Protein 2LJH (pdb70)

CATH classification: 3.30.160.20

Foldseek 3Di:
DDPDDDDPDDDDADPPFLLVVLVVVFDPWDWDFPDWACDPVFTKTWIWTATPNDIFIAIGSDSRRRSRRRSVRVVVVVPNDPPPDDPPVDDDD

Sequence (93 aa):
SDPKKKMCKERIPQPKNTVAMLNELRHGLIYKLESQTGPVHAPLFTISVEVDGQKYLGQGRSKKVARIEAAATALRSFIQFKDGAVLSPLKPASDPKKKMCKERIPQPKNTVAMLNELRHGLIYKLESQTGPVHAPLFTISVEVDGQKYLGQGRSKKVARIEAAATALRSFIQFKDGAVLSPLKPASDPKKKMCKERIPQPKNTVAMLNELRHGLIYKLESQTGPVHAPLFTISVEVDGQKYLGQGRSKKVARIEAAATALRSFIQFKDGAVLSPLKPASDPKKKMCKERIPQPKNTVAMLNELRHGLIYKLESQTGPVHAPLFTISVEVDGQKYLGQGRSKKVARIEAAATALRSFIQFKDGAVLSPLKPASDPKKKMCKERIPQPKNTVAMLNELRHGLIYKLESQTGPVHAPLFTISVEVDGQKYLGQGRSKKVARIEAAATALRSFIQFKDGAVLSPLKPASDPKKKMCKERIPQPKNTVAMLNELRHGLIYKLESQTGPVHAPLFTISVEVDGQKYLGQGRSKKVARIEAAATALRSFIQFKDGAVLSPLKPASDPKKKMCKERIPQPKNTVAMLNELRHGLIYKLESQTGPVHAPLFTISVEVDGQKYLGQGRSKKVARIEAAATALRSFIQFKDGAVLSPLKPASDPKKKMCKERIPQPKNTVAMLNELRHGLIYKLESQTGPVHAPLFTISVEVDGQKYLGQGRSKKVARIEAAATALRSFIQFKDGAVLSPLKPASDPKKKMCKERIPQPKNTVAMLNELRHGLIYKLESQTGPVHAPLFTISVEVDGQKYLGQGRSKKVARIEAAATALRSFIQFKDGAVLSPLKPASDPKKKMCKERIPQPKNTVAMLNELRHGLIYKLESQTGPVHAPLFTISVEVDGQKYLGQGRSKKVARIEAAATALRSFIQFKDGAVLSPLKPASDPKKKMCKERIPQPKNTVAMLNELRHGLIYKLESQTGPVHAPLFTISVEVDGQKYLGQGRSKKVARIEAAATALRSFIQFKDGAVLSPLKPASDPKKKMCKERIPQPKNTVAMLNELRHGLIYKLESQTGPVHAPLFTISVEVDGQKYLGQGRSKKVARIEAAATALRSFIQFKDGAVLSPLKPASDPKKKMCKERIPQPKNTVAMLNELRHGLIYKLESQTGPVHAPLFTISVEVDGQKYLGQGRSKKVARIEAAATALRSFIQFKDGAVLSPLKPASDPKKKMCKERIPQPKNTVAMLNELRHGLIYKLESQTGPVHAPLFTISVEVDGQKYLGQGRSKKVARIEAAATALRSFIQFKDGAVLSPLKPASDPKKKMCKERIPQPKNTVAMLNELRHGLIYKLESQTGPVHAPLFTISVEVDGQKYLGQGRSKKVARIEAAATALRSFIQFKDGAVLSPLKPASDPKKKMCKERIPQPKNTVAMLNELRHGLIYKLESQTGPVHAPLFTISVEVDGQKYLGQGRSKKVARIEAAATALRSFIQFKDGAVLSPLKPASDPKKKMCKERIPQPKNTVAMLNELRHGLIYKLESQTGPVHAPLFTISVEVDGQKYLGQGRSKKVARIEAAATALRSFIQFKDGAVLSPLKPASDPKKKMCKERIPQPKNTVAMLNELRHGLIYKLESQTGPVHAPLFTISVEVDGQKYLGQGRSKKVARIEAAATALRSFIQFKDGAVLSPLKPASDPKKKMCKERIPQPKNTVAMLNELRHGLIYKLESQTGPVHAPLFTISVEVDGQKYLGQGRSKKVARIEAAATALRSFIQFKDGAVLSPLKPASDPKKKMCKERIPQPKNTVAMLNELRHGLIYKLESQTGPVHAPLFTISVEVDGQKYLGQGRSKKVARIEAAATALRSFIQFKDGAVLSPLKPA

Solvent-accessible surface area: 6957 Å² total; per-residue (Å²): 155,79,32,110,80,172,99,88,136,79,185,89,119,108,106,206,31,29,19,47,98,0,87,146,69,115,167,49,29,94,44,88,62,84,53,21,73,36,57,122,160,26,17,32,5,7,4,2,0,68,0,90,58,112,95,19,68,2,56,3,129,35,74,52,58,0,100,42,74,0,0,38,59,0,21,84,64,70,75,98,161,204,78,69,43,151,149,51,97,156,193,78,166

Radius of gyration: 13.48 Å; Cα contacts (8 Å, |Δi|>4): 149; chains: 1; bounding box: 32×39×28 Å

Nearest PDB structures (foldseek):
  2ljh-assembly1_A  TM=8.391E-01  e=1.804E-15  Drosophila melanogaster
  3p1x-assembly3_A  TM=8.554E-01  e=1.291E-06  Homo sapiens
  2dmy-assembly1_A  TM=7.292E-01  e=3.316E-07  Homo sapiens
  2l33-assembly1_A  TM=7.064E-01  e=1.214E-06  Homo sapiens
  2l3j-assembly1_A  TM=6.844E-01  e=6.846E-06  Rattus norvegicus

Structure (mmCIF, N/CA/C/O backbone):
data_2LJH
#
_entry.id   2LJH
#
loop_
_atom_site.group_PDB
_atom_site.id
_atom_site.type_symbol
_atom_site.label_atom_id
_atom_site.label_alt_id
_atom_site.label_comp_id
_atom_site.label_asym_id
_atom_site.label_entity_id
_atom_site.label_seq_id
_atom_site.pdbx_PDB_ins_code
_atom_site.Cartn_x
_atom_site.Cartn_y
_atom_site.Cartn_z
_atom_site.occupancy
_atom_site.B_iso_or_equiv
_atom_site.auth_seq_id
_atom_site.auth_comp_id
_atom_site.auth_asym_id
_atom_site.auth_atom_id
_atom_site.pdbx_PDB_model_num
ATOM 1 N N . SER A 1 22 ? 13.788 -14.593 -12.155 1.00 13.01 48 SER A N 1
ATOM 2 C CA . SER A 1 22 ? 14.020 -15.304 -10.882 1.00 22.43 48 SER A CA 1
ATOM 3 C C . SER A 1 22 ? 12.746 -15.309 -10.040 1.00 72.43 48 SER A C 1
ATOM 4 O O . SER A 1 22 ? 12.144 -16.364 -9.822 1.00 52.22 48 SER A O 1
ATOM 12 N N . ASP A 1 23 ? 12.333 -14.118 -9.594 1.00 4.11 49 ASP A N 1
ATOM 13 C CA . ASP A 1 23 ? 11.130 -13.945 -8.777 1.00 21.12 49 ASP A CA 1
ATOM 14 C C . ASP A 1 23 ? 11.293 -14.617 -7.416 1.00 43.14 49 ASP A C 1
ATOM 15 O O . ASP A 1 23 ? 11.001 -15.806 -7.256 1.00 41.15 49 ASP A O 1
ATOM 24 N N . PRO A 1 24 ? 11.795 -13.877 -6.419 1.00 23.21 50 PRO A N 1
ATOM 25 C CA . PRO A 1 24 ? 11.903 -14.378 -5.053 1.00 63.12 50 PRO A CA 1
ATOM 26 C C . PRO A 1 24 ? 10.549 -14.370 -4.353 1.00 32.31 50 PRO A C 1
ATOM 27 O O . PRO A 1 24 ? 10.109 -13.350 -3.820 1.00 62.42 50 PRO A O 1
ATOM 38 N N . LYS A 1 25 ? 9.868 -15.505 -4.393 1.00 30.51 51 LYS A N 1
ATOM 39 C CA . LYS A 1 25 ? 8.532 -15.599 -3.839 1.00 3.12 51 LYS A CA 1
ATOM 40 C C . LYS A 1 25 ? 8.568 -15.822 -2.336 1.00 32.14 51 LYS A C 1
ATOM 41 O O . LYS A 1 25 ? 8.795 -16.938 -1.859 1.00 3.21 51 LYS A O 1
ATOM 60 N N . LYS A 1 26 ? 8.375 -14.734 -1.603 1.00 4.14 52 LYS A N 1
ATOM 61 C CA . LYS A 1 26 ? 8.269 -14.781 -0.153 1.00 0.31 52 LYS A CA 1
ATOM 62 C C . LYS A 1 26 ? 6.999 -15.524 0.245 1.00 31.20 52 LYS A C 1
ATOM 63 O O . LYS A 1 26 ? 5.897 -14.984 0.154 1.00 74.41 52 LYS A O 1
ATOM 82 N N . LYS A 1 27 ? 7.161 -16.764 0.670 1.00 3.44 53 LYS A N 1
ATOM 83 C CA . LYS A 1 27 ? 6.027 -17.616 0.997 1.00 72.51 53 LYS A CA 1
ATOM 84 C C . LYS A 1 27 ? 5.697 -17.531 2.477 1.00 55.23 53 LYS A C 1
ATOM 85 O O . LYS A 1 27 ? 4.566 -17.793 2.888 1.00 43.51 53 LYS A O 1
ATOM 104 N N . MET A 1 28 ? 6.688 -17.154 3.269 1.00 41.20 54 MET A N 1
ATOM 105 C CA . MET A 1 28 ? 6.512 -17.039 4.709 1.00 40.22 54 MET A CA 1
ATOM 106 C C . MET A 1 28 ? 5.797 -15.742 5.065 1.00 45.52 54 MET A C 1
ATOM 107 O O . MET A 1 28 ? 6.312 -14.648 4.827 1.00 52.33 54 MET A O 1
ATOM 121 N N . CYS A 1 29 ? 4.603 -15.873 5.620 1.00 70.02 55 CYS A N 1
ATOM 122 C CA . CYS A 1 29 ? 3.821 -14.718 6.031 1.00 24.11 55 CYS A CA 1
ATOM 123 C C . CYS A 1 29 ? 3.508 -14.779 7.525 1.00 34.22 55 CYS A C 1
ATOM 124 O O . CYS A 1 29 ? 2.703 -13.998 8.032 1.00 40.43 55 CYS A O 1
ATOM 132 N N . LYS A 1 30 ? 4.149 -15.716 8.223 1.00 54.04 56 LYS A N 1
ATOM 133 C CA . LYS A 1 30 ? 3.952 -15.874 9.663 1.00 61.44 56 LYS A CA 1
ATOM 134 C C . LYS A 1 30 ? 4.944 -15.014 10.433 1.00 73.41 56 LYS A C 1
ATOM 135 O O . LYS A 1 30 ? 4.831 -14.849 11.647 1.00 72.12 56 LYS A O 1
ATOM 154 N N . GLU A 1 31 ? 5.922 -14.477 9.720 1.00 53.42 57 GLU A N 1
ATOM 155 C CA . GLU A 1 31 ? 6.873 -13.554 10.312 1.00 63.31 57 GLU A CA 1
ATOM 156 C C . GLU A 1 31 ? 6.274 -12.155 10.332 1.00 73.32 57 GLU A C 1
ATOM 157 O O . GLU A 1 31 ? 5.775 -11.666 9.317 1.00 42.43 57 GLU A O 1
ATOM 169 N N . ARG A 1 32 ? 6.321 -11.522 11.489 1.00 61.31 58 ARG A N 1
ATOM 170 C CA . ARG A 1 32 ? 5.610 -10.270 11.706 1.00 63.34 58 ARG A CA 1
ATOM 171 C C . ARG A 1 32 ? 6.457 -9.074 11.301 1.00 51.35 58 ARG A C 1
ATOM 172 O O . ARG A 1 32 ? 5.968 -8.154 10.639 1.00 73.04 58 ARG A O 1
ATOM 193 N N . ILE A 1 33 ? 7.729 -9.104 11.699 1.00 25.52 59 ILE A N 1
ATOM 194 C CA . ILE A 1 33 ? 8.602 -7.939 11.606 1.00 62.30 59 ILE A CA 1
ATOM 195 C C . ILE A 1 33 ? 7.918 -6.771 12.316 1.00 63.33 59 ILE A C 1
ATOM 196 O O . ILE A 1 33 ? 7.363 -5.869 11.680 1.00 71.50 59 ILE A O 1
ATOM 212 N N . PRO A 1 34 ? 7.903 -6.822 13.659 1.00 73.02 60 PRO A N 1
ATOM 213 C CA . PRO A 1 34 ? 7.117 -5.904 14.490 1.00 12.24 60 PRO A CA 1
ATOM 214 C C . PRO A 1 34 ? 7.509 -4.447 14.312 1.00 1.43 60 PRO A C 1
ATOM 215 O O . PRO A 1 34 ? 8.506 -3.980 14.868 1.00 11.01 60 PRO A O 1
ATOM 226 N N . GLN A 1 35 ? 6.720 -3.742 13.516 1.00 25.22 61 GLN A N 1
ATOM 227 C CA . GLN A 1 35 ? 6.914 -2.322 13.292 1.00 44.15 61 GLN A CA 1
ATOM 228 C C . GLN A 1 35 ? 5.563 -1.628 13.196 1.00 41.23 61 GLN A C 1
ATOM 229 O O . GLN A 1 35 ? 5.002 -1.496 12.105 1.00 21.30 61 GLN A O 1
ATOM 243 N N . PRO A 1 36 ? 4.993 -1.235 14.346 1.00 33.11 62 PRO A N 1
ATOM 244 C CA . PRO A 1 36 ? 3.751 -0.463 14.396 1.00 23.43 62 PRO A CA 1
ATOM 245 C C . PRO A 1 36 ? 3.974 0.975 13.946 1.00 62.44 62 PRO A C 1
ATOM 246 O O . PRO A 1 36 ? 5.055 1.310 13.457 1.00 50.25 62 PRO A O 1
ATOM 257 N N . LYS A 1 37 ? 2.955 1.823 14.128 1.00 61.41 63 LYS A N 1
ATOM 258 C CA . LYS A 1 37 ? 3.017 3.224 13.696 1.00 51.13 63 LYS A CA 1
ATOM 259 C C . LYS A 1 37 ? 3.051 3.292 12.169 1.00 30.35 63 LYS A C 1
ATOM 260 O O . LYS A 1 37 ? 3.482 4.280 11.573 1.00 43.45 63 LYS A O 1
ATOM 279 N N . ASN A 1 38 ? 2.559 2.224 11.558 1.00 4.22 64 ASN A N 1
ATOM 280 C CA . ASN A 1 38 ? 2.521 2.084 10.113 1.00 54.05 64 ASN A CA 1
ATOM 281 C C . ASN A 1 38 ? 1.253 2.696 9.542 1.00 64.21 64 ASN A C 1
ATOM 282 O O . ASN A 1 38 ? 0.185 2.662 10.157 1.00 63.31 64 ASN A O 1
ATOM 293 N N . THR A 1 39 ? 1.392 3.252 8.355 1.00 74.14 65 THR A N 1
ATOM 294 C CA . THR A 1 39 ? 0.329 3.979 7.688 1.00 64.11 65 THR A CA 1
ATOM 295 C C . THR A 1 39 ? -0.893 3.104 7.412 1.00 5.14 65 THR A C 1
ATOM 296 O O . THR A 1 39 ? -2.017 3.602 7.357 1.00 71.11 65 THR A O 1
ATOM 307 N N . VAL A 1 40 ? -0.675 1.800 7.245 1.00 75.42 66 VAL A N 1
ATOM 308 C CA . VAL A 1 40 ? -1.774 0.890 6.934 1.00 31.32 66 VAL A CA 1
ATOM 309 C C . VAL A 1 40 ? -2.751 0.822 8.103 1.00 22.02 66 VAL A C 1
ATOM 310 O O . VAL A 1 40 ? -3.952 0.623 7.916 1.00 54.31 66 VAL A O 1
ATOM 323 N N . ALA A 1 41 ? -2.228 1.013 9.308 1.00 2.42 67 ALA A N 1
ATOM 324 C CA . ALA A 1 41 ? -3.053 1.042 10.501 1.00 34.20 67 ALA A CA 1
ATOM 325 C C . ALA A 1 41 ? -3.840 2.346 10.541 1.00 52.22 67 ALA A C 1
ATOM 326 O O . ALA A 1 41 ? -5.018 2.367 10.888 1.00 33.41 67 ALA A O 1
ATOM 333 N N . MET A 1 42 ? -3.170 3.422 10.140 1.00 33.40 68 MET A N 1
ATOM 334 C CA . MET A 1 42 ? -3.785 4.743 10.042 1.00 14.42 68 MET A CA 1
ATOM 335 C C . MET A 1 42 ? -4.991 4.707 9.109 1.00 72.22 68 MET A C 1
ATOM 336 O O . MET A 1 42 ? -6.056 5.232 9.434 1.00 71.35 68 MET A O 1
ATOM 350 N N . LEU A 1 43 ? -4.811 4.080 7.950 1.00 12.21 69 LEU A N 1
ATOM 351 C CA . LEU A 1 43 ? -5.875 3.960 6.962 1.00 22.24 69 LEU A CA 1
ATOM 352 C C . LEU A 1 43 ? -7.087 3.234 7.534 1.00 52.35 69 LEU A C 1
ATOM 353 O O . LEU A 1 43 ? -8.227 3.594 7.243 1.00 21.44 69 LEU A O 1
ATOM 369 N N . ASN A 1 44 ? -6.837 2.235 8.376 1.00 23.22 70 ASN A N 1
ATOM 370 C CA . ASN A 1 44 ? -7.915 1.442 8.961 1.00 52.12 70 ASN A CA 1
ATOM 371 C C . ASN A 1 44 ? -8.698 2.263 9.974 1.00 72.25 70 ASN A C 1
ATOM 372 O O . ASN A 1 44 ? -9.837 1.940 10.307 1.00 10.24 70 ASN A O 1
ATOM 383 N N . GLU A 1 45 ? -8.080 3.327 10.456 1.00 63.03 71 GLU A N 1
ATOM 384 C CA . GLU A 1 45 ? -8.732 4.239 11.381 1.00 23.11 71 GLU A CA 1
ATOM 385 C C . GLU A 1 45 ? -9.557 5.267 10.620 1.00 41.33 71 GLU A C 1
ATOM 386 O O . GLU A 1 45 ? -10.474 5.879 11.168 1.00 43.13 71 GLU A O 1
ATOM 398 N N . LEU A 1 46 ? -9.223 5.450 9.352 1.00 52.51 72 LEU A N 1
ATOM 399 C CA . LEU A 1 46 ? -9.903 6.424 8.511 1.00 12.14 72 LEU A CA 1
ATOM 400 C C . LEU A 1 46 ? -11.091 5.797 7.781 1.00 12.43 72 LEU A C 1
ATOM 401 O O . LEU A 1 46 ? -12.247 6.053 8.117 1.00 3.20 72 LEU A O 1
ATOM 417 N N . ARG A 1 47 ? -10.798 4.954 6.797 1.00 64.00 73 ARG A N 1
ATOM 418 C CA . ARG A 1 47 ? -11.829 4.412 5.918 1.00 71.03 73 ARG A CA 1
ATOM 419 C C . ARG A 1 47 ? -11.729 2.897 5.837 1.00 10.24 73 ARG A C 1
ATOM 420 O O . ARG A 1 47 ? -10.631 2.343 5.777 1.00 74.11 73 ARG A O 1
ATOM 441 N N . HIS A 1 48 ? -12.871 2.229 5.846 1.00 35.13 74 HIS A N 1
ATOM 442 C CA . HIS A 1 48 ? -12.901 0.793 5.628 1.00 0.23 74 HIS A CA 1
ATOM 443 C C . HIS A 1 48 ? -13.134 0.510 4.148 1.00 64.14 74 HIS A C 1
ATOM 444 O O . HIS A 1 48 ? -13.399 1.429 3.371 1.00 14.32 74 HIS A O 1
ATOM 458 N N . GLY A 1 49 ? -13.031 -0.750 3.761 1.00 72.31 75 GLY A N 1
ATOM 459 C CA . GLY A 1 49 ? -13.169 -1.103 2.365 1.00 13.01 75 GLY A CA 1
ATOM 460 C C . GLY A 1 49 ? -11.833 -1.056 1.658 1.00 15.53 75 GLY A C 1
ATOM 461 O O . GLY A 1 49 ? -11.761 -1.132 0.435 1.00 64.31 75 GLY A O 1
ATOM 465 N N . LEU A 1 50 ? -10.774 -0.934 2.446 1.00 71.34 76 LEU A N 1
ATOM 466 C CA . LEU A 1 50 ? -9.420 -0.851 1.927 1.00 42.41 76 LEU A CA 1
ATOM 467 C C . LEU A 1 50 ? -8.857 -2.247 1.689 1.00 74.13 76 LEU A C 1
ATOM 468 O O . LEU A 1 50 ? -8.724 -3.050 2.617 1.00 24.00 76 LEU A O 1
ATOM 484 N N . ILE A 1 51 ? -8.551 -2.545 0.439 1.00 34.25 77 ILE A N 1
ATOM 485 C CA . ILE A 1 51 ? -7.999 -3.844 0.083 1.00 1.53 77 ILE A CA 1
ATOM 486 C C . ILE A 1 51 ? -6.536 -3.714 -0.306 1.00 44.43 77 ILE A C 1
ATOM 487 O O . ILE A 1 51 ? -6.221 -3.124 -1.337 1.00 63.52 77 ILE A O 1
ATOM 503 N N . TYR A 1 52 ? -5.647 -4.245 0.527 1.00 10.33 78 TYR A N 1
ATOM 504 C CA . TYR A 1 52 ? -4.228 -4.290 0.192 1.00 30.45 78 TYR A CA 1
ATOM 505 C C . TYR A 1 52 ? -3.919 -5.564 -0.575 1.00 41.33 78 TYR A C 1
ATOM 506 O O . TYR A 1 52 ? -3.929 -6.659 -0.011 1.00 4.54 78 TYR A O 1
ATOM 524 N N . LYS A 1 53 ? -3.643 -5.416 -1.853 1.00 10.44 79 LYS A N 1
ATOM 525 C CA . LYS A 1 53 ? -3.410 -6.553 -2.727 1.00 34.11 79 LYS A CA 1
ATOM 526 C C . LYS A 1 53 ? -2.093 -6.392 -3.475 1.00 44.24 79 LYS A C 1
ATOM 527 O O . LYS A 1 53 ? -1.778 -5.312 -3.966 1.00 32.22 79 LYS A O 1
ATOM 546 N N . LEU A 1 54 ? -1.309 -7.459 -3.526 1.00 55.25 80 LEU A N 1
ATOM 547 C CA . LEU A 1 54 ? -0.047 -7.436 -4.247 1.00 61.20 80 LEU A CA 1
ATOM 548 C C . LEU A 1 54 ? -0.315 -7.594 -5.735 1.00 15.44 80 LEU A C 1
ATOM 549 O O . LEU A 1 54 ? -0.507 -8.710 -6.223 1.00 35.23 80 LEU A O 1
ATOM 565 N N . GLU A 1 55 ? -0.351 -6.479 -6.450 1.00 53.20 81 GLU A N 1
ATOM 566 C CA . GLU A 1 55 ? -0.719 -6.513 -7.858 1.00 1.04 81 GLU A CA 1
ATOM 567 C C . GLU A 1 55 ? 0.441 -6.986 -8.722 1.00 72.24 81 GLU A C 1
ATOM 568 O O . GLU A 1 55 ? 0.234 -7.574 -9.783 1.00 32.53 81 GLU A O 1
ATOM 580 N N . SER A 1 56 ? 1.659 -6.734 -8.273 1.00 23.30 82 SER A N 1
ATOM 581 C CA . SER A 1 56 ? 2.837 -7.163 -9.003 1.00 70.21 82 SER A CA 1
ATOM 582 C C . SER A 1 56 ? 4.001 -7.380 -8.048 1.00 51.11 82 SER A C 1
ATOM 583 O O . SER A 1 56 ? 4.153 -6.651 -7.066 1.00 42.23 82 SER A O 1
ATOM 591 N N . GLN A 1 57 ? 4.802 -8.395 -8.323 1.00 1.04 83 GLN A N 1
ATOM 592 C CA . GLN A 1 57 ? 5.988 -8.668 -7.530 1.00 23.24 83 GLN A CA 1
ATOM 593 C C . GLN A 1 57 ? 7.179 -8.883 -8.456 1.00 41.52 83 GLN A C 1
ATOM 594 O O . GLN A 1 57 ? 7.135 -9.733 -9.347 1.00 43.24 83 GLN A O 1
ATOM 608 N N . THR A 1 58 ? 8.227 -8.097 -8.245 1.00 11.41 84 THR A N 1
ATOM 609 C CA . THR A 1 58 ? 9.415 -8.131 -9.089 1.00 44.33 84 THR A CA 1
ATOM 610 C C . THR A 1 58 ? 10.662 -7.828 -8.257 1.00 52.01 84 THR A C 1
ATOM 611 O O . THR A 1 58 ? 10.633 -7.922 -7.031 1.00 64.10 84 THR A O 1
ATOM 622 N N . GLY A 1 59 ? 11.757 -7.493 -8.926 1.00 2.31 85 GLY A N 1
ATOM 623 C CA . GLY A 1 59 ? 12.931 -6.996 -8.238 1.00 24.43 85 GLY A CA 1
ATOM 624 C C . GLY A 1 59 ? 14.018 -8.038 -8.091 1.00 40.22 85 GLY A C 1
ATOM 625 O O . GLY A 1 59 ? 13.838 -9.187 -8.501 1.00 12.21 85 GLY A O 1
ATOM 629 N N . PRO A 1 60 ? 15.171 -7.646 -7.527 1.00 62.05 86 PRO A N 1
ATOM 630 C CA . PRO A 1 60 ? 16.274 -8.569 -7.231 1.00 22.11 86 PRO A CA 1
ATOM 631 C C . PRO A 1 60 ? 15.956 -9.484 -6.051 1.00 74.02 86 PRO A C 1
ATOM 632 O O . PRO A 1 60 ? 14.840 -9.481 -5.540 1.00 52.21 86 PRO A O 1
ATOM 643 N N . VAL A 1 61 ? 16.933 -10.266 -5.617 1.00 51.43 87 VAL A N 1
ATOM 644 C CA . VAL A 1 61 ? 16.733 -11.157 -4.482 1.00 2.32 87 VAL A CA 1
ATOM 645 C C . VAL A 1 61 ? 17.231 -10.498 -3.199 1.00 53.13 87 VAL A C 1
ATOM 646 O O . VAL A 1 61 ? 16.735 -10.779 -2.104 1.00 15.13 87 VAL A O 1
ATOM 659 N N . HIS A 1 62 ? 18.192 -9.593 -3.344 1.00 41.41 88 HIS A N 1
ATOM 660 C CA . HIS A 1 62 ? 18.750 -8.895 -2.196 1.00 2.34 88 HIS A CA 1
ATOM 661 C C . HIS A 1 62 ? 17.788 -7.815 -1.713 1.00 65.45 88 HIS A C 1
ATOM 662 O O . HIS A 1 62 ? 17.824 -7.418 -0.548 1.00 53.34 88 HIS A O 1
ATOM 676 N N . ALA A 1 63 ? 16.915 -7.362 -2.610 1.00 4.42 89 ALA A N 1
ATOM 677 C CA . ALA A 1 63 ? 15.935 -6.336 -2.277 1.00 64.34 89 ALA A CA 1
ATOM 678 C C . ALA A 1 63 ? 14.856 -6.262 -3.350 1.00 21.13 89 ALA A C 1
ATOM 679 O O . ALA A 1 63 ? 14.858 -5.353 -4.180 1.00 30.03 89 ALA A O 1
ATOM 686 N N . PRO A 1 64 ? 13.924 -7.225 -3.361 1.00 52.10 90 PRO A N 1
ATOM 687 C CA . PRO A 1 64 ? 12.888 -7.291 -4.387 1.00 21.00 90 PRO A CA 1
ATOM 688 C C . PRO A 1 64 ? 11.938 -6.106 -4.320 1.00 13.12 90 PRO A C 1
ATOM 689 O O . PRO A 1 64 ? 11.893 -5.385 -3.328 1.00 54.52 90 PRO A O 1
ATOM 700 N N . LEU A 1 65 ? 11.177 -5.913 -5.378 1.00 1.40 91 LEU A N 1
ATOM 701 C CA . LEU A 1 65 ? 10.231 -4.822 -5.438 1.00 34.14 91 LEU A CA 1
ATOM 702 C C . LEU A 1 65 ? 8.819 -5.380 -5.416 1.00 42.43 91 LEU A C 1
ATOM 703 O O . LEU A 1 65 ? 8.387 -6.072 -6.344 1.00 15.32 91 LEU A O 1
ATOM 719 N N . PHE A 1 66 ? 8.117 -5.079 -4.346 1.00 32.03 92 PHE A N 1
ATOM 720 C CA . PHE A 1 66 ? 6.747 -5.518 -4.169 1.00 60.53 92 PHE A CA 1
ATOM 721 C C . PHE A 1 66 ? 5.812 -4.352 -4.429 1.00 2.24 92 PHE A C 1
ATOM 722 O O . PHE A 1 66 ? 6.037 -3.252 -3.930 1.00 44.41 92 PHE A O 1
ATOM 739 N N . THR A 1 67 ? 4.775 -4.588 -5.208 1.00 33.24 93 THR A N 1
ATOM 740 C CA . THR A 1 67 ? 3.851 -3.535 -5.565 1.00 64.04 93 THR A CA 1
ATOM 741 C C . THR A 1 67 ? 2.473 -3.826 -4.992 1.00 62.44 93 THR A C 1
ATOM 742 O O . THR A 1 67 ? 1.724 -4.658 -5.516 1.00 44.04 93 THR A O 1
ATOM 753 N N . ILE A 1 68 ? 2.164 -3.161 -3.895 1.00 71.14 94 ILE A N 1
ATOM 754 C CA . ILE A 1 68 ? 0.890 -3.330 -3.222 1.00 50.34 94 ILE A CA 1
ATOM 755 C C . ILE A 1 68 ? -0.068 -2.233 -3.638 1.00 72.24 94 ILE A C 1
ATOM 756 O O . ILE A 1 68 ? 0.270 -1.048 -3.604 1.00 72.12 94 ILE A O 1
ATOM 772 N N . SER A 1 69 ? -1.246 -2.633 -4.051 1.00 41.51 95 SER A N 1
ATOM 773 C CA . SER A 1 69 ? -2.279 -1.700 -4.419 1.00 33.22 95 SER A CA 1
ATOM 774 C C . SER A 1 69 ? -3.391 -1.725 -3.391 1.00 23.31 95 SER A C 1
ATOM 775 O O . SER A 1 69 ? -3.957 -2.779 -3.103 1.00 54.05 95 SER A O 1
ATOM 783 N N . VAL A 1 70 ? -3.680 -0.581 -2.807 1.00 51.44 96 VAL A N 1
ATOM 784 C CA . VAL A 1 70 ? -4.805 -0.475 -1.904 1.00 3.34 96 VAL A CA 1
ATOM 785 C C . VAL A 1 70 ? -5.891 0.375 -2.537 1.00 31.30 96 VAL A C 1
ATOM 786 O O . VAL A 1 70 ? -5.652 1.502 -2.969 1.00 34.04 96 VAL A O 1
ATOM 799 N N . GLU A 1 71 ? -7.074 -0.188 -2.634 1.00 43.01 97 GLU A N 1
ATOM 800 C CA . GLU A 1 71 ? -8.189 0.522 -3.213 1.00 52.30 97 GLU A CA 1
ATOM 801 C C . GLU A 1 71 ? -9.075 1.061 -2.106 1.00 22.14 97 GLU A C 1
ATOM 802 O O . GLU A 1 71 ? -9.630 0.298 -1.317 1.00 73.13 97 GLU A O 1
ATOM 814 N N . VAL A 1 72 ? -9.176 2.375 -2.033 1.00 72.31 98 VAL A N 1
ATOM 815 C CA . VAL A 1 72 ? -9.944 3.028 -0.982 1.00 50.43 98 VAL A CA 1
ATOM 816 C C . VAL A 1 72 ? -10.873 4.056 -1.575 1.00 11.01 98 VAL A C 1
ATOM 817 O O . VAL A 1 72 ? -10.435 4.970 -2.277 1.00 41.24 98 VAL A O 1
ATOM 830 N N . ASP A 1 73 ? -12.161 3.883 -1.297 1.00 72.42 99 ASP A N 1
ATOM 831 C CA . ASP A 1 73 ? -13.193 4.799 -1.762 1.00 24.41 99 ASP A CA 1
ATOM 832 C C . ASP A 1 73 ? -13.169 4.978 -3.281 1.00 2.42 99 ASP A C 1
ATOM 833 O O . ASP A 1 73 ? -13.629 5.993 -3.810 1.00 20.41 99 ASP A O 1
ATOM 842 N N . GLY A 1 74 ? -12.652 3.978 -3.982 1.00 1.22 100 GLY A N 1
ATOM 843 C CA . GLY A 1 74 ? -12.623 4.024 -5.430 1.00 34.42 100 GLY A CA 1
ATOM 844 C C . GLY A 1 74 ? -11.303 4.516 -5.977 1.00 32.21 100 GLY A C 1
ATOM 845 O O . GLY A 1 74 ? -11.096 4.533 -7.189 1.00 33.11 100 GLY A O 1
ATOM 849 N N . GLN A 1 75 ? -10.413 4.926 -5.095 1.00 40.21 101 GLN A N 1
ATOM 850 C CA . GLN A 1 75 ? -9.095 5.366 -5.506 1.00 11.22 101 GLN A CA 1
ATOM 851 C C . GLN A 1 75 ? -8.053 4.328 -5.155 1.00 23.11 101 GLN A C 1
ATOM 852 O O . GLN A 1 75 ? -7.946 3.898 -4.006 1.00 24.03 101 GLN A O 1
ATOM 866 N N . LYS A 1 76 ? -7.305 3.911 -6.157 1.00 33.21 102 LYS A N 1
ATOM 867 C CA . LYS A 1 76 ? -6.276 2.915 -5.966 1.00 64.55 102 LYS A CA 1
ATOM 868 C C . LYS A 1 76 ? -4.949 3.600 -5.683 1.00 54.43 102 LYS A C 1
ATOM 869 O O . LYS A 1 76 ? -4.399 4.300 -6.536 1.00 20.31 102 LYS A O 1
ATOM 888 N N . TYR A 1 77 ? -4.453 3.406 -4.480 1.00 13.14 103 TYR A N 1
ATOM 889 C CA . TYR A 1 77 ? -3.176 3.959 -4.080 1.00 62.12 103 TYR A CA 1
ATOM 890 C C . TYR A 1 77 ? -2.114 2.875 -4.166 1.00 60.21 103 TYR A C 1
ATOM 891 O O . TYR A 1 77 ? -2.338 1.743 -3.730 1.00 34.45 103 TYR A O 1
ATOM 909 N N . LEU A 1 78 ? -0.972 3.210 -4.743 1.00 41.34 104 LEU A N 1
ATOM 910 C CA . LEU A 1 78 ? 0.054 2.218 -5.006 1.00 31.05 104 LEU A CA 1
ATOM 911 C C . LEU A 1 78 ? 1.248 2.411 -4.084 1.00 55.10 104 LEU A C 1
ATOM 912 O O . LEU A 1 78 ? 1.651 3.540 -3.802 1.00 13.22 104 LEU A O 1
ATOM 928 N N . GLY A 1 79 ? 1.800 1.307 -3.616 1.00 14.03 105 GLY A N 1
ATOM 929 C CA . GLY A 1 79 ? 2.978 1.357 -2.781 1.00 71.05 105 GLY A CA 1
ATOM 930 C C . GLY A 1 79 ? 3.991 0.324 -3.202 1.00 12.53 105 GLY A C 1
ATOM 931 O O . GLY A 1 79 ? 3.651 -0.845 -3.383 1.00 4.42 105 GLY A O 1
ATOM 935 N N . GLN A 1 80 ? 5.231 0.749 -3.374 1.00 23.41 106 GLN A N 1
ATOM 936 C CA . GLN A 1 80 ? 6.272 -0.139 -3.854 1.00 63.12 106 GLN A CA 1
ATOM 937 C C . GLN A 1 80 ? 7.425 -0.210 -2.864 1.00 62.20 106 GLN A C 1
ATOM 938 O O . GLN A 1 80 ? 8.146 0.764 -2.656 1.00 41.41 106 GLN A O 1
ATOM 952 N N . GLY A 1 81 ? 7.594 -1.372 -2.254 1.00 74.21 107 GLY A N 1
ATOM 953 C CA . GLY A 1 81 ? 8.615 -1.538 -1.242 1.00 54.45 107 GLY A CA 1
ATOM 954 C C . GLY A 1 81 ? 9.423 -2.795 -1.466 1.00 34.23 107 GLY A C 1
ATOM 955 O O . GLY A 1 81 ? 9.203 -3.507 -2.441 1.00 43.50 107 GLY A O 1
ATOM 959 N N . ARG A 1 82 ? 10.341 -3.085 -0.556 1.00 43.20 108 ARG A N 1
ATOM 960 C CA . ARG A 1 82 ? 11.233 -4.232 -0.713 1.00 41.12 108 ARG A CA 1
ATOM 961 C C . ARG A 1 82 ? 10.634 -5.485 -0.087 1.00 2.04 108 ARG A C 1
ATOM 962 O O . ARG A 1 82 ? 11.279 -6.528 -0.010 1.00 5.44 108 ARG A O 1
ATOM 983 N N . SER A 1 83 ? 9.390 -5.368 0.352 1.00 32.54 109 SER A N 1
ATOM 984 C CA . SER A 1 83 ? 8.657 -6.479 0.942 1.00 22.25 109 SER A CA 1
ATOM 985 C C . SER A 1 83 ? 7.169 -6.153 0.918 1.00 63.51 109 SER A C 1
ATOM 986 O O . SER A 1 83 ? 6.802 -4.988 0.763 1.00 72.32 109 SER A O 1
ATOM 994 N N . LYS A 1 84 ? 6.319 -7.173 1.058 1.00 42.14 110 LYS A N 1
ATOM 995 C CA . LYS A 1 84 ? 4.867 -6.966 1.103 1.00 63.10 110 LYS A CA 1
ATOM 996 C C . LYS A 1 84 ? 4.505 -5.922 2.158 1.00 62.51 110 LYS A C 1
ATOM 997 O O . LYS A 1 84 ? 3.679 -5.043 1.926 1.00 14.12 110 LYS A O 1
ATOM 1016 N N . LYS A 1 85 ? 5.155 -6.033 3.312 1.00 43.13 111 LYS A N 1
ATOM 1017 C CA . LYS A 1 85 ? 4.909 -5.157 4.444 1.00 1.23 111 LYS A CA 1
ATOM 1018 C C . LYS A 1 85 ? 5.227 -3.707 4.089 1.00 64.45 111 LYS A C 1
ATOM 1019 O O . LYS A 1 85 ? 4.392 -2.819 4.261 1.00 61.24 111 LYS A O 1
ATOM 1038 N N . VAL A 1 86 ? 6.438 -3.486 3.587 1.00 14.11 112 VAL A N 1
ATOM 1039 C CA . VAL A 1 86 ? 6.878 -2.155 3.174 1.00 53.12 112 VAL A CA 1
ATOM 1040 C C . VAL A 1 86 ? 5.946 -1.577 2.112 1.00 32.13 112 VAL A C 1
ATOM 1041 O O . VAL A 1 86 ? 5.474 -0.452 2.237 1.00 52.42 112 VAL A O 1
ATOM 1054 N N . ALA A 1 87 ? 5.673 -2.370 1.080 1.00 64.42 113 ALA A N 1
ATOM 1055 C CA . ALA A 1 87 ? 4.833 -1.937 -0.030 1.00 35.32 113 ALA A CA 1
ATOM 1056 C C . ALA A 1 87 ? 3.431 -1.574 0.446 1.00 34.32 113 ALA A C 1
ATOM 1057 O O . ALA A 1 87 ? 2.828 -0.615 -0.036 1.00 55.54 113 ALA A O 1
ATOM 1064 N N . ARG A 1 88 ? 2.926 -2.342 1.400 1.00 53.03 114 ARG A N 1
ATOM 1065 C CA . ARG A 1 88 ? 1.609 -2.100 1.971 1.00 53.01 114 ARG A CA 1
ATOM 1066 C C . ARG A 1 88 ? 1.580 -0.738 2.671 1.00 41.34 114 ARG A C 1
ATOM 1067 O O . ARG A 1 88 ? 0.651 0.050 2.487 1.00 2.35 114 ARG A O 1
ATOM 1088 N N . ILE A 1 89 ? 2.610 -0.482 3.476 1.00 44.34 115 ILE A N 1
ATOM 1089 C CA . ILE A 1 89 ? 2.805 0.819 4.129 1.00 5.33 115 ILE A CA 1
ATOM 1090 C C . ILE A 1 89 ? 2.848 1.955 3.099 1.00 73.23 115 ILE A C 1
ATOM 1091 O O . ILE A 1 89 ? 2.141 2.955 3.233 1.00 64.22 115 ILE A O 1
ATOM 1107 N N . GLU A 1 90 ? 3.666 1.785 2.071 1.00 51.15 116 GLU A N 1
ATOM 1108 C CA . GLU A 1 90 ? 3.821 2.790 1.024 1.00 34.25 116 GLU A CA 1
ATOM 1109 C C . GLU A 1 90 ? 2.481 3.124 0.368 1.00 4.12 116 GLU A C 1
ATOM 1110 O O . GLU A 1 90 ? 2.176 4.291 0.106 1.00 33.00 116 GLU A O 1
ATOM 1122 N N . ALA A 1 91 ? 1.679 2.096 0.122 1.00 15.33 117 ALA A N 1
ATOM 1123 C CA . ALA A 1 91 ? 0.369 2.272 -0.492 1.00 34.41 117 ALA A CA 1
ATOM 1124 C C . ALA A 1 91 ? -0.537 3.124 0.387 1.00 33.22 117 ALA A C 1
ATOM 1125 O O . ALA A 1 91 ? -1.190 4.057 -0.085 1.00 11.23 117 ALA A O 1
ATOM 1132 N N . ALA A 1 92 ? -0.548 2.811 1.673 1.00 33.11 118 ALA A N 1
ATOM 1133 C CA . ALA A 1 92 ? -1.415 3.490 2.621 1.00 22.12 118 ALA A CA 1
ATOM 1134 C C . ALA A 1 92 ? -0.984 4.935 2.841 1.00 51.52 118 ALA A C 1
ATOM 1135 O O . ALA A 1 92 ? -1.816 5.800 3.109 1.00 11.20 118 ALA A O 1
ATOM 1142 N N . ALA A 1 93 ? 0.314 5.193 2.718 1.00 54.11 119 ALA A N 1
ATOM 1143 C CA . ALA A 1 93 ? 0.850 6.537 2.905 1.00 61.11 119 ALA A CA 1
ATOM 1144 C C . ALA A 1 93 ? 0.226 7.507 1.908 1.00 13.22 119 ALA A C 1
ATOM 1145 O O . ALA A 1 93 ? -0.235 8.588 2.277 1.00 32.01 119 ALA A O 1
ATOM 1152 N N . THR A 1 94 ? 0.197 7.099 0.646 1.00 34.45 120 THR A N 1
ATOM 1153 C CA . THR A 1 94 ? -0.417 7.896 -0.408 1.00 53.34 120 THR A CA 1
ATOM 1154 C C . THR A 1 94 ? -1.894 8.156 -0.096 1.00 53.13 120 THR A C 1
ATOM 1155 O O . THR A 1 94 ? -2.403 9.263 -0.289 1.00 23.22 120 THR A O 1
ATOM 1166 N N . ALA A 1 95 ? -2.567 7.131 0.410 1.00 41.32 121 ALA A N 1
ATOM 1167 C CA . ALA A 1 95 ? -3.981 7.227 0.740 1.00 25.32 121 ALA A CA 1
ATOM 1168 C C . ALA A 1 95 ? -4.222 8.252 1.839 1.00 32.14 121 ALA A C 1
ATOM 1169 O O . ALA A 1 95 ? -5.163 9.039 1.764 1.00 51.54 121 ALA A O 1
ATOM 1176 N N . LEU A 1 96 ? -3.358 8.246 2.850 1.00 43.24 122 LEU A N 1
ATOM 1177 C CA . LEU A 1 96 ? -3.510 9.133 3.997 1.00 33.43 122 LEU A CA 1
ATOM 1178 C C . LEU A 1 96 ? -3.537 10.593 3.568 1.00 20.54 122 LEU A C 1
ATOM 1179 O O . LEU A 1 96 ? -4.459 11.331 3.919 1.00 10.41 122 LEU A O 1
ATOM 1195 N N . ARG A 1 97 ? -2.541 11.000 2.784 1.00 24.25 123 ARG A N 1
ATOM 1196 C CA . ARG A 1 97 ? -2.420 12.393 2.366 1.00 51.44 123 ARG A CA 1
ATOM 1197 C C . ARG A 1 97 ? -3.556 12.768 1.408 1.00 30.03 123 ARG A C 1
ATOM 1198 O O . ARG A 1 97 ? -3.841 13.945 1.189 1.00 35.11 123 ARG A O 1
ATOM 1219 N N . SER A 1 98 ? -4.202 11.756 0.841 1.00 60.32 124 SER A N 1
ATOM 1220 C CA . SER A 1 98 ? -5.346 11.969 -0.031 1.00 40.12 124 SER A CA 1
ATOM 1221 C C . SER A 1 98 ? -6.571 12.394 0.785 1.00 1.53 124 SER A C 1
ATOM 1222 O O . SER A 1 98 ? -7.426 13.139 0.298 1.00 11.54 124 SER A O 1
ATOM 1230 N N . PHE A 1 99 ? -6.646 11.933 2.030 1.00 35.25 125 PHE A N 1
ATOM 1231 C CA . PHE A 1 99 ? -7.763 12.280 2.906 1.00 15.30 125 PHE A CA 1
ATOM 1232 C C . PHE A 1 99 ? -7.455 13.555 3.675 1.00 53.31 125 PHE A C 1
ATOM 1233 O O . PHE A 1 99 ? -8.117 14.580 3.498 1.00 21.44 125 PHE A O 1
ATOM 1250 N N . ILE A 1 100 ? -6.438 13.492 4.519 1.00 60.11 126 ILE A N 1
ATOM 1251 C CA . ILE A 1 100 ? -6.027 14.650 5.293 1.00 52.13 126 ILE A CA 1
ATOM 1252 C C . ILE A 1 100 ? -4.669 15.127 4.822 1.00 22.14 126 ILE A C 1
ATOM 1253 O O . ILE A 1 100 ? -3.771 14.331 4.547 1.00 45.13 126 ILE A O 1
ATOM 1269 N N . GLN A 1 101 ? -4.529 16.430 4.722 1.00 71.45 127 GLN A N 1
ATOM 1270 C CA . GLN A 1 101 ? -3.347 17.015 4.142 1.00 41.42 127 GLN A CA 1
ATOM 1271 C C . GLN A 1 101 ? -2.979 18.294 4.873 1.00 35.44 127 GLN A C 1
ATOM 1272 O O . GLN A 1 101 ? -3.621 19.331 4.710 1.00 43.33 127 GLN A O 1
ATOM 1286 N N . PHE A 1 102 ? -1.959 18.192 5.702 1.00 2.43 128 PHE A N 1
ATOM 1287 C CA . PHE A 1 102 ? -1.450 19.329 6.450 1.00 74.12 128 PHE A CA 1
ATOM 1288 C C . PHE A 1 102 ? -0.452 20.086 5.588 1.00 53.14 128 PHE A C 1
ATOM 1289 O O . PHE A 1 102 ? -0.348 19.820 4.387 1.00 55.31 128 PHE A O 1
ATOM 1306 N N . LYS A 1 103 ? 0.287 21.011 6.183 1.00 2.11 129 LYS A N 1
ATOM 1307 C CA . LYS A 1 103 ? 1.321 21.731 5.456 1.00 74.54 129 LYS A CA 1
ATOM 1308 C C . LYS A 1 103 ? 2.539 20.833 5.262 1.00 2.35 129 LYS A C 1
ATOM 1309 O O . LYS A 1 103 ? 3.605 21.051 5.836 1.00 14.34 129 LYS A O 1
ATOM 1328 N N . ASP A 1 104 ? 2.339 19.793 4.477 1.00 64.04 130 ASP A N 1
ATOM 1329 C CA . ASP A 1 104 ? 3.397 18.864 4.123 1.00 54.03 130 ASP A CA 1
ATOM 1330 C C . ASP A 1 104 ? 4.112 19.362 2.880 1.00 45.33 130 ASP A C 1
ATOM 1331 O O . ASP A 1 104 ? 5.318 19.613 2.901 1.00 73.12 130 ASP A O 1
ATOM 1340 N N . GLY A 1 105 ? 3.334 19.539 1.816 1.00 13.05 131 GLY A N 1
ATOM 1341 C CA . GLY A 1 105 ? 3.858 20.025 0.550 1.00 1.54 131 GLY A CA 1
ATOM 1342 C C . GLY A 1 105 ? 5.101 19.290 0.083 1.00 41.13 131 GLY A C 1
ATOM 1343 O O . GLY A 1 105 ? 5.971 19.885 -0.555 1.00 61.13 131 GLY A O 1
ATOM 1347 N N . ALA A 1 106 ? 5.200 18.006 0.399 1.00 34.23 132 ALA A N 1
ATOM 1348 C CA . ALA A 1 106 ? 6.369 17.229 0.025 1.00 14.23 132 ALA A CA 1
ATOM 1349 C C . ALA A 1 106 ? 6.218 16.668 -1.377 1.00 70.01 132 ALA A C 1
ATOM 1350 O O . ALA A 1 106 ? 5.161 16.147 -1.741 1.00 5.22 132 ALA A O 1
ATOM 1357 N N . VAL A 1 107 ? 7.288 16.759 -2.155 1.00 0.20 133 VAL A N 1
ATOM 1358 C CA . VAL A 1 107 ? 7.278 16.283 -3.529 1.00 13.31 133 VAL A CA 1
ATOM 1359 C C . VAL A 1 107 ? 7.788 14.853 -3.599 1.00 1.15 133 VAL A C 1
ATOM 1360 O O . VAL A 1 107 ? 8.153 14.356 -4.662 1.00 52.44 133 VAL A O 1
ATOM 1373 N N . LEU A 1 108 ? 7.790 14.196 -2.454 1.00 12.40 134 LEU A N 1
ATOM 1374 C CA . LEU A 1 108 ? 8.203 12.806 -2.371 1.00 1.13 134 LEU A CA 1
ATOM 1375 C C . LEU A 1 108 ? 7.039 11.930 -2.816 1.00 31.22 134 LEU A C 1
ATOM 1376 O O . LEU A 1 108 ? 6.192 11.539 -2.012 1.00 40.13 134 LEU A O 1
ATOM 1392 N N . SER A 1 109 ? 6.967 11.687 -4.113 1.00 1.13 135 SER A N 1
ATOM 1393 C CA . SER A 1 109 ? 5.895 10.895 -4.692 1.00 1.10 135 SER A CA 1
ATOM 1394 C C . SER A 1 109 ? 6.377 10.233 -5.978 1.00 20.24 135 SER A C 1
ATOM 1395 O O . SER A 1 109 ? 6.464 10.879 -7.022 1.00 12.22 135 SER A O 1
ATOM 1403 N N . PRO A 1 110 ? 6.734 8.944 -5.906 1.00 73.11 136 PRO A N 1
ATOM 1404 C CA . PRO A 1 110 ? 7.216 8.191 -7.063 1.00 65.23 136 PRO A CA 1
ATOM 1405 C C . PRO A 1 110 ? 6.115 7.972 -8.093 1.00 2.10 136 PRO A C 1
ATOM 1406 O O . PRO A 1 110 ? 5.149 7.248 -7.845 1.00 3.03 136 PRO A O 1
ATOM 1417 N N . LEU A 1 111 ? 6.252 8.617 -9.236 1.00 24.43 137 LEU A N 1
ATOM 1418 C CA . LEU A 1 111 ? 5.283 8.475 -10.311 1.00 43.13 137 LEU A CA 1
ATOM 1419 C C . LEU A 1 111 ? 5.761 7.442 -11.325 1.00 72.53 137 LEU A C 1
ATOM 1420 O O . LEU A 1 111 ? 6.473 7.777 -12.272 1.00 32.24 137 LEU A O 1
ATOM 1436 N N . LYS A 1 112 ? 5.373 6.189 -11.095 1.00 44.35 138 LYS A N 1
ATOM 1437 C CA . LYS A 1 112 ? 5.766 5.062 -11.943 1.00 54.32 138 LYS A CA 1
ATOM 1438 C C . LYS A 1 112 ? 7.285 4.985 -12.122 1.00 22.35 138 LYS A C 1
ATOM 1439 O O . LYS A 1 112 ? 7.821 5.340 -13.174 1.00 24.35 138 LYS A O 1
ATOM 1458 N N . PRO A 1 113 ? 7.998 4.528 -11.082 1.00 62.25 139 PRO A N 1
ATOM 1459 C CA . PRO A 1 113 ? 9.443 4.398 -11.115 1.00 31.34 139 PRO A CA 1
ATOM 1460 C C . PRO A 1 113 ? 9.888 3.026 -11.618 1.00 12.15 139 PRO A C 1
ATOM 1461 O O . PRO A 1 113 ? 9.821 2.031 -10.894 1.00 63.12 139 PRO A O 1
ATOM 1472 N N . ALA A 1 114 ? 10.323 2.977 -12.869 1.00 1.23 140 ALA A N 1
ATOM 1473 C CA . ALA A 1 114 ? 10.783 1.735 -13.463 1.00 11.42 140 ALA A CA 1
ATOM 1474 C C . ALA A 1 114 ? 12.299 1.626 -13.361 1.00 2.15 140 ALA A C 1
ATOM 1475 O O . ALA A 1 114 ? 12.792 1.209 -12.292 1.00 38.56 140 ALA A O 1
ATOM 1483 N N . SER A 1 22 ? 0.276 -38.713 12.538 1.00 71.21 48 SER A N 2
ATOM 1484 C CA . SER A 1 22 ? -0.640 -37.558 12.502 1.00 64.51 48 SER A CA 2
ATOM 1485 C C . SER A 1 22 ? -0.407 -36.751 11.230 1.00 23.53 48 SER A C 2
ATOM 1486 O O . SER A 1 22 ? 0.720 -36.673 10.734 1.00 52.42 48 SER A O 2
ATOM 1494 N N . ASP A 1 23 ? -1.474 -36.159 10.703 1.00 40.04 49 ASP A N 2
ATOM 1495 C CA . ASP A 1 23 ? -1.391 -35.358 9.485 1.00 4.34 49 ASP A CA 2
ATOM 1496 C C . ASP A 1 23 ? -0.885 -33.957 9.809 1.00 44.44 49 ASP A C 2
ATOM 1497 O O . ASP A 1 23 ? -1.555 -33.188 10.501 1.00 54.21 49 ASP A O 2
ATOM 1506 N N . PRO A 1 24 ? 0.318 -33.615 9.328 1.00 61.42 50 PRO A N 2
ATOM 1507 C CA . PRO A 1 24 ? 0.973 -32.361 9.656 1.00 24.13 50 PRO A CA 2
ATOM 1508 C C . PRO A 1 24 ? 0.608 -31.226 8.704 1.00 40.44 50 PRO A C 2
ATOM 1509 O O . PRO A 1 24 ? 1.260 -31.017 7.677 1.00 1.20 50 PRO A O 2
ATOM 1520 N N . LYS A 1 25 ? -0.446 -30.502 9.034 1.00 42.42 51 LYS A N 2
ATOM 1521 C CA . LYS A 1 25 ? -0.816 -29.333 8.263 1.00 41.43 51 LYS A CA 2
ATOM 1522 C C . LYS A 1 25 ? -0.110 -28.097 8.801 1.00 4.32 51 LYS A C 2
ATOM 1523 O O . LYS A 1 25 ? -0.592 -27.435 9.725 1.00 3.31 51 LYS A O 2
ATOM 1542 N N . LYS A 1 26 ? 1.053 -27.818 8.229 1.00 60.21 52 LYS A N 2
ATOM 1543 C CA . LYS A 1 26 ? 1.844 -26.659 8.608 1.00 12.42 52 LYS A CA 2
ATOM 1544 C C . LYS A 1 26 ? 1.215 -25.404 8.028 1.00 31.04 52 LYS A C 2
ATOM 1545 O O . LYS A 1 26 ? 0.839 -25.383 6.857 1.00 11.31 52 LYS A O 2
ATOM 1564 N N . LYS A 1 27 ? 1.076 -24.373 8.840 1.00 61.13 53 LYS A N 2
ATOM 1565 C CA . LYS A 1 27 ? 0.525 -23.117 8.358 1.00 2.32 53 LYS A CA 2
ATOM 1566 C C . LYS A 1 27 ? 1.655 -22.189 7.937 1.00 11.23 53 LYS A C 2
ATOM 1567 O O . LYS A 1 27 ? 2.652 -22.051 8.648 1.00 5.30 53 LYS A O 2
ATOM 1586 N N . MET A 1 28 ? 1.513 -21.579 6.770 1.00 62.35 54 MET A N 2
ATOM 1587 C CA . MET A 1 28 ? 2.565 -20.744 6.213 1.00 33.32 54 MET A CA 2
ATOM 1588 C C . MET A 1 28 ? 2.229 -19.269 6.349 1.00 12.12 54 MET A C 2
ATOM 1589 O O . MET A 1 28 ? 1.166 -18.815 5.922 1.00 73.44 54 MET A O 2
ATOM 1603 N N . CYS A 1 29 ? 3.141 -18.529 6.954 1.00 2.31 55 CYS A N 2
ATOM 1604 C CA . CYS A 1 29 ? 3.013 -17.088 7.050 1.00 43.11 55 CYS A CA 2
ATOM 1605 C C . CYS A 1 29 ? 4.212 -16.416 6.394 1.00 3.53 55 CYS A C 2
ATOM 1606 O O . CYS A 1 29 ? 5.343 -16.545 6.862 1.00 43.10 55 CYS A O 2
ATOM 1614 N N . LYS A 1 30 ? 3.965 -15.728 5.291 1.00 52.35 56 LYS A N 2
ATOM 1615 C CA . LYS A 1 30 ? 5.013 -15.003 4.586 1.00 31.41 56 LYS A CA 2
ATOM 1616 C C . LYS A 1 30 ? 4.754 -13.510 4.735 1.00 35.33 56 LYS A C 2
ATOM 1617 O O . LYS A 1 30 ? 5.255 -12.677 3.975 1.00 50.13 56 LYS A O 2
ATOM 1636 N N . GLU A 1 31 ? 3.971 -13.186 5.747 1.00 0.51 57 GLU A N 2
ATOM 1637 C CA . GLU A 1 31 ? 3.562 -11.820 6.002 1.00 53.20 57 GLU A CA 2
ATOM 1638 C C . GLU A 1 31 ? 3.757 -11.476 7.473 1.00 41.02 57 GLU A C 2
ATOM 1639 O O . GLU A 1 31 ? 3.419 -12.270 8.351 1.00 62.45 57 GLU A O 2
ATOM 1651 N N . ARG A 1 32 ? 4.327 -10.314 7.735 1.00 64.15 58 ARG A N 2
ATOM 1652 C CA . ARG A 1 32 ? 4.457 -9.823 9.097 1.00 3.41 58 ARG A CA 2
ATOM 1653 C C . ARG A 1 32 ? 3.700 -8.511 9.250 1.00 42.41 58 ARG A C 2
ATOM 1654 O O . ARG A 1 32 ? 3.877 -7.588 8.453 1.00 53.43 58 ARG A O 2
ATOM 1675 N N . ILE A 1 33 ? 2.852 -8.439 10.260 1.00 2.40 59 ILE A N 2
ATOM 1676 C CA . ILE A 1 33 ? 2.079 -7.240 10.519 1.00 63.02 59 ILE A CA 2
ATOM 1677 C C . ILE A 1 33 ? 2.947 -6.199 11.216 1.00 33.13 59 ILE A C 2
ATOM 1678 O O . ILE A 1 33 ? 3.543 -6.476 12.262 1.00 40.12 59 ILE A O 2
ATOM 1694 N N . PRO A 1 34 ? 3.053 -4.999 10.623 1.00 74.23 60 PRO A N 2
ATOM 1695 C CA . PRO A 1 34 ? 3.832 -3.901 11.194 1.00 51.43 60 PRO A CA 2
ATOM 1696 C C . PRO A 1 34 ? 3.423 -3.597 12.633 1.00 72.32 60 PRO A C 2
ATOM 1697 O O . PRO A 1 34 ? 2.246 -3.365 12.925 1.00 21.22 60 PRO A O 2
ATOM 1708 N N . GLN A 1 35 ? 4.403 -3.624 13.524 1.00 72.42 61 GLN A N 2
ATOM 1709 C CA . GLN A 1 35 ? 4.166 -3.425 14.949 1.00 62.15 61 GLN A CA 2
ATOM 1710 C C . GLN A 1 35 ? 3.958 -1.949 15.314 1.00 51.54 61 GLN A C 2
ATOM 1711 O O . GLN A 1 35 ? 3.058 -1.640 16.096 1.00 54.10 61 GLN A O 2
ATOM 1725 N N . PRO A 1 36 ? 4.779 -1.010 14.788 1.00 44.25 62 PRO A N 2
ATOM 1726 C CA . PRO A 1 36 ? 4.561 0.426 15.022 1.00 75.33 62 PRO A CA 2
ATOM 1727 C C . PRO A 1 36 ? 3.271 0.933 14.375 1.00 41.34 62 PRO A C 2
ATOM 1728 O O . PRO A 1 36 ? 2.550 0.176 13.720 1.00 51.33 62 PRO A O 2
ATOM 1739 N N . LYS A 1 37 ? 2.980 2.215 14.568 1.00 11.12 63 LYS A N 2
ATOM 1740 C CA . LYS A 1 37 ? 1.818 2.835 13.947 1.00 51.51 63 LYS A CA 2
ATOM 1741 C C . LYS A 1 37 ? 2.029 2.996 12.450 1.00 51.13 63 LYS A C 2
ATOM 1742 O O . LYS A 1 37 ? 2.457 4.050 11.975 1.00 55.32 63 LYS A O 2
ATOM 1761 N N . ASN A 1 38 ? 1.758 1.927 11.724 1.00 32.24 64 ASN A N 2
ATOM 1762 C CA . ASN A 1 38 ? 1.843 1.917 10.272 1.00 5.34 64 ASN A CA 2
ATOM 1763 C C . ASN A 1 38 ? 0.665 2.646 9.666 1.00 10.21 64 ASN A C 2
ATOM 1764 O O . ASN A 1 38 ? -0.429 2.675 10.235 1.00 55.12 64 ASN A O 2
ATOM 1775 N N . THR A 1 39 ? 0.903 3.236 8.509 1.00 15.43 65 THR A N 2
ATOM 1776 C CA . THR A 1 39 ? -0.119 3.949 7.767 1.00 61.33 65 THR A CA 2
ATOM 1777 C C . THR A 1 39 ? -1.304 3.039 7.464 1.00 31.53 65 THR A C 2
ATOM 1778 O O . THR A 1 39 ? -2.442 3.491 7.349 1.00 30.43 65 THR A O 2
ATOM 1789 N N . VAL A 1 40 ? -1.011 1.749 7.340 1.00 13.11 66 VAL A N 2
ATOM 1790 C CA . VAL A 1 40 ? -2.027 0.732 7.117 1.00 62.41 66 VAL A CA 2
ATOM 1791 C C . VAL A 1 40 ? -3.075 0.770 8.222 1.00 44.42 66 VAL A C 2
ATOM 1792 O O . VAL A 1 40 ? -4.277 0.787 7.953 1.00 31.23 66 VAL A O 2
ATOM 1805 N N . ALA A 1 41 ? -2.609 0.802 9.462 1.00 72.12 67 ALA A N 2
ATOM 1806 C CA . ALA A 1 41 ? -3.494 0.866 10.609 1.00 23.04 67 ALA A CA 2
ATOM 1807 C C . ALA A 1 41 ? -4.244 2.190 10.623 1.00 52.44 67 ALA A C 2
ATOM 1808 O O . ALA A 1 41 ? -5.421 2.243 10.973 1.00 21.14 67 ALA A O 2
ATOM 1815 N N . MET A 1 42 ? -3.553 3.250 10.212 1.00 60.43 68 MET A N 2
ATOM 1816 C CA . MET A 1 42 ? -4.146 4.582 10.120 1.00 4.34 68 MET A CA 2
ATOM 1817 C C . MET A 1 42 ? -5.333 4.580 9.163 1.00 63.01 68 MET A C 2
ATOM 1818 O O . MET A 1 42 ? -6.390 5.133 9.462 1.00 5.41 68 MET A O 2
ATOM 1832 N N . LEU A 1 43 ? -5.148 3.948 8.010 1.00 51.50 69 LEU A N 2
ATOM 1833 C CA . LEU A 1 43 ? -6.197 3.863 7.004 1.00 20.14 69 LEU A CA 2
ATOM 1834 C C . LEU A 1 43 ? -7.406 3.107 7.540 1.00 51.13 69 LEU A C 2
ATOM 1835 O O . LEU A 1 43 ? -8.548 3.422 7.202 1.00 75.53 69 LEU A O 2
ATOM 1851 N N . ASN A 1 44 ? -7.151 2.125 8.400 1.00 51.33 70 ASN A N 2
ATOM 1852 C CA . ASN A 1 44 ? -8.220 1.338 9.008 1.00 43.41 70 ASN A CA 2
ATOM 1853 C C . ASN A 1 44 ? -9.008 2.181 9.998 1.00 4.55 70 ASN A C 2
ATOM 1854 O O . ASN A 1 44 ? -10.149 1.861 10.329 1.00 52.43 70 ASN A O 2
ATOM 1865 N N . GLU A 1 45 ? -8.390 3.257 10.469 1.00 73.24 71 GLU A N 2
ATOM 1866 C CA . GLU A 1 45 ? -9.042 4.173 11.393 1.00 73.31 71 GLU A CA 2
ATOM 1867 C C . GLU A 1 45 ? -9.870 5.199 10.623 1.00 62.25 71 GLU A C 2
ATOM 1868 O O . GLU A 1 45 ? -10.784 5.813 11.169 1.00 64.41 71 GLU A O 2
ATOM 1880 N N . LEU A 1 46 ? -9.548 5.371 9.347 1.00 74.31 72 LEU A N 2
ATOM 1881 C CA . LEU A 1 46 ? -10.235 6.348 8.512 1.00 11.25 72 LEU A CA 2
ATOM 1882 C C . LEU A 1 46 ? -11.378 5.710 7.723 1.00 72.21 72 LEU A C 2
ATOM 1883 O O . LEU A 1 46 ? -12.548 6.013 7.951 1.00 0.55 72 LEU A O 2
ATOM 1899 N N . ARG A 1 47 ? -11.040 4.823 6.797 1.00 34.51 73 ARG A N 2
ATOM 1900 C CA . ARG A 1 47 ? -12.040 4.214 5.926 1.00 21.34 73 ARG A CA 2
ATOM 1901 C C . ARG A 1 47 ? -12.118 2.705 6.134 1.00 53.23 73 ARG A C 2
ATOM 1902 O O . ARG A 1 47 ? -11.314 2.120 6.857 1.00 74.22 73 ARG A O 2
ATOM 1923 N N . HIS A 1 48 ? -13.100 2.091 5.490 1.00 74.03 74 HIS A N 2
ATOM 1924 C CA . HIS A 1 48 ? -13.244 0.642 5.488 1.00 53.13 74 HIS A CA 2
ATOM 1925 C C . HIS A 1 48 ? -13.311 0.144 4.050 1.00 2.45 74 HIS A C 2
ATOM 1926 O O . HIS A 1 48 ? -13.526 0.938 3.131 1.00 62.14 74 HIS A O 2
ATOM 1940 N N . GLY A 1 49 ? -13.126 -1.157 3.850 1.00 33.12 75 GLY A N 2
ATOM 1941 C CA . GLY A 1 49 ? -13.155 -1.699 2.508 1.00 2.02 75 GLY A CA 2
ATOM 1942 C C . GLY A 1 49 ? -11.839 -1.477 1.801 1.00 13.21 75 GLY A C 2
ATOM 1943 O O . GLY A 1 49 ? -11.766 -1.497 0.576 1.00 60.03 75 GLY A O 2
ATOM 1947 N N . LEU A 1 50 ? -10.798 -1.260 2.591 1.00 24.04 76 LEU A N 2
ATOM 1948 C CA . LEU A 1 50 ? -9.464 -1.037 2.070 1.00 3.53 76 LEU A CA 2
ATOM 1949 C C . LEU A 1 50 ? -8.767 -2.371 1.828 1.00 25.32 76 LEU A C 2
ATOM 1950 O O . LEU A 1 50 ? -8.320 -3.039 2.761 1.00 30.43 76 LEU A O 2
ATOM 1966 N N . ILE A 1 51 ? -8.719 -2.775 0.574 1.00 64.50 77 ILE A N 2
ATOM 1967 C CA . ILE A 1 51 ? -8.118 -4.047 0.210 1.00 35.03 77 ILE A CA 2
ATOM 1968 C C . ILE A 1 51 ? -6.660 -3.865 -0.178 1.00 54.32 77 ILE A C 2
ATOM 1969 O O . ILE A 1 51 ? -6.361 -3.242 -1.194 1.00 52.10 77 ILE A O 2
ATOM 1985 N N . TYR A 1 52 ? -5.759 -4.390 0.641 1.00 32.03 78 TYR A N 2
ATOM 1986 C CA . TYR A 1 52 ? -4.349 -4.407 0.293 1.00 1.35 78 TYR A CA 2
ATOM 1987 C C . TYR A 1 52 ? -4.029 -5.676 -0.471 1.00 53.50 78 TYR A C 2
ATOM 1988 O O . TYR A 1 52 ? -4.018 -6.771 0.095 1.00 41.52 78 TYR A O 2
ATOM 2006 N N . LYS A 1 53 ? -3.773 -5.524 -1.751 1.00 42.54 79 LYS A N 2
ATOM 2007 C CA . LYS A 1 53 ? -3.551 -6.662 -2.626 1.00 3.01 79 LYS A CA 2
ATOM 2008 C C . LYS A 1 53 ? -2.251 -6.492 -3.398 1.00 1.55 79 LYS A C 2
ATOM 2009 O O . LYS A 1 53 ? -2.007 -5.444 -3.999 1.00 2.45 79 LYS A O 2
ATOM 2028 N N . LEU A 1 54 ? -1.405 -7.512 -3.345 1.00 50.44 80 LEU A N 2
ATOM 2029 C CA . LEU A 1 54 ? -0.134 -7.494 -4.051 1.00 32.25 80 LEU A CA 2
ATOM 2030 C C . LEU A 1 54 ? -0.373 -7.689 -5.539 1.00 10.51 80 LEU A C 2
ATOM 2031 O O . LEU A 1 54 ? -0.575 -8.812 -6.001 1.00 1.22 80 LEU A O 2
ATOM 2047 N N . GLU A 1 55 ? -0.367 -6.601 -6.291 1.00 52.22 81 GLU A N 2
ATOM 2048 C CA . GLU A 1 55 ? -0.694 -6.681 -7.704 1.00 62.04 81 GLU A CA 2
ATOM 2049 C C . GLU A 1 55 ? 0.518 -7.113 -8.526 1.00 14.34 81 GLU A C 2
ATOM 2050 O O . GLU A 1 55 ? 0.376 -7.748 -9.573 1.00 14.43 81 GLU A O 2
ATOM 2062 N N . SER A 1 56 ? 1.711 -6.783 -8.047 1.00 42.23 82 SER A N 2
ATOM 2063 C CA . SER A 1 56 ? 2.935 -7.119 -8.763 1.00 60.42 82 SER A CA 2
ATOM 2064 C C . SER A 1 56 ? 4.111 -7.293 -7.805 1.00 51.13 82 SER A C 2
ATOM 2065 O O . SER A 1 56 ? 4.160 -6.665 -6.745 1.00 72.11 82 SER A O 2
ATOM 2073 N N . GLN A 1 57 ? 5.045 -8.153 -8.181 1.00 21.11 83 GLN A N 2
ATOM 2074 C CA . GLN A 1 57 ? 6.283 -8.319 -7.434 1.00 40.10 83 GLN A CA 2
ATOM 2075 C C . GLN A 1 57 ? 7.398 -8.725 -8.389 1.00 62.21 83 GLN A C 2
ATOM 2076 O O . GLN A 1 57 ? 7.325 -9.775 -9.023 1.00 33.50 83 GLN A O 2
ATOM 2090 N N . THR A 1 58 ? 8.412 -7.879 -8.494 1.00 64.33 84 THR A N 2
ATOM 2091 C CA . THR A 1 58 ? 9.550 -8.129 -9.369 1.00 34.03 84 THR A CA 2
ATOM 2092 C C . THR A 1 58 ? 10.796 -7.449 -8.813 1.00 55.05 84 THR A C 2
ATOM 2093 O O . THR A 1 58 ? 10.693 -6.481 -8.060 1.00 20.50 84 THR A O 2
ATOM 2104 N N . GLY A 1 59 ? 11.965 -7.964 -9.157 1.00 44.24 85 GLY A N 2
ATOM 2105 C CA . GLY A 1 59 ? 13.198 -7.326 -8.745 1.00 44.21 85 GLY A CA 2
ATOM 2106 C C . GLY A 1 59 ? 14.259 -8.319 -8.319 1.00 1.10 85 GLY A C 2
ATOM 2107 O O . GLY A 1 59 ? 13.999 -9.522 -8.269 1.00 41.23 85 GLY A O 2
ATOM 2111 N N . PRO A 1 60 ? 15.466 -7.831 -7.996 1.00 65.43 86 PRO A N 2
ATOM 2112 C CA . PRO A 1 60 ? 16.578 -8.681 -7.554 1.00 31.42 86 PRO A CA 2
ATOM 2113 C C . PRO A 1 60 ? 16.314 -9.296 -6.184 1.00 64.04 86 PRO A C 2
ATOM 2114 O O . PRO A 1 60 ? 15.350 -8.939 -5.511 1.00 14.10 86 PRO A O 2
ATOM 2125 N N . VAL A 1 61 ? 17.174 -10.211 -5.763 1.00 73.41 87 VAL A N 2
ATOM 2126 C CA . VAL A 1 61 ? 16.992 -10.880 -4.486 1.00 73.11 87 VAL A CA 2
ATOM 2127 C C . VAL A 1 61 ? 17.492 -10.006 -3.333 1.00 22.43 87 VAL A C 2
ATOM 2128 O O . VAL A 1 61 ? 16.987 -10.093 -2.211 1.00 21.32 87 VAL A O 2
ATOM 2141 N N . HIS A 1 62 ? 18.466 -9.142 -3.615 1.00 32.04 88 HIS A N 2
ATOM 2142 C CA . HIS A 1 62 ? 19.006 -8.256 -2.589 1.00 42.24 88 HIS A CA 2
ATOM 2143 C C . HIS A 1 62 ? 18.030 -7.117 -2.293 1.00 4.15 88 HIS A C 2
ATOM 2144 O O . HIS A 1 62 ? 18.016 -6.569 -1.191 1.00 3.24 88 HIS A O 2
ATOM 2158 N N . ALA A 1 63 ? 17.215 -6.770 -3.283 1.00 10.31 89 ALA A N 2
ATOM 2159 C CA . ALA A 1 63 ? 16.220 -5.721 -3.122 1.00 44.14 89 ALA A CA 2
ATOM 2160 C C . ALA A 1 63 ? 15.046 -5.944 -4.070 1.00 64.21 89 ALA A C 2
ATOM 2161 O O . ALA A 1 63 ? 14.946 -5.294 -5.109 1.00 21.01 89 ALA A O 2
ATOM 2168 N N . PRO A 1 64 ? 14.153 -6.884 -3.736 1.00 75.31 90 PRO A N 2
ATOM 2169 C CA . PRO A 1 64 ? 12.977 -7.164 -4.551 1.00 24.23 90 PRO A CA 2
ATOM 2170 C C . PRO A 1 64 ? 11.889 -6.133 -4.327 1.00 71.13 90 PRO A C 2
ATOM 2171 O O . PRO A 1 64 ? 11.691 -5.662 -3.210 1.00 43.40 90 PRO A O 2
ATOM 2182 N N . LEU A 1 65 ? 11.189 -5.776 -5.383 1.00 2.31 91 LEU A N 2
ATOM 2183 C CA . LEU A 1 65 ? 10.157 -4.773 -5.277 1.00 41.43 91 LEU A CA 2
ATOM 2184 C C . LEU A 1 65 ? 8.787 -5.419 -5.175 1.00 71.30 91 LEU A C 2
ATOM 2185 O O . LEU A 1 65 ? 8.437 -6.311 -5.952 1.00 43.25 91 LEU A O 2
ATOM 2201 N N . PHE A 1 66 ? 8.025 -4.959 -4.210 1.00 33.34 92 PHE A N 2
ATOM 2202 C CA . PHE A 1 66 ? 6.675 -5.431 -3.997 1.00 32.43 92 PHE A CA 2
ATOM 2203 C C . PHE A 1 66 ? 5.716 -4.292 -4.266 1.00 62.32 92 PHE A C 2
ATOM 2204 O O . PHE A 1 66 ? 5.956 -3.161 -3.846 1.00 50.14 92 PHE A O 2
ATOM 2221 N N . THR A 1 67 ? 4.652 -4.582 -4.979 1.00 25.41 93 THR A N 2
ATOM 2222 C CA . THR A 1 67 ? 3.709 -3.561 -5.367 1.00 4.10 93 THR A CA 2
ATOM 2223 C C . THR A 1 67 ? 2.328 -3.877 -4.813 1.00 4.42 93 THR A C 2
ATOM 2224 O O . THR A 1 67 ? 1.608 -4.732 -5.335 1.00 41.54 93 THR A O 2
ATOM 2235 N N . ILE A 1 68 ? 1.988 -3.206 -3.731 1.00 63.10 94 ILE A N 2
ATOM 2236 C CA . ILE A 1 68 ? 0.715 -3.406 -3.067 1.00 62.43 94 ILE A CA 2
ATOM 2237 C C . ILE A 1 68 ? -0.271 -2.343 -3.511 1.00 13.01 94 ILE A C 2
ATOM 2238 O O . ILE A 1 68 ? 0.021 -1.147 -3.473 1.00 12.12 94 ILE A O 2
ATOM 2254 N N . SER A 1 69 ? -1.426 -2.787 -3.948 1.00 64.54 95 SER A N 2
ATOM 2255 C CA . SER A 1 69 ? -2.475 -1.892 -4.371 1.00 62.05 95 SER A CA 2
ATOM 2256 C C . SER A 1 69 ? -3.582 -1.874 -3.335 1.00 61.23 95 SER A C 2
ATOM 2257 O O . SER A 1 69 ? -4.115 -2.922 -2.974 1.00 51.24 95 SER A O 2
ATOM 2265 N N . VAL A 1 70 ? -3.897 -0.697 -2.825 1.00 63.12 96 VAL A N 2
ATOM 2266 C CA . VAL A 1 70 ? -4.997 -0.560 -1.895 1.00 24.32 96 VAL A CA 2
ATOM 2267 C C . VAL A 1 70 ? -6.079 0.320 -2.500 1.00 34.12 96 VAL A C 2
ATOM 2268 O O . VAL A 1 70 ? -5.812 1.415 -2.998 1.00 4.22 96 VAL A O 2
ATOM 2281 N N . GLU A 1 71 ? -7.295 -0.180 -2.490 1.00 71.30 97 GLU A N 2
ATOM 2282 C CA . GLU A 1 71 ? -8.403 0.536 -3.077 1.00 74.45 97 GLU A CA 2
ATOM 2283 C C . GLU A 1 71 ? -9.219 1.199 -1.983 1.00 32.31 97 GLU A C 2
ATOM 2284 O O . GLU A 1 71 ? -9.854 0.526 -1.174 1.00 22.31 97 GLU A O 2
ATOM 2296 N N . VAL A 1 72 ? -9.182 2.516 -1.949 1.00 64.12 98 VAL A N 2
ATOM 2297 C CA . VAL A 1 72 ? -9.841 3.269 -0.894 1.00 51.04 98 VAL A CA 2
ATOM 2298 C C . VAL A 1 72 ? -10.658 4.403 -1.483 1.00 2.22 98 VAL A C 2
ATOM 2299 O O . VAL A 1 72 ? -10.135 5.229 -2.228 1.00 22.41 98 VAL A O 2
ATOM 2312 N N . ASP A 1 73 ? -11.946 4.417 -1.155 1.00 14.10 99 ASP A N 2
ATOM 2313 C CA . ASP A 1 73 ? -12.868 5.465 -1.600 1.00 13.01 99 ASP A CA 2
ATOM 2314 C C . ASP A 1 73 ? -12.956 5.508 -3.129 1.00 22.34 99 ASP A C 2
ATOM 2315 O O . ASP A 1 73 ? -13.339 6.516 -3.713 1.00 14.24 99 ASP A O 2
ATOM 2324 N N . GLY A 1 74 ? -12.606 4.396 -3.772 1.00 22.14 100 GLY A N 2
ATOM 2325 C CA . GLY A 1 74 ? -12.637 4.331 -5.222 1.00 74.20 100 GLY A CA 2
ATOM 2326 C C . GLY A 1 74 ? -11.296 4.664 -5.838 1.00 55.04 100 GLY A C 2
ATOM 2327 O O . GLY A 1 74 ? -11.060 4.415 -7.021 1.00 53.42 100 GLY A O 2
ATOM 2331 N N . GLN A 1 75 ? -10.414 5.226 -5.030 1.00 72.10 101 GLN A N 2
ATOM 2332 C CA . GLN A 1 75 ? -9.077 5.564 -5.473 1.00 60.03 101 GLN A CA 2
ATOM 2333 C C . GLN A 1 75 ? -8.122 4.431 -5.170 1.00 44.01 101 GLN A C 2
ATOM 2334 O O . GLN A 1 75 ? -8.062 3.931 -4.047 1.00 11.24 101 GLN A O 2
ATOM 2348 N N . LYS A 1 76 ? -7.399 4.011 -6.185 1.00 24.51 102 LYS A N 2
ATOM 2349 C CA . LYS A 1 76 ? -6.436 2.948 -6.030 1.00 71.22 102 LYS A CA 2
ATOM 2350 C C . LYS A 1 76 ? -5.067 3.540 -5.748 1.00 51.33 102 LYS A C 2
ATOM 2351 O O . LYS A 1 76 ? -4.419 4.105 -6.630 1.00 70.51 102 LYS A O 2
ATOM 2370 N N . TYR A 1 77 ? -4.647 3.424 -4.505 1.00 23.10 103 TYR A N 2
ATOM 2371 C CA . TYR A 1 77 ? -3.359 3.933 -4.086 1.00 14.11 103 TYR A CA 2
ATOM 2372 C C . TYR A 1 77 ? -2.325 2.830 -4.171 1.00 55.22 103 TYR A C 2
ATOM 2373 O O . TYR A 1 77 ? -2.550 1.715 -3.693 1.00 21.01 103 TYR A O 2
ATOM 2391 N N . LEU A 1 78 ? -1.201 3.127 -4.794 1.00 11.31 104 LEU A N 2
ATOM 2392 C CA . LEU A 1 78 ? -0.183 2.119 -5.003 1.00 44.42 104 LEU A CA 2
ATOM 2393 C C . LEU A 1 78 ? 0.977 2.318 -4.042 1.00 32.32 104 LEU A C 2
ATOM 2394 O O . LEU A 1 78 ? 1.392 3.448 -3.773 1.00 23.33 104 LEU A O 2
ATOM 2410 N N . GLY A 1 79 ? 1.479 1.218 -3.514 1.00 42.02 105 GLY A N 2
ATOM 2411 C CA . GLY A 1 79 ? 2.620 1.265 -2.637 1.00 60.31 105 GLY A CA 2
ATOM 2412 C C . GLY A 1 79 ? 3.687 0.299 -3.075 1.00 24.15 105 GLY A C 2
ATOM 2413 O O . GLY A 1 79 ? 3.421 -0.889 -3.253 1.00 72.15 105 GLY A O 2
ATOM 2417 N N . GLN A 1 80 ? 4.890 0.801 -3.265 1.00 24.04 106 GLN A N 2
ATOM 2418 C CA . GLN A 1 80 ? 5.985 -0.029 -3.730 1.00 21.31 106 GLN A CA 2
ATOM 2419 C C . GLN A 1 80 ? 7.107 -0.025 -2.708 1.00 32.41 106 GLN A C 2
ATOM 2420 O O . GLN A 1 80 ? 7.616 1.032 -2.334 1.00 23.11 106 GLN A O 2
ATOM 2434 N N . GLY A 1 81 ? 7.472 -1.208 -2.247 1.00 44.23 107 GLY A N 2
ATOM 2435 C CA . GLY A 1 81 ? 8.512 -1.332 -1.249 1.00 21.42 107 GLY A CA 2
ATOM 2436 C C . GLY A 1 81 ? 9.364 -2.553 -1.485 1.00 30.24 107 GLY A C 2
ATOM 2437 O O . GLY A 1 81 ? 9.162 -3.268 -2.463 1.00 32.21 107 GLY A O 2
ATOM 2441 N N . ARG A 1 82 ? 10.305 -2.812 -0.591 1.00 10.42 108 ARG A N 2
ATOM 2442 C CA . ARG A 1 82 ? 11.226 -3.931 -0.765 1.00 50.50 108 ARG A CA 2
ATOM 2443 C C . ARG A 1 82 ? 10.644 -5.214 -0.168 1.00 52.11 108 ARG A C 2
ATOM 2444 O O . ARG A 1 82 ? 11.290 -6.260 -0.157 1.00 14.44 108 ARG A O 2
ATOM 2465 N N . SER A 1 83 ? 9.419 -5.117 0.335 1.00 74.11 109 SER A N 2
ATOM 2466 C CA . SER A 1 83 ? 8.726 -6.249 0.945 1.00 10.51 109 SER A CA 2
ATOM 2467 C C . SER A 1 83 ? 7.227 -5.962 0.984 1.00 12.23 109 SER A C 2
ATOM 2468 O O . SER A 1 83 ? 6.819 -4.812 0.795 1.00 0.22 109 SER A O 2
ATOM 2476 N N . LYS A 1 84 ? 6.415 -6.994 1.230 1.00 1.12 110 LYS A N 2
ATOM 2477 C CA . LYS A 1 84 ? 4.966 -6.817 1.371 1.00 14.14 110 LYS A CA 2
ATOM 2478 C C . LYS A 1 84 ? 4.673 -5.808 2.474 1.00 52.25 110 LYS A C 2
ATOM 2479 O O . LYS A 1 84 ? 3.814 -4.939 2.331 1.00 54.20 110 LYS A O 2
ATOM 2498 N N . LYS A 1 85 ? 5.416 -5.950 3.570 1.00 54.34 111 LYS A N 2
ATOM 2499 C CA . LYS A 1 85 ? 5.313 -5.063 4.725 1.00 52.32 111 LYS A CA 2
ATOM 2500 C C . LYS A 1 85 ? 5.456 -3.603 4.305 1.00 50.21 111 LYS A C 2
ATOM 2501 O O . LYS A 1 85 ? 4.586 -2.773 4.583 1.00 44.22 111 LYS A O 2
ATOM 2520 N N . VAL A 1 86 ? 6.552 -3.312 3.617 1.00 42.11 112 VAL A N 2
ATOM 2521 C CA . VAL A 1 86 ? 6.857 -1.960 3.179 1.00 53.24 112 VAL A CA 2
ATOM 2522 C C . VAL A 1 86 ? 5.821 -1.472 2.175 1.00 50.30 112 VAL A C 2
ATOM 2523 O O . VAL A 1 86 ? 5.232 -0.411 2.350 1.00 4.12 112 VAL A O 2
ATOM 2536 N N . ALA A 1 87 ? 5.579 -2.281 1.150 1.00 14.53 113 ALA A N 2
ATOM 2537 C CA . ALA A 1 87 ? 4.676 -1.915 0.065 1.00 4.53 113 ALA A CA 2
ATOM 2538 C C . ALA A 1 87 ? 3.275 -1.594 0.573 1.00 62.10 113 ALA A C 2
ATOM 2539 O O . ALA A 1 87 ? 2.637 -0.655 0.100 1.00 32.32 113 ALA A O 2
ATOM 2546 N N . ARG A 1 88 ? 2.804 -2.370 1.540 1.00 24.34 114 ARG A N 2
ATOM 2547 C CA . ARG A 1 88 ? 1.480 -2.161 2.108 1.00 11.32 114 ARG A CA 2
ATOM 2548 C C . ARG A 1 88 ? 1.415 -0.822 2.844 1.00 52.43 114 ARG A C 2
ATOM 2549 O O . ARG A 1 88 ? 0.451 -0.071 2.704 1.00 31.13 114 ARG A O 2
ATOM 2570 N N . ILE A 1 89 ? 2.449 -0.539 3.627 1.00 0.12 115 ILE A N 2
ATOM 2571 C CA . ILE A 1 89 ? 2.587 0.748 4.303 1.00 75.12 115 ILE A CA 2
ATOM 2572 C C . ILE A 1 89 ? 2.644 1.892 3.287 1.00 72.41 115 ILE A C 2
ATOM 2573 O O . ILE A 1 89 ? 1.918 2.876 3.406 1.00 73.45 115 ILE A O 2
ATOM 2589 N N . GLU A 1 90 ? 3.490 1.744 2.278 1.00 43.23 116 GLU A N 2
ATOM 2590 C CA . GLU A 1 90 ? 3.626 2.748 1.235 1.00 63.21 116 GLU A CA 2
ATOM 2591 C C . GLU A 1 90 ? 2.296 3.017 0.540 1.00 74.15 116 GLU A C 2
ATOM 2592 O O . GLU A 1 90 ? 1.965 4.167 0.248 1.00 72.15 116 GLU A O 2
ATOM 2604 N N . ALA A 1 91 ? 1.532 1.958 0.293 1.00 31.52 117 ALA A N 2
ATOM 2605 C CA . ALA A 1 91 ? 0.225 2.082 -0.342 1.00 4.42 117 ALA A CA 2
ATOM 2606 C C . ALA A 1 91 ? -0.706 2.923 0.516 1.00 1.21 117 ALA A C 2
ATOM 2607 O O . ALA A 1 91 ? -1.356 3.850 0.030 1.00 13.22 117 ALA A O 2
ATOM 2614 N N . ALA A 1 92 ? -0.741 2.609 1.802 1.00 55.03 118 ALA A N 2
ATOM 2615 C CA . ALA A 1 92 ? -1.583 3.332 2.738 1.00 30.24 118 ALA A CA 2
ATOM 2616 C C . ALA A 1 92 ? -1.087 4.762 2.924 1.00 14.54 118 ALA A C 2
ATOM 2617 O O . ALA A 1 92 ? -1.877 5.681 3.137 1.00 34.02 118 ALA A O 2
ATOM 2624 N N . ALA A 1 93 ? 0.224 4.944 2.827 1.00 52.20 119 ALA A N 2
ATOM 2625 C CA . ALA A 1 93 ? 0.820 6.266 2.939 1.00 23.25 119 ALA A CA 2
ATOM 2626 C C . ALA A 1 93 ? 0.357 7.154 1.795 1.00 75.11 119 ALA A C 2
ATOM 2627 O O . ALA A 1 93 ? 0.120 8.347 1.974 1.00 43.05 119 ALA A O 2
ATOM 2634 N N . THR A 1 94 ? 0.235 6.566 0.610 1.00 41.34 120 THR A N 2
ATOM 2635 C CA . THR A 1 94 ? -0.271 7.281 -0.548 1.00 43.20 120 THR A CA 2
ATOM 2636 C C . THR A 1 94 ? -1.713 7.729 -0.299 1.00 15.03 120 THR A C 2
ATOM 2637 O O . THR A 1 94 ? -2.103 8.852 -0.632 1.00 25.45 120 THR A O 2
ATOM 2648 N N . ALA A 1 95 ? -2.488 6.846 0.318 1.00 15.14 121 ALA A N 2
ATOM 2649 C CA . ALA A 1 95 ? -3.874 7.137 0.650 1.00 3.03 121 ALA A CA 2
ATOM 2650 C C . ALA A 1 95 ? -3.970 8.265 1.670 1.00 22.54 121 ALA A C 2
ATOM 2651 O O . ALA A 1 95 ? -4.679 9.245 1.453 1.00 60.12 121 ALA A O 2
ATOM 2658 N N . LEU A 1 96 ? -3.241 8.125 2.776 1.00 21.42 122 LEU A N 2
ATOM 2659 C CA . LEU A 1 96 ? -3.275 9.109 3.854 1.00 43.15 122 LEU A CA 2
ATOM 2660 C C . LEU A 1 96 ? -2.921 10.500 3.351 1.00 42.31 122 LEU A C 2
ATOM 2661 O O . LEU A 1 96 ? -3.625 11.468 3.638 1.00 41.11 122 LEU A O 2
ATOM 2677 N N . ARG A 1 97 ? -1.838 10.593 2.587 1.00 74.32 123 ARG A N 2
ATOM 2678 C CA . ARG A 1 97 ? -1.362 11.882 2.098 1.00 20.52 123 ARG A CA 2
ATOM 2679 C C . ARG A 1 97 ? -2.322 12.460 1.056 1.00 70.32 123 ARG A C 2
ATOM 2680 O O . ARG A 1 97 ? -2.270 13.647 0.742 1.00 12.12 123 ARG A O 2
ATOM 2701 N N . SER A 1 98 ? -3.199 11.613 0.527 1.00 22.22 124 SER A N 2
ATOM 2702 C CA . SER A 1 98 ? -4.211 12.055 -0.417 1.00 60.33 124 SER A CA 2
ATOM 2703 C C . SER A 1 98 ? -5.396 12.653 0.335 1.00 62.20 124 SER A C 2
ATOM 2704 O O . SER A 1 98 ? -6.095 13.529 -0.179 1.00 13.13 124 SER A O 2
ATOM 2712 N N . PHE A 1 99 ? -5.607 12.182 1.559 1.00 53.24 125 PHE A N 2
ATOM 2713 C CA . PHE A 1 99 ? -6.694 12.673 2.385 1.00 60.51 125 PHE A CA 2
ATOM 2714 C C . PHE A 1 99 ? -6.301 13.987 3.044 1.00 31.21 125 PHE A C 2
ATOM 2715 O O . PHE A 1 99 ? -6.981 15.000 2.883 1.00 22.40 125 PHE A O 2
ATOM 2732 N N . ILE A 1 100 ? -5.190 13.969 3.778 1.00 23.30 126 ILE A N 2
ATOM 2733 C CA . ILE A 1 100 ? -4.746 15.146 4.513 1.00 61.44 126 ILE A CA 2
ATOM 2734 C C . ILE A 1 100 ? -3.266 15.420 4.271 1.00 14.12 126 ILE A C 2
ATOM 2735 O O . ILE A 1 100 ? -2.479 14.499 4.043 1.00 0.21 126 ILE A O 2
ATOM 2751 N N . GLN A 1 101 ? -2.899 16.692 4.317 1.00 53.53 127 GLN A N 2
ATOM 2752 C CA . GLN A 1 101 ? -1.509 17.110 4.228 1.00 32.35 127 GLN A CA 2
ATOM 2753 C C . GLN A 1 101 ? -1.253 18.291 5.153 1.00 22.24 127 GLN A C 2
ATOM 2754 O O . GLN A 1 101 ? -2.133 19.122 5.377 1.00 14.02 127 GLN A O 2
ATOM 2768 N N . PHE A 1 102 ? -0.042 18.362 5.676 1.00 41.14 128 PHE A N 2
ATOM 2769 C CA . PHE A 1 102 ? 0.330 19.404 6.622 1.00 53.43 128 PHE A CA 2
ATOM 2770 C C . PHE A 1 102 ? 1.172 20.473 5.937 1.00 34.42 128 PHE A C 2
ATOM 2771 O O . PHE A 1 102 ? 1.974 21.153 6.577 1.00 13.23 128 PHE A O 2
ATOM 2788 N N . LYS A 1 103 ? 0.975 20.621 4.635 1.00 64.10 129 LYS A N 2
ATOM 2789 C CA . LYS A 1 103 ? 1.717 21.592 3.848 1.00 22.12 129 LYS A CA 2
ATOM 2790 C C . LYS A 1 103 ? 1.029 21.779 2.500 1.00 32.03 129 LYS A C 2
ATOM 2791 O O . LYS A 1 103 ? 0.147 20.995 2.144 1.00 1.11 129 LYS A O 2
ATOM 2810 N N . ASP A 1 104 ? 1.421 22.818 1.768 1.00 73.15 130 ASP A N 2
ATOM 2811 C CA . ASP A 1 104 ? 0.877 23.081 0.439 1.00 62.32 130 ASP A CA 2
ATOM 2812 C C . ASP A 1 104 ? 1.183 21.933 -0.518 1.00 21.33 130 ASP A C 2
ATOM 2813 O O . ASP A 1 104 ? 0.328 21.524 -1.308 1.00 73.21 130 ASP A O 2
ATOM 2822 N N . GLY A 1 105 ? 2.404 21.413 -0.439 1.00 32.44 131 GLY A N 2
ATOM 2823 C CA . GLY A 1 105 ? 2.815 20.344 -1.325 1.00 44.52 131 GLY A CA 2
ATOM 2824 C C . GLY A 1 105 ? 2.925 20.820 -2.756 1.00 3.42 131 GLY A C 2
ATOM 2825 O O . GLY A 1 105 ? 2.685 20.056 -3.692 1.00 62.31 131 GLY A O 2
ATOM 2829 N N . ALA A 1 106 ? 3.265 22.093 -2.918 1.00 5.31 132 ALA A N 2
ATOM 2830 C CA . ALA A 1 106 ? 3.404 22.691 -4.235 1.00 4.41 132 ALA A CA 2
ATOM 2831 C C . ALA A 1 106 ? 4.593 22.089 -4.970 1.00 71.31 132 ALA A C 2
ATOM 2832 O O . ALA A 1 106 ? 5.626 21.802 -4.360 1.00 62.02 132 ALA A O 2
ATOM 2839 N N . VAL A 1 107 ? 4.435 21.903 -6.277 1.00 34.11 133 VAL A N 2
ATOM 2840 C CA . VAL A 1 107 ? 5.424 21.210 -7.095 1.00 23.01 133 VAL A CA 2
ATOM 2841 C C . VAL A 1 107 ? 5.570 19.772 -6.604 1.00 1.32 133 VAL A C 2
ATOM 2842 O O . VAL A 1 107 ? 6.576 19.391 -5.999 1.00 62.43 133 VAL A O 2
ATOM 2855 N N . LEU A 1 108 ? 4.523 18.994 -6.823 1.00 50.35 134 LEU A N 2
ATOM 2856 C CA . LEU A 1 108 ? 4.490 17.610 -6.386 1.00 11.23 134 LEU A CA 2
ATOM 2857 C C . LEU A 1 108 ? 4.827 16.677 -7.537 1.00 43.10 134 LEU A C 2
ATOM 2858 O O . LEU A 1 108 ? 4.109 16.614 -8.536 1.00 12.41 134 LEU A O 2
ATOM 2874 N N . SER A 1 109 ? 5.932 15.968 -7.399 1.00 3.14 135 SER A N 2
ATOM 2875 C CA . SER A 1 109 ? 6.334 14.988 -8.389 1.00 73.50 135 SER A CA 2
ATOM 2876 C C . SER A 1 109 ? 5.482 13.732 -8.220 1.00 10.42 135 SER A C 2
ATOM 2877 O O . SER A 1 109 ? 5.162 13.356 -7.091 1.00 32.21 135 SER A O 2
ATOM 2885 N N . PRO A 1 110 ? 5.073 13.088 -9.326 1.00 74.23 136 PRO A N 2
ATOM 2886 C CA . PRO A 1 110 ? 4.285 11.853 -9.267 1.00 3.35 136 PRO A CA 2
ATOM 2887 C C . PRO A 1 110 ? 5.036 10.731 -8.552 1.00 52.45 136 PRO A C 2
ATOM 2888 O O . PRO A 1 110 ? 5.849 10.027 -9.154 1.00 74.13 136 PRO A O 2
ATOM 2899 N N . LEU A 1 111 ? 4.781 10.600 -7.261 1.00 44.24 137 LEU A N 2
ATOM 2900 C CA . LEU A 1 111 ? 5.445 9.597 -6.443 1.00 41.53 137 LEU A CA 2
ATOM 2901 C C . LEU A 1 111 ? 4.612 8.329 -6.397 1.00 44.32 137 LEU A C 2
ATOM 2902 O O . LEU A 1 111 ? 3.486 8.344 -5.901 1.00 54.31 137 LEU A O 2
ATOM 2918 N N . LYS A 1 112 ? 5.185 7.243 -6.919 1.00 42.34 138 LYS A N 2
ATOM 2919 C CA . LYS A 1 112 ? 4.517 5.943 -7.002 1.00 61.14 138 LYS A CA 2
ATOM 2920 C C . LYS A 1 112 ? 3.413 5.978 -8.059 1.00 22.32 138 LYS A C 2
ATOM 2921 O O . LYS A 1 112 ? 2.493 6.791 -7.988 1.00 44.43 138 LYS A O 2
ATOM 2940 N N . PRO A 1 113 ? 3.513 5.094 -9.067 1.00 43.03 139 PRO A N 2
ATOM 2941 C CA . PRO A 1 113 ? 2.573 5.044 -10.194 1.00 53.33 139 PRO A CA 2
ATOM 2942 C C . PRO A 1 113 ? 1.115 4.927 -9.759 1.00 25.30 139 PRO A C 2
ATOM 2943 O O . PRO A 1 113 ? 0.670 3.879 -9.294 1.00 12.34 139 PRO A O 2
ATOM 2954 N N . ALA A 1 114 ? 0.386 6.021 -9.901 1.00 1.31 140 ALA A N 2
ATOM 2955 C CA . ALA A 1 114 ? -1.031 6.051 -9.593 1.00 41.33 140 ALA A CA 2
ATOM 2956 C C . ALA A 1 114 ? -1.790 6.666 -10.755 1.00 40.03 140 ALA A C 2
ATOM 2957 O O . ALA A 1 114 ? -1.785 7.909 -10.876 1.00 37.05 140 ALA A O 2
ATOM 2965 N N . SER A 1 22 ? 10.404 -20.086 -8.714 1.00 31.31 48 SER A N 3
ATOM 2966 C CA . SER A 1 22 ? 10.234 -19.996 -7.251 1.00 35.30 48 SER A CA 3
ATOM 2967 C C . SER A 1 22 ? 9.079 -19.056 -6.907 1.00 21.42 48 SER A C 3
ATOM 2968 O O . SER A 1 22 ? 8.057 -19.497 -6.378 1.00 22.42 48 SER A O 3
ATOM 2976 N N . ASP A 1 23 ? 9.253 -17.766 -7.232 1.00 4.12 49 ASP A N 3
ATOM 2977 C CA . ASP A 1 23 ? 8.221 -16.734 -7.042 1.00 70.43 49 ASP A CA 3
ATOM 2978 C C . ASP A 1 23 ? 7.897 -16.498 -5.561 1.00 74.30 49 ASP A C 3
ATOM 2979 O O . ASP A 1 23 ? 7.478 -17.403 -4.842 1.00 15.24 49 ASP A O 3
ATOM 2988 N N . PRO A 1 24 ? 8.086 -15.259 -5.087 1.00 11.15 50 PRO A N 3
ATOM 2989 C CA . PRO A 1 24 ? 7.924 -14.904 -3.679 1.00 62.21 50 PRO A CA 3
ATOM 2990 C C . PRO A 1 24 ? 6.481 -14.586 -3.268 1.00 44.12 50 PRO A C 3
ATOM 2991 O O . PRO A 1 24 ? 6.256 -13.977 -2.215 1.00 13.43 50 PRO A O 3
ATOM 3002 N N . LYS A 1 25 ? 5.500 -14.979 -4.073 1.00 31.21 51 LYS A N 3
ATOM 3003 C CA . LYS A 1 25 ? 4.108 -14.786 -3.682 1.00 11.13 51 LYS A CA 3
ATOM 3004 C C . LYS A 1 25 ? 3.654 -15.945 -2.807 1.00 22.02 51 LYS A C 3
ATOM 3005 O O . LYS A 1 25 ? 3.589 -17.089 -3.253 1.00 41.55 51 LYS A O 3
ATOM 3024 N N . LYS A 1 26 ? 3.362 -15.642 -1.556 1.00 54.53 52 LYS A N 3
ATOM 3025 C CA . LYS A 1 26 ? 2.916 -16.650 -0.612 1.00 5.23 52 LYS A CA 3
ATOM 3026 C C . LYS A 1 26 ? 1.400 -16.787 -0.693 1.00 14.52 52 LYS A C 3
ATOM 3027 O O . LYS A 1 26 ? 0.675 -15.802 -0.537 1.00 72.42 52 LYS A O 3
ATOM 3046 N N . LYS A 1 27 ? 0.939 -18.007 -0.960 1.00 2.42 53 LYS A N 3
ATOM 3047 C CA . LYS A 1 27 ? -0.484 -18.301 -1.129 1.00 0.53 53 LYS A CA 3
ATOM 3048 C C . LYS A 1 27 ? -1.314 -17.763 0.031 1.00 63.45 53 LYS A C 3
ATOM 3049 O O . LYS A 1 27 ? -2.309 -17.071 -0.175 1.00 11.41 53 LYS A O 3
ATOM 3068 N N . MET A 1 28 ? -0.904 -18.083 1.246 1.00 1.03 54 MET A N 3
ATOM 3069 C CA . MET A 1 28 ? -1.628 -17.641 2.424 1.00 42.44 54 MET A CA 3
ATOM 3070 C C . MET A 1 28 ? -0.723 -16.855 3.354 1.00 71.03 54 MET A C 3
ATOM 3071 O O . MET A 1 28 ? -0.072 -17.420 4.236 1.00 44.04 54 MET A O 3
ATOM 3085 N N . CYS A 1 29 ? -0.653 -15.553 3.122 1.00 30.34 55 CYS A N 3
ATOM 3086 C CA . CYS A 1 29 ? 0.070 -14.660 4.006 1.00 21.14 55 CYS A CA 3
ATOM 3087 C C . CYS A 1 29 ? -0.815 -14.317 5.194 1.00 31.43 55 CYS A C 3
ATOM 3088 O O . CYS A 1 29 ? -1.605 -13.371 5.149 1.00 44.45 55 CYS A O 3
ATOM 3096 N N . LYS A 1 30 ? -0.718 -15.116 6.242 1.00 74.31 56 LYS A N 3
ATOM 3097 C CA . LYS A 1 30 ? -1.564 -14.932 7.407 1.00 55.12 56 LYS A CA 3
ATOM 3098 C C . LYS A 1 30 ? -0.962 -13.894 8.340 1.00 51.01 56 LYS A C 3
ATOM 3099 O O . LYS A 1 30 ? -0.316 -14.230 9.332 1.00 11.31 56 LYS A O 3
ATOM 3118 N N . GLU A 1 31 ? -1.148 -12.631 7.992 1.00 25.22 57 GLU A N 3
ATOM 3119 C CA . GLU A 1 31 ? -0.647 -11.535 8.797 1.00 12.34 57 GLU A CA 3
ATOM 3120 C C . GLU A 1 31 ? -1.750 -11.035 9.723 1.00 44.21 57 GLU A C 3
ATOM 3121 O O . GLU A 1 31 ? -2.527 -10.144 9.375 1.00 44.32 57 GLU A O 3
ATOM 3133 N N . ARG A 1 32 ? -1.849 -11.667 10.881 1.00 33.54 58 ARG A N 3
ATOM 3134 C CA . ARG A 1 32 ? -2.838 -11.308 11.882 1.00 14.24 58 ARG A CA 3
ATOM 3135 C C . ARG A 1 32 ? -2.138 -10.736 13.108 1.00 65.02 58 ARG A C 3
ATOM 3136 O O . ARG A 1 32 ? -2.769 -10.435 14.119 1.00 43.40 58 ARG A O 3
ATOM 3157 N N . ILE A 1 33 ? -0.822 -10.608 13.005 1.00 30.05 59 ILE A N 3
ATOM 3158 C CA . ILE A 1 33 ? -0.011 -10.065 14.083 1.00 21.02 59 ILE A CA 3
ATOM 3159 C C . ILE A 1 33 ? -0.329 -8.592 14.310 1.00 3.11 59 ILE A C 3
ATOM 3160 O O . ILE A 1 33 ? -0.691 -7.875 13.373 1.00 51.00 59 ILE A O 3
ATOM 3176 N N . PRO A 1 34 ? -0.215 -8.125 15.557 1.00 33.30 60 PRO A N 3
ATOM 3177 C CA . PRO A 1 34 ? -0.416 -6.719 15.892 1.00 13.00 60 PRO A CA 3
ATOM 3178 C C . PRO A 1 34 ? 0.698 -5.858 15.317 1.00 3.03 60 PRO A C 3
ATOM 3179 O O . PRO A 1 34 ? 1.813 -5.840 15.838 1.00 30.23 60 PRO A O 3
ATOM 3190 N N . GLN A 1 35 ? 0.408 -5.185 14.218 1.00 32.13 61 GLN A N 3
ATOM 3191 C CA . GLN A 1 35 ? 1.407 -4.380 13.544 1.00 70.33 61 GLN A CA 3
ATOM 3192 C C . GLN A 1 35 ? 1.213 -2.908 13.883 1.00 14.32 61 GLN A C 3
ATOM 3193 O O . GLN A 1 35 ? 0.202 -2.305 13.515 1.00 62.41 61 GLN A O 3
ATOM 3207 N N . PRO A 1 36 ? 2.165 -2.322 14.620 1.00 34.12 62 PRO A N 3
ATOM 3208 C CA . PRO A 1 36 ? 2.132 -0.923 14.998 1.00 54.13 62 PRO A CA 3
ATOM 3209 C C . PRO A 1 36 ? 2.975 -0.036 14.078 1.00 64.13 62 PRO A C 3
ATOM 3210 O O . PRO A 1 36 ? 3.689 -0.532 13.200 1.00 13.45 62 PRO A O 3
ATOM 3221 N N . LYS A 1 37 ? 2.860 1.275 14.282 1.00 30.14 63 LYS A N 3
ATOM 3222 C CA . LYS A 1 37 ? 3.685 2.272 13.594 1.00 43.32 63 LYS A CA 3
ATOM 3223 C C . LYS A 1 37 ? 3.585 2.161 12.071 1.00 14.33 63 LYS A C 3
ATOM 3224 O O . LYS A 1 37 ? 4.594 2.244 11.367 1.00 44.43 63 LYS A O 3
ATOM 3243 N N . ASN A 1 38 ? 2.372 1.998 11.560 1.00 61.34 64 ASN A N 3
ATOM 3244 C CA . ASN A 1 38 ? 2.168 1.902 10.118 1.00 43.33 64 ASN A CA 3
ATOM 3245 C C . ASN A 1 38 ? 0.936 2.667 9.674 1.00 24.02 64 ASN A C 3
ATOM 3246 O O . ASN A 1 38 ? -0.035 2.840 10.418 1.00 42.31 64 ASN A O 3
ATOM 3257 N N . THR A 1 39 ? 0.992 3.106 8.438 1.00 61.45 65 THR A N 3
ATOM 3258 C CA . THR A 1 39 ? -0.073 3.860 7.824 1.00 21.02 65 THR A CA 3
ATOM 3259 C C . THR A 1 39 ? -1.266 2.960 7.515 1.00 73.24 65 THR A C 3
ATOM 3260 O O . THR A 1 39 ? -2.376 3.437 7.286 1.00 3.32 65 THR A O 3
ATOM 3271 N N . VAL A 1 40 ? -1.017 1.656 7.520 1.00 52.50 66 VAL A N 3
ATOM 3272 C CA . VAL A 1 40 ? -2.055 0.660 7.303 1.00 71.32 66 VAL A CA 3
ATOM 3273 C C . VAL A 1 40 ? -3.127 0.772 8.385 1.00 31.21 66 VAL A C 3
ATOM 3274 O O . VAL A 1 40 ? -4.325 0.822 8.096 1.00 21.32 66 VAL A O 3
ATOM 3287 N N . ALA A 1 41 ? -2.683 0.824 9.635 1.00 61.21 67 ALA A N 3
ATOM 3288 C CA . ALA A 1 41 ? -3.585 0.996 10.760 1.00 23.41 67 ALA A CA 3
ATOM 3289 C C . ALA A 1 41 ? -4.278 2.347 10.668 1.00 64.12 67 ALA A C 3
ATOM 3290 O O . ALA A 1 41 ? -5.475 2.463 10.927 1.00 11.23 67 ALA A O 3
ATOM 3297 N N . MET A 1 42 ? -3.512 3.358 10.268 1.00 40.43 68 MET A N 3
ATOM 3298 C CA . MET A 1 42 ? -4.042 4.709 10.078 1.00 52.44 68 MET A CA 3
ATOM 3299 C C . MET A 1 42 ? -5.205 4.717 9.086 1.00 62.12 68 MET A C 3
ATOM 3300 O O . MET A 1 42 ? -6.209 5.395 9.300 1.00 75.21 68 MET A O 3
ATOM 3314 N N . LEU A 1 43 ? -5.062 3.963 7.997 1.00 20.54 69 LEU A N 3
ATOM 3315 C CA . LEU A 1 43 ? -6.100 3.890 6.973 1.00 61.24 69 LEU A CA 3
ATOM 3316 C C . LEU A 1 43 ? -7.381 3.294 7.536 1.00 62.52 69 LEU A C 3
ATOM 3317 O O . LEU A 1 43 ? -8.479 3.734 7.194 1.00 53.22 69 LEU A O 3
ATOM 3333 N N . ASN A 1 44 ? -7.234 2.311 8.417 1.00 50.40 70 ASN A N 3
ATOM 3334 C CA . ASN A 1 44 ? -8.379 1.663 9.050 1.00 44.44 70 ASN A CA 3
ATOM 3335 C C . ASN A 1 44 ? -9.133 2.651 9.927 1.00 70.11 70 ASN A C 3
ATOM 3336 O O . ASN A 1 44 ? -10.324 2.489 10.187 1.00 73.24 70 ASN A O 3
ATOM 3347 N N . GLU A 1 45 ? -8.428 3.680 10.373 1.00 71.32 71 GLU A N 3
ATOM 3348 C CA . GLU A 1 45 ? -9.020 4.706 11.217 1.00 2.43 71 GLU A CA 3
ATOM 3349 C C . GLU A 1 45 ? -9.676 5.794 10.371 1.00 44.53 71 GLU A C 3
ATOM 3350 O O . GLU A 1 45 ? -10.510 6.555 10.860 1.00 60.35 71 GLU A O 3
ATOM 3362 N N . LEU A 1 46 ? -9.296 5.866 9.101 1.00 63.33 72 LEU A N 3
ATOM 3363 C CA . LEU A 1 46 ? -9.821 6.891 8.203 1.00 43.10 72 LEU A CA 3
ATOM 3364 C C . LEU A 1 46 ? -10.984 6.366 7.372 1.00 2.45 72 LEU A C 3
ATOM 3365 O O . LEU A 1 46 ? -12.118 6.827 7.510 1.00 52.11 72 LEU A O 3
ATOM 3381 N N . ARG A 1 47 ? -10.705 5.403 6.511 1.00 44.22 73 ARG A N 3
ATOM 3382 C CA . ARG A 1 47 ? -11.698 4.925 5.571 1.00 32.31 73 ARG A CA 3
ATOM 3383 C C . ARG A 1 47 ? -11.714 3.404 5.517 1.00 54.11 73 ARG A C 3
ATOM 3384 O O . ARG A 1 47 ? -10.727 2.776 5.141 1.00 72.44 73 ARG A O 3
ATOM 3405 N N . HIS A 1 48 ? -12.841 2.823 5.902 1.00 43.11 74 HIS A N 3
ATOM 3406 C CA . HIS A 1 48 ? -13.041 1.382 5.786 1.00 65.23 74 HIS A CA 3
ATOM 3407 C C . HIS A 1 48 ? -13.266 0.998 4.324 1.00 31.44 74 HIS A C 3
ATOM 3408 O O . HIS A 1 48 ? -13.628 1.844 3.501 1.00 74.32 74 HIS A O 3
ATOM 3422 N N . GLY A 1 49 ? -13.053 -0.270 4.003 1.00 11.13 75 GLY A N 3
ATOM 3423 C CA . GLY A 1 49 ? -13.150 -0.702 2.626 1.00 43.40 75 GLY A CA 3
ATOM 3424 C C . GLY A 1 49 ? -11.801 -0.659 1.945 1.00 11.41 75 GLY A C 3
ATOM 3425 O O . GLY A 1 49 ? -11.707 -0.424 0.743 1.00 12.41 75 GLY A O 3
ATOM 3429 N N . LEU A 1 50 ? -10.756 -0.874 2.732 1.00 42.40 76 LEU A N 3
ATOM 3430 C CA . LEU A 1 50 ? -9.391 -0.857 2.233 1.00 75.23 76 LEU A CA 3
ATOM 3431 C C . LEU A 1 50 ? -8.902 -2.279 1.968 1.00 70.33 76 LEU A C 3
ATOM 3432 O O . LEU A 1 50 ? -8.777 -3.091 2.890 1.00 12.51 76 LEU A O 3
ATOM 3448 N N . ILE A 1 51 ? -8.645 -2.582 0.704 1.00 71.41 77 ILE A N 3
ATOM 3449 C CA . ILE A 1 51 ? -8.201 -3.915 0.317 1.00 54.12 77 ILE A CA 3
ATOM 3450 C C . ILE A 1 51 ? -6.778 -3.868 -0.234 1.00 5.05 77 ILE A C 3
ATOM 3451 O O . ILE A 1 51 ? -6.546 -3.326 -1.312 1.00 63.10 77 ILE A O 3
ATOM 3467 N N . TYR A 1 52 ? -5.831 -4.422 0.515 1.00 44.31 78 TYR A N 3
ATOM 3468 C CA . TYR A 1 52 ? -4.443 -4.482 0.069 1.00 43.21 78 TYR A CA 3
ATOM 3469 C C . TYR A 1 52 ? -4.193 -5.767 -0.703 1.00 74.00 78 TYR A C 3
ATOM 3470 O O . TYR A 1 52 ? -4.404 -6.864 -0.182 1.00 13.01 78 TYR A O 3
ATOM 3488 N N . LYS A 1 53 ? -3.733 -5.627 -1.930 1.00 51.42 79 LYS A N 3
ATOM 3489 C CA . LYS A 1 53 ? -3.433 -6.772 -2.770 1.00 52.55 79 LYS A CA 3
ATOM 3490 C C . LYS A 1 53 ? -2.061 -6.610 -3.414 1.00 3.51 79 LYS A C 3
ATOM 3491 O O . LYS A 1 53 ? -1.652 -5.500 -3.749 1.00 15.14 79 LYS A O 3
ATOM 3510 N N . LEU A 1 54 ? -1.345 -7.713 -3.563 1.00 21.41 80 LEU A N 3
ATOM 3511 C CA . LEU A 1 54 ? -0.041 -7.690 -4.209 1.00 1.35 80 LEU A CA 3
ATOM 3512 C C . LEU A 1 54 ? -0.226 -7.854 -5.709 1.00 72.21 80 LEU A C 3
ATOM 3513 O O . LEU A 1 54 ? -0.449 -8.963 -6.196 1.00 4.50 80 LEU A O 3
ATOM 3529 N N . GLU A 1 55 ? -0.160 -6.749 -6.437 1.00 52.43 81 GLU A N 3
ATOM 3530 C CA . GLU A 1 55 ? -0.469 -6.781 -7.857 1.00 72.23 81 GLU A CA 3
ATOM 3531 C C . GLU A 1 55 ? 0.745 -7.165 -8.688 1.00 33.33 81 GLU A C 3
ATOM 3532 O O . GLU A 1 55 ? 0.604 -7.713 -9.780 1.00 40.14 81 GLU A O 3
ATOM 3544 N N . SER A 1 56 ? 1.933 -6.875 -8.180 1.00 72.13 82 SER A N 3
ATOM 3545 C CA . SER A 1 56 ? 3.156 -7.176 -8.905 1.00 45.31 82 SER A CA 3
ATOM 3546 C C . SER A 1 56 ? 4.341 -7.294 -7.955 1.00 40.34 82 SER A C 3
ATOM 3547 O O . SER A 1 56 ? 4.344 -6.709 -6.869 1.00 43.32 82 SER A O 3
ATOM 3555 N N . GLN A 1 57 ? 5.330 -8.063 -8.371 1.00 10.00 83 GLN A N 3
ATOM 3556 C CA . GLN A 1 57 ? 6.545 -8.252 -7.604 1.00 13.14 83 GLN A CA 3
ATOM 3557 C C . GLN A 1 57 ? 7.694 -8.509 -8.570 1.00 33.12 83 GLN A C 3
ATOM 3558 O O . GLN A 1 57 ? 7.685 -9.495 -9.306 1.00 22.52 83 GLN A O 3
ATOM 3572 N N . THR A 1 58 ? 8.667 -7.606 -8.581 1.00 3.43 84 THR A N 3
ATOM 3573 C CA . THR A 1 58 ? 9.761 -7.663 -9.546 1.00 62.22 84 THR A CA 3
ATOM 3574 C C . THR A 1 58 ? 11.052 -7.120 -8.937 1.00 51.21 84 THR A C 3
ATOM 3575 O O . THR A 1 58 ? 11.011 -6.364 -7.971 1.00 23.41 84 THR A O 3
ATOM 3586 N N . GLY A 1 59 ? 12.192 -7.513 -9.485 1.00 2.40 85 GLY A N 3
ATOM 3587 C CA . GLY A 1 59 ? 13.448 -6.924 -9.061 1.00 14.24 85 GLY A CA 3
ATOM 3588 C C . GLY A 1 59 ? 14.490 -7.959 -8.704 1.00 43.12 85 GLY A C 3
ATOM 3589 O O . GLY A 1 59 ? 14.353 -9.134 -9.049 1.00 53.25 85 GLY A O 3
ATOM 3593 N N . PRO A 1 60 ? 15.560 -7.537 -8.018 1.00 2.13 86 PRO A N 3
ATOM 3594 C CA . PRO A 1 60 ? 16.615 -8.438 -7.558 1.00 64.24 86 PRO A CA 3
ATOM 3595 C C . PRO A 1 60 ? 16.173 -9.263 -6.352 1.00 43.44 86 PRO A C 3
ATOM 3596 O O . PRO A 1 60 ? 15.068 -9.087 -5.844 1.00 23.25 86 PRO A O 3
ATOM 3607 N N . VAL A 1 61 ? 17.033 -10.157 -5.891 1.00 73.31 87 VAL A N 3
ATOM 3608 C CA . VAL A 1 61 ? 16.697 -11.000 -4.756 1.00 53.30 87 VAL A CA 3
ATOM 3609 C C . VAL A 1 61 ? 17.166 -10.352 -3.458 1.00 35.33 87 VAL A C 3
ATOM 3610 O O . VAL A 1 61 ? 16.580 -10.566 -2.397 1.00 42.41 87 VAL A O 3
ATOM 3623 N N . HIS A 1 62 ? 18.207 -9.533 -3.553 1.00 21.32 88 HIS A N 3
ATOM 3624 C CA . HIS A 1 62 ? 18.748 -8.862 -2.380 1.00 70.30 88 HIS A CA 3
ATOM 3625 C C . HIS A 1 62 ? 17.846 -7.705 -1.968 1.00 1.10 88 HIS A C 3
ATOM 3626 O O . HIS A 1 62 ? 17.840 -7.294 -0.806 1.00 64.50 88 HIS A O 3
ATOM 3640 N N . ALA A 1 63 ? 17.077 -7.190 -2.920 1.00 41.10 89 ALA A N 3
ATOM 3641 C CA . ALA A 1 63 ? 16.150 -6.102 -2.648 1.00 54.51 89 ALA A CA 3
ATOM 3642 C C . ALA A 1 63 ? 15.016 -6.101 -3.662 1.00 20.21 89 ALA A C 3
ATOM 3643 O O . ALA A 1 63 ? 14.966 -5.247 -4.546 1.00 64.51 89 ALA A O 3
ATOM 3650 N N . PRO A 1 64 ? 14.094 -7.067 -3.560 1.00 12.03 90 PRO A N 3
ATOM 3651 C CA . PRO A 1 64 ? 12.989 -7.180 -4.499 1.00 64.23 90 PRO A CA 3
ATOM 3652 C C . PRO A 1 64 ? 11.967 -6.073 -4.303 1.00 12.34 90 PRO A C 3
ATOM 3653 O O . PRO A 1 64 ? 11.735 -5.620 -3.183 1.00 40.25 90 PRO A O 3
ATOM 3664 N N . LEU A 1 65 ? 11.361 -5.642 -5.391 1.00 31.42 91 LEU A N 3
ATOM 3665 C CA . LEU A 1 65 ? 10.373 -4.585 -5.342 1.00 33.31 91 LEU A CA 3
ATOM 3666 C C . LEU A 1 65 ? 8.974 -5.193 -5.340 1.00 63.01 91 LEU A C 3
ATOM 3667 O O . LEU A 1 65 ? 8.556 -5.845 -6.300 1.00 11.04 91 LEU A O 3
ATOM 3683 N N . PHE A 1 66 ? 8.267 -4.974 -4.249 1.00 63.42 92 PHE A N 3
ATOM 3684 C CA . PHE A 1 66 ? 6.910 -5.466 -4.086 1.00 31.31 92 PHE A CA 3
ATOM 3685 C C . PHE A 1 66 ? 5.935 -4.332 -4.348 1.00 0.33 92 PHE A C 3
ATOM 3686 O O . PHE A 1 66 ? 6.151 -3.209 -3.894 1.00 10.52 92 PHE A O 3
ATOM 3703 N N . THR A 1 67 ? 4.879 -4.616 -5.090 1.00 43.20 93 THR A N 3
ATOM 3704 C CA . THR A 1 67 ? 3.923 -3.593 -5.459 1.00 2.33 93 THR A CA 3
ATOM 3705 C C . THR A 1 67 ? 2.539 -3.931 -4.915 1.00 23.13 93 THR A C 3
ATOM 3706 O O . THR A 1 67 ? 1.843 -4.805 -5.443 1.00 24.21 93 THR A O 3
ATOM 3717 N N . ILE A 1 68 ? 2.164 -3.254 -3.844 1.00 55.42 94 ILE A N 3
ATOM 3718 C CA . ILE A 1 68 ? 0.875 -3.461 -3.206 1.00 3.23 94 ILE A CA 3
ATOM 3719 C C . ILE A 1 68 ? -0.088 -2.367 -3.628 1.00 24.35 94 ILE A C 3
ATOM 3720 O O . ILE A 1 68 ? 0.234 -1.182 -3.561 1.00 63.25 94 ILE A O 3
ATOM 3736 N N . SER A 1 69 ? -1.252 -2.769 -4.086 1.00 44.41 95 SER A N 3
ATOM 3737 C CA . SER A 1 69 ? -2.290 -1.830 -4.433 1.00 32.42 95 SER A CA 3
ATOM 3738 C C . SER A 1 69 ? -3.433 -1.915 -3.442 1.00 11.42 95 SER A C 3
ATOM 3739 O O . SER A 1 69 ? -3.826 -3.003 -3.019 1.00 44.12 95 SER A O 3
ATOM 3747 N N . VAL A 1 70 ? -3.941 -0.764 -3.052 1.00 54.44 96 VAL A N 3
ATOM 3748 C CA . VAL A 1 70 ? -5.087 -0.711 -2.174 1.00 64.52 96 VAL A CA 3
ATOM 3749 C C . VAL A 1 70 ? -6.104 0.287 -2.701 1.00 1.51 96 VAL A C 3
ATOM 3750 O O . VAL A 1 70 ? -5.769 1.429 -3.019 1.00 72.24 96 VAL A O 3
ATOM 3763 N N . GLU A 1 71 ? -7.337 -0.155 -2.829 1.00 52.20 97 GLU A N 3
ATOM 3764 C CA . GLU A 1 71 ? -8.398 0.729 -3.249 1.00 21.02 97 GLU A CA 3
ATOM 3765 C C . GLU A 1 71 ? -9.136 1.243 -2.029 1.00 32.21 97 GLU A C 3
ATOM 3766 O O . GLU A 1 71 ? -9.740 0.474 -1.284 1.00 71.33 97 GLU A O 3
ATOM 3778 N N . VAL A 1 72 ? -9.059 2.541 -1.815 1.00 14.43 98 VAL A N 3
ATOM 3779 C CA . VAL A 1 72 ? -9.662 3.159 -0.650 1.00 10.13 98 VAL A CA 3
ATOM 3780 C C . VAL A 1 72 ? -10.615 4.258 -1.087 1.00 44.54 98 VAL A C 3
ATOM 3781 O O . VAL A 1 72 ? -10.216 5.186 -1.793 1.00 15.23 98 VAL A O 3
ATOM 3794 N N . ASP A 1 73 ? -11.883 4.114 -0.700 1.00 41.03 99 ASP A N 3
ATOM 3795 C CA . ASP A 1 73 ? -12.932 5.089 -1.032 1.00 41.44 99 ASP A CA 3
ATOM 3796 C C . ASP A 1 73 ? -13.219 5.101 -2.537 1.00 60.34 99 ASP A C 3
ATOM 3797 O O . ASP A 1 73 ? -14.065 5.852 -3.020 1.00 62.31 99 ASP A O 3
ATOM 3806 N N . GLY A 1 74 ? -12.532 4.241 -3.267 1.00 22.41 100 GLY A N 3
ATOM 3807 C CA . GLY A 1 74 ? -12.700 4.183 -4.702 1.00 24.02 100 GLY A CA 3
ATOM 3808 C C . GLY A 1 74 ? -11.409 4.458 -5.443 1.00 2.43 100 GLY A C 3
ATOM 3809 O O . GLY A 1 74 ? -11.271 4.114 -6.617 1.00 74.22 100 GLY A O 3
ATOM 3813 N N . GLN A 1 75 ? -10.457 5.075 -4.760 1.00 63.52 101 GLN A N 3
ATOM 3814 C CA . GLN A 1 75 ? -9.174 5.395 -5.367 1.00 22.52 101 GLN A CA 3
ATOM 3815 C C . GLN A 1 75 ? -8.166 4.288 -5.136 1.00 24.10 101 GLN A C 3
ATOM 3816 O O . GLN A 1 75 ? -8.024 3.783 -4.024 1.00 13.50 101 GLN A O 3
ATOM 3830 N N . LYS A 1 76 ? -7.471 3.913 -6.194 1.00 73.12 102 LYS A N 3
ATOM 3831 C CA . LYS A 1 76 ? -6.534 2.811 -6.128 1.00 21.53 102 LYS A CA 3
ATOM 3832 C C . LYS A 1 76 ? -5.123 3.345 -5.938 1.00 14.35 102 LYS A C 3
ATOM 3833 O O . LYS A 1 76 ? -4.484 3.809 -6.883 1.00 62.12 102 LYS A O 3
ATOM 3852 N N . TYR A 1 77 ? -4.658 3.298 -4.704 1.00 4.04 103 TYR A N 3
ATOM 3853 C CA . TYR A 1 77 ? -3.339 3.794 -4.363 1.00 74.54 103 TYR A CA 3
ATOM 3854 C C . TYR A 1 77 ? -2.314 2.681 -4.502 1.00 11.12 103 TYR A C 3
ATOM 3855 O O . TYR A 1 77 ? -2.628 1.508 -4.284 1.00 41.45 103 TYR A O 3
ATOM 3873 N N . LEU A 1 78 ? -1.099 3.043 -4.875 1.00 62.24 104 LEU A N 3
ATOM 3874 C CA . LEU A 1 78 ? -0.056 2.063 -5.099 1.00 23.12 104 LEU A CA 3
ATOM 3875 C C . LEU A 1 78 ? 1.109 2.283 -4.143 1.00 65.33 104 LEU A C 3
ATOM 3876 O O . LEU A 1 78 ? 1.528 3.418 -3.907 1.00 63.32 104 LEU A O 3
ATOM 3892 N N . GLY A 1 79 ? 1.620 1.194 -3.595 1.00 64.25 105 GLY A N 3
ATOM 3893 C CA . GLY A 1 79 ? 2.744 1.272 -2.689 1.00 72.23 105 GLY A CA 3
ATOM 3894 C C . GLY A 1 79 ? 3.823 0.288 -3.063 1.00 3.22 105 GLY A C 3
ATOM 3895 O O . GLY A 1 79 ? 3.542 -0.888 -3.299 1.00 31.11 105 GLY A O 3
ATOM 3899 N N . GLN A 1 80 ? 5.054 0.761 -3.132 1.00 22.15 106 GLN A N 3
ATOM 3900 C CA . GLN A 1 80 ? 6.158 -0.071 -3.579 1.00 65.42 106 GLN A CA 3
ATOM 3901 C C . GLN A 1 80 ? 7.248 -0.136 -2.516 1.00 52.01 106 GLN A C 3
ATOM 3902 O O . GLN A 1 80 ? 7.743 0.894 -2.054 1.00 15.24 106 GLN A O 3
ATOM 3916 N N . GLY A 1 81 ? 7.607 -1.347 -2.126 1.00 61.12 107 GLY A N 3
ATOM 3917 C CA . GLY A 1 81 ? 8.605 -1.528 -1.092 1.00 13.32 107 GLY A CA 3
ATOM 3918 C C . GLY A 1 81 ? 9.464 -2.752 -1.334 1.00 30.44 107 GLY A C 3
ATOM 3919 O O . GLY A 1 81 ? 9.259 -3.469 -2.307 1.00 20.42 107 GLY A O 3
ATOM 3923 N N . ARG A 1 82 ? 10.416 -3.004 -0.444 1.00 32.44 108 ARG A N 3
ATOM 3924 C CA . ARG A 1 82 ? 11.343 -4.125 -0.606 1.00 62.31 108 ARG A CA 3
ATOM 3925 C C . ARG A 1 82 ? 10.787 -5.400 0.023 1.00 71.21 108 ARG A C 3
ATOM 3926 O O . ARG A 1 82 ? 11.469 -6.422 0.101 1.00 4.13 108 ARG A O 3
ATOM 3947 N N . SER A 1 83 ? 9.544 -5.329 0.466 1.00 51.23 109 SER A N 3
ATOM 3948 C CA . SER A 1 83 ? 8.856 -6.466 1.058 1.00 42.24 109 SER A CA 3
ATOM 3949 C C . SER A 1 83 ? 7.356 -6.207 1.010 1.00 13.31 109 SER A C 3
ATOM 3950 O O . SER A 1 83 ? 6.936 -5.071 0.765 1.00 45.53 109 SER A O 3
ATOM 3958 N N . LYS A 1 84 ? 6.553 -7.242 1.238 1.00 52.25 110 LYS A N 3
ATOM 3959 C CA . LYS A 1 84 ? 5.100 -7.101 1.199 1.00 35.04 110 LYS A CA 3
ATOM 3960 C C . LYS A 1 84 ? 4.640 -6.068 2.222 1.00 10.53 110 LYS A C 3
ATOM 3961 O O . LYS A 1 84 ? 3.746 -5.261 1.957 1.00 2.15 110 LYS A O 3
ATOM 3980 N N . LYS A 1 85 ? 5.279 -6.099 3.384 1.00 31.24 111 LYS A N 3
ATOM 3981 C CA . LYS A 1 85 ? 4.962 -5.193 4.477 1.00 23.53 111 LYS A CA 3
ATOM 3982 C C . LYS A 1 85 ? 5.220 -3.745 4.080 1.00 34.51 111 LYS A C 3
ATOM 3983 O O . LYS A 1 85 ? 4.338 -2.894 4.198 1.00 51.50 111 LYS A O 3
ATOM 4002 N N . VAL A 1 86 ? 6.437 -3.478 3.612 1.00 31.13 112 VAL A N 3
ATOM 4003 C CA . VAL A 1 86 ? 6.819 -2.138 3.185 1.00 32.43 112 VAL A CA 3
ATOM 4004 C C . VAL A 1 86 ? 5.828 -1.610 2.158 1.00 1.20 112 VAL A C 3
ATOM 4005 O O . VAL A 1 86 ? 5.285 -0.519 2.314 1.00 1.14 112 VAL A O 3
ATOM 4018 N N . ALA A 1 87 ? 5.573 -2.415 1.132 1.00 11.02 113 ALA A N 3
ATOM 4019 C CA . ALA A 1 87 ? 4.695 -2.022 0.037 1.00 1.41 113 ALA A CA 3
ATOM 4020 C C . ALA A 1 87 ? 3.279 -1.729 0.525 1.00 51.31 113 ALA A C 3
ATOM 4021 O O . ALA A 1 87 ? 2.657 -0.759 0.090 1.00 11.23 113 ALA A O 3
ATOM 4028 N N . ARG A 1 88 ? 2.783 -2.561 1.433 1.00 62.14 114 ARG A N 3
ATOM 4029 C CA . ARG A 1 88 ? 1.444 -2.385 1.985 1.00 52.41 114 ARG A CA 3
ATOM 4030 C C . ARG A 1 88 ? 1.347 -1.063 2.749 1.00 20.14 114 ARG A C 3
ATOM 4031 O O . ARG A 1 88 ? 0.360 -0.336 2.632 1.00 71.23 114 ARG A O 3
ATOM 4052 N N . ILE A 1 89 ? 2.384 -0.757 3.516 1.00 51.32 115 ILE A N 3
ATOM 4053 C CA . ILE A 1 89 ? 2.466 0.504 4.246 1.00 13.54 115 ILE A CA 3
ATOM 4054 C C . ILE A 1 89 ? 2.567 1.693 3.282 1.00 60.44 115 ILE A C 3
ATOM 4055 O O . ILE A 1 89 ? 1.836 2.675 3.414 1.00 2.33 115 ILE A O 3
ATOM 4071 N N . GLU A 1 90 ? 3.456 1.595 2.300 1.00 10.43 116 GLU A N 3
ATOM 4072 C CA . GLU A 1 90 ? 3.644 2.660 1.320 1.00 63.32 116 GLU A CA 3
ATOM 4073 C C . GLU A 1 90 ? 2.346 2.979 0.578 1.00 13.24 116 GLU A C 3
ATOM 4074 O O . GLU A 1 90 ? 2.045 4.144 0.297 1.00 12.10 116 GLU A O 3
ATOM 4086 N N . ALA A 1 91 ? 1.576 1.943 0.270 1.00 63.20 117 ALA A N 3
ATOM 4087 C CA . ALA A 1 91 ? 0.287 2.117 -0.385 1.00 73.03 117 ALA A CA 3
ATOM 4088 C C . ALA A 1 91 ? -0.657 2.917 0.505 1.00 74.31 117 ALA A C 3
ATOM 4089 O O . ALA A 1 91 ? -1.320 3.851 0.047 1.00 65.50 117 ALA A O 3
ATOM 4096 N N . ALA A 1 92 ? -0.684 2.560 1.784 1.00 51.04 118 ALA A N 3
ATOM 4097 C CA . ALA A 1 92 ? -1.538 3.228 2.756 1.00 61.32 118 ALA A CA 3
ATOM 4098 C C . ALA A 1 92 ? -1.092 4.669 2.987 1.00 42.34 118 ALA A C 3
ATOM 4099 O O . ALA A 1 92 ? -1.919 5.560 3.176 1.00 62.25 118 ALA A O 3
ATOM 4106 N N . ALA A 1 93 ? 0.219 4.889 2.953 1.00 23.11 119 ALA A N 3
ATOM 4107 C CA . ALA A 1 93 ? 0.785 6.218 3.155 1.00 3.53 119 ALA A CA 3
ATOM 4108 C C . ALA A 1 93 ? 0.302 7.175 2.075 1.00 72.32 119 ALA A C 3
ATOM 4109 O O . ALA A 1 93 ? 0.009 8.341 2.342 1.00 1.32 119 ALA A O 3
ATOM 4116 N N . THR A 1 94 ? 0.205 6.663 0.855 1.00 35.12 120 THR A N 3
ATOM 4117 C CA . THR A 1 94 ? -0.272 7.453 -0.267 1.00 70.32 120 THR A CA 3
ATOM 4118 C C . THR A 1 94 ? -1.751 7.793 -0.085 1.00 42.30 120 THR A C 3
ATOM 4119 O O . THR A 1 94 ? -2.181 8.923 -0.332 1.00 10.41 120 THR A O 3
ATOM 4130 N N . ALA A 1 95 ? -2.517 6.810 0.370 1.00 14.53 121 ALA A N 3
ATOM 4131 C CA . ALA A 1 95 ? -3.937 6.995 0.627 1.00 31.51 121 ALA A CA 3
ATOM 4132 C C . ALA A 1 95 ? -4.160 8.093 1.662 1.00 33.54 121 ALA A C 3
ATOM 4133 O O . ALA A 1 95 ? -4.980 8.987 1.460 1.00 70.11 121 ALA A O 3
ATOM 4140 N N . LEU A 1 96 ? -3.400 8.027 2.757 1.00 11.53 122 LEU A N 3
ATOM 4141 C CA . LEU A 1 96 ? -3.538 8.979 3.858 1.00 21.12 122 LEU A CA 3
ATOM 4142 C C . LEU A 1 96 ? -3.445 10.418 3.368 1.00 53.34 122 LEU A C 3
ATOM 4143 O O . LEU A 1 96 ? -4.301 11.244 3.682 1.00 23.42 122 LEU A O 3
ATOM 4159 N N . ARG A 1 97 ? -2.416 10.710 2.583 1.00 24.35 123 ARG A N 3
ATOM 4160 C CA . ARG A 1 97 ? -2.169 12.077 2.135 1.00 4.34 123 ARG A CA 3
ATOM 4161 C C . ARG A 1 97 ? -3.280 12.557 1.202 1.00 53.40 123 ARG A C 3
ATOM 4162 O O . ARG A 1 97 ? -3.520 13.758 1.074 1.00 43.34 123 ARG A O 3
ATOM 4183 N N . SER A 1 98 ? -3.952 11.615 0.548 1.00 53.22 124 SER A N 3
ATOM 4184 C CA . SER A 1 98 ? -5.034 11.952 -0.361 1.00 43.03 124 SER A CA 3
ATOM 4185 C C . SER A 1 98 ? -6.267 12.392 0.428 1.00 1.23 124 SER A C 3
ATOM 4186 O O . SER A 1 98 ? -7.119 13.126 -0.078 1.00 11.31 124 SER A O 3
ATOM 4194 N N . PHE A 1 99 ? -6.351 11.945 1.676 1.00 31.32 125 PHE A N 3
ATOM 4195 C CA . PHE A 1 99 ? -7.426 12.365 2.560 1.00 64.33 125 PHE A CA 3
ATOM 4196 C C . PHE A 1 99 ? -7.045 13.649 3.283 1.00 70.34 125 PHE A C 3
ATOM 4197 O O . PHE A 1 99 ? -7.771 14.641 3.227 1.00 20.32 125 PHE A O 3
ATOM 4214 N N . ILE A 1 100 ? -5.900 13.623 3.959 1.00 74.43 126 ILE A N 3
ATOM 4215 C CA . ILE A 1 100 ? -5.427 14.771 4.722 1.00 54.01 126 ILE A CA 3
ATOM 4216 C C . ILE A 1 100 ? -3.933 14.971 4.518 1.00 43.43 126 ILE A C 3
ATOM 4217 O O . ILE A 1 100 ? -3.193 14.014 4.293 1.00 61.31 126 ILE A O 3
ATOM 4233 N N . GLN A 1 101 ? -3.497 16.219 4.587 1.00 65.31 127 GLN A N 3
ATOM 4234 C CA . GLN A 1 101 ? -2.083 16.539 4.513 1.00 54.21 127 GLN A CA 3
ATOM 4235 C C . GLN A 1 101 ? -1.731 17.612 5.539 1.00 34.43 127 GLN A C 3
ATOM 4236 O O . GLN A 1 101 ? -1.603 18.795 5.218 1.00 21.31 127 GLN A O 3
ATOM 4250 N N . PHE A 1 102 ? -1.608 17.186 6.785 1.00 53.14 128 PHE A N 3
ATOM 4251 C CA . PHE A 1 102 ? -1.328 18.093 7.885 1.00 0.33 128 PHE A CA 3
ATOM 4252 C C . PHE A 1 102 ? 0.122 17.958 8.320 1.00 75.13 128 PHE A C 3
ATOM 4253 O O . PHE A 1 102 ? 0.857 17.145 7.758 1.00 42.41 128 PHE A O 3
ATOM 4270 N N . LYS A 1 103 ? 0.515 18.783 9.294 1.00 74.40 129 LYS A N 3
ATOM 4271 C CA . LYS A 1 103 ? 1.875 18.804 9.861 1.00 43.43 129 LYS A CA 3
ATOM 4272 C C . LYS A 1 103 ? 2.954 18.823 8.775 1.00 25.34 129 LYS A C 3
ATOM 4273 O O . LYS A 1 103 ? 4.089 18.394 9.001 1.00 43.14 129 LYS A O 3
ATOM 4292 N N . ASP A 1 104 ? 2.603 19.355 7.609 1.00 61.41 130 ASP A N 3
ATOM 4293 C CA . ASP A 1 104 ? 3.539 19.452 6.498 1.00 55.32 130 ASP A CA 3
ATOM 4294 C C . ASP A 1 104 ? 3.907 20.907 6.257 1.00 74.02 130 ASP A C 3
ATOM 4295 O O . ASP A 1 104 ? 5.073 21.243 6.047 1.00 45.22 130 ASP A O 3
ATOM 4304 N N . GLY A 1 105 ? 2.905 21.770 6.318 1.00 34.04 131 GLY A N 3
ATOM 4305 C CA . GLY A 1 105 ? 3.111 23.169 6.006 1.00 64.13 131 GLY A CA 3
ATOM 4306 C C . GLY A 1 105 ? 2.904 23.425 4.532 1.00 3.31 131 GLY A C 3
ATOM 4307 O O . GLY A 1 105 ? 3.272 24.478 4.013 1.00 60.31 131 GLY A O 3
ATOM 4311 N N . ALA A 1 106 ? 2.313 22.436 3.869 1.00 1.32 132 ALA A N 3
ATOM 4312 C CA . ALA A 1 106 ? 2.049 22.492 2.438 1.00 50.21 132 ALA A CA 3
ATOM 4313 C C . ALA A 1 106 ? 1.220 23.718 2.075 1.00 10.21 132 ALA A C 3
ATOM 4314 O O . ALA A 1 106 ? 0.246 24.047 2.760 1.00 62.41 132 ALA A O 3
ATOM 4321 N N . VAL A 1 107 ? 1.613 24.390 1.003 1.00 4.34 133 VAL A N 3
ATOM 4322 C CA . VAL A 1 107 ? 0.965 25.628 0.603 1.00 40.22 133 VAL A CA 3
ATOM 4323 C C . VAL A 1 107 ? 0.171 25.446 -0.683 1.00 22.15 133 VAL A C 3
ATOM 4324 O O . VAL A 1 107 ? 0.588 24.724 -1.589 1.00 14.53 133 VAL A O 3
ATOM 4337 N N . LEU A 1 108 ? -0.983 26.088 -0.746 1.00 34.35 134 LEU A N 3
ATOM 4338 C CA . LEU A 1 108 ? -1.782 26.113 -1.956 1.00 23.23 134 LEU A CA 3
ATOM 4339 C C . LEU A 1 108 ? -1.983 27.552 -2.396 1.00 71.05 134 LEU A C 3
ATOM 4340 O O . LEU A 1 108 ? -2.784 27.854 -3.283 1.00 34.33 134 LEU A O 3
ATOM 4356 N N . SER A 1 109 ? -1.228 28.428 -1.763 1.00 64.25 135 SER A N 3
ATOM 4357 C CA . SER A 1 109 ? -1.282 29.847 -2.043 1.00 4.15 135 SER A CA 3
ATOM 4358 C C . SER A 1 109 ? -0.334 30.203 -3.183 1.00 21.44 135 SER A C 3
ATOM 4359 O O . SER A 1 109 ? 0.671 29.520 -3.393 1.00 52.03 135 SER A O 3
ATOM 4367 N N . PRO A 1 110 ? -0.649 31.263 -3.944 1.00 10.33 136 PRO A N 3
ATOM 4368 C CA . PRO A 1 110 ? 0.207 31.733 -5.033 1.00 52.24 136 PRO A CA 3
ATOM 4369 C C . PRO A 1 110 ? 1.516 32.324 -4.517 1.00 61.41 136 PRO A C 3
ATOM 4370 O O . PRO A 1 110 ? 1.535 33.396 -3.906 1.00 21.32 136 PRO A O 3
ATOM 4381 N N . LEU A 1 111 ? 2.606 31.603 -4.730 1.00 23.20 137 LEU A N 3
ATOM 4382 C CA . LEU A 1 111 ? 3.921 32.087 -4.342 1.00 35.52 137 LEU A CA 3
ATOM 4383 C C . LEU A 1 111 ? 4.661 32.626 -5.559 1.00 30.34 137 LEU A C 3
ATOM 4384 O O . LEU A 1 111 ? 4.507 32.111 -6.670 1.00 13.50 137 LEU A O 3
ATOM 4400 N N . LYS A 1 112 ? 5.435 33.677 -5.351 1.00 74.52 138 LYS A N 3
ATOM 4401 C CA . LYS A 1 112 ? 6.190 34.300 -6.426 1.00 1.11 138 LYS A CA 3
ATOM 4402 C C . LYS A 1 112 ? 7.570 33.662 -6.561 1.00 64.20 138 LYS A C 3
ATOM 4403 O O . LYS A 1 112 ? 8.314 33.571 -5.584 1.00 1.15 138 LYS A O 3
ATOM 4422 N N . PRO A 1 113 ? 7.912 33.185 -7.770 1.00 64.33 139 PRO A N 3
ATOM 4423 C CA . PRO A 1 113 ? 9.259 32.704 -8.083 1.00 73.52 139 PRO A CA 3
ATOM 4424 C C . PRO A 1 113 ? 10.207 33.865 -8.395 1.00 71.31 139 PRO A C 3
ATOM 4425 O O . PRO A 1 113 ? 9.984 34.991 -7.945 1.00 24.31 139 PRO A O 3
ATOM 4436 N N . ALA A 1 114 ? 11.260 33.595 -9.152 1.00 31.22 140 ALA A N 3
ATOM 4437 C CA . ALA A 1 114 ? 12.180 34.640 -9.578 1.00 1.22 140 ALA A CA 3
ATOM 4438 C C . ALA A 1 114 ? 11.526 35.531 -10.633 1.00 45.13 140 ALA A C 3
ATOM 4439 O O . ALA A 1 114 ? 11.068 36.640 -10.284 1.00 37.70 140 ALA A O 3
ATOM 4447 N N . SER A 1 22 ? -6.794 -10.923 -12.049 1.00 33.44 48 SER A N 4
ATOM 4448 C CA . SER A 1 22 ? -5.735 -10.752 -11.038 1.00 42.13 48 SER A CA 4
ATOM 4449 C C . SER A 1 22 ? -6.283 -10.060 -9.798 1.00 63.43 48 SER A C 4
ATOM 4450 O O . SER A 1 22 ? -5.784 -10.267 -8.692 1.00 21.30 48 SER A O 4
ATOM 4458 N N . ASP A 1 23 ? -7.314 -9.240 -9.984 1.00 4.53 49 ASP A N 4
ATOM 4459 C CA . ASP A 1 23 ? -7.948 -8.554 -8.869 1.00 10.22 49 ASP A CA 4
ATOM 4460 C C . ASP A 1 23 ? -8.701 -9.556 -8.003 1.00 41.04 49 ASP A C 4
ATOM 4461 O O . ASP A 1 23 ? -9.629 -10.215 -8.468 1.00 32.13 49 ASP A O 4
ATOM 4470 N N . PRO A 1 24 ? -8.293 -9.706 -6.738 1.00 31.01 50 PRO A N 4
ATOM 4471 C CA . PRO A 1 24 ? -8.919 -10.637 -5.819 1.00 73.42 50 PRO A CA 4
ATOM 4472 C C . PRO A 1 24 ? -10.088 -10.012 -5.071 1.00 70.14 50 PRO A C 4
ATOM 4473 O O . PRO A 1 24 ? -9.906 -9.083 -4.279 1.00 15.14 50 PRO A O 4
ATOM 4484 N N . L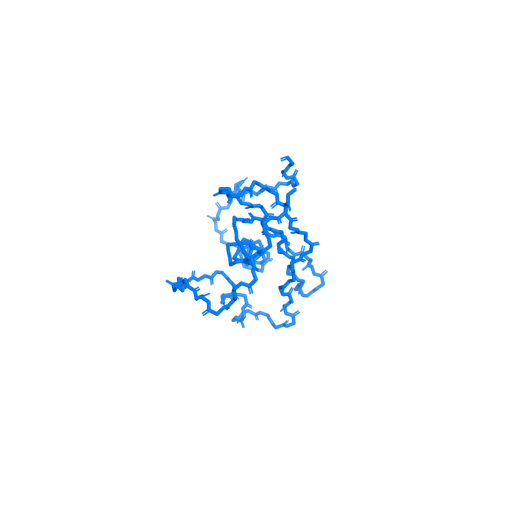YS A 1 25 ? -11.290 -10.498 -5.348 1.00 45.43 51 LYS A N 4
ATOM 4485 C CA . LYS A 1 25 ? -12.471 -10.052 -4.630 1.00 60.31 51 LYS A CA 4
ATOM 4486 C C . LYS A 1 25 ? -12.414 -10.547 -3.191 1.00 14.11 51 LYS A C 4
ATOM 4487 O O . LYS A 1 25 ? -12.557 -11.743 -2.927 1.00 1.43 51 LYS A O 4
ATOM 4506 N N . LYS A 1 26 ? -12.191 -9.628 -2.267 1.00 53.21 52 LYS A N 4
ATOM 4507 C CA . LYS A 1 26 ? -12.057 -9.979 -0.866 1.00 12.14 52 LYS A CA 4
ATOM 4508 C C . LYS A 1 26 ? -13.406 -9.850 -0.170 1.00 60.42 52 LYS A C 4
ATOM 4509 O O . LYS A 1 26 ? -13.961 -8.754 -0.074 1.00 34.10 52 LYS A O 4
ATOM 4528 N N . LYS A 1 27 ? -13.931 -10.972 0.304 1.00 74.04 53 LYS A N 4
ATOM 4529 C CA . LYS A 1 27 ? -15.236 -10.989 0.949 1.00 53.31 53 LYS A CA 4
ATOM 4530 C C . LYS A 1 27 ? -15.110 -10.572 2.406 1.00 55.31 53 LYS A C 4
ATOM 4531 O O . LYS A 1 27 ? -15.926 -9.804 2.921 1.00 32.44 53 LYS A O 4
ATOM 4550 N N . MET A 1 28 ? -14.084 -11.083 3.070 1.00 3.35 54 MET A N 4
ATOM 4551 C CA . MET A 1 28 ? -13.832 -10.739 4.460 1.00 63.11 54 MET A CA 4
ATOM 4552 C C . MET A 1 28 ? -12.354 -10.886 4.786 1.00 24.42 54 MET A C 4
ATOM 4553 O O . MET A 1 28 ? -11.732 -11.900 4.470 1.00 54.41 54 MET A O 4
ATOM 4567 N N . CYS A 1 29 ? -11.795 -9.856 5.390 1.00 24.55 55 CYS A N 4
ATOM 4568 C CA . CYS A 1 29 ? -10.414 -9.885 5.836 1.00 1.11 55 CYS A CA 4
ATOM 4569 C C . CYS A 1 29 ? -10.278 -9.017 7.077 1.00 14.32 55 CYS A C 4
ATOM 4570 O O . CYS A 1 29 ? -10.048 -7.812 6.990 1.00 21.11 55 CYS A O 4
ATOM 4578 N N . LYS A 1 30 ? -10.474 -9.629 8.233 1.00 3.44 56 LYS A N 4
ATOM 4579 C CA . LYS A 1 30 ? -10.428 -8.907 9.493 1.00 31.42 56 LYS A CA 4
ATOM 4580 C C . LYS A 1 30 ? -9.002 -8.830 10.019 1.00 73.41 56 LYS A C 4
ATOM 4581 O O . LYS A 1 30 ? -8.525 -9.743 10.691 1.00 43.21 56 LYS A O 4
ATOM 4600 N N . GLU A 1 31 ? -8.319 -7.747 9.680 1.00 44.21 57 GLU A N 4
ATOM 4601 C CA . GLU A 1 31 ? -6.954 -7.536 10.130 1.00 71.44 57 GLU A CA 4
ATOM 4602 C C . GLU A 1 31 ? -6.700 -6.046 10.353 1.00 62.11 57 GLU A C 4
ATOM 4603 O O . GLU A 1 31 ? -5.787 -5.456 9.775 1.00 5.41 57 GLU A O 4
ATOM 4615 N N . ARG A 1 32 ? -7.527 -5.429 11.182 1.00 2.31 58 ARG A N 4
ATOM 4616 C CA . ARG A 1 32 ? -7.313 -4.043 11.550 1.00 1.30 58 ARG A CA 4
ATOM 4617 C C . ARG A 1 32 ? -6.277 -3.969 12.656 1.00 72.11 58 ARG A C 4
ATOM 4618 O O . ARG A 1 32 ? -6.569 -4.270 13.813 1.00 3.12 58 ARG A O 4
ATOM 4639 N N . ILE A 1 33 ? -5.058 -3.609 12.291 1.00 54.10 59 ILE A N 4
ATOM 4640 C CA . ILE A 1 33 ? -3.976 -3.490 13.254 1.00 41.31 59 ILE A CA 4
ATOM 4641 C C . ILE A 1 33 ? -3.527 -2.036 13.400 1.00 53.01 59 ILE A C 4
ATOM 4642 O O . ILE A 1 33 ? -2.602 -1.589 12.728 1.00 60.34 59 ILE A O 4
ATOM 4658 N N . PRO A 1 34 ? -4.202 -1.272 14.276 1.00 45.23 60 PRO A N 4
ATOM 4659 C CA . PRO A 1 34 ? -3.878 0.123 14.540 1.00 52.31 60 PRO A CA 4
ATOM 4660 C C . PRO A 1 34 ? -2.879 0.264 15.685 1.00 71.40 60 PRO A C 4
ATOM 4661 O O . PRO A 1 34 ? -2.740 1.332 16.285 1.00 24.33 60 PRO A O 4
ATOM 4672 N N . GLN A 1 35 ? -2.187 -0.828 15.975 1.00 51.02 61 GLN A N 4
ATOM 4673 C CA . GLN A 1 35 ? -1.232 -0.869 17.073 1.00 11.40 61 GLN A CA 4
ATOM 4674 C C . GLN A 1 35 ? 0.087 -0.178 16.699 1.00 22.12 61 GLN A C 4
ATOM 4675 O O . GLN A 1 35 ? 0.560 0.683 17.443 1.00 15.22 61 GLN A O 4
ATOM 4689 N N . PRO A 1 36 ? 0.722 -0.541 15.560 1.00 71.11 62 PRO A N 4
ATOM 4690 C CA . PRO A 1 36 ? 1.961 0.107 15.123 1.00 71.30 62 PRO A CA 4
ATOM 4691 C C . PRO A 1 36 ? 1.707 1.504 14.548 1.00 53.23 62 PRO A C 4
ATOM 4692 O O . PRO A 1 36 ? 0.573 1.985 14.530 1.00 62.52 62 PRO A O 4
ATOM 4703 N N . LYS A 1 37 ? 2.766 2.149 14.076 1.00 41.32 63 LYS A N 4
ATOM 4704 C CA . LYS A 1 37 ? 2.659 3.492 13.522 1.00 5.01 63 LYS A CA 4
ATOM 4705 C C . LYS A 1 37 ? 2.672 3.443 12.001 1.00 64.32 63 LYS A C 4
ATOM 4706 O O . LYS A 1 37 ? 2.774 4.473 11.332 1.00 61.13 63 LYS A O 4
ATOM 4725 N N . ASN A 1 38 ? 2.567 2.234 11.470 1.00 64.42 64 ASN A N 4
ATOM 4726 C CA . ASN A 1 38 ? 2.483 2.014 10.033 1.00 63.14 64 ASN A CA 4
ATOM 4727 C C . ASN A 1 38 ? 1.273 2.720 9.454 1.00 62.25 64 ASN A C 4
ATOM 4728 O O . ASN A 1 38 ? 0.212 2.789 10.075 1.00 24.54 64 ASN A O 4
ATOM 4739 N N . THR A 1 39 ? 1.461 3.256 8.268 1.00 14.04 65 THR A N 4
ATOM 4740 C CA . THR A 1 39 ? 0.425 3.976 7.553 1.00 12.43 65 THR A CA 4
ATOM 4741 C C . THR A 1 39 ? -0.818 3.111 7.353 1.00 33.35 65 THR A C 4
ATOM 4742 O O . THR A 1 39 ? -1.935 3.619 7.243 1.00 73.05 65 THR A O 4
ATOM 4753 N N . VAL A 1 40 ? -0.603 1.800 7.302 1.00 33.22 66 VAL A N 4
ATOM 4754 C CA . VAL A 1 40 ? -1.686 0.832 7.195 1.00 42.14 66 VAL A CA 4
ATOM 4755 C C . VAL A 1 40 ? -2.663 0.998 8.352 1.00 71.33 66 VAL A C 4
ATOM 4756 O O . VAL A 1 40 ? -3.880 1.008 8.161 1.00 53.11 66 VAL A O 4
ATOM 4769 N N . ALA A 1 41 ? -2.117 1.144 9.550 1.00 1.51 67 ALA A N 4
ATOM 4770 C CA . ALA A 1 41 ? -2.922 1.345 10.742 1.00 42.44 67 ALA A CA 4
ATOM 4771 C C . ALA A 1 41 ? -3.712 2.641 10.627 1.00 40.24 67 ALA A C 4
ATOM 4772 O O . ALA A 1 41 ? -4.900 2.689 10.935 1.00 33.14 67 ALA A O 4
ATOM 4779 N N . MET A 1 42 ? -3.036 3.674 10.140 1.00 12.11 68 MET A N 4
ATOM 4780 C CA . MET A 1 42 ? -3.640 4.983 9.937 1.00 43.01 68 MET A CA 4
ATOM 4781 C C . MET A 1 42 ? -4.834 4.886 8.993 1.00 1.50 68 MET A C 4
ATOM 4782 O O . MET A 1 42 ? -5.889 5.467 9.250 1.00 54.44 68 MET A O 4
ATOM 4796 N N . LEU A 1 43 ? -4.661 4.138 7.907 1.00 33.53 69 LEU A N 4
ATOM 4797 C CA . LEU A 1 43 ? -5.720 3.947 6.923 1.00 55.04 69 LEU A CA 4
ATOM 4798 C C . LEU A 1 43 ? -6.935 3.253 7.536 1.00 42.33 69 LEU A C 4
ATOM 4799 O O . LEU A 1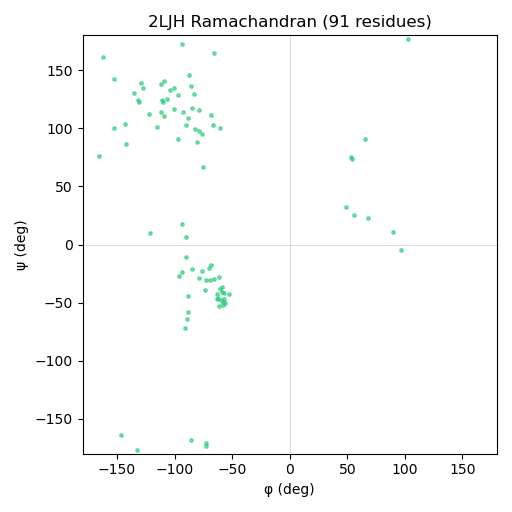 43 ? -8.077 3.587 7.216 1.00 22.10 69 LEU A O 4
ATOM 4815 N N . ASN A 1 44 ? -6.680 2.306 8.436 1.00 74.34 70 ASN A N 4
ATOM 4816 C CA . ASN A 1 44 ? -7.750 1.534 9.069 1.00 53.20 70 ASN A CA 4
ATOM 4817 C C . ASN A 1 44 ? -8.567 2.413 10.006 1.00 54.50 70 ASN A C 4
ATOM 4818 O O . ASN A 1 44 ? -9.702 2.087 10.359 1.00 2.14 70 ASN A O 4
ATOM 4829 N N . GLU A 1 45 ? -7.973 3.521 10.412 1.00 73.24 71 GLU A N 4
ATOM 4830 C CA . GLU A 1 45 ? -8.630 4.479 11.284 1.00 10.44 71 GLU A CA 4
ATOM 4831 C C . GLU A 1 45 ? -9.445 5.482 10.476 1.00 21.34 71 GLU A C 4
ATOM 4832 O O . GLU A 1 45 ? -10.429 6.038 10.968 1.00 21.02 71 GLU A O 4
ATOM 4844 N N . LEU A 1 46 ? -9.032 5.703 9.234 1.00 60.23 72 LEU A N 4
ATOM 4845 C CA . LEU A 1 46 ? -9.656 6.709 8.382 1.00 61.32 72 LEU A CA 4
ATOM 4846 C C . LEU A 1 46 ? -10.869 6.157 7.639 1.00 72.04 72 LEU A C 4
ATOM 4847 O O . LEU A 1 46 ? -11.986 6.646 7.811 1.00 24.54 72 LEU A O 4
ATOM 4863 N N . ARG A 1 47 ? -10.651 5.146 6.811 1.00 61.40 73 ARG A N 4
ATOM 4864 C CA . ARG A 1 47 ? -11.723 4.602 5.982 1.00 14.20 73 ARG A CA 4
ATOM 4865 C C . ARG A 1 47 ? -11.878 3.104 6.192 1.00 51.44 73 ARG A C 4
ATOM 4866 O O . ARG A 1 47 ? -11.087 2.479 6.897 1.00 33.34 73 ARG A O 4
ATOM 4887 N N . HIS A 1 48 ? -12.911 2.545 5.583 1.00 24.23 74 HIS A N 4
ATOM 4888 C CA . HIS A 1 48 ? -13.131 1.108 5.590 1.00 52.25 74 HIS A CA 4
ATOM 4889 C C . HIS A 1 48 ? -13.170 0.598 4.155 1.00 3.14 74 HIS A C 4
ATOM 4890 O O . HIS A 1 48 ? -13.382 1.378 3.225 1.00 25.11 74 HIS A O 4
ATOM 4904 N N . GLY A 1 49 ? -12.960 -0.697 3.976 1.00 21.24 75 GLY A N 4
ATOM 4905 C CA . GLY A 1 49 ? -12.930 -1.254 2.642 1.00 2.32 75 GLY A CA 4
ATOM 4906 C C . GLY A 1 49 ? -11.609 -0.982 1.957 1.00 25.10 75 GLY A C 4
ATOM 4907 O O . GLY A 1 49 ? -11.566 -0.694 0.764 1.00 62.22 75 GLY A O 4
ATOM 4911 N N . LEU A 1 50 ? -10.532 -1.053 2.728 1.00 4.21 76 LEU A N 4
ATOM 4912 C CA . LEU A 1 50 ? -9.193 -0.854 2.202 1.00 43.00 76 LEU A CA 4
ATOM 4913 C C . LEU A 1 50 ? -8.560 -2.198 1.866 1.00 20.14 76 LEU A C 4
ATOM 4914 O O . LEU A 1 50 ? -7.905 -2.823 2.699 1.00 4.40 76 LEU A O 4
ATOM 4930 N N . ILE A 1 51 ? -8.785 -2.655 0.645 1.00 42.01 77 ILE A N 4
ATOM 4931 C CA . ILE A 1 51 ? -8.284 -3.953 0.221 1.00 63.31 77 ILE A CA 4
ATOM 4932 C C . ILE A 1 51 ? -6.887 -3.819 -0.370 1.00 55.22 77 ILE A C 4
ATOM 4933 O O . ILE A 1 51 ? -6.717 -3.272 -1.462 1.00 63.03 77 ILE A O 4
ATOM 4949 N N . TYR A 1 52 ? -5.892 -4.300 0.363 1.00 74.14 78 TYR A N 4
ATOM 4950 C CA . TYR A 1 52 ? -4.526 -4.334 -0.135 1.00 1.30 78 TYR A CA 4
ATOM 4951 C C . TYR A 1 52 ? -4.333 -5.565 -1.006 1.00 24.12 78 TYR A C 4
ATOM 4952 O O . TYR A 1 52 ? -4.513 -6.693 -0.548 1.00 11.51 78 TYR A O 4
ATOM 4970 N N . LYS A 1 53 ? -3.990 -5.345 -2.259 1.00 1.41 79 LYS A N 4
ATOM 4971 C CA . LYS A 1 53 ? -3.791 -6.434 -3.197 1.00 32.12 79 LYS A CA 4
ATOM 4972 C C . LYS A 1 53 ? -2.428 -6.297 -3.866 1.00 73.33 79 LYS A C 4
ATOM 4973 O O . LYS A 1 53 ? -2.038 -5.208 -4.270 1.00 62.52 79 LYS A O 4
ATOM 4992 N N . LEU A 1 54 ? -1.686 -7.388 -3.945 1.00 62.44 80 LEU A N 4
ATOM 4993 C CA . LEU A 1 54 ? -0.396 -7.364 -4.618 1.00 23.41 80 LEU A CA 4
ATOM 4994 C C . LEU A 1 54 ? -0.612 -7.491 -6.116 1.00 31.03 80 LEU A C 4
ATOM 4995 O O . LEU A 1 54 ? -1.128 -8.505 -6.589 1.00 10.32 80 LEU A O 4
ATOM 5011 N N . GLU A 1 55 ? -0.247 -6.463 -6.863 1.00 2.43 81 GLU A N 4
ATOM 5012 C CA . GLU A 1 55 ? -0.469 -6.485 -8.300 1.00 22.11 81 GLU A CA 4
ATOM 5013 C C . GLU A 1 55 ? 0.753 -7.007 -9.050 1.00 71.11 81 GLU A C 4
ATOM 5014 O O . GLU A 1 55 ? 0.620 -7.618 -10.113 1.00 42.33 81 GLU A O 4
ATOM 5026 N N . SER A 1 56 ? 1.936 -6.785 -8.493 1.00 62.32 82 SER A N 4
ATOM 5027 C CA . SER A 1 56 ? 3.164 -7.227 -9.133 1.00 12.33 82 SER A CA 4
ATOM 5028 C C . SER A 1 56 ? 4.299 -7.389 -8.127 1.00 35.00 82 SER A C 4
ATOM 5029 O O . SER A 1 56 ? 4.392 -6.645 -7.147 1.00 30.03 82 SER A O 4
ATOM 5037 N N . GLN A 1 57 ? 5.143 -8.384 -8.369 1.00 30.33 83 GLN A N 4
ATOM 5038 C CA . GLN A 1 57 ? 6.335 -8.603 -7.566 1.00 12.31 83 GLN A CA 4
ATOM 5039 C C . GLN A 1 57 ? 7.552 -8.645 -8.484 1.00 43.50 83 GLN A C 4
ATOM 5040 O O . GLN A 1 57 ? 7.598 -9.433 -9.430 1.00 10.55 83 GLN A O 4
ATOM 5054 N N . THR A 1 58 ? 8.524 -7.792 -8.199 1.00 74.25 84 THR A N 4
ATOM 5055 C CA . THR A 1 58 ? 9.719 -7.660 -9.022 1.00 41.23 84 THR A CA 4
ATOM 5056 C C . THR A 1 58 ? 10.928 -7.325 -8.152 1.00 30.23 84 THR A C 4
ATOM 5057 O O . THR A 1 58 ? 10.887 -7.496 -6.938 1.00 41.11 84 THR A O 4
ATOM 5068 N N . GLY A 1 59 ? 12.002 -6.871 -8.777 1.00 13.30 85 GLY A N 4
ATOM 5069 C CA . GLY A 1 59 ? 13.139 -6.356 -8.038 1.00 23.13 85 GLY A CA 4
ATOM 5070 C C . GLY A 1 59 ? 14.219 -7.393 -7.811 1.00 30.43 85 GLY A C 4
ATOM 5071 O O . GLY A 1 59 ? 14.044 -8.562 -8.167 1.00 72.23 85 GLY A O 4
ATOM 5075 N N . PRO A 1 60 ? 15.355 -6.985 -7.218 1.00 70.32 86 PRO A N 4
ATOM 5076 C CA . PRO A 1 60 ? 16.452 -7.898 -6.871 1.00 22.43 86 PRO A CA 4
ATOM 5077 C C . PRO A 1 60 ? 16.057 -8.856 -5.752 1.00 14.41 86 PRO A C 4
ATOM 5078 O O . PRO A 1 60 ? 14.907 -8.877 -5.324 1.00 50.22 86 PRO A O 4
ATOM 5089 N N . VAL A 1 61 ? 16.993 -9.656 -5.280 1.00 2.11 87 VAL A N 4
ATOM 5090 C CA . VAL A 1 61 ? 16.692 -10.594 -4.215 1.00 22.22 87 VAL A CA 4
ATOM 5091 C C . VAL A 1 61 ? 17.116 -10.021 -2.866 1.00 74.35 87 VAL A C 4
ATOM 5092 O O . VAL A 1 61 ? 16.558 -10.373 -1.825 1.00 42.41 87 VAL A O 4
ATOM 5105 N N . HIS A 1 62 ? 18.091 -9.117 -2.890 1.00 42.10 88 HIS A N 4
ATOM 5106 C CA . HIS A 1 62 ? 18.569 -8.491 -1.666 1.00 14.22 88 HIS A CA 4
ATOM 5107 C C . HIS A 1 62 ? 17.580 -7.424 -1.204 1.00 51.22 88 HIS A C 4
ATOM 5108 O O . HIS A 1 62 ? 17.502 -7.102 -0.016 1.00 71.52 88 HIS A O 4
ATOM 5122 N N . ALA A 1 63 ? 16.816 -6.895 -2.152 1.00 54.30 89 ALA A N 4
ATOM 5123 C CA . ALA A 1 63 ? 15.816 -5.883 -1.856 1.00 65.24 89 ALA A CA 4
ATOM 5124 C C . ALA A 1 63 ? 14.799 -5.810 -2.980 1.00 2.11 89 ALA A C 4
ATOM 5125 O O . ALA A 1 63 ? 14.823 -4.882 -3.789 1.00 40.42 89 ALA A O 4
ATOM 5132 N N . PRO A 1 64 ? 13.903 -6.802 -3.065 1.00 12.35 90 PRO A N 4
ATOM 5133 C CA . PRO A 1 64 ? 12.936 -6.873 -4.149 1.00 70.40 90 PRO A CA 4
ATOM 5134 C C . PRO A 1 64 ? 11.949 -5.722 -4.110 1.00 73.51 90 PRO A C 4
ATOM 5135 O O . PRO A 1 64 ? 11.856 -4.993 -3.124 1.00 55.44 90 PRO A O 4
ATOM 5146 N N . LEU A 1 65 ? 11.222 -5.564 -5.193 1.00 34.01 91 LEU A N 4
ATOM 5147 C CA . LEU A 1 65 ? 10.238 -4.514 -5.295 1.00 71.13 91 LEU A CA 4
ATOM 5148 C C . LEU A 1 65 ? 8.852 -5.131 -5.360 1.00 34.14 91 LEU A C 4
ATOM 5149 O O . LEU A 1 65 ? 8.492 -5.800 -6.331 1.00 41.22 91 LEU A O 4
ATOM 5165 N N . PHE A 1 66 ? 8.092 -4.906 -4.312 1.00 2.33 92 PHE A N 4
ATOM 5166 C CA . PHE A 1 66 ? 6.736 -5.413 -4.215 1.00 11.32 92 PHE A CA 4
ATOM 5167 C C . PHE A 1 66 ? 5.766 -4.275 -4.462 1.00 34.04 92 PHE A C 4
ATOM 5168 O O . PHE A 1 66 ? 5.921 -3.197 -3.890 1.00 5.14 92 PHE A O 4
ATOM 5185 N N . THR A 1 67 ? 4.786 -4.493 -5.318 1.00 52.23 93 THR A N 4
ATOM 5186 C CA . THR A 1 67 ? 3.837 -3.446 -5.642 1.00 22.00 93 THR A CA 4
ATOM 5187 C C . THR A 1 67 ? 2.444 -3.797 -5.132 1.00 72.42 93 THR A C 4
ATOM 5188 O O . THR A 1 67 ? 1.752 -4.655 -5.692 1.00 22.32 93 THR A O 4
ATOM 5199 N N . ILE A 1 68 ? 2.055 -3.141 -4.054 1.00 15.23 94 ILE A N 4
ATOM 5200 C CA . ILE A 1 68 ? 0.751 -3.343 -3.452 1.00 43.13 94 ILE A CA 4
ATOM 5201 C C . ILE A 1 68 ? -0.197 -2.237 -3.880 1.00 62.03 94 ILE A C 4
ATOM 5202 O O . ILE A 1 68 ? 0.140 -1.054 -3.816 1.00 32.11 94 ILE A O 4
ATOM 5218 N N . SER A 1 69 ? -1.360 -2.635 -4.339 1.00 2.31 95 SER A N 4
ATOM 5219 C CA . SER A 1 69 ? -2.401 -1.706 -4.695 1.00 32.25 95 SER A CA 4
ATOM 5220 C C . SER A 1 69 ? -3.515 -1.768 -3.663 1.00 2.14 95 SER A C 4
ATOM 5221 O O . SER A 1 69 ? -4.094 -2.825 -3.425 1.00 51.45 95 SER A O 4
ATOM 5229 N N . VAL A 1 70 ? -3.799 -0.653 -3.022 1.00 71.42 96 VAL A N 4
ATOM 5230 C CA . VAL A 1 70 ? -4.871 -0.621 -2.050 1.00 64.12 96 VAL A CA 4
ATOM 5231 C C . VAL A 1 70 ? -6.035 0.199 -2.576 1.00 73.33 96 VAL A C 4
ATOM 5232 O O . VAL A 1 70 ? -5.873 1.351 -2.982 1.00 2.32 96 VAL A O 4
ATOM 5245 N N . GLU A 1 71 ? -7.199 -0.413 -2.600 1.00 13.43 97 GLU A N 4
ATOM 5246 C CA . GLU A 1 71 ? -8.386 0.255 -3.075 1.00 54.20 97 GLU A CA 4
ATOM 5247 C C . GLU A 1 71 ? -9.135 0.832 -1.890 1.00 55.42 97 GLU A C 4
ATOM 5248 O O . GLU A 1 71 ? -9.621 0.090 -1.037 1.00 22.51 97 GLU A O 4
ATOM 5260 N N . VAL A 1 72 ? -9.196 2.147 -1.822 1.00 5.22 98 VAL A N 4
ATOM 5261 C CA . VAL A 1 72 ? -9.809 2.825 -0.689 1.00 54.23 98 VAL A CA 4
ATOM 5262 C C . VAL A 1 72 ? -10.728 3.933 -1.167 1.00 34.32 98 VAL A C 4
ATOM 5263 O O . VAL A 1 72 ? -10.306 4.820 -1.911 1.00 53.12 98 VAL A O 4
ATOM 5276 N N . ASP A 1 73 ? -11.991 3.862 -0.750 1.00 3.54 99 ASP A N 4
ATOM 5277 C CA . ASP A 1 73 ? -12.981 4.893 -1.066 1.00 73.01 99 ASP A CA 4
ATOM 5278 C C . ASP A 1 73 ? -13.221 4.960 -2.578 1.00 54.42 99 ASP A C 4
ATOM 5279 O O . ASP A 1 73 ? -13.774 5.928 -3.098 1.00 73.04 99 ASP A O 4
ATOM 5288 N N . GLY A 1 74 ? -12.804 3.910 -3.283 1.00 23.41 100 GLY A N 4
ATOM 5289 C CA . GLY A 1 74 ? -12.962 3.871 -4.724 1.00 64.30 100 GLY A CA 4
ATOM 5290 C C . GLY A 1 74 ? -11.706 4.303 -5.449 1.00 71.44 100 GLY A C 4
ATOM 5291 O O . GLY A 1 74 ? -11.592 4.133 -6.661 1.00 30.40 100 GLY A O 4
ATOM 5295 N N . GLN A 1 75 ? -10.763 4.868 -4.710 1.00 31.43 101 GLN A N 4
ATOM 5296 C CA . GLN A 1 75 ? -9.487 5.273 -5.277 1.00 11.14 101 GLN A CA 4
ATOM 5297 C C . GLN A 1 75 ? -8.439 4.203 -5.035 1.00 65.25 101 GLN A C 4
ATOM 5298 O O . GLN A 1 75 ? -8.319 3.676 -3.930 1.00 40.42 101 GLN A O 4
ATOM 5312 N N . LYS A 1 76 ? -7.700 3.864 -6.075 1.00 3.33 102 LYS A N 4
ATOM 5313 C CA . LYS A 1 76 ? -6.649 2.877 -5.959 1.00 73.12 102 LYS A CA 4
ATOM 5314 C C . LYS A 1 76 ? -5.316 3.569 -5.712 1.00 70.05 102 LYS A C 4
ATOM 5315 O O . LYS A 1 76 ? -4.801 4.282 -6.574 1.00 33.32 102 LYS A O 4
ATOM 5334 N N . TYR A 1 77 ? -4.768 3.355 -4.530 1.00 60.44 103 TYR A N 4
ATOM 5335 C CA . TYR A 1 77 ? -3.474 3.907 -4.176 1.00 52.24 103 TYR A CA 4
ATOM 5336 C C . TYR A 1 77 ? -2.405 2.834 -4.314 1.00 40.54 103 TYR A C 4
ATOM 5337 O O . TYR A 1 77 ? -2.647 1.669 -3.998 1.00 42.02 103 TYR A O 4
ATOM 5355 N N . LEU A 1 78 ? -1.234 3.214 -4.791 1.00 20.41 104 LEU A N 4
ATOM 5356 C CA . LEU A 1 78 ? -0.192 2.239 -5.065 1.00 12.53 104 LEU A CA 4
ATOM 5357 C C . LEU A 1 78 ? 0.996 2.438 -4.135 1.00 33.25 104 LEU A C 4
ATOM 5358 O O . LEU A 1 78 ? 1.325 3.566 -3.769 1.00 34.13 104 LEU A O 4
ATOM 5374 N N . GLY A 1 79 ? 1.621 1.337 -3.748 1.00 41.51 105 GLY A N 4
ATOM 5375 C CA . GLY A 1 79 ? 2.791 1.403 -2.901 1.00 74.03 105 GLY A CA 4
ATOM 5376 C C . GLY A 1 79 ? 3.811 0.356 -3.281 1.00 35.02 105 GLY A C 4
ATOM 5377 O O . GLY A 1 79 ? 3.460 -0.795 -3.536 1.00 3.54 105 GLY A O 4
ATOM 5381 N N . GLN A 1 80 ? 5.073 0.753 -3.327 1.00 51.12 106 GLN A N 4
ATOM 5382 C CA . GLN A 1 80 ? 6.131 -0.138 -3.767 1.00 72.32 106 GLN A CA 4
ATOM 5383 C C . GLN A 1 80 ? 7.215 -0.242 -2.702 1.00 13.11 106 GLN A C 4
ATOM 5384 O O . GLN A 1 80 ? 7.931 0.723 -2.432 1.00 5.13 106 GLN A O 4
ATOM 5398 N N . GLY A 1 81 ? 7.328 -1.418 -2.104 1.00 31.13 107 GLY A N 4
ATOM 5399 C CA . GLY A 1 81 ? 8.262 -1.613 -1.011 1.00 13.44 107 GLY A CA 4
ATOM 5400 C C . GLY A 1 81 ? 9.207 -2.769 -1.260 1.00 72.50 107 GLY A C 4
ATOM 5401 O O . GLY A 1 81 ? 9.215 -3.339 -2.346 1.00 4.43 107 GLY A O 4
ATOM 5405 N N . ARG A 1 82 ? 9.998 -3.120 -0.252 1.00 72.42 108 ARG A N 4
ATOM 5406 C CA . ARG A 1 82 ? 10.979 -4.198 -0.388 1.00 20.55 108 ARG A CA 4
ATOM 5407 C C . ARG A 1 82 ? 10.372 -5.540 0.006 1.00 52.03 108 ARG A C 4
ATOM 5408 O O . ARG A 1 82 ? 11.006 -6.588 -0.118 1.00 20.33 108 ARG A O 4
ATOM 5429 N N . SER A 1 83 ? 9.131 -5.489 0.462 1.00 52.31 109 SER A N 4
ATOM 5430 C CA . SER A 1 83 ? 8.400 -6.665 0.907 1.00 51.40 109 SER A CA 4
ATOM 5431 C C . SER A 1 83 ? 6.912 -6.378 0.779 1.00 54.43 109 SER A C 4
ATOM 5432 O O . SER A 1 83 ? 6.532 -5.218 0.610 1.00 31.42 109 SER A O 4
ATOM 5440 N N . LYS A 1 84 ? 6.079 -7.409 0.856 1.00 71.31 110 LYS A N 4
ATOM 5441 C CA . LYS A 1 84 ? 4.628 -7.225 0.780 1.00 51.21 110 LYS A CA 4
ATOM 5442 C C . LYS A 1 84 ? 4.162 -6.274 1.876 1.00 5.14 110 LYS A C 4
ATOM 5443 O O . LYS A 1 84 ? 3.354 -5.376 1.642 1.00 51.01 110 LYS A O 4
ATOM 5462 N N . LYS A 1 85 ? 4.706 -6.477 3.069 1.00 42.11 111 LYS A N 4
ATOM 5463 C CA . LYS A 1 85 ? 4.387 -5.658 4.228 1.00 23.42 111 LYS A CA 4
ATOM 5464 C C . LYS A 1 85 ? 4.784 -4.206 3.989 1.00 73.24 111 LYS A C 4
ATOM 5465 O O . LYS A 1 85 ? 3.993 -3.286 4.212 1.00 3.53 111 LYS A O 4
ATOM 5484 N N . VAL A 1 86 ? 6.014 -4.014 3.523 1.00 24.55 112 VAL A N 4
ATOM 5485 C CA . VAL A 1 86 ? 6.527 -2.680 3.247 1.00 73.43 112 VAL A CA 4
ATOM 5486 C C . VAL A 1 86 ? 5.693 -2.009 2.168 1.00 35.52 112 VAL A C 4
ATOM 5487 O O . VAL A 1 86 ? 5.275 -0.867 2.321 1.00 44.12 112 VAL A O 4
ATOM 5500 N N . ALA A 1 87 ? 5.434 -2.741 1.090 1.00 53.44 113 ALA A N 4
ATOM 5501 C CA . ALA A 1 87 ? 4.641 -2.228 -0.019 1.00 10.25 113 ALA A CA 4
ATOM 5502 C C . ALA A 1 87 ? 3.242 -1.842 0.440 1.00 13.12 113 ALA A C 4
ATOM 5503 O O . ALA A 1 87 ? 2.683 -0.842 -0.010 1.00 14.20 113 ALA A O 4
ATOM 5510 N N . ARG A 1 88 ? 2.686 -2.643 1.341 1.00 41.33 114 ARG A N 4
ATOM 5511 C CA . ARG A 1 88 ? 1.382 -2.365 1.923 1.00 32.41 114 ARG A CA 4
ATOM 5512 C C . ARG A 1 88 ? 1.406 -1.020 2.659 1.00 51.11 114 ARG A C 4
ATOM 5513 O O . ARG A 1 88 ? 0.474 -0.221 2.553 1.00 53.01 114 ARG A O 4
ATOM 5534 N N . ILE A 1 89 ? 2.487 -0.785 3.400 1.00 20.24 115 ILE A N 4
ATOM 5535 C CA . ILE A 1 89 ? 2.712 0.489 4.077 1.00 62.20 115 ILE A CA 4
ATOM 5536 C C . ILE A 1 89 ? 2.807 1.633 3.062 1.00 72.54 115 ILE A C 4
ATOM 5537 O O . ILE A 1 89 ? 2.100 2.634 3.169 1.00 23.45 115 ILE A O 4
ATOM 5553 N N . GLU A 1 90 ? 3.660 1.469 2.063 1.00 5.24 116 GLU A N 4
ATOM 5554 C CA . GLU A 1 90 ? 3.859 2.493 1.047 1.00 23.32 116 GLU A CA 4
ATOM 5555 C C . GLU A 1 90 ? 2.547 2.831 0.335 1.00 64.21 116 GLU A C 4
ATOM 5556 O O . GLU A 1 90 ? 2.273 3.992 0.033 1.00 62.30 116 GLU A O 4
ATOM 5568 N N . ALA A 1 91 ? 1.739 1.808 0.075 1.00 22.23 117 ALA A N 4
ATOM 5569 C CA . ALA A 1 91 ? 0.441 1.993 -0.567 1.00 60.21 117 ALA A CA 4
ATOM 5570 C C . ALA A 1 91 ? -0.479 2.833 0.306 1.00 31.31 117 ALA A C 4
ATOM 5571 O O . ALA A 1 91 ? -1.142 3.758 -0.171 1.00 50.21 117 ALA A O 4
ATOM 5578 N N . ALA A 1 92 ? -0.500 2.509 1.592 1.00 75.24 118 ALA A N 4
ATOM 5579 C CA . ALA A 1 92 ? -1.323 3.228 2.552 1.00 53.22 118 ALA A CA 4
ATOM 5580 C C . ALA A 1 92 ? -0.838 4.663 2.718 1.00 4.32 118 ALA A C 4
ATOM 5581 O O . ALA A 1 92 ? -1.628 5.567 2.984 1.00 22.32 118 ALA A O 4
ATOM 5588 N N . ALA A 1 93 ? 0.463 4.865 2.540 1.00 23.24 119 ALA A N 4
ATOM 5589 C CA . ALA A 1 93 ? 1.062 6.193 2.633 1.00 25.44 119 ALA A CA 4
ATOM 5590 C C . ALA A 1 93 ? 0.458 7.132 1.593 1.00 1.02 119 ALA A C 4
ATOM 5591 O O . ALA A 1 93 ? 0.149 8.288 1.891 1.00 53.51 119 ALA A O 4
ATOM 5598 N N . THR A 1 94 ? 0.284 6.623 0.380 1.00 42.10 120 THR A N 4
ATOM 5599 C CA . THR A 1 94 ? -0.325 7.389 -0.697 1.00 40.21 120 THR A CA 4
ATOM 5600 C C . THR A 1 94 ? -1.769 7.750 -0.352 1.00 43.22 120 THR A C 4
ATOM 5601 O O . THR A 1 94 ? -2.216 8.882 -0.570 1.00 62.42 120 THR A O 4
ATOM 5612 N N . ALA A 1 95 ? -2.489 6.790 0.216 1.00 70.20 121 ALA A N 4
ATOM 5613 C CA . ALA A 1 95 ? -3.876 7.003 0.595 1.00 63.11 121 ALA A CA 4
ATOM 5614 C C . ALA A 1 95 ? -3.994 8.111 1.632 1.00 63.33 121 ALA A C 4
ATOM 5615 O O . ALA A 1 95 ? -4.850 8.988 1.519 1.00 31.42 121 ALA A O 4
ATOM 5622 N N . LEU A 1 96 ? -3.118 8.073 2.633 1.00 23.35 122 LEU A N 4
ATOM 5623 C CA . LEU A 1 96 ? -3.152 9.047 3.718 1.00 12.21 122 LEU A CA 4
ATOM 5624 C C . LEU A 1 96 ? -3.020 10.471 3.191 1.00 63.25 122 LEU A C 4
ATOM 5625 O O . LEU A 1 96 ? -3.774 11.358 3.591 1.00 62.32 122 LEU A O 4
ATOM 5641 N N . ARG A 1 97 ? -2.080 10.682 2.275 1.00 55.21 123 ARG A N 4
ATOM 5642 C CA . ARG A 1 97 ? -1.806 12.024 1.772 1.00 44.01 123 ARG A CA 4
ATOM 5643 C C . ARG A 1 97 ? -2.980 12.543 0.947 1.00 35.22 123 ARG A C 4
ATOM 5644 O O . ARG A 1 97 ? -3.119 13.747 0.739 1.00 5.33 123 ARG A O 4
ATOM 5665 N N . SER A 1 98 ? -3.818 11.633 0.469 1.00 4.11 124 SER A N 4
ATOM 5666 C CA . SER A 1 98 ? -5.007 12.001 -0.258 1.00 53.15 124 SER A CA 4
ATOM 5667 C C . SER A 1 98 ? -6.124 12.448 0.683 1.00 61.30 124 SER A C 4
ATOM 5668 O O . SER A 1 98 ? -6.981 13.253 0.307 1.00 10.12 124 SER A O 4
ATOM 5676 N N . PHE A 1 99 ? -6.109 11.935 1.907 1.00 22.13 125 PHE A N 4
ATOM 5677 C CA . PHE A 1 99 ? -7.154 12.246 2.873 1.00 42.53 125 PHE A CA 4
ATOM 5678 C C . PHE A 1 99 ? -6.802 13.482 3.690 1.00 60.01 125 PHE A C 4
ATOM 5679 O O . PHE A 1 99 ? -7.547 14.462 3.709 1.00 61.35 125 PHE A O 4
ATOM 5696 N N . ILE A 1 100 ? -5.669 13.436 4.371 1.00 24.30 126 ILE A N 4
ATOM 5697 C CA . ILE A 1 100 ? -5.254 14.546 5.212 1.00 21.52 126 ILE A CA 4
ATOM 5698 C C . ILE A 1 100 ? -3.953 15.136 4.697 1.00 42.50 126 ILE A C 4
ATOM 5699 O O . ILE A 1 100 ? -3.147 14.441 4.081 1.00 70.42 126 ILE A O 4
ATOM 5715 N N . GLN A 1 101 ? -3.762 16.421 4.927 1.00 73.11 127 GLN A N 4
ATOM 5716 C CA . GLN A 1 101 ? -2.538 17.085 4.525 1.00 73.53 127 GLN A CA 4
ATOM 5717 C C . GLN A 1 101 ? -1.974 17.872 5.696 1.00 61.34 127 GLN A C 4
ATOM 5718 O O . GLN A 1 101 ? -2.707 18.234 6.620 1.00 62.20 127 GLN A O 4
ATOM 5732 N N . PHE A 1 102 ? -0.681 18.127 5.661 1.00 40.42 128 PHE A N 4
ATOM 5733 C CA . PHE A 1 102 ? -0.016 18.826 6.743 1.00 64.40 128 PHE A CA 4
ATOM 5734 C C . PHE A 1 102 ? 0.533 20.151 6.243 1.00 51.12 128 PHE A C 4
ATOM 5735 O O . PHE A 1 102 ? 1.131 20.216 5.169 1.00 64.45 128 PHE A O 4
ATOM 5752 N N . LYS A 1 103 ? 0.302 21.207 7.004 1.00 60.33 129 LYS A N 4
ATOM 5753 C CA . LYS A 1 103 ? 0.811 22.519 6.647 1.00 5.45 129 LYS A CA 4
ATOM 5754 C C . LYS A 1 103 ? 2.219 22.679 7.195 1.00 72.43 129 LYS A C 4
ATOM 5755 O O . LYS A 1 103 ? 2.418 23.119 8.328 1.00 20.22 129 LYS A O 4
ATOM 5774 N N . ASP A 1 104 ? 3.187 22.275 6.387 1.00 42.03 130 ASP A N 4
ATOM 5775 C CA . ASP A 1 104 ? 4.579 22.243 6.806 1.00 40.43 130 ASP A CA 4
ATOM 5776 C C . ASP A 1 104 ? 5.427 23.225 6.007 1.00 3.32 130 ASP A C 4
ATOM 5777 O O . ASP A 1 104 ? 6.481 23.661 6.473 1.00 34.12 130 ASP A O 4
ATOM 5786 N N . GLY A 1 105 ? 4.964 23.575 4.814 1.00 32.31 131 GLY A N 4
ATOM 5787 C CA . GLY A 1 105 ? 5.725 24.458 3.950 1.00 2.30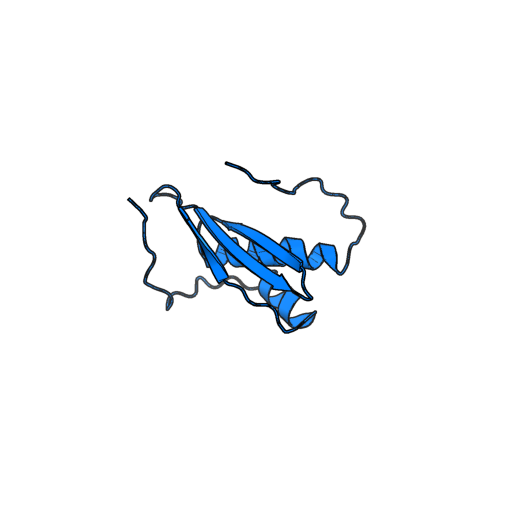 131 GLY A CA 4
ATOM 5788 C C . GLY A 1 105 ? 7.031 23.827 3.504 1.00 62.24 131 GLY A C 4
ATOM 5789 O O . GLY A 1 105 ? 7.988 24.521 3.158 1.00 42.14 131 GLY A O 4
ATOM 5793 N N . ALA A 1 106 ? 7.072 22.500 3.522 1.00 42.44 132 ALA A N 4
ATOM 5794 C CA . ALA A 1 106 ? 8.281 21.772 3.183 1.00 53.22 132 ALA A CA 4
ATOM 5795 C C . ALA A 1 106 ? 8.194 21.189 1.779 1.00 74.11 132 ALA A C 4
ATOM 5796 O O . ALA A 1 106 ? 7.125 21.171 1.163 1.00 24.32 132 ALA A O 4
ATOM 5803 N N . VAL A 1 107 ? 9.324 20.713 1.278 1.00 51.32 133 VAL A N 4
ATOM 5804 C CA . VAL A 1 107 ? 9.393 20.140 -0.060 1.00 44.31 133 VAL A CA 4
ATOM 5805 C C . VAL A 1 107 ? 9.830 18.679 -0.007 1.00 21.45 133 VAL A C 4
ATOM 5806 O O . VAL A 1 107 ? 10.427 18.157 -0.950 1.00 20.30 133 VAL A O 4
ATOM 5819 N N . LEU A 1 108 ? 9.501 18.016 1.088 1.00 1.24 134 LEU A N 4
ATOM 5820 C CA . LEU A 1 108 ? 9.895 16.631 1.287 1.00 1.02 134 LEU A CA 4
ATOM 5821 C C . LEU A 1 108 ? 8.756 15.692 0.901 1.00 32.02 134 LEU A C 4
ATOM 5822 O O . LEU A 1 108 ? 7.805 15.505 1.663 1.00 20.21 134 LEU A O 4
ATOM 5838 N N . SER A 1 109 ? 8.849 15.126 -0.294 1.00 51.22 135 SER A N 4
ATOM 5839 C CA . SER A 1 109 ? 7.858 14.177 -0.771 1.00 13.10 135 SER A CA 4
ATOM 5840 C C . SER A 1 109 ? 8.490 13.205 -1.768 1.00 24.43 135 SER A C 4
ATOM 5841 O O . SER A 1 109 ? 8.403 13.397 -2.983 1.00 63.04 135 SER A O 4
ATOM 5849 N N . PRO A 1 110 ? 9.167 12.162 -1.266 1.00 62.21 136 PRO A N 4
ATOM 5850 C CA . PRO A 1 110 ? 9.799 11.148 -2.107 1.00 50.32 136 PRO A CA 4
ATOM 5851 C C . PRO A 1 110 ? 8.771 10.179 -2.680 1.00 63.01 136 PRO A C 4
ATOM 5852 O O . PRO A 1 110 ? 8.358 9.227 -2.017 1.00 71.22 136 PRO A O 4
ATOM 5863 N N . LEU A 1 111 ? 8.328 10.452 -3.898 1.00 3.20 137 LEU A N 4
ATOM 5864 C CA . LEU A 1 111 ? 7.335 9.614 -4.552 1.00 53.01 137 LEU A CA 4
ATOM 5865 C C . LEU A 1 111 ? 8.001 8.432 -5.248 1.00 13.34 137 LEU A C 4
ATOM 5866 O O . LEU A 1 111 ? 9.222 8.395 -5.403 1.00 60.34 137 LEU A O 4
ATOM 5882 N N . LYS A 1 112 ? 7.190 7.472 -5.667 1.00 2.35 138 LYS A N 4
ATOM 5883 C CA . LYS A 1 112 ? 7.691 6.279 -6.337 1.00 43.25 138 LYS A CA 4
ATOM 5884 C C . LYS A 1 112 ? 7.933 6.570 -7.818 1.00 40.41 138 LYS A C 4
ATOM 5885 O O . LYS A 1 112 ? 7.464 7.589 -8.334 1.00 33.12 138 LYS A O 4
ATOM 5904 N N . PRO A 1 113 ? 8.677 5.696 -8.516 1.00 72.13 139 PRO A N 4
ATOM 5905 C CA . PRO A 1 113 ? 8.793 5.761 -9.973 1.00 65.33 139 PRO A CA 4
ATOM 5906 C C . PRO A 1 113 ? 7.423 5.621 -10.632 1.00 74.42 139 PRO A C 4
ATOM 5907 O O . PRO A 1 113 ? 6.512 5.017 -10.059 1.00 15.32 139 PRO A O 4
ATOM 5918 N N . ALA A 1 114 ? 7.274 6.181 -11.820 1.00 73.33 140 ALA A N 4
ATOM 5919 C CA . ALA A 1 114 ? 5.988 6.181 -12.500 1.00 74.12 140 ALA A CA 4
ATOM 5920 C C . ALA A 1 114 ? 5.671 4.802 -13.071 1.00 73.33 140 ALA A C 4
ATOM 5921 O O . ALA A 1 114 ? 6.117 4.502 -14.198 1.00 36.96 140 ALA A O 4
ATOM 5929 N N . SER A 1 22 ? 3.780 -12.857 -9.296 1.00 41.33 48 SER A N 5
ATOM 5930 C CA . SER A 1 22 ? 2.880 -13.769 -8.559 1.00 2.43 48 SER A CA 5
ATOM 5931 C C . SER A 1 22 ? 3.510 -15.151 -8.471 1.00 33.03 48 SER A C 5
ATOM 5932 O O . SER A 1 22 ? 3.573 -15.741 -7.390 1.00 62.12 48 SER A O 5
ATOM 5940 N N . ASP A 1 23 ? 3.969 -15.659 -9.619 1.00 12.34 49 ASP A N 5
ATOM 5941 C CA . ASP A 1 23 ? 4.848 -16.827 -9.664 1.00 23.21 49 ASP A CA 5
ATOM 5942 C C . ASP A 1 23 ? 4.093 -18.117 -9.317 1.00 14.14 49 ASP A C 5
ATOM 5943 O O . ASP A 1 23 ? 2.909 -18.077 -8.980 1.00 62.42 49 ASP A O 5
ATOM 5952 N N . PRO A 1 24 ? 4.747 -19.290 -9.422 1.00 64.20 50 PRO A N 5
ATOM 5953 C CA . PRO A 1 24 ? 4.111 -20.574 -9.107 1.00 15.42 50 PRO A CA 5
ATOM 5954 C C . PRO A 1 24 ? 4.017 -20.838 -7.607 1.00 32.30 50 PRO A C 5
ATOM 5955 O O . PRO A 1 24 ? 3.495 -21.868 -7.181 1.00 14.54 50 PRO A O 5
ATOM 5966 N N . LYS A 1 25 ? 4.519 -19.911 -6.805 1.00 30.34 51 LYS A N 5
ATOM 5967 C CA . LYS A 1 25 ? 4.463 -20.057 -5.362 1.00 42.43 51 LYS A CA 5
ATOM 5968 C C . LYS A 1 25 ? 3.958 -18.767 -4.720 1.00 23.43 51 LYS A C 5
ATOM 5969 O O . LYS A 1 25 ? 4.562 -17.702 -4.861 1.00 62.13 51 LYS A O 5
ATOM 5988 N N . LYS A 1 26 ? 2.819 -18.864 -4.054 1.00 64.53 52 LYS A N 5
ATOM 5989 C CA . LYS A 1 26 ? 2.251 -17.726 -3.352 1.00 64.44 52 LYS A CA 5
ATOM 5990 C C . LYS A 1 26 ? 2.250 -18.001 -1.858 1.00 41.42 52 LYS A C 5
ATOM 5991 O O . LYS A 1 26 ? 1.332 -18.632 -1.335 1.00 5.21 52 LYS A O 5
ATOM 6010 N N . LYS A 1 27 ? 3.294 -17.560 -1.178 1.00 74.14 53 LYS A N 5
ATOM 6011 C CA . LYS A 1 27 ? 3.404 -17.780 0.253 1.00 0.23 53 LYS A CA 5
ATOM 6012 C C . LYS A 1 27 ? 2.527 -16.797 1.012 1.00 44.03 53 LYS A C 5
ATOM 6013 O O . LYS A 1 27 ? 2.823 -15.604 1.089 1.00 74.23 53 LYS A O 5
ATOM 6032 N N . MET A 1 28 ? 1.432 -17.309 1.544 1.00 1.14 54 MET A N 5
ATOM 6033 C CA . MET A 1 28 ? 0.502 -16.509 2.316 1.00 1.33 54 MET A CA 5
ATOM 6034 C C . MET A 1 28 ? 1.080 -16.197 3.693 1.00 31.31 54 MET A C 5
ATOM 6035 O O . MET A 1 28 ? 1.202 -17.074 4.551 1.00 53.41 54 MET A O 5
ATOM 6049 N N . CYS A 1 29 ? 1.463 -14.947 3.887 1.00 32.00 55 CYS A N 5
ATOM 6050 C CA . CYS A 1 29 ? 1.995 -14.509 5.162 1.00 73.01 55 CYS A CA 5
ATOM 6051 C C . CYS A 1 29 ? 0.848 -14.213 6.113 1.00 21.53 55 CYS A C 5
ATOM 6052 O O . CYS A 1 29 ? -0.151 -13.612 5.718 1.00 61.25 55 CYS A O 5
ATOM 6060 N N . LYS A 1 30 ? 0.973 -14.651 7.353 1.00 35.13 56 LYS A N 5
ATOM 6061 C CA . LYS A 1 30 ? -0.065 -14.404 8.336 1.00 71.44 56 LYS A CA 5
ATOM 6062 C C . LYS A 1 30 ? 0.132 -13.043 8.981 1.00 33.31 56 LYS A C 5
ATOM 6063 O O . LYS A 1 30 ? 0.903 -12.904 9.929 1.00 54.42 56 LYS A O 5
ATOM 6082 N N . GLU A 1 31 ? -0.542 -12.037 8.434 1.00 0.44 57 GLU A N 5
ATOM 6083 C CA . GLU A 1 31 ? -0.507 -10.700 9.004 1.00 33.01 57 GLU A CA 5
ATOM 6084 C C . GLU A 1 31 ? -1.111 -10.709 10.400 1.00 14.51 57 GLU A C 5
ATOM 6085 O O . GLU A 1 31 ? -2.331 -10.792 10.569 1.00 61.44 57 GLU A O 5
ATOM 6097 N N . ARG A 1 32 ? -0.250 -10.643 11.394 1.00 71.41 58 ARG A N 5
ATOM 6098 C CA . ARG A 1 32 ? -0.672 -10.689 12.779 1.00 25.55 58 ARG A CA 5
ATOM 6099 C C . ARG A 1 32 ? -0.809 -9.279 13.319 1.00 11.33 58 ARG A C 5
ATOM 6100 O O . ARG A 1 32 ? 0.083 -8.457 13.132 1.00 3.12 58 ARG A O 5
ATOM 6121 N N . ILE A 1 33 ? -1.941 -9.010 13.965 1.00 13.04 59 ILE A N 5
ATOM 6122 C CA . ILE A 1 33 ? -2.261 -7.677 14.468 1.00 35.22 59 ILE A CA 5
ATOM 6123 C C . ILE A 1 33 ? -1.136 -7.097 15.333 1.00 2.11 59 ILE A C 5
ATOM 6124 O O . ILE A 1 33 ? -0.905 -7.531 16.465 1.00 64.42 59 ILE A O 5
ATOM 6140 N N . PRO A 1 34 ? -0.408 -6.113 14.789 1.00 14.22 60 PRO A N 5
ATOM 6141 C CA . PRO A 1 34 ? 0.712 -5.487 15.461 1.00 3.30 60 PRO A CA 5
ATOM 6142 C C . PRO A 1 34 ? 0.310 -4.198 16.168 1.00 23.24 60 PRO A C 5
ATOM 6143 O O . PRO A 1 34 ? -0.879 -3.886 16.286 1.00 52.42 60 PRO A O 5
ATOM 6154 N N . GLN A 1 35 ? 1.301 -3.465 16.639 1.00 4.34 61 GLN A N 5
ATOM 6155 C CA . GLN A 1 35 ? 1.068 -2.180 17.265 1.00 54.45 61 GLN A CA 5
ATOM 6156 C C . GLN A 1 35 ? 0.968 -1.100 16.196 1.00 1.24 61 GLN A C 5
ATOM 6157 O O . GLN A 1 35 ? 1.808 -1.036 15.295 1.00 52.25 61 GLN A O 5
ATOM 6171 N N . PRO A 1 36 ? -0.076 -0.261 16.269 1.00 11.34 62 PRO A N 5
ATOM 6172 C CA . PRO A 1 36 ? -0.339 0.780 15.270 1.00 33.52 62 PRO A CA 5
ATOM 6173 C C . PRO A 1 36 ? 0.805 1.787 15.139 1.00 11.13 62 PRO A C 5
ATOM 6174 O O . PRO A 1 36 ? 0.886 2.763 15.890 1.00 31.52 62 PRO A O 5
ATOM 6185 N N . LYS A 1 37 ? 1.708 1.507 14.210 1.00 63.40 63 LYS A N 5
ATOM 6186 C CA . LYS A 1 37 ? 2.800 2.417 13.871 1.00 11.42 63 LYS A CA 5
ATOM 6187 C C . LYS A 1 37 ? 2.886 2.570 12.359 1.00 2.13 63 LYS A C 5
ATOM 6188 O O . LYS A 1 37 ? 3.700 3.330 11.837 1.00 62.13 63 LYS A O 5
ATOM 6207 N N . ASN A 1 38 ? 2.025 1.837 11.671 1.00 61.54 64 ASN A N 5
ATOM 6208 C CA . ASN A 1 38 ? 2.007 1.799 10.220 1.00 5.43 64 ASN A CA 5
ATOM 6209 C C . ASN A 1 38 ? 0.801 2.540 9.675 1.00 10.34 64 ASN A C 5
ATOM 6210 O O . ASN A 1 38 ? -0.252 2.611 10.313 1.00 0.14 64 ASN A O 5
ATOM 6221 N N . THR A 1 39 ? 0.969 3.082 8.485 1.00 42.22 65 THR A N 5
ATOM 6222 C CA . THR A 1 39 ? -0.069 3.838 7.814 1.00 35.24 65 THR A CA 5
ATOM 6223 C C . THR A 1 39 ? -1.253 2.940 7.456 1.00 63.14 65 THR A C 5
ATOM 6224 O O . THR A 1 39 ? -2.380 3.408 7.301 1.00 72.44 65 THR A O 5
ATOM 6235 N N . VAL A 1 40 ? -0.972 1.644 7.335 1.00 12.24 66 VAL A N 5
ATOM 6236 C CA . VAL A 1 40 ? -1.997 0.639 7.071 1.00 52.02 66 VAL A CA 5
ATOM 6237 C C . VAL A 1 40 ? -3.077 0.688 8.146 1.00 55.04 66 VAL A C 5
ATOM 6238 O O . VAL A 1 40 ? -4.273 0.686 7.854 1.00 45.42 66 VAL A O 5
ATOM 6251 N N . ALA A 1 41 ? -2.635 0.751 9.394 1.00 51.41 67 ALA A N 5
ATOM 6252 C CA . ALA A 1 41 ? -3.541 0.836 10.526 1.00 65.25 67 ALA A CA 5
ATOM 6253 C C . ALA A 1 41 ? -4.312 2.150 10.486 1.00 60.30 67 ALA A C 5
ATOM 6254 O O . ALA A 1 41 ? -5.511 2.190 10.752 1.00 72.43 67 ALA A O 5
ATOM 6261 N N . MET A 1 42 ? -3.609 3.213 10.110 1.00 14.12 68 MET A N 5
ATOM 6262 C CA . MET A 1 42 ? -4.195 4.544 9.998 1.00 74.13 68 MET A CA 5
ATOM 6263 C C . MET A 1 42 ? -5.351 4.552 9.002 1.00 22.40 68 MET A C 5
ATOM 6264 O O . MET A 1 42 ? -6.380 5.188 9.231 1.00 22.23 68 MET A O 5
ATOM 6278 N N . LEU A 1 43 ? -5.177 3.837 7.897 1.00 22.23 69 LEU A N 5
ATOM 6279 C CA . LEU A 1 43 ? -6.203 3.764 6.865 1.00 45.30 69 LEU A CA 5
ATOM 6280 C C . LEU A 1 43 ? -7.454 3.059 7.375 1.00 51.13 69 LEU A C 5
ATOM 6281 O O . LEU A 1 43 ? -8.569 3.411 6.989 1.00 5.15 69 LEU A O 5
ATOM 6297 N N . ASN A 1 44 ? -7.263 2.089 8.261 1.00 31.22 70 ASN A N 5
ATOM 6298 C CA . ASN A 1 44 ? -8.377 1.337 8.830 1.00 10.53 70 ASN A CA 5
ATOM 6299 C C . ASN A 1 44 ? -9.169 2.213 9.785 1.00 72.44 70 ASN A C 5
ATOM 6300 O O . ASN A 1 44 ? -10.326 1.931 10.098 1.00 25.13 70 ASN A O 5
ATOM 6311 N N . GLU A 1 45 ? -8.531 3.277 10.246 1.00 42.43 71 GLU A N 5
ATOM 6312 C CA . GLU A 1 45 ? -9.172 4.242 11.120 1.00 50.31 71 GLU A CA 5
ATOM 6313 C C . GLU A 1 45 ? -9.956 5.270 10.303 1.00 61.34 71 GLU A C 5
ATOM 6314 O O . GLU A 1 45 ? -10.916 5.866 10.794 1.00 44.52 71 GLU A O 5
ATOM 6326 N N . LEU A 1 46 ? -9.540 5.470 9.055 1.00 32.21 72 LEU A N 5
ATOM 6327 C CA . LEU A 1 46 ? -10.129 6.500 8.202 1.00 42.54 72 LEU A CA 5
ATOM 6328 C C . LEU A 1 46 ? -11.214 5.942 7.286 1.00 72.51 72 LEU A C 5
ATOM 6329 O O . LEU A 1 46 ? -12.288 6.531 7.155 1.00 33.32 72 LEU A O 5
ATOM 6345 N N . ARG A 1 47 ? -10.932 4.827 6.629 1.00 32.52 73 ARG A N 5
ATOM 6346 C CA . ARG A 1 47 ? -11.896 4.217 5.723 1.00 30.35 73 ARG A CA 5
ATOM 6347 C C . ARG A 1 47 ? -12.053 2.731 6.002 1.00 1.41 73 ARG A C 5
ATOM 6348 O O . ARG A 1 47 ? -11.205 2.108 6.640 1.00 3.40 73 ARG A O 5
ATOM 6369 N N . HIS A 1 48 ? -13.151 2.181 5.521 1.00 42.34 74 HIS A N 5
ATOM 6370 C CA . HIS A 1 48 ? -13.392 0.752 5.569 1.00 32.50 74 HIS A CA 5
ATOM 6371 C C . HIS A 1 48 ? -13.619 0.236 4.158 1.00 31.42 74 HIS A C 5
ATOM 6372 O O . HIS A 1 48 ? -14.032 0.996 3.279 1.00 14.13 74 HIS A O 5
ATOM 6386 N N . GLY A 1 49 ? -13.328 -1.034 3.934 1.00 23.31 75 GLY A N 5
ATOM 6387 C CA . GLY A 1 49 ? -13.471 -1.593 2.609 1.00 75.25 75 GLY A CA 5
ATOM 6388 C C . GLY A 1 49 ? -12.182 -1.513 1.829 1.00 52.54 75 GLY A C 5
ATOM 6389 O O . GLY A 1 49 ? -12.179 -1.630 0.606 1.00 13.44 75 GLY A O 5
ATOM 6393 N N . LEU A 1 50 ? -11.089 -1.312 2.546 1.00 5.12 76 LEU A N 5
ATOM 6394 C CA . LEU A 1 50 ? -9.772 -1.233 1.939 1.00 54.14 76 LEU A CA 5
ATOM 6395 C C . LEU A 1 50 ? -9.193 -2.631 1.765 1.00 52.21 76 LEU A C 5
ATOM 6396 O O . LEU A 1 50 ? -9.259 -3.456 2.677 1.00 34.43 76 LEU A O 5
ATOM 6412 N N . ILE A 1 51 ? -8.654 -2.906 0.584 1.00 73.55 77 ILE A N 5
ATOM 6413 C CA . ILE A 1 51 ? -8.095 -4.219 0.293 1.00 4.41 77 ILE A CA 5
ATOM 6414 C C . ILE A 1 51 ? -6.663 -4.091 -0.204 1.00 25.32 77 ILE A C 5
ATOM 6415 O O . ILE A 1 51 ? -6.428 -3.604 -1.310 1.00 24.24 77 ILE A O 5
ATOM 6431 N N . TYR A 1 52 ? -5.715 -4.513 0.615 1.00 64.03 78 TYR A N 5
ATOM 6432 C CA . TYR A 1 52 ? -4.317 -4.522 0.219 1.00 51.04 78 TYR A CA 5
ATOM 6433 C C . TYR A 1 52 ? -3.993 -5.818 -0.498 1.00 30.53 78 TYR A C 5
ATOM 6434 O O . TYR A 1 52 ? -4.127 -6.903 0.076 1.00 43.11 78 TYR A O 5
ATOM 6452 N N . LYS A 1 53 ? -3.571 -5.709 -1.742 1.00 24.15 79 LYS A N 5
ATOM 6453 C CA . LYS A 1 53 ? -3.252 -6.881 -2.531 1.00 40.12 79 LYS A CA 5
ATOM 6454 C C . LYS A 1 53 ? -1.907 -6.713 -3.228 1.00 64.10 79 LYS A C 5
ATOM 6455 O O . LYS A 1 53 ? -1.598 -5.647 -3.764 1.00 40.23 79 LYS A O 5
ATOM 6474 N N . LEU A 1 54 ? -1.100 -7.762 -3.191 1.00 53.40 80 LEU A N 5
ATOM 6475 C CA . LEU A 1 54 ? 0.174 -7.766 -3.892 1.00 64.23 80 LEU A CA 5
ATOM 6476 C C . LEU A 1 54 ? -0.065 -8.045 -5.368 1.00 10.21 80 LEU A C 5
ATOM 6477 O O . LEU A 1 54 ? -0.276 -9.194 -5.766 1.00 64.43 80 LEU A O 5
ATOM 6493 N N . GLU A 1 55 ? -0.055 -6.998 -6.177 1.00 40.24 81 GLU A N 5
ATOM 6494 C CA . GLU A 1 55 ? -0.397 -7.138 -7.584 1.00 11.14 81 GLU A CA 5
ATOM 6495 C C . GLU A 1 55 ? 0.837 -7.381 -8.443 1.00 33.02 81 GLU A C 5
ATOM 6496 O O . GLU A 1 55 ? 0.738 -7.880 -9.566 1.00 72.44 81 GLU A O 5
ATOM 6508 N N . SER A 1 56 ? 1.995 -7.013 -7.930 1.00 62.43 82 SER A N 5
ATOM 6509 C CA . SER A 1 56 ? 3.239 -7.216 -8.650 1.00 71.04 82 SER A CA 5
ATOM 6510 C C . SER A 1 56 ? 4.371 -7.462 -7.669 1.00 44.30 82 SER A C 5
ATOM 6511 O O . SER A 1 56 ? 4.422 -6.852 -6.602 1.00 41.13 82 SER A O 5
ATOM 6519 N N . GLN A 1 57 ? 5.261 -8.371 -8.025 1.00 50.14 83 GLN A N 5
ATOM 6520 C CA . GLN A 1 57 ? 6.423 -8.662 -7.208 1.00 15.24 83 GLN A CA 5
ATOM 6521 C C . GLN A 1 57 ? 7.569 -9.084 -8.116 1.00 14.51 83 GLN A C 5
ATOM 6522 O O . GLN A 1 57 ? 7.580 -10.198 -8.640 1.00 1.14 83 GLN A O 5
ATOM 6536 N N . THR A 1 58 ? 8.505 -8.171 -8.326 1.00 2.22 84 THR A N 5
ATOM 6537 C CA . THR A 1 58 ? 9.610 -8.394 -9.245 1.00 52.32 84 THR A CA 5
ATOM 6538 C C . THR A 1 58 ? 10.856 -7.662 -8.767 1.00 34.10 84 THR A C 5
ATOM 6539 O O . THR A 1 58 ? 10.773 -6.785 -7.913 1.00 2.44 84 THR A O 5
ATOM 6550 N N . GLY A 1 59 ? 12.004 -8.024 -9.310 1.00 64.43 85 GLY A N 5
ATOM 6551 C CA . GLY A 1 59 ? 13.216 -7.301 -9.001 1.00 43.33 85 GLY A CA 5
ATOM 6552 C C . GLY A 1 59 ? 14.343 -8.213 -8.589 1.00 52.21 85 GLY A C 5
ATOM 6553 O O . GLY A 1 59 ? 14.268 -9.426 -8.794 1.00 52.24 85 GLY A O 5
ATOM 6557 N N . PRO A 1 60 ? 15.410 -7.649 -8.008 1.00 73.45 86 PRO A N 5
ATOM 6558 C CA . PRO A 1 60 ? 16.551 -8.420 -7.517 1.00 53.55 86 PRO A CA 5
ATOM 6559 C C . PRO A 1 60 ? 16.226 -9.137 -6.214 1.00 32.23 86 PRO A C 5
ATOM 6560 O O . PRO A 1 60 ? 15.171 -8.916 -5.621 1.00 23.03 86 PRO A O 5
ATOM 6571 N N . VAL A 1 61 ? 17.130 -9.989 -5.762 1.00 3.42 87 VAL A N 5
ATOM 6572 C CA . VAL A 1 61 ? 16.909 -10.725 -4.529 1.00 31.11 87 VAL A CA 5
ATOM 6573 C C . VAL A 1 61 ? 17.456 -9.944 -3.331 1.00 51.41 87 VAL A C 5
ATOM 6574 O O . VAL A 1 61 ? 17.063 -10.185 -2.188 1.00 33.11 87 VAL A O 5
ATOM 6587 N N . HIS A 1 62 ? 18.345 -8.990 -3.594 1.00 2.30 88 HIS A N 5
ATOM 6588 C CA . HIS A 1 62 ? 18.893 -8.162 -2.526 1.00 24.52 88 HIS A CA 5
ATOM 6589 C C . HIS A 1 62 ? 17.901 -7.070 -2.137 1.00 71.34 88 HIS A C 5
ATOM 6590 O O . HIS A 1 62 ? 17.938 -6.550 -1.018 1.00 21.11 88 HIS A O 5
ATOM 6604 N N . ALA A 1 63 ? 17.013 -6.731 -3.063 1.00 1.42 89 ALA A N 5
ATOM 6605 C CA . ALA A 1 63 ? 16.003 -5.711 -2.823 1.00 71.21 89 ALA A CA 5
ATOM 6606 C C . ALA A 1 63 ? 14.850 -5.862 -3.805 1.00 44.13 89 ALA A C 5
ATOM 6607 O O . ALA A 1 63 ? 14.748 -5.107 -4.771 1.00 61.32 89 ALA A O 5
ATOM 6614 N N . PRO A 1 64 ? 13.979 -6.855 -3.586 1.00 13.24 90 PRO A N 5
ATOM 6615 C CA . PRO A 1 64 ? 12.849 -7.102 -4.469 1.00 22.12 90 PRO A CA 5
ATOM 6616 C C . PRO A 1 64 ? 11.813 -5.996 -4.364 1.00 72.32 90 PRO A C 5
ATOM 6617 O O . PRO A 1 64 ? 11.620 -5.410 -3.297 1.00 65.33 90 PRO A O 5
ATOM 6628 N N . LEU A 1 65 ? 11.159 -5.698 -5.468 1.00 60.41 91 LEU A N 5
ATOM 6629 C CA . LEU A 1 65 ? 10.158 -4.658 -5.490 1.00 13.22 91 LEU A CA 5
ATOM 6630 C C . LEU A 1 65 ? 8.773 -5.278 -5.381 1.00 63.21 91 LEU A C 5
ATOM 6631 O O . LEU A 1 65 ? 8.329 -6.022 -6.260 1.00 51.41 91 LEU A O 5
ATOM 6647 N N . PHE A 1 66 ? 8.110 -4.975 -4.283 1.00 13.12 92 PHE A N 5
ATOM 6648 C CA . PHE A 1 66 ? 6.764 -5.455 -4.041 1.00 53.44 92 PHE A CA 5
ATOM 6649 C C . PHE A 1 66 ? 5.786 -4.333 -4.343 1.00 44.45 92 PHE A C 5
ATOM 6650 O O . PHE A 1 66 ? 6.010 -3.190 -3.951 1.00 54.22 92 PHE A O 5
ATOM 6667 N N . THR A 1 67 ? 4.721 -4.650 -5.055 1.00 5.25 93 THR A N 5
ATOM 6668 C CA . THR A 1 67 ? 3.747 -3.651 -5.449 1.00 22.32 93 THR A CA 5
ATOM 6669 C C . THR A 1 67 ? 2.379 -3.990 -4.871 1.00 22.44 93 THR A C 5
ATOM 6670 O O . THR A 1 67 ? 1.694 -4.898 -5.350 1.00 61.13 93 THR A O 5
ATOM 6681 N N . ILE A 1 68 ? 2.010 -3.278 -3.823 1.00 71.33 94 ILE A N 5
ATOM 6682 C CA . ILE A 1 68 ? 0.729 -3.468 -3.167 1.00 41.41 94 ILE A CA 5
ATOM 6683 C C . ILE A 1 68 ? -0.238 -2.389 -3.619 1.00 33.11 94 ILE A C 5
ATOM 6684 O O . ILE A 1 68 ? 0.093 -1.206 -3.597 1.00 41.34 94 ILE A O 5
ATOM 6700 N N . SER A 1 69 ? -1.414 -2.790 -4.048 1.00 41.35 95 SER A N 5
ATOM 6701 C CA . SER A 1 69 ? -2.438 -1.835 -4.406 1.00 12.22 95 SER A CA 5
ATOM 6702 C C . SER A 1 69 ? -3.601 -1.929 -3.443 1.00 74.24 95 SER A C 5
ATOM 6703 O O . SER A 1 69 ? -4.040 -3.024 -3.083 1.00 11.04 95 SER A O 5
ATOM 6711 N N . VAL A 1 70 ? -4.073 -0.783 -3.001 1.00 12.43 96 VAL A N 5
ATOM 6712 C CA . VAL A 1 70 ? -5.234 -0.728 -2.141 1.00 43.44 96 VAL A CA 5
ATOM 6713 C C . VAL A 1 70 ? -6.209 0.318 -2.655 1.00 24.43 96 VAL A C 5
ATOM 6714 O O . VAL A 1 70 ? -5.832 1.456 -2.941 1.00 2.44 96 VAL A O 5
ATOM 6727 N N . GLU A 1 71 ? -7.452 -0.078 -2.815 1.00 31.25 97 GLU A N 5
ATOM 6728 C CA . GLU A 1 71 ? -8.467 0.841 -3.270 1.00 35.03 97 GLU A CA 5
ATOM 6729 C C . GLU A 1 71 ? -9.230 1.386 -2.076 1.00 45.31 97 GLU A C 5
ATOM 6730 O O . GLU A 1 71 ? -9.937 0.654 -1.382 1.00 13.13 97 GLU A O 5
ATOM 6742 N N . VAL A 1 72 ? -9.055 2.666 -1.828 1.00 21.40 98 VAL A N 5
ATOM 6743 C CA . VAL A 1 72 ? -9.641 3.308 -0.669 1.00 52.24 98 VAL A CA 5
ATOM 6744 C C . VAL A 1 72 ? -10.514 4.475 -1.095 1.00 70.54 98 VAL A C 5
ATOM 6745 O O . VAL A 1 72 ? -10.062 5.367 -1.817 1.00 62.15 98 VAL A O 5
ATOM 6758 N N . ASP A 1 73 ? -11.781 4.433 -0.681 1.00 21.32 99 ASP A N 5
ATOM 6759 C CA . ASP A 1 73 ? -12.728 5.525 -0.914 1.00 20.23 99 ASP A CA 5
ATOM 6760 C C . ASP A 1 73 ? -13.078 5.648 -2.401 1.00 22.24 99 ASP A C 5
ATOM 6761 O O . ASP A 1 73 ? -13.844 6.521 -2.804 1.00 24.14 99 ASP A O 5
ATOM 6770 N N . GLY A 1 74 ? -12.535 4.747 -3.206 1.00 13.52 100 GLY A N 5
ATOM 6771 C CA . GLY A 1 74 ? -12.751 4.796 -4.638 1.00 15.04 100 GLY A CA 5
ATOM 6772 C C . GLY A 1 74 ? -11.461 5.036 -5.397 1.00 62.42 100 GLY A C 5
ATOM 6773 O O . GLY A 1 74 ? -11.381 4.792 -6.601 1.00 32.11 100 GLY A O 5
ATOM 6777 N N . GLN A 1 75 ? -10.452 5.515 -4.689 1.00 55.35 101 GLN A N 5
ATOM 6778 C CA . GLN A 1 75 ? -9.154 5.782 -5.287 1.00 70.41 101 GLN A CA 5
ATOM 6779 C C . GLN A 1 75 ? -8.199 4.628 -5.040 1.00 13.42 101 GLN A C 5
ATOM 6780 O O . GLN A 1 75 ? -8.162 4.064 -3.949 1.00 33.20 101 GLN A O 5
ATOM 6794 N N . LYS A 1 76 ? -7.432 4.278 -6.056 1.00 32.14 102 LYS A N 5
ATOM 6795 C CA . LYS A 1 76 ? -6.522 3.156 -5.961 1.00 11.01 102 LYS A CA 5
ATOM 6796 C C . LYS A 1 76 ? -5.113 3.658 -5.704 1.00 11.55 102 LYS A C 5
ATOM 6797 O O . LYS A 1 76 ? -4.477 4.244 -6.580 1.00 14.35 102 LYS A O 5
ATOM 6816 N N . TYR A 1 77 ? -4.639 3.426 -4.500 1.00 31.12 103 TYR A N 5
ATOM 6817 C CA . TYR A 1 77 ? -3.318 3.865 -4.105 1.00 25.05 103 TYR A CA 5
ATOM 6818 C C . TYR A 1 77 ? -2.331 2.716 -4.238 1.00 62.11 103 TYR A C 5
ATOM 6819 O O . TYR A 1 77 ? -2.585 1.610 -3.758 1.00 72.34 103 TYR A O 5
ATOM 6837 N N . LEU A 1 78 ? -1.221 2.977 -4.909 1.00 25.33 104 LEU A N 5
ATOM 6838 C CA . LEU A 1 78 ? -0.232 1.945 -5.169 1.00 70.33 104 LEU A CA 5
ATOM 6839 C C . LEU A 1 78 ? 0.994 2.160 -4.292 1.00 21.45 104 LEU A C 5
ATOM 6840 O O . LEU A 1 78 ? 1.468 3.286 -4.143 1.00 72.33 104 LEU A O 5
ATOM 6856 N N . GLY A 1 79 ? 1.498 1.083 -3.717 1.00 41.12 105 GLY A N 5
ATOM 6857 C CA . GLY A 1 79 ? 2.654 1.174 -2.851 1.00 45.33 105 GLY A CA 5
ATOM 6858 C C . GLY A 1 79 ? 3.743 0.220 -3.272 1.00 33.32 105 GLY A C 5
ATOM 6859 O O . GLY A 1 79 ? 3.485 -0.966 -3.482 1.00 74.03 105 GLY A O 5
ATOM 6863 N N . GLN A 1 80 ? 4.956 0.723 -3.404 1.00 44.21 106 GLN A N 5
ATOM 6864 C CA . GLN A 1 80 ? 6.055 -0.091 -3.885 1.00 5.12 106 GLN A CA 5
ATOM 6865 C C . GLN A 1 80 ? 7.205 -0.084 -2.891 1.00 42.42 106 GLN A C 5
ATOM 6866 O O . GLN A 1 80 ? 7.824 0.950 -2.652 1.00 65.32 106 GLN A O 5
ATOM 6880 N N . GLY A 1 81 ? 7.482 -1.244 -2.317 1.00 62.53 107 GLY A N 5
ATOM 6881 C CA . GLY A 1 81 ? 8.519 -1.354 -1.311 1.00 73.31 107 GLY A CA 5
ATOM 6882 C C . GLY A 1 81 ? 9.377 -2.584 -1.507 1.00 32.13 107 GLY A C 5
ATOM 6883 O O . GLY A 1 81 ? 9.241 -3.285 -2.505 1.00 63.13 107 GLY A O 5
ATOM 6887 N N . ARG A 1 82 ? 10.245 -2.863 -0.543 1.00 20.33 108 ARG A N 5
ATOM 6888 C CA . ARG A 1 82 ? 11.173 -3.986 -0.654 1.00 23.13 108 ARG A CA 5
ATOM 6889 C C . ARG A 1 82 ? 10.585 -5.253 -0.044 1.00 75.30 108 ARG A C 5
ATOM 6890 O O . ARG A 1 82 ? 11.223 -6.303 -0.029 1.00 72.31 108 ARG A O 5
ATOM 6911 N N . SER A 1 83 ? 9.366 -5.145 0.458 1.00 74.31 109 SER A N 5
ATOM 6912 C CA . SER A 1 83 ? 8.668 -6.273 1.062 1.00 44.24 109 SER A CA 5
ATOM 6913 C C . SER A 1 83 ? 7.170 -5.994 1.049 1.00 54.23 109 SER A C 5
ATOM 6914 O O . SER A 1 83 ? 6.762 -4.850 0.828 1.00 70.21 109 SER A O 5
ATOM 6922 N N . LYS A 1 84 ? 6.358 -7.029 1.277 1.00 64.32 110 LYS A N 5
ATOM 6923 C CA . LYS A 1 84 ? 4.902 -6.873 1.332 1.00 40.13 110 LYS A CA 5
ATOM 6924 C C . LYS A 1 84 ? 4.529 -5.785 2.327 1.00 2.31 110 LYS A C 5
ATOM 6925 O O . LYS A 1 84 ? 3.665 -4.952 2.066 1.00 52.24 110 LYS A O 5
ATOM 6944 N N . LYS A 1 85 ? 5.203 -5.817 3.468 1.00 64.14 111 LYS A N 5
ATOM 6945 C CA . LYS A 1 85 ? 4.974 -4.875 4.550 1.00 45.03 111 LYS A CA 5
ATOM 6946 C C . LYS A 1 85 ? 5.271 -3.445 4.108 1.00 11.25 111 LYS A C 5
ATOM 6947 O O . LYS A 1 85 ? 4.430 -2.557 4.248 1.00 63.24 111 LYS A O 5
ATOM 6966 N N . VAL A 1 86 ? 6.467 -3.238 3.567 1.00 31.43 112 VAL A N 5
ATOM 6967 C CA . VAL A 1 86 ? 6.890 -1.918 3.107 1.00 12.13 112 VAL A CA 5
ATOM 6968 C C . VAL A 1 86 ? 5.927 -1.380 2.052 1.00 13.30 112 VAL A C 5
ATOM 6969 O O . VAL A 1 86 ? 5.444 -0.256 2.158 1.00 73.45 112 VAL A O 5
ATOM 6982 N N . ALA A 1 87 ? 5.632 -2.209 1.057 1.00 2.41 113 ALA A N 5
ATOM 6983 C CA . ALA A 1 87 ? 4.764 -1.815 -0.046 1.00 54.12 113 ALA A CA 5
ATOM 6984 C C . ALA A 1 87 ? 3.356 -1.493 0.439 1.00 13.32 113 ALA A C 5
ATOM 6985 O O . ALA A 1 87 ? 2.711 -0.567 -0.052 1.00 72.14 113 ALA A O 5
ATOM 6992 N N . ARG A 1 88 ? 2.893 -2.264 1.410 1.00 21.41 114 ARG A N 5
ATOM 6993 C CA . ARG A 1 88 ? 1.573 -2.075 1.989 1.00 32.03 114 ARG A CA 5
ATOM 6994 C C . ARG A 1 88 ? 1.491 -0.722 2.689 1.00 51.25 114 ARG A C 5
ATOM 6995 O O . ARG A 1 88 ? 0.563 0.057 2.467 1.00 53.12 114 ARG A O 5
ATOM 7016 N N . ILE A 1 89 ? 2.473 -0.466 3.542 1.00 31.31 115 ILE A N 5
ATOM 7017 C CA . ILE A 1 89 ? 2.625 0.827 4.206 1.00 54.13 115 ILE A CA 5
ATOM 7018 C C . ILE A 1 89 ? 2.717 1.971 3.186 1.00 35.51 115 ILE A C 5
ATOM 7019 O O . ILE A 1 89 ? 2.061 3.002 3.340 1.00 74.33 115 ILE A O 5
ATOM 7035 N N . GLU A 1 90 ? 3.515 1.781 2.140 1.00 23.23 116 GLU A N 5
ATOM 7036 C CA . GLU A 1 90 ? 3.656 2.781 1.080 1.00 23.55 116 GLU A CA 5
ATOM 7037 C C . GLU A 1 90 ? 2.310 3.103 0.432 1.00 44.32 116 GLU A C 5
ATOM 7038 O O . GLU A 1 90 ? 1.974 4.273 0.220 1.00 22.20 116 GLU A O 5
ATOM 7050 N N . ALA A 1 91 ? 1.540 2.064 0.131 1.00 33.02 117 ALA A N 5
ATOM 7051 C CA . ALA A 1 91 ? 0.220 2.237 -0.467 1.00 23.54 117 ALA A CA 5
ATOM 7052 C C . ALA A 1 91 ? -0.691 3.027 0.463 1.00 65.32 117 ALA A C 5
ATOM 7053 O O . ALA A 1 91 ? -1.384 3.955 0.039 1.00 73.54 117 ALA A O 5
ATOM 7060 N N . ALA A 1 92 ? -0.664 2.670 1.738 1.00 65.43 118 ALA A N 5
ATOM 7061 C CA . ALA A 1 92 ? -1.486 3.329 2.738 1.00 55.33 118 ALA A CA 5
ATOM 7062 C C . ALA A 1 92 ? -1.033 4.771 2.961 1.00 15.43 118 ALA A C 5
ATOM 7063 O O . ALA A 1 92 ? -1.856 5.661 3.166 1.00 64.50 118 ALA A O 5
ATOM 7070 N N . ALA A 1 93 ? 0.276 4.996 2.911 1.00 72.25 119 ALA A N 5
ATOM 7071 C CA . ALA A 1 93 ? 0.832 6.336 3.080 1.00 70.44 119 ALA A CA 5
ATOM 7072 C C . ALA A 1 93 ? 0.351 7.256 1.969 1.00 14.01 119 ALA A C 5
ATOM 7073 O O . ALA A 1 93 ? 0.067 8.434 2.197 1.00 42.02 119 ALA A O 5
ATOM 7080 N N . THR A 1 94 ? 0.247 6.700 0.769 1.00 21.44 120 THR A N 5
ATOM 7081 C CA . THR A 1 94 ? -0.245 7.437 -0.383 1.00 1.15 120 THR A CA 5
ATOM 7082 C C . THR A 1 94 ? -1.701 7.845 -0.169 1.00 55.44 120 THR A C 5
ATOM 7083 O O . THR A 1 94 ? -2.105 8.958 -0.501 1.00 70.23 120 THR A O 5
ATOM 7094 N N . ALA A 1 95 ? -2.477 6.939 0.410 1.00 41.12 121 ALA A N 5
ATOM 7095 C CA . ALA A 1 95 ? -3.874 7.207 0.707 1.00 25.32 121 ALA A CA 5
ATOM 7096 C C . ALA A 1 95 ? -4.004 8.314 1.742 1.00 21.34 121 ALA A C 5
ATOM 7097 O O . ALA A 1 95 ? -4.764 9.262 1.558 1.00 20.35 121 ALA A O 5
ATOM 7104 N N . LEU A 1 96 ? -3.240 8.193 2.823 1.00 24.05 122 LEU A N 5
ATOM 7105 C CA . LEU A 1 96 ? -3.281 9.170 3.905 1.00 44.50 122 LEU A CA 5
ATOM 7106 C C . LEU A 1 96 ? -2.956 10.568 3.394 1.00 70.42 122 LEU A C 5
ATOM 7107 O O . LEU A 1 96 ? -3.660 11.527 3.704 1.00 74.44 122 LEU A O 5
ATOM 7123 N N . ARG A 1 97 ? -1.904 10.674 2.593 1.00 75.24 123 ARG A N 5
ATOM 7124 C CA . ARG A 1 97 ? -1.464 11.971 2.090 1.00 65.41 123 ARG A CA 5
ATOM 7125 C C . ARG A 1 97 ? -2.416 12.499 1.021 1.00 43.30 123 ARG A C 5
ATOM 7126 O O . ARG A 1 97 ? -2.327 13.658 0.616 1.00 34.21 123 ARG A O 5
ATOM 7147 N N . SER A 1 98 ? -3.321 11.645 0.564 1.00 30.15 124 SER A N 5
ATOM 7148 C CA . SER A 1 98 ? -4.350 12.064 -0.366 1.00 65.45 124 SER A CA 5
ATOM 7149 C C . SER A 1 98 ? -5.519 12.670 0.402 1.00 34.05 124 SER A C 5
ATOM 7150 O O . SER A 1 98 ? -6.264 13.495 -0.127 1.00 72.34 124 SER A O 5
ATOM 7158 N N . PHE A 1 99 ? -5.676 12.247 1.651 1.00 5.11 125 PHE A N 5
ATOM 7159 C CA . PHE A 1 99 ? -6.731 12.768 2.505 1.00 43.43 125 PHE A CA 5
ATOM 7160 C C . PHE A 1 99 ? -6.263 14.038 3.202 1.00 63.11 125 PHE A C 5
ATOM 7161 O O . PHE A 1 99 ? -6.839 15.115 3.024 1.00 50.31 125 PHE A O 5
ATOM 7178 N N . ILE A 1 100 ? -5.204 13.907 3.988 1.00 22.20 126 ILE A N 5
ATOM 7179 C CA . ILE A 1 100 ? -4.724 14.995 4.820 1.00 13.32 126 ILE A CA 5
ATOM 7180 C C . ILE A 1 100 ? -3.238 15.228 4.605 1.00 32.24 126 ILE A C 5
ATOM 7181 O O . ILE A 1 100 ? -2.615 14.607 3.743 1.00 52.14 126 ILE A O 5
ATOM 7197 N N . GLN A 1 101 ? -2.679 16.127 5.390 1.00 61.44 127 GLN A N 5
ATOM 7198 C CA . GLN A 1 101 ? -1.265 16.435 5.314 1.00 13.32 127 GLN A CA 5
ATOM 7199 C C . GLN A 1 101 ? -0.617 16.312 6.689 1.00 13.34 127 GLN A C 5
ATOM 7200 O O . GLN A 1 101 ? -1.030 15.467 7.486 1.00 22.00 127 GLN A O 5
ATOM 7214 N N . PHE A 1 102 ? 0.391 17.149 6.957 1.00 64.51 128 PHE A N 5
ATOM 7215 C CA . PHE A 1 102 ? 1.177 17.070 8.192 1.00 44.44 128 PHE A CA 5
ATOM 7216 C C . PHE A 1 102 ? 2.053 15.823 8.162 1.00 43.20 128 PHE A C 5
ATOM 7217 O O . PHE A 1 102 ? 1.708 14.779 8.718 1.00 62.31 128 PHE A O 5
ATOM 7234 N N . LYS A 1 103 ? 3.182 15.942 7.488 1.00 33.21 129 LYS A N 5
ATOM 7235 C CA . LYS A 1 103 ? 4.032 14.799 7.208 1.00 31.42 129 LYS A CA 5
ATOM 7236 C C . LYS A 1 103 ? 5.181 14.703 8.201 1.00 21.23 129 LYS A C 5
ATOM 7237 O O . LYS A 1 103 ? 5.986 15.625 8.319 1.00 42.13 129 LYS A O 5
ATOM 7256 N N . ASP A 1 104 ? 5.249 13.588 8.916 1.00 14.55 130 ASP A N 5
ATOM 7257 C CA . ASP A 1 104 ? 6.373 13.322 9.807 1.00 2.30 130 ASP A CA 5
ATOM 7258 C C . ASP A 1 104 ? 7.615 13.000 8.984 1.00 4.31 130 ASP A C 5
ATOM 7259 O O . ASP A 1 104 ? 8.652 13.646 9.127 1.00 51.03 130 ASP A O 5
ATOM 7268 N N . GLY A 1 105 ? 7.493 12.004 8.114 1.00 21.53 131 GLY A N 5
ATOM 7269 C CA . GLY A 1 105 ? 8.542 11.722 7.149 1.00 63.40 131 GLY A CA 5
ATOM 7270 C C . GLY A 1 105 ? 9.700 10.925 7.719 1.00 3.12 131 GLY A C 5
ATOM 7271 O O . GLY A 1 105 ? 10.735 10.781 7.066 1.00 23.51 131 GLY A O 5
ATOM 7275 N N . ALA A 1 106 ? 9.539 10.411 8.929 1.00 34.52 132 ALA A N 5
ATOM 7276 C CA . ALA A 1 106 ? 10.579 9.606 9.553 1.00 41.34 132 ALA A CA 5
ATOM 7277 C C . ALA A 1 106 ? 10.750 8.278 8.827 1.00 33.22 132 ALA A C 5
ATOM 7278 O O . ALA A 1 106 ? 9.815 7.779 8.191 1.00 0.23 132 ALA A O 5
ATOM 7285 N N . VAL A 1 107 ? 11.938 7.707 8.923 1.00 14.10 133 VAL A N 5
ATOM 7286 C CA . VAL A 1 107 ? 12.238 6.465 8.238 1.00 22.12 133 VAL A CA 5
ATOM 7287 C C . VAL A 1 107 ? 11.782 5.274 9.068 1.00 13.40 133 VAL A C 5
ATOM 7288 O O . VAL A 1 107 ? 12.475 4.834 9.988 1.00 14.33 133 VAL A O 5
ATOM 7301 N N . LEU A 1 108 ? 10.591 4.781 8.760 1.00 2.01 134 LEU A N 5
ATOM 7302 C CA . LEU A 1 108 ? 10.063 3.586 9.408 1.00 25.20 134 LEU A CA 5
ATOM 7303 C C . LEU A 1 108 ? 10.417 2.359 8.585 1.00 64.10 134 LEU A C 5
ATOM 7304 O O . LEU A 1 108 ? 10.338 1.221 9.046 1.00 32.44 134 LEU A O 5
ATOM 7320 N N . SER A 1 109 ? 10.827 2.628 7.370 1.00 34.04 135 SER A N 5
ATOM 7321 C CA . SER A 1 109 ? 11.183 1.606 6.394 1.00 30.12 135 SER A CA 5
ATOM 7322 C C . SER A 1 109 ? 11.977 2.259 5.268 1.00 50.01 135 SER A C 5
ATOM 7323 O O . SER A 1 109 ? 11.945 3.485 5.133 1.00 32.00 135 SER A O 5
ATOM 7331 N N . PRO A 1 110 ? 12.720 1.477 4.466 1.00 31.13 136 PRO A N 5
ATOM 7332 C CA . PRO A 1 110 ? 13.423 2.006 3.295 1.00 74.13 136 PRO A CA 5
ATOM 7333 C C . PRO A 1 110 ? 12.445 2.504 2.231 1.00 14.43 136 PRO A C 5
ATOM 7334 O O . PRO A 1 110 ? 12.030 1.752 1.343 1.00 4.44 136 PRO A O 5
ATOM 7345 N N . LEU A 1 111 ? 12.045 3.764 2.357 1.00 64.12 137 LEU A N 5
ATOM 7346 C CA . LEU A 1 111 ? 11.083 4.366 1.450 1.00 51.32 137 LEU A CA 5
ATOM 7347 C C . LEU A 1 111 ? 11.168 5.885 1.512 1.00 53.42 137 LEU A C 5
ATOM 7348 O O . LEU A 1 111 ? 11.758 6.445 2.442 1.00 1.44 137 LEU A O 5
ATOM 7364 N N . LYS A 1 112 ? 10.590 6.545 0.522 1.00 30.43 138 LYS A N 5
ATOM 7365 C CA . LYS A 1 112 ? 10.538 7.996 0.493 1.00 2.41 138 LYS A CA 5
ATOM 7366 C C . LYS A 1 112 ? 9.092 8.467 0.472 1.00 5.41 138 LYS A C 5
ATOM 7367 O O . LYS A 1 112 ? 8.380 8.280 -0.517 1.00 54.43 138 LYS A O 5
ATOM 7386 N N . PRO A 1 113 ? 8.635 9.070 1.574 1.00 51.54 139 PRO A N 5
ATOM 7387 C CA . PRO A 1 113 ? 7.269 9.541 1.701 1.00 55.23 139 PRO A CA 5
ATOM 7388 C C . PRO A 1 113 ? 7.080 10.924 1.088 1.00 3.01 139 PRO A C 5
ATOM 7389 O O . PRO A 1 113 ? 7.836 11.855 1.373 1.00 52.53 139 PRO A O 5
ATOM 7400 N N . ALA A 1 114 ? 6.077 11.046 0.233 1.00 1.21 140 ALA A N 5
ATOM 7401 C CA . ALA A 1 114 ? 5.758 12.316 -0.392 1.00 54.44 140 ALA A CA 5
ATOM 7402 C C . ALA A 1 114 ? 5.013 13.209 0.589 1.00 23.12 140 ALA A C 5
ATOM 7403 O O . ALA A 1 114 ? 5.509 14.312 0.887 1.00 37.07 140 ALA A O 5
ATOM 7411 N N . SER A 1 22 ? -21.667 -1.824 -10.562 1.00 4.12 48 SER A N 6
ATOM 7412 C CA . SER A 1 22 ? -22.659 -2.475 -9.684 1.00 41.52 48 SER A CA 6
ATOM 7413 C C . SER A 1 22 ? -21.988 -3.531 -8.808 1.00 4.21 48 SER A C 6
ATOM 7414 O O . SER A 1 22 ? -22.410 -4.688 -8.783 1.00 33.33 48 SER A O 6
ATOM 7422 N N . ASP A 1 23 ? -20.947 -3.130 -8.085 1.00 74.33 49 ASP A N 6
ATOM 7423 C CA . ASP A 1 23 ? -20.182 -4.067 -7.270 1.00 75.34 49 ASP A CA 6
ATOM 7424 C C . ASP A 1 23 ? -20.460 -3.876 -5.787 1.00 31.43 49 ASP A C 6
ATOM 7425 O O . ASP A 1 23 ? -19.920 -2.966 -5.158 1.00 21.00 49 ASP A O 6
ATOM 7434 N N . PRO A 1 24 ? -21.304 -4.737 -5.208 1.00 63.51 50 PRO A N 6
ATOM 7435 C CA . PRO A 1 24 ? -21.575 -4.751 -3.779 1.00 20.34 50 PRO A CA 6
ATOM 7436 C C . PRO A 1 24 ? -20.577 -5.638 -3.037 1.00 63.21 50 PRO A C 6
ATOM 7437 O O . PRO A 1 24 ? -20.814 -6.053 -1.904 1.00 1.14 50 PRO A O 6
ATOM 7448 N N . LYS A 1 25 ? -19.458 -5.924 -3.695 1.00 54.00 51 LYS A N 6
ATOM 7449 C CA . LYS A 1 25 ? -18.423 -6.769 -3.119 1.00 42.22 51 LYS A CA 6
ATOM 7450 C C . LYS A 1 25 ? -17.730 -6.051 -1.970 1.00 63.21 51 LYS A C 6
ATOM 7451 O O . LYS A 1 25 ? -17.540 -4.835 -2.004 1.00 71.04 51 LYS A O 6
ATOM 7470 N N . LYS A 1 26 ? -17.367 -6.809 -0.952 1.00 12.44 52 LYS A N 6
ATOM 7471 C CA . LYS A 1 26 ? -16.692 -6.264 0.213 1.00 31.32 52 LYS A CA 6
ATOM 7472 C C . LYS A 1 26 ? -15.452 -7.082 0.542 1.00 24.23 52 LYS A C 6
ATOM 7473 O O . LYS A 1 26 ? -15.164 -7.355 1.706 1.00 23.15 52 LYS A O 6
ATOM 7492 N N . LYS A 1 27 ? -14.706 -7.449 -0.497 1.00 54.42 53 LYS A N 6
ATOM 7493 C CA . LYS A 1 27 ? -13.465 -8.205 -0.339 1.00 32.34 53 LYS A CA 6
ATOM 7494 C C . LYS A 1 27 ? -12.339 -7.310 0.183 1.00 71.31 53 LYS A C 6
ATOM 7495 O O . LYS A 1 27 ? -11.266 -7.239 -0.411 1.00 64.42 53 LYS A O 6
ATOM 7514 N N . MET A 1 28 ? -12.590 -6.635 1.294 1.00 54.35 54 MET A N 6
ATOM 7515 C CA . MET A 1 28 ? -11.611 -5.730 1.873 1.00 44.13 54 MET A CA 6
ATOM 7516 C C . MET A 1 28 ? -10.745 -6.469 2.876 1.00 71.51 54 MET A C 6
ATOM 7517 O O . MET A 1 28 ? -11.186 -7.432 3.506 1.00 12.34 54 MET A O 6
ATOM 7531 N N . CYS A 1 29 ? -9.513 -6.016 3.024 1.00 73.21 55 CYS A N 6
ATOM 7532 C CA . CYS A 1 29 ? -8.577 -6.661 3.923 1.00 41.34 55 CYS A CA 6
ATOM 7533 C C . CYS A 1 29 ? -8.712 -6.087 5.324 1.00 51.35 55 CYS A C 6
ATOM 7534 O O . CYS A 1 29 ? -8.215 -4.997 5.608 1.00 4.41 55 CYS A O 6
ATOM 7542 N N . LYS A 1 30 ? -9.415 -6.805 6.187 1.00 12.42 56 LYS A N 6
ATOM 7543 C CA . LYS A 1 30 ? -9.563 -6.381 7.568 1.00 31.22 56 LYS A CA 6
ATOM 7544 C C . LYS A 1 30 ? -8.277 -6.661 8.335 1.00 60.12 56 LYS A C 6
ATOM 7545 O O . LYS A 1 30 ? -8.107 -7.733 8.917 1.00 21.14 56 LYS A O 6
ATOM 7564 N N . GLU A 1 31 ? -7.359 -5.711 8.292 1.00 11.32 57 GLU A N 6
ATOM 7565 C CA . GLU A 1 31 ? -6.088 -5.848 8.980 1.00 35.10 57 GLU A CA 6
ATOM 7566 C C . GLU A 1 31 ? -6.059 -4.957 10.212 1.00 2.43 57 GLU A C 6
ATOM 7567 O O . GLU A 1 31 ? -6.034 -3.737 10.107 1.00 1.31 57 GLU A O 6
ATOM 7579 N N . ARG A 1 32 ? -6.094 -5.580 11.377 1.00 63.53 58 ARG A N 6
ATOM 7580 C CA . ARG A 1 32 ? -6.051 -4.857 12.637 1.00 61.32 58 ARG A CA 6
ATOM 7581 C C . ARG A 1 32 ? -4.967 -5.424 13.534 1.00 34.43 58 ARG A C 6
ATOM 7582 O O . ARG A 1 32 ? -5.129 -6.491 14.125 1.00 73.31 58 ARG A O 6
ATOM 7603 N N . ILE A 1 33 ? -3.853 -4.719 13.606 1.00 24.31 59 ILE A N 6
ATOM 7604 C CA . ILE A 1 33 ? -2.747 -5.124 14.455 1.00 43.51 59 ILE A CA 6
ATOM 7605 C C . ILE A 1 33 ? -2.479 -4.052 15.502 1.00 51.33 59 ILE A C 6
ATOM 7606 O O . ILE A 1 33 ? -2.864 -2.893 15.319 1.00 53.22 59 ILE A O 6
ATOM 7622 N N . PRO A 1 34 ? -1.865 -4.430 16.631 1.00 33.54 60 PRO A N 6
ATOM 7623 C CA . PRO A 1 34 ? -1.449 -3.478 17.662 1.00 31.24 60 PRO A CA 6
ATOM 7624 C C . PRO A 1 34 ? -0.335 -2.563 17.163 1.00 42.02 60 PRO A C 6
ATOM 7625 O O . PRO A 1 34 ? 0.335 -2.879 16.178 1.00 4.44 60 PRO A O 6
ATOM 7636 N N . GLN A 1 35 ? -0.146 -1.439 17.854 1.00 62.11 61 GLN A N 6
ATOM 7637 C CA . GLN A 1 35 ? 0.885 -0.460 17.502 1.00 65.50 61 GLN A CA 6
ATOM 7638 C C . GLN A 1 35 ? 0.577 0.207 16.162 1.00 22.23 61 GLN A C 6
ATOM 7639 O O . GLN A 1 35 ? 1.045 -0.236 15.111 1.00 32.30 61 GLN A O 6
ATOM 7653 N N . PRO A 1 36 ? -0.219 1.289 16.185 1.00 21.12 62 PRO A N 6
ATOM 7654 C CA . PRO A 1 36 ? -0.618 2.026 14.977 1.00 51.20 62 PRO A CA 6
ATOM 7655 C C . PRO A 1 36 ? 0.511 2.893 14.412 1.00 52.43 62 PRO A C 6
ATOM 7656 O O . PRO A 1 36 ? 0.302 4.052 14.046 1.00 52.35 62 PRO A O 6
ATOM 7667 N N . LYS A 1 37 ? 1.702 2.317 14.328 1.00 15.32 63 LYS A N 6
ATOM 7668 C CA . LYS A 1 37 ? 2.869 3.013 13.798 1.00 31.23 63 LYS A CA 6
ATOM 7669 C C . LYS A 1 37 ? 2.881 2.929 12.276 1.00 4.32 63 LYS A C 6
ATOM 7670 O O . LYS A 1 37 ? 3.568 3.695 11.596 1.00 23.00 63 LYS A O 6
ATOM 7689 N N . ASN A 1 38 ? 2.106 1.993 11.754 1.00 32.24 64 ASN A N 6
ATOM 7690 C CA . ASN A 1 38 ? 1.997 1.789 10.320 1.00 62.03 64 ASN A CA 6
ATOM 7691 C C . ASN A 1 38 ? 0.830 2.574 9.753 1.00 12.32 64 ASN A C 6
ATOM 7692 O O . ASN A 1 38 ? -0.235 2.684 10.366 1.00 14.31 64 ASN A O 6
ATOM 7703 N N . THR A 1 39 ? 1.054 3.118 8.576 1.00 43.21 65 THR A N 6
ATOM 7704 C CA . THR A 1 39 ? 0.057 3.892 7.863 1.00 24.20 65 THR A CA 6
ATOM 7705 C C . THR A 1 39 ? -1.193 3.058 7.574 1.00 20.22 65 THR A C 6
ATOM 7706 O O . THR A 1 39 ? -2.284 3.592 7.378 1.00 52.13 65 THR A O 6
ATOM 7717 N N . VAL A 1 40 ? -1.007 1.741 7.549 1.00 11.31 66 VAL A N 6
ATOM 7718 C CA . VAL A 1 40 ? -2.100 0.797 7.352 1.00 32.30 66 VAL A CA 6
ATOM 7719 C C . VAL A 1 40 ? -3.174 0.979 8.419 1.00 20.53 66 VAL A C 6
ATOM 7720 O O . VAL A 1 40 ? -4.356 1.109 8.107 1.00 10.25 66 VAL A O 6
ATOM 7733 N N . ALA A 1 41 ? -2.750 1.026 9.677 1.00 34.45 67 ALA A N 6
ATOM 7734 C CA . ALA A 1 41 ? -3.679 1.192 10.787 1.00 21.20 67 ALA A CA 6
ATOM 7735 C C . ALA A 1 41 ? -4.325 2.569 10.736 1.00 70.34 67 ALA A C 6
ATOM 7736 O O . ALA A 1 41 ? -5.479 2.743 11.121 1.00 43.13 67 ALA A O 6
ATOM 7743 N N . MET A 1 42 ? -3.568 3.543 10.245 1.00 44.24 68 MET A N 6
ATOM 7744 C CA . MET A 1 42 ? -4.081 4.893 10.051 1.00 70.42 68 MET A CA 6
ATOM 7745 C C . MET A 1 42 ? -5.251 4.878 9.071 1.00 43.03 68 MET A C 6
ATOM 7746 O O . MET A 1 42 ? -6.266 5.544 9.286 1.00 42.54 68 MET A O 6
ATOM 7760 N N . LEU A 1 43 ? -5.111 4.093 8.005 1.00 21.24 69 LEU A N 6
ATOM 7761 C CA . LEU A 1 43 ? -6.179 3.932 7.024 1.00 60.21 69 LEU A CA 6
ATOM 7762 C C . LEU A 1 43 ? -7.398 3.272 7.649 1.00 51.41 69 LEU A C 6
ATOM 7763 O O . LEU A 1 43 ? -8.532 3.579 7.281 1.00 70.32 69 LEU A O 6
ATOM 7779 N N . ASN A 1 44 ? -7.156 2.385 8.606 1.00 74.22 70 ASN A N 6
ATOM 7780 C CA . ASN A 1 44 ? -8.229 1.636 9.253 1.00 32.51 70 ASN A CA 6
ATOM 7781 C C . ASN A 1 44 ? -9.164 2.590 9.976 1.00 43.32 70 ASN A C 6
ATOM 7782 O O . ASN A 1 44 ? -10.372 2.361 10.061 1.00 34.42 70 ASN A O 6
ATOM 7793 N N . GLU A 1 45 ? -8.587 3.664 10.486 1.00 62.34 71 GLU A N 6
ATOM 7794 C CA . GLU A 1 45 ? -9.320 4.647 11.264 1.00 61.32 71 GLU A CA 6
ATOM 7795 C C . GLU A 1 45 ? -10.022 5.647 10.349 1.00 54.42 71 GLU A C 6
ATOM 7796 O O . GLU A 1 45 ? -11.027 6.252 10.727 1.00 14.14 71 GLU A O 6
ATOM 7808 N N . LEU A 1 46 ? -9.498 5.808 9.140 1.00 63.02 72 LEU A N 6
ATOM 7809 C CA . LEU A 1 46 ? -10.042 6.779 8.201 1.00 30.44 72 LEU A CA 6
ATOM 7810 C C . LEU A 1 46 ? -11.199 6.200 7.395 1.00 23.12 72 LEU A C 6
ATOM 7811 O O . LEU A 1 46 ? -12.358 6.572 7.600 1.00 14.44 72 LEU A O 6
ATOM 7827 N N . ARG A 1 47 ? -10.892 5.276 6.492 1.00 42.32 73 ARG A N 6
ATOM 7828 C CA . ARG A 1 47 ? -11.885 4.776 5.545 1.00 52.33 73 ARG A CA 6
ATOM 7829 C C . ARG A 1 47 ? -11.845 3.253 5.479 1.00 15.12 73 ARG A C 6
ATOM 7830 O O . ARG A 1 47 ? -10.773 2.653 5.521 1.00 20.11 73 ARG A O 6
ATOM 7851 N N . HIS A 1 48 ? -13.013 2.635 5.373 1.00 12.32 74 HIS A N 6
ATOM 7852 C CA . HIS A 1 48 ? -13.092 1.190 5.208 1.00 43.23 74 HIS A CA 6
ATOM 7853 C C . HIS A 1 48 ? -13.190 0.835 3.728 1.00 34.24 74 HIS A C 6
ATOM 7854 O O . HIS A 1 48 ? -13.253 1.723 2.871 1.00 42.43 74 HIS A O 6
ATOM 7868 N N . GLY A 1 49 ? -13.204 -0.460 3.432 1.00 63.12 75 GLY A N 6
ATOM 7869 C CA . GLY A 1 49 ? -13.232 -0.905 2.054 1.00 12.12 75 GLY A CA 6
ATOM 7870 C C . GLY A 1 49 ? -11.839 -0.986 1.468 1.00 2.13 75 GLY A C 6
ATOM 7871 O O . GLY A 1 49 ? -11.674 -1.187 0.269 1.00 1.33 75 GLY A O 6
ATOM 7875 N N . LEU A 1 50 ? -10.838 -0.832 2.328 1.00 11.01 76 LEU A N 6
ATOM 7876 C CA . LEU A 1 50 ? -9.446 -0.844 1.904 1.00 23.14 76 LEU A CA 6
ATOM 7877 C C . LEU A 1 50 ? -8.964 -2.269 1.634 1.00 32.04 76 LEU A C 6
ATOM 7878 O O . LEU A 1 50 ? -9.002 -3.137 2.510 1.00 72.13 76 LEU A O 6
ATOM 7894 N N . ILE A 1 51 ? -8.531 -2.510 0.408 1.00 44.24 77 ILE A N 6
ATOM 7895 C CA . ILE A 1 51 ? -8.033 -3.821 0.014 1.00 13.41 77 ILE A CA 6
ATOM 7896 C C . ILE A 1 51 ? -6.544 -3.757 -0.321 1.00 51.30 77 ILE A C 6
ATOM 7897 O O . ILE A 1 51 ? -6.166 -3.144 -1.314 1.00 14.41 77 ILE A O 6
ATOM 7913 N N . TYR A 1 52 ? -5.703 -4.371 0.503 1.00 64.52 78 TYR A N 6
ATOM 7914 C CA . TYR A 1 52 ? -4.280 -4.461 0.197 1.00 62.25 78 TYR A CA 6
ATOM 7915 C C . TYR A 1 52 ? -3.997 -5.721 -0.601 1.00 74.11 78 TYR A C 6
ATOM 7916 O O . TYR A 1 52 ? -4.102 -6.831 -0.084 1.00 30.13 78 TYR A O 6
ATOM 7934 N N . LYS A 1 53 ? -3.652 -5.548 -1.859 1.00 55.03 79 LYS A N 6
ATOM 7935 C CA . LYS A 1 53 ? -3.373 -6.676 -2.728 1.00 54.25 79 LYS A CA 6
ATOM 7936 C C . LYS A 1 53 ? -2.082 -6.455 -3.503 1.00 61.22 79 LYS A C 6
ATOM 7937 O O . LYS A 1 53 ? -1.873 -5.390 -4.092 1.00 64.21 79 LYS A O 6
ATOM 7956 N N . LEU A 1 54 ? -1.205 -7.448 -3.476 1.00 34.05 80 LEU A N 6
ATOM 7957 C CA . LEU A 1 54 ? 0.023 -7.394 -4.251 1.00 12.24 80 LEU A CA 6
ATOM 7958 C C . LEU A 1 54 ? -0.306 -7.573 -5.721 1.00 44.10 80 LEU A C 6
ATOM 7959 O O . LEU A 1 54 ? -0.666 -8.671 -6.155 1.00 73.53 80 LEU A O 6
ATOM 7975 N N . GLU A 1 55 ? -0.215 -6.499 -6.482 1.00 13.30 81 GLU A N 6
ATOM 7976 C CA . GLU A 1 55 ? -0.577 -6.559 -7.887 1.00 3.43 81 GLU A CA 6
ATOM 7977 C C . GLU A 1 55 ? 0.630 -6.903 -8.755 1.00 74.42 81 GLU A C 6
ATOM 7978 O O . GLU A 1 55 ? 0.476 -7.398 -9.872 1.00 54.14 81 GLU A O 6
ATOM 7990 N N . SER A 1 56 ? 1.827 -6.648 -8.241 1.00 21.25 82 SER A N 6
ATOM 7991 C CA . SER A 1 56 ? 3.053 -6.947 -8.971 1.00 74.35 82 SER A CA 6
ATOM 7992 C C . SER A 1 56 ? 4.198 -7.226 -8.006 1.00 1.22 82 SER A C 6
ATOM 7993 O O . SER A 1 56 ? 4.302 -6.588 -6.957 1.00 24.30 82 SER A O 6
ATOM 8001 N N . GLN A 1 57 ? 5.040 -8.188 -8.354 1.00 32.14 83 GLN A N 6
ATOM 8002 C CA . GLN A 1 57 ? 6.205 -8.518 -7.549 1.00 62.05 83 GLN A CA 6
ATOM 8003 C C . GLN A 1 57 ? 7.414 -8.701 -8.459 1.00 30.31 83 GLN A C 6
ATOM 8004 O O . GLN A 1 57 ? 7.539 -9.713 -9.153 1.00 53.12 83 GLN A O 6
ATOM 8018 N N . THR A 1 58 ? 8.288 -7.711 -8.456 1.00 24.55 84 THR A N 6
ATOM 8019 C CA . THR A 1 58 ? 9.461 -7.702 -9.315 1.00 50.21 84 THR A CA 6
ATOM 8020 C C . THR A 1 58 ? 10.697 -7.262 -8.530 1.00 71.14 84 THR A C 6
ATOM 8021 O O . THR A 1 58 ? 10.697 -7.296 -7.304 1.00 43.12 84 THR A O 6
ATOM 8032 N N . GLY A 1 59 ? 11.755 -6.892 -9.237 1.00 20.34 85 GLY A N 6
ATOM 8033 C CA . GLY A 1 59 ? 12.903 -6.279 -8.595 1.00 25.20 85 GLY A CA 6
ATOM 8034 C C . GLY A 1 59 ? 14.076 -7.225 -8.453 1.00 20.04 85 GLY A C 6
ATOM 8035 O O . GLY A 1 59 ? 14.036 -8.349 -8.956 1.00 4.52 85 GLY A O 6
ATOM 8039 N N . PRO A 1 60 ? 15.144 -6.788 -7.770 1.00 51.54 86 PRO A N 6
ATOM 8040 C CA . PRO A 1 60 ? 16.314 -7.626 -7.510 1.00 73.25 86 PRO A CA 6
ATOM 8041 C C . PRO A 1 60 ? 16.020 -8.704 -6.471 1.00 74.02 86 PRO A C 6
ATOM 8042 O O . PRO A 1 60 ? 14.897 -8.813 -5.980 1.00 53.00 86 PRO A O 6
ATOM 8053 N N . VAL A 1 61 ? 17.018 -9.503 -6.137 1.00 55.30 87 VAL A N 6
ATOM 8054 C CA . VAL A 1 61 ? 16.828 -10.546 -5.142 1.00 54.03 87 VAL A CA 6
ATOM 8055 C C . VAL A 1 61 ? 17.284 -10.064 -3.766 1.00 10.12 87 VAL A C 6
ATOM 8056 O O . VAL A 1 61 ? 16.815 -10.554 -2.738 1.00 23.25 87 VAL A O 6
ATOM 8069 N N . HIS A 1 62 ? 18.180 -9.079 -3.748 1.00 63.23 88 HIS A N 6
ATOM 8070 C CA . HIS A 1 62 ? 18.652 -8.514 -2.486 1.00 22.23 88 HIS A CA 6
ATOM 8071 C C . HIS A 1 62 ? 17.588 -7.604 -1.881 1.00 25.40 88 HIS A C 6
ATOM 8072 O O . HIS A 1 62 ? 17.539 -7.412 -0.663 1.00 34.24 88 HIS A O 6
ATOM 8086 N N . ALA A 1 63 ? 16.728 -7.059 -2.736 1.00 51.45 89 ALA A N 6
ATOM 8087 C CA . ALA A 1 63 ? 15.676 -6.153 -2.296 1.00 62.13 89 ALA A CA 6
ATOM 8088 C C . ALA A 1 63 ? 14.604 -6.038 -3.364 1.00 42.45 89 ALA A C 6
ATOM 8089 O O . ALA A 1 63 ? 14.549 -5.040 -4.087 1.00 65.40 89 ALA A O 6
ATOM 8096 N N . PRO A 1 64 ? 13.747 -7.060 -3.495 1.00 0.14 90 PRO A N 6
ATOM 8097 C CA . PRO A 1 64 ? 12.729 -7.079 -4.531 1.00 70.22 90 PRO A CA 6
ATOM 8098 C C . PRO A 1 64 ? 11.716 -5.961 -4.353 1.00 63.20 90 PRO A C 6
ATOM 8099 O O . PRO A 1 64 ? 11.457 -5.512 -3.240 1.00 64.15 90 PRO A O 6
ATOM 8110 N N . LEU A 1 65 ? 11.149 -5.518 -5.456 1.00 70.24 91 LEU A N 6
ATOM 8111 C CA . LEU A 1 65 ? 10.178 -4.454 -5.432 1.00 5.33 91 LEU A CA 6
ATOM 8112 C C . LEU A 1 65 ? 8.782 -5.056 -5.399 1.00 61.41 91 LEU A C 6
ATOM 8113 O O . LEU A 1 65 ? 8.354 -5.735 -6.334 1.00 10.35 91 LEU A O 6
ATOM 8129 N N . PHE A 1 66 ? 8.092 -4.816 -4.310 1.00 2.12 92 PHE A N 6
ATOM 8130 C CA . PHE A 1 66 ? 6.741 -5.309 -4.140 1.00 73.21 92 PHE A CA 6
ATOM 8131 C C . PHE A 1 66 ? 5.766 -4.174 -4.391 1.00 51.44 92 PHE A C 6
ATOM 8132 O O . PHE A 1 66 ? 5.945 -3.071 -3.878 1.00 43.44 92 PHE A O 6
ATOM 8149 N N . THR A 1 67 ? 4.752 -4.437 -5.194 1.00 13.21 93 THR A N 6
ATOM 8150 C CA . THR A 1 67 ? 3.791 -3.422 -5.547 1.00 44.21 93 THR A CA 6
ATOM 8151 C C . THR A 1 67 ? 2.431 -3.769 -4.964 1.00 44.13 93 THR A C 6
ATOM 8152 O O . THR A 1 67 ? 1.688 -4.581 -5.522 1.00 31.11 93 THR A O 6
ATOM 8163 N N . ILE A 1 68 ? 2.136 -3.183 -3.823 1.00 55.22 94 ILE A N 6
ATOM 8164 C CA . ILE A 1 68 ? 0.873 -3.405 -3.154 1.00 55.02 94 ILE A CA 6
ATOM 8165 C C . ILE A 1 68 ? -0.096 -2.311 -3.538 1.00 20.20 94 ILE A C 6
ATOM 8166 O O . ILE A 1 68 ? 0.219 -1.124 -3.459 1.00 10.14 94 ILE A O 6
ATOM 8182 N N . SER A 1 69 ? -1.254 -2.718 -3.984 1.00 14.53 95 SER A N 6
ATOM 8183 C CA . SER A 1 69 ? -2.290 -1.786 -4.341 1.00 30.21 95 SER A CA 6
ATOM 8184 C C . SER A 1 69 ? -3.384 -1.828 -3.296 1.00 63.21 95 SER A C 6
ATOM 8185 O O . SER A 1 69 ? -3.942 -2.889 -3.017 1.00 21.45 95 SER A O 6
ATOM 8193 N N . VAL A 1 70 ? -3.659 -0.695 -2.688 1.00 21.31 96 VAL A N 6
ATOM 8194 C CA . VAL A 1 70 ? -4.747 -0.616 -1.749 1.00 52.31 96 VAL A CA 6
ATOM 8195 C C . VAL A 1 70 ? -5.832 0.285 -2.294 1.00 71.35 96 VAL A C 6
ATOM 8196 O O . VAL A 1 70 ? -5.631 1.478 -2.523 1.00 65.03 96 VAL A O 6
ATOM 8209 N N . GLU A 1 71 ? -6.975 -0.300 -2.537 1.00 53.11 97 GLU A N 6
ATOM 8210 C CA . GLU A 1 71 ? -8.087 0.444 -3.061 1.00 54.35 97 GLU A CA 6
ATOM 8211 C C . GLU A 1 71 ? -8.940 0.946 -1.916 1.00 44.33 97 GLU A C 6
ATOM 8212 O O . GLU A 1 71 ? -9.582 0.167 -1.216 1.00 74.41 97 GLU A O 6
ATOM 8224 N N . VAL A 1 72 ? -8.907 2.250 -1.712 1.00 15.01 98 VAL A N 6
ATOM 8225 C CA . VAL A 1 72 ? -9.577 2.862 -0.581 1.00 54.12 98 VAL A CA 6
ATOM 8226 C C . VAL A 1 72 ? -10.632 3.843 -1.056 1.00 22.30 98 VAL A C 6
ATOM 8227 O O . VAL A 1 72 ? -10.337 4.764 -1.816 1.00 22.41 98 VAL A O 6
ATOM 8240 N N . ASP A 1 73 ? -11.860 3.619 -0.611 1.00 52.11 99 ASP A N 6
ATOM 8241 C CA . ASP A 1 73 ? -12.995 4.477 -0.948 1.00 51.23 99 ASP A CA 6
ATOM 8242 C C . ASP A 1 73 ? -13.228 4.527 -2.461 1.00 64.03 99 ASP A C 6
ATOM 8243 O O . ASP A 1 73 ? -13.924 5.407 -2.968 1.00 71.11 99 ASP A O 6
ATOM 8252 N N . GLY A 1 74 ? -12.654 3.565 -3.175 1.00 23.20 100 GLY A N 6
ATOM 8253 C CA . GLY A 1 74 ? -12.792 3.522 -4.617 1.00 43.52 100 GLY A CA 6
ATOM 8254 C C . GLY A 1 74 ? -11.533 3.966 -5.339 1.00 30.11 100 GLY A C 6
ATOM 8255 O O . GLY A 1 74 ? -11.403 3.779 -6.548 1.00 31.43 100 GLY A O 6
ATOM 8259 N N . GLN A 1 75 ? -10.600 4.555 -4.603 1.00 5.10 101 GLN A N 6
ATOM 8260 C CA . GLN A 1 75 ? -9.357 5.023 -5.197 1.00 43.12 101 GLN A CA 6
ATOM 8261 C C . GLN A 1 75 ? -8.247 4.021 -4.923 1.00 23.32 101 GLN A C 6
ATOM 8262 O O . GLN A 1 75 ? -7.996 3.671 -3.773 1.00 32.13 101 GLN A O 6
ATOM 8276 N N . LYS A 1 76 ? -7.593 3.554 -5.971 1.00 3.14 102 LYS A N 6
ATOM 8277 C CA . LYS A 1 76 ? -6.515 2.590 -5.812 1.00 11.22 102 LYS A CA 6
ATOM 8278 C C . LYS A 1 76 ? -5.185 3.301 -5.605 1.00 72.31 102 LYS A C 6
ATOM 8279 O O . LYS A 1 76 ? -4.643 3.919 -6.524 1.00 73.52 102 LYS A O 6
ATOM 8298 N N . TYR A 1 77 ? -4.675 3.212 -4.386 1.00 23.55 103 TYR A N 6
ATOM 8299 C CA . TYR A 1 77 ? -3.394 3.799 -4.036 1.00 33.10 103 TYR A CA 6
ATOM 8300 C C . TYR A 1 77 ? -2.307 2.748 -4.146 1.00 2.35 103 TYR A C 6
ATOM 8301 O O . TYR A 1 77 ? -2.483 1.615 -3.698 1.00 25.43 103 TYR A O 6
ATOM 8319 N N . LEU A 1 78 ? -1.190 3.116 -4.749 1.00 4.31 104 LEU A N 6
ATOM 8320 C CA . LEU A 1 78 ? -0.124 2.164 -4.996 1.00 11.42 104 LEU A CA 6
ATOM 8321 C C . LEU A 1 78 ? 1.036 2.382 -4.036 1.00 2.22 104 LEU A C 6
ATOM 8322 O O . LEU A 1 78 ? 1.439 3.520 -3.773 1.00 50.02 104 LEU A O 6
ATOM 8338 N N . GLY A 1 79 ? 1.566 1.290 -3.517 1.00 23.01 105 GLY A N 6
ATOM 8339 C CA . GLY A 1 79 ? 2.700 1.363 -2.624 1.00 53.41 105 GLY A CA 6
ATOM 8340 C C . GLY A 1 79 ? 3.778 0.389 -3.023 1.00 10.14 105 GLY A C 6
ATOM 8341 O O . GLY A 1 79 ? 3.510 -0.793 -3.236 1.00 15.40 105 GLY A O 6
ATOM 8345 N N . GLN A 1 80 ? 4.997 0.880 -3.138 1.00 33.45 106 GLN A N 6
ATOM 8346 C CA . GLN A 1 80 ? 6.092 0.060 -3.619 1.00 23.11 106 GLN A CA 6
ATOM 8347 C C . GLN A 1 80 ? 7.197 -0.031 -2.577 1.00 54.31 106 GLN A C 6
ATOM 8348 O O . GLN A 1 80 ? 7.813 0.972 -2.220 1.00 22.51 106 GLN A O 6
ATOM 8362 N N . GLY A 1 81 ? 7.427 -1.240 -2.088 1.00 71.40 107 GLY A N 6
ATOM 8363 C CA . GLY A 1 81 ? 8.420 -1.454 -1.059 1.00 15.44 107 GLY A CA 6
ATOM 8364 C C . GLY A 1 81 ? 9.307 -2.640 -1.372 1.00 71.43 107 GLY A C 6
ATOM 8365 O O . GLY A 1 81 ? 9.254 -3.180 -2.470 1.00 21.25 107 GLY A O 6
ATOM 8369 N N . ARG A 1 82 ? 10.106 -3.065 -0.402 1.00 73.10 108 ARG A N 6
ATOM 8370 C CA . ARG A 1 82 ? 11.051 -4.160 -0.617 1.00 3.33 108 ARG A CA 6
ATOM 8371 C C . ARG A 1 82 ? 10.507 -5.465 -0.051 1.00 63.14 108 ARG A C 6
ATOM 8372 O O . ARG A 1 82 ? 11.197 -6.486 -0.020 1.00 31.14 108 ARG A O 6
ATOM 8393 N N . SER A 1 83 ? 9.263 -5.409 0.403 1.00 43.14 109 SER A N 6
ATOM 8394 C CA . SER A 1 83 ? 8.548 -6.572 0.911 1.00 32.20 109 SER A CA 6
ATOM 8395 C C . SER A 1 83 ? 7.058 -6.273 0.858 1.00 61.20 109 SER A C 6
ATOM 8396 O O . SER A 1 83 ? 6.675 -5.109 0.722 1.00 63.13 109 SER A O 6
ATOM 8404 N N . LYS A 1 84 ? 6.220 -7.302 0.959 1.00 32.40 110 LYS A N 6
ATOM 8405 C CA . LYS A 1 84 ? 4.773 -7.097 1.029 1.00 33.22 110 LYS A CA 6
ATOM 8406 C C . LYS A 1 84 ? 4.447 -6.191 2.208 1.00 3.14 110 LYS A C 6
ATOM 8407 O O . LYS A 1 84 ? 3.619 -5.288 2.104 1.00 61.21 110 LYS A O 6
ATOM 8426 N N . LYS A 1 85 ? 5.143 -6.437 3.315 1.00 31.02 111 LYS A N 6
ATOM 8427 C CA . LYS A 1 85 ? 5.001 -5.645 4.529 1.00 44.42 111 LYS A CA 6
ATOM 8428 C C . LYS A 1 85 ? 5.240 -4.171 4.236 1.00 40.25 111 LYS A C 6
ATOM 8429 O O . LYS A 1 85 ? 4.407 -3.317 4.551 1.00 24.23 111 LYS A O 6
ATOM 8448 N N . VAL A 1 86 ? 6.385 -3.893 3.626 1.00 13.21 112 VAL A N 6
ATOM 8449 C CA . VAL A 1 86 ? 6.772 -2.531 3.297 1.00 52.10 112 VAL A CA 6
ATOM 8450 C C . VAL A 1 86 ? 5.778 -1.914 2.324 1.00 50.11 112 VAL A C 6
ATOM 8451 O O . VAL A 1 86 ? 5.180 -0.885 2.614 1.00 23.42 112 VAL A O 6
ATOM 8464 N N . ALA A 1 87 ? 5.576 -2.588 1.196 1.00 71.11 113 ALA A N 6
ATOM 8465 C CA . ALA A 1 87 ? 4.729 -2.081 0.119 1.00 3.12 113 ALA A CA 6
ATOM 8466 C C . ALA A 1 87 ? 3.314 -1.777 0.604 1.00 63.05 113 ALA A C 6
ATOM 8467 O O . ALA A 1 87 ? 2.692 -0.812 0.162 1.00 52.15 113 ALA A O 6
ATOM 8474 N N . ARG A 1 88 ? 2.820 -2.609 1.513 1.00 74.11 114 ARG A N 6
ATOM 8475 C CA . ARG A 1 88 ? 1.496 -2.427 2.098 1.00 73.51 114 ARG A CA 6
ATOM 8476 C C . ARG A 1 88 ? 1.425 -1.094 2.839 1.00 42.02 114 ARG A C 6
ATOM 8477 O O . ARG A 1 88 ? 0.486 -0.315 2.660 1.00 64.21 114 ARG A O 6
ATOM 8498 N N . ILE A 1 89 ? 2.433 -0.846 3.663 1.00 72.13 115 ILE A N 6
ATOM 8499 C CA . ILE A 1 89 ? 2.572 0.423 4.370 1.00 31.00 115 ILE A CA 6
ATOM 8500 C C . ILE A 1 89 ? 2.744 1.593 3.392 1.00 53.32 115 ILE A C 6
ATOM 8501 O O . ILE A 1 89 ? 2.085 2.622 3.523 1.00 53.22 115 ILE A O 6
ATOM 8517 N N . GLU A 1 90 ? 3.612 1.427 2.406 1.00 52.14 116 GLU A N 6
ATOM 8518 C CA . GLU A 1 90 ? 3.866 2.474 1.423 1.00 53.32 116 GLU A CA 6
ATOM 8519 C C . GLU A 1 90 ? 2.595 2.840 0.660 1.00 64.04 116 GLU A C 6
ATOM 8520 O O . GLU A 1 90 ? 2.369 4.007 0.324 1.00 2.21 116 GLU A O 6
ATOM 8532 N N . ALA A 1 91 ? 1.773 1.834 0.389 1.00 72.31 117 ALA A N 6
ATOM 8533 C CA . ALA A 1 91 ? 0.489 2.042 -0.272 1.00 32.12 117 ALA A CA 6
ATOM 8534 C C . ALA A 1 91 ? -0.423 2.903 0.587 1.00 62.41 117 ALA A C 6
ATOM 8535 O O . ALA A 1 91 ? -0.992 3.893 0.120 1.00 13.43 117 ALA A O 6
ATOM 8542 N N . ALA A 1 92 ? -0.536 2.524 1.852 1.00 12.44 118 ALA A N 6
ATOM 8543 C CA . ALA A 1 92 ? -1.362 3.246 2.805 1.00 54.10 118 ALA A CA 6
ATOM 8544 C C . ALA A 1 92 ? -0.835 4.662 3.020 1.00 4.03 118 ALA A C 6
ATOM 8545 O O . ALA A 1 92 ? -1.604 5.590 3.261 1.00 71.52 118 ALA A O 6
ATOM 8552 N N . ALA A 1 93 ? 0.480 4.819 2.919 1.00 1.32 119 ALA A N 6
ATOM 8553 C CA . ALA A 1 93 ? 1.113 6.126 3.055 1.00 4.33 119 ALA A CA 6
ATOM 8554 C C . ALA A 1 93 ? 0.609 7.087 1.982 1.00 33.03 119 ALA A C 6
ATOM 8555 O O . ALA A 1 93 ? 0.342 8.258 2.257 1.00 41.42 119 ALA A O 6
ATOM 8562 N N . THR A 1 94 ? 0.471 6.584 0.763 1.00 51.03 120 THR A N 6
ATOM 8563 C CA . THR A 1 94 ? -0.046 7.384 -0.337 1.00 45.35 120 THR A CA 6
ATOM 8564 C C . THR A 1 94 ? -1.523 7.706 -0.119 1.00 12.43 120 THR A C 6
ATOM 8565 O O . THR A 1 94 ? -1.980 8.815 -0.402 1.00 4.45 120 THR A O 6
ATOM 8576 N N . ALA A 1 95 ? -2.258 6.733 0.403 1.00 15.34 121 ALA A N 6
ATOM 8577 C CA . ALA A 1 95 ? -3.663 6.923 0.723 1.00 43.25 121 ALA A CA 6
ATOM 8578 C C . ALA A 1 95 ? -3.845 8.074 1.703 1.00 41.44 121 ALA A C 6
ATOM 8579 O O . ALA A 1 95 ? -4.640 8.982 1.463 1.00 42.41 121 ALA A O 6
ATOM 8586 N N . LEU A 1 96 ? -3.082 8.039 2.791 1.00 75.53 122 LEU A N 6
ATOM 8587 C CA . LEU A 1 96 ? -3.163 9.067 3.823 1.00 23.43 122 LEU A CA 6
ATOM 8588 C C . LEU A 1 96 ? -2.922 10.452 3.237 1.00 44.35 122 LEU A C 6
ATOM 8589 O O . LEU A 1 96 ? -3.738 11.358 3.401 1.00 52.40 122 LEU A O 6
ATOM 8605 N N . ARG A 1 97 ? -1.815 10.602 2.520 1.00 31.55 123 ARG A N 6
ATOM 8606 C CA . ARG A 1 97 ? -1.418 11.904 1.988 1.00 42.55 123 ARG A CA 6
ATOM 8607 C C . ARG A 1 97 ? -2.343 12.365 0.864 1.00 34.35 123 ARG A C 6
ATOM 8608 O O . ARG A 1 97 ? -2.223 13.487 0.371 1.00 21.11 123 ARG A O 6
ATOM 8629 N N . SER A 1 98 ? -3.258 11.502 0.452 1.00 1.33 124 SER A N 6
ATOM 8630 C CA . SER A 1 98 ? -4.242 11.881 -0.540 1.00 74.12 124 SER A CA 6
ATOM 8631 C C . SER A 1 98 ? -5.515 12.351 0.154 1.00 21.21 124 SER A C 6
ATOM 8632 O O . SER A 1 98 ? -6.323 13.075 -0.427 1.00 54.44 124 SER A O 6
ATOM 8640 N N . PHE A 1 99 ? -5.686 11.941 1.406 1.00 51.44 125 PHE A N 6
ATOM 8641 C CA . PHE A 1 99 ? -6.839 12.365 2.186 1.00 61.10 125 PHE A CA 6
ATOM 8642 C C . PHE A 1 99 ? -6.567 13.706 2.851 1.00 33.41 125 PHE A C 6
ATOM 8643 O O . PHE A 1 99 ? -7.418 14.596 2.837 1.00 3.31 125 PHE A O 6
ATOM 8660 N N . ILE A 1 100 ? -5.386 13.852 3.430 1.00 72.35 126 ILE A N 6
ATOM 8661 C CA . ILE A 1 100 ? -4.995 15.114 4.035 1.00 23.03 126 ILE A CA 6
ATOM 8662 C C . ILE A 1 100 ? -3.637 15.556 3.506 1.00 30.42 126 ILE A C 6
ATOM 8663 O O . ILE A 1 100 ? -2.772 14.732 3.204 1.00 64.10 126 ILE A O 6
ATOM 8679 N N . GLN A 1 101 ? -3.469 16.857 3.377 1.00 63.51 127 GLN A N 6
ATOM 8680 C CA . GLN A 1 101 ? -2.220 17.425 2.913 1.00 14.14 127 GLN A CA 6
ATOM 8681 C C . GLN A 1 101 ? -1.670 18.409 3.930 1.00 73.44 127 GLN A C 6
ATOM 8682 O O . GLN A 1 101 ? -2.422 19.146 4.567 1.00 13.44 127 GLN A O 6
ATOM 8696 N N . PHE A 1 102 ? -0.360 18.407 4.084 1.00 21.20 128 PHE A N 6
ATOM 8697 C CA . PHE A 1 102 ? 0.302 19.322 4.994 1.00 23.24 128 PHE A CA 6
ATOM 8698 C C . PHE A 1 102 ? 0.822 20.513 4.205 1.00 62.43 128 PHE A C 6
ATOM 8699 O O . PHE A 1 102 ? 0.190 21.571 4.178 1.00 60.42 128 PHE A O 6
ATOM 8716 N N . LYS A 1 103 ? 1.958 20.312 3.542 1.00 22.32 129 LYS A N 6
ATOM 8717 C CA . LYS A 1 103 ? 2.531 21.298 2.633 1.00 1.04 129 LYS A CA 6
ATOM 8718 C C . LYS A 1 103 ? 3.875 20.808 2.123 1.00 45.30 129 LYS A C 6
ATOM 8719 O O . LYS A 1 103 ? 4.601 20.109 2.833 1.00 22.43 129 LYS A O 6
ATOM 8738 N N . ASP A 1 104 ? 4.191 21.160 0.889 1.00 45.05 130 ASP A N 6
ATOM 8739 C CA . ASP A 1 104 ? 5.490 20.846 0.309 1.00 72.13 130 ASP A CA 6
ATOM 8740 C C . ASP A 1 104 ? 6.392 22.059 0.443 1.00 33.52 130 ASP A C 6
ATOM 8741 O O . ASP A 1 104 ? 7.607 21.940 0.604 1.00 30.51 130 ASP A O 6
ATOM 8750 N N . GLY A 1 105 ? 5.776 23.238 0.397 1.00 72.10 131 GLY A N 6
ATOM 8751 C CA . GLY A 1 105 ? 6.518 24.478 0.499 1.00 64.30 131 GLY A CA 6
ATOM 8752 C C . GLY A 1 105 ? 7.085 24.909 -0.835 1.00 72.24 131 GLY A C 6
ATOM 8753 O O . GLY A 1 105 ? 7.189 26.100 -1.122 1.00 54.24 131 GLY A O 6
ATOM 8757 N N . ALA A 1 106 ? 7.442 23.932 -1.649 1.00 74.42 132 ALA A N 6
ATOM 8758 C CA . ALA A 1 106 ? 7.998 24.187 -2.958 1.00 60.23 132 ALA A CA 6
ATOM 8759 C C . ALA A 1 106 ? 6.910 24.081 -4.015 1.00 63.14 132 ALA A C 6
ATOM 8760 O O . ALA A 1 106 ? 6.012 23.245 -3.908 1.00 52.24 132 ALA A O 6
ATOM 8767 N N . VAL A 1 107 ? 6.980 24.930 -5.025 1.00 70.52 133 VAL A N 6
ATOM 8768 C CA . VAL A 1 107 ? 5.981 24.926 -6.079 1.00 62.50 133 VAL A CA 6
ATOM 8769 C C . VAL A 1 107 ? 6.344 23.920 -7.165 1.00 12.22 133 VAL A C 6
ATOM 8770 O O . VAL A 1 107 ? 7.495 23.834 -7.593 1.00 13.22 133 VAL A O 6
ATOM 8783 N N . LEU A 1 108 ? 5.361 23.144 -7.584 1.00 31.52 134 LEU A N 6
ATOM 8784 C CA . LEU A 1 108 ? 5.560 22.169 -8.639 1.00 71.22 134 LEU A CA 6
ATOM 8785 C C . LEU A 1 108 ? 4.803 22.590 -9.893 1.00 65.30 134 LEU A C 6
ATOM 8786 O O . LEU A 1 108 ? 3.604 22.345 -10.030 1.00 34.43 134 LEU A O 6
ATOM 8802 N N . SER A 1 109 ? 5.510 23.249 -10.794 1.00 15.11 135 SER A N 6
ATOM 8803 C CA . SER A 1 109 ? 4.902 23.800 -11.991 1.00 30.41 135 SER A CA 6
ATOM 8804 C C . SER A 1 109 ? 4.656 22.700 -13.021 1.00 1.13 135 SER A C 6
ATOM 8805 O O . SER A 1 109 ? 5.595 22.037 -13.464 1.00 42.22 135 SER A O 6
ATOM 8813 N N . PRO A 1 110 ? 3.388 22.466 -13.395 1.00 35.21 136 PRO A N 6
ATOM 8814 C CA . PRO A 1 110 ? 3.041 21.519 -14.454 1.00 35.11 136 PRO A CA 6
ATOM 8815 C C . PRO A 1 110 ? 3.506 22.026 -15.815 1.00 11.14 136 PRO A C 6
ATOM 8816 O O . PRO A 1 110 ? 2.882 22.910 -16.410 1.00 34.00 136 PRO A O 6
ATOM 8827 N N . LEU A 1 111 ? 4.620 21.487 -16.290 1.00 21.44 137 LEU A N 6
ATOM 8828 C CA . LEU A 1 111 ? 5.224 21.940 -17.535 1.00 60.40 137 LEU A CA 6
ATOM 8829 C C . LEU A 1 111 ? 5.436 20.761 -18.473 1.00 25.14 137 LEU A C 6
ATOM 8830 O O . LEU A 1 111 ? 5.285 19.607 -18.071 1.00 2.01 137 LEU A O 6
ATOM 8846 N N . LYS A 1 112 ? 5.772 21.054 -19.718 1.00 65.20 138 LYS A N 6
ATOM 8847 C CA . LYS A 1 112 ? 6.086 20.009 -20.684 1.00 12.24 138 LYS A CA 6
ATOM 8848 C C . LYS A 1 112 ? 7.600 19.746 -20.691 1.00 41.51 138 LYS A C 6
ATOM 8849 O O . LYS A 1 112 ? 8.029 18.617 -20.457 1.00 42.15 138 LYS A O 6
ATOM 8868 N N . PRO A 1 113 ? 8.443 20.776 -20.936 1.00 30.00 139 PRO A N 6
ATOM 8869 C CA . PRO A 1 113 ? 9.891 20.630 -20.858 1.00 41.15 139 PRO A CA 6
ATOM 8870 C C . PRO A 1 113 ? 10.407 20.946 -19.456 1.00 11.41 139 PRO A C 6
ATOM 8871 O O . PRO A 1 113 ? 11.286 21.797 -19.274 1.00 2.32 139 PRO A O 6
ATOM 8882 N N . ALA A 1 114 ? 9.843 20.258 -18.470 1.00 65.30 140 ALA A N 6
ATOM 8883 C CA . ALA A 1 114 ? 10.176 20.492 -17.073 1.00 64.31 140 ALA A CA 6
ATOM 8884 C C . ALA A 1 114 ? 11.605 20.058 -16.771 1.00 61.22 140 ALA A C 6
ATOM 8885 O O . ALA A 1 114 ? 11.826 18.867 -16.465 1.00 38.81 140 ALA A O 6
ATOM 8893 N N . SER A 1 22 ? -28.878 -2.993 9.952 1.00 43.13 48 SER A N 7
ATOM 8894 C CA . SER A 1 22 ? -28.712 -1.784 10.782 1.00 12.43 48 SER A CA 7
ATOM 8895 C C . SER A 1 22 ? -27.437 -1.031 10.411 1.00 21.31 48 SER A C 7
ATOM 8896 O O . SER A 1 22 ? -27.445 0.197 10.296 1.00 43.15 48 SER A O 7
ATOM 8904 N N . ASP A 1 23 ? -26.345 -1.764 10.218 1.00 4.33 49 ASP A N 7
ATOM 8905 C CA . ASP A 1 23 ? -25.058 -1.152 9.920 1.00 14.35 49 ASP A CA 7
ATOM 8906 C C . ASP A 1 23 ? -24.192 -2.130 9.130 1.00 22.32 49 ASP A C 7
ATOM 8907 O O . ASP A 1 23 ? -24.512 -3.318 9.066 1.00 4.34 49 ASP A O 7
ATOM 8916 N N . PRO A 1 24 ? -23.108 -1.645 8.488 1.00 43.30 50 PRO A N 7
ATOM 8917 C CA . PRO A 1 24 ? -22.184 -2.505 7.739 1.00 14.11 50 PRO A CA 7
ATOM 8918 C C . PRO A 1 24 ? -21.670 -3.666 8.589 1.00 3.14 50 PRO A C 7
ATOM 8919 O O . PRO A 1 24 ? -22.068 -4.812 8.378 1.00 41.53 50 PRO A O 7
ATOM 8930 N N . LYS A 1 25 ? -20.778 -3.362 9.537 1.00 42.25 51 LYS A N 7
ATOM 8931 C CA . LYS A 1 25 ? -20.316 -4.336 10.537 1.00 14.53 51 LYS A CA 7
ATOM 8932 C C . LYS A 1 25 ? -19.547 -5.509 9.907 1.00 13.41 51 LYS A C 7
ATOM 8933 O O . LYS A 1 25 ? -19.097 -6.419 10.608 1.00 75.22 51 LYS A O 7
ATOM 8952 N N . LYS A 1 26 ? -19.368 -5.481 8.597 1.00 13.24 52 LYS A N 7
ATOM 8953 C CA . LYS A 1 26 ? -18.651 -6.552 7.922 1.00 2.00 52 LYS A CA 7
ATOM 8954 C C . LYS A 1 26 ? -17.166 -6.230 7.798 1.00 51.24 52 LYS A C 7
ATOM 8955 O O . LYS A 1 26 ? -16.688 -5.803 6.747 1.00 11.35 52 LYS A O 7
ATOM 8974 N N . LYS A 1 27 ? -16.453 -6.404 8.898 1.00 43.45 53 LYS A N 7
ATOM 8975 C CA . LYS A 1 27 ? -15.009 -6.266 8.903 1.00 1.01 53 LYS A CA 7
ATOM 8976 C C . LYS A 1 27 ? -14.388 -7.628 8.610 1.00 13.32 53 LYS A C 7
ATOM 8977 O O . LYS A 1 27 ? -14.705 -8.610 9.282 1.00 25.40 53 LYS A O 7
ATOM 8996 N N . MET A 1 28 ? -13.522 -7.681 7.602 1.00 44.13 54 MET A N 7
ATOM 8997 C CA . MET A 1 28 ? -12.924 -8.940 7.154 1.00 34.31 54 MET A CA 7
ATOM 8998 C C . MET A 1 28 ? -12.248 -9.680 8.308 1.00 51.32 54 MET A C 7
ATOM 8999 O O . MET A 1 28 ? -12.307 -10.907 8.397 1.00 73.32 54 MET A O 7
ATOM 9013 N N . CYS A 1 29 ? -11.615 -8.923 9.188 1.00 33.51 55 CYS A N 7
ATOM 9014 C CA . CYS A 1 29 ? -10.949 -9.482 10.352 1.00 70.24 55 CYS A CA 7
ATOM 9015 C C . CYS A 1 29 ? -10.532 -8.359 11.283 1.00 32.53 55 CYS A C 7
ATOM 9016 O O . CYS A 1 29 ? -10.266 -7.246 10.827 1.00 32.24 55 CYS A O 7
ATOM 9024 N N . LYS A 1 30 ? -10.489 -8.628 12.581 1.00 65.14 56 LYS A N 7
ATOM 9025 C CA . LYS A 1 30 ? -9.991 -7.643 13.524 1.00 44.34 56 LYS A CA 7
ATOM 9026 C C . LYS A 1 30 ? -8.474 -7.690 13.536 1.00 73.12 56 LYS A C 7
ATOM 9027 O O . LYS A 1 30 ? -7.872 -8.495 14.253 1.00 63.31 56 LYS A O 7
ATOM 9046 N N . GLU A 1 31 ? -7.858 -6.863 12.708 1.00 15.42 57 GLU A N 7
ATOM 9047 C CA . GLU A 1 31 ? -6.415 -6.818 12.633 1.00 24.23 57 GLU A CA 7
ATOM 9048 C C . GLU A 1 31 ? -5.861 -6.106 13.856 1.00 43.40 57 GLU A C 7
ATOM 9049 O O . GLU A 1 31 ? -5.887 -4.876 13.944 1.00 11.34 57 GLU A O 7
ATOM 9061 N N . ARG A 1 32 ? -5.400 -6.900 14.810 1.00 4.33 58 ARG A N 7
ATOM 9062 C CA . ARG A 1 32 ? -4.892 -6.390 16.070 1.00 2.33 58 ARG A CA 7
ATOM 9063 C C . ARG A 1 32 ? -3.616 -5.587 15.862 1.00 42.45 58 ARG A C 7
ATOM 9064 O O . ARG A 1 32 ? -2.564 -6.140 15.523 1.00 31.42 58 ARG A O 7
ATOM 9085 N N . ILE A 1 33 ? -3.717 -4.283 16.053 1.00 63.23 59 ILE A N 7
ATOM 9086 C CA . ILE A 1 33 ? -2.579 -3.397 15.881 1.00 13.10 59 ILE A CA 7
ATOM 9087 C C . ILE A 1 33 ? -1.968 -3.030 17.232 1.00 40.21 59 ILE A C 7
ATOM 9088 O O . ILE A 1 33 ? -2.678 -2.633 18.159 1.00 32.21 59 ILE A O 7
ATOM 9104 N N . PRO A 1 34 ? -0.646 -3.196 17.373 1.00 11.33 60 PRO A N 7
ATOM 9105 C CA . PRO A 1 34 ? 0.072 -2.808 18.588 1.00 72.12 60 PRO A CA 7
ATOM 9106 C C . PRO A 1 34 ? 0.205 -1.294 18.692 1.00 54.11 60 PRO A C 7
ATOM 9107 O O . PRO A 1 34 ? 0.177 -0.721 19.784 1.00 33.24 60 PRO A O 7
ATOM 9118 N N . GLN A 1 35 ? 0.339 -0.659 17.538 1.00 60.22 61 GLN A N 7
ATOM 9119 C CA . GLN A 1 35 ? 0.500 0.780 17.445 1.00 10.20 61 GLN A CA 7
ATOM 9120 C C . GLN A 1 35 ? 0.252 1.213 16.007 1.00 50.41 61 GLN A C 7
ATOM 9121 O O . GLN A 1 35 ? 0.826 0.633 15.083 1.00 22.41 61 GLN A O 7
ATOM 9135 N N . PRO A 1 36 ? -0.611 2.218 15.789 1.00 23.33 62 PRO A N 7
ATOM 9136 C CA . PRO A 1 36 ? -0.894 2.746 14.444 1.00 63.51 62 PRO A CA 7
ATOM 9137 C C . PRO A 1 36 ? 0.272 3.559 13.870 1.00 30.41 62 PRO A C 7
ATOM 9138 O O . PRO A 1 36 ? 0.072 4.597 13.238 1.00 71.22 62 PRO A O 7
ATOM 9149 N N . LYS A 1 37 ? 1.488 3.069 14.080 1.00 54.31 63 LYS A N 7
ATOM 9150 C CA . LYS A 1 37 ? 2.682 3.718 13.560 1.00 1.40 63 LYS A CA 7
ATOM 9151 C C . LYS A 1 37 ? 2.841 3.392 12.080 1.00 15.31 63 LYS A C 7
ATOM 9152 O O . LYS A 1 37 ? 3.513 4.108 11.338 1.00 23.55 63 LYS A O 7
ATOM 9171 N N . ASN A 1 38 ? 2.216 2.303 11.660 1.00 14.23 64 ASN A N 7
ATOM 9172 C CA . ASN A 1 38 ? 2.134 1.969 10.252 1.00 13.21 64 ASN A CA 7
ATOM 9173 C C . ASN A 1 38 ? 0.880 2.583 9.675 1.00 12.33 64 ASN A C 7
ATOM 9174 O O . ASN A 1 38 ? -0.177 2.608 10.311 1.00 41.35 64 ASN A O 7
ATOM 9185 N N . THR A 1 39 ? 1.013 3.087 8.472 1.00 64.35 65 THR A N 7
ATOM 9186 C CA . THR A 1 39 ? -0.054 3.799 7.801 1.00 74.31 65 THR A CA 7
ATOM 9187 C C . THR A 1 39 ? -1.249 2.887 7.529 1.00 60.13 65 THR A C 7
ATOM 9188 O O . THR A 1 39 ? -2.376 3.354 7.354 1.00 52.51 65 THR A O 7
ATOM 9199 N N . VAL A 1 40 ? -0.985 1.584 7.505 1.00 13.14 66 VAL A N 7
ATOM 9200 C CA . VAL A 1 40 ? -2.021 0.579 7.305 1.00 4.23 66 VAL A CA 7
ATOM 9201 C C . VAL A 1 40 ? -3.084 0.684 8.395 1.00 31.41 66 VAL A C 7
ATOM 9202 O O . VAL A 1 40 ? -4.283 0.684 8.119 1.00 25.24 66 VAL A O 7
ATOM 9215 N N . ALA A 1 41 ? -2.628 0.788 9.636 1.00 11.44 67 ALA A N 7
ATOM 9216 C CA . ALA A 1 41 ? -3.529 0.930 10.770 1.00 43.54 67 ALA A CA 7
ATOM 9217 C C . ALA A 1 41 ? -4.249 2.271 10.707 1.00 41.41 67 ALA A C 7
ATOM 9218 O O . ALA A 1 41 ? -5.439 2.365 10.998 1.00 14.34 67 ALA A O 7
ATOM 9225 N N . MET A 1 42 ? -3.515 3.297 10.291 1.00 64.43 68 MET A N 7
ATOM 9226 C CA . MET A 1 42 ? -4.060 4.643 10.147 1.00 73.53 68 MET A CA 7
ATOM 9227 C C . MET A 1 42 ? -5.234 4.658 9.170 1.00 54.31 68 MET A C 7
ATOM 9228 O O . MET A 1 42 ? -6.263 5.280 9.431 1.00 23.21 68 MET A O 7
ATOM 9242 N N . LEU A 1 43 ? -5.068 3.963 8.050 1.00 65.00 69 LEU A N 7
ATOM 9243 C CA . LEU A 1 43 ? -6.098 3.900 7.024 1.00 73.52 69 LEU A CA 7
ATOM 9244 C C . LEU A 1 43 ? -7.371 3.252 7.558 1.00 55.24 69 LEU A C 7
ATOM 9245 O O . LEU A 1 43 ? -8.473 3.670 7.207 1.00 34.15 69 LEU A O 7
ATOM 9261 N N . ASN A 1 44 ? -7.208 2.263 8.432 1.00 12.30 70 ASN A N 7
ATOM 9262 C CA . ASN A 1 44 ? -8.346 1.539 9.001 1.00 13.33 70 ASN A CA 7
ATOM 9263 C C . ASN A 1 44 ? -9.119 2.435 9.956 1.00 41.31 70 ASN A C 7
ATOM 9264 O O . ASN A 1 44 ? -10.297 2.207 10.235 1.00 33.33 70 ASN A O 7
ATOM 9275 N N . GLU A 1 45 ? -8.441 3.448 10.462 1.00 62.25 71 GLU A N 7
ATOM 9276 C CA . GLU A 1 45 ? -9.050 4.411 11.356 1.00 22.03 71 GLU A CA 7
ATOM 9277 C C . GLU A 1 45 ? -9.828 5.451 10.563 1.00 35.13 71 GLU A C 7
ATOM 9278 O O . GLU A 1 45 ? -10.872 5.931 11.006 1.00 41.32 71 GLU A O 7
ATOM 9290 N N . LEU A 1 46 ? -9.316 5.784 9.385 1.00 25.34 72 LEU A N 7
ATOM 9291 C CA . LEU A 1 46 ? -9.929 6.804 8.545 1.00 24.44 72 LEU A CA 7
ATOM 9292 C C . LEU A 1 46 ? -11.101 6.244 7.749 1.00 25.41 72 LEU A C 7
ATOM 9293 O O . LEU A 1 46 ? -12.234 6.706 7.892 1.00 32.44 72 LEU A O 7
ATOM 9309 N N . ARG A 1 47 ? -10.834 5.247 6.920 1.00 44.21 73 ARG A N 7
ATOM 9310 C CA . ARG A 1 47 ? -11.849 4.716 6.019 1.00 74.00 73 ARG A CA 7
ATOM 9311 C C . ARG A 1 47 ? -11.915 3.199 6.136 1.00 5.11 73 ARG A C 7
ATOM 9312 O O . ARG A 1 47 ? -11.016 2.575 6.694 1.00 32.02 73 ARG A O 7
ATOM 9333 N N . HIS A 1 48 ? -12.982 2.613 5.617 1.00 72.11 74 HIS A N 7
ATOM 9334 C CA . HIS A 1 48 ? -13.109 1.163 5.576 1.00 43.22 74 HIS A CA 7
ATOM 9335 C C . HIS A 1 48 ? -13.237 0.704 4.131 1.00 15.21 74 HIS A C 7
ATOM 9336 O O . HIS A 1 48 ? -13.499 1.518 3.242 1.00 11.12 74 HIS A O 7
ATOM 9350 N N . GLY A 1 49 ? -13.042 -0.584 3.893 1.00 35.53 75 GLY A N 7
ATOM 9351 C CA . GLY A 1 49 ? -13.097 -1.093 2.545 1.00 63.44 75 GLY A CA 7
ATOM 9352 C C . GLY A 1 49 ? -11.760 -0.954 1.857 1.00 70.12 75 GLY A C 7
ATOM 9353 O O . GLY A 1 49 ? -11.689 -0.758 0.648 1.00 24.44 75 GLY A O 7
ATOM 9357 N N . LEU A 1 50 ? -10.700 -1.046 2.646 1.00 52.52 76 LEU A N 7
ATOM 9358 C CA . LEU A 1 50 ? -9.344 -0.923 2.136 1.00 10.44 76 LEU A CA 7
ATOM 9359 C C . LEU A 1 50 ? -8.732 -2.304 1.913 1.00 12.34 76 LEU A C 7
ATOM 9360 O O . LEU A 1 50 ? -8.319 -2.979 2.857 1.00 23.22 76 LEU A O 7
ATOM 9376 N N . ILE A 1 51 ? -8.703 -2.736 0.664 1.00 74.21 77 ILE A N 7
ATOM 9377 C CA . ILE A 1 51 ? -8.177 -4.050 0.332 1.00 44.12 77 ILE A CA 7
ATOM 9378 C C . ILE A 1 51 ? -6.768 -3.934 -0.238 1.00 11.01 77 ILE A C 7
ATOM 9379 O O . ILE A 1 51 ? -6.581 -3.412 -1.338 1.00 71.21 77 ILE A O 7
ATOM 9395 N N . TYR A 1 52 ? -5.784 -4.400 0.525 1.00 11.34 78 TYR A N 7
ATOM 9396 C CA . TYR A 1 52 ? -4.402 -4.424 0.061 1.00 65.10 78 TYR A CA 7
ATOM 9397 C C . TYR A 1 52 ? -4.141 -5.701 -0.722 1.00 73.15 78 TYR A C 7
ATOM 9398 O O . TYR A 1 52 ? -4.453 -6.794 -0.252 1.00 51.52 78 TYR A O 7
ATOM 9416 N N . LYS A 1 53 ? -3.584 -5.561 -1.910 1.00 24.34 79 LYS A N 7
ATOM 9417 C CA . LYS A 1 53 ? -3.271 -6.708 -2.744 1.00 62.31 79 LYS A CA 7
ATOM 9418 C C . LYS A 1 53 ? -1.924 -6.503 -3.429 1.00 23.42 79 LYS A C 7
ATOM 9419 O O . LYS A 1 53 ? -1.537 -5.374 -3.724 1.00 20.34 79 LYS A O 7
ATOM 9438 N N . LEU A 1 54 ? -1.197 -7.582 -3.646 1.00 22.02 80 LEU A N 7
ATOM 9439 C CA . LEU A 1 54 ? 0.059 -7.507 -4.375 1.00 51.11 80 LEU A CA 7
ATOM 9440 C C . LEU A 1 54 ? -0.218 -7.608 -5.866 1.00 52.14 80 LEU A C 7
ATOM 9441 O O . LEU A 1 54 ? -0.519 -8.691 -6.371 1.00 43.31 80 LEU A O 7
ATOM 9457 N N . GLU A 1 55 ? -0.137 -6.488 -6.569 1.00 41.55 81 GLU A N 7
ATOM 9458 C CA . GLU A 1 55 ? -0.468 -6.488 -7.986 1.00 21.34 81 GLU A CA 7
ATOM 9459 C C . GLU A 1 55 ? 0.755 -6.774 -8.851 1.00 32.30 81 GLU A C 7
ATOM 9460 O O . GLU A 1 55 ? 0.624 -7.222 -9.989 1.00 72.22 81 GLU A O 7
ATOM 9472 N N . SER A 1 56 ? 1.943 -6.511 -8.323 1.00 10.12 82 SER A N 7
ATOM 9473 C CA . SER A 1 56 ? 3.172 -6.752 -9.070 1.00 61.22 82 SER A CA 7
ATOM 9474 C C . SER A 1 56 ? 4.339 -7.007 -8.125 1.00 14.43 82 SER A C 7
ATOM 9475 O O . SER A 1 56 ? 4.416 -6.417 -7.046 1.00 63.40 82 SER A O 7
ATOM 9483 N N . GLN A 1 57 ? 5.231 -7.899 -8.525 1.00 40.03 83 GLN A N 7
ATOM 9484 C CA . GLN A 1 57 ? 6.422 -8.194 -7.748 1.00 61.44 83 GLN A CA 7
ATOM 9485 C C . GLN A 1 57 ? 7.573 -8.524 -8.691 1.00 12.12 83 GLN A C 7
ATOM 9486 O O . GLN A 1 57 ? 7.555 -9.549 -9.371 1.00 21.21 83 GLN A O 7
ATOM 9500 N N . THR A 1 58 ? 8.557 -7.641 -8.743 1.00 3.41 84 THR A N 7
ATOM 9501 C CA . THR A 1 58 ? 9.703 -7.813 -9.627 1.00 32.15 84 THR A CA 7
ATOM 9502 C C . THR A 1 58 ? 10.975 -7.294 -8.969 1.00 35.00 84 THR A C 7
ATOM 9503 O O . THR A 1 58 ? 10.930 -6.339 -8.196 1.00 25.24 84 THR A O 7
ATOM 9514 N N . GLY A 1 59 ? 12.100 -7.929 -9.255 1.00 41.55 85 GLY A N 7
ATOM 9515 C CA . GLY A 1 59 ? 13.368 -7.411 -8.785 1.00 61.42 85 GLY A CA 7
ATOM 9516 C C . GLY A 1 59 ? 14.288 -8.482 -8.244 1.00 24.23 85 GLY A C 7
ATOM 9517 O O . GLY A 1 59 ? 13.937 -9.664 -8.246 1.00 22.05 85 GLY A O 7
ATOM 9521 N N . PRO A 1 60 ? 15.485 -8.087 -7.787 1.00 51.54 86 PRO A N 7
ATOM 9522 C CA . PRO A 1 60 ? 16.458 -9.005 -7.185 1.00 73.10 86 PRO A CA 7
ATOM 9523 C C . PRO A 1 60 ? 15.984 -9.554 -5.845 1.00 44.44 86 PRO A C 7
ATOM 9524 O O . PRO A 1 60 ? 14.886 -9.246 -5.395 1.00 54.42 86 PRO A O 7
ATOM 9535 N N . VAL A 1 61 ? 16.815 -10.364 -5.209 1.00 32.44 87 VAL A N 7
ATOM 9536 C CA . VAL A 1 61 ? 16.457 -10.943 -3.921 1.00 35.40 87 VAL A CA 7
ATOM 9537 C C . VAL A 1 61 ? 16.889 -10.035 -2.770 1.00 13.24 87 VAL A C 7
ATOM 9538 O O . VAL A 1 61 ? 16.241 -9.991 -1.723 1.00 64.53 87 VAL A O 7
ATOM 9551 N N . HIS A 1 62 ? 17.977 -9.299 -2.969 1.00 33.31 88 HIS A N 7
ATOM 9552 C CA . HIS A 1 62 ? 18.465 -8.390 -1.939 1.00 32.04 88 HIS A CA 7
ATOM 9553 C C . HIS A 1 62 ? 17.552 -7.174 -1.833 1.00 31.10 88 HIS A C 7
ATOM 9554 O O . HIS A 1 62 ? 17.420 -6.569 -0.767 1.00 62.33 88 HIS A O 7
ATOM 9568 N N . ALA A 1 63 ? 16.908 -6.835 -2.944 1.00 22.22 89 ALA A N 7
ATOM 9569 C CA . ALA A 1 63 ? 15.979 -5.717 -2.973 1.00 45.23 89 ALA A CA 7
ATOM 9570 C C . ALA A 1 63 ? 14.866 -5.971 -3.982 1.00 53.15 89 ALA A C 7
ATOM 9571 O O . ALA A 1 63 ? 14.871 -5.414 -5.081 1.00 21.12 89 ALA A O 7
ATOM 9578 N N . PRO A 1 64 ? 13.912 -6.849 -3.637 1.00 52.42 90 PRO A N 7
ATOM 9579 C CA . PRO A 1 64 ? 12.775 -7.143 -4.495 1.00 74.53 90 PRO A CA 7
ATOM 9580 C C . PRO A 1 64 ? 11.724 -6.049 -4.404 1.00 65.52 90 PRO A C 7
ATOM 9581 O O . PRO A 1 64 ? 11.385 -5.595 -3.315 1.00 52.32 90 PRO A O 7
ATOM 9592 N N . LEU A 1 65 ? 11.211 -5.619 -5.536 1.00 53.21 91 LEU A N 7
ATOM 9593 C CA . LEU A 1 65 ? 10.230 -4.554 -5.545 1.00 53.13 91 LEU A CA 7
ATOM 9594 C C . LEU A 1 65 ? 8.827 -5.139 -5.505 1.00 42.32 91 LEU A C 7
ATOM 9595 O O . LEU A 1 65 ? 8.383 -5.814 -6.437 1.00 33.41 91 LEU A O 7
ATOM 9611 N N . PHE A 1 66 ? 8.148 -4.880 -4.409 1.00 60.24 92 PHE A N 7
ATOM 9612 C CA . PHE A 1 66 ? 6.780 -5.322 -4.224 1.00 41.42 92 PHE A CA 7
ATOM 9613 C C . PHE A 1 66 ? 5.840 -4.162 -4.487 1.00 33.22 92 PHE A C 7
ATOM 9614 O O . PHE A 1 66 ? 6.077 -3.048 -4.020 1.00 11.43 92 PHE A O 7
ATOM 9631 N N . THR A 1 67 ? 4.790 -4.417 -5.242 1.00 21.34 93 THR A N 7
ATOM 9632 C CA . THR A 1 67 ? 3.843 -3.387 -5.593 1.00 34.30 93 THR A CA 7
ATOM 9633 C C . THR A 1 67 ? 2.471 -3.730 -5.028 1.00 0.40 93 THR A C 7
ATOM 9634 O O . THR A 1 67 ? 1.743 -4.553 -5.587 1.00 24.33 93 THR A O 7
ATOM 9645 N N . ILE A 1 68 ? 2.152 -3.130 -3.898 1.00 21.42 94 ILE A N 7
ATOM 9646 C CA . ILE A 1 68 ? 0.886 -3.370 -3.232 1.00 43.54 94 ILE A CA 7
ATOM 9647 C C . ILE A 1 68 ? -0.111 -2.291 -3.612 1.00 13.14 94 ILE A C 7
ATOM 9648 O O . ILE A 1 68 ? 0.185 -1.099 -3.539 1.00 14.12 94 ILE A O 7
ATOM 9664 N N . SER A 1 69 ? -1.274 -2.718 -4.040 1.00 73.45 95 SER A N 7
ATOM 9665 C CA . SER A 1 69 ? -2.333 -1.809 -4.392 1.00 23.52 95 SER A CA 7
ATOM 9666 C C . SER A 1 69 ? -3.450 -1.878 -3.369 1.00 64.34 95 SER A C 7
ATOM 9667 O O . SER A 1 69 ? -3.911 -2.962 -3.008 1.00 51.12 95 SER A O 7
ATOM 9675 N N . VAL A 1 70 ? -3.866 -0.726 -2.886 1.00 60.31 96 VAL A N 7
ATOM 9676 C CA . VAL A 1 70 ? -4.973 -0.658 -1.959 1.00 3.25 96 VAL A CA 7
ATOM 9677 C C . VAL A 1 70 ? -6.057 0.248 -2.513 1.00 51.44 96 VAL A C 7
ATOM 9678 O O . VAL A 1 70 ? -5.805 1.398 -2.879 1.00 4.13 96 VAL A O 7
ATOM 9691 N N . GLU A 1 71 ? -7.255 -0.282 -2.608 1.00 13.34 97 GLU A N 7
ATOM 9692 C CA . GLU A 1 71 ? -8.364 0.472 -3.143 1.00 75.52 97 GLU A CA 7
ATOM 9693 C C . GLU A 1 71 ? -9.173 1.062 -2.002 1.00 73.13 97 GLU A C 7
ATOM 9694 O O . GLU A 1 71 ? -9.803 0.339 -1.234 1.00 63.23 97 GLU A O 7
ATOM 9706 N N . VAL A 1 72 ? -9.128 2.378 -1.881 1.00 13.23 98 VAL A N 7
ATOM 9707 C CA . VAL A 1 72 ? -9.764 3.066 -0.771 1.00 5.33 98 VAL A CA 7
ATOM 9708 C C . VAL A 1 72 ? -10.734 4.120 -1.280 1.00 64.14 98 VAL A C 7
ATOM 9709 O O . VAL A 1 72 ? -10.364 4.977 -2.081 1.00 63.31 98 VAL A O 7
ATOM 9722 N N . ASP A 1 73 ? -11.979 4.027 -0.820 1.00 43.34 99 ASP A N 7
ATOM 9723 C CA . ASP A 1 73 ? -13.045 4.973 -1.179 1.00 13.42 99 ASP A CA 7
ATOM 9724 C C . ASP A 1 73 ? -13.326 4.973 -2.688 1.00 51.11 99 ASP A C 7
ATOM 9725 O O . ASP A 1 73 ? -14.110 5.778 -3.189 1.00 33.11 99 ASP A O 7
ATOM 9734 N N . GLY A 1 74 ? -12.707 4.046 -3.407 1.00 52.02 100 GLY A N 7
ATOM 9735 C CA . GLY A 1 74 ? -12.891 3.977 -4.841 1.00 74.13 100 GLY A CA 7
ATOM 9736 C C . GLY A 1 74 ? -11.622 4.304 -5.600 1.00 11.42 100 GLY A C 7
ATOM 9737 O O . GLY A 1 74 ? -11.530 4.060 -6.801 1.00 30.14 100 GLY A O 7
ATOM 9741 N N . GLN A 1 75 ? -10.642 4.853 -4.897 1.00 64.52 101 GLN A N 7
ATOM 9742 C CA . GLN A 1 75 ? -9.367 5.204 -5.505 1.00 25.31 101 GLN A CA 7
ATOM 9743 C C . GLN A 1 75 ? -8.366 4.084 -5.252 1.00 4.21 101 GLN A C 7
ATOM 9744 O O . GLN A 1 75 ? -8.262 3.588 -4.131 1.00 62.24 101 GLN A O 7
ATOM 9758 N N . LYS A 1 76 ? -7.641 3.679 -6.280 1.00 43.24 102 LYS A N 7
ATOM 9759 C CA . LYS A 1 76 ? -6.657 2.619 -6.131 1.00 25.52 102 LYS A CA 7
ATOM 9760 C C . LYS A 1 76 ? -5.272 3.222 -5.918 1.00 4.34 102 LYS A C 7
ATOM 9761 O O . LYS A 1 76 ? -4.662 3.765 -6.843 1.00 74.01 102 LYS A O 7
ATOM 9780 N N . TYR A 1 77 ? -4.797 3.140 -4.686 1.00 1.41 103 TYR A N 7
ATOM 9781 C CA . TYR A 1 77 ? -3.502 3.690 -4.314 1.00 34.03 103 TYR A CA 7
ATOM 9782 C C . TYR A 1 77 ? -2.424 2.629 -4.445 1.00 51.21 103 TYR A C 7
ATOM 9783 O O . TYR A 1 77 ? -2.699 1.438 -4.306 1.00 43.24 103 TYR A O 7
ATOM 9801 N N . LEU A 1 78 ? -1.202 3.055 -4.713 1.00 30.24 104 LEU A N 7
ATOM 9802 C CA . LEU A 1 78 ? -0.120 2.120 -4.964 1.00 71.04 104 LEU A CA 7
ATOM 9803 C C . LEU A 1 78 ? 1.036 2.348 -4.003 1.00 45.11 104 LEU A C 7
ATOM 9804 O O . LEU A 1 78 ? 1.393 3.489 -3.702 1.00 62.01 104 LEU A O 7
ATOM 9820 N N . GLY A 1 79 ? 1.612 1.259 -3.523 1.00 73.34 105 GLY A N 7
ATOM 9821 C CA . GLY A 1 79 ? 2.756 1.338 -2.644 1.00 70.42 105 GLY A CA 7
ATOM 9822 C C . GLY A 1 79 ? 3.841 0.369 -3.056 1.00 31.11 105 GLY A C 7
ATOM 9823 O O . GLY A 1 79 ? 3.565 -0.798 -3.340 1.00 4.52 105 GLY A O 7
ATOM 9827 N N . GLN A 1 80 ? 5.071 0.850 -3.105 1.00 30.11 106 GLN A N 7
ATOM 9828 C CA . GLN A 1 80 ? 6.186 0.039 -3.570 1.00 60.44 106 GLN A CA 7
ATOM 9829 C C . GLN A 1 80 ? 7.292 -0.022 -2.520 1.00 21.31 106 GLN A C 7
ATOM 9830 O O . GLN A 1 80 ? 7.795 1.005 -2.072 1.00 52.03 106 GLN A O 7
ATOM 9844 N N . GLY A 1 81 ? 7.659 -1.233 -2.128 1.00 72.42 107 GLY A N 7
ATOM 9845 C CA . GLY A 1 81 ? 8.697 -1.420 -1.130 1.00 1.21 107 GLY A CA 7
ATOM 9846 C C . GLY A 1 81 ? 9.522 -2.654 -1.429 1.00 50.42 107 GLY A C 7
ATOM 9847 O O . GLY A 1 81 ? 9.258 -3.340 -2.412 1.00 31.24 107 GLY A O 7
ATOM 9851 N N . ARG A 1 82 ? 10.512 -2.952 -0.588 1.00 20.45 108 ARG A N 7
ATOM 9852 C CA . ARG A 1 82 ? 11.371 -4.117 -0.816 1.00 13.24 108 ARG A CA 7
ATOM 9853 C C . ARG A 1 82 ? 10.719 -5.382 -0.268 1.00 61.33 108 ARG A C 7
ATOM 9854 O O . ARG A 1 82 ? 11.317 -6.458 -0.276 1.00 50.03 108 ARG A O 7
ATOM 9875 N N . SER A 1 83 ? 9.492 -5.242 0.217 1.00 14.03 109 SER A N 7
ATOM 9876 C CA . SER A 1 83 ? 8.740 -6.356 0.777 1.00 62.22 109 SER A CA 7
ATOM 9877 C C . SER A 1 83 ? 7.258 -6.005 0.801 1.00 13.15 109 SER A C 7
ATOM 9878 O O . SER A 1 83 ? 6.905 -4.825 0.707 1.00 62.10 109 SER A O 7
ATOM 9886 N N . LYS A 1 84 ? 6.397 -7.017 0.915 1.00 2.41 110 LYS A N 7
ATOM 9887 C CA . LYS A 1 84 ? 4.954 -6.796 1.012 1.00 3.13 110 LYS A CA 7
ATOM 9888 C C . LYS A 1 84 ? 4.638 -5.831 2.148 1.00 71.32 110 LYS A C 7
ATOM 9889 O O . LYS A 1 84 ? 3.788 -4.956 2.011 1.00 54.21 110 LYS A O 7
ATOM 9908 N N . LYS A 1 85 ? 5.334 -6.013 3.265 1.00 33.23 111 LYS A N 7
ATOM 9909 C CA . LYS A 1 85 ? 5.157 -5.186 4.449 1.00 12.44 111 LYS A CA 7
ATOM 9910 C C . LYS A 1 85 ? 5.326 -3.707 4.116 1.00 63.50 111 LYS A C 7
ATOM 9911 O O . LYS A 1 85 ? 4.431 -2.897 4.357 1.00 75.42 111 LYS A O 7
ATOM 9930 N N . VAL A 1 86 ? 6.477 -3.368 3.547 1.00 1.40 112 VAL A N 7
ATOM 9931 C CA . VAL A 1 86 ? 6.790 -1.988 3.213 1.00 53.14 112 VAL A CA 7
ATOM 9932 C C . VAL A 1 86 ? 5.848 -1.461 2.136 1.00 72.23 112 VAL A C 7
ATOM 9933 O O . VAL A 1 86 ? 5.318 -0.360 2.251 1.00 42.14 112 VAL A O 7
ATOM 9946 N N . ALA A 1 87 ? 5.621 -2.271 1.109 1.00 71.25 113 ALA A N 7
ATOM 9947 C CA . ALA A 1 87 ? 4.767 -1.876 -0.003 1.00 24.34 113 ALA A CA 7
ATOM 9948 C C . ALA A 1 87 ? 3.344 -1.600 0.470 1.00 73.13 113 ALA A C 7
ATOM 9949 O O . ALA A 1 87 ? 2.685 -0.681 -0.015 1.00 74.11 113 ALA A O 7
ATOM 9956 N N . ARG A 1 88 ? 2.887 -2.393 1.428 1.00 12.30 114 ARG A N 7
ATOM 9957 C CA . ARG A 1 88 ? 1.558 -2.232 2.000 1.00 25.43 114 ARG A CA 7
ATOM 9958 C C . ARG A 1 88 ? 1.455 -0.896 2.733 1.00 52.34 114 ARG A C 7
ATOM 9959 O O . ARG A 1 88 ? 0.486 -0.154 2.572 1.00 45.23 114 ARG A O 7
ATOM 9980 N N . ILE A 1 89 ? 2.468 -0.605 3.537 1.00 34.32 115 ILE A N 7
ATOM 9981 C CA . ILE A 1 89 ? 2.552 0.660 4.259 1.00 24.20 115 ILE A CA 7
ATOM 9982 C C . ILE A 1 89 ? 2.610 1.841 3.286 1.00 74.22 115 ILE A C 7
ATOM 9983 O O . ILE A 1 89 ? 1.855 2.799 3.414 1.00 3.33 115 ILE A O 7
ATOM 9999 N N . GLU A 1 90 ? 3.480 1.758 2.295 1.00 45.33 116 GLU A N 7
ATOM 10000 C CA . GLU A 1 90 ? 3.601 2.814 1.298 1.00 72.43 116 GLU A CA 7
ATOM 10001 C C . GLU A 1 90 ? 2.288 3.027 0.549 1.00 12.41 116 GLU A C 7
ATOM 10002 O O . GLU A 1 90 ? 1.925 4.160 0.226 1.00 70.44 116 GLU A O 7
ATOM 10014 N N . ALA A 1 91 ? 1.573 1.941 0.290 1.00 11.42 117 ALA A N 7
ATOM 10015 C CA . ALA A 1 91 ? 0.265 2.027 -0.342 1.00 54.32 117 ALA A CA 7
ATOM 10016 C C . ALA A 1 91 ? -0.693 2.823 0.534 1.00 33.11 117 ALA A C 7
ATOM 10017 O O . ALA A 1 91 ? -1.363 3.747 0.069 1.00 64.42 117 ALA A O 7
ATOM 10024 N N . ALA A 1 92 ? -0.727 2.470 1.813 1.00 43.43 118 ALA A N 7
ATOM 10025 C CA . ALA A 1 92 ? -1.589 3.142 2.775 1.00 4.42 118 ALA A CA 7
ATOM 10026 C C . ALA A 1 92 ? -1.158 4.590 2.992 1.00 3.01 118 ALA A C 7
ATOM 10027 O O . ALA A 1 92 ? -1.994 5.476 3.166 1.00 3.52 118 ALA A O 7
ATOM 10034 N N . ALA A 1 93 ? 0.150 4.822 2.971 1.00 3.20 119 ALA A N 7
ATOM 10035 C CA . ALA A 1 93 ? 0.699 6.163 3.135 1.00 4.41 119 ALA A CA 7
ATOM 10036 C C . ALA A 1 93 ? 0.227 7.071 2.011 1.00 74.04 119 ALA A C 7
ATOM 10037 O O . ALA A 1 93 ? -0.084 8.243 2.231 1.00 3.41 119 ALA A O 7
ATOM 10044 N N . THR A 1 94 ? 0.155 6.512 0.810 1.00 60.45 120 THR A N 7
ATOM 10045 C CA . THR A 1 94 ? -0.312 7.245 -0.351 1.00 1.12 120 THR A CA 7
ATOM 10046 C C . THR A 1 94 ? -1.777 7.647 -0.172 1.00 71.25 120 THR A C 7
ATOM 10047 O O . THR A 1 94 ? -2.184 8.755 -0.534 1.00 20.12 120 THR A O 7
ATOM 10058 N N . ALA A 1 95 ? -2.559 6.753 0.417 1.00 62.44 121 ALA A N 7
ATOM 10059 C CA . ALA A 1 95 ? -3.960 7.029 0.687 1.00 60.32 121 ALA A CA 7
ATOM 10060 C C . ALA A 1 95 ? -4.101 8.126 1.735 1.00 55.43 121 ALA A C 7
ATOM 10061 O O . ALA A 1 95 ? -4.858 9.077 1.547 1.00 72.40 121 ALA A O 7
ATOM 10068 N N . LEU A 1 96 ? -3.346 7.998 2.825 1.00 21.50 122 LEU A N 7
ATOM 10069 C CA . LEU A 1 96 ? -3.388 8.977 3.912 1.00 53.21 122 LEU A CA 7
ATOM 10070 C C . LEU A 1 96 ? -3.099 10.380 3.397 1.00 1.31 122 LEU A C 7
ATOM 10071 O O . LEU A 1 96 ? -3.846 11.320 3.669 1.00 31.21 122 LEU A O 7
ATOM 10087 N N . ARG A 1 97 ? -2.020 10.507 2.634 1.00 54.43 123 ARG A N 7
ATOM 10088 C CA . ARG A 1 97 ? -1.564 11.809 2.153 1.00 31.34 123 ARG A CA 7
ATOM 10089 C C . ARG A 1 97 ? -2.491 12.364 1.076 1.00 23.43 123 ARG A C 7
ATOM 10090 O O . ARG A 1 97 ? -2.404 13.539 0.710 1.00 63.15 123 ARG A O 7
ATOM 10111 N N . SER A 1 98 ? -3.365 11.513 0.559 1.00 72.32 124 SER A N 7
ATOM 10112 C CA . SER A 1 98 ? -4.367 11.932 -0.383 1.00 20.10 124 SER A CA 7
ATOM 10113 C C . SER A 1 98 ? -5.553 12.560 0.341 1.00 25.10 124 SER A C 7
ATOM 10114 O O . SER A 1 98 ? -6.222 13.449 -0.188 1.00 2.41 124 SER A O 7
ATOM 10122 N N . PHE A 1 99 ? -5.793 12.101 1.562 1.00 62.34 125 PHE A N 7
ATOM 10123 C CA . PHE A 1 99 ? -6.907 12.600 2.350 1.00 13.32 125 PHE A CA 7
ATOM 10124 C C . PHE A 1 99 ? -6.526 13.915 3.020 1.00 32.02 125 PHE A C 7
ATOM 10125 O O . PHE A 1 99 ? -7.200 14.932 2.846 1.00 13.43 125 PHE A O 7
ATOM 10142 N N . ILE A 1 100 ? -5.437 13.887 3.780 1.00 45.01 126 ILE A N 7
ATOM 10143 C CA . ILE A 1 100 ? -4.979 15.058 4.520 1.00 12.20 126 ILE A CA 7
ATOM 10144 C C . ILE A 1 100 ? -3.506 15.311 4.276 1.00 71.12 126 ILE A C 7
ATOM 10145 O O . ILE A 1 100 ? -2.763 14.420 3.862 1.00 25.35 126 ILE A O 7
ATOM 10161 N N . GLN A 1 101 ? -3.096 16.535 4.527 1.00 55.41 127 GLN A N 7
ATOM 10162 C CA . GLN A 1 101 ? -1.727 16.934 4.320 1.00 61.22 127 GLN A CA 7
ATOM 10163 C C . GLN A 1 101 ? -1.280 17.831 5.469 1.00 72.24 127 GLN A C 7
ATOM 10164 O O . GLN A 1 101 ? -2.076 18.585 6.026 1.00 64.32 127 GLN A O 7
ATOM 10178 N N . PHE A 1 102 ? -0.013 17.730 5.837 1.00 73.11 128 PHE A N 7
ATOM 10179 C CA . PHE A 1 102 ? 0.508 18.457 6.986 1.00 52.41 128 PHE A CA 7
ATOM 10180 C C . PHE A 1 102 ? 1.446 19.569 6.533 1.00 2.12 128 PHE A C 7
ATOM 10181 O O . PHE A 1 102 ? 2.325 20.004 7.274 1.00 13.31 128 PHE A O 7
ATOM 10198 N N . LYS A 1 103 ? 1.235 20.033 5.311 1.00 2.13 129 LYS A N 7
ATOM 10199 C CA . LYS A 1 103 ? 2.056 21.085 4.728 1.00 44.43 129 LYS A CA 7
ATOM 10200 C C . LYS A 1 103 ? 1.183 22.054 3.940 1.00 4.12 129 LYS A C 7
ATOM 10201 O O . LYS A 1 103 ? 0.947 23.179 4.372 1.00 3.34 129 LYS A O 7
ATOM 10220 N N . ASP A 1 104 ? 0.706 21.591 2.786 1.00 42.34 130 ASP A N 7
ATOM 10221 C CA . ASP A 1 104 ? -0.179 22.377 1.919 1.00 3.11 130 ASP A CA 7
ATOM 10222 C C . ASP A 1 104 ? 0.487 23.665 1.453 1.00 44.21 130 ASP A C 7
ATOM 10223 O O . ASP A 1 104 ? -0.192 24.637 1.113 1.00 13.40 130 ASP A O 7
ATOM 10232 N N . GLY A 1 105 ? 1.815 23.664 1.414 1.00 1.43 131 GLY A N 7
ATOM 10233 C CA . GLY A 1 105 ? 2.547 24.807 0.907 1.00 45.24 131 GLY A CA 7
ATOM 10234 C C . GLY A 1 105 ? 2.589 24.805 -0.606 1.00 54.43 131 GLY A C 7
ATOM 10235 O O . GLY A 1 105 ? 3.659 24.832 -1.213 1.00 53.42 131 GLY A O 7
ATOM 10239 N N . ALA A 1 106 ? 1.414 24.758 -1.209 1.00 43.54 132 ALA A N 7
ATOM 10240 C CA . ALA A 1 106 ? 1.289 24.663 -2.650 1.00 11.14 132 ALA A CA 7
ATOM 10241 C C . ALA A 1 106 ? 0.836 25.987 -3.243 1.00 42.24 132 ALA A C 7
ATOM 10242 O O . ALA A 1 106 ? 0.354 26.866 -2.532 1.00 35.10 132 ALA A O 7
ATOM 10249 N N . VAL A 1 107 ? 0.986 26.122 -4.553 1.00 1.34 133 VAL A N 7
ATOM 10250 C CA . VAL A 1 107 ? 0.571 27.333 -5.248 1.00 74.33 133 VAL A CA 7
ATOM 10251 C C . VAL A 1 107 ? -0.835 27.145 -5.814 1.00 65.10 133 VAL A C 7
ATOM 10252 O O . VAL A 1 107 ? -1.357 27.967 -6.569 1.00 74.54 133 VAL A O 7
ATOM 10265 N N . LEU A 1 108 ? -1.458 26.069 -5.385 1.00 42.52 134 LEU A N 7
ATOM 10266 C CA . LEU A 1 108 ? -2.771 25.692 -5.873 1.00 44.04 134 LEU A CA 7
ATOM 10267 C C . LEU A 1 108 ? -3.769 25.637 -4.727 1.00 30.40 134 LEU A C 7
ATOM 10268 O O . LEU A 1 108 ? -3.572 24.910 -3.753 1.00 5.40 134 LEU A O 7
ATOM 10284 N N . SER A 1 109 ? -4.824 26.419 -4.846 1.00 3.13 135 SER A N 7
ATOM 10285 C CA . SER A 1 109 ? -5.905 26.397 -3.881 1.00 1.35 135 SER A CA 7
ATOM 10286 C C . SER A 1 109 ? -6.787 25.173 -4.117 1.00 41.02 135 SER A C 7
ATOM 10287 O O . SER A 1 109 ? -6.760 24.595 -5.205 1.00 2.41 135 SER A O 7
ATOM 10295 N N . PRO A 1 110 ? -7.563 24.743 -3.104 1.00 52.30 136 PRO A N 7
ATOM 10296 C CA . PRO A 1 110 ? -8.510 23.634 -3.253 1.00 11.13 136 PRO A CA 7
ATOM 10297 C C . PRO A 1 110 ? -9.623 23.976 -4.241 1.00 21.34 136 PRO A C 7
ATOM 10298 O O . PRO A 1 110 ? -10.695 24.448 -3.857 1.00 52.41 136 PRO A O 7
ATOM 10309 N N . LEU A 1 111 ? -9.348 23.771 -5.525 1.00 35.52 137 LEU A N 7
ATOM 10310 C CA . LEU A 1 111 ? -10.301 24.096 -6.571 1.00 14.43 137 LEU A CA 7
ATOM 10311 C C . LEU A 1 111 ? -11.390 23.039 -6.655 1.00 23.20 137 LEU A C 7
ATOM 10312 O O . LEU A 1 111 ? -11.288 22.076 -7.417 1.00 52.44 137 LEU A O 7
ATOM 10328 N N . LYS A 1 112 ? -12.415 23.208 -5.841 1.00 72.31 138 LYS A N 7
ATOM 10329 C CA . LYS A 1 112 ? -13.547 22.302 -5.844 1.00 53.54 138 LYS A CA 7
ATOM 10330 C C . LYS A 1 112 ? -14.613 22.792 -6.820 1.00 14.45 138 LYS A C 7
ATOM 10331 O O . LYS A 1 112 ? -15.160 23.883 -6.658 1.00 53.33 138 LYS A O 7
ATOM 10350 N N . PRO A 1 113 ? -14.897 22.001 -7.866 1.00 0.42 139 PRO A N 7
ATOM 10351 C CA . PRO A 1 113 ? -15.900 22.357 -8.871 1.00 73.12 139 PRO A CA 7
ATOM 10352 C C . PRO A 1 113 ? -17.307 22.415 -8.282 1.00 3.23 139 PRO A C 7
ATOM 10353 O O . PRO A 1 113 ? -18.049 23.372 -8.509 1.00 21.30 139 PRO A O 7
ATOM 10364 N N . ALA A 1 114 ? -17.664 21.396 -7.515 1.00 45.14 140 ALA A N 7
ATOM 10365 C CA . ALA A 1 114 ? -18.967 21.339 -6.880 1.00 25.45 140 ALA A CA 7
ATOM 10366 C C . ALA A 1 114 ? -18.851 20.721 -5.493 1.00 53.45 140 ALA A C 7
ATOM 10367 O O . ALA A 1 114 ? -18.687 21.480 -4.516 1.00 37.56 140 ALA A O 7
ATOM 10375 N N . SER A 1 22 ? 20.006 -19.750 3.069 1.00 0.33 48 SER A N 8
ATOM 10376 C CA . SER A 1 22 ? 21.235 -18.949 3.246 1.00 61.01 48 SER A CA 8
ATOM 10377 C C . SER A 1 22 ? 20.895 -17.467 3.332 1.00 20.52 48 SER A C 8
ATOM 10378 O O . SER A 1 22 ? 21.776 -16.615 3.451 1.00 1.14 48 SER A O 8
ATOM 10386 N N . ASP A 1 23 ? 19.607 -17.169 3.283 1.00 54.34 49 ASP A N 8
ATOM 10387 C CA . ASP A 1 23 ? 19.123 -15.804 3.329 1.00 11.13 49 ASP A CA 8
ATOM 10388 C C . ASP A 1 23 ? 18.440 -15.535 4.664 1.00 54.51 49 ASP A C 8
ATOM 10389 O O . ASP A 1 23 ? 17.869 -16.443 5.273 1.00 71.44 49 ASP A O 8
ATOM 10398 N N . PRO A 1 24 ? 18.507 -14.289 5.146 1.00 21.11 50 PRO A N 8
ATOM 10399 C CA . PRO A 1 24 ? 17.917 -13.909 6.429 1.00 20.32 50 PRO A CA 8
ATOM 10400 C C . PRO A 1 24 ? 16.416 -13.667 6.325 1.00 14.32 50 PRO A C 8
ATOM 10401 O O . PRO A 1 24 ? 15.803 -13.919 5.284 1.00 34.35 50 PRO A O 8
ATOM 10412 N N . LYS A 1 25 ? 15.824 -13.174 7.405 1.00 11.25 51 LYS A N 8
ATOM 10413 C CA . LYS A 1 25 ? 14.417 -12.797 7.394 1.00 43.43 51 LYS A CA 8
ATOM 10414 C C . LYS A 1 25 ? 14.246 -11.462 6.680 1.00 64.53 51 LYS A C 8
ATOM 10415 O O . LYS A 1 25 ? 13.900 -10.446 7.284 1.00 40.24 51 LYS A O 8
ATOM 10434 N N . LYS A 1 26 ? 14.537 -11.484 5.390 1.00 3.25 52 LYS A N 8
ATOM 10435 C CA . LYS A 1 26 ? 14.436 -10.314 4.534 1.00 54.44 52 LYS A CA 8
ATOM 10436 C C . LYS A 1 26 ? 13.007 -10.170 4.027 1.00 54.23 52 LYS A C 8
ATOM 10437 O O . LYS A 1 26 ? 12.547 -9.072 3.718 1.00 62.25 52 LYS A O 8
ATOM 10456 N N . LYS A 1 27 ? 12.314 -11.297 3.964 1.00 61.52 53 LYS A N 8
ATOM 10457 C CA . LYS A 1 27 ? 10.961 -11.349 3.436 1.00 72.31 53 LYS A CA 8
ATOM 10458 C C . LYS A 1 27 ? 9.998 -11.892 4.489 1.00 12.14 53 LYS A C 8
ATOM 10459 O O . LYS A 1 27 ? 10.204 -12.977 5.036 1.00 62.02 53 LYS A O 8
ATOM 10478 N N . MET A 1 28 ? 8.962 -11.121 4.785 1.00 65.21 54 MET A N 8
ATOM 10479 C CA . MET A 1 28 ? 7.967 -11.523 5.767 1.00 63.52 54 MET A CA 8
ATOM 10480 C C . MET A 1 28 ? 6.570 -11.175 5.273 1.00 24.15 54 MET A C 8
ATOM 10481 O O . MET A 1 28 ? 6.398 -10.259 4.463 1.00 10.40 54 MET A O 8
ATOM 10495 N N . CYS A 1 29 ? 5.580 -11.908 5.752 1.00 71.52 55 CYS A N 8
ATOM 10496 C CA . CYS A 1 29 ? 4.203 -11.700 5.340 1.00 22.24 55 CYS A CA 8
ATOM 10497 C C . CYS A 1 29 ? 3.306 -11.493 6.556 1.00 75.31 55 CYS A C 8
ATOM 10498 O O . CYS A 1 29 ? 2.413 -10.643 6.546 1.00 73.34 55 CYS A O 8
ATOM 10506 N N . LYS A 1 30 ? 3.550 -12.274 7.602 1.00 12.34 56 LYS A N 8
ATOM 10507 C CA . LYS A 1 30 ? 2.788 -12.155 8.836 1.00 52.24 56 LYS A CA 8
ATOM 10508 C C . LYS A 1 30 ? 3.539 -11.283 9.832 1.00 63.44 56 LYS A C 8
ATOM 10509 O O . LYS A 1 30 ? 4.736 -11.469 10.054 1.00 61.21 56 LYS A O 8
ATOM 10528 N N . GLU A 1 31 ? 2.834 -10.343 10.433 1.00 52.31 57 GLU A N 8
ATOM 10529 C CA . GLU A 1 31 ? 3.433 -9.433 11.394 1.00 53.20 57 GLU A CA 8
ATOM 10530 C C . GLU A 1 31 ? 2.446 -9.133 12.515 1.00 64.13 57 GLU A C 8
ATOM 10531 O O . GLU A 1 31 ? 1.346 -9.686 12.548 1.00 51.34 57 GLU A O 8
ATOM 10543 N N . ARG A 1 32 ? 2.837 -8.261 13.425 1.00 73.02 58 ARG A N 8
ATOM 10544 C CA . ARG A 1 32 ? 1.979 -7.883 14.534 1.00 64.13 58 ARG A CA 8
ATOM 10545 C C . ARG A 1 32 ? 1.762 -6.379 14.535 1.00 2.43 58 ARG A C 8
ATOM 10546 O O . ARG A 1 32 ? 2.722 -5.606 14.474 1.00 64.43 58 ARG A O 8
ATOM 10567 N N . ILE A 1 33 ? 0.505 -5.969 14.591 1.00 11.54 59 ILE A N 8
ATOM 10568 C CA . ILE A 1 33 ? 0.160 -4.557 14.633 1.00 14.42 59 ILE A CA 8
ATOM 10569 C C . ILE A 1 33 ? -0.484 -4.209 15.975 1.00 43.21 59 ILE A C 8
ATOM 10570 O O . ILE A 1 33 ? -1.703 -4.290 16.130 1.00 32.22 59 ILE A O 8
ATOM 10586 N N . PRO A 1 34 ? 0.336 -3.866 16.980 1.00 51.31 60 PRO A N 8
ATOM 10587 C CA . PRO A 1 34 ? -0.146 -3.449 18.291 1.00 62.34 60 PRO A CA 8
ATOM 10588 C C . PRO A 1 34 ? -0.526 -1.972 18.310 1.00 75.21 60 PRO A C 8
ATOM 10589 O O . PRO A 1 34 ? -1.613 -1.598 18.749 1.00 43.22 60 PRO A O 8
ATOM 10600 N N . GLN A 1 35 ? 0.378 -1.142 17.815 1.00 43.14 61 GLN A N 8
ATOM 10601 C CA . GLN A 1 35 ? 0.170 0.295 17.786 1.00 65.54 61 GLN A CA 8
ATOM 10602 C C . GLN A 1 35 ? 0.051 0.787 16.351 1.00 43.14 61 GLN A C 8
ATOM 10603 O O . GLN A 1 35 ? 0.653 0.209 15.443 1.00 75.21 61 GLN A O 8
ATOM 10617 N N . PRO A 1 36 ? -0.727 1.860 16.129 1.00 5.03 62 PRO A N 8
ATOM 10618 C CA . PRO A 1 36 ? -0.917 2.459 14.802 1.00 1.14 62 PRO A CA 8
ATOM 10619 C C . PRO A 1 36 ? 0.322 3.218 14.320 1.00 32.00 62 PRO A C 8
ATOM 10620 O O . PRO A 1 36 ? 0.237 4.382 13.928 1.00 25.43 62 PRO A O 8
ATOM 10631 N N . LYS A 1 37 ? 1.470 2.552 14.345 1.00 34.34 63 LYS A N 8
ATOM 10632 C CA . LYS A 1 37 ? 2.716 3.143 13.873 1.00 54.32 63 LYS A CA 8
ATOM 10633 C C . LYS A 1 37 ? 2.777 3.086 12.348 1.00 14.41 63 LYS A C 8
ATOM 10634 O O . LYS A 1 37 ? 3.481 3.866 11.707 1.00 42.32 63 LYS A O 8
ATOM 10653 N N . ASN A 1 38 ? 2.033 2.151 11.776 1.00 11.52 64 ASN A N 8
ATOM 10654 C CA . ASN A 1 38 ? 1.956 2.005 10.332 1.00 41.02 64 ASN A CA 8
ATOM 10655 C C . ASN A 1 38 ? 0.791 2.802 9.770 1.00 70.44 64 ASN A C 8
ATOM 10656 O O . ASN A 1 38 ? -0.227 3.019 10.431 1.00 65.51 64 ASN A O 8
ATOM 10667 N N . THR A 1 39 ? 0.962 3.231 8.542 1.00 0.21 65 THR A N 8
ATOM 10668 C CA . THR A 1 39 ? -0.035 4.011 7.845 1.00 60.15 65 THR A CA 8
ATOM 10669 C C . THR A 1 39 ? -1.291 3.186 7.577 1.00 34.14 65 THR A C 8
ATOM 10670 O O . THR A 1 39 ? -2.389 3.729 7.443 1.00 33.14 65 THR A O 8
ATOM 10681 N N . VAL A 1 40 ? -1.122 1.867 7.517 1.00 2.54 66 VAL A N 8
ATOM 10682 C CA . VAL A 1 40 ? -2.233 0.967 7.245 1.00 21.14 66 VAL A CA 8
ATOM 10683 C C . VAL A 1 40 ? -3.237 0.987 8.394 1.00 52.11 66 VAL A C 8
ATOM 10684 O O . VAL A 1 40 ? -4.440 0.845 8.188 1.00 11.10 66 VAL A O 8
ATOM 10697 N N . ALA A 1 41 ? -2.741 1.193 9.608 1.00 22.53 67 ALA A N 8
ATOM 10698 C CA . ALA A 1 41 ? -3.608 1.284 10.766 1.00 30.24 67 ALA A CA 8
ATOM 10699 C C . ALA A 1 41 ? -4.301 2.637 10.788 1.00 32.42 67 ALA A C 8
ATOM 10700 O O . ALA A 1 41 ? -5.452 2.746 11.205 1.00 13.41 67 ALA A O 8
ATOM 10707 N N . MET A 1 42 ? -3.601 3.663 10.307 1.00 53.31 68 MET A N 8
ATOM 10708 C CA . MET A 1 42 ? -4.182 4.999 10.208 1.00 32.34 68 MET A CA 8
ATOM 10709 C C . MET A 1 42 ? -5.354 4.979 9.233 1.00 10.51 68 MET A C 8
ATOM 10710 O O . MET A 1 42 ? -6.348 5.678 9.430 1.00 4.13 68 MET A O 8
ATOM 10724 N N . LEU A 1 43 ? -5.230 4.167 8.186 1.00 4.01 69 LEU A N 8
ATOM 10725 C CA . LEU A 1 43 ? -6.311 3.980 7.228 1.00 5.03 69 LEU A CA 8
ATOM 10726 C C . LEU A 1 43 ? -7.523 3.339 7.892 1.00 64.44 69 LEU A C 8
ATOM 10727 O O . LEU A 1 43 ? -8.655 3.726 7.620 1.00 4.13 69 LEU A O 8
ATOM 10743 N N . ASN A 1 44 ? -7.282 2.388 8.792 1.00 74.21 70 ASN A N 8
ATOM 10744 C CA . ASN A 1 44 ? -8.373 1.692 9.481 1.00 72.54 70 ASN A CA 8
ATOM 10745 C C . ASN A 1 44 ? -9.091 2.640 10.432 1.00 43.31 70 ASN A C 8
ATOM 10746 O O . ASN A 1 44 ? -10.235 2.408 10.827 1.00 71.12 70 ASN A O 8
ATOM 10757 N N . GLU A 1 45 ? -8.400 3.706 10.799 1.00 31.10 71 GLU A N 8
ATOM 10758 C CA . GLU A 1 45 ? -8.972 4.756 11.625 1.00 61.41 71 GLU A CA 8
ATOM 10759 C C . GLU A 1 45 ? -9.825 5.694 10.777 1.00 42.21 71 GLU A C 8
ATOM 10760 O O . GLU A 1 45 ? -10.762 6.323 11.269 1.00 3.23 71 GLU A O 8
ATOM 10772 N N . LEU A 1 46 ? -9.493 5.775 9.498 1.00 24.33 72 LEU A N 8
ATOM 10773 C CA . LEU A 1 46 ? -10.150 6.706 8.594 1.00 70.12 72 LEU A CA 8
ATOM 10774 C C . LEU A 1 46 ? -11.283 6.035 7.826 1.00 21.41 72 LEU A C 8
ATOM 10775 O O . LEU A 1 46 ? -12.456 6.324 8.058 1.00 53.50 72 LEU A O 8
ATOM 10791 N N . ARG A 1 47 ? -10.925 5.122 6.932 1.00 13.34 73 ARG A N 8
ATOM 10792 C CA . ARG A 1 47 ? -11.880 4.551 5.992 1.00 25.30 73 ARG A CA 8
ATOM 10793 C C . ARG A 1 47 ? -11.744 3.037 5.931 1.00 54.11 73 ARG A C 8
ATOM 10794 O O . ARG A 1 47 ? -10.633 2.507 5.912 1.00 63.10 73 ARG A O 8
ATOM 10815 N N . HIS A 1 48 ? -12.873 2.343 5.907 1.00 52.51 74 HIS A N 8
ATOM 10816 C CA . HIS A 1 48 ? -12.866 0.894 5.750 1.00 44.25 74 HIS A CA 8
ATOM 10817 C C . HIS A 1 48 ? -12.883 0.529 4.271 1.00 13.32 74 HIS A C 8
ATOM 10818 O O . HIS A 1 48 ? -13.010 1.403 3.413 1.00 50.53 74 HIS A O 8
ATOM 10832 N N . GLY A 1 49 ? -12.766 -0.757 3.979 1.00 5.05 75 GLY A N 8
ATOM 10833 C CA . GLY A 1 49 ? -12.738 -1.193 2.601 1.00 45.44 75 GLY A CA 8
ATOM 10834 C C . GLY A 1 49 ? -11.375 -0.991 1.979 1.00 24.25 75 GLY A C 8
ATOM 10835 O O . GLY A 1 49 ? -11.261 -0.714 0.791 1.00 44.42 75 GLY A O 8
ATOM 10839 N N . LEU A 1 50 ? -10.339 -1.123 2.792 1.00 22.15 76 LEU A N 8
ATOM 10840 C CA . LEU A 1 50 ? -8.973 -0.959 2.326 1.00 11.21 76 LEU A CA 8
ATOM 10841 C C . LEU A 1 50 ? -8.367 -2.315 1.970 1.00 11.32 76 LEU A C 8
ATOM 10842 O O . LEU A 1 50 ? -7.792 -3.003 2.813 1.00 55.42 76 LEU A O 8
ATOM 10858 N N . ILE A 1 51 ? -8.532 -2.716 0.717 1.00 51.50 77 ILE A N 8
ATOM 10859 C CA . ILE A 1 51 ? -8.042 -4.010 0.270 1.00 1.43 77 ILE A CA 8
ATOM 10860 C C . ILE A 1 51 ? -6.639 -3.888 -0.306 1.00 44.01 77 ILE A C 8
ATOM 10861 O O . ILE A 1 51 ? -6.455 -3.365 -1.409 1.00 53.02 77 ILE A O 8
ATOM 10877 N N . TYR A 1 52 ? -5.655 -4.353 0.450 1.00 62.02 78 TYR A N 8
ATOM 10878 C CA . TYR A 1 52 ? -4.280 -4.407 -0.029 1.00 13.51 78 TYR A CA 8
ATOM 10879 C C . TYR A 1 52 ? -4.066 -5.689 -0.817 1.00 43.12 78 TYR A C 8
ATOM 10880 O O . TYR A 1 52 ? -4.611 -6.734 -0.460 1.00 72.12 78 TYR A O 8
ATOM 10898 N N . LYS A 1 53 ? -3.295 -5.615 -1.889 1.00 25.01 79 LYS A N 8
ATOM 10899 C CA . LYS A 1 53 ? -2.983 -6.801 -2.672 1.00 53.42 79 LYS A CA 8
ATOM 10900 C C . LYS A 1 53 ? -1.664 -6.614 -3.408 1.00 45.32 79 LYS A C 8
ATOM 10901 O O . LYS A 1 53 ? -1.358 -5.519 -3.880 1.00 21.34 79 LYS A O 8
ATOM 10920 N N . LEU A 1 54 ? -0.874 -7.673 -3.479 1.00 13.45 80 LEU A N 8
ATOM 10921 C CA . LEU A 1 54 ? 0.368 -7.637 -4.232 1.00 75.11 80 LEU A CA 8
ATOM 10922 C C . LEU A 1 54 ? 0.064 -7.827 -5.709 1.00 33.04 80 LEU A C 8
ATOM 10923 O O . LEU A 1 54 ? -0.161 -8.948 -6.167 1.00 4.31 80 LEU A O 8
ATOM 10939 N N . GLU A 1 55 ? 0.025 -6.730 -6.447 1.00 64.13 81 GLU A N 8
ATOM 10940 C CA . GLU A 1 55 ? -0.331 -6.795 -7.856 1.00 64.14 81 GLU A CA 8
ATOM 10941 C C . GLU A 1 55 ? 0.895 -7.052 -8.720 1.00 51.32 81 GLU A C 8
ATOM 10942 O O . GLU A 1 55 ? 0.813 -7.738 -9.738 1.00 0.10 81 GLU A O 8
ATOM 10954 N N . SER A 1 56 ? 2.033 -6.526 -8.295 1.00 34.42 82 SER A N 8
ATOM 10955 C CA . SER A 1 56 ? 3.261 -6.647 -9.063 1.00 21.03 82 SER A CA 8
ATOM 10956 C C . SER A 1 56 ? 4.439 -6.930 -8.135 1.00 23.21 82 SER A C 8
ATOM 10957 O O . SER A 1 56 ? 4.499 -6.399 -7.026 1.00 75.30 82 SER A O 8
ATOM 10965 N N . GLN A 1 57 ? 5.361 -7.772 -8.579 1.00 2.31 83 GLN A N 8
ATOM 10966 C CA . GLN A 1 57 ? 6.559 -8.066 -7.807 1.00 11.00 83 GLN A CA 8
ATOM 10967 C C . GLN A 1 57 ? 7.712 -8.376 -8.754 1.00 5.24 83 GLN A C 8
ATOM 10968 O O . GLN A 1 57 ? 7.698 -9.389 -9.454 1.00 41.13 83 GLN A O 8
ATOM 10982 N N . THR A 1 58 ? 8.696 -7.493 -8.782 1.00 52.35 84 THR A N 8
ATOM 10983 C CA . THR A 1 58 ? 9.831 -7.637 -9.678 1.00 30.31 84 THR A CA 8
ATOM 10984 C C . THR A 1 58 ? 11.122 -7.206 -8.990 1.00 62.41 84 THR A C 8
ATOM 10985 O O . THR A 1 58 ? 11.088 -6.508 -7.980 1.00 63.11 84 THR A O 8
ATOM 10996 N N . GLY A 1 59 ? 12.255 -7.651 -9.511 1.00 32.35 85 GLY A N 8
ATOM 10997 C CA . GLY A 1 59 ? 13.532 -7.188 -9.005 1.00 75.31 85 GLY A CA 8
ATOM 10998 C C . GLY A 1 59 ? 14.426 -8.326 -8.563 1.00 41.31 85 GLY A C 8
ATOM 10999 O O . GLY A 1 59 ? 14.038 -9.493 -8.663 1.00 3.53 85 GLY A O 8
ATOM 11003 N N . PRO A 1 60 ? 15.636 -8.013 -8.075 1.00 32.32 86 PRO A N 8
ATOM 11004 C CA . PRO A 1 60 ? 16.579 -9.019 -7.576 1.00 73.03 86 PRO A CA 8
ATOM 11005 C C . PRO A 1 60 ? 16.111 -9.624 -6.254 1.00 51.21 86 PRO A C 8
ATOM 11006 O O . PRO A 1 60 ? 15.102 -9.203 -5.700 1.00 42.15 86 PRO A O 8
ATOM 11017 N N . VAL A 1 61 ? 16.844 -10.602 -5.743 1.00 41.22 87 VAL A N 8
ATOM 11018 C CA . VAL A 1 61 ? 16.454 -11.255 -4.500 1.00 74.12 87 VAL A CA 8
ATOM 11019 C C . VAL A 1 61 ? 17.084 -10.553 -3.296 1.00 63.21 87 VAL A C 8
ATOM 11020 O O . VAL A 1 61 ? 16.613 -10.683 -2.166 1.00 72.43 87 VAL A O 8
ATOM 11033 N N . HIS A 1 62 ? 18.147 -9.792 -3.543 1.00 60.13 88 HIS A N 8
ATOM 11034 C CA . HIS A 1 62 ? 18.793 -9.044 -2.473 1.00 51.41 88 HIS A CA 8
ATOM 11035 C C . HIS A 1 62 ? 18.015 -7.762 -2.189 1.00 2.32 88 HIS A C 8
ATOM 11036 O O . HIS A 1 62 ? 18.080 -7.210 -1.090 1.00 35.32 88 HIS A O 8
ATOM 11050 N N . ALA A 1 63 ? 17.273 -7.295 -3.189 1.00 65.52 89 ALA A N 8
ATOM 11051 C CA . ALA A 1 63 ? 16.452 -6.101 -3.044 1.00 4.13 89 ALA A CA 8
ATOM 11052 C C . ALA A 1 63 ? 15.301 -6.116 -4.042 1.00 22.41 89 ALA A C 8
ATOM 11053 O O . ALA A 1 63 ? 15.337 -5.416 -5.054 1.00 54.03 89 ALA A O 8
ATOM 11060 N N . PRO A 1 64 ? 14.272 -6.936 -3.788 1.00 42.34 90 PRO A N 8
ATOM 11061 C CA . PRO A 1 64 ? 13.121 -7.031 -4.670 1.00 62.11 90 PRO A CA 8
ATOM 11062 C C . PRO A 1 64 ? 12.166 -5.865 -4.488 1.00 1.14 90 PRO A C 8
ATOM 11063 O O . PRO A 1 64 ? 12.235 -5.133 -3.499 1.00 61.33 90 PRO A O 8
ATOM 11074 N N . LEU A 1 65 ? 11.282 -5.689 -5.445 1.00 61.21 91 LEU A N 8
ATOM 11075 C CA . LEU A 1 65 ? 10.312 -4.622 -5.392 1.00 53.34 91 LEU A CA 8
ATOM 11076 C C . LEU A 1 65 ? 8.904 -5.206 -5.373 1.00 64.14 91 LEU A C 8
ATOM 11077 O O . LEU A 1 65 ? 8.480 -5.882 -6.312 1.00 13.15 91 LEU A O 8
ATOM 11093 N N . PHE A 1 66 ? 8.200 -4.952 -4.289 1.00 34.25 92 PHE A N 8
ATOM 11094 C CA . PHE A 1 66 ? 6.830 -5.409 -4.131 1.00 14.00 92 PHE A CA 8
ATOM 11095 C C . PHE A 1 66 ? 5.884 -4.247 -4.368 1.00 14.44 92 PHE A C 8
ATOM 11096 O O . PHE A 1 66 ? 6.114 -3.146 -3.873 1.00 15.03 92 PHE A O 8
ATOM 11113 N N . THR A 1 67 ? 4.839 -4.491 -5.130 1.00 5.14 93 THR A N 8
ATOM 11114 C CA . THR A 1 67 ? 3.882 -3.457 -5.466 1.00 31.43 93 THR A CA 8
ATOM 11115 C C . THR A 1 67 ? 2.494 -3.816 -4.938 1.00 61.50 93 THR A C 8
ATOM 11116 O O . THR A 1 67 ? 1.835 -4.726 -5.450 1.00 40.44 93 THR A O 8
ATOM 11127 N N . ILE A 1 68 ? 2.077 -3.112 -3.900 1.00 43.15 94 ILE A N 8
ATOM 11128 C CA . ILE A 1 68 ? 0.780 -3.332 -3.281 1.00 63.01 94 ILE A CA 8
ATOM 11129 C C . ILE A 1 68 ? -0.211 -2.280 -3.755 1.00 14.32 94 ILE A C 8
ATOM 11130 O O . ILE A 1 68 ? 0.066 -1.080 -3.695 1.00 23.22 94 ILE A O 8
ATOM 11146 N N . SER A 1 69 ? -1.348 -2.729 -4.249 1.00 41.40 95 SER A N 8
ATOM 11147 C CA . SER A 1 69 ? -2.407 -1.825 -4.647 1.00 15.43 95 SER A CA 8
ATOM 11148 C C . SER A 1 69 ? -3.557 -1.883 -3.646 1.00 44.34 95 SER A C 8
ATOM 11149 O O . SER A 1 69 ? -4.151 -2.942 -3.421 1.00 40.11 95 SER A O 8
ATOM 11157 N N . VAL A 1 70 ? -3.851 -0.752 -3.025 1.00 51.32 96 VAL A N 8
ATOM 11158 C CA . VAL A 1 70 ? -4.970 -0.668 -2.104 1.00 52.31 96 VAL A CA 8
ATOM 11159 C C . VAL A 1 70 ? -6.033 0.255 -2.674 1.00 4.42 96 VAL A C 8
ATOM 11160 O O . VAL A 1 70 ? -5.730 1.343 -3.157 1.00 22.42 96 VAL A O 8
ATOM 11173 N N . GLU A 1 71 ? -7.273 -0.185 -2.645 1.00 21.31 97 GLU A N 8
ATOM 11174 C CA . GLU A 1 71 ? -8.347 0.590 -3.225 1.00 40.12 97 GLU A CA 8
ATOM 11175 C C . GLU A 1 71 ? -9.253 1.120 -2.126 1.00 60.25 97 GLU A C 8
ATOM 11176 O O . GLU A 1 71 ? -9.931 0.354 -1.447 1.00 3.22 97 GLU A O 8
ATOM 11188 N N . VAL A 1 72 ? -9.244 2.431 -1.956 1.00 15.40 98 VAL A N 8
ATOM 11189 C CA . VAL A 1 72 ? -9.990 3.077 -0.882 1.00 51.24 98 VAL A CA 8
ATOM 11190 C C . VAL A 1 72 ? -10.899 4.144 -1.437 1.00 72.31 98 VAL A C 8
ATOM 11191 O O . VAL A 1 72 ? -10.453 5.056 -2.137 1.00 62.22 98 VAL A O 8
ATOM 11204 N N . ASP A 1 73 ? -12.182 4.000 -1.136 1.00 41.34 99 ASP A N 8
ATOM 11205 C CA . ASP A 1 73 ? -13.201 4.934 -1.587 1.00 50.32 99 ASP A CA 8
ATOM 11206 C C . ASP A 1 73 ? -13.217 5.062 -3.109 1.00 24.10 99 ASP A C 8
ATOM 11207 O O . ASP A 1 73 ? -13.615 6.093 -3.656 1.00 22.51 99 ASP A O 8
ATOM 11216 N N . GLY A 1 74 ? -12.800 4.003 -3.792 1.00 63.31 100 GLY A N 8
ATOM 11217 C CA . GLY A 1 74 ? -12.779 4.016 -5.242 1.00 72.52 100 GLY A CA 8
ATOM 11218 C C . GLY A 1 74 ? -11.436 4.441 -5.800 1.00 21.21 100 GLY A C 8
ATOM 11219 O O . GLY A 1 74 ? -11.161 4.249 -6.985 1.00 33.02 100 GLY A O 8
ATOM 11223 N N . GLN A 1 75 ? -10.596 5.016 -4.952 1.00 72.50 101 GLN A N 8
ATOM 11224 C CA . GLN A 1 75 ? -9.275 5.450 -5.367 1.00 65.54 101 GLN A CA 8
ATOM 11225 C C . GLN A 1 75 ? -8.255 4.367 -5.079 1.00 60.14 101 GLN A C 8
ATOM 11226 O O . GLN A 1 75 ? -8.095 3.941 -3.938 1.00 55.40 101 GLN A O 8
ATOM 11240 N N . LYS A 1 76 ? -7.579 3.909 -6.113 1.00 15.31 102 LYS A N 8
ATOM 11241 C CA . LYS A 1 76 ? -6.558 2.892 -5.952 1.00 74.11 102 LYS A CA 8
ATOM 11242 C C . LYS A 1 76 ? -5.202 3.545 -5.731 1.00 33.13 102 LYS A C 8
ATOM 11243 O O . LYS A 1 76 ? -4.679 4.228 -6.612 1.00 2.11 102 LYS A O 8
ATOM 11262 N N . TYR A 1 77 ? -4.646 3.320 -4.557 1.00 24.14 103 TYR A N 8
ATOM 11263 C CA . TYR A 1 77 ? -3.342 3.847 -4.199 1.00 41.32 103 TYR A CA 8
ATOM 11264 C C . TYR A 1 77 ? -2.296 2.752 -4.337 1.00 54.35 103 TYR A C 8
ATOM 11265 O O . TYR A 1 77 ? -2.540 1.603 -3.965 1.00 61.11 103 TYR A O 8
ATOM 11283 N N . LEU A 1 78 ? -1.144 3.101 -4.879 1.00 12.34 104 LEU A N 8
ATOM 11284 C CA . LEU A 1 78 ? -0.101 2.121 -5.117 1.00 31.20 104 LEU A CA 8
ATOM 11285 C C . LEU A 1 78 ? 1.070 2.347 -4.169 1.00 5.33 104 LEU A C 8
ATOM 11286 O O . LEU A 1 78 ? 1.424 3.488 -3.870 1.00 51.32 104 LEU A O 8
ATOM 11302 N N . GLY A 1 79 ? 1.651 1.258 -3.688 1.00 53.33 105 GLY A N 8
ATOM 11303 C CA . GLY A 1 79 ? 2.803 1.352 -2.812 1.00 71.31 105 GLY A CA 8
ATOM 11304 C C . GLY A 1 79 ? 3.862 0.342 -3.184 1.00 4.44 105 GLY A C 8
ATOM 11305 O O . GLY A 1 79 ? 3.545 -0.810 -3.487 1.00 73.42 105 GLY A O 8
ATOM 11309 N N . GLN A 1 80 ? 5.118 0.762 -3.175 1.00 11.51 106 GLN A N 8
ATOM 11310 C CA . GLN A 1 80 ? 6.205 -0.107 -3.595 1.00 40.42 106 GLN A CA 8
ATOM 11311 C C . GLN A 1 80 ? 7.263 -0.213 -2.502 1.00 52.51 106 GLN A C 8
ATOM 11312 O O . GLN A 1 80 ? 7.776 0.799 -2.026 1.00 24.13 106 GLN A O 8
ATOM 11326 N N . GLY A 1 81 ? 7.591 -1.438 -2.108 1.00 11.32 107 GLY A N 8
ATOM 11327 C CA . GLY A 1 81 ? 8.550 -1.641 -1.036 1.00 5.13 107 GLY A CA 8
ATOM 11328 C C . GLY A 1 81 ? 9.379 -2.896 -1.230 1.00 1.24 107 GLY A C 8
ATOM 11329 O O . GLY A 1 81 ? 9.254 -3.571 -2.245 1.00 22.51 107 GLY A O 8
ATOM 11333 N N . ARG A 1 82 ? 10.219 -3.212 -0.247 1.00 4.24 108 ARG A N 8
ATOM 11334 C CA . ARG A 1 82 ? 11.097 -4.382 -0.323 1.00 33.11 108 ARG A CA 8
ATOM 11335 C C . ARG A 1 82 ? 10.385 -5.657 0.119 1.00 41.24 108 ARG A C 8
ATOM 11336 O O . ARG A 1 82 ? 10.953 -6.746 0.072 1.00 5.43 108 ARG A O 8
ATOM 11357 N N . SER A 1 83 ? 9.145 -5.511 0.551 1.00 44.04 109 SER A N 8
ATOM 11358 C CA . SER A 1 83 ? 8.329 -6.635 0.987 1.00 72.25 109 SER A CA 8
ATOM 11359 C C . SER A 1 83 ? 6.865 -6.227 0.931 1.00 63.33 109 SER A C 8
ATOM 11360 O O . SER A 1 83 ? 6.566 -5.036 0.789 1.00 72.12 109 SER A O 8
ATOM 11368 N N . LYS A 1 84 ? 5.965 -7.203 1.036 1.00 62.23 110 LYS A N 8
ATOM 11369 C CA . LYS A 1 84 ? 4.531 -6.922 1.058 1.00 25.31 110 LYS A CA 8
ATOM 11370 C C . LYS A 1 84 ? 4.207 -5.927 2.164 1.00 45.11 110 LYS A C 8
ATOM 11371 O O . LYS A 1 84 ? 3.395 -5.024 1.987 1.00 51.20 110 LYS A O 8
ATOM 11390 N N . LYS A 1 85 ? 4.874 -6.102 3.298 1.00 51.04 111 LYS A N 8
ATOM 11391 C CA . LYS A 1 85 ? 4.682 -5.250 4.458 1.00 52.14 111 LYS A CA 8
ATOM 11392 C C . LYS A 1 85 ? 5.019 -3.796 4.139 1.00 0.05 111 LYS A C 8
ATOM 11393 O O . LYS A 1 85 ? 4.203 -2.898 4.354 1.00 4.03 111 LYS A O 8
ATOM 11412 N N . VAL A 1 86 ? 6.220 -3.579 3.614 1.00 0.42 112 VAL A N 8
ATOM 11413 C CA . VAL A 1 86 ? 6.683 -2.236 3.284 1.00 14.24 112 VAL A CA 8
ATOM 11414 C C . VAL A 1 86 ? 5.759 -1.596 2.256 1.00 35.14 112 VAL A C 8
ATOM 11415 O O . VAL A 1 86 ? 5.284 -0.482 2.448 1.00 41.43 112 VAL A O 8
ATOM 11428 N N . ALA A 1 87 ? 5.478 -2.332 1.187 1.00 61.22 113 ALA A N 8
ATOM 11429 C CA . ALA A 1 87 ? 4.644 -1.829 0.102 1.00 63.31 113 ALA A CA 8
ATOM 11430 C C . ALA A 1 87 ? 3.229 -1.520 0.582 1.00 54.34 113 ALA A C 8
ATOM 11431 O O . ALA A 1 87 ? 2.605 -0.567 0.122 1.00 42.54 113 ALA A O 8
ATOM 11438 N N . ARG A 1 88 ? 2.736 -2.332 1.510 1.00 72.31 114 ARG A N 8
ATOM 11439 C CA . ARG A 1 88 ? 1.426 -2.117 2.110 1.00 54.14 114 ARG A CA 8
ATOM 11440 C C . ARG A 1 88 ? 1.396 -0.766 2.824 1.00 3.23 114 ARG A C 8
ATOM 11441 O O . ARG A 1 88 ? 0.468 0.024 2.650 1.00 51.51 114 ARG A O 8
ATOM 11462 N N . ILE A 1 89 ? 2.425 -0.516 3.626 1.00 42.41 115 ILE A N 8
ATOM 11463 C CA . ILE A 1 89 ? 2.583 0.752 4.326 1.00 60.30 115 ILE A CA 8
ATOM 11464 C C . ILE A 1 89 ? 2.716 1.918 3.338 1.00 60.31 115 ILE A C 8
ATOM 11465 O O . ILE A 1 89 ? 2.038 2.936 3.475 1.00 3.14 115 ILE A O 8
ATOM 11481 N N . GLU A 1 90 ? 3.572 1.754 2.338 1.00 50.43 116 GLU A N 8
ATOM 11482 C CA . GLU A 1 90 ? 3.772 2.775 1.314 1.00 34.12 116 GLU A CA 8
ATOM 11483 C C . GLU A 1 90 ? 2.455 3.115 0.612 1.00 21.13 116 GLU A C 8
ATOM 11484 O O . GLU A 1 90 ? 2.140 4.286 0.384 1.00 52.23 116 GLU A O 8
ATOM 11496 N N . ALA A 1 91 ? 1.681 2.083 0.285 1.00 44.31 117 ALA A N 8
ATOM 11497 C CA . ALA A 1 91 ? 0.388 2.266 -0.362 1.00 15.52 117 ALA A CA 8
ATOM 11498 C C . ALA A 1 91 ? -0.556 3.060 0.531 1.00 31.42 117 ALA A C 8
ATOM 11499 O O . ALA A 1 91 ? -1.223 3.995 0.078 1.00 63.10 117 ALA A O 8
ATOM 11506 N N . ALA A 1 92 ? -0.590 2.698 1.808 1.00 70.54 118 ALA A N 8
ATOM 11507 C CA . ALA A 1 92 ? -1.452 3.366 2.770 1.00 32.32 118 ALA A CA 8
ATOM 11508 C C . ALA A 1 92 ? -0.999 4.803 3.011 1.00 70.55 118 ALA A C 8
ATOM 11509 O O . ALA A 1 92 ? -1.815 5.678 3.295 1.00 55.11 118 ALA A O 8
ATOM 11516 N N . ALA A 1 93 ? 0.304 5.043 2.892 1.00 15.30 119 ALA A N 8
ATOM 11517 C CA . ALA A 1 93 ? 0.849 6.388 3.041 1.00 42.05 119 ALA A CA 8
ATOM 11518 C C . ALA A 1 93 ? 0.290 7.304 1.962 1.00 33.33 119 ALA A C 8
ATOM 11519 O O . ALA A 1 93 ? -0.064 8.454 2.225 1.00 61.35 119 ALA A O 8
ATOM 11526 N N . THR A 1 94 ? 0.204 6.776 0.748 1.00 53.32 120 THR A N 8
ATOM 11527 C CA . THR A 1 94 ? -0.374 7.508 -0.367 1.00 51.53 120 THR A CA 8
ATOM 11528 C C . THR A 1 94 ? -1.870 7.735 -0.142 1.00 1.14 120 THR A C 8
ATOM 11529 O O . THR A 1 94 ? -2.417 8.777 -0.505 1.00 70.23 120 THR A O 8
ATOM 11540 N N . ALA A 1 95 ? -2.523 6.762 0.480 1.00 73.24 121 ALA A N 8
ATOM 11541 C CA . ALA A 1 95 ? -3.933 6.887 0.812 1.00 71.51 121 ALA A CA 8
ATOM 11542 C C . ALA A 1 95 ? -4.149 8.012 1.816 1.00 2.44 121 ALA A C 8
ATOM 11543 O O . ALA A 1 95 ? -5.018 8.863 1.627 1.00 21.04 121 ALA A O 8
ATOM 11550 N N . LEU A 1 96 ? -3.336 8.023 2.868 1.00 3.14 122 LEU A N 8
ATOM 11551 C CA . LEU A 1 96 ? -3.437 9.039 3.913 1.00 61.43 122 LEU A CA 8
ATOM 11552 C C . LEU A 1 96 ? -3.283 10.441 3.335 1.00 44.22 122 LEU A C 8
ATOM 11553 O O . LEU A 1 96 ? -4.112 11.315 3.581 1.00 54.41 122 LEU A O 8
ATOM 11569 N N . ARG A 1 97 ? -2.232 10.639 2.541 1.00 44.23 123 ARG A N 8
ATOM 11570 C CA . ARG A 1 97 ? -1.928 11.955 1.971 1.00 4.11 123 ARG A CA 8
ATOM 11571 C C . ARG A 1 97 ? -2.991 12.382 0.962 1.00 73.25 123 ARG A C 8
ATOM 11572 O O . ARG A 1 97 ? -3.047 13.544 0.558 1.00 34.44 123 ARG A O 8
ATOM 11593 N N . SER A 1 98 ? -3.815 11.434 0.546 1.00 12.42 124 SER A N 8
ATOM 11594 C CA . SER A 1 98 ? -4.919 11.723 -0.346 1.00 0.13 124 SER A CA 8
ATOM 11595 C C . SER A 1 98 ? -6.079 12.327 0.434 1.00 54.14 124 SER A C 8
ATOM 11596 O O . SER A 1 98 ? -6.821 13.165 -0.082 1.00 12.13 124 SER A O 8
ATOM 11604 N N . PHE A 1 99 ? -6.217 11.914 1.687 1.00 74.12 125 PHE A N 8
ATOM 11605 C CA . PHE A 1 99 ? -7.296 12.407 2.531 1.00 73.02 125 PHE A CA 8
ATOM 11606 C C . PHE A 1 99 ? -6.883 13.706 3.207 1.00 61.34 125 PHE A C 8
ATOM 11607 O O . PHE A 1 99 ? -7.619 14.694 3.184 1.00 3.54 125 PHE A O 8
ATOM 11624 N N . ILE A 1 100 ? -5.699 13.695 3.808 1.00 74.15 126 ILE A N 8
ATOM 11625 C CA . ILE A 1 100 ? -5.169 14.866 4.495 1.00 31.22 126 ILE A CA 8
ATOM 11626 C C . ILE A 1 100 ? -3.705 15.065 4.127 1.00 42.24 126 ILE A C 8
ATOM 11627 O O . ILE A 1 100 ? -2.974 14.099 3.913 1.00 73.31 126 ILE A O 8
ATOM 11643 N N . GLN A 1 101 ? -3.281 16.313 4.053 1.00 13.25 127 GLN A N 8
ATOM 11644 C CA . GLN A 1 101 ? -1.919 16.623 3.658 1.00 25.32 127 GLN A CA 8
ATOM 11645 C C . GLN A 1 101 ? -1.138 17.150 4.858 1.00 64.11 127 GLN A C 8
ATOM 11646 O O . GLN A 1 101 ? -1.601 18.054 5.559 1.00 2.03 127 GLN A O 8
ATOM 11660 N N . PHE A 1 102 ? 0.034 16.575 5.096 1.00 15.21 128 PHE A N 8
ATOM 11661 C CA . PHE A 1 102 ? 0.867 16.969 6.226 1.00 24.15 128 PHE A CA 8
ATOM 11662 C C . PHE A 1 102 ? 2.292 17.269 5.789 1.00 65.25 128 PHE A C 8
ATOM 11663 O O . PHE A 1 102 ? 2.649 17.124 4.618 1.00 75.02 128 PHE A O 8
ATOM 11680 N N . LYS A 1 103 ? 3.104 17.680 6.746 1.00 61.42 129 LYS A N 8
ATOM 11681 C CA . LYS A 1 103 ? 4.493 18.007 6.491 1.00 51.23 129 LYS A CA 8
ATOM 11682 C C . LYS A 1 103 ? 5.384 17.230 7.450 1.00 55.12 129 LYS A C 8
ATOM 11683 O O . LYS A 1 103 ? 5.352 17.457 8.658 1.00 64.24 129 LYS A O 8
ATOM 11702 N N . ASP A 1 104 ? 6.159 16.303 6.913 1.00 65.41 130 ASP A N 8
ATOM 11703 C CA . ASP A 1 104 ? 7.041 15.477 7.730 1.00 72.02 130 ASP A CA 8
ATOM 11704 C C . ASP A 1 104 ? 8.486 15.919 7.563 1.00 3.22 130 ASP A C 8
ATOM 11705 O O . ASP A 1 104 ? 9.264 15.925 8.516 1.00 34.14 130 ASP A O 8
ATOM 11714 N N . GLY A 1 105 ? 8.832 16.312 6.345 1.00 62.12 131 GLY A N 8
ATOM 11715 C CA . GLY A 1 105 ? 10.201 16.673 6.045 1.00 51.53 131 GLY A CA 8
ATOM 11716 C C . GLY A 1 105 ? 10.911 15.559 5.311 1.00 34.20 131 GLY A C 8
ATOM 11717 O O . GLY A 1 105 ? 11.788 15.803 4.482 1.00 54.30 131 GLY A O 8
ATOM 11721 N N . ALA A 1 106 ? 10.514 14.333 5.620 1.00 54.34 132 ALA A N 8
ATOM 11722 C CA . ALA A 1 106 ? 11.051 13.155 4.968 1.00 42.22 132 ALA A CA 8
ATOM 11723 C C . ALA A 1 106 ? 10.688 13.148 3.492 1.00 23.12 132 ALA A C 8
ATOM 11724 O O . ALA A 1 106 ? 9.529 13.353 3.127 1.00 21.12 132 ALA A O 8
ATOM 11731 N N . VAL A 1 107 ? 11.678 12.920 2.648 1.00 11.25 133 VAL A N 8
ATOM 11732 C CA . VAL A 1 107 ? 11.460 12.886 1.212 1.00 35.14 133 VAL A CA 8
ATOM 11733 C C . VAL A 1 107 ? 10.980 11.505 0.785 1.00 74.03 133 VAL A C 8
ATOM 11734 O O . VAL A 1 107 ? 11.681 10.507 0.968 1.00 12.03 133 VAL A O 8
ATOM 11747 N N . LEU A 1 108 ? 9.778 11.450 0.230 1.00 63.43 134 LEU A N 8
ATOM 11748 C CA . LEU A 1 108 ? 9.198 10.197 -0.218 1.00 65.31 134 LEU A CA 8
ATOM 11749 C C . LEU A 1 108 ? 9.206 10.127 -1.739 1.00 62.33 134 LEU A C 8
ATOM 11750 O O . LEU A 1 108 ? 8.305 10.641 -2.407 1.00 45.34 134 LEU A O 8
ATOM 11766 N N . SER A 1 109 ? 10.245 9.510 -2.276 1.00 54.40 135 SER A N 8
ATOM 11767 C CA . SER A 1 109 ? 10.404 9.368 -3.712 1.00 45.12 135 SER A CA 8
ATOM 11768 C C . SER A 1 109 ? 11.251 8.133 -4.010 1.00 42.22 135 SER A C 8
ATOM 11769 O O . SER A 1 109 ? 11.970 7.653 -3.133 1.00 11.23 135 SER A O 8
ATOM 11777 N N . PRO A 1 110 ? 11.161 7.587 -5.235 1.00 35.43 136 PRO A N 8
ATOM 11778 C CA . PRO A 1 110 ? 11.929 6.402 -5.624 1.00 44.32 136 PRO A CA 8
ATOM 11779 C C . PRO A 1 110 ? 13.414 6.703 -5.820 1.00 35.22 136 PRO A C 8
ATOM 11780 O O . PRO A 1 110 ? 13.917 6.706 -6.945 1.00 54.11 136 PRO A O 8
ATOM 11791 N N . LEU A 1 111 ? 14.106 6.970 -4.721 1.00 64.01 137 LEU A N 8
ATOM 11792 C CA . LEU A 1 111 ? 15.542 7.199 -4.756 1.00 60.33 137 LEU A CA 8
ATOM 11793 C C . LEU A 1 111 ? 16.258 5.882 -5.009 1.00 30.52 137 LEU A C 8
ATOM 11794 O O . LEU A 1 111 ? 17.217 5.813 -5.776 1.00 21.14 137 LEU A O 8
ATOM 11810 N N . LYS A 1 112 ? 15.772 4.837 -4.355 1.00 12.11 138 LYS A N 8
ATOM 11811 C CA . LYS A 1 112 ? 16.258 3.489 -4.589 1.00 24.32 138 LYS A CA 8
ATOM 11812 C C . LYS A 1 112 ? 15.198 2.678 -5.323 1.00 33.14 138 LYS A C 8
ATOM 11813 O O . LYS A 1 112 ? 14.174 2.317 -4.742 1.00 31.14 138 LYS A O 8
ATOM 11832 N N . PRO A 1 113 ? 15.418 2.403 -6.614 1.00 61.11 139 PRO A N 8
ATOM 11833 C CA . PRO A 1 113 ? 14.507 1.607 -7.424 1.00 43.40 139 PRO A CA 8
ATOM 11834 C C . PRO A 1 113 ? 14.748 0.114 -7.226 1.00 63.52 139 PRO A C 8
ATOM 11835 O O . PRO A 1 113 ? 15.306 -0.305 -6.210 1.00 1.32 139 PRO A O 8
ATOM 11846 N N . ALA A 1 114 ? 14.326 -0.690 -8.184 1.00 33.25 140 ALA A N 8
ATOM 11847 C CA . ALA A 1 114 ? 14.582 -2.115 -8.122 1.00 41.10 140 ALA A CA 8
ATOM 11848 C C . ALA A 1 114 ? 15.839 -2.449 -8.909 1.00 31.35 140 ALA A C 8
ATOM 11849 O O . ALA A 1 114 ? 15.754 -3.228 -9.878 1.00 38.65 140 ALA A O 8
ATOM 11857 N N . SER A 1 22 ? -1.639 -15.224 -9.139 1.00 53.11 48 SER A N 9
ATOM 11858 C CA . SER A 1 22 ? -2.341 -14.054 -8.570 1.00 72.44 48 SER A CA 9
ATOM 11859 C C . SER A 1 22 ? -3.805 -14.396 -8.313 1.00 41.15 48 SER A C 9
ATOM 11860 O O . SER A 1 22 ? -4.593 -14.545 -9.249 1.00 40.21 48 SER A O 9
ATOM 11868 N N . ASP A 1 23 ? -4.163 -14.544 -7.046 1.00 40.43 49 ASP A N 9
ATOM 11869 C CA . ASP A 1 23 ? -5.527 -14.902 -6.679 1.00 1.11 49 ASP A CA 9
ATOM 11870 C C . ASP A 1 23 ? -6.096 -13.926 -5.656 1.00 0.22 49 ASP A C 9
ATOM 11871 O O . ASP A 1 23 ? -5.564 -13.777 -4.553 1.00 2.15 49 ASP A O 9
ATOM 11880 N N . PRO A 1 24 ? -7.170 -13.215 -6.034 1.00 34.11 50 PRO A N 9
ATOM 11881 C CA . PRO A 1 24 ? -7.902 -12.335 -5.128 1.00 32.40 50 PRO A CA 9
ATOM 11882 C C . PRO A 1 24 ? -8.721 -13.140 -4.126 1.00 42.42 50 PRO A C 9
ATOM 11883 O O . PRO A 1 24 ? -9.828 -13.593 -4.424 1.00 41.30 50 PRO A O 9
ATOM 11894 N N . LYS A 1 25 ? -8.156 -13.331 -2.949 1.00 14.21 51 LYS A N 9
ATOM 11895 C CA . LYS A 1 25 ? -8.742 -14.200 -1.945 1.00 30.30 51 LYS A CA 9
ATOM 11896 C C . LYS A 1 25 ? -8.911 -13.450 -0.629 1.00 21.01 51 LYS A C 9
ATOM 11897 O O . LYS A 1 25 ? -7.937 -13.171 0.069 1.00 1.42 51 LYS A O 9
ATOM 11916 N N . LYS A 1 26 ? -10.154 -13.115 -0.301 1.00 60.54 52 LYS A N 9
ATOM 11917 C CA . LYS A 1 26 ? -10.443 -12.324 0.891 1.00 3.31 52 LYS A CA 9
ATOM 11918 C C . LYS A 1 26 ? -10.629 -13.206 2.119 1.00 43.12 52 LYS A C 9
ATOM 11919 O O . LYS A 1 26 ? -11.599 -13.045 2.861 1.00 43.13 52 LYS A O 9
ATOM 11938 N N . LYS A 1 27 ? -9.709 -14.129 2.343 1.00 32.23 53 LYS A N 9
ATOM 11939 C CA . LYS A 1 27 ? -9.764 -14.943 3.543 1.00 13.44 53 LYS A CA 9
ATOM 11940 C C . LYS A 1 27 ? -9.225 -14.132 4.709 1.00 30.34 53 LYS A C 9
ATOM 11941 O O . LYS A 1 27 ? -8.023 -13.888 4.816 1.00 51.44 53 LYS A O 9
ATOM 11960 N N . MET A 1 28 ? -10.140 -13.693 5.564 1.00 5.21 54 MET A N 9
ATOM 11961 C CA . MET A 1 28 ? -9.830 -12.721 6.602 1.00 32.50 54 MET A CA 9
ATOM 11962 C C . MET A 1 28 ? -8.890 -13.292 7.649 1.00 33.01 54 MET A C 9
ATOM 11963 O O . MET A 1 28 ? -9.252 -14.193 8.408 1.00 10.22 54 MET A O 9
ATOM 11977 N N . CYS A 1 29 ? -7.679 -12.769 7.670 1.00 2.05 55 CYS A N 9
ATOM 11978 C CA . CYS A 1 29 ? -6.709 -13.128 8.683 1.00 40.31 55 CYS A CA 9
ATOM 11979 C C . CYS A 1 29 ? -6.477 -11.948 9.615 1.00 13.15 55 CYS A C 9
ATOM 11980 O O . CYS A 1 29 ? -6.559 -10.791 9.192 1.00 33.41 55 CYS A O 9
ATOM 11988 N N . LYS A 1 30 ? -6.224 -12.233 10.881 1.00 42.51 56 LYS A N 9
ATOM 11989 C CA . LYS A 1 30 ? -5.869 -11.194 11.829 1.00 52.31 56 LYS A CA 9
ATOM 11990 C C . LYS A 1 30 ? -4.417 -10.806 11.593 1.00 25.22 56 LYS A C 9
ATOM 11991 O O . LYS A 1 30 ? -3.530 -11.659 11.669 1.00 2.21 56 LYS A O 9
ATOM 12010 N N . GLU A 1 31 ? -4.192 -9.528 11.290 1.00 44.21 57 GLU A N 9
ATOM 12011 C CA . GLU A 1 31 ? -2.883 -9.042 10.847 1.00 2.12 57 GLU A CA 9
ATOM 12012 C C . GLU A 1 31 ? -1.755 -9.531 11.746 1.00 43.42 57 GLU A C 9
ATOM 12013 O O . GLU A 1 31 ? -0.898 -10.301 11.302 1.00 15.41 57 GLU A O 9
ATOM 12025 N N . ARG A 1 32 ? -1.758 -9.079 13.000 1.00 23.31 58 ARG A N 9
ATOM 12026 C CA . ARG A 1 32 ? -0.758 -9.498 13.983 1.00 10.32 58 ARG A CA 9
ATOM 12027 C C . ARG A 1 32 ? 0.644 -9.095 13.517 1.00 23.22 58 ARG A C 9
ATOM 12028 O O . ARG A 1 32 ? 1.644 -9.703 13.908 1.00 70.31 58 ARG A O 9
ATOM 12049 N N . ILE A 1 33 ? 0.694 -8.043 12.706 1.00 2.34 59 ILE A N 9
ATOM 12050 C CA . ILE A 1 33 ? 1.925 -7.601 12.056 1.00 53.02 59 ILE A CA 9
ATOM 12051 C C . ILE A 1 33 ? 2.980 -7.167 13.072 1.00 32.22 59 ILE A C 9
ATOM 12052 O O . ILE A 1 33 ? 2.706 -6.354 13.957 1.00 23.51 59 ILE A O 9
ATOM 12068 N N . PRO A 1 34 ? 4.199 -7.721 12.961 1.00 31.33 60 PRO A N 9
ATOM 12069 C CA . PRO A 1 34 ? 5.329 -7.316 13.797 1.00 33.44 60 PRO A CA 9
ATOM 12070 C C . PRO A 1 34 ? 5.789 -5.898 13.476 1.00 31.15 60 PRO A C 9
ATOM 12071 O O . PRO A 1 34 ? 5.881 -5.521 12.302 1.00 71.51 60 PRO A O 9
ATOM 12082 N N . GLN A 1 35 ? 6.071 -5.124 14.525 1.00 63.32 61 GLN A N 9
ATOM 12083 C CA . GLN A 1 35 ? 6.498 -3.730 14.397 1.00 33.30 61 GLN A CA 9
ATOM 12084 C C . GLN A 1 35 ? 5.381 -2.864 13.816 1.00 0.13 61 GLN A C 9
ATOM 12085 O O . GLN A 1 35 ? 5.175 -2.827 12.598 1.00 42.15 61 GLN A O 9
ATOM 12099 N N . PRO A 1 36 ? 4.643 -2.164 14.696 1.00 11.31 62 PRO A N 9
ATOM 12100 C CA . PRO A 1 36 ? 3.514 -1.303 14.314 1.00 44.14 62 PRO A CA 9
ATOM 12101 C C . PRO A 1 36 ? 3.972 0.010 13.676 1.00 13.41 62 PRO A C 9
ATOM 12102 O O . PRO A 1 36 ? 4.933 0.028 12.901 1.00 23.45 62 PRO A O 9
ATOM 12113 N N . LYS A 1 37 ? 3.259 1.102 13.989 1.00 72.12 63 LYS A N 9
ATOM 12114 C CA . LYS A 1 37 ? 3.602 2.436 13.485 1.00 65.30 63 LYS A CA 9
ATOM 12115 C C . LYS A 1 37 ? 3.350 2.516 11.984 1.00 33.34 63 LYS A C 9
ATOM 12116 O O . LYS A 1 37 ? 4.006 3.271 11.265 1.00 75.50 63 LYS A O 9
ATOM 12135 N N . ASN A 1 38 ? 2.371 1.756 11.526 1.00 70.33 64 ASN A N 9
ATOM 12136 C CA . ASN A 1 38 ? 2.093 1.650 10.105 1.00 13.30 64 ASN A CA 9
ATOM 12137 C C . ASN A 1 38 ? 0.880 2.472 9.688 1.00 2.31 64 ASN A C 9
ATOM 12138 O O . ASN A 1 38 ? -0.133 2.556 10.393 1.00 62.02 64 ASN A O 9
ATOM 12149 N N . THR A 1 39 ? 1.005 3.059 8.512 1.00 2.51 65 THR A N 9
ATOM 12150 C CA . THR A 1 39 ? -0.037 3.871 7.910 1.00 3.43 65 THR A CA 9
ATOM 12151 C C . THR A 1 39 ? -1.287 3.040 7.624 1.00 50.12 65 THR A C 9
ATOM 12152 O O . THR A 1 39 ? -2.389 3.571 7.496 1.00 23.10 65 THR A O 9
ATOM 12163 N N . VAL A 1 40 ? -1.091 1.730 7.528 1.00 42.34 66 VAL A N 9
ATOM 12164 C CA . VAL A 1 40 ? -2.180 0.789 7.314 1.00 12.34 66 VAL A CA 9
ATOM 12165 C C . VAL A 1 40 ? -3.198 0.872 8.446 1.00 14.44 66 VAL A C 9
ATOM 12166 O O . VAL A 1 40 ? -4.408 0.891 8.211 1.00 42.42 66 VAL A O 9
ATOM 12179 N N . ALA A 1 41 ? -2.703 0.932 9.676 1.00 30.23 67 ALA A N 9
ATOM 12180 C CA . ALA A 1 41 ? -3.570 1.061 10.836 1.00 21.03 67 ALA A CA 9
ATOM 12181 C C . ALA A 1 41 ? -4.283 2.406 10.802 1.00 72.02 67 ALA A C 9
ATOM 12182 O O . ALA A 1 41 ? -5.477 2.505 11.103 1.00 43.53 67 ALA A O 9
ATOM 12189 N N . MET A 1 42 ? -3.538 3.434 10.408 1.00 45.42 68 MET A N 9
ATOM 12190 C CA . MET A 1 42 ? -4.088 4.778 10.244 1.00 3.33 68 MET A CA 9
ATOM 12191 C C . MET A 1 42 ? -5.257 4.768 9.264 1.00 32.13 68 MET A C 9
ATOM 12192 O O . MET A 1 42 ? -6.312 5.342 9.531 1.00 1.13 68 MET A O 9
ATOM 12206 N N . LEU A 1 43 ? -5.052 4.110 8.126 1.00 22.54 69 LEU A N 9
ATOM 12207 C CA . LEU A 1 43 ? -6.066 4.019 7.083 1.00 33.02 69 LEU A CA 9
ATOM 12208 C C . LEU A 1 43 ? -7.344 3.359 7.592 1.00 60.13 69 LEU A C 9
ATOM 12209 O O . LEU A 1 43 ? -8.447 3.766 7.226 1.00 71.53 69 LEU A O 9
ATOM 12225 N N . ASN A 1 44 ? -7.189 2.357 8.449 1.00 63.24 70 ASN A N 9
ATOM 12226 C CA . ASN A 1 44 ? -8.333 1.624 8.988 1.00 33.22 70 ASN A CA 9
ATOM 12227 C C . ASN A 1 44 ? -9.165 2.512 9.901 1.00 2.11 70 ASN A C 9
ATOM 12228 O O . ASN A 1 44 ? -10.340 2.242 10.147 1.00 72.02 70 ASN A O 9
ATOM 12239 N N . GLU A 1 45 ? -8.546 3.567 10.410 1.00 73.52 71 GLU A N 9
ATOM 12240 C CA . GLU A 1 45 ? -9.260 4.545 11.218 1.00 55.41 71 GLU A CA 9
ATOM 12241 C C . GLU A 1 45 ? -10.037 5.511 10.328 1.00 14.51 71 GLU A C 9
ATOM 12242 O O . GLU A 1 45 ? -11.108 5.992 10.698 1.00 40.33 71 GLU A O 9
ATOM 12254 N N . LEU A 1 46 ? -9.491 5.790 9.153 1.00 42.31 72 LEU A N 9
ATOM 12255 C CA . LEU A 1 46 ? -10.065 6.788 8.259 1.00 21.41 72 LEU A CA 9
ATOM 12256 C C . LEU A 1 46 ? -11.159 6.202 7.373 1.00 11.35 72 LEU A C 9
ATOM 12257 O O . LEU A 1 46 ? -12.333 6.543 7.511 1.00 2.23 72 LEU A O 9
ATOM 12273 N N . ARG A 1 47 ? -10.771 5.319 6.468 1.00 32.22 73 ARG A N 9
ATOM 12274 C CA . ARG A 1 47 ? -11.700 4.767 5.495 1.00 15.52 73 ARG A CA 9
ATOM 12275 C C . ARG A 1 47 ? -11.489 3.266 5.354 1.00 41.21 73 ARG A C 9
ATOM 12276 O O . ARG A 1 47 ? -10.477 2.819 4.816 1.00 42.53 73 ARG A O 9
ATOM 12297 N N . HIS A 1 48 ? -12.442 2.496 5.859 1.00 14.23 74 HIS A N 9
ATOM 12298 C CA . HIS A 1 48 ? -12.398 1.051 5.716 1.00 54.25 74 HIS A CA 9
ATOM 12299 C C . HIS A 1 48 ? -12.934 0.652 4.345 1.00 43.40 74 HIS A C 9
ATOM 12300 O O . HIS A 1 48 ? -13.487 1.483 3.624 1.00 64.32 74 HIS A O 9
ATOM 12314 N N . GLY A 1 49 ? -12.782 -0.615 3.991 1.00 20.32 75 GLY A N 9
ATOM 12315 C CA . GLY A 1 49 ? -13.045 -1.028 2.634 1.00 64.40 75 GLY A CA 9
ATOM 12316 C C . GLY A 1 49 ? -11.783 -0.935 1.814 1.00 11.01 75 GLY A C 9
ATOM 12317 O O . GLY A 1 49 ? -11.823 -0.798 0.593 1.00 1.40 75 GLY A O 9
ATOM 12321 N N . LEU A 1 50 ? -10.663 -0.998 2.517 1.00 43.11 76 LEU A N 9
ATOM 12322 C CA . LEU A 1 50 ? -9.346 -0.892 1.916 1.00 1.23 76 LEU A CA 9
ATOM 12323 C C . LEU A 1 50 ? -8.762 -2.280 1.674 1.00 40.13 76 LEU A C 9
ATOM 12324 O O . LEU A 1 50 ? -8.392 -2.991 2.609 1.00 34.33 76 LEU A O 9
ATOM 12340 N N . ILE A 1 51 ? -8.704 -2.675 0.417 1.00 73.04 77 ILE A N 9
ATOM 12341 C CA . ILE A 1 51 ? -8.185 -3.984 0.066 1.00 41.22 77 ILE A CA 9
ATOM 12342 C C . ILE A 1 51 ? -6.773 -3.866 -0.491 1.00 53.43 77 ILE A C 9
ATOM 12343 O O . ILE A 1 51 ? -6.574 -3.336 -1.585 1.00 43.21 77 ILE A O 9
ATOM 12359 N N . TYR A 1 52 ? -5.799 -4.339 0.275 1.00 50.52 78 TYR A N 9
ATOM 12360 C CA . TYR A 1 52 ? -4.415 -4.359 -0.178 1.00 33.15 78 TYR A CA 9
ATOM 12361 C C . TYR A 1 52 ? -4.158 -5.615 -0.997 1.00 52.14 78 TYR A C 9
ATOM 12362 O O . TYR A 1 52 ? -4.392 -6.731 -0.524 1.00 4.31 78 TYR A O 9
ATOM 12380 N N . LYS A 1 53 ? -3.676 -5.438 -2.214 1.00 71.10 79 LYS A N 9
ATOM 12381 C CA . LYS A 1 53 ? -3.423 -6.560 -3.099 1.00 65.43 79 LYS A CA 9
ATOM 12382 C C . LYS A 1 53 ? -2.033 -6.444 -3.718 1.00 35.22 79 LYS A C 9
ATOM 12383 O O . LYS A 1 53 ? -1.641 -5.380 -4.198 1.00 61.12 79 LYS A O 9
ATOM 12402 N N . LEU A 1 54 ? -1.274 -7.530 -3.670 1.00 41.31 80 LEU A N 9
ATOM 12403 C CA . LEU A 1 54 ? 0.039 -7.563 -4.293 1.00 34.34 80 LEU A CA 9
ATOM 12404 C C . LEU A 1 54 ? -0.127 -7.785 -5.787 1.00 24.22 80 LEU A C 9
ATOM 12405 O O . LEU A 1 54 ? -0.379 -8.902 -6.232 1.00 54.35 80 LEU A O 9
ATOM 12421 N N . GLU A 1 55 ? -0.016 -6.716 -6.556 1.00 51.24 81 GLU A N 9
ATOM 12422 C CA . GLU A 1 55 ? -0.289 -6.794 -7.979 1.00 33.45 81 GLU A CA 9
ATOM 12423 C C . GLU A 1 55 ? 0.956 -7.158 -8.774 1.00 44.43 81 GLU A C 9
ATOM 12424 O O . GLU A 1 55 ? 0.868 -7.812 -9.813 1.00 33.42 81 GLU A O 9
ATOM 12436 N N . SER A 1 56 ? 2.112 -6.740 -8.287 1.00 4.20 82 SER A N 9
ATOM 12437 C CA . SER A 1 56 ? 3.359 -6.963 -9.002 1.00 51.21 82 SER A CA 9
ATOM 12438 C C . SER A 1 56 ? 4.508 -7.198 -8.029 1.00 24.22 82 SER A C 9
ATOM 12439 O O . SER A 1 56 ? 4.683 -6.450 -7.065 1.00 65.13 82 SER A O 9
ATOM 12447 N N . GLN A 1 57 ? 5.273 -8.251 -8.270 1.00 33.42 83 GLN A N 9
ATOM 12448 C CA . GLN A 1 57 ? 6.470 -8.513 -7.490 1.00 55.53 83 GLN A CA 9
ATOM 12449 C C . GLN A 1 57 ? 7.622 -8.842 -8.423 1.00 24.44 83 GLN A C 9
ATOM 12450 O O . GLN A 1 57 ? 7.648 -9.906 -9.044 1.00 74.33 83 GLN A O 9
ATOM 12464 N N . THR A 1 58 ? 8.564 -7.921 -8.530 1.00 32.52 84 THR A N 9
ATOM 12465 C CA . THR A 1 58 ? 9.700 -8.092 -9.420 1.00 62.10 84 THR A CA 9
ATOM 12466 C C . THR A 1 58 ? 10.962 -7.519 -8.793 1.00 22.44 84 THR A C 9
ATOM 12467 O O . THR A 1 58 ? 10.919 -6.484 -8.133 1.00 35.31 84 THR A O 9
ATOM 12478 N N . GLY A 1 59 ? 12.075 -8.197 -8.992 1.00 71.11 85 GLY A N 9
ATOM 12479 C CA . GLY A 1 59 ? 13.339 -7.710 -8.488 1.00 41.04 85 GLY A CA 9
ATOM 12480 C C . GLY A 1 59 ? 14.189 -8.825 -7.925 1.00 22.53 85 GLY A C 9
ATOM 12481 O O . GLY A 1 59 ? 13.672 -9.900 -7.616 1.00 23.02 85 GLY A O 9
ATOM 12485 N N . PRO A 1 60 ? 15.500 -8.598 -7.789 1.00 4.41 86 PRO A N 9
ATOM 12486 C CA . PRO A 1 60 ? 16.435 -9.594 -7.255 1.00 34.20 86 PRO A CA 9
ATOM 12487 C C . PRO A 1 60 ? 16.149 -9.929 -5.794 1.00 15.54 86 PRO A C 9
ATOM 12488 O O . PRO A 1 60 ? 15.358 -9.260 -5.140 1.00 73.10 86 PRO A O 9
ATOM 12499 N N . VAL A 1 61 ? 16.807 -10.958 -5.279 1.00 54.51 87 VAL A N 9
ATOM 12500 C CA . VAL A 1 61 ? 16.588 -11.384 -3.901 1.00 72.24 87 VAL A CA 9
ATOM 12501 C C . VAL A 1 61 ? 17.181 -10.377 -2.910 1.00 13.22 87 VAL A C 9
ATOM 12502 O O . VAL A 1 61 ? 16.718 -10.262 -1.779 1.00 71.23 87 VAL A O 9
ATOM 12515 N N . HIS A 1 62 ? 18.197 -9.634 -3.346 1.00 1.15 88 HIS A N 9
ATOM 12516 C CA . HIS A 1 62 ? 18.846 -8.664 -2.472 1.00 70.11 88 HIS A CA 9
ATOM 12517 C C . HIS A 1 62 ? 18.067 -7.349 -2.446 1.00 43.35 88 HIS A C 9
ATOM 12518 O O . HIS A 1 62 ? 18.117 -6.607 -1.464 1.00 1.42 88 HIS A O 9
ATOM 12532 N N . ALA A 1 63 ? 17.335 -7.075 -3.517 1.00 63.43 89 ALA A N 9
ATOM 12533 C CA . ALA A 1 63 ? 16.537 -5.859 -3.603 1.00 4.12 89 ALA A CA 9
ATOM 12534 C C . ALA A 1 63 ? 15.283 -6.087 -4.443 1.00 24.50 89 ALA A C 9
ATOM 12535 O O . ALA A 1 63 ? 15.200 -5.640 -5.588 1.00 73.05 89 ALA A O 9
ATOM 12542 N N . PRO A 1 64 ? 14.303 -6.823 -3.897 1.00 32.42 90 PRO A N 9
ATOM 12543 C CA . PRO A 1 64 ? 13.048 -7.083 -4.587 1.00 12.42 90 PRO A CA 9
ATOM 12544 C C . PRO A 1 64 ? 12.061 -5.936 -4.435 1.00 54.10 90 PRO A C 9
ATOM 12545 O O . PRO A 1 64 ? 11.999 -5.282 -3.394 1.00 62.01 90 PRO A O 9
ATOM 12556 N N . LEU A 1 65 ? 11.290 -5.698 -5.479 1.00 23.33 91 LEU A N 9
ATOM 12557 C CA . LEU A 1 65 ? 10.303 -4.637 -5.465 1.00 33.03 91 LEU A CA 9
ATOM 12558 C C . LEU A 1 65 ? 8.908 -5.240 -5.373 1.00 42.33 91 LEU A C 9
ATOM 12559 O O . LEU A 1 65 ? 8.477 -5.994 -6.252 1.00 55.13 91 LEU A O 9
ATOM 12575 N N . PHE A 1 66 ? 8.221 -4.912 -4.297 1.00 11.21 92 PHE A N 9
ATOM 12576 C CA . PHE A 1 66 ? 6.862 -5.375 -4.073 1.00 72.11 92 PHE A CA 9
ATOM 12577 C C . PHE A 1 66 ? 5.894 -4.241 -4.353 1.00 71.13 92 PHE A C 9
ATOM 12578 O O . PHE A 1 66 ? 6.107 -3.115 -3.910 1.00 44.32 92 PHE A O 9
ATOM 12595 N N . THR A 1 67 ? 4.847 -4.533 -5.100 1.00 23.41 93 THR A N 9
ATOM 12596 C CA . THR A 1 67 ? 3.880 -3.523 -5.472 1.00 31.44 93 THR A CA 9
ATOM 12597 C C . THR A 1 67 ? 2.498 -3.878 -4.934 1.00 40.13 93 THR A C 9
ATOM 12598 O O . THR A 1 67 ? 1.836 -4.789 -5.439 1.00 23.03 93 THR A O 9
ATOM 12609 N N . ILE A 1 68 ? 2.091 -3.176 -3.892 1.00 54.13 94 ILE A N 9
ATOM 12610 C CA . ILE A 1 68 ? 0.789 -3.380 -3.279 1.00 5.40 94 ILE A CA 9
ATOM 12611 C C . ILE A 1 68 ? -0.145 -2.254 -3.682 1.00 23.02 94 ILE A C 9
ATOM 12612 O O . ILE A 1 68 ? 0.181 -1.080 -3.513 1.00 4.33 94 ILE A O 9
ATOM 12628 N N . SER A 1 69 ? -1.284 -2.604 -4.236 1.00 72.30 95 SER A N 9
ATOM 12629 C CA . SER A 1 69 ? -2.296 -1.622 -4.551 1.00 23.21 95 SER A CA 9
ATOM 12630 C C . SER A 1 69 ? -3.431 -1.710 -3.551 1.00 3.12 95 SER A C 9
ATOM 12631 O O . SER A 1 69 ? -3.954 -2.792 -3.284 1.00 70.10 95 SER A O 9
ATOM 12639 N N . VAL A 1 70 ? -3.789 -0.581 -2.976 1.00 51.22 96 VAL A N 9
ATOM 12640 C CA . VAL A 1 70 ? -4.894 -0.541 -2.049 1.00 54.32 96 VAL A CA 9
ATOM 12641 C C . VAL A 1 70 ? -6.003 0.330 -2.602 1.00 61.53 96 VAL A C 9
ATOM 12642 O O . VAL A 1 70 ? -5.777 1.464 -3.029 1.00 63.51 96 VAL A O 9
ATOM 12655 N N . GLU A 1 71 ? -7.196 -0.217 -2.627 1.00 33.35 97 GLU A N 9
ATOM 12656 C CA . GLU A 1 71 ? -8.337 0.510 -3.119 1.00 63.43 97 GLU A CA 9
ATOM 12657 C C . GLU A 1 71 ? -9.134 1.045 -1.945 1.00 22.00 97 GLU A C 9
ATOM 12658 O O . GLU A 1 71 ? -9.714 0.283 -1.172 1.00 55.34 97 GLU A O 9
ATOM 12670 N N . VAL A 1 72 ? -9.132 2.356 -1.807 1.00 53.24 98 VAL A N 9
ATOM 12671 C CA . VAL A 1 72 ? -9.745 3.008 -0.663 1.00 41.21 98 VAL A CA 9
ATOM 12672 C C . VAL A 1 72 ? -10.774 4.024 -1.132 1.00 41.44 98 VAL A C 9
ATOM 12673 O O . VAL A 1 72 ? -10.453 4.914 -1.916 1.00 12.11 98 VAL A O 9
ATOM 12686 N N . ASP A 1 73 ? -12.014 3.865 -0.662 1.00 21.05 99 ASP A N 9
ATOM 12687 C CA . ASP A 1 73 ? -13.139 4.739 -1.042 1.00 74.42 99 ASP A CA 9
ATOM 12688 C C . ASP A 1 73 ? -13.511 4.583 -2.524 1.00 54.13 99 ASP A C 9
ATOM 12689 O O . ASP A 1 73 ? -14.552 5.053 -2.974 1.00 51.13 99 ASP A O 9
ATOM 12698 N N . GLY A 1 74 ? -12.677 3.878 -3.260 1.00 0.21 100 GLY A N 9
ATOM 12699 C CA . GLY A 1 74 ? -12.849 3.774 -4.695 1.00 42.45 100 GLY A CA 9
ATOM 12700 C C . GLY A 1 74 ? -11.664 4.352 -5.437 1.00 4.22 100 GLY A C 9
ATOM 12701 O O . GLY A 1 74 ? -11.614 4.342 -6.669 1.00 52.35 100 GLY A O 9
ATOM 12705 N N . GLN A 1 75 ? -10.721 4.883 -4.676 1.00 45.03 101 GLN A N 9
ATOM 12706 C CA . GLN A 1 75 ? -9.478 5.387 -5.228 1.00 64.11 101 GLN A CA 9
ATOM 12707 C C . GLN A 1 75 ? -8.395 4.338 -5.036 1.00 64.53 101 GLN A C 9
ATOM 12708 O O . GLN A 1 75 ? -8.288 3.744 -3.965 1.00 23.54 101 GLN A O 9
ATOM 12722 N N . LYS A 1 76 ? -7.603 4.100 -6.059 1.00 12.42 102 LYS A N 9
ATOM 12723 C CA . LYS A 1 76 ? -6.579 3.077 -5.984 1.00 4.12 102 LYS A CA 9
ATOM 12724 C C . LYS A 1 76 ? -5.214 3.712 -5.767 1.00 50.21 102 LYS A C 9
ATOM 12725 O O . LYS A 1 76 ? -4.706 4.441 -6.621 1.00 41.44 102 LYS A O 9
ATOM 12744 N N . TYR A 1 77 ? -4.641 3.449 -4.607 1.00 0.02 103 TYR A N 9
ATOM 12745 C CA . TYR A 1 77 ? -3.325 3.962 -4.263 1.00 73.14 103 TYR A CA 9
ATOM 12746 C C . TYR A 1 77 ? -2.292 2.848 -4.356 1.00 73.31 103 TYR A C 9
ATOM 12747 O O . TYR A 1 77 ? -2.557 1.714 -3.954 1.00 21.53 103 TYR A O 9
ATOM 12765 N N . LEU A 1 78 ? -1.120 3.165 -4.887 1.00 50.25 104 LEU A N 9
ATOM 12766 C CA . LEU A 1 78 ? -0.095 2.158 -5.094 1.00 2.12 104 LEU A CA 9
ATOM 12767 C C . LEU A 1 78 ? 1.048 2.337 -4.106 1.00 62.22 104 LEU A C 9
ATOM 12768 O O . LEU A 1 78 ? 1.411 3.461 -3.758 1.00 52.10 104 LEU A O 9
ATOM 12784 N N . GLY A 1 79 ? 1.599 1.227 -3.646 1.00 10.51 105 GLY A N 9
ATOM 12785 C CA . GLY A 1 79 ? 2.738 1.271 -2.755 1.00 20.02 105 GLY A CA 9
ATOM 12786 C C . GLY A 1 79 ? 3.819 0.319 -3.198 1.00 4.10 105 GLY A C 9
ATOM 12787 O O . GLY A 1 79 ? 3.555 -0.858 -3.438 1.00 2.04 105 GLY A O 9
ATOM 12791 N N . GLN A 1 80 ? 5.035 0.821 -3.319 1.00 54.02 106 GLN A N 9
ATOM 12792 C CA . GLN A 1 80 ? 6.132 0.011 -3.820 1.00 13.02 106 GLN A CA 9
ATOM 12793 C C . GLN A 1 80 ? 7.285 -0.008 -2.824 1.00 25.40 106 GLN A C 9
ATOM 12794 O O . GLN A 1 80 ? 7.928 1.015 -2.573 1.00 12.23 106 GLN A O 9
ATOM 12808 N N . GLY A 1 81 ? 7.536 -1.177 -2.256 1.00 55.01 107 GLY A N 9
ATOM 12809 C CA . GLY A 1 81 ? 8.567 -1.313 -1.246 1.00 34.22 107 GLY A CA 9
ATOM 12810 C C . GLY A 1 81 ? 9.422 -2.538 -1.471 1.00 52.02 107 GLY A C 9
ATOM 12811 O O . GLY A 1 81 ? 9.228 -3.261 -2.444 1.00 4.21 107 GLY A O 9
ATOM 12815 N N . ARG A 1 82 ? 10.360 -2.780 -0.566 1.00 20.02 108 ARG A N 9
ATOM 12816 C CA . ARG A 1 82 ? 11.294 -3.893 -0.708 1.00 71.14 108 ARG A CA 9
ATOM 12817 C C . ARG A 1 82 ? 10.765 -5.134 -0.003 1.00 54.01 108 ARG A C 9
ATOM 12818 O O . ARG A 1 82 ? 11.451 -6.150 0.111 1.00 71.53 108 ARG A O 9
ATOM 12839 N N . SER A 1 83 ? 9.536 -5.036 0.474 1.00 5.14 109 SER A N 9
ATOM 12840 C CA . SER A 1 83 ? 8.869 -6.133 1.152 1.00 21.03 109 SER A CA 9
ATOM 12841 C C . SER A 1 83 ? 7.361 -5.928 1.046 1.00 64.14 109 SER A C 9
ATOM 12842 O O . SER A 1 83 ? 6.913 -4.816 0.749 1.00 11.33 109 SER A O 9
ATOM 12850 N N . LYS A 1 84 ? 6.584 -6.982 1.278 1.00 70.30 110 LYS A N 9
ATOM 12851 C CA . LYS A 1 84 ? 5.127 -6.896 1.190 1.00 24.24 110 LYS A CA 9
ATOM 12852 C C . LYS A 1 84 ? 4.590 -5.908 2.214 1.00 0.00 110 LYS A C 9
ATOM 12853 O O . LYS A 1 84 ? 3.646 -5.165 1.947 1.00 15.24 110 LYS A O 9
ATOM 12872 N N . LYS A 1 85 ? 5.209 -5.904 3.386 1.00 50.34 111 LYS A N 9
ATOM 12873 C CA . LYS A 1 85 ? 4.814 -5.009 4.457 1.00 41.02 111 LYS A CA 9
ATOM 12874 C C . LYS A 1 85 ? 5.101 -3.563 4.075 1.00 32.02 111 LYS A C 9
ATOM 12875 O O . LYS A 1 85 ? 4.235 -2.698 4.197 1.00 1.33 111 LYS A O 9
ATOM 12894 N N . VAL A 1 86 ? 6.325 -3.317 3.617 1.00 13.12 112 VAL A N 9
ATOM 12895 C CA . VAL A 1 86 ? 6.731 -1.991 3.161 1.00 71.21 112 VAL A CA 9
ATOM 12896 C C . VAL A 1 86 ? 5.781 -1.479 2.086 1.00 22.45 112 VAL A C 9
ATOM 12897 O O . VAL A 1 86 ? 5.252 -0.375 2.189 1.00 51.40 112 VAL A O 9
ATOM 12910 N N . ALA A 1 87 ? 5.557 -2.304 1.070 1.00 12.33 113 ALA A N 9
ATOM 12911 C CA . ALA A 1 87 ? 4.702 -1.937 -0.051 1.00 71.43 113 ALA A CA 9
ATOM 12912 C C . ALA A 1 87 ? 3.287 -1.611 0.414 1.00 54.12 113 ALA A C 9
ATOM 12913 O O . ALA A 1 87 ? 2.677 -0.650 -0.055 1.00 34.10 113 ALA A O 9
ATOM 12920 N N . ARG A 1 88 ? 2.778 -2.410 1.345 1.00 0.32 114 ARG A N 9
ATOM 12921 C CA . ARG A 1 88 ? 1.452 -2.189 1.905 1.00 22.14 114 ARG A CA 9
ATOM 12922 C C . ARG A 1 88 ? 1.388 -0.833 2.609 1.00 23.35 114 ARG A C 9
ATOM 12923 O O . ARG A 1 88 ? 0.417 -0.089 2.468 1.00 13.31 114 ARG A O 9
ATOM 12944 N N . ILE A 1 89 ? 2.434 -0.523 3.360 1.00 74.14 115 ILE A N 9
ATOM 12945 C CA . ILE A 1 89 ? 2.519 0.733 4.090 1.00 64.02 115 ILE A CA 9
ATOM 12946 C C . ILE A 1 89 ? 2.627 1.929 3.141 1.00 25.02 115 ILE A C 9
ATOM 12947 O O . ILE A 1 89 ? 1.947 2.939 3.329 1.00 12.30 115 ILE A O 9
ATOM 12963 N N . GLU A 1 90 ? 3.463 1.812 2.119 1.00 75.02 116 GLU A N 9
ATOM 12964 C CA . GLU A 1 90 ? 3.615 2.873 1.131 1.00 14.24 116 GLU A CA 9
ATOM 12965 C C . GLU A 1 90 ? 2.292 3.161 0.423 1.00 35.03 116 GLU A C 9
ATOM 12966 O O . GLU A 1 90 ? 1.966 4.317 0.139 1.00 24.11 116 GLU A O 9
ATOM 12978 N N . ALA A 1 91 ? 1.524 2.112 0.166 1.00 30.23 117 ALA A N 9
ATOM 12979 C CA . ALA A 1 91 ? 0.215 2.258 -0.454 1.00 41.32 117 ALA A CA 9
ATOM 12980 C C . ALA A 1 91 ? -0.724 3.030 0.465 1.00 24.43 117 ALA A C 9
ATOM 12981 O O . ALA A 1 91 ? -1.450 3.925 0.029 1.00 65.31 117 ALA A O 9
ATOM 12988 N N . ALA A 1 92 ? -0.684 2.691 1.746 1.00 31.22 118 ALA A N 9
ATOM 12989 C CA . ALA A 1 92 ? -1.530 3.339 2.737 1.00 42.41 118 ALA A CA 9
ATOM 12990 C C . ALA A 1 92 ? -1.101 4.783 2.974 1.00 73.52 118 ALA A C 9
ATOM 12991 O O . ALA A 1 92 ? -1.938 5.656 3.197 1.00 5.12 118 ALA A O 9
ATOM 12998 N N . ALA A 1 93 ? 0.203 5.030 2.919 1.00 53.01 119 ALA A N 9
ATOM 12999 C CA . ALA A 1 93 ? 0.738 6.372 3.119 1.00 25.02 119 ALA A CA 9
ATOM 13000 C C . ALA A 1 93 ? 0.211 7.320 2.051 1.00 32.31 119 ALA A C 9
ATOM 13001 O O . ALA A 1 93 ? -0.142 8.467 2.335 1.00 74.12 119 ALA A O 9
ATOM 13008 N N . THR A 1 94 ? 0.152 6.823 0.825 1.00 10.02 120 THR A N 9
ATOM 13009 C CA . THR A 1 94 ? -0.379 7.585 -0.292 1.00 70.24 120 THR A CA 9
ATOM 13010 C C . THR A 1 94 ? -1.862 7.894 -0.079 1.00 3.15 120 THR A C 9
ATOM 13011 O O . THR A 1 94 ? -2.333 8.994 -0.381 1.00 73.41 120 THR A O 9
ATOM 13022 N N . ALA A 1 95 ? -2.589 6.930 0.470 1.00 33.03 121 ALA A N 9
ATOM 13023 C CA . ALA A 1 95 ? -4.001 7.118 0.763 1.00 51.25 121 ALA A CA 9
ATOM 13024 C C . ALA A 1 95 ? -4.197 8.177 1.841 1.00 22.53 121 ALA A C 9
ATOM 13025 O O . ALA A 1 95 ? -5.002 9.090 1.678 1.00 54.12 121 ALA A O 9
ATOM 13032 N N . LEU A 1 96 ? -3.435 8.062 2.926 1.00 71.24 122 LEU A N 9
ATOM 13033 C CA . LEU A 1 96 ? -3.532 9.000 4.044 1.00 73.01 122 LEU A CA 9
ATOM 13034 C C . LEU A 1 96 ? -3.340 10.436 3.576 1.00 52.32 122 LEU A C 9
ATOM 13035 O O . LEU A 1 96 ? -4.152 11.309 3.878 1.00 65.44 122 LEU A O 9
ATOM 13051 N N . ARG A 1 97 ? -2.276 10.666 2.815 1.00 11.12 123 ARG A N 9
ATOM 13052 C CA . ARG A 1 97 ? -1.926 12.012 2.369 1.00 3.40 123 ARG A CA 9
ATOM 13053 C C . ARG A 1 97 ? -2.973 12.556 1.397 1.00 14.31 123 ARG A C 9
ATOM 13054 O O . ARG A 1 97 ? -3.061 13.763 1.171 1.00 41.34 123 ARG A O 9
ATOM 13075 N N . SER A 1 98 ? -3.757 11.655 0.821 1.00 44.34 124 SER A N 9
ATOM 13076 C CA . SER A 1 98 ? -4.813 12.025 -0.083 1.00 71.44 124 SER A CA 9
ATOM 13077 C C . SER A 1 98 ? -6.052 12.475 0.679 1.00 70.04 124 SER A C 9
ATOM 13078 O O . SER A 1 98 ? -6.871 13.235 0.158 1.00 12.00 124 SER A O 9
ATOM 13086 N N . PHE A 1 99 ? -6.189 11.999 1.909 1.00 42.40 125 PHE A N 9
ATOM 13087 C CA . PHE A 1 99 ? -7.302 12.398 2.755 1.00 1.33 125 PHE A CA 9
ATOM 13088 C C . PHE A 1 99 ? -6.936 13.664 3.513 1.00 44.33 125 PHE A C 9
ATOM 13089 O O . PHE A 1 99 ? -7.677 14.644 3.502 1.00 2.44 125 PHE A O 9
ATOM 13106 N N . ILE A 1 100 ? -5.781 13.638 4.168 1.00 10.22 126 ILE A N 9
ATOM 13107 C CA . ILE A 1 100 ? -5.264 14.804 4.873 1.00 31.35 126 ILE A CA 9
ATOM 13108 C C . ILE A 1 100 ? -3.784 14.983 4.556 1.00 23.23 126 ILE A C 9
ATOM 13109 O O . ILE A 1 100 ? -3.015 14.023 4.563 1.00 23.44 126 ILE A O 9
ATOM 13125 N N . GLN A 1 101 ? -3.389 16.206 4.267 1.00 30.01 127 GLN A N 9
ATOM 13126 C CA . GLN A 1 101 ? -2.016 16.476 3.883 1.00 23.35 127 GLN A CA 9
ATOM 13127 C C . GLN A 1 101 ? -1.266 17.181 5.010 1.00 12.42 127 GLN A C 9
ATOM 13128 O O . GLN A 1 101 ? -1.639 18.266 5.452 1.00 4.12 127 GLN A O 9
ATOM 13142 N N . PHE A 1 102 ? -0.233 16.524 5.505 1.00 75.11 128 PHE A N 9
ATOM 13143 C CA . PHE A 1 102 ? 0.666 17.123 6.483 1.00 41.32 128 PHE A CA 9
ATOM 13144 C C . PHE A 1 102 ? 2.011 17.384 5.825 1.00 40.12 128 PHE A C 9
ATOM 13145 O O . PHE A 1 102 ? 3.013 17.651 6.487 1.00 72.31 128 PHE A O 9
ATOM 13162 N N . LYS A 1 103 ? 2.000 17.314 4.503 1.00 30.10 129 LYS A N 9
ATOM 13163 C CA . LYS A 1 103 ? 3.183 17.512 3.689 1.00 34.21 129 LYS A CA 9
ATOM 13164 C C . LYS A 1 103 ? 2.789 18.091 2.343 1.00 31.43 129 LYS A C 9
ATOM 13165 O O . LYS A 1 103 ? 1.636 17.970 1.925 1.00 33.52 129 LYS A O 9
ATOM 13184 N N . ASP A 1 104 ? 3.748 18.733 1.687 1.00 21.31 130 ASP A N 9
ATOM 13185 C CA . ASP A 1 104 ? 3.581 19.228 0.321 1.00 41.45 130 ASP A CA 9
ATOM 13186 C C . ASP A 1 104 ? 3.018 18.155 -0.603 1.00 70.51 130 ASP A C 9
ATOM 13187 O O . ASP A 1 104 ? 2.184 18.438 -1.467 1.00 24.14 130 ASP A O 9
ATOM 13196 N N . GLY A 1 105 ? 3.480 16.928 -0.419 1.00 2.54 131 GLY A N 9
ATOM 13197 C CA . GLY A 1 105 ? 3.035 15.834 -1.248 1.00 62.14 131 GLY A CA 9
ATOM 13198 C C . GLY A 1 105 ? 3.849 15.743 -2.514 1.00 5.24 131 GLY A C 9
ATOM 13199 O O . GLY A 1 105 ? 3.415 15.158 -3.510 1.00 24.11 131 GLY A O 9
ATOM 13203 N N . ALA A 1 106 ? 5.031 16.340 -2.482 1.00 73.34 132 ALA A N 9
ATOM 13204 C CA . ALA A 1 106 ? 5.915 16.335 -3.629 1.00 51.00 132 ALA A CA 9
ATOM 13205 C C . ALA A 1 106 ? 6.802 15.100 -3.617 1.00 13.14 132 ALA A C 9
ATOM 13206 O O . ALA A 1 106 ? 7.579 14.875 -2.685 1.00 4.14 132 ALA A O 9
ATOM 13213 N N . VAL A 1 107 ? 6.674 14.303 -4.658 1.00 13.45 133 VAL A N 9
ATOM 13214 C CA . VAL A 1 107 ? 7.404 13.053 -4.772 1.00 3.24 133 VAL A CA 9
ATOM 13215 C C . VAL A 1 107 ? 8.139 13.013 -6.103 1.00 41.34 133 VAL A C 9
ATOM 13216 O O . VAL A 1 107 ? 7.608 13.463 -7.124 1.00 35.43 133 VAL A O 9
ATOM 13229 N N . LEU A 1 108 ? 9.356 12.501 -6.097 1.00 15.12 134 LEU A N 9
ATOM 13230 C CA . LEU A 1 108 ? 10.129 12.398 -7.320 1.00 72.32 134 LEU A CA 9
ATOM 13231 C C . LEU A 1 108 ? 9.695 11.177 -8.113 1.00 72.23 134 LEU A C 9
ATOM 13232 O O . LEU A 1 108 ? 10.200 10.072 -7.911 1.00 52.03 134 LEU A O 9
ATOM 13248 N N . SER A 1 109 ? 8.728 11.381 -8.984 1.00 72.45 135 SER A N 9
ATOM 13249 C CA . SER A 1 109 ? 8.280 10.343 -9.888 1.00 52.01 135 SER A CA 9
ATOM 13250 C C . SER A 1 109 ? 9.417 9.940 -10.818 1.00 54.31 135 SER A C 9
ATOM 13251 O O . SER A 1 109 ? 10.184 10.794 -11.262 1.00 1.43 135 SER A O 9
ATOM 13259 N N . PRO A 1 110 ? 9.558 8.638 -11.102 1.00 73.42 136 PRO A N 9
ATOM 13260 C CA . PRO A 1 110 ? 10.607 8.138 -11.990 1.00 23.43 136 PRO A CA 9
ATOM 13261 C C . PRO A 1 110 ? 10.420 8.626 -13.422 1.00 32.42 136 PRO A C 9
ATOM 13262 O O . PRO A 1 110 ? 9.624 8.068 -14.180 1.00 75.10 136 PRO A O 9
ATOM 13273 N N . LEU A 1 111 ? 11.136 9.684 -13.773 1.00 51.11 137 LEU A N 9
ATOM 13274 C CA . LEU A 1 111 ? 11.068 10.245 -15.111 1.00 43.02 137 LEU A CA 9
ATOM 13275 C C . LEU A 1 111 ? 12.020 9.491 -16.020 1.00 51.05 137 LEU A C 9
ATOM 13276 O O . LEU A 1 111 ? 13.228 9.742 -16.014 1.00 24.12 137 LEU A O 9
ATOM 13292 N N . LYS A 1 112 ? 11.481 8.556 -16.786 1.00 3.43 138 LYS A N 9
ATOM 13293 C CA . LYS A 1 112 ? 12.294 7.656 -17.585 1.00 32.42 138 LYS A CA 9
ATOM 13294 C C . LYS A 1 112 ? 12.103 7.920 -19.078 1.00 62.34 138 LYS A C 9
ATOM 13295 O O . LYS A 1 112 ? 11.180 7.389 -19.701 1.00 73.50 138 LYS A O 9
ATOM 13314 N N . PRO A 1 113 ? 12.954 8.774 -19.660 1.00 63.32 139 PRO A N 9
ATOM 13315 C CA . PRO A 1 113 ? 12.957 9.053 -21.081 1.00 14.15 139 PRO A CA 9
ATOM 13316 C C . PRO A 1 113 ? 14.024 8.242 -21.810 1.00 71.30 139 PRO A C 9
ATOM 13317 O O . PRO A 1 113 ? 14.610 7.316 -21.242 1.00 31.44 139 PRO A O 9
ATOM 13328 N N . ALA A 1 114 ? 14.290 8.601 -23.053 1.00 53.51 140 ALA A N 9
ATOM 13329 C CA . ALA A 1 114 ? 15.325 7.940 -23.825 1.00 71.33 140 ALA A CA 9
ATOM 13330 C C . ALA A 1 114 ? 16.216 8.973 -24.498 1.00 64.51 140 ALA A C 9
ATOM 13331 O O . ALA A 1 114 ? 16.004 9.268 -25.693 1.00 37.24 140 ALA A O 9
ATOM 13339 N N . SER A 1 22 ? 8.563 -24.135 -11.813 1.00 44.35 48 SER A N 10
ATOM 13340 C CA . SER A 1 22 ? 9.866 -23.450 -11.948 1.00 54.10 48 SER A CA 10
ATOM 13341 C C . SER A 1 22 ? 9.686 -21.934 -11.841 1.00 21.35 48 SER A C 10
ATOM 13342 O O . SER A 1 22 ? 10.454 -21.164 -12.421 1.00 25.24 48 SER A O 10
ATOM 13350 N N . ASP A 1 23 ? 8.684 -21.512 -11.075 1.00 3.45 49 ASP A N 10
ATOM 13351 C CA . ASP A 1 23 ? 8.399 -20.094 -10.891 1.00 70.12 49 ASP A CA 10
ATOM 13352 C C . ASP A 1 23 ? 9.267 -19.545 -9.754 1.00 5.54 49 ASP A C 10
ATOM 13353 O O . ASP A 1 23 ? 9.016 -19.818 -8.580 1.00 64.14 49 ASP A O 10
ATOM 13362 N N . PRO A 1 24 ? 10.303 -18.767 -10.098 1.00 75.31 50 PRO A N 10
ATOM 13363 C CA . PRO A 1 24 ? 11.375 -18.400 -9.172 1.00 74.33 50 PRO A CA 10
ATOM 13364 C C . PRO A 1 24 ? 11.110 -17.133 -8.355 1.00 63.14 50 PRO A C 10
ATOM 13365 O O . PRO A 1 24 ? 12.048 -16.427 -7.976 1.00 42.51 50 PRO A O 10
ATOM 13376 N N . LYS A 1 25 ? 9.850 -16.847 -8.066 1.00 45.42 51 LYS A N 10
ATOM 13377 C CA . LYS A 1 25 ? 9.527 -15.751 -7.161 1.00 33.20 51 LYS A CA 10
ATOM 13378 C C . LYS A 1 25 ? 9.679 -16.218 -5.721 1.00 72.34 51 LYS A C 10
ATOM 13379 O O . LYS A 1 25 ? 8.708 -16.600 -5.067 1.00 24.24 51 LYS A O 10
ATOM 13398 N N . LYS A 1 26 ? 10.917 -16.215 -5.248 1.00 34.23 52 LYS A N 10
ATOM 13399 C CA . LYS A 1 26 ? 11.232 -16.762 -3.941 1.00 41.21 52 LYS A CA 10
ATOM 13400 C C . LYS A 1 26 ? 11.034 -15.733 -2.831 1.00 13.13 52 LYS A C 10
ATOM 13401 O O . LYS A 1 26 ? 11.924 -14.946 -2.512 1.00 55.42 52 LYS A O 10
ATOM 13420 N N . LYS A 1 27 ? 9.843 -15.732 -2.262 1.00 51.01 53 LYS A N 10
ATOM 13421 C CA . LYS A 1 27 ? 9.544 -14.906 -1.105 1.00 31.44 53 LYS A CA 10
ATOM 13422 C C . LYS A 1 27 ? 9.497 -15.772 0.147 1.00 35.51 53 LYS A C 10
ATOM 13423 O O . LYS A 1 27 ? 8.500 -16.444 0.413 1.00 2.24 53 LYS A O 10
ATOM 13442 N N . MET A 1 28 ? 10.589 -15.766 0.899 1.00 0.55 54 MET A N 10
ATOM 13443 C CA . MET A 1 28 ? 10.707 -16.617 2.079 1.00 3.32 54 MET A CA 10
ATOM 13444 C C . MET A 1 28 ? 9.822 -16.115 3.216 1.00 22.42 54 MET A C 10
ATOM 13445 O O . MET A 1 28 ? 9.414 -16.889 4.082 1.00 62.23 54 MET A O 10
ATOM 13459 N N . CYS A 1 29 ? 9.513 -14.826 3.211 1.00 13.35 55 CYS A N 10
ATOM 13460 C CA . CYS A 1 29 ? 8.726 -14.239 4.281 1.00 32.44 55 CYS A CA 10
ATOM 13461 C C . CYS A 1 29 ? 7.854 -13.106 3.756 1.00 3.32 55 CYS A C 10
ATOM 13462 O O . CYS A 1 29 ? 8.164 -12.492 2.735 1.00 64.34 55 CYS A O 10
ATOM 13470 N N . LYS A 1 30 ? 6.762 -12.850 4.459 1.00 0.11 56 LYS A N 10
ATOM 13471 C CA . LYS A 1 30 ? 5.838 -11.786 4.106 1.00 15.32 56 LYS A CA 10
ATOM 13472 C C . LYS A 1 30 ? 6.181 -10.528 4.911 1.00 10.02 56 LYS A C 10
ATOM 13473 O O . LYS A 1 30 ? 6.618 -9.518 4.350 1.00 64.43 56 LYS A O 10
ATOM 13492 N N . GLU A 1 31 ? 6.001 -10.604 6.223 1.00 1.14 57 GLU A N 10
ATOM 13493 C CA . GLU A 1 31 ? 6.504 -9.582 7.130 1.00 1.33 57 GLU A CA 10
ATOM 13494 C C . GLU A 1 31 ? 7.084 -10.243 8.375 1.00 53.31 57 GLU A C 10
ATOM 13495 O O . GLU A 1 31 ? 6.582 -11.269 8.839 1.00 13.23 57 GLU A O 10
ATOM 13507 N N . ARG A 1 32 ? 8.151 -9.664 8.901 1.00 20.30 58 ARG A N 10
ATOM 13508 C CA . ARG A 1 32 ? 8.837 -10.239 10.050 1.00 33.52 58 ARG A CA 10
ATOM 13509 C C . ARG A 1 32 ? 9.231 -9.154 11.049 1.00 75.33 58 ARG A C 10
ATOM 13510 O O . ARG A 1 32 ? 9.269 -9.391 12.255 1.00 23.10 58 ARG A O 10
ATOM 13531 N N . ILE A 1 33 ? 9.515 -7.962 10.544 1.00 73.44 59 ILE A N 10
ATOM 13532 C CA . ILE A 1 33 ? 9.871 -6.838 11.396 1.00 75.20 59 ILE A CA 10
ATOM 13533 C C . ILE A 1 33 ? 8.695 -5.871 11.491 1.00 74.24 59 ILE A C 10
ATOM 13534 O O . ILE A 1 33 ? 8.145 -5.467 10.464 1.00 65.41 59 ILE A O 10
ATOM 13550 N N . PRO A 1 34 ? 8.286 -5.506 12.721 1.00 40.10 60 PRO A N 10
ATOM 13551 C CA . PRO A 1 34 ? 7.178 -4.564 12.963 1.00 11.33 60 PRO A CA 10
ATOM 13552 C C . PRO A 1 34 ? 7.433 -3.186 12.345 1.00 41.02 60 PRO A C 10
ATOM 13553 O O . PRO A 1 34 ? 8.489 -2.942 11.761 1.00 13.40 60 PRO A O 10
ATOM 13564 N N . GLN A 1 35 ? 6.470 -2.285 12.481 1.00 31.24 61 GLN A N 10
ATOM 13565 C CA . GLN A 1 35 ? 6.578 -0.969 11.869 1.00 75.25 61 GLN A CA 10
ATOM 13566 C C . GLN A 1 35 ? 5.930 0.103 12.733 1.00 64.32 61 GLN A C 10
ATOM 13567 O O . GLN A 1 35 ? 4.712 0.105 12.925 1.00 2.11 61 GLN A O 10
ATOM 13581 N N . PRO A 1 36 ? 6.744 1.015 13.283 1.00 14.34 62 PRO A N 10
ATOM 13582 C CA . PRO A 1 36 ? 6.240 2.216 13.950 1.00 50.43 62 PRO A CA 10
ATOM 13583 C C . PRO A 1 36 ? 5.454 3.098 12.982 1.00 14.22 62 PRO A C 10
ATOM 13584 O O . PRO A 1 36 ? 5.759 3.130 11.787 1.00 24.15 62 PRO A O 10
ATOM 13595 N N . LYS A 1 37 ? 4.448 3.796 13.518 1.00 3.13 63 LYS A N 10
ATOM 13596 C CA . LYS A 1 37 ? 3.532 4.649 12.743 1.00 53.44 63 LYS A CA 10
ATOM 13597 C C . LYS A 1 37 ? 3.069 3.974 11.448 1.00 55.12 63 LYS A C 10
ATOM 13598 O O . LYS A 1 37 ? 3.136 4.557 10.362 1.00 63.52 63 LYS A O 10
ATOM 13617 N N . ASN A 1 38 ? 2.583 2.746 11.587 1.00 13.34 64 ASN A N 10
ATOM 13618 C CA . ASN A 1 38 ? 2.050 1.980 10.464 1.00 20.13 64 ASN A CA 10
ATOM 13619 C C . ASN A 1 38 ? 0.913 2.739 9.795 1.00 31.13 64 ASN A C 10
ATOM 13620 O O . ASN A 1 38 ? -0.125 3.001 10.403 1.00 60.41 64 ASN A O 10
ATOM 13631 N N . THR A 1 39 ? 1.118 3.072 8.539 1.00 4.01 65 THR A N 10
ATOM 13632 C CA . THR A 1 39 ? 0.152 3.828 7.769 1.00 63.42 65 THR A CA 10
ATOM 13633 C C . THR A 1 39 ? -1.074 2.987 7.433 1.00 50.54 65 THR A C 10
ATOM 13634 O O . THR A 1 39 ? -2.178 3.510 7.276 1.00 72.11 65 THR A O 10
ATOM 13645 N N . VAL A 1 40 ? -0.872 1.679 7.342 1.00 61.41 66 VAL A N 10
ATOM 13646 C CA . VAL A 1 40 ? -1.958 0.748 7.083 1.00 32.01 66 VAL A CA 10
ATOM 13647 C C . VAL A 1 40 ? -2.931 0.764 8.249 1.00 32.41 66 VAL A C 10
ATOM 13648 O O . VAL A 1 40 ? -4.149 0.764 8.068 1.00 73.21 66 VAL A O 10
ATOM 13661 N N . ALA A 1 41 ? -2.373 0.791 9.449 1.00 23.23 67 ALA A N 10
ATOM 13662 C CA . ALA A 1 41 ? -3.169 0.891 10.658 1.00 5.13 67 ALA A CA 10
ATOM 13663 C C . ALA A 1 41 ? -3.925 2.215 10.673 1.00 42.25 67 ALA A C 10
ATOM 13664 O O . ALA A 1 41 ? -5.097 2.269 11.041 1.00 33.12 67 ALA A O 10
ATOM 13671 N N . MET A 1 42 ? -3.246 3.269 10.231 1.00 52.31 68 MET A N 10
ATOM 13672 C CA . MET A 1 42 ? -3.842 4.601 10.129 1.00 72.44 68 MET A CA 10
ATOM 13673 C C . MET A 1 42 ? -5.036 4.589 9.177 1.00 30.21 68 MET A C 10
ATOM 13674 O O . MET A 1 42 ? -6.092 5.141 9.481 1.00 70.00 68 MET A O 10
ATOM 13688 N N . LEU A 1 43 ? -4.855 3.959 8.021 1.00 25.13 69 LEU A N 10
ATOM 13689 C CA . LEU A 1 43 ? -5.892 3.902 6.997 1.00 50.32 69 LEU A CA 10
ATOM 13690 C C . LEU A 1 43 ? -7.147 3.211 7.512 1.00 62.33 69 LEU A C 10
ATOM 13691 O O . LEU A 1 43 ? -8.262 3.627 7.197 1.00 52.20 69 LEU A O 10
ATOM 13707 N N . ASN A 1 44 ? -6.958 2.168 8.316 1.00 43.10 70 ASN A N 10
ATOM 13708 C CA . ASN A 1 44 ? -8.079 1.423 8.878 1.00 44.11 70 ASN A CA 10
ATOM 13709 C C . ASN A 1 44 ? -8.875 2.300 9.831 1.00 52.21 70 ASN A C 10
ATOM 13710 O O . ASN A 1 44 ? -10.077 2.110 10.015 1.00 5.15 70 ASN A O 10
ATOM 13721 N N . GLU A 1 45 ? -8.195 3.263 10.434 1.00 14.34 71 GLU A N 10
ATOM 13722 C CA . GLU A 1 45 ? -8.838 4.202 11.334 1.00 63.24 71 GLU A CA 10
ATOM 13723 C C . GLU A 1 45 ? -9.604 5.255 10.542 1.00 4.12 71 GLU A C 10
ATOM 13724 O O . GLU A 1 45 ? -10.727 5.615 10.894 1.00 34.20 71 GLU A O 10
ATOM 13736 N N . LEU A 1 46 ? -8.994 5.725 9.459 1.00 24.23 72 LEU A N 10
ATOM 13737 C CA . LEU A 1 46 ? -9.595 6.758 8.626 1.00 72.43 72 LEU A CA 10
ATOM 13738 C C . LEU A 1 46 ? -10.826 6.242 7.896 1.00 55.21 72 LEU A C 10
ATOM 13739 O O . LEU A 1 46 ? -11.923 6.766 8.069 1.00 22.10 72 LEU A O 10
ATOM 13755 N N . ARG A 1 47 ? -10.648 5.211 7.083 1.00 14.34 73 ARG A N 10
ATOM 13756 C CA . ARG A 1 47 ? -11.732 4.722 6.244 1.00 44.34 73 ARG A CA 10
ATOM 13757 C C . ARG A 1 47 ? -11.885 3.211 6.358 1.00 34.04 73 ARG A C 10
ATOM 13758 O O . ARG A 1 47 ? -11.056 2.531 6.962 1.00 12.31 73 ARG A O 10
ATOM 13779 N N . HIS A 1 48 ? -12.961 2.700 5.782 1.00 63.24 74 HIS A N 10
ATOM 13780 C CA . HIS A 1 48 ? -13.183 1.267 5.682 1.00 12.23 74 HIS A CA 10
ATOM 13781 C C . HIS A 1 48 ? -13.357 0.889 4.217 1.00 72.43 74 HIS A C 10
ATOM 13782 O O . HIS A 1 48 ? -13.745 1.728 3.403 1.00 25.21 74 HIS A O 10
ATOM 13796 N N . GLY A 1 49 ? -13.066 -0.356 3.876 1.00 64.53 75 GLY A N 10
ATOM 13797 C CA . GLY A 1 49 ? -13.152 -0.770 2.495 1.00 3.04 75 GLY A CA 10
ATOM 13798 C C . GLY A 1 49 ? -11.821 -0.620 1.799 1.00 21.23 75 GLY A C 10
ATOM 13799 O O . GLY A 1 49 ? -11.760 -0.232 0.636 1.00 10.52 75 GLY A O 10
ATOM 13803 N N . LEU A 1 50 ? -10.752 -0.902 2.532 1.00 44.34 76 LEU A N 10
ATOM 13804 C CA . LEU A 1 50 ? -9.406 -0.817 1.996 1.00 63.30 76 LEU A CA 10
ATOM 13805 C C . LEU A 1 50 ? -8.843 -2.215 1.771 1.00 53.02 76 LEU A C 10
ATOM 13806 O O . LEU A 1 50 ? -8.512 -2.932 2.716 1.00 42.43 76 LEU A O 10
ATOM 13822 N N . ILE A 1 51 ? -8.771 -2.610 0.512 1.00 72.24 77 ILE A N 10
ATOM 13823 C CA . ILE A 1 51 ? -8.294 -3.936 0.156 1.00 12.01 77 ILE A CA 10
ATOM 13824 C C . ILE A 1 51 ? -6.889 -3.856 -0.428 1.00 11.31 77 ILE A C 10
ATOM 13825 O O . ILE A 1 51 ? -6.682 -3.250 -1.479 1.00 11.21 77 ILE A O 10
ATOM 13841 N N . TYR A 1 52 ? -5.928 -4.453 0.264 1.00 42.00 78 TYR A N 10
ATOM 13842 C CA . TYR A 1 52 ? -4.545 -4.472 -0.203 1.00 61.33 78 TYR A CA 10
ATOM 13843 C C . TYR A 1 52 ? -4.264 -5.762 -0.954 1.00 21.31 78 TYR A C 10
ATOM 13844 O O . TYR A 1 52 ? -4.476 -6.853 -0.423 1.00 34.41 78 TYR A O 10
ATOM 13862 N N . LYS A 1 53 ? -3.784 -5.641 -2.178 1.00 15.32 79 LYS A N 10
ATOM 13863 C CA . LYS A 1 53 ? -3.467 -6.806 -2.986 1.00 72.31 79 LYS A CA 10
ATOM 13864 C C . LYS A 1 53 ? -2.136 -6.607 -3.702 1.00 3.54 79 LYS A C 10
ATOM 13865 O O . LYS A 1 53 ? -1.795 -5.494 -4.095 1.00 31.44 79 LYS A O 10
ATOM 13884 N N . LEU A 1 54 ? -1.375 -7.678 -3.845 1.00 61.11 80 LEU A N 10
ATOM 13885 C CA . LEU A 1 54 ? -0.110 -7.612 -4.558 1.00 71.42 80 LEU A CA 10
ATOM 13886 C C . LEU A 1 54 ? -0.367 -7.726 -6.050 1.00 42.23 80 LEU A C 10
ATOM 13887 O O . LEU A 1 54 ? -0.793 -8.777 -6.535 1.00 43.23 80 LEU A O 10
ATOM 13903 N N . GLU A 1 55 ? -0.139 -6.646 -6.780 1.00 73.31 81 GLU A N 10
ATOM 13904 C CA . GLU A 1 55 ? -0.374 -6.668 -8.215 1.00 31.23 81 GLU A CA 10
ATOM 13905 C C . GLU A 1 55 ? 0.901 -6.987 -8.984 1.00 62.24 81 GLU A C 10
ATOM 13906 O O . GLU A 1 55 ? 0.847 -7.483 -10.107 1.00 1.31 81 GLU A O 10
ATOM 13918 N N . SER A 1 56 ? 2.050 -6.710 -8.386 1.00 62.22 82 SER A N 10
ATOM 13919 C CA . SER A 1 56 ? 3.320 -6.959 -9.052 1.00 23.11 82 SER A CA 10
ATOM 13920 C C . SER A 1 56 ? 4.446 -7.162 -8.049 1.00 73.41 82 SER A C 10
ATOM 13921 O O . SER A 1 56 ? 4.453 -6.560 -6.976 1.00 51.00 82 SER A O 10
ATOM 13929 N N . GLN A 1 57 ? 5.382 -8.027 -8.401 1.00 45.20 83 GLN A N 10
ATOM 13930 C CA . GLN A 1 57 ? 6.577 -8.242 -7.604 1.00 24.01 83 GLN A CA 10
ATOM 13931 C C . GLN A 1 57 ? 7.759 -8.460 -8.540 1.00 43.11 83 GLN A C 10
ATOM 13932 O O . GLN A 1 57 ? 7.791 -9.433 -9.294 1.00 54.32 83 GLN A O 10
ATOM 13946 N N . THR A 1 58 ? 8.714 -7.540 -8.503 1.00 23.43 84 THR A N 10
ATOM 13947 C CA . THR A 1 58 ? 9.846 -7.561 -9.419 1.00 54.34 84 THR A CA 10
ATOM 13948 C C . THR A 1 58 ? 11.093 -6.989 -8.754 1.00 2.02 84 THR A C 10
ATOM 13949 O O . THR A 1 58 ? 11.006 -6.020 -8.003 1.00 23.14 84 THR A O 10
ATOM 13960 N N . GLY A 1 59 ? 12.245 -7.589 -9.013 1.00 45.32 85 GLY A N 10
ATOM 13961 C CA . GLY A 1 59 ? 13.484 -7.036 -8.505 1.00 55.05 85 GLY A CA 10
ATOM 13962 C C . GLY A 1 59 ? 14.478 -8.104 -8.104 1.00 62.14 85 GLY A C 10
ATOM 13963 O O . GLY A 1 59 ? 14.197 -9.296 -8.244 1.00 53.34 85 GLY A O 10
ATOM 13967 N N . PRO A 1 60 ? 15.655 -7.701 -7.599 1.00 1.41 86 PRO A N 10
ATOM 13968 C CA . PRO A 1 60 ? 16.691 -8.636 -7.146 1.00 63.35 86 PRO A CA 10
ATOM 13969 C C . PRO A 1 60 ? 16.273 -9.366 -5.874 1.00 31.11 86 PRO A C 10
ATOM 13970 O O . PRO A 1 60 ? 15.313 -8.979 -5.223 1.00 12.04 86 PRO A O 10
ATOM 13981 N N . VAL A 1 61 ? 16.997 -10.414 -5.515 1.00 41.00 87 VAL A N 10
ATOM 13982 C CA . VAL A 1 61 ? 16.651 -11.191 -4.332 1.00 71.43 87 VAL A CA 10
ATOM 13983 C C . VAL A 1 61 ? 17.110 -10.482 -3.056 1.00 75.41 87 VAL A C 10
ATOM 13984 O O . VAL A 1 61 ? 16.534 -10.680 -1.986 1.00 52.02 87 VAL A O 10
ATOM 13997 N N . HIS A 1 62 ? 18.133 -9.636 -3.175 1.00 74.13 88 HIS A N 10
ATOM 13998 C CA . HIS A 1 62 ? 18.662 -8.928 -2.013 1.00 30.14 88 HIS A CA 10
ATOM 13999 C C . HIS A 1 62 ? 17.782 -7.730 -1.659 1.00 4.44 88 HIS A C 10
ATOM 14000 O O . HIS A 1 62 ? 17.740 -7.296 -0.508 1.00 22.54 88 HIS A O 10
ATOM 14014 N N . ALA A 1 63 ? 17.078 -7.203 -2.653 1.00 5.45 89 ALA A N 10
ATOM 14015 C CA . ALA A 1 63 ? 16.174 -6.078 -2.440 1.00 21.22 89 ALA A CA 10
ATOM 14016 C C . ALA A 1 63 ? 15.033 -6.105 -3.452 1.00 2.11 89 ALA A C 10
ATOM 14017 O O . ALA A 1 63 ? 14.962 -5.258 -4.347 1.00 2.30 89 ALA A O 10
ATOM 14024 N N . PRO A 1 64 ? 14.132 -7.089 -3.332 1.00 54.44 90 PRO A N 10
ATOM 14025 C CA . PRO A 1 64 ? 13.014 -7.243 -4.260 1.00 1.44 90 PRO A CA 10
ATOM 14026 C C . PRO A 1 64 ? 11.968 -6.160 -4.066 1.00 52.12 90 PRO A C 10
ATOM 14027 O O . PRO A 1 64 ? 11.717 -5.723 -2.947 1.00 44.11 90 PRO A O 10
ATOM 14038 N N . LEU A 1 65 ? 11.364 -5.717 -5.153 1.00 34.24 91 LEU A N 10
ATOM 14039 C CA . LEU A 1 65 ? 10.348 -4.691 -5.063 1.00 4.33 91 LEU A CA 10
ATOM 14040 C C . LEU A 1 65 ? 8.962 -5.307 -5.151 1.00 23.11 91 LEU A C 10
ATOM 14041 O O . LEU A 1 65 ? 8.672 -6.110 -6.039 1.00 72.33 91 LEU A O 10
ATOM 14057 N N . PHE A 1 66 ? 8.121 -4.922 -4.219 1.00 12.12 92 PHE A N 10
ATOM 14058 C CA . PHE A 1 66 ? 6.757 -5.402 -4.152 1.00 3.32 92 PHE A CA 10
ATOM 14059 C C . PHE A 1 66 ? 5.815 -4.258 -4.469 1.00 35.51 92 PHE A C 10
ATOM 14060 O O . PHE A 1 66 ? 6.060 -3.123 -4.064 1.00 32.45 92 PHE A O 10
ATOM 14077 N N . THR A 1 67 ? 4.757 -4.547 -5.197 1.00 32.23 93 THR A N 10
ATOM 14078 C CA . THR A 1 67 ? 3.817 -3.526 -5.603 1.00 31.23 93 THR A CA 10
ATOM 14079 C C . THR A 1 67 ? 2.419 -3.877 -5.119 1.00 55.11 93 THR A C 10
ATOM 14080 O O . THR A 1 67 ? 1.742 -4.737 -5.688 1.00 45.30 93 THR A O 10
ATOM 14091 N N . ILE A 1 68 ? 2.015 -3.227 -4.044 1.00 11.15 94 ILE A N 10
ATOM 14092 C CA . ILE A 1 68 ? 0.718 -3.460 -3.444 1.00 4.23 94 ILE A CA 10
ATOM 14093 C C . ILE A 1 68 ? -0.256 -2.389 -3.897 1.00 53.14 94 ILE A C 10
ATOM 14094 O O . ILE A 1 68 ? 0.049 -1.195 -3.848 1.00 23.14 94 ILE A O 10
ATOM 14110 N N . SER A 1 69 ? -1.401 -2.824 -4.365 1.00 12.03 95 SER A N 10
ATOM 14111 C CA . SER A 1 69 ? -2.452 -1.925 -4.766 1.00 73.53 95 SER A CA 10
ATOM 14112 C C . SER A 1 69 ? -3.579 -1.970 -3.752 1.00 43.13 95 SER A C 10
ATOM 14113 O O . SER A 1 69 ? -4.081 -3.044 -3.410 1.00 45.52 95 SER A O 10
ATOM 14121 N N . VAL A 1 70 ? -3.952 -0.818 -3.241 1.00 41.45 96 VAL A N 10
ATOM 14122 C CA . VAL A 1 70 ? -5.054 -0.751 -2.309 1.00 14.33 96 VAL A CA 10
ATOM 14123 C C . VAL A 1 70 ? -6.116 0.201 -2.819 1.00 15.32 96 VAL A C 10
ATOM 14124 O O . VAL A 1 70 ? -5.821 1.328 -3.221 1.00 42.34 96 VAL A O 10
ATOM 14137 N N . GLU A 1 71 ? -7.343 -0.268 -2.835 1.00 21.12 97 GLU A N 10
ATOM 14138 C CA . GLU A 1 71 ? -8.452 0.568 -3.220 1.00 31.43 97 GLU A CA 10
ATOM 14139 C C . GLU A 1 71 ? -9.193 1.012 -1.976 1.00 4.23 97 GLU A C 10
ATOM 14140 O O . GLU A 1 71 ? -9.773 0.196 -1.264 1.00 34.12 97 GLU A O 10
ATOM 14152 N N . VAL A 1 72 ? -9.141 2.302 -1.714 1.00 53.55 98 VAL A N 10
ATOM 14153 C CA . VAL A 1 72 ? -9.743 2.874 -0.522 1.00 71.42 98 VAL A CA 10
ATOM 14154 C C . VAL A 1 72 ? -10.781 3.910 -0.910 1.00 73.05 98 VAL A C 10
ATOM 14155 O O . VAL A 1 72 ? -10.469 4.872 -1.611 1.00 35.43 98 VAL A O 10
ATOM 14168 N N . ASP A 1 73 ? -12.018 3.678 -0.483 1.00 20.45 99 ASP A N 10
ATOM 14169 C CA . ASP A 1 73 ? -13.125 4.617 -0.697 1.00 52.41 99 ASP A CA 10
ATOM 14170 C C . ASP A 1 73 ? -13.479 4.755 -2.184 1.00 1.45 99 ASP A C 10
ATOM 14171 O O . ASP A 1 73 ? -14.401 5.481 -2.557 1.00 74.15 99 ASP A O 10
ATOM 14180 N N . GLY A 1 74 ? -12.766 4.026 -3.026 1.00 64.11 100 GLY A N 10
ATOM 14181 C CA . GLY A 1 74 ? -12.978 4.117 -4.456 1.00 31.13 100 GLY A CA 10
ATOM 14182 C C . GLY A 1 74 ? -11.748 4.618 -5.183 1.00 72.43 100 GLY A C 10
ATOM 14183 O O . GLY A 1 74 ? -11.757 4.770 -6.404 1.00 71.15 100 GLY A O 10
ATOM 14187 N N . GLN A 1 75 ? -10.690 4.895 -4.433 1.00 31.51 101 GLN A N 10
ATOM 14188 C CA . GLN A 1 75 ? -9.429 5.322 -5.021 1.00 1.32 101 GLN A CA 10
ATOM 14189 C C . GLN A 1 75 ? -8.369 4.245 -4.876 1.00 40.32 101 GLN A C 10
ATOM 14190 O O . GLN A 1 75 ? -8.177 3.694 -3.797 1.00 23.30 101 GLN A O 10
ATOM 14204 N N . LYS A 1 76 ? -7.689 3.944 -5.971 1.00 62.13 102 LYS A N 10
ATOM 14205 C CA . LYS A 1 76 ? -6.690 2.888 -5.976 1.00 22.34 102 LYS A CA 10
ATOM 14206 C C . LYS A 1 76 ? -5.291 3.480 -5.870 1.00 34.44 102 LYS A C 10
ATOM 14207 O O . LYS A 1 76 ? -4.771 4.065 -6.823 1.00 44.11 102 LYS A O 10
ATOM 14226 N N . TYR A 1 77 ? -4.695 3.332 -4.702 1.00 53.43 103 TYR A N 10
ATOM 14227 C CA . TYR A 1 77 ? -3.358 3.835 -4.448 1.00 21.22 103 TYR A CA 10
ATOM 14228 C C . TYR A 1 77 ? -2.344 2.725 -4.675 1.00 50.53 103 TYR A C 10
ATOM 14229 O O . TYR A 1 77 ? -2.673 1.543 -4.548 1.00 45.34 103 TYR A O 10
ATOM 14247 N N . LEU A 1 78 ? -1.122 3.093 -5.022 1.00 33.33 104 LEU A N 10
ATOM 14248 C CA . LEU A 1 78 ? -0.092 2.107 -5.285 1.00 43.05 104 LEU A CA 10
ATOM 14249 C C . LEU A 1 78 ? 1.080 2.289 -4.332 1.00 41.20 104 LEU A C 10
ATOM 14250 O O . LEU A 1 78 ? 1.519 3.411 -4.080 1.00 64.34 104 LEU A O 10
ATOM 14266 N N . GLY A 1 79 ? 1.580 1.183 -3.807 1.00 50.14 105 GLY A N 10
ATOM 14267 C CA . GLY A 1 79 ? 2.699 1.232 -2.890 1.00 12.22 105 GLY A CA 10
ATOM 14268 C C . GLY A 1 79 ? 3.769 0.237 -3.261 1.00 4.24 105 GLY A C 10
ATOM 14269 O O . GLY A 1 79 ? 3.471 -0.918 -3.571 1.00 72.14 105 GLY A O 10
ATOM 14273 N N . GLN A 1 80 ? 5.016 0.679 -3.239 1.00 43.30 106 GLN A N 10
ATOM 14274 C CA . GLN A 1 80 ? 6.128 -0.165 -3.646 1.00 40.23 106 GLN A CA 10
ATOM 14275 C C . GLN A 1 80 ? 7.219 -0.172 -2.581 1.00 70.53 106 GLN A C 10
ATOM 14276 O O . GLN A 1 80 ? 7.719 0.882 -2.182 1.00 73.40 106 GLN A O 10
ATOM 14290 N N . GLY A 1 81 ? 7.565 -1.363 -2.117 1.00 74.14 107 GLY A N 10
ATOM 14291 C CA . GLY A 1 81 ? 8.581 -1.507 -1.094 1.00 4.14 107 GLY A CA 10
ATOM 14292 C C . GLY A 1 81 ? 9.360 -2.793 -1.265 1.00 23.53 107 GLY A C 10
ATOM 14293 O O . GLY A 1 81 ? 9.063 -3.575 -2.161 1.00 53.34 107 GLY A O 10
ATOM 14297 N N . ARG A 1 82 ? 10.342 -3.029 -0.399 1.00 32.32 108 ARG A N 10
ATOM 14298 C CA . ARG A 1 82 ? 11.209 -4.205 -0.525 1.00 24.50 108 ARG A CA 10
ATOM 14299 C C . ARG A 1 82 ? 10.563 -5.460 0.065 1.00 61.10 108 ARG A C 10
ATOM 14300 O O . ARG A 1 82 ? 11.203 -6.504 0.179 1.00 11.12 108 ARG A O 10
ATOM 14321 N N . SER A 1 83 ? 9.295 -5.346 0.434 1.00 52.13 109 SER A N 10
ATOM 14322 C CA . SER A 1 83 ? 8.532 -6.458 0.991 1.00 60.21 109 SER A CA 10
ATOM 14323 C C . SER A 1 83 ? 7.049 -6.113 0.959 1.00 41.21 109 SER A C 10
ATOM 14324 O O . SER A 1 83 ? 6.693 -4.944 0.792 1.00 51.40 109 SER A O 10
ATOM 14332 N N . LYS A 1 84 ? 6.192 -7.121 1.118 1.00 24.13 110 LYS A N 10
ATOM 14333 C CA . LYS A 1 84 ? 4.749 -6.893 1.160 1.00 51.45 110 LYS A CA 10
ATOM 14334 C C . LYS A 1 84 ? 4.400 -5.923 2.280 1.00 71.24 110 LYS A C 10
ATOM 14335 O O . LYS A 1 84 ? 3.480 -5.119 2.149 1.00 41.24 110 LYS A O 10
ATOM 14354 N N . LYS A 1 85 ? 5.152 -6.005 3.375 1.00 1.11 111 LYS A N 10
ATOM 14355 C CA . LYS A 1 85 ? 4.987 -5.098 4.499 1.00 44.10 111 LYS A CA 10
ATOM 14356 C C . LYS A 1 85 ? 5.126 -3.651 4.044 1.00 22.11 111 LYS A C 10
ATOM 14357 O O . LYS A 1 85 ? 4.200 -2.852 4.169 1.00 2.42 111 LYS A O 10
ATOM 14376 N N . VAL A 1 86 ? 6.293 -3.338 3.496 1.00 51.24 112 VAL A N 10
ATOM 14377 C CA . VAL A 1 86 ? 6.615 -1.979 3.096 1.00 41.12 112 VAL A CA 10
ATOM 14378 C C . VAL A 1 86 ? 5.699 -1.512 1.972 1.00 71.23 112 VAL A C 10
ATOM 14379 O O . VAL A 1 86 ? 5.181 -0.404 2.013 1.00 45.22 112 VAL A O 10
ATOM 14392 N N . ALA A 1 87 ? 5.489 -2.376 0.984 1.00 62.41 113 ALA A N 10
ATOM 14393 C CA . ALA A 1 87 ? 4.653 -2.040 -0.163 1.00 3.20 113 ALA A CA 10
ATOM 14394 C C . ALA A 1 87 ? 3.238 -1.688 0.277 1.00 55.32 113 ALA A C 10
ATOM 14395 O O . ALA A 1 87 ? 2.636 -0.743 -0.231 1.00 41.33 113 ALA A O 10
ATOM 14402 N N . ARG A 1 88 ? 2.719 -2.448 1.232 1.00 4.31 114 ARG A N 10
ATOM 14403 C CA . ARG A 1 88 ? 1.398 -2.193 1.787 1.00 51.01 114 ARG A CA 10
ATOM 14404 C C . ARG A 1 88 ? 1.384 -0.842 2.509 1.00 61.33 114 ARG A C 10
ATOM 14405 O O . ARG A 1 88 ? 0.449 -0.052 2.366 1.00 23.00 114 ARG A O 10
ATOM 14426 N N . ILE A 1 89 ? 2.438 -0.593 3.274 1.00 44.44 115 ILE A N 10
ATOM 14427 C CA . ILE A 1 89 ? 2.601 0.654 4.018 1.00 45.45 115 ILE A CA 10
ATOM 14428 C C . ILE A 1 89 ? 2.694 1.859 3.078 1.00 45.30 115 ILE A C 10
ATOM 14429 O O . ILE A 1 89 ? 2.002 2.860 3.273 1.00 40.52 115 ILE A O 10
ATOM 14445 N N . GLU A 1 90 ? 3.539 1.757 2.060 1.00 61.34 116 GLU A N 10
ATOM 14446 C CA . GLU A 1 90 ? 3.714 2.829 1.088 1.00 74.43 116 GLU A CA 10
ATOM 14447 C C . GLU A 1 90 ? 2.391 3.181 0.413 1.00 74.42 116 GLU A C 10
ATOM 14448 O O . GLU A 1 90 ? 2.077 4.356 0.217 1.00 14.43 116 GLU A O 10
ATOM 14460 N N . ALA A 1 91 ? 1.613 2.158 0.080 1.00 31.02 117 ALA A N 10
ATOM 14461 C CA . ALA A 1 91 ? 0.309 2.356 -0.538 1.00 55.42 117 ALA A CA 10
ATOM 14462 C C . ALA A 1 91 ? -0.615 3.123 0.399 1.00 61.45 117 ALA A C 10
ATOM 14463 O O . ALA A 1 91 ? -1.290 4.073 -0.007 1.00 12.13 117 ALA A O 10
ATOM 14470 N N . ALA A 1 92 ? -0.621 2.711 1.660 1.00 33.50 118 ALA A N 10
ATOM 14471 C CA . ALA A 1 92 ? -1.449 3.346 2.674 1.00 64.04 118 ALA A CA 10
ATOM 14472 C C . ALA A 1 92 ? -0.984 4.770 2.956 1.00 71.11 118 ALA A C 10
ATOM 14473 O O . ALA A 1 92 ? -1.801 5.660 3.186 1.00 63.15 118 ALA A O 10
ATOM 14480 N N . ALA A 1 93 ? 0.328 4.984 2.925 1.00 14.44 119 ALA A N 10
ATOM 14481 C CA . ALA A 1 93 ? 0.898 6.304 3.171 1.00 33.32 119 ALA A CA 10
ATOM 14482 C C . ALA A 1 93 ? 0.409 7.302 2.128 1.00 51.42 119 ALA A C 10
ATOM 14483 O O . ALA A 1 93 ? 0.076 8.445 2.448 1.00 30.13 119 ALA A O 10
ATOM 14490 N N . THR A 1 94 ? 0.360 6.853 0.881 1.00 72.03 120 THR A N 10
ATOM 14491 C CA . THR A 1 94 ? -0.139 7.674 -0.210 1.00 22.15 120 THR A CA 10
ATOM 14492 C C . THR A 1 94 ? -1.620 7.989 -0.011 1.00 13.21 120 THR A C 10
ATOM 14493 O O . THR A 1 94 ? -2.065 9.114 -0.246 1.00 43.45 120 THR A O 10
ATOM 14504 N N . ALA A 1 95 ? -2.368 6.990 0.445 1.00 55.15 121 ALA A N 10
ATOM 14505 C CA . ALA A 1 95 ? -3.789 7.157 0.712 1.00 73.14 121 ALA A CA 10
ATOM 14506 C C . ALA A 1 95 ? -4.016 8.212 1.787 1.00 61.34 121 ALA A C 10
ATOM 14507 O O . ALA A 1 95 ? -4.863 9.087 1.629 1.00 32.14 121 ALA A O 10
ATOM 14514 N N . LEU A 1 96 ? -3.236 8.137 2.866 1.00 62.30 122 LEU A N 10
ATOM 14515 C CA . LEU A 1 96 ? -3.368 9.068 3.987 1.00 12.44 122 LEU A CA 10
ATOM 14516 C C . LEU A 1 96 ? -3.298 10.514 3.513 1.00 50.14 122 LEU A C 10
ATOM 14517 O O . LEU A 1 96 ? -4.170 11.324 3.833 1.00 62.51 122 LEU A O 10
ATOM 14533 N N . ARG A 1 97 ? -2.274 10.828 2.726 1.00 1.35 123 ARG A N 10
ATOM 14534 C CA . ARG A 1 97 ? -2.047 12.202 2.293 1.00 64.45 123 ARG A CA 10
ATOM 14535 C C . ARG A 1 97 ? -3.041 12.607 1.210 1.00 4.13 123 ARG A C 10
ATOM 14536 O O . ARG A 1 97 ? -3.165 13.784 0.872 1.00 61.02 123 ARG A O 10
ATOM 14557 N N . SER A 1 98 ? -3.748 11.626 0.671 1.00 71.30 124 SER A N 10
ATOM 14558 C CA . SER A 1 98 ? -4.761 11.885 -0.333 1.00 52.13 124 SER A CA 10
ATOM 14559 C C . SER A 1 98 ? -6.039 12.370 0.338 1.00 34.05 124 SER A C 10
ATOM 14560 O O . SER A 1 98 ? -6.832 13.101 -0.257 1.00 30.43 124 SER A O 10
ATOM 14568 N N . PHE A 1 99 ? -6.229 11.970 1.589 1.00 71.52 125 PHE A N 10
ATOM 14569 C CA . PHE A 1 99 ? -7.375 12.424 2.359 1.00 52.34 125 PHE A CA 10
ATOM 14570 C C . PHE A 1 99 ? -7.077 13.779 2.980 1.00 13.33 125 PHE A C 10
ATOM 14571 O O . PHE A 1 99 ? -7.829 14.739 2.797 1.00 51.14 125 PHE A O 10
ATOM 14588 N N . ILE A 1 100 ? -5.975 13.854 3.715 1.00 51.44 126 ILE A N 10
ATOM 14589 C CA . ILE A 1 100 ? -5.560 15.099 4.341 1.00 72.12 126 ILE A CA 10
ATOM 14590 C C . ILE A 1 100 ? -4.097 15.385 4.037 1.00 5.42 126 ILE A C 10
ATOM 14591 O O . ILE A 1 100 ? -3.245 14.497 4.104 1.00 12.44 126 ILE A O 10
ATOM 14607 N N . GLN A 1 101 ? -3.816 16.622 3.681 1.00 63.43 127 GLN A N 10
ATOM 14608 C CA . GLN A 1 101 ? -2.461 17.038 3.375 1.00 4.11 127 GLN A CA 10
ATOM 14609 C C . GLN A 1 101 ? -2.094 18.274 4.183 1.00 72.32 127 GLN A C 10
ATOM 14610 O O . GLN A 1 101 ? -2.800 19.284 4.153 1.00 54.14 127 GLN A O 10
ATOM 14624 N N . PHE A 1 102 ? -1.004 18.180 4.926 1.00 10.22 128 PHE A N 10
ATOM 14625 C CA . PHE A 1 102 ? -0.528 19.293 5.726 1.00 50.53 128 PHE A CA 10
ATOM 14626 C C . PHE A 1 102 ? 0.884 19.674 5.304 1.00 40.41 128 PHE A C 10
ATOM 14627 O O . PHE A 1 102 ? 1.867 19.173 5.854 1.00 45.15 128 PHE A O 10
ATOM 14644 N N . LYS A 1 103 ? 0.959 20.528 4.289 1.00 21.12 129 LYS A N 10
ATOM 14645 C CA . LYS A 1 103 ? 2.223 21.011 3.737 1.00 34.24 129 LYS A CA 10
ATOM 14646 C C . LYS A 1 103 ? 3.097 19.855 3.255 1.00 74.12 129 LYS A C 10
ATOM 14647 O O . LYS A 1 103 ? 4.091 19.495 3.892 1.00 71.00 129 LYS A O 10
ATOM 14666 N N . ASP A 1 104 ? 2.708 19.264 2.137 1.00 31.45 130 ASP A N 10
ATOM 14667 C CA . ASP A 1 104 ? 3.463 18.165 1.549 1.00 14.13 130 ASP A CA 10
ATOM 14668 C C . ASP A 1 104 ? 4.531 18.709 0.610 1.00 23.21 130 ASP A C 10
ATOM 14669 O O . ASP A 1 104 ? 5.730 18.530 0.840 1.00 31.22 130 ASP A O 10
ATOM 14678 N N . GLY A 1 105 ? 4.090 19.377 -0.445 1.00 33.04 131 GLY A N 10
ATOM 14679 C CA . GLY A 1 105 ? 5.018 19.999 -1.369 1.00 41.33 131 GLY A CA 10
ATOM 14680 C C . GLY A 1 105 ? 5.308 19.133 -2.577 1.00 31.20 131 GLY A C 10
ATOM 14681 O O . GLY A 1 105 ? 5.633 19.644 -3.650 1.00 12.33 131 GLY A O 10
ATOM 14685 N N . ALA A 1 106 ? 5.181 17.825 -2.414 1.00 13.11 132 ALA A N 10
ATOM 14686 C CA . ALA A 1 106 ? 5.462 16.895 -3.492 1.00 44.11 132 ALA A CA 10
ATOM 14687 C C . ALA A 1 106 ? 4.203 16.622 -4.295 1.00 52.44 132 ALA A C 10
ATOM 14688 O O . ALA A 1 106 ? 3.226 16.068 -3.786 1.00 63.55 132 ALA A O 10
ATOM 14695 N N . VAL A 1 107 ? 4.248 16.997 -5.557 1.00 11.42 133 VAL A N 10
ATOM 14696 C CA . VAL A 1 107 ? 3.089 16.899 -6.429 1.00 45.31 133 VAL A CA 10
ATOM 14697 C C . VAL A 1 107 ? 3.043 15.552 -7.134 1.00 72.13 133 VAL A C 10
ATOM 14698 O O . VAL A 1 107 ? 4.079 14.959 -7.441 1.00 53.34 133 VAL A O 10
ATOM 14711 N N . LEU A 1 108 ? 1.835 15.068 -7.372 1.00 10.42 134 LEU A N 10
ATOM 14712 C CA . LEU A 1 108 ? 1.637 13.819 -8.088 1.00 52.52 134 LEU A CA 10
ATOM 14713 C C . LEU A 1 108 ? 1.828 14.033 -9.593 1.00 54.32 134 LEU A C 10
ATOM 14714 O O . LEU A 1 108 ? 0.872 14.097 -10.368 1.00 65.12 134 LEU A O 10
ATOM 14730 N N . SER A 1 109 ? 3.079 14.189 -9.986 1.00 64.12 135 SER A N 10
ATOM 14731 C CA . SER A 1 109 ? 3.435 14.448 -11.370 1.00 22.31 135 SER A CA 10
ATOM 14732 C C . SER A 1 109 ? 4.850 13.940 -11.631 1.00 34.51 135 SER A C 10
ATOM 14733 O O . SER A 1 109 ? 5.559 13.606 -10.681 1.00 4.12 135 SER A O 10
ATOM 14741 N N . PRO A 1 110 ? 5.272 13.852 -12.908 1.00 12.40 136 PRO A N 10
ATOM 14742 C CA . PRO A 1 110 ? 6.635 13.437 -13.260 1.00 3.14 136 PRO A CA 10
ATOM 14743 C C . PRO A 1 110 ? 7.693 14.313 -12.598 1.00 5.12 136 PRO A C 10
ATOM 14744 O O . PRO A 1 110 ? 7.944 15.444 -13.027 1.00 3.53 136 PRO A O 10
ATOM 14755 N N . LEU A 1 111 ? 8.277 13.802 -11.528 1.00 74.34 137 LEU A N 10
ATOM 14756 C CA . LEU A 1 111 ? 9.338 14.500 -10.823 1.00 15.53 137 LEU A CA 10
ATOM 14757 C C . LEU A 1 111 ? 10.682 13.883 -11.175 1.00 73.25 137 LEU A C 10
ATOM 14758 O O . LEU A 1 111 ? 11.100 12.901 -10.555 1.00 14.23 137 LEU A O 10
ATOM 14774 N N . LYS A 1 112 ? 11.337 14.449 -12.192 1.00 72.31 138 LYS A N 10
ATOM 14775 C CA . LYS A 1 112 ? 12.610 13.932 -12.695 1.00 72.33 138 LYS A CA 10
ATOM 14776 C C . LYS A 1 112 ? 12.404 12.547 -13.333 1.00 60.23 138 LYS A C 10
ATOM 14777 O O . LYS A 1 112 ? 11.277 12.048 -13.350 1.00 61.22 138 LYS A O 10
ATOM 14796 N N . PRO A 1 113 ? 13.463 11.934 -13.919 1.00 10.30 139 PRO A N 10
ATOM 14797 C CA . PRO A 1 113 ? 13.390 10.614 -14.559 1.00 71.33 139 PRO A CA 10
ATOM 14798 C C . PRO A 1 113 ? 12.499 9.617 -13.814 1.00 73.34 139 PRO A C 10
ATOM 14799 O O . PRO A 1 113 ? 12.841 9.137 -12.730 1.00 41.54 139 PRO A O 10
ATOM 14810 N N . ALA A 1 114 ? 11.351 9.320 -14.404 1.00 73.24 140 ALA A N 10
ATOM 14811 C CA . ALA A 1 114 ? 10.405 8.386 -13.822 1.00 24.43 140 ALA A CA 10
ATOM 14812 C C . ALA A 1 114 ? 9.989 7.349 -14.856 1.00 62.12 140 ALA A C 10
ATOM 14813 O O . ALA A 1 114 ? 8.889 7.482 -15.433 1.00 38.36 140 ALA A O 10
ATOM 14821 N N . SER A 1 22 ? 3.392 -18.163 -6.391 1.00 72.55 48 SER A N 11
ATOM 14822 C CA . SER A 1 22 ? 4.082 -18.297 -7.690 1.00 2.22 48 SER A CA 11
ATOM 14823 C C . SER A 1 22 ? 5.466 -17.667 -7.616 1.00 11.43 48 SER A C 11
ATOM 14824 O O . SER A 1 22 ? 5.623 -16.586 -7.047 1.00 33.33 48 SER A O 11
ATOM 14832 N N . ASP A 1 23 ? 6.457 -18.361 -8.181 1.00 51.12 49 ASP A N 11
ATOM 14833 C CA . ASP A 1 23 ? 7.845 -17.887 -8.218 1.00 64.33 49 ASP A CA 11
ATOM 14834 C C . ASP A 1 23 ? 8.451 -17.924 -6.815 1.00 62.42 49 ASP A C 11
ATOM 14835 O O . ASP A 1 23 ? 8.169 -17.061 -5.981 1.00 44.23 49 ASP A O 11
ATOM 14844 N N . PRO A 1 24 ? 9.279 -18.943 -6.532 1.00 0.15 50 PRO A N 11
ATOM 14845 C CA . PRO A 1 24 ? 9.825 -19.186 -5.190 1.00 10.33 50 PRO A CA 11
ATOM 14846 C C . PRO A 1 24 ? 10.789 -18.095 -4.733 1.00 74.32 50 PRO A C 11
ATOM 14847 O O . PRO A 1 24 ? 11.869 -17.925 -5.301 1.00 2.21 50 PRO A O 11
ATOM 14858 N N . LYS A 1 25 ? 10.394 -17.364 -3.699 1.00 63.34 51 LYS A N 11
ATOM 14859 C CA . LYS A 1 25 ? 11.210 -16.288 -3.157 1.00 41.22 51 LYS A CA 11
ATOM 14860 C C . LYS A 1 25 ? 10.682 -15.864 -1.793 1.00 15.52 51 LYS A C 11
ATOM 14861 O O . LYS A 1 25 ? 9.665 -16.383 -1.324 1.00 42.42 51 LYS A O 11
ATOM 14880 N N . LYS A 1 26 ? 11.370 -14.928 -1.161 1.00 62.33 52 LYS A N 11
ATOM 14881 C CA . LYS A 1 26 ? 10.933 -14.410 0.124 1.00 1.44 52 LYS A CA 11
ATOM 14882 C C . LYS A 1 26 ? 9.971 -13.241 -0.052 1.00 64.12 52 LYS A C 11
ATOM 14883 O O . LYS A 1 26 ? 10.326 -12.204 -0.612 1.00 12.20 52 LYS A O 11
ATOM 14902 N N . LYS A 1 27 ? 8.750 -13.431 0.427 1.00 4.12 53 LYS A N 11
ATOM 14903 C CA . LYS A 1 27 ? 7.735 -12.379 0.444 1.00 13.24 53 LYS A CA 11
ATOM 14904 C C . LYS A 1 27 ? 8.131 -11.286 1.435 1.00 25.53 53 LYS A C 11
ATOM 14905 O O . LYS A 1 27 ? 7.653 -10.149 1.367 1.00 4.32 53 LYS A O 11
ATOM 14924 N N . MET A 1 28 ? 9.006 -11.665 2.352 1.00 54.31 54 MET A N 11
ATOM 14925 C CA . MET A 1 28 ? 9.545 -10.766 3.354 1.00 42.40 54 MET A CA 11
ATOM 14926 C C . MET A 1 28 ? 10.908 -11.298 3.775 1.00 44.20 54 MET A C 11
ATOM 14927 O O . MET A 1 28 ? 11.022 -12.458 4.175 1.00 41.24 54 MET A O 11
ATOM 14941 N N . CYS A 1 29 ? 11.936 -10.469 3.642 1.00 31.13 55 CYS A N 11
ATOM 14942 C CA . CYS A 1 29 ? 13.303 -10.887 3.939 1.00 53.15 55 CYS A CA 11
ATOM 14943 C C . CYS A 1 29 ? 13.472 -11.178 5.430 1.00 71.40 55 CYS A C 11
ATOM 14944 O O . CYS A 1 29 ? 13.474 -12.337 5.852 1.00 14.24 55 CYS A O 11
ATOM 14952 N N . LYS A 1 30 ? 13.602 -10.121 6.219 1.00 44.31 56 LYS A N 11
ATOM 14953 C CA . LYS A 1 30 ? 13.695 -10.233 7.666 1.00 53.41 56 LYS A CA 11
ATOM 14954 C C . LYS A 1 30 ? 13.465 -8.861 8.278 1.00 4.05 56 LYS A C 11
ATOM 14955 O O . LYS A 1 30 ? 13.983 -7.859 7.781 1.00 3.33 56 LYS A O 11
ATOM 14974 N N . GLU A 1 31 ? 12.670 -8.814 9.336 1.00 63.10 57 GLU A N 11
ATOM 14975 C CA . GLU A 1 31 ? 12.286 -7.551 9.943 1.00 61.44 57 GLU A CA 11
ATOM 14976 C C . GLU A 1 31 ? 13.464 -6.920 10.679 1.00 23.10 57 GLU A C 11
ATOM 14977 O O . GLU A 1 31 ? 13.752 -7.252 11.831 1.00 63.14 57 GLU A O 11
ATOM 14989 N N . ARG A 1 32 ? 14.157 -6.032 9.979 1.00 34.12 58 ARG A N 11
ATOM 14990 C CA . ARG A 1 32 ? 15.284 -5.304 10.546 1.00 55.43 58 ARG A CA 11
ATOM 14991 C C . ARG A 1 32 ? 14.798 -4.109 11.356 1.00 51.33 58 ARG A C 11
ATOM 14992 O O . ARG A 1 32 ? 15.514 -3.589 12.208 1.00 44.33 58 ARG A O 11
ATOM 15013 N N . ILE A 1 33 ? 13.574 -3.683 11.079 1.00 11.01 59 ILE A N 11
ATOM 15014 C CA . ILE A 1 33 ? 12.981 -2.543 11.760 1.00 10.41 59 ILE A CA 11
ATOM 15015 C C . ILE A 1 33 ? 11.546 -2.850 12.161 1.00 41.45 59 ILE A C 11
ATOM 15016 O O . ILE A 1 33 ? 10.848 -3.594 11.463 1.00 52.22 59 ILE A O 11
ATOM 15032 N N . PRO A 1 34 ? 11.093 -2.294 13.298 1.00 44.52 60 PRO A N 11
ATOM 15033 C CA . PRO A 1 34 ? 9.726 -2.478 13.782 1.00 24.32 60 PRO A CA 11
ATOM 15034 C C . PRO A 1 34 ? 8.743 -1.532 13.097 1.00 24.43 60 PRO A C 11
ATOM 15035 O O . PRO A 1 34 ? 9.088 -0.859 12.120 1.00 51.12 60 PRO A O 11
ATOM 15046 N N . GLN A 1 35 ? 7.524 -1.474 13.614 1.00 54.04 61 GLN A N 11
ATOM 15047 C CA . GLN A 1 35 ? 6.505 -0.610 13.050 1.00 14.11 61 GLN A CA 11
ATOM 15048 C C . GLN A 1 35 ? 6.374 0.668 13.862 1.00 61.33 61 GLN A C 11
ATOM 15049 O O . GLN A 1 35 ? 6.229 0.626 15.087 1.00 52.11 61 GLN A O 11
ATOM 15063 N N . PRO A 1 36 ? 6.447 1.818 13.189 1.00 54.12 62 PRO A N 11
ATOM 15064 C CA . PRO A 1 36 ? 6.093 3.101 13.783 1.00 72.35 62 PRO A CA 11
ATOM 15065 C C . PRO A 1 36 ? 4.576 3.278 13.756 1.00 63.43 62 PRO A C 11
ATOM 15066 O O . PRO A 1 36 ? 3.832 2.311 13.942 1.00 54.20 62 PRO A O 11
ATOM 15077 N N . LYS A 1 37 ? 4.105 4.490 13.521 1.00 41.25 63 LYS A N 11
ATOM 15078 C CA . LYS A 1 37 ? 2.685 4.699 13.300 1.00 32.21 63 LYS A CA 11
ATOM 15079 C C . LYS A 1 37 ? 2.333 4.291 11.874 1.00 12.14 63 LYS A C 11
ATOM 15080 O O . LYS A 1 37 ? 2.227 5.136 10.983 1.00 62.34 63 LYS A O 11
ATOM 15099 N N . ASN A 1 38 ? 2.195 2.983 11.663 1.00 13.02 64 ASN A N 11
ATOM 15100 C CA . ASN A 1 38 ? 1.951 2.431 10.334 1.00 61.32 64 ASN A CA 11
ATOM 15101 C C . ASN A 1 38 ? 0.705 3.022 9.706 1.00 22.14 64 ASN A C 11
ATOM 15102 O O . ASN A 1 38 ? -0.367 3.089 10.313 1.00 31.52 64 ASN A O 11
ATOM 15113 N N . THR A 1 39 ? 0.882 3.449 8.476 1.00 14.14 65 THR A N 11
ATOM 15114 C CA . THR A 1 39 ? -0.143 4.119 7.709 1.00 52.21 65 THR A CA 11
ATOM 15115 C C . THR A 1 39 ? -1.362 3.227 7.504 1.00 62.33 65 THR A C 11
ATOM 15116 O O . THR A 1 39 ? -2.479 3.709 7.319 1.00 51.11 65 THR A O 11
ATOM 15127 N N . VAL A 1 40 ? -1.128 1.922 7.542 1.00 20.51 66 VAL A N 11
ATOM 15128 C CA . VAL A 1 40 ? -2.194 0.937 7.417 1.00 5.15 66 VAL A CA 11
ATOM 15129 C C . VAL A 1 40 ? -3.223 1.120 8.530 1.00 31.11 66 VAL A C 11
ATOM 15130 O O . VAL A 1 40 ? -4.424 1.158 8.274 1.00 74.54 66 VAL A O 11
ATOM 15143 N N . ALA A 1 41 ? -2.742 1.268 9.759 1.00 22.32 67 ALA A N 11
ATOM 15144 C CA . ALA A 1 41 ? -3.622 1.488 10.898 1.00 51.41 67 ALA A CA 11
ATOM 15145 C C . ALA A 1 41 ? -4.298 2.848 10.785 1.00 51.22 67 ALA A C 11
ATOM 15146 O O . ALA A 1 41 ? -5.471 3.003 11.120 1.00 55.10 67 ALA A O 11
ATOM 15153 N N . MET A 1 42 ? -3.549 3.821 10.278 1.00 4.44 68 MET A N 11
ATOM 15154 C CA . MET A 1 42 ? -4.072 5.164 10.051 1.00 24.04 68 MET A CA 11
ATOM 15155 C C . MET A 1 42 ? -5.253 5.114 9.089 1.00 73.14 68 MET A C 11
ATOM 15156 O O . MET A 1 42 ? -6.254 5.799 9.283 1.00 44.05 68 MET A O 11
ATOM 15170 N N . LEU A 1 43 ? -5.130 4.286 8.054 1.00 71.21 69 LEU A N 11
ATOM 15171 C CA . LEU A 1 43 ? -6.199 4.109 7.080 1.00 1.04 69 LEU A CA 11
ATOM 15172 C C . LEU A 1 43 ? -7.441 3.513 7.723 1.00 41.14 69 LEU A C 11
ATOM 15173 O O . LEU A 1 43 ? -8.561 3.830 7.330 1.00 23.41 69 LEU A O 11
ATOM 15189 N N . ASN A 1 44 ? -7.237 2.670 8.730 1.00 65.22 70 ASN A N 11
ATOM 15190 C CA . ASN A 1 44 ? -8.350 2.014 9.418 1.00 33.11 70 ASN A CA 11
ATOM 15191 C C . ASN A 1 44 ? -9.175 3.047 10.166 1.00 14.12 70 ASN A C 11
ATOM 15192 O O . ASN A 1 44 ? -10.376 2.872 10.386 1.00 44.00 70 ASN A O 11
ATOM 15203 N N . GLU A 1 45 ? -8.508 4.124 10.546 1.00 74.52 71 GLU A N 11
ATOM 15204 C CA . GLU A 1 45 ? -9.132 5.220 11.262 1.00 35.21 71 GLU A CA 11
ATOM 15205 C C . GLU A 1 45 ? -9.872 6.147 10.305 1.00 11.50 71 GLU A C 11
ATOM 15206 O O . GLU A 1 45 ? -10.799 6.852 10.702 1.00 70.43 71 GLU A O 11
ATOM 15218 N N . LEU A 1 46 ? -9.446 6.149 9.049 1.00 63.55 72 LEU A N 11
ATOM 15219 C CA . LEU A 1 46 ? -10.041 7.019 8.041 1.00 13.14 72 LEU A CA 11
ATOM 15220 C C . LEU A 1 46 ? -11.203 6.342 7.320 1.00 35.15 72 LEU A C 11
ATOM 15221 O O . LEU A 1 46 ? -12.343 6.797 7.404 1.00 32.34 72 LEU A O 11
ATOM 15237 N N . ARG A 1 47 ? -10.918 5.260 6.608 1.00 74.05 73 ARG A N 11
ATOM 15238 C CA . ARG A 1 47 ? -11.924 4.624 5.768 1.00 13.33 73 ARG A CA 11
ATOM 15239 C C . ARG A 1 47 ? -11.845 3.111 5.837 1.00 33.15 73 ARG A C 11
ATOM 15240 O O . ARG A 1 47 ? -10.765 2.538 5.936 1.00 1.44 73 ARG A O 11
ATOM 15261 N N . HIS A 1 48 ? -13.004 2.476 5.789 1.00 73.10 74 HIS A N 11
ATOM 15262 C CA . HIS A 1 48 ? -13.085 1.035 5.617 1.00 31.34 74 HIS A CA 11
ATOM 15263 C C . HIS A 1 48 ? -13.171 0.722 4.129 1.00 31.23 74 HIS A C 11
ATOM 15264 O O . HIS A 1 48 ? -13.483 1.606 3.327 1.00 51.33 74 HIS A O 11
ATOM 15278 N N . GLY A 1 49 ? -12.893 -0.516 3.756 1.00 51.44 75 GLY A N 11
ATOM 15279 C CA . GLY A 1 49 ? -12.887 -0.867 2.357 1.00 42.02 75 GLY A CA 11
ATOM 15280 C C . GLY A 1 49 ? -11.531 -0.618 1.750 1.00 61.43 75 GLY A C 11
ATOM 15281 O O . GLY A 1 49 ? -11.423 -0.116 0.636 1.00 72.02 75 GLY A O 11
ATOM 15285 N N . LEU A 1 50 ? -10.497 -0.946 2.510 1.00 43.12 76 LEU A N 11
ATOM 15286 C CA . LEU A 1 50 ? -9.128 -0.796 2.055 1.00 62.44 76 LEU A CA 11
ATOM 15287 C C . LEU A 1 50 ? -8.533 -2.161 1.740 1.00 22.53 76 LEU A C 11
ATOM 15288 O O . LEU A 1 50 ? -8.141 -2.907 2.636 1.00 72.43 76 LEU A O 11
ATOM 15304 N N . ILE A 1 51 ? -8.491 -2.496 0.464 1.00 32.43 77 ILE A N 11
ATOM 15305 C CA . ILE A 1 51 ? -8.009 -3.801 0.042 1.00 65.44 77 ILE A CA 11
ATOM 15306 C C . ILE A 1 51 ? -6.576 -3.708 -0.463 1.00 21.40 77 ILE A C 11
ATOM 15307 O O . ILE A 1 51 ? -6.322 -3.123 -1.514 1.00 3.32 77 ILE A O 11
ATOM 15323 N N . TYR A 1 52 ? -5.644 -4.276 0.295 1.00 2.33 78 TYR A N 11
ATOM 15324 C CA . TYR A 1 52 ? -4.246 -4.320 -0.113 1.00 13.54 78 TYR A CA 11
ATOM 15325 C C . TYR A 1 52 ? -3.981 -5.574 -0.930 1.00 53.32 78 TYR A C 11
ATOM 15326 O O . TYR A 1 52 ? -4.193 -6.690 -0.452 1.00 22.31 78 TYR A O 11
ATOM 15344 N N . LYS A 1 53 ? -3.519 -5.395 -2.152 1.00 31.44 79 LYS A N 11
ATOM 15345 C CA . LYS A 1 53 ? -3.201 -6.520 -3.016 1.00 52.14 79 LYS A CA 11
ATOM 15346 C C . LYS A 1 53 ? -1.848 -6.316 -3.686 1.00 2.04 79 LYS A C 11
ATOM 15347 O O . LYS A 1 53 ? -1.510 -5.209 -4.094 1.00 11.44 79 LYS A O 11
ATOM 15366 N N . LEU A 1 54 ? -1.059 -7.377 -3.772 1.00 22.54 80 LEU A N 11
ATOM 15367 C CA . LEU A 1 54 ? 0.203 -7.315 -4.490 1.00 74.34 80 LEU A CA 11
ATOM 15368 C C . LEU A 1 54 ? -0.073 -7.426 -5.981 1.00 34.12 80 LEU A C 11
ATOM 15369 O O . LEU A 1 54 ? -0.364 -8.512 -6.481 1.00 61.11 80 LEU A O 11
ATOM 15385 N N . GLU A 1 55 ? -0.001 -6.311 -6.691 1.00 31.12 81 GLU A N 11
ATOM 15386 C CA . GLU A 1 55 ? -0.350 -6.321 -8.100 1.00 74.32 81 GLU A CA 11
ATOM 15387 C C . GLU A 1 55 ? 0.840 -6.707 -8.970 1.00 62.42 81 GLU A C 11
ATOM 15388 O O . GLU A 1 55 ? 0.664 -7.261 -10.057 1.00 12.10 81 GLU A O 11
ATOM 15400 N N . SER A 1 56 ? 2.044 -6.421 -8.499 1.00 34.14 82 SER A N 11
ATOM 15401 C CA . SER A 1 56 ? 3.252 -6.786 -9.225 1.00 11.35 82 SER A CA 11
ATOM 15402 C C . SER A 1 56 ? 4.424 -6.929 -8.268 1.00 51.32 82 SER A C 11
ATOM 15403 O O . SER A 1 56 ? 4.561 -6.154 -7.320 1.00 51.32 82 SER A O 11
ATOM 15411 N N . GLN A 1 57 ? 5.253 -7.928 -8.509 1.00 60.45 83 GLN A N 11
ATOM 15412 C CA . GLN A 1 57 ? 6.470 -8.110 -7.746 1.00 32.51 83 GLN A CA 11
ATOM 15413 C C . GLN A 1 57 ? 7.633 -8.311 -8.707 1.00 32.51 83 GLN A C 11
ATOM 15414 O O . GLN A 1 57 ? 7.688 -9.305 -9.433 1.00 0.14 83 GLN A O 11
ATOM 15428 N N . THR A 1 58 ? 8.551 -7.356 -8.719 1.00 61.43 84 THR A N 11
ATOM 15429 C CA . THR A 1 58 ? 9.661 -7.371 -9.659 1.00 4.40 84 THR A CA 11
ATOM 15430 C C . THR A 1 58 ? 10.949 -6.919 -8.988 1.00 30.33 84 THR A C 11
ATOM 15431 O O . THR A 1 58 ? 10.921 -6.131 -8.046 1.00 51.41 84 THR A O 11
ATOM 15442 N N . GLY A 1 59 ? 12.071 -7.427 -9.459 1.00 63.44 85 GLY A N 11
ATOM 15443 C CA . GLY A 1 59 ? 13.350 -6.984 -8.952 1.00 64.14 85 GLY A CA 11
ATOM 15444 C C . GLY A 1 59 ? 14.249 -8.141 -8.595 1.00 11.14 85 GLY A C 11
ATOM 15445 O O . GLY A 1 59 ? 13.841 -9.298 -8.713 1.00 1.14 85 GLY A O 11
ATOM 15449 N N . PRO A 1 60 ? 15.483 -7.864 -8.152 1.00 0.24 86 PRO A N 11
ATOM 15450 C CA . PRO A 1 60 ? 16.427 -8.905 -7.747 1.00 51.13 86 PRO A CA 11
ATOM 15451 C C . PRO A 1 60 ? 15.958 -9.631 -6.491 1.00 32.43 86 PRO A C 11
ATOM 15452 O O . PRO A 1 60 ? 15.031 -9.185 -5.821 1.00 0.50 86 PRO A O 11
ATOM 15463 N N . VAL A 1 61 ? 16.586 -10.750 -6.174 1.00 23.21 87 VAL A N 11
ATOM 15464 C CA . VAL A 1 61 ? 16.207 -11.515 -4.992 1.00 43.35 87 VAL A CA 11
ATOM 15465 C C . VAL A 1 61 ? 16.896 -10.990 -3.736 1.00 3.53 87 VAL A C 11
ATOM 15466 O O . VAL A 1 61 ? 16.502 -11.327 -2.619 1.00 61.43 87 VAL A O 11
ATOM 15479 N N . HIS A 1 62 ? 17.926 -10.168 -3.915 1.00 51.30 88 HIS A N 11
ATOM 15480 C CA . HIS A 1 62 ? 18.620 -9.578 -2.775 1.00 35.15 88 HIS A CA 11
ATOM 15481 C C . HIS A 1 62 ? 17.893 -8.321 -2.305 1.00 51.13 88 HIS A C 11
ATOM 15482 O O . HIS A 1 62 ? 17.937 -7.967 -1.127 1.00 31.11 88 HIS A O 11
ATOM 15496 N N . ALA A 1 63 ? 17.215 -7.660 -3.236 1.00 65.21 89 ALA A N 11
ATOM 15497 C CA . ALA A 1 63 ? 16.434 -6.471 -2.925 1.00 32.22 89 ALA A CA 11
ATOM 15498 C C . ALA A 1 63 ? 15.259 -6.350 -3.886 1.00 13.24 89 ALA A C 11
ATOM 15499 O O . ALA A 1 63 ? 15.296 -5.559 -4.829 1.00 14.43 89 ALA A O 11
ATOM 15506 N N . PRO A 1 64 ? 14.214 -7.162 -3.683 1.00 22.31 90 PRO A N 11
ATOM 15507 C CA . PRO A 1 64 ? 13.048 -7.173 -4.556 1.00 52.52 90 PRO A CA 11
ATOM 15508 C C . PRO A 1 64 ? 12.137 -5.979 -4.319 1.00 3.43 90 PRO A C 11
ATOM 15509 O O . PRO A 1 64 ? 12.120 -5.393 -3.234 1.00 4.02 90 PRO A O 11
ATOM 15520 N N . LEU A 1 65 ? 11.387 -5.615 -5.342 1.00 63.34 91 LEU A N 11
ATOM 15521 C CA . LEU A 1 65 ? 10.443 -4.529 -5.232 1.00 71.44 91 LEU A CA 11
ATOM 15522 C C . LEU A 1 65 ? 9.023 -5.082 -5.290 1.00 11.51 91 LEU A C 11
ATOM 15523 O O . LEU A 1 65 ? 8.603 -5.672 -6.289 1.00 11.00 91 LEU A O 11
ATOM 15539 N N . PHE A 1 66 ? 8.298 -4.898 -4.205 1.00 12.12 92 PHE A N 11
ATOM 15540 C CA . PHE A 1 66 ? 6.926 -5.358 -4.108 1.00 73.15 92 PHE A CA 11
ATOM 15541 C C . PHE A 1 66 ? 5.991 -4.179 -4.320 1.00 63.23 92 PHE A C 11
ATOM 15542 O O . PHE A 1 66 ? 6.182 -3.117 -3.727 1.00 73.42 92 PHE A O 11
ATOM 15559 N N . THR A 1 67 ? 4.995 -4.357 -5.170 1.00 11.21 93 THR A N 11
ATOM 15560 C CA . THR A 1 67 ? 4.082 -3.283 -5.499 1.00 61.51 93 THR A CA 11
ATOM 15561 C C . THR A 1 67 ? 2.686 -3.616 -4.992 1.00 0.55 93 THR A C 11
ATOM 15562 O O . THR A 1 67 ? 1.962 -4.415 -5.595 1.00 43.42 93 THR A O 11
ATOM 15573 N N . ILE A 1 68 ? 2.334 -3.024 -3.866 1.00 61.34 94 ILE A N 11
ATOM 15574 C CA . ILE A 1 68 ? 1.042 -3.251 -3.249 1.00 72.31 94 ILE A CA 11
ATOM 15575 C C . ILE A 1 68 ? 0.083 -2.148 -3.645 1.00 32.20 94 ILE A C 11
ATOM 15576 O O . ILE A 1 68 ? 0.389 -0.962 -3.519 1.00 23.12 94 ILE A O 11
ATOM 15592 N N . SER A 1 69 ? -1.056 -2.547 -4.160 1.00 13.34 95 SER A N 11
ATOM 15593 C CA . SER A 1 69 ? -2.094 -1.617 -4.509 1.00 61.43 95 SER A CA 11
ATOM 15594 C C . SER A 1 69 ? -3.225 -1.715 -3.505 1.00 5.21 95 SER A C 11
ATOM 15595 O O . SER A 1 69 ? -3.759 -2.795 -3.258 1.00 24.13 95 SER A O 11
ATOM 15603 N N . VAL A 1 70 ? -3.565 -0.598 -2.897 1.00 10.01 96 VAL A N 11
ATOM 15604 C CA . VAL A 1 70 ? -4.670 -0.572 -1.969 1.00 22.21 96 VAL A CA 11
ATOM 15605 C C . VAL A 1 70 ? -5.773 0.321 -2.492 1.00 23.05 96 VAL A C 11
ATOM 15606 O O . VAL A 1 70 ? -5.571 1.506 -2.760 1.00 22.54 96 VAL A O 11
ATOM 15619 N N . GLU A 1 71 ? -6.931 -0.259 -2.673 1.00 71.13 97 GLU A N 11
ATOM 15620 C CA . GLU A 1 71 ? -8.076 0.493 -3.114 1.00 12.52 97 GLU A CA 11
ATOM 15621 C C . GLU A 1 71 ? -8.910 0.862 -1.903 1.00 70.54 97 GLU A C 11
ATOM 15622 O O . GLU A 1 71 ? -9.420 -0.012 -1.207 1.00 73.41 97 GLU A O 11
ATOM 15634 N N . VAL A 1 72 ? -8.997 2.153 -1.634 1.00 34.25 98 VAL A N 11
ATOM 15635 C CA . VAL A 1 72 ? -9.721 2.652 -0.479 1.00 12.24 98 VAL A CA 11
ATOM 15636 C C . VAL A 1 72 ? -10.794 3.627 -0.923 1.00 13.32 98 VAL A C 11
ATOM 15637 O O . VAL A 1 72 ? -10.493 4.644 -1.552 1.00 1.21 98 VAL A O 11
ATOM 15650 N N . ASP A 1 73 ? -12.040 3.283 -0.634 1.00 24.13 99 ASP A N 11
ATOM 15651 C CA . ASP A 1 73 ? -13.182 4.160 -0.899 1.00 43.03 99 ASP A CA 11
ATOM 15652 C C . ASP A 1 73 ? -13.373 4.349 -2.406 1.00 0.14 99 ASP A C 11
ATOM 15653 O O . ASP A 1 73 ? -14.081 5.248 -2.857 1.00 12.45 99 ASP A O 11
ATOM 15662 N N . GLY A 1 74 ? -12.756 3.465 -3.183 1.00 52.15 100 GLY A N 11
ATOM 15663 C CA . GLY A 1 74 ? -12.842 3.548 -4.629 1.00 13.32 100 GLY A CA 11
ATOM 15664 C C . GLY A 1 74 ? -11.528 3.962 -5.263 1.00 21.10 100 GLY A C 11
ATOM 15665 O O . GLY A 1 74 ? -11.250 3.618 -6.412 1.00 15.43 100 GLY A O 11
ATOM 15669 N N . GLN A 1 75 ? -10.713 4.681 -4.506 1.00 21.45 101 GLN A N 11
ATOM 15670 C CA . GLN A 1 75 ? -9.444 5.194 -5.012 1.00 3.51 101 GLN A CA 11
ATOM 15671 C C . GLN A 1 75 ? -8.337 4.161 -4.804 1.00 53.12 101 GLN A C 11
ATOM 15672 O O . GLN A 1 75 ? -8.168 3.642 -3.703 1.00 31.11 101 GLN A O 11
ATOM 15686 N N . LYS A 1 76 ? -7.591 3.852 -5.857 1.00 30.11 102 LYS A N 11
ATOM 15687 C CA . LYS A 1 76 ? -6.509 2.884 -5.750 1.00 41.45 102 LYS A CA 11
ATOM 15688 C C . LYS A 1 76 ? -5.181 3.602 -5.543 1.00 41.04 102 LYS A C 11
ATOM 15689 O O . LYS A 1 76 ? -4.745 4.383 -6.391 1.00 32.00 102 LYS A O 11
ATOM 15708 N N . TYR A 1 77 ? -4.556 3.332 -4.412 1.00 50.31 103 TYR A N 11
ATOM 15709 C CA . TYR A 1 77 ? -3.264 3.909 -4.079 1.00 71.00 103 TYR A CA 11
ATOM 15710 C C . TYR A 1 77 ? -2.175 2.857 -4.212 1.00 4.14 103 TYR A C 11
ATOM 15711 O O . TYR A 1 77 ? -2.389 1.691 -3.881 1.00 35.20 103 TYR A O 11
ATOM 15729 N N . LEU A 1 78 ? -1.015 3.263 -4.703 1.00 51.44 104 LEU A N 11
ATOM 15730 C CA . LEU A 1 78 ? 0.074 2.330 -4.928 1.00 53.40 104 LEU A CA 11
ATOM 15731 C C . LEU A 1 78 ? 1.194 2.539 -3.913 1.00 42.33 104 LEU A C 11
ATOM 15732 O O . LEU A 1 78 ? 1.462 3.667 -3.492 1.00 64.43 104 LEU A O 11
ATOM 15748 N N . GLY A 1 79 ? 1.825 1.443 -3.515 1.00 63.32 105 GLY A N 11
ATOM 15749 C CA . GLY A 1 79 ? 2.949 1.513 -2.605 1.00 35.32 105 GLY A CA 11
ATOM 15750 C C . GLY A 1 79 ? 4.011 0.499 -2.959 1.00 61.10 105 GLY A C 11
ATOM 15751 O O . GLY A 1 79 ? 3.696 -0.642 -3.303 1.00 51.53 105 GLY A O 11
ATOM 15755 N N . GLN A 1 80 ? 5.267 0.904 -2.885 1.00 30.33 106 GLN A N 11
ATOM 15756 C CA . GLN A 1 80 ? 6.359 0.050 -3.323 1.00 52.23 106 GLN A CA 11
ATOM 15757 C C . GLN A 1 80 ? 7.382 -0.141 -2.210 1.00 64.30 106 GLN A C 11
ATOM 15758 O O . GLN A 1 80 ? 7.926 0.827 -1.681 1.00 33.11 106 GLN A O 11
ATOM 15772 N N . GLY A 1 81 ? 7.632 -1.393 -1.853 1.00 54.05 107 GLY A N 11
ATOM 15773 C CA . GLY A 1 81 ? 8.552 -1.690 -0.772 1.00 73.33 107 GLY A CA 11
ATOM 15774 C C . GLY A 1 81 ? 9.421 -2.891 -1.080 1.00 3.20 107 GLY A C 11
ATOM 15775 O O . GLY A 1 81 ? 9.292 -3.492 -2.141 1.00 53.53 107 GLY A O 11
ATOM 15779 N N . ARG A 1 82 ? 10.294 -3.253 -0.146 1.00 11.12 108 ARG A N 11
ATOM 15780 C CA . ARG A 1 82 ? 11.228 -4.364 -0.355 1.00 73.25 108 ARG A CA 11
ATOM 15781 C C . ARG A 1 82 ? 10.581 -5.689 0.037 1.00 15.12 108 ARG A C 11
ATOM 15782 O O . ARG A 1 82 ? 11.197 -6.749 -0.048 1.00 61.51 108 ARG A O 11
ATOM 15803 N N . SER A 1 83 ? 9.336 -5.607 0.480 1.00 71.02 109 SER A N 11
ATOM 15804 C CA . SER A 1 83 ? 8.563 -6.766 0.904 1.00 35.21 109 SER A CA 11
ATOM 15805 C C . SER A 1 83 ? 7.087 -6.395 0.899 1.00 3.21 109 SER A C 11
ATOM 15806 O O . SER A 1 83 ? 6.758 -5.205 0.852 1.00 32.10 109 SER A O 11
ATOM 15814 N N . LYS A 1 84 ? 6.205 -7.392 0.942 1.00 11.22 110 LYS A N 11
ATOM 15815 C CA . LYS A 1 84 ? 4.763 -7.138 0.958 1.00 14.42 110 LYS A CA 11
ATOM 15816 C C . LYS A 1 84 ? 4.389 -6.204 2.107 1.00 51.14 110 LYS A C 11
ATOM 15817 O O . LYS A 1 84 ? 3.602 -5.276 1.936 1.00 12.03 110 LYS A O 11
ATOM 15836 N N . LYS A 1 85 ? 4.976 -6.460 3.270 1.00 65.42 111 LYS A N 11
ATOM 15837 C CA . LYS A 1 85 ? 4.690 -5.693 4.473 1.00 3.52 111 LYS A CA 11
ATOM 15838 C C . LYS A 1 85 ? 5.035 -4.222 4.277 1.00 41.33 111 LYS A C 11
ATOM 15839 O O . LYS A 1 85 ? 4.222 -3.334 4.552 1.00 52.31 111 LYS A O 11
ATOM 15858 N N . VAL A 1 86 ? 6.254 -3.981 3.816 1.00 60.15 112 VAL A N 11
ATOM 15859 C CA . VAL A 1 86 ? 6.724 -2.631 3.533 1.00 42.21 112 VAL A CA 11
ATOM 15860 C C . VAL A 1 86 ? 5.819 -1.950 2.513 1.00 54.10 112 VAL A C 11
ATOM 15861 O O . VAL A 1 86 ? 5.294 -0.869 2.766 1.00 1.22 112 VAL A O 11
ATOM 15874 N N . ALA A 1 87 ? 5.610 -2.618 1.381 1.00 70.04 113 ALA A N 11
ATOM 15875 C CA . ALA A 1 87 ? 4.823 -2.067 0.282 1.00 72.11 113 ALA A CA 11
ATOM 15876 C C . ALA A 1 87 ? 3.399 -1.734 0.718 1.00 2.52 113 ALA A C 11
ATOM 15877 O O . ALA A 1 87 ? 2.818 -0.744 0.271 1.00 25.52 113 ALA A O 11
ATOM 15884 N N . ARG A 1 88 ? 2.844 -2.568 1.591 1.00 24.34 114 ARG A N 11
ATOM 15885 C CA . ARG A 1 88 ? 1.502 -2.351 2.122 1.00 74.42 114 ARG A CA 11
ATOM 15886 C C . ARG A 1 88 ? 1.428 -1.009 2.858 1.00 51.04 114 ARG A C 11
ATOM 15887 O O . ARG A 1 88 ? 0.490 -0.232 2.672 1.00 42.02 114 ARG A O 11
ATOM 15908 N N . ILE A 1 89 ? 2.432 -0.749 3.685 1.00 3.35 115 ILE A N 11
ATOM 15909 C CA . ILE A 1 89 ? 2.543 0.512 4.411 1.00 63.23 115 ILE A CA 11
ATOM 15910 C C . ILE A 1 89 ? 2.765 1.688 3.451 1.00 63.11 115 ILE A C 11
ATOM 15911 O O . ILE A 1 89 ? 2.107 2.724 3.563 1.00 53.22 115 ILE A O 11
ATOM 15927 N N . GLU A 1 90 ? 3.670 1.519 2.497 1.00 3.10 116 GLU A N 11
ATOM 15928 C CA . GLU A 1 90 ? 3.944 2.561 1.512 1.00 5.31 116 GLU A CA 11
ATOM 15929 C C . GLU A 1 90 ? 2.680 2.921 0.731 1.00 42.52 116 GLU A C 11
ATOM 15930 O O . GLU A 1 90 ? 2.435 4.087 0.422 1.00 23.52 116 GLU A O 11
ATOM 15942 N N . ALA A 1 91 ? 1.880 1.908 0.429 1.00 45.23 117 ALA A N 11
ATOM 15943 C CA . ALA A 1 91 ? 0.621 2.101 -0.283 1.00 22.22 117 ALA A CA 11
ATOM 15944 C C . ALA A 1 91 ? -0.351 2.937 0.539 1.00 33.51 117 ALA A C 11
ATOM 15945 O O . ALA A 1 91 ? -0.959 3.884 0.034 1.00 31.34 117 ALA A O 11
ATOM 15952 N N . ALA A 1 92 ? -0.481 2.590 1.812 1.00 15.13 118 ALA A N 11
ATOM 15953 C CA . ALA A 1 92 ? -1.384 3.292 2.711 1.00 70.24 118 ALA A CA 11
ATOM 15954 C C . ALA A 1 92 ? -0.918 4.725 2.948 1.00 54.05 118 ALA A C 11
ATOM 15955 O O . ALA A 1 92 ? -1.725 5.611 3.229 1.00 63.12 118 ALA A O 11
ATOM 15962 N N . ALA A 1 93 ? 0.388 4.942 2.827 1.00 73.43 119 ALA A N 11
ATOM 15963 C CA . ALA A 1 93 ? 0.966 6.275 2.976 1.00 33.43 119 ALA A CA 11
ATOM 15964 C C . ALA A 1 93 ? 0.411 7.229 1.923 1.00 54.44 119 ALA A C 11
ATOM 15965 O O . ALA A 1 93 ? 0.033 8.362 2.231 1.00 11.14 119 ALA A O 11
ATOM 15972 N N . THR A 1 94 ? 0.359 6.760 0.684 1.00 41.31 120 THR A N 11
ATOM 15973 C CA . THR A 1 94 ? -0.213 7.531 -0.409 1.00 23.41 120 THR A CA 11
ATOM 15974 C C . THR A 1 94 ? -1.699 7.795 -0.151 1.00 60.54 120 THR A C 11
ATOM 15975 O O . THR A 1 94 ? -2.206 8.896 -0.394 1.00 34.33 120 THR A O 11
ATOM 15986 N N . ALA A 1 95 ? -2.382 6.780 0.367 1.00 4.14 121 ALA A N 11
ATOM 15987 C CA . ALA A 1 95 ? -3.798 6.888 0.675 1.00 1.13 121 ALA A CA 11
ATOM 15988 C C . ALA A 1 95 ? -4.063 8.035 1.638 1.00 51.11 121 ALA A C 11
ATOM 15989 O O . ALA A 1 95 ? -4.882 8.908 1.361 1.00 44.31 121 ALA A O 11
ATOM 15996 N N . LEU A 1 96 ? -3.333 8.041 2.747 1.00 12.33 122 LEU A N 11
ATOM 15997 C CA . LEU A 1 96 ? -3.526 9.027 3.806 1.00 24.00 122 LEU A CA 11
ATOM 15998 C C . LEU A 1 96 ? -3.496 10.450 3.264 1.00 51.04 122 LEU A C 11
ATOM 15999 O O . LEU A 1 96 ? -4.409 11.238 3.517 1.00 1.05 122 LEU A O 11
ATOM 16015 N N . ARG A 1 97 ? -2.460 10.762 2.492 1.00 44.21 123 ARG A N 11
ATOM 16016 C CA . ARG A 1 97 ? -2.248 12.124 2.013 1.00 14.04 123 ARG A CA 11
ATOM 16017 C C . ARG A 1 97 ? -3.342 12.550 1.037 1.00 22.31 123 ARG A C 11
ATOM 16018 O O . ARG A 1 97 ? -3.553 13.742 0.812 1.00 33.41 123 ARG A O 11
ATOM 16039 N N . SER A 1 98 ? -4.025 11.578 0.446 1.00 33.41 124 SER A N 11
ATOM 16040 C CA . SER A 1 98 ? -5.111 11.879 -0.469 1.00 4.21 124 SER A CA 11
ATOM 16041 C C . SER A 1 98 ? -6.380 12.244 0.304 1.00 10.25 124 SER A C 11
ATOM 16042 O O . SER A 1 98 ? -7.196 13.042 -0.165 1.00 62.12 124 SER A O 11
ATOM 16050 N N . PHE A 1 99 ? -6.527 11.691 1.503 1.00 34.03 125 PHE A N 11
ATOM 16051 C CA . PHE A 1 99 ? -7.704 11.967 2.321 1.00 2.41 125 PHE A CA 11
ATOM 16052 C C . PHE A 1 99 ? -7.542 13.286 3.051 1.00 5.23 125 PHE A C 11
ATOM 16053 O O . PHE A 1 99 ? -8.313 14.225 2.842 1.00 24.12 125 PHE A O 11
ATOM 16070 N N . ILE A 1 100 ? -6.530 13.358 3.896 1.00 43.41 126 ILE A N 11
ATOM 16071 C CA . ILE A 1 100 ? -6.266 14.568 4.646 1.00 4.12 126 ILE A CA 11
ATOM 16072 C C . ILE A 1 100 ? -4.934 15.153 4.215 1.00 21.25 126 ILE A C 11
ATOM 16073 O O . ILE A 1 100 ? -3.962 14.427 4.006 1.00 25.21 126 ILE A O 11
ATOM 16089 N N . GLN A 1 101 ? -4.900 16.460 4.051 1.00 3.41 127 GLN A N 11
ATOM 16090 C CA . GLN A 1 101 ? -3.695 17.125 3.599 1.00 22.43 127 GLN A CA 11
ATOM 16091 C C . GLN A 1 101 ? -3.235 18.174 4.596 1.00 33.24 127 GLN A C 11
ATOM 16092 O O . GLN A 1 101 ? -4.040 18.859 5.223 1.00 22.45 127 GLN A O 11
ATOM 16106 N N . PHE A 1 102 ? -1.933 18.251 4.773 1.00 50.45 128 PHE A N 11
ATOM 16107 C CA . PHE A 1 102 ? -1.334 19.232 5.655 1.00 13.22 128 PHE A CA 11
ATOM 16108 C C . PHE A 1 102 ? -0.123 19.834 4.975 1.00 11.04 128 PHE A C 11
ATOM 16109 O O . PHE A 1 102 ? 0.559 19.158 4.199 1.00 31.45 128 PHE A O 11
ATOM 16126 N N . LYS A 1 103 ? 0.136 21.102 5.235 1.00 30.02 129 LYS A N 11
ATOM 16127 C CA . LYS A 1 103 ? 1.251 21.769 4.596 1.00 25.24 129 LYS A CA 11
ATOM 16128 C C . LYS A 1 103 ? 2.564 21.273 5.174 1.00 40.31 129 LYS A C 11
ATOM 16129 O O . LYS A 1 103 ? 2.729 21.184 6.391 1.00 3.44 129 LYS A O 11
ATOM 16148 N N . ASP A 1 104 ? 3.472 20.915 4.270 1.00 72.20 130 ASP A N 11
ATOM 16149 C CA . ASP A 1 104 ? 4.733 20.260 4.616 1.00 54.12 130 ASP A CA 11
ATOM 16150 C C . ASP A 1 104 ? 4.482 18.882 5.224 1.00 11.13 130 ASP A C 11
ATOM 16151 O O . ASP A 1 104 ? 5.357 18.309 5.876 1.00 32.51 130 ASP A O 11
ATOM 16160 N N . GLY A 1 105 ? 3.286 18.347 4.991 1.00 13.41 131 GLY A N 11
ATOM 16161 C CA . GLY A 1 105 ? 2.997 16.973 5.352 1.00 72.42 131 GLY A CA 11
ATOM 16162 C C . GLY A 1 105 ? 3.418 16.041 4.237 1.00 23.50 131 GLY A C 11
ATOM 16163 O O . GLY A 1 105 ? 2.652 15.177 3.800 1.00 42.40 131 GLY A O 11
ATOM 16167 N N . ALA A 1 106 ? 4.644 16.235 3.779 1.00 4.51 132 ALA A N 11
ATOM 16168 C CA . ALA A 1 106 ? 5.154 15.564 2.599 1.00 33.13 132 ALA A CA 11
ATOM 16169 C C . ALA A 1 106 ? 5.528 14.116 2.886 1.00 74.51 132 ALA A C 11
ATOM 16170 O O . ALA A 1 106 ? 5.935 13.776 4.000 1.00 11.21 132 ALA A O 11
ATOM 16177 N N . VAL A 1 107 ? 5.383 13.270 1.875 1.00 45.24 133 VAL A N 11
ATOM 16178 C CA . VAL A 1 107 ? 5.752 11.867 1.984 1.00 54.45 133 VAL A CA 11
ATOM 16179 C C . VAL A 1 107 ? 6.999 11.593 1.156 1.00 41.43 133 VAL A C 11
ATOM 16180 O O . VAL A 1 107 ? 7.186 12.183 0.089 1.00 54.41 133 VAL A O 11
ATOM 16193 N N . LEU A 1 108 ? 7.864 10.728 1.660 1.00 51.10 134 LEU A N 11
ATOM 16194 C CA . LEU A 1 108 ? 9.075 10.364 0.950 1.00 40.24 134 LEU A CA 11
ATOM 16195 C C . LEU A 1 108 ? 9.135 8.856 0.751 1.00 71.42 134 LEU A C 11
ATOM 16196 O O . LEU A 1 108 ? 9.782 8.139 1.516 1.00 42.43 134 LEU A O 11
ATOM 16212 N N . SER A 1 109 ? 8.426 8.378 -0.256 1.00 61.52 135 SER A N 11
ATOM 16213 C CA . SER A 1 109 ? 8.405 6.961 -0.577 1.00 23.25 135 SER A CA 11
ATOM 16214 C C . SER A 1 109 ? 9.219 6.690 -1.843 1.00 53.20 135 SER A C 11
ATOM 16215 O O . SER A 1 109 ? 9.334 7.560 -2.710 1.00 61.25 135 SER A O 11
ATOM 16223 N N . PRO A 1 110 ? 9.807 5.487 -1.964 1.00 61.10 136 PRO A N 11
ATOM 16224 C CA . PRO A 1 110 ? 10.652 5.125 -3.108 1.00 71.34 136 PRO A CA 11
ATOM 16225 C C . PRO A 1 110 ? 9.845 4.823 -4.368 1.00 52.22 136 PRO A C 11
ATOM 16226 O O . PRO A 1 110 ? 10.002 3.771 -4.987 1.00 73.12 136 PRO A O 11
ATOM 16237 N N . LEU A 1 111 ? 9.004 5.772 -4.752 1.00 41.03 137 LEU A N 11
ATOM 16238 C CA . LEU A 1 111 ? 8.178 5.636 -5.942 1.00 33.43 137 LEU A CA 11
ATOM 16239 C C . LEU A 1 111 ? 9.036 5.695 -7.199 1.00 35.43 137 LEU A C 11
ATOM 16240 O O . LEU A 1 111 ? 8.763 5.009 -8.184 1.00 54.20 137 LEU A O 11
ATOM 16256 N N . LYS A 1 112 ? 10.076 6.516 -7.160 1.00 32.34 138 LYS A N 11
ATOM 16257 C CA . LYS A 1 112 ? 11.001 6.624 -8.274 1.00 22.13 138 LYS A CA 11
ATOM 16258 C C . LYS A 1 112 ? 12.433 6.607 -7.744 1.00 21.04 138 LYS A C 11
ATOM 16259 O O . LYS A 1 112 ? 13.010 7.655 -7.455 1.00 60.51 138 LYS A O 11
ATOM 16278 N N . PRO A 1 113 ? 12.999 5.411 -7.553 1.00 63.10 139 PRO A N 11
ATOM 16279 C CA . PRO A 1 113 ? 14.371 5.247 -7.082 1.00 3.34 139 PRO A CA 11
ATOM 16280 C C . PRO A 1 113 ? 15.391 5.451 -8.200 1.00 22.31 139 PRO A C 11
ATOM 16281 O O . PRO A 1 113 ? 16.084 6.470 -8.243 1.00 65.24 139 PRO A O 11
ATOM 16292 N N . ALA A 1 114 ? 15.464 4.490 -9.111 1.00 52.50 140 ALA A N 11
ATOM 16293 C CA . ALA A 1 114 ? 16.405 4.551 -10.216 1.00 40.30 140 ALA A CA 11
ATOM 16294 C C . ALA A 1 114 ? 15.745 4.059 -11.494 1.00 40.32 140 ALA A C 11
ATOM 16295 O O . ALA A 1 114 ? 15.783 2.838 -11.756 1.00 38.48 140 ALA A O 11
ATOM 16303 N N . SER A 1 22 ? 0.426 -14.933 -3.135 1.00 73.32 48 SER A N 12
ATOM 16304 C CA . SER A 1 22 ? 0.351 -16.004 -2.124 1.00 74.42 48 SER A CA 12
ATOM 16305 C C . SER A 1 22 ? 0.372 -15.430 -0.708 1.00 13.45 48 SER A C 12
ATOM 16306 O O . SER A 1 22 ? 0.691 -16.130 0.254 1.00 44.42 48 SER A O 12
ATOM 16314 N N . ASP A 1 23 ? 0.028 -14.154 -0.580 1.00 31.12 49 ASP A N 12
ATOM 16315 C CA . ASP A 1 23 ? -0.072 -13.518 0.723 1.00 12.15 49 ASP A CA 12
ATOM 16316 C C . ASP A 1 23 ? -1.367 -12.717 0.807 1.00 72.11 49 ASP A C 12
ATOM 16317 O O . ASP A 1 23 ? -1.551 -11.729 0.102 1.00 32.44 49 ASP A O 12
ATOM 16326 N N . PRO A 1 24 ? -2.305 -13.160 1.647 1.00 43.30 50 PRO A N 12
ATOM 16327 C CA . PRO A 1 24 ? -3.582 -12.473 1.823 1.00 74.42 50 PRO A CA 12
ATOM 16328 C C . PRO A 1 24 ? -3.462 -11.282 2.769 1.00 14.20 50 PRO A C 12
ATOM 16329 O O . PRO A 1 24 ? -4.400 -10.501 2.926 1.00 72.35 50 PRO A O 12
ATOM 16340 N N . LYS A 1 25 ? -2.292 -11.173 3.408 1.00 50.21 51 LYS A N 12
ATOM 16341 C CA . LYS A 1 25 ? -2.007 -10.126 4.397 1.00 71.44 51 LYS A CA 12
ATOM 16342 C C . LYS A 1 25 ? -2.836 -10.316 5.667 1.00 65.33 51 LYS A C 12
ATOM 16343 O O . LYS A 1 25 ? -2.668 -9.587 6.643 1.00 34.42 51 LYS A O 12
ATOM 16362 N N . LYS A 1 26 ? -3.707 -11.317 5.656 1.00 71.11 52 LYS A N 12
ATOM 16363 C CA . LYS A 1 26 ? -4.578 -11.590 6.785 1.00 22.15 52 LYS A CA 12
ATOM 16364 C C . LYS A 1 26 ? -3.755 -12.039 7.984 1.00 22.14 52 LYS A C 12
ATOM 16365 O O . LYS A 1 26 ? -3.129 -13.100 7.947 1.00 74.11 52 LYS A O 12
ATOM 16384 N N . LYS A 1 27 ? -3.728 -11.194 9.017 1.00 43.32 53 LYS A N 12
ATOM 16385 C CA . LYS A 1 27 ? -2.996 -11.459 10.264 1.00 14.52 53 LYS A CA 12
ATOM 16386 C C . LYS A 1 27 ? -1.481 -11.350 10.061 1.00 71.50 53 LYS A C 12
ATOM 16387 O O . LYS A 1 27 ? -0.722 -11.234 11.028 1.00 62.51 53 LYS A O 12
ATOM 16406 N N . MET A 1 28 ? -1.047 -11.367 8.806 1.00 75.14 54 MET A N 12
ATOM 16407 C CA . MET A 1 28 ? 0.366 -11.226 8.478 1.00 33.32 54 MET A CA 12
ATOM 16408 C C . MET A 1 28 ? 0.738 -9.754 8.368 1.00 12.32 54 MET A C 12
ATOM 16409 O O . MET A 1 28 ? 1.091 -9.258 7.295 1.00 21.51 54 MET A O 12
ATOM 16423 N N . CYS A 1 29 ? 0.630 -9.061 9.489 1.00 10.01 55 CYS A N 12
ATOM 16424 C CA . CYS A 1 29 ? 0.916 -7.641 9.555 1.00 13.02 55 CYS A CA 12
ATOM 16425 C C . CYS A 1 29 ? 1.642 -7.310 10.857 1.00 22.31 55 CYS A C 12
ATOM 16426 O O . CYS A 1 29 ? 1.938 -8.204 11.652 1.00 60.42 55 CYS A O 12
ATOM 16434 N N . LYS A 1 30 ? 1.913 -6.031 11.076 1.00 73.13 56 LYS A N 12
ATOM 16435 C CA . LYS A 1 30 ? 2.654 -5.597 12.254 1.00 53.15 56 LYS A CA 12
ATOM 16436 C C . LYS A 1 30 ? 1.785 -4.696 13.122 1.00 43.43 56 LYS A C 12
ATOM 16437 O O . LYS A 1 30 ? 2.285 -3.831 13.841 1.00 75.14 56 LYS A O 12
ATOM 16456 N N . GLU A 1 31 ? 0.482 -4.936 13.080 1.00 23.12 57 GLU A N 12
ATOM 16457 C CA . GLU A 1 31 ? -0.484 -4.102 13.788 1.00 12.20 57 GLU A CA 12
ATOM 16458 C C . GLU A 1 31 ? -0.625 -4.564 15.242 1.00 22.45 57 GLU A C 12
ATOM 16459 O O . GLU A 1 31 ? -1.647 -4.327 15.886 1.00 42.02 57 GLU A O 12
ATOM 16471 N N . ARG A 1 32 ? 0.420 -5.207 15.757 1.00 20.03 58 ARG A N 12
ATOM 16472 C CA . ARG A 1 32 ? 0.395 -5.776 17.104 1.00 54.34 58 ARG A CA 12
ATOM 16473 C C . ARG A 1 32 ? 0.543 -4.694 18.165 1.00 42.35 58 ARG A C 12
ATOM 16474 O O . ARG A 1 32 ? 0.201 -4.898 19.328 1.00 34.21 58 ARG A O 12
ATOM 16495 N N . ILE A 1 33 ? 1.065 -3.551 17.757 1.00 3.24 59 ILE A N 12
ATOM 16496 C CA . ILE A 1 33 ? 1.400 -2.487 18.687 1.00 64.43 59 ILE A CA 12
ATOM 16497 C C . ILE A 1 33 ? 0.240 -1.511 18.873 1.00 43.10 59 ILE A C 12
ATOM 16498 O O . ILE A 1 33 ? -0.448 -1.159 17.914 1.00 12.15 59 ILE A O 12
ATOM 16514 N N . PRO A 1 34 ? 0.009 -1.072 20.124 1.00 11.13 60 PRO A N 12
ATOM 16515 C CA . PRO A 1 34 ? -1.070 -0.134 20.460 1.00 61.33 60 PRO A CA 12
ATOM 16516 C C . PRO A 1 34 ? -0.879 1.228 19.797 1.00 44.25 60 PRO A C 12
ATOM 16517 O O . PRO A 1 34 ? -1.836 1.977 19.600 1.00 4.20 60 PRO A O 12
ATOM 16528 N N . GLN A 1 35 ? 0.366 1.549 19.472 1.00 73.14 61 GLN A N 12
ATOM 16529 C CA . GLN A 1 35 ? 0.673 2.766 18.741 1.00 31.23 61 GLN A CA 12
ATOM 16530 C C . GLN A 1 35 ? 1.071 2.420 17.308 1.00 3.14 61 GLN A C 12
ATOM 16531 O O . GLN A 1 35 ? 2.172 1.930 17.056 1.00 21.14 61 GLN A O 12
ATOM 16545 N N . PRO A 1 36 ? 0.153 2.644 16.355 1.00 1.42 62 PRO A N 12
ATOM 16546 C CA . PRO A 1 36 ? 0.345 2.268 14.949 1.00 73.43 62 PRO A CA 12
ATOM 16547 C C . PRO A 1 36 ? 1.589 2.888 14.318 1.00 63.40 62 PRO A C 12
ATOM 16548 O O . PRO A 1 36 ? 1.690 4.105 14.181 1.00 33.12 62 PRO A O 12
ATOM 16559 N N . LYS A 1 37 ? 2.531 2.036 13.933 1.00 51.13 63 LYS A N 12
ATOM 16560 C CA . LYS A 1 37 ? 3.731 2.483 13.232 1.00 42.41 63 LYS A CA 12
ATOM 16561 C C . LYS A 1 37 ? 3.535 2.423 11.724 1.00 62.12 63 LYS A C 12
ATOM 16562 O O . LYS A 1 37 ? 4.444 2.741 10.956 1.00 32.02 63 LYS A O 12
ATOM 16581 N N . ASN A 1 38 ? 2.348 2.015 11.299 1.00 60.41 64 ASN A N 12
ATOM 16582 C CA . ASN A 1 38 ? 2.067 1.898 9.878 1.00 1.14 64 ASN A CA 12
ATOM 16583 C C . ASN A 1 38 ? 0.872 2.739 9.489 1.00 10.34 64 ASN A C 12
ATOM 16584 O O . ASN A 1 38 ? -0.102 2.874 10.243 1.00 40.12 64 ASN A O 12
ATOM 16595 N N . THR A 1 39 ? 0.947 3.271 8.288 1.00 61.20 65 THR A N 12
ATOM 16596 C CA . THR A 1 39 ? -0.118 4.060 7.717 1.00 11.33 65 THR A CA 12
ATOM 16597 C C . THR A 1 39 ? -1.346 3.193 7.442 1.00 33.04 65 THR A C 12
ATOM 16598 O O . THR A 1 39 ? -2.440 3.703 7.206 1.00 72.41 65 THR A O 12
ATOM 16609 N N . VAL A 1 40 ? -1.155 1.875 7.498 1.00 65.25 66 VAL A N 12
ATOM 16610 C CA . VAL A 1 40 ? -2.234 0.925 7.263 1.00 60.22 66 VAL A CA 12
ATOM 16611 C C . VAL A 1 40 ? -3.266 1.003 8.380 1.00 22.25 66 VAL A C 12
ATOM 16612 O O . VAL A 1 40 ? -4.468 1.102 8.125 1.00 54.31 66 VAL A O 12
ATOM 16625 N N . ALA A 1 41 ? -2.789 0.982 9.617 1.00 51.54 67 ALA A N 12
ATOM 16626 C CA . ALA A 1 41 ? -3.672 1.122 10.764 1.00 33.22 67 ALA A CA 12
ATOM 16627 C C . ALA A 1 41 ? -4.342 2.488 10.741 1.00 64.40 67 ALA A C 12
ATOM 16628 O O . ALA A 1 41 ? -5.520 2.621 11.070 1.00 14.53 67 ALA A O 12
ATOM 16635 N N . MET A 1 42 ? -3.578 3.497 10.328 1.00 72.10 68 MET A N 12
ATOM 16636 C CA . MET A 1 42 ? -4.105 4.847 10.158 1.00 2.42 68 MET A CA 12
ATOM 16637 C C . MET A 1 42 ? -5.270 4.856 9.172 1.00 3.13 68 MET A C 12
ATOM 16638 O O . MET A 1 42 ? -6.270 5.543 9.380 1.00 4.31 68 MET A O 12
ATOM 16652 N N . LEU A 1 43 ? -5.132 4.083 8.099 1.00 40.05 69 LEU A N 12
ATOM 16653 C CA . LEU A 1 43 ? -6.174 3.985 7.084 1.00 13.44 69 LEU A CA 12
ATOM 16654 C C . LEU A 1 43 ? -7.450 3.376 7.653 1.00 22.43 69 LEU A C 12
ATOM 16655 O O . LEU A 1 43 ? -8.546 3.772 7.269 1.00 54.12 69 LEU A O 12
ATOM 16671 N N . ASN A 1 44 ? -7.306 2.440 8.590 1.00 61.34 70 ASN A N 12
ATOM 16672 C CA . ASN A 1 44 ? -8.472 1.771 9.177 1.00 2.34 70 ASN A CA 12
ATOM 16673 C C . ASN A 1 44 ? -9.234 2.739 10.068 1.00 23.44 70 ASN A C 12
ATOM 16674 O O . ASN A 1 44 ? -10.409 2.539 10.372 1.00 41.15 70 ASN A O 12
ATOM 16685 N N . GLU A 1 45 ? -8.544 3.779 10.497 1.00 74.14 71 GLU A N 12
ATOM 16686 C CA . GLU A 1 45 ? -9.152 4.831 11.292 1.00 51.22 71 GLU A CA 12
ATOM 16687 C C . GLU A 1 45 ? -9.952 5.775 10.403 1.00 43.11 71 GLU A C 12
ATOM 16688 O O . GLU A 1 45 ? -10.976 6.315 10.813 1.00 70.02 71 GLU A O 12
ATOM 16700 N N . LEU A 1 46 ? -9.487 5.950 9.175 1.00 15.43 72 LEU A N 12
ATOM 16701 C CA . LEU A 1 46 ? -10.087 6.907 8.258 1.00 63.33 72 LEU A CA 12
ATOM 16702 C C . LEU A 1 46 ? -11.197 6.274 7.421 1.00 12.51 72 LEU A C 12
ATOM 16703 O O . LEU A 1 46 ? -12.306 6.807 7.336 1.00 65.31 72 LEU A O 12
ATOM 16719 N N . ARG A 1 47 ? -10.899 5.142 6.800 1.00 35.33 73 ARG A N 12
ATOM 16720 C CA . ARG A 1 47 ? -11.838 4.502 5.889 1.00 62.23 73 ARG A CA 12
ATOM 16721 C C . ARG A 1 47 ? -11.867 2.995 6.095 1.00 44.15 73 ARG A C 12
ATOM 16722 O O . ARG A 1 47 ? -10.980 2.422 6.727 1.00 54.11 73 ARG A O 12
ATOM 16743 N N . HIS A 1 48 ? -12.900 2.363 5.565 1.00 45.22 74 HIS A N 12
ATOM 16744 C CA . HIS A 1 48 ? -12.997 0.916 5.557 1.00 54.14 74 HIS A CA 12
ATOM 16745 C C . HIS A 1 48 ? -13.231 0.432 4.128 1.00 74.00 74 HIS A C 12
ATOM 16746 O O . HIS A 1 48 ? -13.538 1.235 3.244 1.00 71.15 74 HIS A O 12
ATOM 16760 N N . GLY A 1 49 ? -13.080 -0.864 3.893 1.00 11.11 75 GLY A N 12
ATOM 16761 C CA . GLY A 1 49 ? -13.207 -1.380 2.546 1.00 13.22 75 GLY A CA 12
ATOM 16762 C C . GLY A 1 49 ? -11.903 -1.268 1.792 1.00 51.31 75 GLY A C 12
ATOM 16763 O O . GLY A 1 49 ? -11.886 -1.187 0.567 1.00 30.31 75 GLY A O 12
ATOM 16767 N N . LEU A 1 50 ? -10.811 -1.253 2.539 1.00 14.30 76 LEU A N 12
ATOM 16768 C CA . LEU A 1 50 ? -9.484 -1.145 1.960 1.00 12.20 76 LEU A CA 12
ATOM 16769 C C . LEU A 1 50 ? -8.875 -2.530 1.785 1.00 11.20 76 LEU A C 12
ATOM 16770 O O . LEU A 1 50 ? -8.696 -3.275 2.753 1.00 44.02 76 LEU A O 12
ATOM 16786 N N . ILE A 1 51 ? -8.586 -2.880 0.544 1.00 2.44 77 ILE A N 12
ATOM 16787 C CA . ILE A 1 51 ? -8.030 -4.186 0.234 1.00 24.22 77 ILE A CA 12
ATOM 16788 C C . ILE A 1 51 ? -6.614 -4.048 -0.312 1.00 53.53 77 ILE A C 12
ATOM 16789 O O . ILE A 1 51 ? -6.409 -3.474 -1.382 1.00 61.05 77 ILE A O 12
ATOM 16805 N N . TYR A 1 52 ? -5.645 -4.559 0.434 1.00 54.42 78 TYR A N 12
ATOM 16806 C CA . TYR A 1 52 ? -4.254 -4.539 0.002 1.00 44.02 78 TYR A CA 12
ATOM 16807 C C . TYR A 1 52 ? -3.940 -5.782 -0.811 1.00 44.55 78 TYR A C 12
ATOM 16808 O O . TYR A 1 52 ? -4.133 -6.906 -0.345 1.00 45.22 78 TYR A O 12
ATOM 16826 N N . LYS A 1 53 ? -3.458 -5.577 -2.022 1.00 41.43 79 LYS A N 12
ATOM 16827 C CA . LYS A 1 53 ? -3.139 -6.681 -2.906 1.00 41.33 79 LYS A CA 12
ATOM 16828 C C . LYS A 1 53 ? -1.798 -6.453 -3.599 1.00 4.03 79 LYS A C 12
ATOM 16829 O O . LYS A 1 53 ? -1.497 -5.348 -4.051 1.00 13.42 79 LYS A O 12
ATOM 16848 N N . LEU A 1 54 ? -0.984 -7.496 -3.648 1.00 24.24 80 LEU A N 12
ATOM 16849 C CA . LEU A 1 54 ? 0.269 -7.446 -4.384 1.00 31.54 80 LEU A CA 12
ATOM 16850 C C . LEU A 1 54 ? -0.022 -7.569 -5.873 1.00 1.51 80 LEU A C 12
ATOM 16851 O O . LEU A 1 54 ? -0.320 -8.656 -6.363 1.00 42.24 80 LEU A O 12
ATOM 16867 N N . GLU A 1 55 ? 0.034 -6.452 -6.584 1.00 24.42 81 GLU A N 12
ATOM 16868 C CA . GLU A 1 55 ? -0.318 -6.447 -7.998 1.00 42.05 81 GLU A CA 12
ATOM 16869 C C . GLU A 1 55 ? 0.901 -6.668 -8.882 1.00 14.51 81 GLU A C 12
ATOM 16870 O O . GLU A 1 55 ? 0.774 -7.094 -10.030 1.00 4.24 81 GLU A O 12
ATOM 16882 N N . SER A 1 56 ? 2.080 -6.367 -8.363 1.00 13.54 82 SER A N 12
ATOM 16883 C CA . SER A 1 56 ? 3.305 -6.527 -9.128 1.00 72.41 82 SER A CA 12
ATOM 16884 C C . SER A 1 56 ? 4.482 -6.839 -8.215 1.00 54.32 82 SER A C 12
ATOM 16885 O O . SER A 1 56 ? 4.553 -6.350 -7.084 1.00 2.10 82 SER A O 12
ATOM 16893 N N . GLN A 1 57 ? 5.390 -7.670 -8.702 1.00 5.13 83 GLN A N 12
ATOM 16894 C CA . GLN A 1 57 ? 6.586 -8.020 -7.959 1.00 1.31 83 GLN A CA 12
ATOM 16895 C C . GLN A 1 57 ? 7.743 -8.228 -8.927 1.00 11.13 83 GLN A C 12
ATOM 16896 O O . GLN A 1 57 ? 7.675 -9.079 -9.816 1.00 62.34 83 GLN A O 12
ATOM 16910 N N . THR A 1 58 ? 8.794 -7.436 -8.765 1.00 3.13 84 THR A N 12
ATOM 16911 C CA . THR A 1 58 ? 9.957 -7.519 -9.637 1.00 21.32 84 THR A CA 12
ATOM 16912 C C . THR A 1 58 ? 11.234 -7.187 -8.872 1.00 62.11 84 THR A C 12
ATOM 16913 O O . THR A 1 58 ? 11.195 -6.491 -7.862 1.00 31.35 84 THR A O 12
ATOM 16924 N N . GLY A 1 59 ? 12.364 -7.686 -9.351 1.00 5.24 85 GLY A N 12
ATOM 16925 C CA . GLY A 1 59 ? 13.633 -7.368 -8.728 1.00 63.01 85 GLY A CA 12
ATOM 16926 C C . GLY A 1 59 ? 14.364 -8.595 -8.225 1.00 24.22 85 GLY A C 12
ATOM 16927 O O . GLY A 1 59 ? 13.840 -9.709 -8.304 1.00 0.12 85 GLY A O 12
ATOM 16931 N N . PRO A 1 60 ? 15.590 -8.421 -7.710 1.00 50.53 86 PRO A N 12
ATOM 16932 C CA . PRO A 1 60 ? 16.393 -9.519 -7.155 1.00 73.11 86 PRO A CA 12
ATOM 16933 C C . PRO A 1 60 ? 15.849 -9.982 -5.811 1.00 64.52 86 PRO A C 12
ATOM 16934 O O . PRO A 1 60 ? 15.234 -9.205 -5.096 1.00 21.24 86 PRO A O 12
ATOM 16945 N N . VAL A 1 61 ? 16.094 -11.232 -5.457 1.00 53.33 87 VAL A N 12
ATOM 16946 C CA . VAL A 1 61 ? 15.555 -11.778 -4.215 1.00 21.54 87 VAL A CA 12
ATOM 16947 C C . VAL A 1 61 ? 16.198 -11.146 -2.982 1.00 75.24 87 VAL A C 12
ATOM 16948 O O . VAL A 1 61 ? 15.615 -11.171 -1.898 1.00 31.20 87 VAL A O 12
ATOM 16961 N N . HIS A 1 62 ? 17.390 -10.570 -3.142 1.00 23.15 88 HIS A N 12
ATOM 16962 C CA . HIS A 1 62 ? 18.068 -9.931 -2.018 1.00 31.11 88 HIS A CA 12
ATOM 16963 C C . HIS A 1 62 ? 17.470 -8.554 -1.733 1.00 5.43 88 HIS A C 12
ATOM 16964 O O . HIS A 1 62 ? 17.405 -8.125 -0.580 1.00 11.01 88 HIS A O 12
ATOM 16978 N N . ALA A 1 63 ? 17.022 -7.877 -2.785 1.00 72.31 89 ALA A N 12
ATOM 16979 C CA . ALA A 1 63 ? 16.419 -6.557 -2.647 1.00 44.34 89 ALA A CA 12
ATOM 16980 C C . ALA A 1 63 ? 15.344 -6.349 -3.704 1.00 32.30 89 ALA A C 12
ATOM 16981 O O . ALA A 1 63 ? 15.542 -5.612 -4.673 1.00 3.35 89 ALA A O 12
ATOM 16988 N N . PRO A 1 64 ? 14.200 -7.024 -3.548 1.00 42.10 90 PRO A N 12
ATOM 16989 C CA . PRO A 1 64 ? 13.125 -6.984 -4.526 1.00 41.51 90 PRO A CA 12
ATOM 16990 C C . PRO A 1 64 ? 12.247 -5.752 -4.381 1.00 31.34 90 PRO A C 12
ATOM 16991 O O . PRO A 1 64 ? 12.280 -5.060 -3.364 1.00 15.43 90 PRO A O 12
ATOM 17002 N N . LEU A 1 65 ? 11.471 -5.480 -5.413 1.00 43.04 91 LEU A N 12
ATOM 17003 C CA . LEU A 1 65 ? 10.517 -4.395 -5.385 1.00 3.43 91 LEU A CA 12
ATOM 17004 C C . LEU A 1 65 ? 9.108 -4.976 -5.403 1.00 12.45 91 LEU A C 12
ATOM 17005 O O . LEU A 1 65 ? 8.724 -5.688 -6.334 1.00 72.11 91 LEU A O 12
ATOM 17021 N N . PHE A 1 66 ? 8.362 -4.687 -4.355 1.00 35.31 92 PHE A N 12
ATOM 17022 C CA . PHE A 1 66 ? 6.997 -5.158 -4.222 1.00 70.41 92 PHE A CA 12
ATOM 17023 C C . PHE A 1 66 ? 6.031 -4.012 -4.461 1.00 52.23 92 PHE A C 12
ATOM 17024 O O . PHE A 1 66 ? 6.232 -2.909 -3.954 1.00 32.11 92 PHE A O 12
ATOM 17041 N N . THR A 1 67 ? 4.993 -4.269 -5.236 1.00 74.11 93 THR A N 12
ATOM 17042 C CA . THR A 1 67 ? 4.024 -3.245 -5.560 1.00 44.34 93 THR A CA 12
ATOM 17043 C C . THR A 1 67 ? 2.651 -3.635 -5.021 1.00 52.51 93 THR A C 12
ATOM 17044 O O . THR A 1 67 ? 1.962 -4.490 -5.587 1.00 61.32 93 THR A O 12
ATOM 17055 N N . ILE A 1 68 ? 2.284 -3.032 -3.905 1.00 11.44 94 ILE A N 12
ATOM 17056 C CA . ILE A 1 68 ? 1.002 -3.288 -3.275 1.00 62.34 94 ILE A CA 12
ATOM 17057 C C . ILE A 1 68 ? 0.026 -2.185 -3.639 1.00 62.11 94 ILE A C 12
ATOM 17058 O O . ILE A 1 68 ? 0.347 -1.001 -3.530 1.00 23.24 94 ILE A O 12
ATOM 17074 N N . SER A 1 69 ? -1.143 -2.569 -4.100 1.00 13.31 95 SER A N 12
ATOM 17075 C CA . SER A 1 69 ? -2.191 -1.615 -4.363 1.00 30.03 95 SER A CA 12
ATOM 17076 C C . SER A 1 69 ? -3.294 -1.757 -3.336 1.00 40.12 95 SER A C 12
ATOM 17077 O O . SER A 1 69 ? -3.585 -2.861 -2.868 1.00 34.44 95 SER A O 12
ATOM 17085 N N . VAL A 1 70 ? -3.886 -0.642 -2.961 1.00 0.20 96 VAL A N 12
ATOM 17086 C CA . VAL A 1 70 ? -5.012 -0.663 -2.058 1.00 63.30 96 VAL A CA 12
ATOM 17087 C C . VAL A 1 70 ? -6.086 0.299 -2.533 1.00 20.05 96 VAL A C 12
ATOM 17088 O O . VAL A 1 70 ? -5.818 1.473 -2.796 1.00 62.23 96 VAL A O 12
ATOM 17101 N N . GLU A 1 71 ? -7.289 -0.211 -2.682 1.00 63.13 97 GLU A N 12
ATOM 17102 C CA . GLU A 1 71 ? -8.411 0.609 -3.074 1.00 44.12 97 GLU A CA 12
ATOM 17103 C C . GLU A 1 71 ? -9.146 1.072 -1.830 1.00 14.44 97 GLU A C 12
ATOM 17104 O O . GLU A 1 71 ? -9.702 0.266 -1.085 1.00 24.03 97 GLU A O 12
ATOM 17116 N N . VAL A 1 72 ? -9.118 2.368 -1.598 1.00 14.43 98 VAL A N 12
ATOM 17117 C CA . VAL A 1 72 ? -9.699 2.948 -0.402 1.00 45.21 98 VAL A CA 12
ATOM 17118 C C . VAL A 1 72 ? -10.738 3.987 -0.777 1.00 30.33 98 VAL A C 12
ATOM 17119 O O . VAL A 1 72 ? -10.418 4.992 -1.416 1.00 24.44 98 VAL A O 12
ATOM 17132 N N . ASP A 1 73 ? -11.982 3.719 -0.395 1.00 1.45 99 ASP A N 12
ATOM 17133 C CA . ASP A 1 73 ? -13.103 4.624 -0.650 1.00 24.33 99 ASP A CA 12
ATOM 17134 C C . ASP A 1 73 ? -13.324 4.800 -2.153 1.00 34.21 99 ASP A C 12
ATOM 17135 O O . ASP A 1 73 ? -13.931 5.769 -2.596 1.00 31.40 99 ASP A O 12
ATOM 17144 N N . GLY A 1 74 ? -12.839 3.844 -2.934 1.00 62.22 100 GLY A N 12
ATOM 17145 C CA . GLY A 1 74 ? -13.005 3.905 -4.372 1.00 63.44 100 GLY A CA 12
ATOM 17146 C C . GLY A 1 74 ? -11.712 4.236 -5.088 1.00 34.40 100 GLY A C 12
ATOM 17147 O O . GLY A 1 74 ? -11.504 3.829 -6.231 1.00 52.14 100 GLY A O 12
ATOM 17151 N N . GLN A 1 75 ? -10.835 4.965 -4.416 1.00 0.21 101 GLN A N 12
ATOM 17152 C CA . GLN A 1 75 ? -9.566 5.361 -5.006 1.00 32.21 101 GLN A CA 12
ATOM 17153 C C . GLN A 1 75 ? -8.513 4.285 -4.808 1.00 11.11 101 GLN A C 12
ATOM 17154 O O . GLN A 1 75 ? -8.301 3.804 -3.697 1.00 23.55 101 GLN A O 12
ATOM 17168 N N . LYS A 1 76 ? -7.860 3.910 -5.894 1.00 54.33 102 LYS A N 12
ATOM 17169 C CA . LYS A 1 76 ? -6.862 2.857 -5.852 1.00 34.33 102 LYS A CA 12
ATOM 17170 C C . LYS A 1 76 ? -5.472 3.465 -5.735 1.00 21.42 102 LYS A C 12
ATOM 17171 O O . LYS A 1 76 ? -4.980 4.098 -6.667 1.00 0.21 102 LYS A O 12
ATOM 17190 N N . TYR A 1 77 ? -4.856 3.283 -4.581 1.00 70.34 103 TYR A N 12
ATOM 17191 C CA . TYR A 1 77 ? -3.535 3.832 -4.320 1.00 12.55 103 TYR A CA 12
ATOM 17192 C C . TYR A 1 77 ? -2.475 2.765 -4.536 1.00 25.35 103 TYR A C 12
ATOM 17193 O O . TYR A 1 77 ? -2.794 1.578 -4.597 1.00 41.21 103 TYR A O 12
ATOM 17211 N N . LEU A 1 78 ? -1.220 3.181 -4.644 1.00 23.41 104 LEU A N 12
ATOM 17212 C CA . LEU A 1 78 ? -0.136 2.252 -4.915 1.00 34.43 104 LEU A CA 12
ATOM 17213 C C . LEU A 1 78 ? 1.040 2.506 -3.980 1.00 23.20 104 LEU A C 12
ATOM 17214 O O . LEU A 1 78 ? 1.309 3.648 -3.605 1.00 31.41 104 LEU A O 12
ATOM 17230 N N . GLY A 1 79 ? 1.723 1.438 -3.598 1.00 22.24 105 GLY A N 12
ATOM 17231 C CA . GLY A 1 79 ? 2.907 1.561 -2.776 1.00 71.14 105 GLY A CA 12
ATOM 17232 C C . GLY A 1 79 ? 3.971 0.569 -3.184 1.00 63.34 105 GLY A C 12
ATOM 17233 O O . GLY A 1 79 ? 3.673 -0.600 -3.433 1.00 10.21 105 GLY A O 12
ATOM 17237 N N . GLN A 1 80 ? 5.209 1.028 -3.263 1.00 55.22 106 GLN A N 12
ATOM 17238 C CA . GLN A 1 80 ? 6.301 0.179 -3.713 1.00 32.14 106 GLN A CA 12
ATOM 17239 C C . GLN A 1 80 ? 7.390 0.096 -2.651 1.00 4.22 106 GLN A C 12
ATOM 17240 O O . GLN A 1 80 ? 7.978 1.109 -2.272 1.00 35.10 106 GLN A O 12
ATOM 17254 N N . GLY A 1 81 ? 7.649 -1.114 -2.179 1.00 41.21 107 GLY A N 12
ATOM 17255 C CA . GLY A 1 81 ? 8.628 -1.308 -1.129 1.00 54.44 107 GLY A CA 12
ATOM 17256 C C . GLY A 1 81 ? 9.526 -2.496 -1.390 1.00 63.02 107 GLY A C 12
ATOM 17257 O O . GLY A 1 81 ? 9.311 -3.245 -2.338 1.00 21.52 107 GLY A O 12
ATOM 17261 N N . ARG A 1 82 ? 10.522 -2.687 -0.535 1.00 50.43 108 ARG A N 12
ATOM 17262 C CA . ARG A 1 82 ? 11.482 -3.777 -0.701 1.00 30.32 108 ARG A CA 12
ATOM 17263 C C . ARG A 1 82 ? 10.950 -5.077 -0.111 1.00 14.31 108 ARG A C 12
ATOM 17264 O O . ARG A 1 82 ? 11.652 -6.089 -0.060 1.00 32.51 108 ARG A O 12
ATOM 17285 N N . SER A 1 83 ? 9.705 -5.038 0.331 1.00 44.21 109 SER A N 12
ATOM 17286 C CA . SER A 1 83 ? 9.050 -6.188 0.928 1.00 34.42 109 SER A CA 12
ATOM 17287 C C . SER A 1 83 ? 7.543 -5.983 0.855 1.00 74.43 109 SER A C 12
ATOM 17288 O O . SER A 1 83 ? 7.079 -4.854 0.668 1.00 42.12 109 SER A O 12
ATOM 17296 N N . LYS A 1 84 ? 6.785 -7.063 1.003 1.00 41.03 110 LYS A N 12
ATOM 17297 C CA . LYS A 1 84 ? 5.326 -6.987 0.987 1.00 33.23 110 LYS A CA 12
ATOM 17298 C C . LYS A 1 84 ? 4.840 -6.078 2.112 1.00 10.31 110 LYS A C 12
ATOM 17299 O O . LYS A 1 84 ? 3.878 -5.326 1.959 1.00 4.40 110 LYS A O 12
ATOM 17318 N N . LYS A 1 85 ? 5.532 -6.158 3.242 1.00 15.54 111 LYS A N 12
ATOM 17319 C CA . LYS A 1 85 ? 5.228 -5.335 4.405 1.00 51.13 111 LYS A CA 12
ATOM 17320 C C . LYS A 1 85 ? 5.439 -3.855 4.094 1.00 61.12 111 LYS A C 12
ATOM 17321 O O . LYS A 1 85 ? 4.588 -3.022 4.409 1.00 65.12 111 LYS A O 12
ATOM 17340 N N . VAL A 1 86 ? 6.563 -3.545 3.457 1.00 73.14 112 VAL A N 12
ATOM 17341 C CA . VAL A 1 86 ? 6.894 -2.167 3.117 1.00 64.02 112 VAL A CA 12
ATOM 17342 C C . VAL A 1 86 ? 5.879 -1.601 2.134 1.00 4.32 112 VAL A C 12
ATOM 17343 O O . VAL A 1 86 ? 5.279 -0.559 2.380 1.00 24.01 112 VAL A O 12
ATOM 17356 N N . ALA A 1 87 ? 5.682 -2.320 1.035 1.00 63.22 113 ALA A N 12
ATOM 17357 C CA . ALA A 1 87 ? 4.811 -1.871 -0.042 1.00 42.12 113 ALA A CA 12
ATOM 17358 C C . ALA A 1 87 ? 3.389 -1.620 0.447 1.00 71.10 113 ALA A C 12
ATOM 17359 O O . ALA A 1 87 ? 2.740 -0.664 0.023 1.00 20.22 113 ALA A O 12
ATOM 17366 N N . ARG A 1 88 ? 2.915 -2.483 1.344 1.00 5.05 114 ARG A N 12
ATOM 17367 C CA . ARG A 1 88 ? 1.588 -2.341 1.930 1.00 70.13 114 ARG A CA 12
ATOM 17368 C C . ARG A 1 88 ? 1.457 -0.989 2.630 1.00 32.14 114 ARG A C 12
ATOM 17369 O O . ARG A 1 88 ? 0.457 -0.286 2.484 1.00 4.23 114 ARG A O 12
ATOM 17390 N N . ILE A 1 89 ? 2.484 -0.638 3.390 1.00 71.44 115 ILE A N 12
ATOM 17391 C CA . ILE A 1 89 ? 2.518 0.620 4.113 1.00 14.14 115 ILE A CA 12
ATOM 17392 C C . ILE A 1 89 ? 2.654 1.812 3.164 1.00 51.32 115 ILE A C 12
ATOM 17393 O O . ILE A 1 89 ? 1.943 2.806 3.306 1.00 64.14 115 ILE A O 12
ATOM 17409 N N . GLU A 1 90 ? 3.546 1.705 2.190 1.00 35.10 116 GLU A N 12
ATOM 17410 C CA . GLU A 1 90 ? 3.735 2.767 1.211 1.00 24.21 116 GLU A CA 12
ATOM 17411 C C . GLU A 1 90 ? 2.437 3.063 0.459 1.00 75.42 116 GLU A C 12
ATOM 17412 O O . GLU A 1 90 ? 2.137 4.216 0.141 1.00 43.34 116 GLU A O 12
ATOM 17424 N N . ALA A 1 91 ? 1.662 2.016 0.195 1.00 52.32 117 ALA A N 12
ATOM 17425 C CA . ALA A 1 91 ? 0.366 2.164 -0.455 1.00 72.31 117 ALA A CA 12
ATOM 17426 C C . ALA A 1 91 ? -0.583 2.973 0.419 1.00 23.52 117 ALA A C 12
ATOM 17427 O O . ALA A 1 91 ? -1.277 3.874 -0.059 1.00 31.30 117 ALA A O 12
ATOM 17434 N N . ALA A 1 92 ? -0.584 2.661 1.709 1.00 14.25 118 ALA A N 12
ATOM 17435 C CA . ALA A 1 92 ? -1.448 3.340 2.663 1.00 20.15 118 ALA A CA 12
ATOM 17436 C C . ALA A 1 92 ? -1.003 4.783 2.878 1.00 44.13 118 ALA A C 12
ATOM 17437 O O . ALA A 1 92 ? -1.820 5.655 3.166 1.00 24.42 118 ALA A O 12
ATOM 17444 N N . ALA A 1 93 ? 0.293 5.029 2.730 1.00 75.53 119 ALA A N 12
ATOM 17445 C CA . ALA A 1 93 ? 0.838 6.375 2.873 1.00 12.23 119 ALA A CA 12
ATOM 17446 C C . ALA A 1 93 ? 0.261 7.303 1.811 1.00 72.13 119 ALA A C 12
ATOM 17447 O O . ALA A 1 93 ? -0.153 8.429 2.106 1.00 31.31 119 ALA A O 12
ATOM 17454 N N . THR A 1 94 ? 0.226 6.817 0.576 1.00 15.20 120 THR A N 12
ATOM 17455 C CA . THR A 1 94 ? -0.368 7.557 -0.526 1.00 61.54 120 THR A CA 12
ATOM 17456 C C . THR A 1 94 ? -1.845 7.841 -0.247 1.00 33.44 120 THR A C 12
ATOM 17457 O O . THR A 1 94 ? -2.363 8.910 -0.575 1.00 10.53 120 THR A O 12
ATOM 17468 N N . ALA A 1 95 ? -2.506 6.881 0.386 1.00 11.42 121 ALA A N 12
ATOM 17469 C CA . ALA A 1 95 ? -3.915 7.011 0.719 1.00 32.13 121 ALA A CA 12
ATOM 17470 C C . ALA A 1 95 ? -4.142 8.111 1.747 1.00 44.21 121 ALA A C 12
ATOM 17471 O O . ALA A 1 95 ? -5.019 8.954 1.574 1.00 61.40 121 ALA A O 12
ATOM 17478 N N . LEU A 1 96 ? -3.342 8.107 2.811 1.00 22.23 122 LEU A N 12
ATOM 17479 C CA . LEU A 1 96 ? -3.493 9.084 3.885 1.00 64.41 122 LEU A CA 12
ATOM 17480 C C . LEU A 1 96 ? -3.346 10.508 3.367 1.00 70.15 122 LEU A C 12
ATOM 17481 O O . LEU A 1 96 ? -4.160 11.375 3.682 1.00 31.55 122 LEU A O 12
ATOM 17497 N N . ARG A 1 97 ? -2.316 10.744 2.562 1.00 50.54 123 ARG A N 12
ATOM 17498 C CA . ARG A 1 97 ? -2.049 12.086 2.054 1.00 33.21 123 ARG A CA 12
ATOM 17499 C C . ARG A 1 97 ? -3.137 12.514 1.067 1.00 42.31 123 ARG A C 12
ATOM 17500 O O . ARG A 1 97 ? -3.311 13.699 0.789 1.00 10.31 123 ARG A O 12
ATOM 17521 N N . SER A 1 98 ? -3.862 11.538 0.541 1.00 73.04 124 SER A N 12
ATOM 17522 C CA . SER A 1 98 ? -4.972 11.806 -0.359 1.00 71.34 124 SER A CA 12
ATOM 17523 C C . SER A 1 98 ? -6.158 12.373 0.416 1.00 1.41 124 SER A C 12
ATOM 17524 O O . SER A 1 98 ? -6.935 13.173 -0.111 1.00 64.22 124 SER A O 12
ATOM 17532 N N . PHE A 1 99 ? -6.282 11.967 1.674 1.00 32.31 125 PHE A N 12
ATOM 17533 C CA . PHE A 1 99 ? -7.365 12.437 2.523 1.00 52.40 125 PHE A CA 12
ATOM 17534 C C . PHE A 1 99 ? -6.987 13.755 3.188 1.00 63.33 125 PHE A C 12
ATOM 17535 O O . PHE A 1 99 ? -7.663 14.769 3.011 1.00 54.52 125 PHE A O 12
ATOM 17552 N N . ILE A 1 100 ? -5.895 13.746 3.939 1.00 1.24 126 ILE A N 12
ATOM 17553 C CA . ILE A 1 100 ? -5.477 14.934 4.666 1.00 75.24 126 ILE A CA 12
ATOM 17554 C C . ILE A 1 100 ? -4.031 15.292 4.354 1.00 43.44 126 ILE A C 12
ATOM 17555 O O . ILE A 1 100 ? -3.157 14.423 4.280 1.00 43.54 126 ILE A O 12
ATOM 17571 N N . GLN A 1 101 ? -3.785 16.575 4.160 1.00 23.41 127 GLN A N 12
ATOM 17572 C CA . GLN A 1 101 ? -2.439 17.075 3.945 1.00 31.33 127 GLN A CA 12
ATOM 17573 C C . GLN A 1 101 ? -2.267 18.448 4.558 1.00 14.24 127 GLN A C 12
ATOM 17574 O O . GLN A 1 101 ? -3.129 19.319 4.428 1.00 25.42 127 GLN A O 12
ATOM 17588 N N . PHE A 1 102 ? -1.149 18.622 5.236 1.00 32.23 128 PHE A N 12
ATOM 17589 C CA . PHE A 1 102 ? -0.792 19.897 5.831 1.00 10.41 128 PHE A CA 12
ATOM 17590 C C . PHE A 1 102 ? 0.518 20.375 5.218 1.00 70.20 128 PHE A C 12
ATOM 17591 O O . PHE A 1 102 ? 1.207 21.236 5.763 1.00 41.12 128 PHE A O 12
ATOM 17608 N N . LYS A 1 103 ? 0.833 19.806 4.061 1.00 61.24 129 LYS A N 12
ATOM 17609 C CA . LYS A 1 103 ? 2.096 20.048 3.390 1.00 62.53 129 LYS A CA 12
ATOM 17610 C C . LYS A 1 103 ? 1.920 19.791 1.897 1.00 50.53 129 LYS A C 12
ATOM 17611 O O . LYS A 1 103 ? 0.851 19.345 1.468 1.00 3.14 129 LYS A O 12
ATOM 17630 N N . ASP A 1 104 ? 2.949 20.095 1.112 1.00 52.30 130 ASP A N 12
ATOM 17631 C CA . ASP A 1 104 ? 2.967 19.749 -0.306 1.00 1.54 130 ASP A CA 12
ATOM 17632 C C . ASP A 1 104 ? 2.807 18.243 -0.457 1.00 44.23 130 ASP A C 12
ATOM 17633 O O . ASP A 1 104 ? 2.032 17.763 -1.285 1.00 41.02 130 ASP A O 12
ATOM 17642 N N . GLY A 1 105 ? 3.562 17.509 0.360 1.00 42.31 131 GLY A N 12
ATOM 17643 C CA . GLY A 1 105 ? 3.436 16.064 0.416 1.00 2.15 131 GLY A CA 12
ATOM 17644 C C . GLY A 1 105 ? 4.008 15.365 -0.798 1.00 20.13 131 GLY A C 12
ATOM 17645 O O . GLY A 1 105 ? 3.857 14.154 -0.950 1.00 63.34 131 GLY A O 12
ATOM 17649 N N . ALA A 1 106 ? 4.675 16.115 -1.658 1.00 12.24 132 ALA A N 12
ATOM 17650 C CA . ALA A 1 106 ? 5.211 15.562 -2.887 1.00 33.44 132 ALA A CA 12
ATOM 17651 C C . ALA A 1 106 ? 6.544 16.204 -3.239 1.00 4.43 132 ALA A C 12
ATOM 17652 O O . ALA A 1 106 ? 6.871 17.289 -2.756 1.00 20.32 132 ALA A O 12
ATOM 17659 N N . VAL A 1 107 ? 7.315 15.509 -4.058 1.00 71.02 133 VAL A N 12
ATOM 17660 C CA . VAL A 1 107 ? 8.557 16.041 -4.593 1.00 24.32 133 VAL A CA 12
ATOM 17661 C C . VAL A 1 107 ? 8.529 15.951 -6.113 1.00 0.30 133 VAL A C 12
ATOM 17662 O O . VAL A 1 107 ? 8.251 14.886 -6.676 1.00 52.11 133 VAL A O 12
ATOM 17675 N N . LEU A 1 108 ? 8.775 17.070 -6.775 1.00 55.14 134 LEU A N 12
ATOM 17676 C CA . LEU A 1 108 ? 8.689 17.125 -8.226 1.00 53.04 134 LEU A CA 12
ATOM 17677 C C . LEU A 1 108 ? 9.990 16.679 -8.877 1.00 25.54 134 LEU A C 12
ATOM 17678 O O . LEU A 1 108 ? 10.850 17.493 -9.220 1.00 53.33 134 LEU A O 12
ATOM 17694 N N . SER A 1 109 ? 10.133 15.376 -9.010 1.00 43.32 135 SER A N 12
ATOM 17695 C CA . SER A 1 109 ? 11.261 14.786 -9.701 1.00 4.21 135 SER A CA 12
ATOM 17696 C C . SER A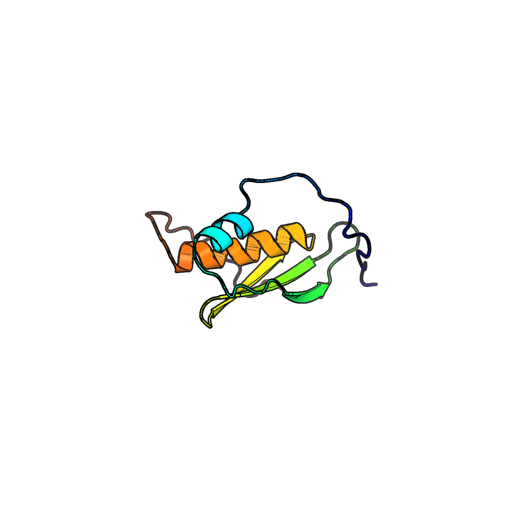 1 109 ? 10.796 14.254 -11.051 1.00 5.11 135 SER A C 12
ATOM 17697 O O . SER A 1 109 ? 9.590 14.114 -11.276 1.00 24.13 135 SER A O 12
ATOM 17705 N N . PRO A 1 110 ? 11.724 13.961 -11.978 1.00 12.02 136 PRO A N 12
ATOM 17706 C CA . PRO A 1 110 ? 11.380 13.372 -13.273 1.00 74.40 136 PRO A CA 12
ATOM 17707 C C . PRO A 1 110 ? 10.901 11.929 -13.131 1.00 31.01 136 PRO A C 12
ATOM 17708 O O . PRO A 1 110 ? 11.602 10.985 -13.497 1.00 35.43 136 PRO A O 12
ATOM 17719 N N . LEU A 1 111 ? 9.710 11.769 -12.572 1.00 43.11 137 LEU A N 12
ATOM 17720 C CA . LEU A 1 111 ? 9.135 10.454 -12.346 1.00 31.45 137 LEU A CA 12
ATOM 17721 C C . LEU A 1 111 ? 8.289 10.032 -13.543 1.00 23.12 137 LEU A C 12
ATOM 17722 O O . LEU A 1 111 ? 8.019 8.847 -13.740 1.00 74.23 137 LEU A O 12
ATOM 17738 N N . LYS A 1 112 ? 7.879 11.012 -14.341 1.00 4.50 138 LYS A N 12
ATOM 17739 C CA . LYS A 1 112 ? 7.203 10.744 -15.602 1.00 23.11 138 LYS A CA 12
ATOM 17740 C C . LYS A 1 112 ? 8.191 10.938 -16.743 1.00 23.44 138 LYS A C 12
ATOM 17741 O O . LYS A 1 112 ? 8.520 12.071 -17.102 1.00 24.02 138 LYS A O 12
ATOM 17760 N N . PRO A 1 113 ? 8.700 9.841 -17.311 1.00 0.44 139 PRO A N 12
ATOM 17761 C CA . PRO A 1 113 ? 9.707 9.892 -18.356 1.00 31.35 139 PRO A CA 12
ATOM 17762 C C . PRO A 1 113 ? 9.095 10.179 -19.722 1.00 24.44 139 PRO A C 12
ATOM 17763 O O . PRO A 1 113 ? 8.520 9.294 -20.354 1.00 11.54 139 PRO A O 12
ATOM 17774 N N . ALA A 1 114 ? 9.192 11.425 -20.151 1.00 14.01 140 ALA A N 12
ATOM 17775 C CA . ALA A 1 114 ? 8.694 11.824 -21.453 1.00 30.43 140 ALA A CA 12
ATOM 17776 C C . ALA A 1 114 ? 9.696 12.746 -22.132 1.00 13.21 140 ALA A C 12
ATOM 17777 O O . ALA A 1 114 ? 9.533 13.978 -22.041 1.00 37.58 140 ALA A O 12
ATOM 17785 N N . SER A 1 22 ? 22.582 -10.274 -11.989 1.00 35.32 48 SER A N 13
ATOM 17786 C CA . SER A 1 22 ? 21.515 -10.926 -11.202 1.00 31.34 48 SER A CA 13
ATOM 17787 C C . SER A 1 22 ? 21.724 -12.434 -11.179 1.00 41.50 48 SER A C 13
ATOM 17788 O O . SER A 1 22 ? 21.394 -13.134 -12.138 1.00 11.55 48 SER A O 13
ATOM 17796 N N . ASP A 1 23 ? 22.289 -12.930 -10.092 1.00 62.32 49 ASP A N 13
ATOM 17797 C CA . ASP A 1 23 ? 22.556 -14.351 -9.960 1.00 34.53 49 ASP A CA 13
ATOM 17798 C C . ASP A 1 23 ? 21.645 -14.953 -8.902 1.00 71.32 49 ASP A C 13
ATOM 17799 O O . ASP A 1 23 ? 21.049 -14.217 -8.111 1.00 3.30 49 ASP A O 13
ATOM 17808 N N . PRO A 1 24 ? 21.516 -16.293 -8.869 1.00 32.11 50 PRO A N 13
ATOM 17809 C CA . PRO A 1 24 ? 20.676 -16.999 -7.889 1.00 31.02 50 PRO A CA 13
ATOM 17810 C C . PRO A 1 24 ? 21.269 -16.981 -6.478 1.00 21.41 50 PRO A C 13
ATOM 17811 O O . PRO A 1 24 ? 21.166 -17.959 -5.738 1.00 32.25 50 PRO A O 13
ATOM 17822 N N . LYS A 1 25 ? 21.864 -15.858 -6.103 1.00 24.43 51 LYS A N 13
ATOM 17823 C CA . LYS A 1 25 ? 22.441 -15.699 -4.777 1.00 41.25 51 LYS A CA 13
ATOM 17824 C C . LYS A 1 25 ? 21.348 -15.413 -3.755 1.00 62.03 51 LYS A C 13
ATOM 17825 O O . LYS A 1 25 ? 21.152 -14.270 -3.341 1.00 13.15 51 LYS A O 13
ATOM 17844 N N . LYS A 1 26 ? 20.623 -16.454 -3.376 1.00 35.32 52 LYS A N 13
ATOM 17845 C CA . LYS A 1 26 ? 19.535 -16.324 -2.424 1.00 52.13 52 LYS A CA 13
ATOM 17846 C C . LYS A 1 26 ? 20.096 -16.087 -1.028 1.00 74.44 52 LYS A C 13
ATOM 17847 O O . LYS A 1 26 ? 20.865 -16.901 -0.508 1.00 62.12 52 LYS A O 13
ATOM 17866 N N . LYS A 1 27 ? 19.723 -14.967 -0.433 1.00 44.51 53 LYS A N 13
ATOM 17867 C CA . LYS A 1 27 ? 20.219 -14.607 0.880 1.00 51.25 53 LYS A CA 13
ATOM 17868 C C . LYS A 1 27 ? 19.138 -14.831 1.930 1.00 12.33 53 LYS A C 13
ATOM 17869 O O . LYS A 1 27 ? 18.024 -14.326 1.801 1.00 73.34 53 LYS A O 13
ATOM 17888 N N . MET A 1 28 ? 19.467 -15.596 2.960 1.00 31.32 54 MET A N 13
ATOM 17889 C CA . MET A 1 28 ? 18.528 -15.865 4.038 1.00 45.01 54 MET A CA 13
ATOM 17890 C C . MET A 1 28 ? 19.115 -15.385 5.359 1.00 74.23 54 MET A C 13
ATOM 17891 O O . MET A 1 28 ? 20.280 -15.648 5.668 1.00 14.40 54 MET A O 13
ATOM 17905 N N . CYS A 1 29 ? 18.315 -14.655 6.116 1.00 50.13 55 CYS A N 13
ATOM 17906 C CA . CYS A 1 29 ? 18.728 -14.135 7.410 1.00 10.42 55 CYS A CA 13
ATOM 17907 C C . CYS A 1 29 ? 17.495 -13.680 8.177 1.00 63.12 55 CYS A C 13
ATOM 17908 O O . CYS A 1 29 ? 16.417 -13.546 7.591 1.00 33.51 55 CYS A O 13
ATOM 17916 N N . LYS A 1 30 ? 17.640 -13.449 9.473 1.00 43.24 56 LYS A N 13
ATOM 17917 C CA . LYS A 1 30 ? 16.518 -13.009 10.287 1.00 52.33 56 LYS A CA 13
ATOM 17918 C C . LYS A 1 30 ? 16.824 -11.671 10.956 1.00 55.02 56 LYS A C 13
ATOM 17919 O O . LYS A 1 30 ? 17.874 -11.489 11.576 1.00 63.51 56 LYS A O 13
ATOM 17938 N N . GLU A 1 31 ? 15.911 -10.729 10.792 1.00 25.11 57 GLU A N 13
ATOM 17939 C CA . GLU A 1 31 ? 16.007 -9.433 11.445 1.00 51.41 57 GLU A CA 13
ATOM 17940 C C . GLU A 1 31 ? 14.669 -9.089 12.090 1.00 41.42 57 GLU A C 13
ATOM 17941 O O . GLU A 1 31 ? 13.711 -9.852 11.973 1.00 52.22 57 GLU A O 13
ATOM 17953 N N . ARG A 1 32 ? 14.598 -7.956 12.769 1.00 42.52 58 ARG A N 13
ATOM 17954 C CA . ARG A 1 32 ? 13.359 -7.540 13.410 1.00 52.22 58 ARG A CA 13
ATOM 17955 C C . ARG A 1 32 ? 12.532 -6.673 12.474 1.00 64.35 58 ARG A C 13
ATOM 17956 O O . ARG A 1 32 ? 13.032 -5.702 11.899 1.00 63.53 58 ARG A O 13
ATOM 17977 N N . ILE A 1 33 ? 11.273 -7.042 12.306 1.00 34.10 59 ILE A N 13
ATOM 17978 C CA . ILE A 1 33 ? 10.348 -6.278 11.484 1.00 54.11 59 ILE A CA 13
ATOM 17979 C C . ILE A 1 33 ? 9.255 -5.677 12.363 1.00 53.34 59 ILE A C 13
ATOM 17980 O O . ILE A 1 33 ? 8.265 -6.339 12.682 1.00 71.04 59 ILE A O 13
ATOM 17996 N N . PRO A 1 34 ? 9.446 -4.429 12.807 1.00 24.33 60 PRO A N 13
ATOM 17997 C CA . PRO A 1 34 ? 8.510 -3.756 13.694 1.00 41.33 60 PRO A CA 13
ATOM 17998 C C . PRO A 1 34 ? 7.475 -2.911 12.953 1.00 71.22 60 PRO A C 13
ATOM 17999 O O . PRO A 1 34 ? 7.707 -2.458 11.828 1.00 2.02 60 PRO A O 13
ATOM 18010 N N . GLN A 1 35 ? 6.331 -2.708 13.589 1.00 41.13 61 GLN A N 13
ATOM 18011 C CA . GLN A 1 35 ? 5.297 -1.825 13.067 1.00 34.14 61 GLN A CA 13
ATOM 18012 C C . GLN A 1 35 ? 4.703 -0.983 14.189 1.00 62.31 61 GLN A C 13
ATOM 18013 O O . GLN A 1 35 ? 3.731 -1.390 14.827 1.00 74.21 61 GLN A O 13
ATOM 18027 N N . PRO A 1 36 ? 5.305 0.182 14.476 1.00 73.20 62 PRO A N 13
ATOM 18028 C CA . PRO A 1 36 ? 4.811 1.095 15.509 1.00 41.33 62 PRO A CA 13
ATOM 18029 C C . PRO A 1 36 ? 3.493 1.739 15.097 1.00 3.53 62 PRO A C 13
ATOM 18030 O O . PRO A 1 36 ? 2.436 1.429 15.645 1.00 1.42 62 PRO A O 13
ATOM 18041 N N . LYS A 1 37 ? 3.562 2.630 14.118 1.00 72.15 63 LYS A N 13
ATOM 18042 C CA . LYS A 1 37 ? 2.374 3.230 13.545 1.00 65.24 63 LYS A CA 13
ATOM 18043 C C . LYS A 1 37 ? 2.458 3.148 12.026 1.00 21.44 63 LYS A C 13
ATOM 18044 O O . LYS A 1 37 ? 2.976 4.049 11.365 1.00 32.12 63 LYS A O 13
ATOM 18063 N N . ASN A 1 38 ? 1.999 2.035 11.485 1.00 72.20 64 ASN A N 13
ATOM 18064 C CA . ASN A 1 38 ? 1.981 1.841 10.049 1.00 62.25 64 ASN A CA 13
ATOM 18065 C C . ASN A 1 38 ? 0.750 2.488 9.454 1.00 64.34 64 ASN A C 13
ATOM 18066 O O . ASN A 1 38 ? -0.330 2.479 10.051 1.00 33.01 64 ASN A O 13
ATOM 18077 N N . THR A 1 39 ? 0.935 3.069 8.285 1.00 53.13 65 THR A N 13
ATOM 18078 C CA . THR A 1 39 ? -0.126 3.747 7.564 1.00 74.54 65 THR A CA 13
ATOM 18079 C C . THR A 1 39 ? -1.302 2.806 7.305 1.00 1.01 65 THR A C 13
ATOM 18080 O O . THR A 1 39 ? -2.446 3.240 7.184 1.00 53.14 65 THR A O 13
ATOM 18091 N N . VAL A 1 40 ? -0.994 1.513 7.228 1.00 13.44 66 VAL A N 13
ATOM 18092 C CA . VAL A 1 40 ? -2.002 0.471 7.079 1.00 24.02 66 VAL A CA 13
ATOM 18093 C C . VAL A 1 40 ? -3.015 0.540 8.220 1.00 24.30 66 VAL A C 13
ATOM 18094 O O . VAL A 1 40 ? -4.225 0.506 7.999 1.00 25.12 66 VAL A O 13
ATOM 18107 N N . ALA A 1 41 ? -2.509 0.659 9.439 1.00 51.12 67 ALA A N 13
ATOM 18108 C CA . ALA A 1 41 ? -3.365 0.775 10.607 1.00 64.42 67 ALA A CA 13
ATOM 18109 C C . ALA A 1 41 ? -4.092 2.111 10.588 1.00 3.31 67 ALA A C 13
ATOM 18110 O O . ALA A 1 41 ? -5.273 2.187 10.908 1.00 2.43 67 ALA A O 13
ATOM 18117 N N . MET A 1 42 ? -3.371 3.154 10.180 1.00 62.02 68 MET A N 13
ATOM 18118 C CA . MET A 1 42 ? -3.936 4.496 10.056 1.00 71.51 68 MET A CA 13
ATOM 18119 C C . MET A 1 42 ? -5.148 4.502 9.135 1.00 62.11 68 MET A C 13
ATOM 18120 O O . MET A 1 42 ? -6.159 5.133 9.430 1.00 2.23 68 MET A O 13
ATOM 18134 N N . LEU A 1 43 ? -5.036 3.799 8.015 1.00 43.11 69 LEU A N 13
ATOM 18135 C CA . LEU A 1 43 ? -6.127 3.715 7.055 1.00 42.24 69 LEU A CA 13
ATOM 18136 C C . LEU A 1 43 ? -7.343 3.034 7.674 1.00 72.35 69 LEU A C 13
ATOM 18137 O O . LEU A 1 43 ? -8.481 3.407 7.394 1.00 34.55 69 LEU A O 13
ATOM 18153 N N . ASN A 1 44 ? -7.096 2.063 8.548 1.00 41.14 70 ASN A N 13
ATOM 18154 C CA . ASN A 1 44 ? -8.175 1.352 9.226 1.00 2.14 70 ASN A CA 13
ATOM 18155 C C . ASN A 1 44 ? -8.821 2.252 10.270 1.00 51.22 70 ASN A C 13
ATOM 18156 O O . ASN A 1 44 ? -9.928 1.990 10.739 1.00 74.54 70 ASN A O 13
ATOM 18167 N N . GLU A 1 45 ? -8.117 3.320 10.625 1.00 24.43 71 GLU A N 13
ATOM 18168 C CA . GLU A 1 45 ? -8.620 4.293 11.580 1.00 61.12 71 GLU A CA 13
ATOM 18169 C C . GLU A 1 45 ? -9.372 5.406 10.860 1.00 34.42 71 GLU A C 13
ATOM 18170 O O . GLU A 1 45 ? -10.142 6.148 11.468 1.00 2.13 71 GLU A O 13
ATOM 18182 N N . LEU A 1 46 ? -9.140 5.515 9.560 1.00 13.33 72 LEU A N 13
ATOM 18183 C CA . LEU A 1 46 ? -9.767 6.551 8.754 1.00 62.51 72 LEU A CA 13
ATOM 18184 C C . LEU A 1 46 ? -10.940 6.001 7.958 1.00 51.44 72 LEU A C 13
ATOM 18185 O O . LEU A 1 46 ? -12.096 6.316 8.236 1.00 72.44 72 LEU A O 13
ATOM 18201 N N . ARG A 1 47 ? -10.638 5.166 6.978 1.00 4.04 73 ARG A N 13
ATOM 18202 C CA . ARG A 1 47 ? -11.646 4.688 6.048 1.00 23.11 73 ARG A CA 13
ATOM 18203 C C . ARG A 1 47 ? -11.552 3.182 5.882 1.00 55.25 73 ARG A C 13
ATOM 18204 O O . ARG A 1 47 ? -10.602 2.678 5.282 1.00 30.54 73 ARG A O 13
ATOM 18225 N N . HIS A 1 48 ? -12.527 2.463 6.417 1.00 55.53 74 HIS A N 13
ATOM 18226 C CA . HIS A 1 48 ? -12.563 1.020 6.241 1.00 64.33 74 HIS A CA 13
ATOM 18227 C C . HIS A 1 48 ? -13.162 0.689 4.880 1.00 14.21 74 HIS A C 13
ATOM 18228 O O . HIS A 1 48 ? -13.864 1.511 4.287 1.00 15.35 74 HIS A O 13
ATOM 18242 N N . GLY A 1 49 ? -12.897 -0.512 4.396 1.00 21.13 75 GLY A N 13
ATOM 18243 C CA . GLY A 1 49 ? -13.200 -0.834 3.019 1.00 25.41 75 GLY A CA 13
ATOM 18244 C C . GLY A 1 49 ? -11.955 -0.727 2.174 1.00 24.43 75 GLY A C 13
ATOM 18245 O O . GLY A 1 49 ? -12.016 -0.487 0.970 1.00 21.12 75 GLY A O 13
ATOM 18249 N N . LEU A 1 50 ? -10.821 -0.885 2.840 1.00 72.11 76 LEU A N 13
ATOM 18250 C CA . LEU A 1 50 ? -9.520 -0.805 2.209 1.00 24.41 76 LEU A CA 13
ATOM 18251 C C . LEU A 1 50 ? -9.008 -2.202 1.882 1.00 13.14 76 LEU A C 13
ATOM 18252 O O . LEU A 1 50 ? -8.809 -3.030 2.775 1.00 50.21 76 LEU A O 13
ATOM 18268 N N . ILE A 1 51 ? -8.824 -2.478 0.604 1.00 34.03 77 ILE A N 13
ATOM 18269 C CA . ILE A 1 51 ? -8.343 -3.781 0.182 1.00 11.40 77 ILE A CA 13
ATOM 18270 C C . ILE A 1 51 ? -6.936 -3.680 -0.392 1.00 14.33 77 ILE A C 13
ATOM 18271 O O . ILE A 1 51 ? -6.746 -3.173 -1.502 1.00 43.40 77 ILE A O 13
ATOM 18287 N N . TYR A 1 52 ? -5.951 -4.142 0.373 1.00 71.14 78 TYR A N 13
ATOM 18288 C CA . TYR A 1 52 ? -4.580 -4.213 -0.112 1.00 31.42 78 TYR A CA 13
ATOM 18289 C C . TYR A 1 52 ? -4.396 -5.492 -0.910 1.00 25.43 78 TYR A C 13
ATOM 18290 O O . TYR A 1 52 ? -4.937 -6.535 -0.547 1.00 12.31 78 TYR A O 13
ATOM 18308 N N . LYS A 1 53 ? -3.653 -5.408 -1.994 1.00 32.45 79 LYS A N 13
ATOM 18309 C CA . LYS A 1 53 ? -3.353 -6.581 -2.795 1.00 1.42 79 LYS A CA 13
ATOM 18310 C C . LYS A 1 53 ? -2.009 -6.404 -3.485 1.00 45.13 79 LYS A C 13
ATOM 18311 O O . LYS A 1 53 ? -1.588 -5.281 -3.753 1.00 53.41 79 LYS A O 13
ATOM 18330 N N . LEU A 1 54 ? -1.331 -7.503 -3.749 1.00 52.22 80 LEU A N 13
ATOM 18331 C CA . LEU A 1 54 ? -0.047 -7.453 -4.424 1.00 21.14 80 LEU A CA 13
ATOM 18332 C C . LEU A 1 54 ? -0.271 -7.579 -5.923 1.00 43.32 80 LEU A C 13
ATOM 18333 O O . LEU A 1 54 ? -0.605 -8.654 -6.419 1.00 22.54 80 LEU A O 13
ATOM 18349 N N . GLU A 1 55 ? -0.120 -6.481 -6.647 1.00 25.13 81 GLU A N 13
ATOM 18350 C CA . GLU A 1 55 ? -0.405 -6.503 -8.076 1.00 4.42 81 GLU A CA 13
ATOM 18351 C C . GLU A 1 55 ? 0.829 -6.888 -8.883 1.00 32.15 81 GLU A C 13
ATOM 18352 O O . GLU A 1 55 ? 0.716 -7.395 -9.997 1.00 44.42 81 GLU A O 13
ATOM 18364 N N . SER A 1 56 ? 2.009 -6.664 -8.321 1.00 4.21 82 SER A N 13
ATOM 18365 C CA . SER A 1 56 ? 3.253 -7.003 -9.008 1.00 35.23 82 SER A CA 13
ATOM 18366 C C . SER A 1 56 ? 4.400 -7.190 -8.019 1.00 41.42 82 SER A C 13
ATOM 18367 O O . SER A 1 56 ? 4.409 -6.585 -6.944 1.00 12.20 82 SER A O 13
ATOM 18375 N N . GLN A 1 57 ? 5.352 -8.040 -8.384 1.00 65.33 83 GLN A N 13
ATOM 18376 C CA . GLN A 1 57 ? 6.553 -8.243 -7.590 1.00 13.23 83 GLN A CA 13
ATOM 18377 C C . GLN A 1 57 ? 7.737 -8.464 -8.523 1.00 32.41 83 GLN A C 13
ATOM 18378 O O . GLN A 1 57 ? 7.761 -9.426 -9.294 1.00 72.43 83 GLN A O 13
ATOM 18392 N N . THR A 1 58 ? 8.709 -7.568 -8.465 1.00 13.23 84 THR A N 13
ATOM 18393 C CA . THR A 1 58 ? 9.855 -7.627 -9.361 1.00 62.45 84 THR A CA 13
ATOM 18394 C C . THR A 1 58 ? 11.121 -7.140 -8.669 1.00 62.35 84 THR A C 13
ATOM 18395 O O . THR A 1 58 ? 11.078 -6.191 -7.892 1.00 24.11 84 THR A O 13
ATOM 18406 N N . GLY A 1 59 ? 12.240 -7.792 -8.941 1.00 24.34 85 GLY A N 13
ATOM 18407 C CA . GLY A 1 59 ? 13.506 -7.324 -8.412 1.00 64.22 85 GLY A CA 13
ATOM 18408 C C . GLY A 1 59 ? 14.422 -8.450 -7.990 1.00 65.44 85 GLY A C 13
ATOM 18409 O O . GLY A 1 59 ? 14.043 -9.622 -8.062 1.00 54.22 85 GLY A O 13
ATOM 18413 N N . PRO A 1 60 ? 15.651 -8.118 -7.563 1.00 74.11 86 PRO A N 13
ATOM 18414 C CA . PRO A 1 60 ? 16.611 -9.101 -7.049 1.00 21.25 86 PRO A CA 13
ATOM 18415 C C . PRO A 1 60 ? 16.203 -9.628 -5.681 1.00 34.41 86 PRO A C 13
ATOM 18416 O O . PRO A 1 60 ? 15.284 -9.106 -5.059 1.00 62.11 86 PRO A O 13
ATOM 18427 N N . VAL A 1 61 ? 16.893 -10.649 -5.202 1.00 3.42 87 VAL A N 13
ATOM 18428 C CA . VAL A 1 61 ? 16.552 -11.241 -3.918 1.00 44.51 87 VAL A CA 13
ATOM 18429 C C . VAL A 1 61 ? 17.125 -10.441 -2.751 1.00 60.41 87 VAL A C 13
ATOM 18430 O O . VAL A 1 61 ? 16.667 -10.577 -1.620 1.00 33.21 87 VAL A O 13
ATOM 18443 N N . HIS A 1 62 ? 18.124 -9.605 -3.025 1.00 54.34 88 HIS A N 13
ATOM 18444 C CA . HIS A 1 62 ? 18.722 -8.788 -1.975 1.00 42.04 88 HIS A CA 13
ATOM 18445 C C . HIS A 1 62 ? 17.913 -7.510 -1.765 1.00 41.41 88 HIS A C 13
ATOM 18446 O O . HIS A 1 62 ? 17.886 -6.951 -0.669 1.00 22.34 88 HIS A O 13
ATOM 18460 N N . ALA A 1 63 ? 17.246 -7.059 -2.823 1.00 42.12 89 ALA A N 13
ATOM 18461 C CA . ALA A 1 63 ? 16.396 -5.879 -2.745 1.00 14.44 89 ALA A CA 13
ATOM 18462 C C . ALA A 1 63 ? 15.261 -5.972 -3.750 1.00 20.51 89 ALA A C 13
ATOM 18463 O O . ALA A 1 63 ? 15.289 -5.326 -4.801 1.00 5.24 89 ALA A O 13
ATOM 18470 N N . PRO A 1 64 ? 14.257 -6.800 -3.459 1.00 41.34 90 PRO A N 13
ATOM 18471 C CA . PRO A 1 64 ? 13.110 -6.969 -4.340 1.00 20.35 90 PRO A CA 13
ATOM 18472 C C . PRO A 1 64 ? 12.120 -5.827 -4.192 1.00 2.41 90 PRO A C 13
ATOM 18473 O O . PRO A 1 64 ? 12.092 -5.146 -3.166 1.00 75.11 90 PRO A O 13
ATOM 18484 N N . LEU A 1 65 ? 11.325 -5.600 -5.215 1.00 23.32 91 LEU A N 13
ATOM 18485 C CA . LEU A 1 65 ? 10.300 -4.583 -5.148 1.00 62.53 91 LEU A CA 13
ATOM 18486 C C . LEU A 1 65 ? 8.927 -5.233 -5.151 1.00 33.03 91 LEU A C 13
ATOM 18487 O O . LEU A 1 65 ? 8.650 -6.134 -5.948 1.00 44.51 91 LEU A O 13
ATOM 18503 N N . PHE A 1 66 ? 8.087 -4.779 -4.251 1.00 34.24 92 PHE A N 13
ATOM 18504 C CA . PHE A 1 66 ? 6.727 -5.266 -4.146 1.00 24.42 92 PHE A CA 13
ATOM 18505 C C . PHE A 1 66 ? 5.777 -4.120 -4.422 1.00 10.01 92 PHE A C 13
ATOM 18506 O O . PHE A 1 66 ? 6.007 -2.997 -3.974 1.00 34.11 92 PHE A O 13
ATOM 18523 N N . THR A 1 67 ? 4.726 -4.398 -5.163 1.00 63.13 93 THR A N 13
ATOM 18524 C CA . THR A 1 67 ? 3.787 -3.370 -5.555 1.00 65.34 93 THR A CA 13
ATOM 18525 C C . THR A 1 67 ? 2.396 -3.699 -5.031 1.00 61.42 93 THR A C 13
ATOM 18526 O O . THR A 1 67 ? 1.707 -4.577 -5.558 1.00 52.21 93 THR A O 13
ATOM 18537 N N . ILE A 1 68 ? 2.011 -3.006 -3.973 1.00 62.33 94 ILE A N 13
ATOM 18538 C CA . ILE A 1 68 ? 0.731 -3.230 -3.324 1.00 73.42 94 ILE A CA 13
ATOM 18539 C C . ILE A 1 68 ? -0.262 -2.160 -3.740 1.00 50.04 94 ILE A C 13
ATOM 18540 O O . ILE A 1 68 ? 0.048 -0.968 -3.729 1.00 72.50 94 ILE A O 13
ATOM 18556 N N . SER A 1 69 ? -1.442 -2.597 -4.128 1.00 54.53 95 SER A N 13
ATOM 18557 C CA . SER A 1 69 ? -2.501 -1.698 -4.525 1.00 5.34 95 SER A CA 13
ATOM 18558 C C . SER A 1 69 ? -3.653 -1.750 -3.531 1.00 25.41 95 SER A C 13
ATOM 18559 O O . SER A 1 69 ? -4.322 -2.778 -3.387 1.00 12.35 95 SER A O 13
ATOM 18567 N N . VAL A 1 70 ? -3.877 -0.649 -2.833 1.00 54.03 96 VAL A N 13
ATOM 18568 C CA . VAL A 1 70 ? -4.987 -0.562 -1.903 1.00 40.23 96 VAL A CA 13
ATOM 18569 C C . VAL A 1 70 ? -6.064 0.345 -2.469 1.00 40.42 96 VAL A C 13
ATOM 18570 O O . VAL A 1 70 ? -5.795 1.471 -2.880 1.00 24.34 96 VAL A O 13
ATOM 18583 N N . GLU A 1 71 ? -7.277 -0.156 -2.514 1.00 1.14 97 GLU A N 13
ATOM 18584 C CA . GLU A 1 71 ? -8.369 0.607 -3.065 1.00 52.34 97 GLU A CA 13
ATOM 18585 C C . GLU A 1 71 ? -9.246 1.145 -1.949 1.00 44.12 97 GLU A C 13
ATOM 18586 O O . GLU A 1 71 ? -9.883 0.383 -1.219 1.00 75.44 97 GLU A O 13
ATOM 18598 N N . VAL A 1 72 ? -9.243 2.459 -1.809 1.00 44.31 98 VAL A N 13
ATOM 18599 C CA . VAL A 1 72 ? -9.994 3.128 -0.757 1.00 22.22 98 VAL A CA 13
ATOM 18600 C C . VAL A 1 72 ? -10.904 4.176 -1.348 1.00 71.51 98 VAL A C 13
ATOM 18601 O O . VAL A 1 72 ? -10.465 5.039 -2.109 1.00 12.35 98 VAL A O 13
ATOM 18614 N N . ASP A 1 73 ? -12.179 4.069 -0.999 1.00 12.04 99 ASP A N 13
ATOM 18615 C CA . ASP A 1 73 ? -13.197 4.999 -1.461 1.00 11.03 99 ASP A CA 13
ATOM 18616 C C . ASP A 1 73 ? -13.255 5.061 -2.984 1.00 43.40 99 ASP A C 13
ATOM 18617 O O . ASP A 1 73 ? -13.596 6.092 -3.563 1.00 33.15 99 ASP A O 13
ATOM 18626 N N . GLY A 1 74 ? -12.939 3.946 -3.629 1.00 54.45 100 GLY A N 13
ATOM 18627 C CA . GLY A 1 74 ? -12.959 3.900 -5.078 1.00 20.15 100 GLY A CA 13
ATOM 18628 C C . GLY A 1 74 ? -11.710 4.502 -5.691 1.00 72.50 100 GLY A C 13
ATOM 18629 O O . GLY A 1 74 ? -11.690 4.843 -6.874 1.00 3.14 100 GLY A O 13
ATOM 18633 N N . GLN A 1 75 ? -10.675 4.657 -4.879 1.00 52.22 101 GLN A N 13
ATOM 18634 C CA . GLN A 1 75 ? -9.394 5.155 -5.350 1.00 61.12 101 GLN A CA 13
ATOM 18635 C C . GLN A 1 75 ? -8.297 4.155 -5.056 1.00 12.11 101 GLN A C 13
ATOM 18636 O O . GLN A 1 75 ? -8.071 3.777 -3.909 1.00 45.31 101 GLN A O 13
ATOM 18650 N N . LYS A 1 76 ? -7.638 3.712 -6.105 1.00 24.23 102 LYS A N 13
ATOM 18651 C CA . LYS A 1 76 ? -6.596 2.717 -5.976 1.00 13.30 102 LYS A CA 13
ATOM 18652 C C . LYS A 1 76 ? -5.242 3.389 -5.776 1.00 51.53 102 LYS A C 13
ATOM 18653 O O . LYS A 1 76 ? -4.683 3.985 -6.697 1.00 31.14 102 LYS A O 13
ATOM 18672 N N . TYR A 1 77 ? -4.738 3.299 -4.558 1.00 11.20 103 TYR A N 13
ATOM 18673 C CA . TYR A 1 77 ? -3.459 3.887 -4.206 1.00 71.55 103 TYR A CA 13
ATOM 18674 C C . TYR A 1 77 ? -2.369 2.835 -4.300 1.00 33.44 103 TYR A C 13
ATOM 18675 O O . TYR A 1 77 ? -2.535 1.711 -3.819 1.00 13.21 103 TYR A O 13
ATOM 18693 N N . LEU A 1 78 ? -1.266 3.191 -4.931 1.00 21.11 104 LEU A N 13
ATOM 18694 C CA . LEU A 1 78 ? -0.184 2.250 -5.148 1.00 14.42 104 LEU A CA 13
ATOM 18695 C C . LEU A 1 78 ? 0.971 2.508 -4.191 1.00 40.35 104 LEU A C 13
ATOM 18696 O O . LEU A 1 78 ? 1.269 3.656 -3.855 1.00 32.12 104 LEU A O 13
ATOM 18712 N N . GLY A 1 79 ? 1.606 1.438 -3.752 1.00 74.54 105 GLY A N 13
ATOM 18713 C CA . GLY A 1 79 ? 2.777 1.554 -2.913 1.00 75.43 105 GLY A CA 13
ATOM 18714 C C . GLY A 1 79 ? 3.820 0.529 -3.287 1.00 61.31 105 GLY A C 13
ATOM 18715 O O . GLY A 1 79 ? 3.511 -0.658 -3.415 1.00 31.22 105 GLY A O 13
ATOM 18719 N N . GLN A 1 80 ? 5.050 0.976 -3.474 1.00 52.44 106 GLN A N 13
ATOM 18720 C CA . GLN A 1 80 ? 6.116 0.093 -3.914 1.00 11.32 106 GLN A CA 13
ATOM 18721 C C . GLN A 1 80 ? 7.229 0.047 -2.873 1.00 32.04 106 GLN A C 13
ATOM 18722 O O . GLN A 1 80 ? 7.877 1.056 -2.594 1.00 12.24 106 GLN A O 13
ATOM 18736 N N . GLY A 1 81 ? 7.451 -1.132 -2.310 1.00 55.34 107 GLY A N 13
ATOM 18737 C CA . GLY A 1 81 ? 8.425 -1.281 -1.245 1.00 32.45 107 GLY A CA 13
ATOM 18738 C C . GLY A 1 81 ? 9.318 -2.483 -1.458 1.00 11.25 107 GLY A C 13
ATOM 18739 O O . GLY A 1 81 ? 9.249 -3.128 -2.499 1.00 64.52 107 GLY A O 13
ATOM 18743 N N . ARG A 1 82 ? 10.141 -2.802 -0.467 1.00 13.23 108 ARG A N 13
ATOM 18744 C CA . ARG A 1 82 ? 11.116 -3.886 -0.602 1.00 51.53 108 ARG A CA 13
ATOM 18745 C C . ARG A 1 82 ? 10.509 -5.218 -0.172 1.00 22.32 108 ARG A C 13
ATOM 18746 O O . ARG A 1 82 ? 11.144 -6.268 -0.272 1.00 2.52 108 ARG A O 13
ATOM 18767 N N . SER A 1 83 ? 9.275 -5.166 0.309 1.00 33.24 109 SER A N 13
ATOM 18768 C CA . SER A 1 83 ? 8.581 -6.342 0.821 1.00 22.52 109 SER A CA 13
ATOM 18769 C C . SER A 1 83 ? 7.083 -6.069 0.836 1.00 72.14 109 SER A C 13
ATOM 18770 O O . SER A 1 83 ? 6.670 -4.922 0.644 1.00 24.55 109 SER A O 13
ATOM 18778 N N . LYS A 1 84 ? 6.276 -7.104 1.066 1.00 33.43 110 LYS A N 13
ATOM 18779 C CA . LYS A 1 84 ? 4.824 -6.941 1.132 1.00 12.44 110 LYS A CA 13
ATOM 18780 C C . LYS A 1 84 ? 4.467 -5.919 2.200 1.00 65.11 110 LYS A C 13
ATOM 18781 O O . LYS A 1 84 ? 3.637 -5.038 1.986 1.00 3.43 110 LYS A O 13
ATOM 18800 N N . LYS A 1 85 ? 5.130 -6.045 3.342 1.00 14.52 111 LYS A N 13
ATOM 18801 C CA . LYS A 1 85 ? 4.883 -5.189 4.488 1.00 10.54 111 LYS A CA 13
ATOM 18802 C C . LYS A 1 85 ? 5.216 -3.739 4.148 1.00 51.24 111 LYS A C 13
ATOM 18803 O O . LYS A 1 85 ? 4.415 -2.836 4.389 1.00 2.24 111 LYS A O 13
ATOM 18822 N N . VAL A 1 86 ? 6.385 -3.534 3.558 1.00 54.22 112 VAL A N 13
ATOM 18823 C CA . VAL A 1 86 ? 6.822 -2.201 3.169 1.00 11.23 112 VAL A CA 13
ATOM 18824 C C . VAL A 1 86 ? 5.878 -1.609 2.126 1.00 31.54 112 VAL A C 13
ATOM 18825 O O . VAL A 1 86 ? 5.380 -0.499 2.289 1.00 73.23 112 VAL A O 13
ATOM 18838 N N . ALA A 1 87 ? 5.612 -2.378 1.075 1.00 23.34 113 ALA A N 13
ATOM 18839 C CA . ALA A 1 87 ? 4.785 -1.915 -0.034 1.00 40.14 113 ALA A CA 13
ATOM 18840 C C . ALA A 1 87 ? 3.369 -1.588 0.421 1.00 22.25 113 ALA A C 13
ATOM 18841 O O . ALA A 1 87 ? 2.773 -0.611 -0.029 1.00 4.20 113 ALA A O 13
ATOM 18848 N N . ARG A 1 88 ? 2.839 -2.412 1.315 1.00 32.24 114 ARG A N 13
ATOM 18849 C CA . ARG A 1 88 ? 1.500 -2.213 1.846 1.00 62.45 114 ARG A CA 13
ATOM 18850 C C . ARG A 1 88 ? 1.419 -0.886 2.598 1.00 64.13 114 ARG A C 13
ATOM 18851 O O . ARG A 1 88 ? 0.445 -0.143 2.469 1.00 24.41 114 ARG A O 13
ATOM 18872 N N . ILE A 1 89 ? 2.455 -0.597 3.373 1.00 31.45 115 ILE A N 13
ATOM 18873 C CA . ILE A 1 89 ? 2.575 0.681 4.063 1.00 55.03 115 ILE A CA 13
ATOM 18874 C C . ILE A 1 89 ? 2.649 1.836 3.059 1.00 20.31 115 ILE A C 13
ATOM 18875 O O . ILE A 1 89 ? 1.917 2.818 3.173 1.00 1.21 115 ILE A O 13
ATOM 18891 N N . GLU A 1 90 ? 3.521 1.707 2.069 1.00 1.32 116 GLU A N 13
ATOM 18892 C CA . GLU A 1 90 ? 3.678 2.732 1.047 1.00 42.12 116 GLU A CA 13
ATOM 18893 C C . GLU A 1 90 ? 2.362 3.002 0.320 1.00 22.41 116 GLU A C 13
ATOM 18894 O O . GLU A 1 90 ? 2.052 4.148 -0.009 1.00 32.32 116 GLU A O 13
ATOM 18906 N N . ALA A 1 91 ? 1.591 1.948 0.089 1.00 63.23 117 ALA A N 13
ATOM 18907 C CA . ALA A 1 91 ? 0.283 2.079 -0.542 1.00 11.42 117 ALA A CA 13
ATOM 18908 C C . ALA A 1 91 ? -0.660 2.898 0.328 1.00 64.14 117 ALA A C 13
ATOM 18909 O O . ALA A 1 91 ? -1.294 3.849 -0.139 1.00 4.34 117 ALA A O 13
ATOM 18916 N N . ALA A 1 92 ? -0.731 2.532 1.600 1.00 33.41 118 ALA A N 13
ATOM 18917 C CA . ALA A 1 92 ? -1.598 3.212 2.549 1.00 50.42 118 ALA A CA 13
ATOM 18918 C C . ALA A 1 92 ? -1.149 4.649 2.771 1.00 60.22 118 ALA A C 13
ATOM 18919 O O . ALA A 1 92 ? -1.965 5.533 3.022 1.00 73.53 118 ALA A O 13
ATOM 18926 N N . ALA A 1 93 ? 0.155 4.877 2.675 1.00 42.24 119 ALA A N 13
ATOM 18927 C CA . ALA A 1 93 ? 0.712 6.213 2.827 1.00 2.44 119 ALA A CA 13
ATOM 18928 C C . ALA A 1 93 ? 0.171 7.142 1.749 1.00 70.13 119 ALA A C 13
ATOM 18929 O O . ALA A 1 93 ? -0.204 8.285 2.029 1.00 60.24 119 ALA A O 13
ATOM 18936 N N . THR A 1 94 ? 0.115 6.636 0.519 1.00 70.13 120 THR A N 13
ATOM 18937 C CA . THR A 1 94 ? -0.443 7.389 -0.595 1.00 52.33 120 THR A CA 13
ATOM 18938 C C . THR A 1 94 ? -1.906 7.740 -0.322 1.00 74.10 120 THR A C 13
ATOM 18939 O O . THR A 1 94 ? -2.358 8.848 -0.613 1.00 3.54 120 THR A O 13
ATOM 18950 N N . ALA A 1 95 ? -2.633 6.791 0.260 1.00 74.03 121 ALA A N 13
ATOM 18951 C CA . ALA A 1 95 ? -4.030 7.002 0.613 1.00 3.11 121 ALA A CA 13
ATOM 18952 C C . ALA A 1 95 ? -4.162 8.106 1.655 1.00 53.20 121 ALA A C 13
ATOM 18953 O O . ALA A 1 95 ? -4.939 9.046 1.478 1.00 23.34 121 ALA A O 13
ATOM 18960 N N . LEU A 1 96 ? -3.380 7.997 2.728 1.00 23.24 122 LEU A N 13
ATOM 18961 C CA . LEU A 1 96 ? -3.435 8.960 3.826 1.00 62.14 122 LEU A CA 13
ATOM 18962 C C . LEU A 1 96 ? -3.157 10.373 3.333 1.00 41.41 122 LEU A C 13
ATOM 18963 O O . LEU A 1 96 ? -3.916 11.300 3.618 1.00 51.13 122 LEU A O 13
ATOM 18979 N N . ARG A 1 97 ? -2.076 10.531 2.577 1.00 4.25 123 ARG A N 13
ATOM 18980 C CA . ARG A 1 97 ? -1.644 11.851 2.125 1.00 2.53 123 ARG A CA 13
ATOM 18981 C C . ARG A 1 97 ? -2.604 12.417 1.086 1.00 43.31 123 ARG A C 13
ATOM 18982 O O . ARG A 1 97 ? -2.564 13.606 0.771 1.00 34.13 123 ARG A O 13
ATOM 19003 N N . SER A 1 98 ? -3.467 11.561 0.556 1.00 64.34 124 SER A N 13
ATOM 19004 C CA . SER A 1 98 ? -4.460 11.997 -0.405 1.00 52.41 124 SER A CA 13
ATOM 19005 C C . SER A 1 98 ? -5.689 12.516 0.331 1.00 21.44 124 SER A C 13
ATOM 19006 O O . SER A 1 98 ? -6.430 13.351 -0.187 1.00 41.12 124 SER A O 13
ATOM 19014 N N . PHE A 1 99 ? -5.896 12.016 1.549 1.00 61.12 125 PHE A N 13
ATOM 19015 C CA . PHE A 1 99 ? -7.010 12.462 2.377 1.00 43.14 125 PHE A CA 13
ATOM 19016 C C . PHE A 1 99 ? -6.667 13.780 3.053 1.00 54.41 125 PHE A C 13
ATOM 19017 O O . PHE A 1 99 ? -7.374 14.778 2.903 1.00 41.13 125 PHE A O 13
ATOM 19034 N N . ILE A 1 100 ? -5.573 13.770 3.803 1.00 4.24 126 ILE A N 13
ATOM 19035 C CA . ILE A 1 100 ? -5.178 14.921 4.599 1.00 73.43 126 ILE A CA 13
ATOM 19036 C C . ILE A 1 100 ? -3.701 15.235 4.422 1.00 72.54 126 ILE A C 13
ATOM 19037 O O . ILE A 1 100 ? -2.882 14.334 4.233 1.00 1.43 126 ILE A O 13
ATOM 19053 N N . GLN A 1 101 ? -3.379 16.519 4.493 1.00 25.12 127 GLN A N 13
ATOM 19054 C CA . GLN A 1 101 ? -2.002 16.990 4.469 1.00 33.25 127 GLN A CA 13
ATOM 19055 C C . GLN A 1 101 ? -1.895 18.319 5.196 1.00 54.41 127 GLN A C 13
ATOM 19056 O O . GLN A 1 101 ? -2.640 19.257 4.916 1.00 15.13 127 GLN A O 13
ATOM 19070 N N . PHE A 1 102 ? -0.968 18.387 6.132 1.00 1.15 128 PHE A N 13
ATOM 19071 C CA . PHE A 1 102 ? -0.718 19.608 6.875 1.00 64.40 128 PHE A CA 13
ATOM 19072 C C . PHE A 1 102 ? 0.303 20.438 6.116 1.00 24.50 128 PHE A C 13
ATOM 19073 O O . PHE A 1 102 ? 0.496 21.624 6.382 1.00 54.30 128 PHE A O 13
ATOM 19090 N N . LYS A 1 103 ? 0.956 19.778 5.175 1.00 24.44 129 LYS A N 13
ATOM 19091 C CA . LYS A 1 103 ? 1.871 20.424 4.250 1.00 42.43 129 LYS A CA 13
ATOM 19092 C C . LYS A 1 103 ? 1.245 20.436 2.863 1.00 52.41 129 LYS A C 13
ATOM 19093 O O . LYS A 1 103 ? 0.051 20.184 2.718 1.00 43.33 129 LYS A O 13
ATOM 19112 N N . ASP A 1 104 ? 2.045 20.719 1.849 1.00 3.02 130 ASP A N 13
ATOM 19113 C CA . ASP A 1 104 ? 1.564 20.674 0.475 1.00 61.03 130 ASP A CA 13
ATOM 19114 C C . ASP A 1 104 ? 1.424 19.228 0.032 1.00 21.42 130 ASP A C 13
ATOM 19115 O O . ASP A 1 104 ? 0.533 18.878 -0.743 1.00 13.41 130 ASP A O 13
ATOM 19124 N N . GLY A 1 105 ? 2.316 18.389 0.540 1.00 64.01 131 GLY A N 13
ATOM 19125 C CA . GLY A 1 105 ? 2.308 16.988 0.181 1.00 63.24 131 GLY A CA 13
ATOM 19126 C C . GLY A 1 105 ? 2.907 16.763 -1.190 1.00 43.24 131 GLY A C 13
ATOM 19127 O O . GLY A 1 105 ? 2.742 15.697 -1.782 1.00 20.11 131 GLY A O 13
ATOM 19131 N N . ALA A 1 106 ? 3.606 17.771 -1.687 1.00 42.53 132 ALA A N 13
ATOM 19132 C CA . ALA A 1 106 ? 4.201 17.710 -3.009 1.00 63.13 132 ALA A CA 13
ATOM 19133 C C . ALA A 1 106 ? 5.709 17.554 -2.905 1.00 32.24 132 ALA A C 13
ATOM 19134 O O . ALA A 1 106 ? 6.352 18.181 -2.061 1.00 33.21 132 ALA A O 13
ATOM 19141 N N . VAL A 1 107 ? 6.264 16.704 -3.748 1.00 61.44 133 VAL A N 13
ATOM 19142 C CA . VAL A 1 107 ? 7.700 16.484 -3.769 1.00 14.10 133 VAL A CA 13
ATOM 19143 C C . VAL A 1 107 ? 8.304 17.108 -5.019 1.00 44.12 133 VAL A C 13
ATOM 19144 O O . VAL A 1 107 ? 8.112 16.607 -6.130 1.00 1.24 133 VAL A O 13
ATOM 19157 N N . LEU A 1 108 ? 9.025 18.207 -4.844 1.00 22.43 134 LEU A N 13
ATOM 19158 C CA . LEU A 1 108 ? 9.636 18.888 -5.972 1.00 52.23 134 LEU A CA 13
ATOM 19159 C C . LEU A 1 108 ? 10.962 18.227 -6.327 1.00 20.02 134 LEU A C 13
ATOM 19160 O O . LEU A 1 108 ? 12.036 18.677 -5.921 1.00 73.43 134 LEU A O 13
ATOM 19176 N N . SER A 1 109 ? 10.867 17.123 -7.043 1.00 23.12 135 SER A N 13
ATOM 19177 C CA . SER A 1 109 ? 12.029 16.387 -7.505 1.00 64.24 135 SER A CA 13
ATOM 19178 C C . SER A 1 109 ? 11.655 15.600 -8.752 1.00 41.34 135 SER A C 13
ATOM 19179 O O . SER A 1 109 ? 10.541 15.080 -8.840 1.00 72.14 135 SER A O 13
ATOM 19187 N N . PRO A 1 110 ? 12.559 15.531 -9.743 1.00 41.21 136 PRO A N 13
ATOM 19188 C CA . PRO A 1 110 ? 12.332 14.753 -10.962 1.00 44.41 136 PRO A CA 13
ATOM 19189 C C . PRO A 1 110 ? 12.145 13.275 -10.653 1.00 34.32 136 PRO A C 13
ATOM 19190 O O . PRO A 1 110 ? 13.100 12.571 -10.314 1.00 51.30 136 PRO A O 13
ATOM 19201 N N . LEU A 1 111 ? 10.912 12.817 -10.741 1.00 51.22 137 LEU A N 13
ATOM 19202 C CA . LEU A 1 111 ? 10.586 11.440 -10.429 1.00 45.03 137 LEU A CA 13
ATOM 19203 C C . LEU A 1 111 ? 10.400 10.643 -11.708 1.00 60.32 137 LEU A C 13
ATOM 19204 O O . LEU A 1 111 ? 10.206 11.212 -12.783 1.00 54.31 137 LEU A O 13
ATOM 19220 N N . LYS A 1 112 ? 10.466 9.332 -11.590 1.00 43.31 138 LYS A N 13
ATOM 19221 C CA . LYS A 1 112 ? 10.335 8.459 -12.742 1.00 44.24 138 LYS A CA 13
ATOM 19222 C C . LYS A 1 112 ? 8.947 7.836 -12.762 1.00 54.30 138 LYS A C 13
ATOM 19223 O O . LYS A 1 112 ? 8.382 7.528 -11.709 1.00 24.20 138 LYS A O 13
ATOM 19242 N N . PRO A 1 113 ? 8.364 7.672 -13.955 1.00 71.21 139 PRO A N 13
ATOM 19243 C CA . PRO A 1 113 ? 7.038 7.082 -14.102 1.00 52.54 139 PRO A CA 13
ATOM 19244 C C . PRO A 1 113 ? 7.084 5.558 -14.078 1.00 60.41 139 PRO A C 13
ATOM 19245 O O . PRO A 1 113 ? 8.132 4.956 -13.825 1.00 43.41 139 PRO A O 13
ATOM 19256 N N . ALA A 1 114 ? 5.945 4.937 -14.338 1.00 42.51 140 ALA A N 13
ATOM 19257 C CA . ALA A 1 114 ? 5.871 3.490 -14.409 1.00 15.10 140 ALA A CA 13
ATOM 19258 C C . ALA A 1 114 ? 5.859 3.045 -15.865 1.00 61.31 140 ALA A C 13
ATOM 19259 O O . ALA A 1 114 ? 4.774 3.068 -16.490 1.00 38.13 140 ALA A O 13
ATOM 19267 N N . SER A 1 22 ? -28.632 -7.636 22.017 1.00 63.54 48 SER A N 14
ATOM 19268 C CA . SER A 1 22 ? -28.212 -6.458 21.230 1.00 2.23 48 SER A CA 14
ATOM 19269 C C . SER A 1 22 ? -26.742 -6.146 21.474 1.00 24.13 48 SER A C 14
ATOM 19270 O O . SER A 1 22 ? -26.403 -5.386 22.385 1.00 33.20 48 SER A O 14
ATOM 19278 N N . ASP A 1 23 ? -25.871 -6.759 20.677 1.00 23.40 49 ASP A N 14
ATOM 19279 C CA . ASP A 1 23 ? -24.433 -6.519 20.774 1.00 53.24 49 ASP A CA 14
ATOM 19280 C C . ASP A 1 23 ? -23.687 -7.236 19.651 1.00 52.13 49 ASP A C 14
ATOM 19281 O O . ASP A 1 23 ? -23.505 -8.452 19.693 1.00 74.10 49 ASP A O 14
ATOM 19290 N N . PRO A 1 24 ? -23.277 -6.492 18.617 1.00 65.25 50 PRO A N 14
ATOM 19291 C CA . PRO A 1 24 ? -22.535 -7.031 17.488 1.00 52.15 50 PRO A CA 14
ATOM 19292 C C . PRO A 1 24 ? -21.023 -6.960 17.702 1.00 21.21 50 PRO A C 14
ATOM 19293 O O . PRO A 1 24 ? -20.456 -5.877 17.875 1.00 73.13 50 PRO A O 14
ATOM 19304 N N . LYS A 1 25 ? -20.373 -8.114 17.689 1.00 12.53 51 LYS A N 14
ATOM 19305 C CA . LYS A 1 25 ? -18.935 -8.185 17.897 1.00 3.12 51 LYS A CA 14
ATOM 19306 C C . LYS A 1 25 ? -18.258 -8.855 16.713 1.00 31.03 51 LYS A C 14
ATOM 19307 O O . LYS A 1 25 ? -18.837 -9.733 16.068 1.00 11.20 51 LYS A O 14
ATOM 19326 N N . LYS A 1 26 ? -17.038 -8.429 16.415 1.00 31.42 52 LYS A N 14
ATOM 19327 C CA . LYS A 1 26 ? -16.268 -9.039 15.345 1.00 54.33 52 LYS A CA 14
ATOM 19328 C C . LYS A 1 26 ? -15.508 -10.243 15.883 1.00 30.42 52 LYS A C 14
ATOM 19329 O O . LYS A 1 26 ? -14.359 -10.129 16.306 1.00 42.31 52 LYS A O 14
ATOM 19348 N N . LYS A 1 27 ? -16.172 -11.388 15.909 1.00 15.33 53 LYS A N 14
ATOM 19349 C CA . LYS A 1 27 ? -15.556 -12.609 16.405 1.00 64.40 53 LYS A CA 14
ATOM 19350 C C . LYS A 1 27 ? -14.601 -13.185 15.365 1.00 63.21 53 LYS A C 14
ATOM 19351 O O . LYS A 1 27 ? -14.970 -13.363 14.202 1.00 61.41 53 LYS A O 14
ATOM 19370 N N . MET A 1 28 ? -13.357 -13.415 15.787 1.00 21.13 54 MET A N 14
ATOM 19371 C CA . MET A 1 28 ? -12.278 -13.901 14.915 1.00 24.41 54 MET A CA 14
ATOM 19372 C C . MET A 1 28 ? -11.842 -12.827 13.907 1.00 43.24 54 MET A C 14
ATOM 19373 O O . MET A 1 28 ? -10.692 -12.803 13.469 1.00 73.31 54 MET A O 14
ATOM 19387 N N . CYS A 1 29 ? -12.760 -11.932 13.556 1.00 25.12 55 CYS A N 14
ATOM 19388 C CA . CYS A 1 29 ? -12.467 -10.819 12.663 1.00 63.31 55 CYS A CA 14
ATOM 19389 C C . CYS A 1 29 ? -11.811 -9.685 13.451 1.00 52.20 55 CYS A C 14
ATOM 19390 O O . CYS A 1 29 ? -12.258 -8.537 13.422 1.00 13.24 55 CYS A O 14
ATOM 19398 N N . LYS A 1 30 ? -10.753 -10.028 14.166 1.00 75.13 56 LYS A N 14
ATOM 19399 C CA . LYS A 1 30 ? -10.036 -9.074 14.988 1.00 73.20 56 LYS A CA 14
ATOM 19400 C C . LYS A 1 30 ? -8.672 -8.789 14.381 1.00 65.31 56 LYS A C 14
ATOM 19401 O O . LYS A 1 30 ? -7.742 -9.587 14.513 1.00 74.41 56 LYS A O 14
ATOM 19420 N N . GLU A 1 31 ? -8.583 -7.669 13.680 1.00 54.42 57 GLU A N 14
ATOM 19421 C CA . GLU A 1 31 ? -7.347 -7.232 13.048 1.00 75.53 57 GLU A CA 14
ATOM 19422 C C . GLU A 1 31 ? -6.214 -7.144 14.068 1.00 43.43 57 GLU A C 14
ATOM 19423 O O . GLU A 1 31 ? -5.096 -7.581 13.793 1.00 71.53 57 GLU A O 14
ATOM 19435 N N . ARG A 1 32 ? -6.528 -6.592 15.244 1.00 3.14 58 ARG A N 14
ATOM 19436 C CA . ARG A 1 32 ? -5.586 -6.512 16.360 1.00 62.34 58 ARG A CA 14
ATOM 19437 C C . ARG A 1 32 ? -4.288 -5.821 15.945 1.00 23.12 58 ARG A C 14
ATOM 19438 O O . ARG A 1 32 ? -3.313 -6.475 15.568 1.00 15.32 58 ARG A O 14
ATOM 19459 N N . ILE A 1 33 ? -4.283 -4.499 15.987 1.00 20.03 59 ILE A N 14
ATOM 19460 C CA . ILE A 1 33 ? -3.088 -3.743 15.651 1.00 41.11 59 ILE A CA 14
ATOM 19461 C C . ILE A 1 33 ? -2.559 -3.002 16.876 1.00 21.44 59 ILE A C 14
ATOM 19462 O O . ILE A 1 33 ? -3.016 -1.901 17.194 1.00 64.25 59 ILE A O 14
ATOM 19478 N N . PRO A 1 34 ? -1.632 -3.628 17.616 1.00 60.32 60 PRO A N 14
ATOM 19479 C CA . PRO A 1 34 ? -0.949 -2.995 18.740 1.00 31.24 60 PRO A CA 14
ATOM 19480 C C . PRO A 1 34 ? 0.166 -2.073 18.262 1.00 20.21 60 PRO A C 14
ATOM 19481 O O . PRO A 1 34 ? 0.954 -2.451 17.394 1.00 72.44 60 PRO A O 14
ATOM 19492 N N . GLN A 1 35 ? 0.221 -0.873 18.837 1.00 13.11 61 GLN A N 14
ATOM 19493 C CA . GLN A 1 35 ? 1.203 0.142 18.452 1.00 71.31 61 GLN A CA 14
ATOM 19494 C C . GLN A 1 35 ? 1.041 0.518 16.981 1.00 24.42 61 GLN A C 14
ATOM 19495 O O . GLN A 1 35 ? 1.815 0.087 16.123 1.00 20.42 61 GLN A O 14
ATOM 19509 N N . PRO A 1 36 ? 0.014 1.329 16.676 1.00 15.34 62 PRO A N 14
ATOM 19510 C CA . PRO A 1 36 ? -0.339 1.702 15.302 1.00 1.50 62 PRO A CA 14
ATOM 19511 C C . PRO A 1 36 ? 0.642 2.697 14.681 1.00 62.15 62 PRO A C 14
ATOM 19512 O O . PRO A 1 36 ? 0.283 3.838 14.389 1.00 13.12 62 PRO A O 14
ATOM 19523 N N . LYS A 1 37 ? 1.881 2.263 14.482 1.00 2.24 63 LYS A N 14
ATOM 19524 C CA . LYS A 1 37 ? 2.892 3.093 13.833 1.00 33.22 63 LYS A CA 14
ATOM 19525 C C . LYS A 1 37 ? 2.936 2.801 12.336 1.00 25.54 63 LYS A C 14
ATOM 19526 O O . LYS A 1 37 ? 3.817 3.274 11.616 1.00 72.45 63 LYS A O 14
ATOM 19545 N N . ASN A 1 38 ? 1.977 2.013 11.879 1.00 5.34 64 ASN A N 14
ATOM 19546 C CA . ASN A 1 38 ? 1.833 1.707 10.467 1.00 43.34 64 ASN A CA 14
ATOM 19547 C C . ASN A 1 38 ? 0.624 2.427 9.895 1.00 5.25 64 ASN A C 14
ATOM 19548 O O . ASN A 1 38 ? -0.426 2.533 10.534 1.00 74.54 64 ASN A O 14
ATOM 19559 N N . THR A 1 39 ? 0.792 2.917 8.685 1.00 12.14 65 THR A N 14
ATOM 19560 C CA . THR A 1 39 ? -0.226 3.684 7.998 1.00 52.03 65 THR A CA 14
ATOM 19561 C C . THR A 1 39 ? -1.476 2.845 7.736 1.00 32.31 65 THR A C 14
ATOM 19562 O O . THR A 1 39 ? -2.571 3.375 7.556 1.00 4.30 65 THR A O 14
ATOM 19573 N N . VAL A 1 40 ? -1.289 1.528 7.718 1.00 1.03 66 VAL A N 14
ATOM 19574 C CA . VAL A 1 40 ? -2.382 0.580 7.535 1.00 54.12 66 VAL A CA 14
ATOM 19575 C C . VAL A 1 40 ? -3.432 0.749 8.631 1.00 22.13 66 VAL A C 14
ATOM 19576 O O . VAL A 1 40 ? -4.635 0.702 8.374 1.00 63.32 66 VAL A O 14
ATOM 19589 N N . ALA A 1 41 ? -2.964 0.961 9.854 1.00 52.31 67 ALA A N 14
ATOM 19590 C CA . ALA A 1 41 ? -3.854 1.186 10.981 1.00 0.03 67 ALA A CA 14
ATOM 19591 C C . ALA A 1 41 ? -4.512 2.553 10.861 1.00 52.35 67 ALA A C 14
ATOM 19592 O O . ALA A 1 41 ? -5.699 2.711 11.142 1.00 1.53 67 ALA A O 14
ATOM 19599 N N . MET A 1 42 ? -3.726 3.526 10.414 1.00 14.42 68 MET A N 14
ATOM 19600 C CA . MET A 1 42 ? -4.209 4.887 10.204 1.00 13.11 68 MET A CA 14
ATOM 19601 C C . MET A 1 42 ? -5.356 4.903 9.203 1.00 43.33 68 MET A C 14
ATOM 19602 O O . MET A 1 42 ? -6.365 5.577 9.406 1.00 40.31 68 MET A O 14
ATOM 19616 N N . LEU A 1 43 ? -5.188 4.153 8.118 1.00 72.54 69 LEU A N 14
ATOM 19617 C CA . LEU A 1 43 ? -6.197 4.070 7.073 1.00 23.14 69 LEU A CA 14
ATOM 19618 C C . LEU A 1 43 ? -7.513 3.534 7.623 1.00 34.34 69 LEU A C 14
ATOM 19619 O O . LEU A 1 43 ? -8.583 4.000 7.242 1.00 3.23 69 LEU A O 14
ATOM 19635 N N . ASN A 1 44 ? -7.427 2.572 8.537 1.00 75.11 70 ASN A N 14
ATOM 19636 C CA . ASN A 1 44 ? -8.617 1.990 9.156 1.00 3.43 70 ASN A CA 14
ATOM 19637 C C . ASN A 1 44 ? -9.352 3.027 9.996 1.00 11.51 70 ASN A C 14
ATOM 19638 O O . ASN A 1 44 ? -10.564 2.935 10.198 1.00 42.15 70 ASN A O 14
ATOM 19649 N N . GLU A 1 45 ? -8.615 4.016 10.482 1.00 62.32 71 GLU A N 14
ATOM 19650 C CA . GLU A 1 45 ? -9.204 5.081 11.281 1.00 73.23 71 GLU A CA 14
ATOM 19651 C C . GLU A 1 45 ? -9.870 6.122 10.387 1.00 11.20 71 GLU A C 14
ATOM 19652 O O . GLU A 1 45 ? -10.778 6.834 10.812 1.00 3.42 71 GLU A O 14
ATOM 19664 N N . LEU A 1 46 ? -9.421 6.203 9.143 1.00 23.21 72 LEU A N 14
ATOM 19665 C CA . LEU A 1 46 ? -9.906 7.222 8.222 1.00 53.40 72 LEU A CA 14
ATOM 19666 C C . LEU A 1 46 ? -11.003 6.687 7.311 1.00 74.21 72 LEU A C 14
ATOM 19667 O O . LEU A 1 46 ? -12.072 7.284 7.198 1.00 1.41 72 LEU A O 14
ATOM 19683 N N . ARG A 1 47 ? -10.736 5.567 6.658 1.00 44.25 73 ARG A N 14
ATOM 19684 C CA . ARG A 1 47 ? -11.638 5.041 5.655 1.00 4.10 73 ARG A CA 14
ATOM 19685 C C . ARG A 1 47 ? -11.928 3.565 5.907 1.00 53.44 73 ARG A C 14
ATOM 19686 O O . ARG A 1 47 ? -11.343 2.953 6.799 1.00 33.32 73 ARG A O 14
ATOM 19707 N N . HIS A 1 48 ? -12.835 3.005 5.118 1.00 31.11 74 HIS A N 14
ATOM 19708 C CA . HIS A 1 48 ? -13.153 1.585 5.186 1.00 73.14 74 HIS A CA 14
ATOM 19709 C C . HIS A 1 48 ? -13.058 0.958 3.800 1.00 23.41 74 HIS A C 14
ATOM 19710 O O . HIS A 1 48 ? -12.986 1.668 2.799 1.00 41.13 74 HIS A O 14
ATOM 19724 N N . GLY A 1 49 ? -13.053 -0.370 3.749 1.00 5.24 75 GLY A N 14
ATOM 19725 C CA . GLY A 1 49 ? -12.984 -1.068 2.476 1.00 73.22 75 GLY A CA 14
ATOM 19726 C C . GLY A 1 49 ? -11.596 -1.038 1.871 1.00 72.42 75 GLY A C 14
ATOM 19727 O O . GLY A 1 49 ? -11.439 -1.083 0.652 1.00 65.10 75 GLY A O 14
ATOM 19731 N N . LEU A 1 50 ? -10.587 -0.959 2.725 1.00 64.34 76 LEU A N 14
ATOM 19732 C CA . LEU A 1 50 ? -9.207 -0.904 2.271 1.00 74.12 76 LEU A CA 14
ATOM 19733 C C . LEU A 1 50 ? -8.645 -2.306 2.049 1.00 35.43 76 LEU A C 14
ATOM 19734 O O . LEU A 1 50 ? -8.247 -2.995 2.988 1.00 41.44 76 LEU A O 14
ATOM 19750 N N . ILE A 1 51 ? -8.641 -2.730 0.795 1.00 62.11 77 ILE A N 14
ATOM 19751 C CA . ILE A 1 51 ? -8.142 -4.050 0.431 1.00 1.20 77 ILE A CA 14
ATOM 19752 C C . ILE A 1 51 ? -6.708 -3.963 -0.087 1.00 2.05 77 ILE A C 14
ATOM 19753 O O . ILE A 1 51 ? -6.459 -3.358 -1.130 1.00 2.24 77 ILE A O 14
ATOM 19769 N N . TYR A 1 52 ? -5.776 -4.561 0.642 1.00 12.12 78 TYR A N 14
ATOM 19770 C CA . TYR A 1 52 ? -4.380 -4.593 0.218 1.00 54.14 78 TYR A CA 14
ATOM 19771 C C . TYR A 1 52 ? -4.089 -5.870 -0.552 1.00 33.12 78 TYR A C 14
ATOM 19772 O O . TYR A 1 52 ? -4.253 -6.972 -0.023 1.00 35.43 78 TYR A O 14
ATOM 19790 N N . LYS A 1 53 ? -3.657 -5.725 -1.790 1.00 41.23 79 LYS A N 14
ATOM 19791 C CA . LYS A 1 53 ? -3.319 -6.873 -2.611 1.00 62.13 79 LYS A CA 14
ATOM 19792 C C . LYS A 1 53 ? -1.987 -6.653 -3.317 1.00 73.23 79 LYS A C 14
ATOM 19793 O O . LYS A 1 53 ? -1.673 -5.542 -3.743 1.00 4.55 79 LYS A O 14
ATOM 19812 N N . LEU A 1 54 ? -1.192 -7.706 -3.405 1.00 51.44 80 LEU A N 14
ATOM 19813 C CA . LEU A 1 54 ? 0.062 -7.648 -4.140 1.00 42.42 80 LEU A CA 14
ATOM 19814 C C . LEU A 1 54 ? -0.218 -7.786 -5.629 1.00 64.00 80 LEU A C 14
ATOM 19815 O O . LEU A 1 54 ? -0.417 -8.896 -6.127 1.00 72.01 80 LEU A O 14
ATOM 19831 N N . GLU A 1 55 ? -0.257 -6.665 -6.339 1.00 30.23 81 GLU A N 14
ATOM 19832 C CA . GLU A 1 55 ? -0.612 -6.696 -7.754 1.00 73.12 81 GLU A CA 14
ATOM 19833 C C . GLU A 1 55 ? 0.593 -7.022 -8.624 1.00 13.31 81 GLU A C 14
ATOM 19834 O O . GLU A 1 55 ? 0.442 -7.531 -9.734 1.00 64.14 81 GLU A O 14
ATOM 19846 N N . SER A 1 56 ? 1.788 -6.731 -8.126 1.00 41.43 82 SER A N 14
ATOM 19847 C CA . SER A 1 56 ? 3.012 -7.030 -8.859 1.00 74.21 82 SER A CA 14
ATOM 19848 C C . SER A 1 56 ? 4.207 -7.122 -7.920 1.00 51.22 82 SER A C 14
ATOM 19849 O O . SER A 1 56 ? 4.281 -6.409 -6.922 1.00 3.04 82 SER A O 14
ATOM 19857 N N . GLN A 1 57 ? 5.123 -8.024 -8.230 1.00 45.12 83 GLN A N 14
ATOM 19858 C CA . GLN A 1 57 ? 6.382 -8.121 -7.511 1.00 2.33 83 GLN A CA 14
ATOM 19859 C C . GLN A 1 57 ? 7.521 -8.216 -8.517 1.00 71.35 83 GLN A C 14
ATOM 19860 O O . GLN A 1 57 ? 7.649 -9.209 -9.233 1.00 60.24 83 GLN A O 14
ATOM 19874 N N . THR A 1 58 ? 8.331 -7.174 -8.581 1.00 15.01 84 THR A N 14
ATOM 19875 C CA . THR A 1 58 ? 9.397 -7.092 -9.563 1.00 0.21 84 THR A CA 14
ATOM 19876 C C . THR A 1 58 ? 10.619 -6.392 -8.983 1.00 5.32 84 THR A C 14
ATOM 19877 O O . THR A 1 58 ? 10.510 -5.312 -8.410 1.00 44.54 84 THR A O 14
ATOM 19888 N N . GLY A 1 59 ? 11.781 -7.013 -9.121 1.00 35.33 85 GLY A N 14
ATOM 19889 C CA . GLY A 1 59 ? 13.002 -6.409 -8.630 1.00 74.43 85 GLY A CA 14
ATOM 19890 C C . GLY A 1 59 ? 14.132 -7.408 -8.529 1.00 31.32 85 GLY A C 14
ATOM 19891 O O . GLY A 1 59 ? 13.937 -8.592 -8.810 1.00 33.44 85 GLY A O 14
ATOM 19895 N N . PRO A 1 60 ? 15.336 -6.958 -8.143 1.00 61.42 86 PRO A N 14
ATOM 19896 C CA . PRO A 1 60 ? 16.494 -7.843 -7.976 1.00 24.23 86 PRO A CA 14
ATOM 19897 C C . PRO A 1 60 ? 16.345 -8.763 -6.769 1.00 43.43 86 PRO A C 14
ATOM 19898 O O . PRO A 1 60 ? 15.481 -8.554 -5.923 1.00 11.41 86 PRO A O 14
ATOM 19909 N N . VAL A 1 61 ? 17.187 -9.784 -6.690 1.00 33.44 87 VAL A N 14
ATOM 19910 C CA . VAL A 1 61 ? 17.110 -10.744 -5.597 1.00 62.23 87 VAL A CA 14
ATOM 19911 C C . VAL A 1 61 ? 17.685 -10.163 -4.299 1.00 2.12 87 VAL A C 14
ATOM 19912 O O . VAL A 1 61 ? 17.292 -10.561 -3.202 1.00 2.13 87 VAL A O 14
ATOM 19925 N N . HIS A 1 62 ? 18.600 -9.204 -4.423 1.00 50.03 88 HIS A N 14
ATOM 19926 C CA . HIS A 1 62 ? 19.226 -8.595 -3.248 1.00 73.21 88 HIS A CA 14
ATOM 19927 C C . HIS A 1 62 ? 18.309 -7.542 -2.620 1.00 73.32 88 HIS A C 14
ATOM 19928 O O . HIS A 1 62 ? 18.359 -7.300 -1.413 1.00 4.24 88 HIS A O 14
ATOM 19942 N N . ALA A 1 63 ? 17.466 -6.930 -3.443 1.00 42.01 89 ALA A N 14
ATOM 19943 C CA . ALA A 1 63 ? 16.524 -5.924 -2.972 1.00 51.13 89 ALA A CA 14
ATOM 19944 C C . ALA A 1 63 ? 15.251 -5.942 -3.812 1.00 12.10 89 ALA A C 14
ATOM 19945 O O . ALA A 1 63 ? 15.014 -5.041 -4.616 1.00 0.12 89 ALA A O 14
ATOM 19952 N N . PRO A 1 64 ? 14.424 -6.985 -3.654 1.00 23.53 90 PRO A N 14
ATOM 19953 C CA . PRO A 1 64 ? 13.203 -7.150 -4.444 1.00 44.01 90 PRO A CA 14
ATOM 19954 C C . PRO A 1 64 ? 12.166 -6.088 -4.120 1.00 44.55 90 PRO A C 14
ATOM 19955 O O . PRO A 1 64 ? 12.034 -5.663 -2.973 1.00 3.51 90 PRO A O 14
ATOM 19966 N N . LEU A 1 65 ? 11.434 -5.654 -5.133 1.00 65.44 91 LEU A N 14
ATOM 19967 C CA . LEU A 1 65 ? 10.409 -4.648 -4.940 1.00 42.32 91 LEU A CA 14
ATOM 19968 C C . LEU A 1 65 ? 9.023 -5.270 -5.029 1.00 41.10 91 LEU A C 14
ATOM 19969 O O . LEU A 1 65 ? 8.740 -6.082 -5.911 1.00 75.22 91 LEU A O 14
ATOM 19985 N N . PHE A 1 66 ? 8.172 -4.888 -4.101 1.00 11.14 92 PHE A N 14
ATOM 19986 C CA . PHE A 1 66 ? 6.811 -5.382 -4.036 1.00 20.13 92 PHE A CA 14
ATOM 19987 C C . PHE A 1 66 ? 5.851 -4.238 -4.313 1.00 42.41 92 PHE A C 14
ATOM 19988 O O . PHE A 1 66 ? 6.095 -3.109 -3.894 1.00 52.44 92 PHE A O 14
ATOM 20005 N N . THR A 1 67 ? 4.777 -4.520 -5.027 1.00 61.51 93 THR A N 14
ATOM 20006 C CA . THR A 1 67 ? 3.816 -3.499 -5.381 1.00 63.12 93 THR A CA 14
ATOM 20007 C C . THR A 1 67 ? 2.443 -3.864 -4.839 1.00 51.53 93 THR A C 14
ATOM 20008 O O . THR A 1 67 ? 1.752 -4.729 -5.387 1.00 34.33 93 THR A O 14
ATOM 20019 N N . ILE A 1 68 ? 2.077 -3.225 -3.745 1.00 61.45 94 ILE A N 14
ATOM 20020 C CA . ILE A 1 68 ? 0.799 -3.466 -3.104 1.00 54.31 94 ILE A CA 14
ATOM 20021 C C . ILE A 1 68 ? -0.192 -2.391 -3.512 1.00 32.35 94 ILE A C 14
ATOM 20022 O O . ILE A 1 68 ? 0.093 -1.196 -3.420 1.00 63.33 94 ILE A O 14
ATOM 20038 N N . SER A 1 69 ? -1.339 -2.824 -3.985 1.00 1.41 95 SER A N 14
ATOM 20039 C CA . SER A 1 69 ? -2.396 -1.917 -4.360 1.00 61.33 95 SER A CA 14
ATOM 20040 C C . SER A 1 69 ? -3.514 -1.964 -3.335 1.00 53.33 95 SER A C 14
ATOM 20041 O O . SER A 1 69 ? -3.950 -3.041 -2.918 1.00 10.13 95 SER A O 14
ATOM 20049 N N . VAL A 1 70 ? -3.952 -0.797 -2.903 1.00 61.03 96 VAL A N 14
ATOM 20050 C CA . VAL A 1 70 ? -5.075 -0.708 -2.001 1.00 44.20 96 VAL A CA 14
ATOM 20051 C C . VAL A 1 70 ? -6.117 0.246 -2.560 1.00 14.45 96 VAL A C 14
ATOM 20052 O O . VAL A 1 70 ? -5.827 1.404 -2.865 1.00 3.22 96 VAL A O 14
ATOM 20065 N N . GLU A 1 71 ? -7.323 -0.251 -2.721 1.00 41.51 97 GLU A N 14
ATOM 20066 C CA . GLU A 1 71 ? -8.387 0.547 -3.278 1.00 71.02 97 GLU A CA 14
ATOM 20067 C C . GLU A 1 71 ? -9.221 1.143 -2.157 1.00 64.21 97 GLU A C 14
ATOM 20068 O O . GLU A 1 71 ? -9.924 0.431 -1.441 1.00 14.43 97 GLU A O 14
ATOM 20080 N N . VAL A 1 72 ? -9.117 2.446 -1.999 1.00 54.21 98 VAL A N 14
ATOM 20081 C CA . VAL A 1 72 ? -9.777 3.147 -0.912 1.00 22.41 98 VAL A CA 14
ATOM 20082 C C . VAL A 1 72 ? -10.732 4.198 -1.462 1.00 63.04 98 VAL A C 14
ATOM 20083 O O . VAL A 1 72 ? -10.338 5.051 -2.257 1.00 15.31 98 VAL A O 14
ATOM 20096 N N . ASP A 1 73 ? -11.988 4.105 -1.039 1.00 55.51 99 ASP A N 14
ATOM 20097 C CA . ASP A 1 73 ? -13.071 4.974 -1.514 1.00 71.21 99 ASP A CA 14
ATOM 20098 C C . ASP A 1 73 ? -13.294 4.812 -3.025 1.00 1.20 99 ASP A C 14
ATOM 20099 O O . ASP A 1 73 ? -14.075 5.538 -3.635 1.00 1.22 99 ASP A O 14
ATOM 20108 N N . GLY A 1 74 ? -12.638 3.823 -3.617 1.00 23.34 100 GLY A N 14
ATOM 20109 C CA . GLY A 1 74 ? -12.730 3.620 -5.052 1.00 2.11 100 GLY A CA 14
ATOM 20110 C C . GLY A 1 74 ? -11.466 4.059 -5.764 1.00 40.21 100 GLY A C 14
ATOM 20111 O O . GLY A 1 74 ? -11.256 3.748 -6.936 1.00 32.13 100 GLY A O 14
ATOM 20115 N N . GLN A 1 75 ? -10.626 4.792 -5.047 1.00 13.33 101 GLN A N 14
ATOM 20116 C CA . GLN A 1 75 ? -9.345 5.233 -5.575 1.00 2.22 101 GLN A CA 14
ATOM 20117 C C . GLN A 1 75 ? -8.317 4.139 -5.338 1.00 34.12 101 GLN A C 14
ATOM 20118 O O . GLN A 1 75 ? -8.199 3.631 -4.226 1.00 65.33 101 GLN A O 14
ATOM 20132 N N . LYS A 1 76 ? -7.578 3.762 -6.362 1.00 61.44 102 LYS A N 14
ATOM 20133 C CA . LYS A 1 76 ? -6.593 2.706 -6.200 1.00 31.42 102 LYS A CA 14
ATOM 20134 C C . LYS A 1 76 ? -5.226 3.308 -5.908 1.00 50.52 102 LYS A C 14
ATOM 20135 O O . LYS A 1 76 ? -4.583 3.883 -6.786 1.00 34.40 102 LYS A O 14
ATOM 20154 N N . TYR A 1 77 ? -4.802 3.178 -4.667 1.00 72.34 103 TYR A N 14
ATOM 20155 C CA . TYR A 1 77 ? -3.520 3.695 -4.236 1.00 20.43 103 TYR A CA 14
ATOM 20156 C C . TYR A 1 77 ? -2.456 2.618 -4.363 1.00 51.13 103 TYR A C 14
ATOM 20157 O O . TYR A 1 77 ? -2.728 1.440 -4.133 1.00 60.53 103 TYR A O 14
ATOM 20175 N N . LEU A 1 78 ? -1.254 3.020 -4.734 1.00 71.44 104 LEU A N 14
ATOM 20176 C CA . LEU A 1 78 ? -0.187 2.070 -4.975 1.00 21.34 104 LEU A CA 14
ATOM 20177 C C . LEU A 1 78 ? 0.976 2.315 -4.027 1.00 63.23 104 LEU A C 14
ATOM 20178 O O . LEU A 1 78 ? 1.353 3.462 -3.769 1.00 32.11 104 LEU A O 14
ATOM 20194 N N . GLY A 1 79 ? 1.526 1.236 -3.504 1.00 12.13 105 GLY A N 14
ATOM 20195 C CA . GLY A 1 79 ? 2.661 1.334 -2.619 1.00 52.43 105 GLY A CA 14
ATOM 20196 C C . GLY A 1 79 ? 3.724 0.323 -2.970 1.00 10.15 105 GLY A C 14
ATOM 20197 O O . GLY A 1 79 ? 3.415 -0.836 -3.250 1.00 3.44 105 GLY A O 14
ATOM 20201 N N . GLN A 1 80 ? 4.973 0.753 -2.963 1.00 25.10 106 GLN A N 14
ATOM 20202 C CA . GLN A 1 80 ? 6.069 -0.114 -3.360 1.00 3.32 106 GLN A CA 14
ATOM 20203 C C . GLN A 1 80 ? 7.115 -0.181 -2.258 1.00 70.22 106 GLN A C 14
ATOM 20204 O O . GLN A 1 80 ? 7.496 0.842 -1.697 1.00 71.23 106 GLN A O 14
ATOM 20218 N N . GLY A 1 81 ? 7.556 -1.387 -1.941 1.00 13.45 107 GLY A N 14
ATOM 20219 C CA . GLY A 1 81 ? 8.536 -1.569 -0.893 1.00 65.45 107 GLY A CA 14
ATOM 20220 C C . GLY A 1 81 ? 9.357 -2.819 -1.106 1.00 11.42 107 GLY A C 14
ATOM 20221 O O . GLY A 1 81 ? 9.073 -3.594 -2.010 1.00 73.54 107 GLY A O 14
ATOM 20225 N N . ARG A 1 82 ? 10.365 -3.026 -0.273 1.00 12.15 108 ARG A N 14
ATOM 20226 C CA . ARG A 1 82 ? 11.259 -4.174 -0.423 1.00 31.24 108 ARG A CA 14
ATOM 20227 C C . ARG A 1 82 ? 10.649 -5.449 0.161 1.00 35.34 108 ARG A C 14
ATOM 20228 O O . ARG A 1 82 ? 11.321 -6.476 0.268 1.00 14.21 108 ARG A O 14
ATOM 20249 N N . SER A 1 83 ? 9.378 -5.376 0.533 1.00 50.55 109 SER A N 14
ATOM 20250 C CA . SER A 1 83 ? 8.657 -6.508 1.103 1.00 63.23 109 SER A CA 14
ATOM 20251 C C . SER A 1 83 ? 7.160 -6.236 1.017 1.00 73.33 109 SER A C 14
ATOM 20252 O O . SER A 1 83 ? 6.758 -5.096 0.764 1.00 71.01 109 SER A O 14
ATOM 20260 N N . LYS A 1 84 ? 6.343 -7.267 1.221 1.00 4.25 110 LYS A N 14
ATOM 20261 C CA . LYS A 1 84 ? 4.890 -7.102 1.228 1.00 43.20 110 LYS A CA 14
ATOM 20262 C C . LYS A 1 84 ? 4.481 -6.093 2.294 1.00 5.21 110 LYS A C 14
ATOM 20263 O O . LYS A 1 84 ? 3.636 -5.231 2.060 1.00 41.23 110 LYS A O 14
ATOM 20282 N N . LYS A 1 85 ? 5.112 -6.211 3.457 1.00 42.22 111 LYS A N 14
ATOM 20283 C CA . LYS A 1 85 ? 4.839 -5.343 4.589 1.00 74.25 111 LYS A CA 14
ATOM 20284 C C . LYS A 1 85 ? 5.076 -3.887 4.220 1.00 2.11 111 LYS A C 14
ATOM 20285 O O . LYS A 1 85 ? 4.198 -3.038 4.384 1.00 60.11 111 LYS A O 14
ATOM 20304 N N . VAL A 1 86 ? 6.272 -3.614 3.710 1.00 10.54 112 VAL A N 14
ATOM 20305 C CA . VAL A 1 86 ? 6.661 -2.263 3.344 1.00 70.11 112 VAL A CA 14
ATOM 20306 C C . VAL A 1 86 ? 5.712 -1.708 2.294 1.00 64.34 112 VAL A C 14
ATOM 20307 O O . VAL A 1 86 ? 5.137 -0.641 2.475 1.00 42.12 112 VAL A O 14
ATOM 20320 N N . ALA A 1 87 ? 5.526 -2.464 1.219 1.00 2.13 113 ALA A N 14
ATOM 20321 C CA . ALA A 1 87 ? 4.678 -2.039 0.113 1.00 44.33 113 ALA A CA 14
ATOM 20322 C C . ALA A 1 87 ? 3.254 -1.757 0.580 1.00 63.43 113 ALA A C 14
ATOM 20323 O O . ALA A 1 87 ? 2.612 -0.820 0.110 1.00 34.25 113 ALA A O 14
ATOM 20330 N N . ARG A 1 88 ? 2.776 -2.567 1.515 1.00 11.43 114 ARG A N 14
ATOM 20331 C CA . ARG A 1 88 ? 1.440 -2.405 2.070 1.00 64.34 114 ARG A CA 14
ATOM 20332 C C . ARG A 1 88 ? 1.337 -1.096 2.855 1.00 71.12 114 ARG A C 14
ATOM 20333 O O . ARG A 1 88 ? 0.378 -0.338 2.701 1.00 62.25 114 ARG A O 14
ATOM 20354 N N . ILE A 1 89 ? 2.334 -0.839 3.692 1.00 13.52 115 ILE A N 14
ATOM 20355 C CA . ILE A 1 89 ? 2.411 0.404 4.449 1.00 42.23 115 ILE A CA 14
ATOM 20356 C C . ILE A 1 89 ? 2.555 1.608 3.514 1.00 41.25 115 ILE A C 14
ATOM 20357 O O . ILE A 1 89 ? 1.868 2.613 3.678 1.00 30.23 115 ILE A O 14
ATOM 20373 N N . GLU A 1 90 ? 3.426 1.500 2.523 1.00 43.12 116 GLU A N 14
ATOM 20374 C CA . GLU A 1 90 ? 3.607 2.570 1.554 1.00 52.13 116 GLU A CA 14
ATOM 20375 C C . GLU A 1 90 ? 2.315 2.831 0.787 1.00 61.42 116 GLU A C 14
ATOM 20376 O O . GLU A 1 90 ? 1.969 3.979 0.514 1.00 55.42 116 GLU A O 14
ATOM 20388 N N . ALA A 1 91 ? 1.595 1.758 0.462 1.00 72.11 117 ALA A N 14
ATOM 20389 C CA . ALA A 1 91 ? 0.308 1.874 -0.213 1.00 22.14 117 ALA A CA 14
ATOM 20390 C C . ALA A 1 91 ? -0.679 2.648 0.647 1.00 44.01 117 ALA A C 14
ATOM 20391 O O . ALA A 1 91 ? -1.344 3.574 0.175 1.00 55.40 117 ALA A O 14
ATOM 20398 N N . ALA A 1 92 ? -0.759 2.271 1.920 1.00 40.23 118 ALA A N 14
ATOM 20399 C CA . ALA A 1 92 ? -1.626 2.955 2.867 1.00 11.32 118 ALA A CA 14
ATOM 20400 C C . ALA A 1 92 ? -1.181 4.399 3.053 1.00 33.05 118 ALA A C 14
ATOM 20401 O O . ALA A 1 92 ? -2.004 5.301 3.211 1.00 60.21 118 ALA A O 14
ATOM 20408 N N . ALA A 1 93 ? 0.129 4.609 3.021 1.00 34.50 119 ALA A N 14
ATOM 20409 C CA . ALA A 1 93 ? 0.696 5.943 3.142 1.00 25.24 119 ALA A CA 14
ATOM 20410 C C . ALA A 1 93 ? 0.284 6.809 1.960 1.00 62.23 119 ALA A C 14
ATOM 20411 O O . ALA A 1 93 ? 0.070 8.013 2.107 1.00 23.31 119 ALA A O 14
ATOM 20418 N N . THR A 1 94 ? 0.192 6.200 0.785 1.00 2.45 120 THR A N 14
ATOM 20419 C CA . THR A 1 94 ? -0.268 6.904 -0.402 1.00 72.42 120 THR A CA 14
ATOM 20420 C C . THR A 1 94 ? -1.714 7.355 -0.222 1.00 63.12 120 THR A C 14
ATOM 20421 O O . THR A 1 94 ? -2.082 8.477 -0.582 1.00 21.44 120 THR A O 14
ATOM 20432 N N . ALA A 1 95 ? -2.526 6.483 0.357 1.00 62.24 121 ALA A N 14
ATOM 20433 C CA . ALA A 1 95 ? -3.916 6.805 0.634 1.00 61.13 121 ALA A CA 14
ATOM 20434 C C . ALA A 1 95 ? -4.008 7.933 1.649 1.00 32.42 121 ALA A C 14
ATOM 20435 O O . ALA A 1 95 ? -4.725 8.908 1.433 1.00 54.34 121 ALA A O 14
ATOM 20442 N N . LEU A 1 96 ? -3.260 7.807 2.744 1.00 1.23 122 LEU A N 14
ATOM 20443 C CA . LEU A 1 96 ? -3.247 8.830 3.784 1.00 63.15 122 LEU A CA 14
ATOM 20444 C C . LEU A 1 96 ? -2.882 10.187 3.203 1.00 34.03 122 LEU A C 14
ATOM 20445 O O . LEU A 1 96 ? -3.610 11.160 3.375 1.00 53.22 122 LEU A O 14
ATOM 20461 N N . ARG A 1 97 ? -1.765 10.231 2.484 1.00 12.02 123 ARG A N 14
ATOM 20462 C CA . ARG A 1 97 ? -1.236 11.487 1.952 1.00 72.41 123 ARG A CA 14
ATOM 20463 C C . ARG A 1 97 ? -2.187 12.094 0.913 1.00 44.23 123 ARG A C 14
ATOM 20464 O O . ARG A 1 97 ? -2.050 13.253 0.527 1.00 52.44 123 ARG A O 14
ATOM 20485 N N . SER A 1 98 ? -3.147 11.301 0.458 1.00 54.40 124 SER A N 14
ATOM 20486 C CA . SER A 1 98 ? -4.171 11.773 -0.436 1.00 32.33 124 SER A CA 14
ATOM 20487 C C . SER A 1 98 ? -5.320 12.432 0.330 1.00 35.35 124 SER A C 14
ATOM 20488 O O . SER A 1 98 ? -5.998 13.318 -0.192 1.00 50.13 124 SER A O 14
ATOM 20496 N N . PHE A 1 99 ? -5.520 12.006 1.573 1.00 4.15 125 PHE A N 14
ATOM 20497 C CA . PHE A 1 99 ? -6.622 12.507 2.382 1.00 54.42 125 PHE A CA 14
ATOM 20498 C C . PHE A 1 99 ? -6.256 13.827 3.054 1.00 4.13 125 PHE A C 14
ATOM 20499 O O . PHE A 1 99 ? -7.016 14.795 2.989 1.00 43.34 125 PHE A O 14
ATOM 20516 N N . ILE A 1 100 ? -5.091 13.870 3.697 1.00 15.32 126 ILE A N 14
ATOM 20517 C CA . ILE A 1 100 ? -4.656 15.070 4.386 1.00 74.23 126 ILE A CA 14
ATOM 20518 C C . ILE A 1 100 ? -3.371 15.586 3.757 1.00 52.24 126 ILE A C 14
ATOM 20519 O O . ILE A 1 100 ? -3.004 15.179 2.655 1.00 32.44 126 ILE A O 14
ATOM 20535 N N . GLN A 1 101 ? -2.707 16.490 4.444 1.00 61.33 127 GLN A N 14
ATOM 20536 C CA . GLN A 1 101 ? -1.534 17.142 3.904 1.00 61.41 127 GLN A CA 14
ATOM 20537 C C . GLN A 1 101 ? -0.285 16.277 4.088 1.00 61.21 127 GLN A C 14
ATOM 20538 O O . GLN A 1 101 ? -0.383 15.123 4.502 1.00 22.13 127 GLN A O 14
ATOM 20552 N N . PHE A 1 102 ? 0.883 16.850 3.778 1.00 34.32 128 PHE A N 14
ATOM 20553 C CA . PHE A 1 102 ? 2.160 16.134 3.844 1.00 55.24 128 PHE A CA 14
ATOM 20554 C C . PHE A 1 102 ? 2.189 14.995 2.823 1.00 3.03 128 PHE A C 14
ATOM 20555 O O . PHE A 1 102 ? 2.006 13.828 3.173 1.00 31.52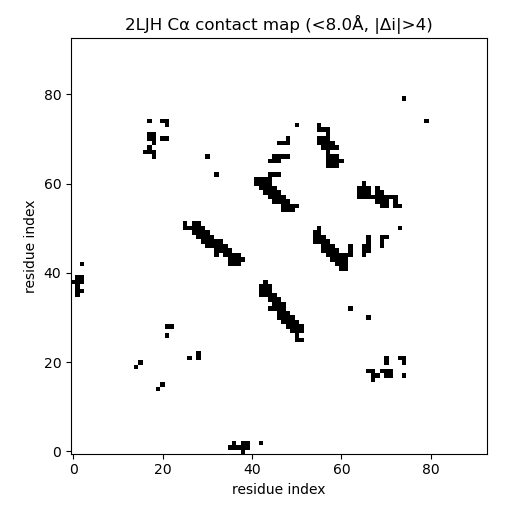 128 PHE A O 14
ATOM 20572 N N . LYS A 1 103 ? 2.419 15.334 1.559 1.00 53.13 129 LYS A N 14
ATOM 20573 C CA . LYS A 1 103 ? 2.347 14.339 0.495 1.00 51.30 129 LYS A CA 14
ATOM 20574 C C . LYS A 1 103 ? 3.349 14.599 -0.629 1.00 3.32 129 LYS A C 14
ATOM 20575 O O . LYS A 1 103 ? 2.984 15.098 -1.696 1.00 20.23 129 LYS A O 14
ATOM 20594 N N . ASP A 1 104 ? 4.617 14.256 -0.369 1.00 32.23 130 ASP A N 14
ATOM 20595 C CA . ASP A 1 104 ? 5.689 14.292 -1.380 1.00 41.03 130 ASP A CA 14
ATOM 20596 C C . ASP A 1 104 ? 6.010 15.708 -1.848 1.00 14.25 130 ASP A C 14
ATOM 20597 O O . ASP A 1 104 ? 7.109 16.213 -1.632 1.00 22.34 130 ASP A O 14
ATOM 20606 N N . GLY A 1 105 ? 5.040 16.344 -2.478 1.00 64.04 131 GLY A N 14
ATOM 20607 C CA . GLY A 1 105 ? 5.259 17.637 -3.087 1.00 51.23 131 GLY A CA 14
ATOM 20608 C C . GLY A 1 105 ? 5.363 17.526 -4.592 1.00 14.14 131 GLY A C 14
ATOM 20609 O O . GLY A 1 105 ? 5.550 18.524 -5.288 1.00 51.42 131 GLY A O 14
ATOM 20613 N N . ALA A 1 106 ? 5.236 16.304 -5.089 1.00 4.20 132 ALA A N 14
ATOM 20614 C CA . ALA A 1 106 ? 5.322 16.039 -6.514 1.00 0.14 132 ALA A CA 14
ATOM 20615 C C . ALA A 1 106 ? 4.010 15.467 -7.033 1.00 64.53 132 ALA A C 14
ATOM 20616 O O . ALA A 1 106 ? 3.468 14.519 -6.462 1.00 23.34 132 ALA A O 14
ATOM 20623 N N . VAL A 1 107 ? 3.499 16.049 -8.107 1.00 65.42 133 VAL A N 14
ATOM 20624 C CA . VAL A 1 107 ? 2.240 15.606 -8.690 1.00 21.45 133 VAL A CA 14
ATOM 20625 C C . VAL A 1 107 ? 2.471 15.052 -10.090 1.00 24.52 133 VAL A C 14
ATOM 20626 O O . VAL A 1 107 ? 2.752 15.802 -11.029 1.00 42.44 133 VAL A O 14
ATOM 20639 N N . LEU A 1 108 ? 2.372 13.739 -10.223 1.00 71.11 134 LEU A N 14
ATOM 20640 C CA . LEU A 1 108 ? 2.588 13.086 -11.504 1.00 71.41 134 LEU A CA 14
ATOM 20641 C C . LEU A 1 108 ? 1.291 13.082 -12.306 1.00 14.21 134 LEU A C 14
ATOM 20642 O O . LEU A 1 108 ? 0.411 12.244 -12.087 1.00 22.44 134 LEU A O 14
ATOM 20658 N N . SER A 1 109 ? 1.172 14.046 -13.201 1.00 5.21 135 SER A N 14
ATOM 20659 C CA . SER A 1 109 ? 0.030 14.152 -14.097 1.00 32.50 135 SER A CA 14
ATOM 20660 C C . SER A 1 109 ? 0.434 14.940 -15.337 1.00 24.53 135 SER A C 14
ATOM 20661 O O . SER A 1 109 ? 1.363 15.749 -15.277 1.00 65.11 135 SER A O 14
ATOM 20669 N N . PRO A 1 110 ? -0.232 14.703 -16.479 1.00 34.10 136 PRO A N 14
ATOM 20670 C CA . PRO A 1 110 ? 0.043 15.433 -17.718 1.00 52.51 136 PRO A CA 14
ATOM 20671 C C . PRO A 1 110 ? -0.352 16.904 -17.616 1.00 63.22 136 PRO A C 14
ATOM 20672 O O . PRO A 1 110 ? -1.494 17.275 -17.891 1.00 73.21 136 PRO A O 14
ATOM 20683 N N . LEU A 1 111 ? 0.590 17.729 -17.178 1.00 0.41 137 LEU A N 14
ATOM 20684 C CA . LEU A 1 111 ? 0.367 19.160 -17.066 1.00 12.05 137 LEU A CA 14
ATOM 20685 C C . LEU A 1 111 ? 1.696 19.905 -17.013 1.00 74.51 137 LEU A C 14
ATOM 20686 O O . LEU A 1 111 ? 2.701 19.372 -16.534 1.00 43.44 137 LEU A O 14
ATOM 20702 N N . LYS A 1 112 ? 1.697 21.121 -17.532 1.00 75.32 138 LYS A N 14
ATOM 20703 C CA . LYS A 1 112 ? 2.883 21.962 -17.517 1.00 65.33 138 LYS A CA 14
ATOM 20704 C C . LYS A 1 112 ? 2.767 23.023 -16.430 1.00 61.42 138 LYS A C 14
ATOM 20705 O O . LYS A 1 112 ? 1.661 23.398 -16.039 1.00 23.22 138 LYS A O 14
ATOM 20724 N N . PRO A 1 113 ? 3.909 23.504 -15.915 1.00 44.54 139 PRO A N 14
ATOM 20725 C CA . PRO A 1 113 ? 3.934 24.554 -14.892 1.00 2.03 139 PRO A CA 14
ATOM 20726 C C . PRO A 1 113 ? 3.361 25.875 -15.402 1.00 3.43 139 PRO A C 14
ATOM 20727 O O . PRO A 1 113 ? 3.412 26.172 -16.600 1.00 64.31 139 PRO A O 14
ATOM 20738 N N . ALA A 1 114 ? 2.816 26.657 -14.486 1.00 65.22 140 ALA A N 14
ATOM 20739 C CA . ALA A 1 114 ? 2.229 27.941 -14.824 1.00 11.22 140 ALA A CA 14
ATOM 20740 C C . ALA A 1 114 ? 3.152 29.071 -14.392 1.00 10.34 140 ALA A C 14
ATOM 20741 O O . ALA A 1 114 ? 3.796 29.685 -15.268 1.00 37.82 140 ALA A O 14
ATOM 20749 N N . SER A 1 22 ? -5.268 -20.339 -2.050 1.00 72.23 48 SER A N 15
ATOM 20750 C CA . SER A 1 22 ? -5.338 -21.414 -1.038 1.00 43.44 48 SER A CA 15
ATOM 20751 C C . SER A 1 22 ? -6.069 -20.933 0.213 1.00 14.13 48 SER A C 15
ATOM 20752 O O . SER A 1 22 ? -6.809 -21.688 0.844 1.00 35.55 48 SER A O 15
ATOM 20760 N N . ASP A 1 23 ? -5.869 -19.669 0.565 1.00 13.43 49 ASP A N 15
ATOM 20761 C CA . ASP A 1 23 ? -6.522 -19.095 1.731 1.00 40.54 49 ASP A CA 15
ATOM 20762 C C . ASP A 1 23 ? -7.604 -18.117 1.304 1.00 14.04 49 ASP A C 15
ATOM 20763 O O . ASP A 1 23 ? -7.306 -17.024 0.828 1.00 42.32 49 ASP A O 15
ATOM 20772 N N . PRO A 1 24 ? -8.879 -18.513 1.451 1.00 64.24 50 PRO A N 15
ATOM 20773 C CA . PRO A 1 24 ? -10.021 -17.676 1.073 1.00 2.04 50 PRO A CA 15
ATOM 20774 C C . PRO A 1 24 ? -10.128 -16.424 1.935 1.00 42.02 50 PRO A C 15
ATOM 20775 O O . PRO A 1 24 ? -10.197 -15.307 1.423 1.00 61.33 50 PRO A O 15
ATOM 20786 N N . LYS A 1 25 ? -10.133 -16.612 3.249 1.00 21.14 51 LYS A N 15
ATOM 20787 C CA . LYS A 1 25 ? -10.257 -15.494 4.170 1.00 13.01 51 LYS A CA 15
ATOM 20788 C C . LYS A 1 25 ? -9.356 -15.659 5.384 1.00 5.44 51 LYS A C 15
ATOM 20789 O O . LYS A 1 25 ? -9.743 -16.254 6.389 1.00 73.22 51 LYS A O 15
ATOM 20808 N N . LYS A 1 26 ? -8.139 -15.152 5.261 1.00 34.23 52 LYS A N 15
ATOM 20809 C CA . LYS A 1 26 ? -7.220 -15.062 6.385 1.00 70.42 52 LYS A CA 15
ATOM 20810 C C . LYS A 1 26 ? -6.742 -13.628 6.539 1.00 73.43 52 LYS A C 15
ATOM 20811 O O . LYS A 1 26 ? -5.913 -13.157 5.758 1.00 34.33 52 LYS A O 15
ATOM 20830 N N . LYS A 1 27 ? -7.287 -12.923 7.517 1.00 61.33 53 LYS A N 15
ATOM 20831 C CA . LYS A 1 27 ? -6.828 -11.578 7.809 1.00 42.04 53 LYS A CA 15
ATOM 20832 C C . LYS A 1 27 ? -5.510 -11.659 8.559 1.00 45.23 53 LYS A C 15
ATOM 20833 O O . LYS A 1 27 ? -5.440 -12.249 9.640 1.00 51.21 53 LYS A O 15
ATOM 20852 N N . MET A 1 28 ? -4.467 -11.096 7.968 1.00 31.13 54 MET A N 15
ATOM 20853 C CA . MET A 1 28 ? -3.123 -11.180 8.523 1.00 73.34 54 MET A CA 15
ATOM 20854 C C . MET A 1 28 ? -3.036 -10.476 9.874 1.00 23.54 54 MET A C 15
ATOM 20855 O O . MET A 1 28 ? -3.018 -9.245 9.949 1.00 50.12 54 MET A O 15
ATOM 20869 N N . CYS A 1 29 ? -3.007 -11.267 10.936 1.00 14.42 55 CYS A N 15
ATOM 20870 C CA . CYS A 1 29 ? -2.861 -10.741 12.282 1.00 22.10 55 CYS A CA 15
ATOM 20871 C C . CYS A 1 29 ? -1.409 -10.855 12.726 1.00 21.25 55 CYS A C 15
ATOM 20872 O O . CYS A 1 29 ? -0.812 -11.932 12.663 1.00 30.35 55 CYS A O 15
ATOM 20880 N N . LYS A 1 30 ? -0.839 -9.742 13.158 1.00 64.52 56 LYS A N 15
ATOM 20881 C CA . LYS A 1 30 ? 0.563 -9.717 13.549 1.00 41.11 56 LYS A CA 15
ATOM 20882 C C . LYS A 1 30 ? 0.736 -10.105 15.007 1.00 4.42 56 LYS A C 15
ATOM 20883 O O . LYS A 1 30 ? -0.169 -9.920 15.821 1.00 62.21 56 LYS A O 15
ATOM 20902 N N . GLU A 1 31 ? 1.899 -10.669 15.309 1.00 53.51 57 GLU A N 15
ATOM 20903 C CA . GLU A 1 31 ? 2.245 -11.111 16.655 1.00 72.14 57 GLU A CA 15
ATOM 20904 C C . GLU A 1 31 ? 2.028 -9.988 17.666 1.00 25.11 57 GLU A C 15
ATOM 20905 O O . GLU A 1 31 ? 1.237 -10.120 18.600 1.00 33.33 57 GLU A O 15
ATOM 20917 N N . ARG A 1 32 ? 2.729 -8.883 17.458 1.00 42.34 58 ARG A N 15
ATOM 20918 C CA . ARG A 1 32 ? 2.627 -7.725 18.332 1.00 53.22 58 ARG A CA 15
ATOM 20919 C C . ARG A 1 32 ? 1.715 -6.676 17.710 1.00 51.11 58 ARG A C 15
ATOM 20920 O O . ARG A 1 32 ? 1.843 -6.355 16.526 1.00 72.31 58 ARG A O 15
ATOM 20941 N N . ILE A 1 33 ? 0.787 -6.157 18.501 1.00 71.03 59 ILE A N 15
ATOM 20942 C CA . ILE A 1 33 ? -0.097 -5.094 18.048 1.00 4.43 59 ILE A CA 15
ATOM 20943 C C . ILE A 1 33 ? 0.160 -3.821 18.852 1.00 73.31 59 ILE A C 15
ATOM 20944 O O . ILE A 1 33 ? -0.406 -3.626 19.928 1.00 30.42 59 ILE A O 15
ATOM 20960 N N . PRO A 1 34 ? 1.064 -2.965 18.361 1.00 14.20 60 PRO A N 15
ATOM 20961 C CA . PRO A 1 34 ? 1.406 -1.711 19.008 1.00 73.24 60 PRO A CA 15
ATOM 20962 C C . PRO A 1 34 ? 0.617 -0.528 18.444 1.00 15.04 60 PRO A C 15
ATOM 20963 O O . PRO A 1 34 ? -0.441 -0.703 17.835 1.00 2.13 60 PRO A O 15
ATOM 20974 N N . GLN A 1 35 ? 1.147 0.668 18.642 1.00 10.41 61 GLN A N 15
ATOM 20975 C CA . GLN A 1 35 ? 0.507 1.894 18.185 1.00 45.20 61 GLN A CA 15
ATOM 20976 C C . GLN A 1 35 ? 0.584 2.018 16.657 1.00 32.41 61 GLN A C 15
ATOM 20977 O O . GLN A 1 35 ? 1.334 1.277 16.006 1.00 24.10 61 GLN A O 15
ATOM 20991 N N . PRO A 1 36 ? -0.208 2.940 16.063 1.00 61.22 62 PRO A N 15
ATOM 20992 C CA . PRO A 1 36 ? -0.248 3.150 14.609 1.00 41.21 62 PRO A CA 15
ATOM 20993 C C . PRO A 1 36 ? 1.029 3.791 14.060 1.00 13.11 62 PRO A C 15
ATOM 20994 O O . PRO A 1 36 ? 1.018 4.920 13.571 1.00 61.41 62 PRO A O 15
ATOM 21005 N N . LYS A 1 37 ? 2.129 3.057 14.148 1.00 40.42 63 LYS A N 15
ATOM 21006 C CA . LYS A 1 37 ? 3.395 3.496 13.576 1.00 21.35 63 LYS A CA 15
ATOM 21007 C C . LYS A 1 37 ? 3.423 3.245 12.071 1.00 73.22 63 LYS A C 15
ATOM 21008 O O . LYS A 1 37 ? 4.297 3.733 11.359 1.00 65.23 63 LYS A O 15
ATOM 21027 N N . ASN A 1 38 ? 2.450 2.481 11.598 1.00 35.13 64 ASN A N 15
ATOM 21028 C CA . ASN A 1 38 ? 2.324 2.175 10.182 1.00 71.11 64 ASN A CA 15
ATOM 21029 C C . ASN A 1 38 ? 1.034 2.747 9.633 1.00 24.02 64 ASN A C 15
ATOM 21030 O O . ASN A 1 38 ? -0.031 2.655 10.255 1.00 24.13 64 ASN A O 15
ATOM 21041 N N . THR A 1 39 ? 1.150 3.333 8.457 1.00 14.54 65 THR A N 15
ATOM 21042 C CA . THR A 1 39 ? 0.052 3.995 7.783 1.00 43.24 65 THR A CA 15
ATOM 21043 C C . THR A 1 39 ? -1.102 3.032 7.508 1.00 1.31 65 THR A C 15
ATOM 21044 O O . THR A 1 39 ? -2.255 3.443 7.384 1.00 45.40 65 THR A O 15
ATOM 21055 N N . VAL A 1 40 ? -0.771 1.748 7.427 1.00 32.21 66 VAL A N 15
ATOM 21056 C CA . VAL A 1 40 ? -1.757 0.696 7.216 1.00 13.52 66 VAL A CA 15
ATOM 21057 C C . VAL A 1 40 ? -2.834 0.735 8.297 1.00 14.14 66 VAL A C 15
ATOM 21058 O O . VAL A 1 40 ? -4.025 0.641 8.003 1.00 35.34 66 VAL A O 15
ATOM 21071 N N . ALA A 1 41 ? -2.406 0.889 9.544 1.00 62.14 67 ALA A N 15
ATOM 21072 C CA . ALA A 1 41 ? -3.333 0.965 10.665 1.00 12.14 67 ALA A CA 15
ATOM 21073 C C . ALA A 1 41 ? -4.133 2.257 10.595 1.00 52.12 67 ALA A C 15
ATOM 21074 O O . ALA A 1 41 ? -5.338 2.270 10.837 1.00 53.34 67 ALA A O 15
ATOM 21081 N N . MET A 1 42 ? -3.447 3.332 10.222 1.00 74.12 68 MET A N 15
ATOM 21082 C CA . MET A 1 42 ? -4.066 4.647 10.084 1.00 42.22 68 MET A CA 15
ATOM 21083 C C . MET A 1 42 ? -5.218 4.610 9.082 1.00 32.34 68 MET A C 15
ATOM 21084 O O . MET A 1 42 ? -6.262 5.227 9.293 1.00 71.42 68 MET A O 15
ATOM 21098 N N . LEU A 1 43 ? -5.015 3.882 7.989 1.00 4.02 69 LEU A N 15
ATOM 21099 C CA . LEU A 1 43 ? -6.029 3.764 6.948 1.00 2.54 69 LEU A CA 15
ATOM 21100 C C . LEU A 1 43 ? -7.290 3.099 7.483 1.00 63.21 69 LEU A C 15
ATOM 21101 O O . LEU A 1 43 ? -8.402 3.530 7.177 1.00 21.51 69 LEU A O 15
ATOM 21117 N N . ASN A 1 44 ? -7.110 2.059 8.295 1.00 70.11 70 ASN A N 15
ATOM 21118 C CA . ASN A 1 44 ? -8.240 1.344 8.889 1.00 75.34 70 ASN A CA 15
ATOM 21119 C C . ASN A 1 44 ? -9.065 2.277 9.767 1.00 34.13 70 ASN A C 15
ATOM 21120 O O . ASN A 1 44 ? -10.262 2.070 9.959 1.00 54.33 70 ASN A O 15
ATOM 21131 N N . GLU A 1 45 ? -8.416 3.308 10.298 1.00 24.11 71 GLU A N 15
ATOM 21132 C CA . GLU A 1 45 ? -9.091 4.277 11.147 1.00 15.14 71 GLU A CA 15
ATOM 21133 C C . GLU A 1 45 ? -9.826 5.326 10.313 1.00 3.11 71 GLU A C 15
ATOM 21134 O O . GLU A 1 45 ? -10.818 5.898 10.762 1.00 63.24 71 GLU A O 15
ATOM 21146 N N . LEU A 1 46 ? -9.344 5.569 9.099 1.00 30.35 72 LEU A N 15
ATOM 21147 C CA . LEU A 1 46 ? -9.912 6.608 8.246 1.00 64.13 72 LEU A CA 15
ATOM 21148 C C . LEU A 1 46 ? -11.108 6.103 7.452 1.00 43.13 72 LEU A C 15
ATOM 21149 O O . LEU A 1 46 ? -12.214 6.633 7.577 1.00 5.51 72 LEU A O 15
ATOM 21165 N N . ARG A 1 47 ? -10.896 5.085 6.633 1.00 4.42 73 ARG A N 15
ATOM 21166 C CA . ARG A 1 47 ? -11.934 4.616 5.741 1.00 71.40 73 ARG A CA 15
ATOM 21167 C C . ARG A 1 47 ? -11.910 3.101 5.629 1.00 11.33 73 ARG A C 15
ATOM 21168 O O . ARG A 1 47 ? -10.889 2.518 5.267 1.00 22.11 73 ARG A O 15
ATOM 21189 N N . HIS A 1 48 ? -13.029 2.468 5.949 1.00 51.20 74 HIS A N 15
ATOM 21190 C CA . HIS A 1 48 ? -13.165 1.028 5.767 1.00 11.15 74 HIS A CA 15
ATOM 21191 C C . HIS A 1 48 ? -13.266 0.707 4.280 1.00 21.12 74 HIS A C 15
ATOM 21192 O O . HIS A 1 48 ? -13.645 1.565 3.476 1.00 41.12 74 HIS A O 15
ATOM 21206 N N . GLY A 1 49 ? -12.935 -0.518 3.915 1.00 30.30 75 GLY A N 15
ATOM 21207 C CA . GLY A 1 49 ? -12.917 -0.880 2.517 1.00 30.31 75 GLY A CA 15
ATOM 21208 C C . GLY A 1 49 ? -11.569 -0.594 1.905 1.00 31.11 75 GLY A C 15
ATOM 21209 O O . GLY A 1 49 ? -11.476 -0.076 0.794 1.00 44.15 75 GLY A O 15
ATOM 21213 N N . LEU A 1 50 ? -10.524 -0.910 2.653 1.00 4.14 76 LEU A N 15
ATOM 21214 C CA . LEU A 1 50 ? -9.160 -0.734 2.190 1.00 43.52 76 LEU A CA 15
ATOM 21215 C C . LEU A 1 50 ? -8.556 -2.086 1.825 1.00 55.42 76 LEU A C 15
ATOM 21216 O O . LEU A 1 50 ? -8.080 -2.830 2.685 1.00 70.23 76 LEU A O 15
ATOM 21232 N N . ILE A 1 51 ? -8.596 -2.410 0.545 1.00 63.33 77 ILE A N 15
ATOM 21233 C CA . ILE A 1 51 ? -8.115 -3.700 0.081 1.00 4.21 77 ILE A CA 15
ATOM 21234 C C . ILE A 1 51 ? -6.705 -3.585 -0.483 1.00 42.41 77 ILE A C 15
ATOM 21235 O O . ILE A 1 51 ? -6.506 -3.029 -1.565 1.00 13.13 77 ILE A O 15
ATOM 21251 N N . TYR A 1 52 ? -5.728 -4.098 0.260 1.00 40.41 78 TYR A N 15
ATOM 21252 C CA . TYR A 1 52 ? -4.349 -4.135 -0.210 1.00 12.30 78 TYR A CA 15
ATOM 21253 C C . TYR A 1 52 ? -4.128 -5.387 -1.042 1.00 32.40 78 TYR A C 15
ATOM 21254 O O . TYR A 1 52 ? -4.422 -6.495 -0.592 1.00 50.24 78 TYR A O 15
ATOM 21272 N N . LYS A 1 53 ? -3.618 -5.222 -2.246 1.00 2.43 79 LYS A N 15
ATOM 21273 C CA . LYS A 1 53 ? -3.348 -6.359 -3.107 1.00 44.32 79 LYS A CA 15
ATOM 21274 C C . LYS A 1 53 ? -1.969 -6.227 -3.745 1.00 23.32 79 LYS A C 15
ATOM 21275 O O . LYS A 1 53 ? -1.597 -5.160 -4.231 1.00 53.33 79 LYS A O 15
ATOM 21294 N N . LEU A 1 54 ? -1.197 -7.300 -3.703 1.00 44.04 80 LEU A N 15
ATOM 21295 C CA . LEU A 1 54 ? 0.100 -7.322 -4.358 1.00 73.01 80 LEU A CA 15
ATOM 21296 C C . LEU A 1 54 ? -0.098 -7.532 -5.848 1.00 72.11 80 LEU A C 15
ATOM 21297 O O . LEU A 1 54 ? -0.330 -8.654 -6.299 1.00 4.02 80 LEU A O 15
ATOM 21313 N N . GLU A 1 55 ? -0.041 -6.454 -6.610 1.00 34.32 81 GLU A N 15
ATOM 21314 C CA . GLU A 1 55 ? -0.320 -6.539 -8.031 1.00 70.05 81 GLU A CA 15
ATOM 21315 C C . GLU A 1 55 ? 0.933 -6.888 -8.819 1.00 65.40 81 GLU A C 15
ATOM 21316 O O . GLU A 1 55 ? 0.869 -7.610 -9.817 1.00 40.32 81 GLU A O 15
ATOM 21328 N N . SER A 1 56 ? 2.072 -6.398 -8.360 1.00 10.43 82 SER A N 15
ATOM 21329 C CA . SER A 1 56 ? 3.317 -6.581 -9.085 1.00 3.05 82 SER A CA 15
ATOM 21330 C C . SER A 1 56 ? 4.466 -6.888 -8.132 1.00 12.12 82 SER A C 15
ATOM 21331 O O . SER A 1 56 ? 4.533 -6.343 -7.030 1.00 74.44 82 SER A O 15
ATOM 21339 N N . GLN A 1 57 ? 5.353 -7.774 -8.556 1.00 50.12 83 GLN A N 15
ATOM 21340 C CA . GLN A 1 57 ? 6.548 -8.086 -7.792 1.00 23.10 83 GLN A CA 15
ATOM 21341 C C . GLN A 1 57 ? 7.704 -8.338 -8.751 1.00 30.53 83 GLN A C 15
ATOM 21342 O O . GLN A 1 57 ? 7.640 -9.243 -9.585 1.00 34.24 83 GLN A O 15
ATOM 21356 N N . THR A 1 58 ? 8.748 -7.532 -8.643 1.00 13.54 84 THR A N 15
ATOM 21357 C CA . THR A 1 58 ? 9.893 -7.637 -9.537 1.00 12.34 84 THR A CA 15
ATOM 21358 C C . THR A 1 58 ? 11.197 -7.338 -8.804 1.00 24.23 84 THR A C 15
ATOM 21359 O O . THR A 1 58 ? 11.251 -6.449 -7.958 1.00 20.01 84 THR A O 15
ATOM 21370 N N . GLY A 1 59 ? 12.239 -8.096 -9.109 1.00 74.32 85 GLY A N 15
ATOM 21371 C CA . GLY A 1 59 ? 13.537 -7.826 -8.534 1.00 15.24 85 GLY A CA 15
ATOM 21372 C C . GLY A 1 59 ? 14.218 -9.074 -8.014 1.00 72.50 85 GLY A C 15
ATOM 21373 O O . GLY A 1 59 ? 13.619 -10.153 -7.995 1.00 11.34 85 GLY A O 15
ATOM 21377 N N . PRO A 1 60 ? 15.484 -8.949 -7.598 1.00 32.33 86 PRO A N 15
ATOM 21378 C CA . PRO A 1 60 ? 16.251 -10.053 -7.010 1.00 70.42 86 PRO A CA 15
ATOM 21379 C C . PRO A 1 60 ? 15.728 -10.431 -5.628 1.00 41.34 86 PRO A C 15
ATOM 21380 O O . PRO A 1 60 ? 14.826 -9.786 -5.111 1.00 62.23 86 PRO A O 15
ATOM 21391 N N . VAL A 1 61 ? 16.298 -11.462 -5.019 1.00 52.25 87 VAL A N 15
ATOM 21392 C CA . VAL A 1 61 ? 15.853 -11.887 -3.696 1.00 61.15 87 VAL A CA 15
ATOM 21393 C C . VAL A 1 61 ? 16.562 -11.099 -2.598 1.00 75.31 87 VAL A C 15
ATOM 21394 O O . VAL A 1 61 ? 16.070 -11.011 -1.473 1.00 10.32 87 VAL A O 15
ATOM 21407 N N . HIS A 1 62 ? 17.710 -10.512 -2.927 1.00 2.31 88 HIS A N 15
ATOM 21408 C CA . HIS A 1 62 ? 18.437 -9.695 -1.960 1.00 74.21 88 HIS A CA 15
ATOM 21409 C C . HIS A 1 62 ? 17.794 -8.316 -1.844 1.00 62.04 88 HIS A C 15
ATOM 21410 O O . HIS A 1 62 ? 17.922 -7.646 -0.821 1.00 33.43 88 HIS A O 15
ATOM 21424 N N . ALA A 1 63 ? 17.096 -7.905 -2.897 1.00 13.32 89 ALA A N 15
ATOM 21425 C CA . ALA A 1 63 ? 16.382 -6.634 -2.895 1.00 32.42 89 ALA A CA 15
ATOM 21426 C C . ALA A 1 63 ? 15.228 -6.665 -3.890 1.00 11.23 89 ALA A C 15
ATOM 21427 O O . ALA A 1 63 ? 15.333 -6.134 -4.994 1.00 52.12 89 ALA A O 15
ATOM 21434 N N . PRO A 1 64 ? 14.119 -7.319 -3.526 1.00 23.45 90 PRO A N 15
ATOM 21435 C CA . PRO A 1 64 ? 12.955 -7.439 -4.388 1.00 42.33 90 PRO A CA 15
ATOM 21436 C C . PRO A 1 64 ? 11.995 -6.274 -4.221 1.00 44.24 90 PRO A C 15
ATOM 21437 O O . PRO A 1 64 ? 11.794 -5.785 -3.117 1.00 72.11 90 PRO A O 15
ATOM 21448 N N . LEU A 1 65 ? 11.406 -5.825 -5.313 1.00 71.42 91 LEU A N 15
ATOM 21449 C CA . LEU A 1 65 ? 10.418 -4.770 -5.238 1.00 72.11 91 LEU A CA 15
ATOM 21450 C C . LEU A 1 65 ? 9.022 -5.361 -5.221 1.00 10.11 91 LEU A C 15
ATOM 21451 O O . LEU A 1 65 ? 8.698 -6.270 -5.989 1.00 45.11 91 LEU A O 15
ATOM 21467 N N . PHE A 1 66 ? 8.205 -4.841 -4.333 1.00 34.01 92 PHE A N 15
ATOM 21468 C CA . PHE A 1 66 ? 6.831 -5.267 -4.194 1.00 62.32 92 PHE A CA 15
ATOM 21469 C C . PHE A 1 66 ? 5.919 -4.087 -4.460 1.00 43.21 92 PHE A C 15
ATOM 21470 O O . PHE A 1 66 ? 6.179 -2.978 -3.996 1.00 1.23 92 PHE A O 15
ATOM 21487 N N . THR A 1 67 ? 4.874 -4.320 -5.224 1.00 40.25 93 THR A N 15
ATOM 21488 C CA . THR A 1 67 ? 3.950 -3.269 -5.587 1.00 14.23 93 THR A CA 15
ATOM 21489 C C . THR A 1 67 ? 2.554 -3.597 -5.075 1.00 21.02 93 THR A C 15
ATOM 21490 O O . THR A 1 67 ? 1.864 -4.462 -5.622 1.00 55.50 93 THR A O 15
ATOM 21501 N N . ILE A 1 68 ? 2.167 -2.927 -4.009 1.00 32.21 94 ILE A N 15
ATOM 21502 C CA . ILE A 1 68 ? 0.875 -3.138 -3.390 1.00 4.05 94 ILE A CA 15
ATOM 21503 C C . ILE A 1 68 ? -0.082 -2.035 -3.804 1.00 54.13 94 ILE A C 15
ATOM 21504 O O . ILE A 1 68 ? 0.244 -0.853 -3.712 1.00 14.23 94 ILE A O 15
ATOM 21520 N N . SER A 1 69 ? -1.244 -2.419 -4.278 1.00 12.54 95 SER A N 15
ATOM 21521 C CA . SER A 1 69 ? -2.275 -1.462 -4.598 1.00 42.52 95 SER A CA 15
ATOM 21522 C C . SER A 1 69 ? -3.420 -1.589 -3.611 1.00 42.53 95 SER A C 15
ATOM 21523 O O . SER A 1 69 ? -3.995 -2.665 -3.443 1.00 30.40 95 SER A O 15
ATOM 21531 N N . VAL A 1 70 ? -3.721 -0.504 -2.926 1.00 52.21 96 VAL A N 15
ATOM 21532 C CA . VAL A 1 70 ? -4.838 -0.492 -2.008 1.00 35.11 96 VAL A CA 15
ATOM 21533 C C . VAL A 1 70 ? -5.934 0.413 -2.535 1.00 54.02 96 VAL A C 15
ATOM 21534 O O . VAL A 1 70 ? -5.714 1.591 -2.815 1.00 25.42 96 VAL A O 15
ATOM 21547 N N . GLU A 1 71 ? -7.107 -0.148 -2.703 1.00 51.13 97 GLU A N 15
ATOM 21548 C CA . GLU A 1 71 ? -8.231 0.617 -3.175 1.00 73.13 97 GLU A CA 15
ATOM 21549 C C . GLU A 1 71 ? -9.119 0.972 -1.999 1.00 75.41 97 GLU A C 15
ATOM 21550 O O . GLU A 1 71 ? -9.753 0.103 -1.405 1.00 73.42 97 GLU A O 15
ATOM 21562 N N . VAL A 1 72 ? -9.124 2.245 -1.653 1.00 44.44 98 VAL A N 15
ATOM 21563 C CA . VAL A 1 72 ? -9.845 2.726 -0.489 1.00 32.03 98 VAL A CA 15
ATOM 21564 C C . VAL A 1 72 ? -10.961 3.658 -0.916 1.00 13.42 98 VAL A C 15
ATOM 21565 O O . VAL A 1 72 ? -10.721 4.655 -1.599 1.00 32.21 98 VAL A O 15
ATOM 21578 N N . ASP A 1 73 ? -12.179 3.313 -0.525 1.00 24.32 99 ASP A N 15
ATOM 21579 C CA . ASP A 1 73 ? -13.382 4.086 -0.865 1.00 41.42 99 ASP A CA 15
ATOM 21580 C C . ASP A 1 73 ? -13.600 4.169 -2.385 1.00 50.24 99 ASP A C 15
ATOM 21581 O O . ASP A 1 73 ? -14.489 4.875 -2.863 1.00 61.00 99 ASP A O 15
ATOM 21590 N N . GLY A 1 74 ? -12.812 3.414 -3.142 1.00 40.43 100 GLY A N 15
ATOM 21591 C CA . GLY A 1 74 ? -12.903 3.453 -4.588 1.00 44.45 100 GLY A CA 15
ATOM 21592 C C . GLY A 1 74 ? -11.677 4.077 -5.226 1.00 52.31 100 GLY A C 15
ATOM 21593 O O . GLY A 1 74 ? -11.509 4.036 -6.445 1.00 23.23 100 GLY A O 15
ATOM 21597 N N . GLN A 1 75 ? -10.818 4.660 -4.401 1.00 73.31 101 GLN A N 15
ATOM 21598 C CA . GLN A 1 75 ? -9.575 5.249 -4.877 1.00 73.11 101 GLN A CA 15
ATOM 21599 C C . GLN A 1 75 ? -8.425 4.272 -4.700 1.00 12.20 101 GLN A C 15
ATOM 21600 O O . GLN A 1 75 ? -8.179 3.792 -3.599 1.00 20.53 101 GLN A O 15
ATOM 21614 N N . LYS A 1 76 ? -7.728 3.976 -5.783 1.00 63.44 102 LYS A N 15
ATOM 21615 C CA . LYS A 1 76 ? -6.640 3.012 -5.737 1.00 22.45 102 LYS A CA 15
ATOM 21616 C C . LYS A 1 76 ? -5.300 3.716 -5.540 1.00 4.11 102 LYS A C 15
ATOM 21617 O O . LYS A 1 76 ? -4.863 4.496 -6.385 1.00 74.54 102 LYS A O 15
ATOM 21636 N N . TYR A 1 77 ? -4.664 3.435 -4.415 1.00 5.31 103 TYR A N 15
ATOM 21637 C CA . TYR A 1 77 ? -3.363 3.999 -4.091 1.00 71.11 103 TYR A CA 15
ATOM 21638 C C . TYR A 1 77 ? -2.285 2.929 -4.227 1.00 71.31 103 TYR A C 15
ATOM 21639 O O . TYR A 1 77 ? -2.449 1.810 -3.739 1.00 54.44 103 TYR A O 15
ATOM 21657 N N . LEU A 1 78 ? -1.198 3.264 -4.897 1.00 1.11 104 LEU A N 15
ATOM 21658 C CA . LEU A 1 78 ? -0.141 2.302 -5.143 1.00 41.13 104 LEU A CA 15
ATOM 21659 C C . LEU A 1 78 ? 1.035 2.539 -4.205 1.00 31.44 104 LEU A C 15
ATOM 21660 O O . LEU A 1 78 ? 1.380 3.682 -3.904 1.00 34.20 104 LEU A O 15
ATOM 21676 N N . GLY A 1 79 ? 1.636 1.456 -3.742 1.00 31.13 105 GLY A N 15
ATOM 21677 C CA . GLY A 1 79 ? 2.800 1.556 -2.888 1.00 4.10 105 GLY A CA 15
ATOM 21678 C C . GLY A 1 79 ? 3.869 0.566 -3.284 1.00 31.34 105 GLY A C 15
ATOM 21679 O O . GLY A 1 79 ? 3.577 -0.607 -3.519 1.00 14.04 105 GLY A O 15
ATOM 21683 N N . GLN A 1 80 ? 5.103 1.032 -3.378 1.00 3.55 106 GLN A N 15
ATOM 21684 C CA . GLN A 1 80 ? 6.198 0.186 -3.823 1.00 24.33 106 GLN A CA 15
ATOM 21685 C C . GLN A 1 80 ? 7.325 0.164 -2.798 1.00 55.12 106 GLN A C 15
ATOM 21686 O O . GLN A 1 80 ? 7.873 1.207 -2.437 1.00 25.32 106 GLN A O 15
ATOM 21700 N N . GLY A 1 81 ? 7.664 -1.030 -2.340 1.00 23.12 107 GLY A N 15
ATOM 21701 C CA . GLY A 1 81 ? 8.705 -1.193 -1.345 1.00 12.01 107 GLY A CA 15
ATOM 21702 C C . GLY A 1 81 ? 9.509 -2.447 -1.594 1.00 54.45 107 GLY A C 15
ATOM 21703 O O . GLY A 1 81 ? 9.192 -3.205 -2.504 1.00 71.33 107 GLY A O 15
ATOM 21707 N N . ARG A 1 82 ? 10.536 -2.686 -0.788 1.00 65.50 108 ARG A N 15
ATOM 21708 C CA . ARG A 1 82 ? 11.406 -3.844 -0.993 1.00 3.34 108 ARG A CA 15
ATOM 21709 C C . ARG A 1 82 ? 10.840 -5.076 -0.290 1.00 31.24 108 ARG A C 15
ATOM 21710 O O . ARG A 1 82 ? 11.514 -6.099 -0.153 1.00 42.41 108 ARG A O 15
ATOM 21731 N N . SER A 1 83 ? 9.594 -4.968 0.146 1.00 21.52 109 SER A N 15
ATOM 21732 C CA . SER A 1 83 ? 8.909 -6.044 0.846 1.00 40.55 109 SER A CA 15
ATOM 21733 C C . SER A 1 83 ? 7.404 -5.792 0.799 1.00 21.23 109 SER A C 15
ATOM 21734 O O . SER A 1 83 ? 6.977 -4.654 0.572 1.00 41.45 109 SER A O 15
ATOM 21742 N N . LYS A 1 84 ? 6.607 -6.838 1.007 1.00 2.23 110 LYS A N 15
ATOM 21743 C CA . LYS A 1 84 ? 5.149 -6.704 1.024 1.00 0.25 110 LYS A CA 15
ATOM 21744 C C . LYS A 1 84 ? 4.728 -5.709 2.098 1.00 40.05 110 LYS A C 15
ATOM 21745 O O . LYS A 1 84 ? 3.875 -4.852 1.871 1.00 73.11 110 LYS A O 15
ATOM 21764 N N . LYS A 1 85 ? 5.354 -5.838 3.263 1.00 63.33 111 LYS A N 15
ATOM 21765 C CA . LYS A 1 85 ? 5.112 -4.954 4.390 1.00 0.23 111 LYS A CA 15
ATOM 21766 C C . LYS A 1 85 ? 5.331 -3.497 3.997 1.00 32.45 111 LYS A C 15
ATOM 21767 O O . LYS A 1 85 ? 4.462 -2.648 4.201 1.00 31.00 111 LYS A O 15
ATOM 21786 N N . VAL A 1 86 ? 6.496 -3.229 3.421 1.00 43.04 112 VAL A N 15
ATOM 21787 C CA . VAL A 1 86 ? 6.871 -1.878 3.035 1.00 0.53 112 VAL A CA 15
ATOM 21788 C C . VAL A 1 86 ? 5.908 -1.329 1.993 1.00 43.45 112 VAL A C 15
ATOM 21789 O O . VAL A 1 86 ? 5.371 -0.237 2.152 1.00 52.12 112 VAL A O 15
ATOM 21802 N N . ALA A 1 87 ? 5.672 -2.114 0.949 1.00 55.14 113 ALA A N 15
ATOM 21803 C CA . ALA A 1 87 ? 4.799 -1.703 -0.144 1.00 14.41 113 ALA A CA 15
ATOM 21804 C C . ALA A 1 87 ? 3.392 -1.391 0.357 1.00 11.34 113 ALA A C 15
ATOM 21805 O O . ALA A 1 87 ? 2.749 -0.453 -0.111 1.00 61.34 113 ALA A O 15
ATOM 21812 N N . ARG A 1 88 ? 2.929 -2.182 1.315 1.00 10.15 114 ARG A N 15
ATOM 21813 C CA . ARG A 1 88 ? 1.611 -1.993 1.900 1.00 34.41 114 ARG A CA 15
ATOM 21814 C C . ARG A 1 88 ? 1.547 -0.665 2.663 1.00 24.04 114 ARG A C 15
ATOM 21815 O O . ARG A 1 88 ? 0.560 0.067 2.576 1.00 72.31 114 ARG A O 15
ATOM 21836 N N . ILE A 1 89 ? 2.610 -0.365 3.403 1.00 25.54 115 ILE A N 15
ATOM 21837 C CA . ILE A 1 89 ? 2.742 0.909 4.110 1.00 70.10 115 ILE A CA 15
ATOM 21838 C C . ILE A 1 89 ? 2.805 2.084 3.126 1.00 73.41 115 ILE A C 15
ATOM 21839 O O . ILE A 1 89 ? 2.102 3.080 3.294 1.00 72.43 115 ILE A O 15
ATOM 21855 N N . GLU A 1 90 ? 3.633 1.958 2.096 1.00 44.42 116 GLU A N 15
ATOM 21856 C CA . GLU A 1 90 ? 3.772 3.003 1.084 1.00 1.05 116 GLU A CA 15
ATOM 21857 C C . GLU A 1 90 ? 2.436 3.286 0.391 1.00 50.35 116 GLU A C 15
ATOM 21858 O O . GLU A 1 90 ? 2.100 4.439 0.103 1.00 33.51 116 GLU A O 15
ATOM 21870 N N . ALA A 1 91 ? 1.677 2.230 0.138 1.00 1.11 117 ALA A N 15
ATOM 21871 C CA . ALA A 1 91 ? 0.359 2.362 -0.462 1.00 5.52 117 ALA A CA 15
ATOM 21872 C C . ALA A 1 91 ? -0.572 3.127 0.467 1.00 63.14 117 ALA A C 15
ATOM 21873 O O . ALA A 1 91 ? -1.250 4.071 0.052 1.00 22.14 117 ALA A O 15
ATOM 21880 N N . ALA A 1 92 ? -0.569 2.734 1.734 1.00 51.23 118 ALA A N 15
ATOM 21881 C CA . ALA A 1 92 ? -1.416 3.361 2.738 1.00 71.54 118 ALA A CA 15
ATOM 21882 C C . ALA A 1 92 ? -1.004 4.810 2.991 1.00 65.30 118 ALA A C 15
ATOM 21883 O O . ALA A 1 92 ? -1.849 5.664 3.253 1.00 62.41 118 ALA A O 15
ATOM 21890 N N . ALA A 1 93 ? 0.295 5.084 2.903 1.00 41.42 119 ALA A N 15
ATOM 21891 C CA . ALA A 1 93 ? 0.809 6.436 3.092 1.00 22.32 119 ALA A CA 15
ATOM 21892 C C . ALA A 1 93 ? 0.229 7.373 2.042 1.00 10.35 119 ALA A C 15
ATOM 21893 O O . ALA A 1 93 ? -0.190 8.491 2.348 1.00 41.24 119 ALA A O 15
ATOM 21900 N N . THR A 1 94 ? 0.196 6.893 0.808 1.00 60.53 120 THR A N 15
ATOM 21901 C CA . THR A 1 94 ? -0.380 7.645 -0.295 1.00 21.24 120 THR A CA 15
ATOM 21902 C C . THR A 1 94 ? -1.867 7.891 -0.051 1.00 35.20 120 THR A C 15
ATOM 21903 O O . THR A 1 94 ? -2.393 8.970 -0.333 1.00 34.24 120 THR A O 15
ATOM 21914 N N . ALA A 1 95 ? -2.535 6.885 0.499 1.00 33.13 121 ALA A N 15
ATOM 21915 C CA . ALA A 1 95 ? -3.944 6.999 0.823 1.00 21.54 121 ALA A CA 15
ATOM 21916 C C . ALA A 1 95 ? -4.172 8.103 1.842 1.00 33.30 121 ALA A C 15
ATOM 21917 O O . ALA A 1 95 ? -4.987 8.996 1.620 1.00 31.00 121 ALA A O 15
ATOM 21924 N N . LEU A 1 96 ? -3.424 8.057 2.943 1.00 4.23 122 LEU A N 15
ATOM 21925 C CA . LEU A 1 96 ? -3.576 9.032 4.021 1.00 41.43 122 LEU A CA 15
ATOM 21926 C C . LEU A 1 96 ? -3.437 10.454 3.495 1.00 51.35 122 LEU A C 15
ATOM 21927 O O . LEU A 1 96 ? -4.276 11.312 3.765 1.00 62.34 122 LEU A O 15
ATOM 21943 N N . ARG A 1 97 ? -2.378 10.688 2.725 1.00 5.20 123 ARG A N 15
ATOM 21944 C CA . ARG A 1 97 ? -2.070 12.025 2.228 1.00 13.01 123 ARG A CA 15
ATOM 21945 C C . ARG A 1 97 ? -3.104 12.489 1.203 1.00 34.24 123 ARG A C 15
ATOM 21946 O O . ARG A 1 97 ? -3.125 13.657 0.818 1.00 2.01 123 ARG A O 15
ATOM 21967 N N . SER A 1 98 ? -3.940 11.569 0.742 1.00 25.23 124 SER A N 15
ATOM 21968 C CA . SER A 1 98 ? -5.022 11.919 -0.163 1.00 73.21 124 SER A CA 15
ATOM 21969 C C . SER A 1 98 ? -6.282 12.303 0.612 1.00 0.24 124 SER A C 15
ATOM 21970 O O . SER A 1 98 ? -7.112 13.064 0.115 1.00 61.11 124 SER A O 15
ATOM 21978 N N . PHE A 1 99 ? -6.420 11.784 1.829 1.00 63.03 125 PHE A N 15
ATOM 21979 C CA . PHE A 1 99 ? -7.599 12.071 2.642 1.00 65.24 125 PHE A CA 15
ATOM 21980 C C . PHE A 1 99 ? -7.449 13.400 3.359 1.00 35.13 125 PHE A C 15
ATOM 21981 O O . PHE A 1 99 ? -8.285 14.290 3.217 1.00 11.44 125 PHE A O 15
ATOM 21998 N N . ILE A 1 100 ? -6.375 13.538 4.121 1.00 23.22 126 ILE A N 15
ATOM 21999 C CA . ILE A 1 100 ? -6.151 14.752 4.878 1.00 4.11 126 ILE A CA 15
ATOM 22000 C C . ILE A 1 100 ? -4.865 15.425 4.436 1.00 70.04 126 ILE A C 15
ATOM 22001 O O . ILE A 1 100 ? -3.826 14.785 4.275 1.00 65.14 126 ILE A O 15
ATOM 22017 N N . GLN A 1 101 ? -4.954 16.717 4.209 1.00 3.31 127 GLN A N 15
ATOM 22018 C CA . GLN A 1 101 ? -3.804 17.505 3.805 1.00 40.33 127 GLN A CA 15
ATOM 22019 C C . GLN A 1 101 ? -3.712 18.759 4.658 1.00 1.33 127 GLN A C 15
ATOM 22020 O O . GLN A 1 101 ? -2.620 19.264 4.918 1.00 40.11 127 GLN A O 15
ATOM 22034 N N . PHE A 1 102 ? -4.878 19.245 5.093 1.00 61.21 128 PHE A N 15
ATOM 22035 C CA . PHE A 1 102 ? -4.975 20.466 5.889 1.00 41.04 128 PHE A CA 15
ATOM 22036 C C . PHE A 1 102 ? -4.435 21.652 5.101 1.00 50.42 128 PHE A C 15
ATOM 22037 O O . PHE A 1 102 ? -3.464 22.302 5.494 1.00 53.21 128 PHE A O 15
ATOM 22054 N N . LYS A 1 103 ? -5.075 21.899 3.969 1.00 53.34 129 LYS A N 15
ATOM 22055 C CA . LYS A 1 103 ? -4.709 22.990 3.081 1.00 44.04 129 LYS A CA 15
ATOM 22056 C C . LYS A 1 103 ? -5.383 24.280 3.552 1.00 22.05 129 LYS A C 15
ATOM 22057 O O . LYS A 1 103 ? -6.242 24.247 4.435 1.00 23.14 129 LYS A O 15
ATOM 22076 N N . ASP A 1 104 ? -4.985 25.406 2.976 1.00 63.22 130 ASP A N 15
ATOM 22077 C CA . ASP A 1 104 ? -5.579 26.696 3.311 1.00 33.53 130 ASP A CA 15
ATOM 22078 C C . ASP A 1 104 ? -7.075 26.683 3.043 1.00 42.52 130 ASP A C 15
ATOM 22079 O O . ASP A 1 104 ? -7.862 27.220 3.822 1.00 42.24 130 ASP A O 15
ATOM 22088 N N . GLY A 1 105 ? -7.458 26.077 1.931 1.00 74.01 131 GLY A N 15
ATOM 22089 C CA . GLY A 1 105 ? -8.859 25.991 1.568 1.00 23.24 131 GLY A CA 15
ATOM 22090 C C . GLY A 1 105 ? -9.286 27.181 0.740 1.00 73.13 131 GLY A C 15
ATOM 22091 O O . GLY A 1 105 ? -10.046 27.050 -0.221 1.00 12.03 131 GLY A O 15
ATOM 22095 N N . ALA A 1 106 ? -8.783 28.345 1.118 1.00 11.45 132 ALA A N 15
ATOM 22096 C CA . ALA A 1 106 ? -9.028 29.572 0.383 1.00 64.52 132 ALA A CA 15
ATOM 22097 C C . ALA A 1 106 ? -8.143 29.629 -0.856 1.00 64.34 132 ALA A C 15
ATOM 22098 O O . ALA A 1 106 ? -6.937 29.381 -0.779 1.00 23.14 132 ALA A O 15
ATOM 22105 N N . VAL A 1 107 ? -8.743 29.940 -1.992 1.00 41.11 133 VAL A N 15
ATOM 22106 C CA . VAL A 1 107 ? -8.015 30.014 -3.248 1.00 22.43 133 VAL A CA 15
ATOM 22107 C C . VAL A 1 107 ? -8.015 31.439 -3.788 1.00 72.33 133 VAL A C 15
ATOM 22108 O O . VAL A 1 107 ? -9.071 32.046 -3.978 1.00 20.01 133 VAL A O 15
ATOM 22121 N N . LEU A 1 108 ? -6.826 31.975 -4.014 1.00 42.20 134 LEU A N 15
ATOM 22122 C CA . LEU A 1 108 ? -6.688 33.341 -4.492 1.00 63.34 134 LEU A CA 15
ATOM 22123 C C . LEU A 1 108 ? -6.659 33.375 -6.017 1.00 50.24 134 LEU A C 15
ATOM 22124 O O . LEU A 1 108 ? -5.594 33.299 -6.636 1.00 3.45 134 LEU A O 15
ATOM 22140 N N . SER A 1 109 ? -7.841 33.458 -6.605 1.00 64.14 135 SER A N 15
ATOM 22141 C CA . SER A 1 109 ? -7.993 33.520 -8.050 1.00 44.21 135 SER A CA 15
ATOM 22142 C C . SER A 1 109 ? -9.431 33.881 -8.400 1.00 2.43 135 SER A C 15
ATOM 22143 O O . SER A 1 109 ? -10.363 33.453 -7.715 1.00 20.21 135 SER A O 15
ATOM 22151 N N . PRO A 1 110 ? -9.631 34.698 -9.447 1.00 14.54 136 PRO A N 15
ATOM 22152 C CA . PRO A 1 110 ? -10.968 35.111 -9.878 1.00 32.25 136 PRO A CA 15
ATOM 22153 C C . PRO A 1 110 ? -11.790 33.941 -10.415 1.00 74.43 136 PRO A C 15
ATOM 22154 O O . PRO A 1 110 ? -11.742 33.619 -11.60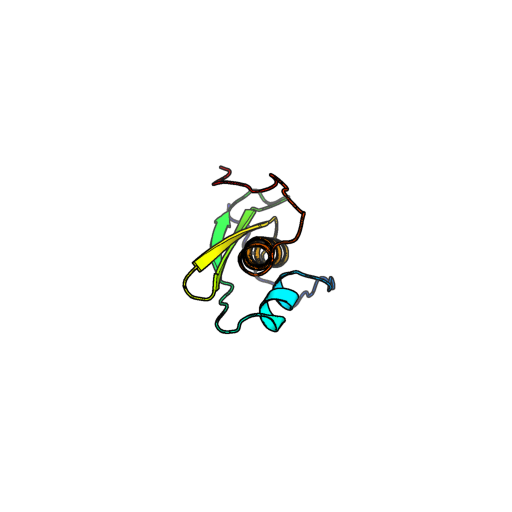6 1.00 60.50 136 PRO A O 15
ATOM 22165 N N . LEU A 1 111 ? -12.523 33.293 -9.527 1.00 63.50 137 LEU A N 15
ATOM 22166 C CA . LEU A 1 111 ? -13.347 32.159 -9.901 1.00 24.24 137 LEU A CA 15
ATOM 22167 C C . LEU A 1 111 ? -14.739 32.287 -9.300 1.00 13.05 137 LEU A C 15
ATOM 22168 O O . LEU A 1 111 ? -14.978 33.142 -8.445 1.00 22.30 137 LEU A O 15
ATOM 22184 N N . LYS A 1 112 ? -15.653 31.447 -9.758 1.00 14.43 138 LYS A N 15
ATOM 22185 C CA . LYS A 1 112 ? -17.002 31.428 -9.226 1.00 21.14 138 LYS A CA 15
ATOM 22186 C C . LYS A 1 112 ? -17.224 30.135 -8.452 1.00 54.34 138 LYS A C 15
ATOM 22187 O O . LYS A 1 112 ? -17.393 29.067 -9.044 1.00 13.33 138 LYS A O 15
ATOM 22206 N N . PRO A 1 113 ? -17.197 30.212 -7.117 1.00 24.51 139 PRO A N 15
ATOM 22207 C CA . PRO A 1 113 ? -17.304 29.034 -6.259 1.00 14.43 139 PRO A CA 15
ATOM 22208 C C . PRO A 1 113 ? -18.722 28.478 -6.185 1.00 20.02 139 PRO A C 15
ATOM 22209 O O . PRO A 1 113 ? -19.700 29.228 -6.092 1.00 42.05 139 PRO A O 15
ATOM 22220 N N . ALA A 1 114 ? -18.827 27.159 -6.257 1.00 22.15 140 ALA A N 15
ATOM 22221 C CA . ALA A 1 114 ? -20.098 26.484 -6.080 1.00 12.45 140 ALA A CA 15
ATOM 22222 C C . ALA A 1 114 ? -20.305 26.164 -4.607 1.00 30.02 140 ALA A C 15
ATOM 22223 O O . ALA A 1 114 ? -19.805 25.116 -4.148 1.00 36.69 140 ALA A O 15
ATOM 22231 N N . SER A 1 22 ? -2.849 -18.758 -10.620 1.00 23.30 48 SER A N 16
ATOM 22232 C CA . SER A 1 22 ? -1.960 -17.633 -10.266 1.00 33.23 48 SER A CA 16
ATOM 22233 C C . SER A 1 22 ? -2.099 -17.323 -8.785 1.00 40.53 48 SER A C 16
ATOM 22234 O O . SER A 1 22 ? -3.021 -16.623 -8.362 1.00 63.25 48 SER A O 16
ATOM 22242 N N . ASP A 1 23 ? -1.200 -17.884 -7.996 1.00 35.14 49 ASP A N 16
ATOM 22243 C CA . ASP A 1 23 ? -1.279 -17.776 -6.549 1.00 24.34 49 ASP A CA 16
ATOM 22244 C C . ASP A 1 23 ? -0.009 -17.146 -5.995 1.00 22.11 49 ASP A C 16
ATOM 22245 O O . ASP A 1 23 ? 1.080 -17.700 -6.149 1.00 53.24 49 ASP A O 16
ATOM 22254 N N . PRO A 1 24 ? -0.129 -15.967 -5.367 1.00 12.43 50 PRO A N 16
ATOM 22255 C CA . PRO A 1 24 ? 1.006 -15.283 -4.739 1.00 34.31 50 PRO A CA 16
ATOM 22256 C C . PRO A 1 24 ? 1.554 -16.070 -3.551 1.00 73.35 50 PRO A C 16
ATOM 22257 O O . PRO A 1 24 ? 0.790 -16.622 -2.756 1.00 20.31 50 PRO A O 16
ATOM 22268 N N . LYS A 1 25 ? 2.873 -16.123 -3.429 1.00 40.23 51 LYS A N 16
ATOM 22269 C CA . LYS A 1 25 ? 3.494 -16.855 -2.337 1.00 54.25 51 LYS A CA 16
ATOM 22270 C C . LYS A 1 25 ? 3.700 -15.938 -1.140 1.00 61.34 51 LYS A C 16
ATOM 22271 O O . LYS A 1 25 ? 4.034 -14.765 -1.293 1.00 63.41 51 LYS A O 16
ATOM 22290 N N . LYS A 1 26 ? 3.490 -16.476 0.046 1.00 52.11 52 LYS A N 16
ATOM 22291 C CA . LYS A 1 26 ? 3.630 -15.704 1.267 1.00 31.13 52 LYS A CA 16
ATOM 22292 C C . LYS A 1 26 ? 4.688 -16.338 2.162 1.00 65.43 52 LYS A C 16
ATOM 22293 O O . LYS A 1 26 ? 4.854 -17.559 2.164 1.00 14.54 52 LYS A O 16
ATOM 22312 N N . LYS A 1 27 ? 5.421 -15.511 2.892 1.00 4.14 53 LYS A N 16
ATOM 22313 C CA . LYS A 1 27 ? 6.386 -16.017 3.852 1.00 2.34 53 LYS A CA 16
ATOM 22314 C C . LYS A 1 27 ? 5.664 -16.444 5.121 1.00 45.15 53 LYS A C 16
ATOM 22315 O O . LYS A 1 27 ? 4.757 -15.753 5.593 1.00 2.30 53 LYS A O 16
ATOM 22334 N N . MET A 1 28 ? 6.049 -17.583 5.665 1.00 12.51 54 MET A N 16
ATOM 22335 C CA . MET A 1 28 ? 5.410 -18.084 6.866 1.00 72.43 54 MET A CA 16
ATOM 22336 C C . MET A 1 28 ? 6.040 -17.449 8.092 1.00 54.10 54 MET A C 16
ATOM 22337 O O . MET A 1 28 ? 6.866 -18.057 8.775 1.00 22.44 54 MET A O 16
ATOM 22351 N N . CYS A 1 29 ? 5.688 -16.200 8.324 1.00 73.31 55 CYS A N 16
ATOM 22352 C CA . CYS A 1 29 ? 6.117 -15.492 9.510 1.00 1.25 55 CYS A CA 16
ATOM 22353 C C . CYS A 1 29 ? 4.895 -15.089 10.315 1.00 15.31 55 CYS A C 16
ATOM 22354 O O . CYS A 1 29 ? 4.373 -13.982 10.173 1.00 70.42 55 CYS A O 16
ATOM 22362 N N . LYS A 1 30 ? 4.418 -16.020 11.126 1.00 11.11 56 LYS A N 16
ATOM 22363 C CA . LYS A 1 30 ? 3.223 -15.809 11.926 1.00 61.11 56 LYS A CA 16
ATOM 22364 C C . LYS A 1 30 ? 3.539 -14.902 13.107 1.00 5.53 56 LYS A C 16
ATOM 22365 O O . LYS A 1 30 ? 2.672 -14.183 13.607 1.00 13.12 56 LYS A O 16
ATOM 22384 N N . GLU A 1 31 ? 4.791 -14.934 13.539 1.00 2.23 57 GLU A N 16
ATOM 22385 C CA . GLU A 1 31 ? 5.240 -14.092 14.630 1.00 74.24 57 GLU A CA 16
ATOM 22386 C C . GLU A 1 31 ? 5.860 -12.823 14.070 1.00 50.24 57 GLU A C 16
ATOM 22387 O O . GLU A 1 31 ? 6.938 -12.856 13.476 1.00 13.10 57 GLU A O 16
ATOM 22399 N N . ARG A 1 32 ? 5.172 -11.712 14.253 1.00 62.23 58 ARG A N 16
ATOM 22400 C CA . ARG A 1 32 ? 5.585 -10.461 13.645 1.00 1.31 58 ARG A CA 16
ATOM 22401 C C . ARG A 1 32 ? 6.180 -9.509 14.672 1.00 22.41 58 ARG A C 16
ATOM 22402 O O . ARG A 1 32 ? 6.040 -9.702 15.883 1.00 13.54 58 ARG A O 16
ATOM 22423 N N . ILE A 1 33 ? 6.852 -8.485 14.171 1.00 53.43 59 ILE A N 16
ATOM 22424 C CA . ILE A 1 33 ? 7.550 -7.522 15.010 1.00 20.32 59 ILE A CA 16
ATOM 22425 C C . ILE A 1 33 ? 6.661 -6.324 15.330 1.00 44.31 59 ILE A C 16
ATOM 22426 O O . ILE A 1 33 ? 5.672 -6.076 14.632 1.00 42.44 59 ILE A O 16
ATOM 22442 N N . PRO A 1 34 ? 6.997 -5.574 16.398 1.00 22.13 60 PRO A N 16
ATOM 22443 C CA . PRO A 1 34 ? 6.294 -4.337 16.756 1.00 64.31 60 PRO A CA 16
ATOM 22444 C C . PRO A 1 34 ? 6.339 -3.314 15.626 1.00 22.43 60 PRO A C 16
ATOM 22445 O O . PRO A 1 34 ? 7.173 -3.407 14.718 1.00 63.44 60 PRO A O 16
ATOM 22456 N N . GLN A 1 35 ? 5.455 -2.334 15.680 1.00 42.44 61 GLN A N 16
ATOM 22457 C CA . GLN A 1 35 ? 5.309 -1.395 14.582 1.00 72.10 61 GLN A CA 16
ATOM 22458 C C . GLN A 1 35 ? 5.343 0.050 15.047 1.00 61.53 61 GLN A C 16
ATOM 22459 O O . GLN A 1 35 ? 4.597 0.442 15.945 1.00 14.13 61 GLN A O 16
ATOM 22473 N N . PRO A 1 36 ? 6.216 0.859 14.424 1.00 74.32 62 PRO A N 16
ATOM 22474 C CA . PRO A 1 36 ? 6.287 2.305 14.653 1.00 1.35 62 PRO A CA 16
ATOM 22475 C C . PRO A 1 36 ? 5.133 3.033 13.964 1.00 33.15 62 PRO A C 16
ATOM 22476 O O . PRO A 1 36 ? 5.330 4.060 13.309 1.00 75.50 62 PRO A O 16
ATOM 22487 N N . LYS A 1 37 ? 3.933 2.483 14.140 1.00 12.34 63 LYS A N 16
ATOM 22488 C CA . LYS A 1 37 ? 2.713 2.990 13.519 1.00 51.43 63 LYS A CA 16
ATOM 22489 C C . LYS A 1 37 ? 2.800 3.004 11.997 1.00 50.12 63 LYS A C 16
ATOM 22490 O O . LYS A 1 37 ? 3.273 3.962 11.383 1.00 24.20 63 LYS A O 16
ATOM 22509 N N . ASN A 1 38 ? 2.337 1.920 11.399 1.00 2.23 64 ASN A N 16
ATOM 22510 C CA . ASN A 1 38 ? 2.264 1.806 9.952 1.00 50.12 64 ASN A CA 16
ATOM 22511 C C . ASN A 1 38 ? 1.076 2.586 9.423 1.00 20.44 64 ASN A C 16
ATOM 22512 O O . ASN A 1 38 ? 0.044 2.709 10.084 1.00 35.44 64 ASN A O 16
ATOM 22523 N N . THR A 1 39 ? 1.241 3.117 8.227 1.00 43.15 65 THR A N 16
ATOM 22524 C CA . THR A 1 39 ? 0.213 3.898 7.563 1.00 60.52 65 THR A CA 16
ATOM 22525 C C . THR A 1 39 ? -1.060 3.074 7.366 1.00 44.12 65 THR A C 16
ATOM 22526 O O . THR A 1 39 ? -2.165 3.613 7.309 1.00 34.02 65 THR A O 16
ATOM 22537 N N . VAL A 1 40 ? -0.877 1.762 7.272 1.00 70.33 66 VAL A N 16
ATOM 22538 C CA . VAL A 1 40 ? -1.981 0.812 7.165 1.00 13.54 66 VAL A CA 16
ATOM 22539 C C . VAL A 1 40 ? -2.923 0.948 8.359 1.00 21.14 66 VAL A C 16
ATOM 22540 O O . VAL A 1 40 ? -4.145 0.881 8.221 1.00 40.20 66 VAL A O 16
ATOM 22553 N N . ALA A 1 41 ? -2.345 1.160 9.533 1.00 20.40 67 ALA A N 16
ATOM 22554 C CA . ALA A 1 41 ? -3.123 1.334 10.746 1.00 23.53 67 ALA A CA 16
ATOM 22555 C C . ALA A 1 41 ? -3.872 2.660 10.709 1.00 41.11 67 ALA A C 16
ATOM 22556 O O . ALA A 1 41 ? -5.025 2.747 11.132 1.00 70.40 67 ALA A O 16
ATOM 22563 N N . MET A 1 42 ? -3.215 3.687 10.171 1.00 1.35 68 MET A N 16
ATOM 22564 C CA . MET A 1 42 ? -3.825 5.008 10.058 1.00 52.35 68 MET A CA 16
ATOM 22565 C C . MET A 1 42 ? -5.005 4.951 9.100 1.00 12.52 68 MET A C 16
ATOM 22566 O O . MET A 1 42 ? -6.017 5.614 9.303 1.00 74.34 68 MET A O 16
ATOM 22580 N N . LEU A 1 43 ? -4.865 4.143 8.054 1.00 50.33 69 LEU A N 16
ATOM 22581 C CA . LEU A 1 43 ? -5.922 3.970 7.068 1.00 63.33 69 LEU A CA 16
ATOM 22582 C C . LEU A 1 43 ? -7.167 3.366 7.701 1.00 62.54 69 LEU A C 16
ATOM 22583 O O . LEU A 1 43 ? -8.289 3.719 7.342 1.00 64.44 69 LEU A O 16
ATOM 22599 N N . ASN A 1 44 ? -6.962 2.478 8.665 1.00 60.04 70 ASN A N 16
ATOM 22600 C CA . ASN A 1 44 ? -8.072 1.836 9.361 1.00 31.13 70 ASN A CA 16
ATOM 22601 C C . ASN A 1 44 ? -8.791 2.843 10.246 1.00 15.42 70 ASN A C 16
ATOM 22602 O O . ASN A 1 44 ? -9.969 2.688 10.564 1.00 52.33 70 ASN A O 16
ATOM 22613 N N . GLU A 1 45 ? -8.065 3.876 10.630 1.00 55.31 71 GLU A N 16
ATOM 22614 C CA . GLU A 1 45 ? -8.615 4.950 11.436 1.00 53.03 71 GLU A CA 16
ATOM 22615 C C . GLU A 1 45 ? -9.349 5.955 10.564 1.00 60.43 71 GLU A C 16
ATOM 22616 O O . GLU A 1 45 ? -10.258 6.642 11.025 1.00 55.11 71 GLU A O 16
ATOM 22628 N N . LEU A 1 46 ? -8.955 6.035 9.301 1.00 30.21 72 LEU A N 16
ATOM 22629 C CA . LEU A 1 46 ? -9.544 6.994 8.382 1.00 50.33 72 LEU A CA 16
ATOM 22630 C C . LEU A 1 46 ? -10.751 6.409 7.656 1.00 71.13 72 LEU A C 16
ATOM 22631 O O . LEU A 1 46 ? -11.876 6.863 7.851 1.00 54.11 72 LEU A O 16
ATOM 22647 N N . ARG A 1 47 ? -10.521 5.400 6.825 1.00 32.32 73 ARG A N 16
ATOM 22648 C CA . ARG A 1 47 ? -11.564 4.874 5.967 1.00 31.55 73 ARG A CA 16
ATOM 22649 C C . ARG A 1 47 ? -11.441 3.361 5.837 1.00 74.13 73 ARG A C 16
ATOM 22650 O O . ARG A 1 47 ? -10.434 2.857 5.344 1.00 45.20 73 ARG A O 16
ATOM 22671 N N . HIS A 1 48 ? -12.459 2.645 6.295 1.00 21.24 74 HIS A N 16
ATOM 22672 C CA . HIS A 1 48 ? -12.513 1.202 6.105 1.00 62.11 74 HIS A CA 16
ATOM 22673 C C . HIS A 1 48 ? -12.806 0.887 4.644 1.00 20.31 74 HIS A C 16
ATOM 22674 O O . HIS A 1 48 ? -13.292 1.745 3.902 1.00 74.12 74 HIS A O 16
ATOM 22688 N N . GLY A 1 49 ? -12.517 -0.334 4.229 1.00 63.52 75 GLY A N 16
ATOM 22689 C CA . GLY A 1 49 ? -12.644 -0.669 2.836 1.00 44.45 75 GLY A CA 16
ATOM 22690 C C . GLY A 1 49 ? -11.349 -0.411 2.112 1.00 1.13 75 GLY A C 16
ATOM 22691 O O . GLY A 1 49 ? -11.332 0.179 1.034 1.00 71.31 75 GLY A O 16
ATOM 22695 N N . LEU A 1 50 ? -10.262 -0.827 2.745 1.00 42.14 76 LEU A N 16
ATOM 22696 C CA . LEU A 1 50 ? -8.927 -0.673 2.197 1.00 0.43 76 LEU A CA 16
ATOM 22697 C C . LEU A 1 50 ? -8.369 -2.034 1.799 1.00 74.34 76 LEU A C 16
ATOM 22698 O O . LEU A 1 50 ? -7.820 -2.768 2.621 1.00 73.12 76 LEU A O 16
ATOM 22714 N N . ILE A 1 51 ? -8.536 -2.381 0.538 1.00 20.44 77 ILE A N 16
ATOM 22715 C CA . ILE A 1 51 ? -8.126 -3.687 0.051 1.00 1.41 77 ILE A CA 16
ATOM 22716 C C . ILE A 1 51 ? -6.733 -3.621 -0.562 1.00 1.55 77 ILE A C 16
ATOM 22717 O O . ILE A 1 51 ? -6.541 -3.018 -1.619 1.00 55.32 77 ILE A O 16
ATOM 22733 N N . TYR A 1 52 ? -5.765 -4.226 0.118 1.00 2.35 78 TYR A N 16
ATOM 22734 C CA . TYR A 1 52 ? -4.402 -4.308 -0.392 1.00 64.22 78 TYR A CA 16
ATOM 22735 C C . TYR A 1 52 ? -4.230 -5.563 -1.231 1.00 35.11 78 TYR A C 16
ATOM 22736 O O . TYR A 1 52 ? -4.572 -6.662 -0.791 1.00 40.15 78 TYR A O 16
ATOM 22754 N N . LYS A 1 53 ? -3.699 -5.400 -2.428 1.00 24.22 79 LYS A N 16
ATOM 22755 C CA . LYS A 1 53 ? -3.400 -6.535 -3.288 1.00 34.22 79 LYS A CA 16
ATOM 22756 C C . LYS A 1 53 ? -2.067 -6.322 -3.998 1.00 4.10 79 LYS A C 16
ATOM 22757 O O . LYS A 1 53 ? -1.716 -5.197 -4.345 1.00 12.31 79 LYS A O 16
ATOM 22776 N N . LEU A 1 54 ? -1.311 -7.390 -4.183 1.00 24.14 80 LEU A N 16
ATOM 22777 C CA . LEU A 1 54 ? -0.045 -7.300 -4.892 1.00 34.04 80 LEU A CA 16
ATOM 22778 C C . LEU A 1 54 ? -0.301 -7.350 -6.390 1.00 22.50 80 LEU A C 16
ATOM 22779 O O . LEU A 1 54 ? -0.850 -8.331 -6.899 1.00 35.22 80 LEU A O 16
ATOM 22795 N N . GLU A 1 55 ? 0.072 -6.294 -7.095 1.00 11.04 81 GLU A N 16
ATOM 22796 C CA . GLU A 1 55 ? -0.164 -6.257 -8.527 1.00 63.14 81 GLU A CA 16
ATOM 22797 C C . GLU A 1 55 ? 1.121 -6.456 -9.322 1.00 15.40 81 GLU A C 16
ATOM 22798 O O . GLU A 1 55 ? 1.095 -7.008 -10.421 1.00 61.22 81 GLU A O 16
ATOM 22810 N N . SER A 1 56 ? 2.241 -6.025 -8.766 1.00 0.51 82 SER A N 16
ATOM 22811 C CA . SER A 1 56 ? 3.522 -6.165 -9.442 1.00 74.34 82 SER A CA 16
ATOM 22812 C C . SER A 1 56 ? 4.613 -6.563 -8.449 1.00 74.55 82 SER A C 16
ATOM 22813 O O . SER A 1 56 ? 4.576 -6.170 -7.282 1.00 54.35 82 SER A O 16
ATOM 22821 N N . GLN A 1 57 ? 5.566 -7.361 -8.911 1.00 45.51 83 GLN A N 16
ATOM 22822 C CA . GLN A 1 57 ? 6.682 -7.786 -8.077 1.00 31.25 83 GLN A CA 16
ATOM 22823 C C . GLN A 1 57 ? 7.928 -7.977 -8.940 1.00 43.43 83 GLN A C 16
ATOM 22824 O O . GLN A 1 57 ? 7.907 -8.731 -9.914 1.00 14.00 83 GLN A O 16
ATOM 22838 N N . THR A 1 58 ? 9.004 -7.284 -8.581 1.00 4.45 84 THR A N 16
ATOM 22839 C CA . THR A 1 58 ? 10.259 -7.351 -9.320 1.00 11.44 84 THR A CA 16
ATOM 22840 C C . THR A 1 58 ? 11.449 -7.270 -8.364 1.00 51.34 84 THR A C 16
ATOM 22841 O O . THR A 1 58 ? 11.283 -7.402 -7.152 1.00 41.20 84 THR A O 16
ATOM 22852 N N . GLY A 1 59 ? 12.644 -7.076 -8.909 1.00 31.40 85 GLY A N 16
ATOM 22853 C CA . GLY A 1 59 ? 13.819 -6.884 -8.081 1.00 1.34 85 GLY A CA 16
ATOM 22854 C C . GLY A 1 59 ? 14.557 -8.176 -7.789 1.00 1.21 85 GLY A C 16
ATOM 22855 O O . GLY A 1 59 ? 14.152 -9.248 -8.250 1.00 60.24 85 GLY A O 16
ATOM 22859 N N . PRO A 1 60 ? 15.659 -8.092 -7.029 1.00 64.03 86 PRO A N 16
ATOM 22860 C CA . PRO A 1 60 ? 16.445 -9.258 -6.610 1.00 63.43 86 PRO A CA 16
ATOM 22861 C C . PRO A 1 60 ? 15.718 -10.104 -5.568 1.00 63.52 86 PRO A C 16
ATOM 22862 O O . PRO A 1 60 ? 14.508 -9.996 -5.406 1.00 45.13 86 PRO A O 16
ATOM 22873 N N . VAL A 1 61 ? 16.447 -10.970 -4.880 1.00 50.53 87 VAL A N 16
ATOM 22874 C CA . VAL A 1 61 ? 15.848 -11.770 -3.820 1.00 51.11 87 VAL A CA 16
ATOM 22875 C C . VAL A 1 61 ? 16.244 -11.237 -2.452 1.00 13.03 87 VAL A C 16
ATOM 22876 O O . VAL A 1 61 ? 15.534 -11.437 -1.466 1.00 13.25 87 VAL A O 16
ATOM 22889 N N . HIS A 1 62 ? 17.370 -10.538 -2.401 1.00 31.40 88 HIS A N 16
ATOM 22890 C CA . HIS A 1 62 ? 17.854 -9.974 -1.149 1.00 53.11 88 HIS A CA 16
ATOM 22891 C C . HIS A 1 62 ? 17.173 -8.637 -0.865 1.00 45.21 88 HIS A C 16
ATOM 22892 O O . HIS A 1 62 ? 17.042 -8.231 0.288 1.00 51.33 88 HIS A O 16
ATOM 22906 N N . ALA A 1 63 ? 16.736 -7.959 -1.922 1.00 73.25 89 ALA A N 16
ATOM 22907 C CA . ALA A 1 63 ? 16.054 -6.675 -1.770 1.00 71.21 89 ALA A CA 16
ATOM 22908 C C . ALA A 1 63 ? 15.165 -6.394 -2.972 1.00 73.24 89 ALA A C 16
ATOM 22909 O O . ALA A 1 63 ? 15.464 -5.522 -3.788 1.00 33.33 89 ALA A O 16
ATOM 22916 N N . PRO A 1 64 ? 14.063 -7.142 -3.102 1.00 32.05 90 PRO A N 16
ATOM 22917 C CA . PRO A 1 64 ? 13.162 -7.026 -4.241 1.00 4.40 90 PRO A CA 16
ATOM 22918 C C . PRO A 1 64 ? 12.259 -5.810 -4.137 1.00 63.01 90 PRO A C 16
ATOM 22919 O O . PRO A 1 64 ? 12.304 -5.064 -3.157 1.00 32.23 90 PRO A O 16
ATOM 22930 N N . LEU A 1 65 ? 11.436 -5.618 -5.148 1.00 71.30 91 LEU A N 16
ATOM 22931 C CA . LEU A 1 65 ? 10.456 -4.556 -5.129 1.00 43.42 91 LEU A CA 16
ATOM 22932 C C . LEU A 1 65 ? 9.061 -5.133 -5.284 1.00 64.04 91 LEU A C 16
ATOM 22933 O O . LEU A 1 65 ? 8.796 -5.939 -6.176 1.00 20.21 91 LEU A O 16
ATOM 22949 N N . PHE A 1 66 ? 8.181 -4.712 -4.409 1.00 63.13 92 PHE A N 16
ATOM 22950 C CA . PHE A 1 66 ? 6.813 -5.181 -4.397 1.00 55.20 92 PHE A CA 16
ATOM 22951 C C . PHE A 1 66 ? 5.881 -4.007 -4.637 1.00 22.42 92 PHE A C 16
ATOM 22952 O O . PHE A 1 66 ? 6.096 -2.925 -4.094 1.00 33.43 92 PHE A O 16
ATOM 22969 N N . THR A 1 67 ? 4.870 -4.209 -5.458 1.00 11.22 93 THR A N 16
ATOM 22970 C CA . THR A 1 67 ? 3.939 -3.152 -5.781 1.00 4.21 93 THR A CA 16
ATOM 22971 C C . THR A 1 67 ? 2.543 -3.519 -5.302 1.00 40.22 93 THR A C 16
ATOM 22972 O O . THR A 1 67 ? 1.859 -4.353 -5.904 1.00 33.22 93 THR A O 16
ATOM 22983 N N . ILE A 1 68 ? 2.147 -2.916 -4.201 1.00 51.04 94 ILE A N 16
ATOM 22984 C CA . ILE A 1 68 ? 0.858 -3.181 -3.593 1.00 73.42 94 ILE A CA 16
ATOM 22985 C C . ILE A 1 68 ? -0.128 -2.101 -3.989 1.00 21.13 94 ILE A C 16
ATOM 22986 O O . ILE A 1 68 ? 0.156 -0.908 -3.867 1.00 20.33 94 ILE A O 16
ATOM 23002 N N . SER A 1 69 ? -1.261 -2.521 -4.497 1.00 3.41 95 SER A N 16
ATOM 23003 C CA . SER A 1 69 ? -2.336 -1.613 -4.800 1.00 62.34 95 SER A CA 16
ATOM 23004 C C . SER A 1 69 ? -3.394 -1.691 -3.720 1.00 20.41 95 SER A C 16
ATOM 23005 O O . SER A 1 69 ? -3.953 -2.758 -3.463 1.00 63.34 95 SER A O 16
ATOM 23013 N N . VAL A 1 70 ? -3.652 -0.578 -3.065 1.00 34.43 96 VAL A N 16
ATOM 23014 C CA . VAL A 1 70 ? -4.692 -0.544 -2.064 1.00 74.11 96 VAL A CA 16
ATOM 23015 C C . VAL A 1 70 ? -5.875 0.254 -2.570 1.00 3.24 96 VAL A C 16
ATOM 23016 O O . VAL A 1 70 ? -5.738 1.400 -3.002 1.00 60.40 96 VAL A O 16
ATOM 23029 N N . GLU A 1 71 ? -7.026 -0.369 -2.548 1.00 52.33 97 GLU A N 16
ATOM 23030 C CA . GLU A 1 71 ? -8.240 0.291 -2.950 1.00 52.51 97 GLU A CA 16
ATOM 23031 C C . GLU A 1 71 ? -9.009 0.711 -1.711 1.00 4.24 97 GLU A C 16
ATOM 23032 O O . GLU A 1 71 ? -9.502 -0.132 -0.965 1.00 2.12 97 GLU A O 16
ATOM 23044 N N . VAL A 1 72 ? -9.072 2.011 -1.484 1.00 31.14 98 VAL A N 16
ATOM 23045 C CA . VAL A 1 72 ? -9.702 2.562 -0.293 1.00 41.51 98 VAL A CA 16
ATOM 23046 C C . VAL A 1 72 ? -10.804 3.526 -0.688 1.00 62.31 98 VAL A C 16
ATOM 23047 O O . VAL A 1 72 ? -10.581 4.407 -1.519 1.00 55.04 98 VAL A O 16
ATOM 23060 N N . ASP A 1 73 ? -11.993 3.341 -0.112 1.00 52.41 99 ASP A N 16
ATOM 23061 C CA . ASP A 1 73 ? -13.153 4.202 -0.388 1.00 42.50 99 ASP A CA 16
ATOM 23062 C C . ASP A 1 73 ? -13.648 4.051 -1.833 1.00 51.14 99 ASP A C 16
ATOM 23063 O O . ASP A 1 73 ? -14.749 4.478 -2.181 1.00 52.34 99 ASP A O 16
ATOM 23072 N N . GLY A 1 74 ? -12.854 3.392 -2.651 1.00 35.13 100 GLY A N 16
ATOM 23073 C CA . GLY A 1 74 ? -13.146 3.298 -4.064 1.00 33.32 100 GLY A CA 16
ATOM 23074 C C . GLY A 1 74 ? -12.044 3.915 -4.901 1.00 14.31 100 GLY A C 16
ATOM 23075 O O . GLY A 1 74 ? -12.152 4.008 -6.123 1.00 74.33 100 GLY A O 16
ATOM 23079 N N . GLN A 1 75 ? -10.992 4.361 -4.231 1.00 61.03 101 GLN A N 16
ATOM 23080 C CA . GLN A 1 75 ? -9.821 4.900 -4.900 1.00 24.20 101 GLN A CA 16
ATOM 23081 C C . GLN A 1 75 ? -8.636 3.969 -4.739 1.00 64.05 101 GLN A C 16
ATOM 23082 O O . GLN A 1 75 ? -8.394 3.440 -3.657 1.00 15.11 101 GLN A O 16
ATOM 23096 N N . LYS A 1 76 ? -7.901 3.770 -5.817 1.00 11.51 102 LYS A N 16
ATOM 23097 C CA . LYS A 1 76 ? -6.793 2.838 -5.808 1.00 42.44 102 LYS A CA 16
ATOM 23098 C C . LYS A 1 76 ? -5.478 3.591 -5.698 1.00 2.43 102 LYS A C 16
ATOM 23099 O O . LYS A 1 76 ? -5.125 4.389 -6.568 1.00 60.51 102 LYS A O 16
ATOM 23118 N N . TYR A 1 77 ? -4.769 3.338 -4.615 1.00 74.13 103 TYR A N 16
ATOM 23119 C CA . TYR A 1 77 ? -3.475 3.950 -4.379 1.00 53.33 103 TYR A CA 16
ATOM 23120 C C . TYR A 1 77 ? -2.383 2.907 -4.539 1.00 13.31 103 TYR A C 16
ATOM 23121 O O . TYR A 1 77 ? -2.603 1.725 -4.266 1.00 22.51 103 TYR A O 16
ATOM 23139 N N . LEU A 1 78 ? -1.214 3.332 -4.981 1.00 2.13 104 LEU A N 16
ATOM 23140 C CA . LEU A 1 78 ? -0.135 2.402 -5.254 1.00 41.14 104 LEU A CA 16
ATOM 23141 C C . LEU A 1 78 ? 1.029 2.632 -4.300 1.00 54.52 104 LEU A C 16
ATOM 23142 O O . LEU A 1 78 ? 1.273 3.759 -3.863 1.00 21.31 104 LEU A O 16
ATOM 23158 N N . GLY A 1 79 ? 1.729 1.558 -3.968 1.00 75.23 105 GLY A N 16
ATOM 23159 C CA . GLY A 1 79 ? 2.897 1.662 -3.123 1.00 34.54 105 GLY A CA 16
ATOM 23160 C C . GLY A 1 79 ? 3.929 0.617 -3.473 1.00 62.23 105 GLY A C 16
ATOM 23161 O O . GLY A 1 79 ? 3.588 -0.542 -3.719 1.00 14.43 105 GLY A O 16
ATOM 23165 N N . GLN A 1 80 ? 5.188 1.015 -3.509 1.00 75.40 106 GLN A N 16
ATOM 23166 C CA . GLN A 1 80 ? 6.251 0.102 -3.879 1.00 53.41 106 GLN A CA 16
ATOM 23167 C C . GLN A 1 80 ? 7.273 0.004 -2.757 1.00 11.03 106 GLN A C 16
ATOM 23168 O O . GLN A 1 80 ? 7.848 1.007 -2.340 1.00 4.13 106 GLN A O 16
ATOM 23182 N N . GLY A 1 81 ? 7.495 -1.207 -2.278 1.00 51.43 107 GLY A N 16
ATOM 23183 C CA . GLY A 1 81 ? 8.399 -1.412 -1.166 1.00 31.43 107 GLY A CA 16
ATOM 23184 C C . GLY A 1 81 ? 9.296 -2.608 -1.387 1.00 71.34 107 GLY A C 16
ATOM 23185 O O . GLY A 1 81 ? 9.162 -3.301 -2.389 1.00 63.33 107 GLY A O 16
ATOM 23189 N N . ARG A 1 82 ? 10.196 -2.863 -0.448 1.00 65.14 108 ARG A N 16
ATOM 23190 C CA . ARG A 1 82 ? 11.169 -3.948 -0.590 1.00 45.43 108 ARG A CA 16
ATOM 23191 C C . ARG A 1 82 ? 10.569 -5.283 -0.157 1.00 20.30 108 ARG A C 16
ATOM 23192 O O . ARG A 1 82 ? 11.241 -6.315 -0.156 1.00 13.33 108 ARG A O 16
ATOM 23213 N N . SER A 1 83 ? 9.295 -5.251 0.201 1.00 31.44 109 SER A N 16
ATOM 23214 C CA . SER A 1 83 ? 8.574 -6.424 0.669 1.00 24.33 109 SER A CA 16
ATOM 23215 C C . SER A 1 83 ? 7.080 -6.138 0.599 1.00 64.43 109 SER A C 16
ATOM 23216 O O . SER A 1 83 ? 6.688 -4.974 0.472 1.00 61.33 109 SER A O 16
ATOM 23224 N N . LYS A 1 84 ? 6.253 -7.178 0.678 1.00 23.52 110 LYS A N 16
ATOM 23225 C CA . LYS A 1 84 ? 4.803 -6.997 0.635 1.00 74.14 110 LYS A CA 16
ATOM 23226 C C . LYS A 1 84 ? 4.355 -6.095 1.773 1.00 41.13 110 LYS A C 16
ATOM 23227 O O . LYS A 1 84 ? 3.494 -5.239 1.600 1.00 25.44 110 LYS A O 16
ATOM 23246 N N . LYS A 1 85 ? 4.970 -6.295 2.934 1.00 51.43 111 LYS A N 16
ATOM 23247 C CA . LYS A 1 85 ? 4.673 -5.521 4.123 1.00 21.31 111 LYS A CA 16
ATOM 23248 C C . LYS A 1 85 ? 4.993 -4.043 3.904 1.00 74.41 111 LYS A C 16
ATOM 23249 O O . LYS A 1 85 ? 4.162 -3.173 4.162 1.00 60.41 111 LYS A O 16
ATOM 23268 N N . VAL A 1 86 ? 6.203 -3.777 3.426 1.00 63.12 112 VAL A N 16
ATOM 23269 C CA . VAL A 1 86 ? 6.649 -2.414 3.155 1.00 11.33 112 VAL A CA 16
ATOM 23270 C C . VAL A 1 86 ? 5.778 -1.752 2.091 1.00 45.33 112 VAL A C 16
ATOM 23271 O O . VAL A 1 86 ? 5.328 -0.625 2.267 1.00 41.31 112 VAL A O 16
ATOM 23284 N N . ALA A 1 87 ? 5.529 -2.467 1.000 1.00 21.50 113 ALA A N 16
ATOM 23285 C CA . ALA A 1 87 ? 4.731 -1.937 -0.100 1.00 21.42 113 ALA A CA 16
ATOM 23286 C C . ALA A 1 87 ? 3.301 -1.658 0.344 1.00 63.50 113 ALA A C 16
ATOM 23287 O O . ALA A 1 87 ? 2.673 -0.703 -0.111 1.00 25.22 113 ALA A O 16
ATOM 23294 N N . ARG A 1 88 ? 2.798 -2.498 1.238 1.00 72.42 114 ARG A N 16
ATOM 23295 C CA . ARG A 1 88 ? 1.474 -2.315 1.811 1.00 23.01 114 ARG A CA 16
ATOM 23296 C C . ARG A 1 88 ? 1.422 -0.987 2.571 1.00 75.51 114 ARG A C 16
ATOM 23297 O O . ARG A 1 88 ? 0.450 -0.239 2.479 1.00 2.10 114 ARG A O 16
ATOM 23318 N N . ILE A 1 89 ? 2.496 -0.704 3.302 1.00 73.05 115 ILE A N 16
ATOM 23319 C CA . ILE A 1 89 ? 2.659 0.569 3.997 1.00 12.01 115 ILE A CA 16
ATOM 23320 C C . ILE A 1 89 ? 2.768 1.730 3.002 1.00 62.12 115 ILE A C 16
ATOM 23321 O O . ILE A 1 89 ? 2.067 2.736 3.129 1.00 44.21 115 ILE A O 16
ATOM 23337 N N . GLU A 1 90 ? 3.632 1.580 2.005 1.00 53.34 116 GLU A N 16
ATOM 23338 C CA . GLU A 1 90 ? 3.819 2.599 0.977 1.00 12.41 116 GLU A CA 16
ATOM 23339 C C . GLU A 1 90 ? 2.499 2.952 0.292 1.00 41.41 116 GLU A C 16
ATOM 23340 O O . GLU A 1 90 ? 2.199 4.128 0.073 1.00 42.42 116 GLU A O 16
ATOM 23352 N N . ALA A 1 91 ? 1.714 1.933 -0.032 1.00 43.02 117 ALA A N 16
ATOM 23353 C CA . ALA A 1 91 ? 0.423 2.135 -0.676 1.00 73.13 117 ALA A CA 16
ATOM 23354 C C . ALA A 1 91 ? -0.522 2.912 0.229 1.00 33.21 117 ALA A C 16
ATOM 23355 O O . ALA A 1 91 ? -1.214 3.833 -0.212 1.00 1.51 117 ALA A O 16
ATOM 23362 N N . ALA A 1 92 ? -0.529 2.543 1.504 1.00 51.22 118 ALA A N 16
ATOM 23363 C CA . ALA A 1 92 ? -1.389 3.185 2.482 1.00 44.21 118 ALA A CA 16
ATOM 23364 C C . ALA A 1 92 ? -0.995 4.643 2.682 1.00 2.43 118 ALA A C 16
ATOM 23365 O O . ALA A 1 92 ? -1.847 5.490 2.942 1.00 13.45 118 ALA A O 16
ATOM 23372 N N . ALA A 1 93 ? 0.298 4.926 2.554 1.00 22.43 119 ALA A N 16
ATOM 23373 C CA . ALA A 1 93 ? 0.805 6.287 2.698 1.00 31.53 119 ALA A CA 16
ATOM 23374 C C . ALA A 1 93 ? 0.159 7.221 1.678 1.00 45.25 119 ALA A C 16
ATOM 23375 O O . ALA A 1 93 ? -0.225 8.347 2.005 1.00 51.15 119 ALA A O 16
ATOM 23382 N N . THR A 1 94 ? 0.034 6.738 0.449 1.00 14.52 120 THR A N 16
ATOM 23383 C CA . THR A 1 94 ? -0.600 7.498 -0.616 1.00 22.43 120 THR A CA 16
ATOM 23384 C C . THR A 1 94 ? -2.082 7.722 -0.313 1.00 2.40 120 THR A C 16
ATOM 23385 O O . THR A 1 94 ? -2.616 8.810 -0.535 1.00 34.21 120 THR A O 16
ATOM 23396 N N . ALA A 1 95 ? -2.735 6.690 0.209 1.00 45.41 121 ALA A N 16
ATOM 23397 C CA . ALA A 1 95 ? -4.138 6.789 0.587 1.00 5.50 121 ALA A CA 16
ATOM 23398 C C . ALA A 1 95 ? -4.328 7.866 1.648 1.00 44.04 121 ALA A C 16
ATOM 23399 O O . ALA A 1 95 ? -5.158 8.762 1.492 1.00 53.14 121 ALA A O 16
ATOM 23406 N N . LEU A 1 96 ? -3.528 7.778 2.712 1.00 12.45 122 LEU A N 16
ATOM 23407 C CA . LEU A 1 96 ? -3.604 8.716 3.829 1.00 75.33 122 LEU A CA 16
ATOM 23408 C C . LEU A 1 96 ? -3.583 10.158 3.345 1.00 52.02 122 LEU A C 16
ATOM 23409 O O . LEU A 1 96 ? -4.465 10.947 3.677 1.00 33.31 122 LEU A O 16
ATOM 23425 N N . ARG A 1 97 ? -2.580 10.486 2.542 1.00 12.14 123 ARG A N 16
ATOM 23426 C CA . ARG A 1 97 ? -2.362 11.859 2.114 1.00 1.31 123 ARG A CA 16
ATOM 23427 C C . ARG A 1 97 ? -3.468 12.345 1.181 1.00 21.42 123 ARG A C 16
ATOM 23428 O O . ARG A 1 97 ? -3.631 13.544 0.981 1.00 73.30 123 ARG A O 16
ATOM 23449 N N . SER A 1 98 ? -4.225 11.419 0.610 1.00 75.32 124 SER A N 16
ATOM 23450 C CA . SER A 1 98 ? -5.349 11.794 -0.232 1.00 63.03 124 SER A CA 16
ATOM 23451 C C . SER A 1 98 ? -6.513 12.279 0.629 1.00 44.40 124 SER A C 16
ATOM 23452 O O . SER A 1 98 ? -7.293 13.140 0.212 1.00 35.01 124 SER A O 16
ATOM 23460 N N . PHE A 1 99 ? -6.610 11.737 1.840 1.00 54.23 125 PHE A N 16
ATOM 23461 C CA . PHE A 1 99 ? -7.697 12.091 2.749 1.00 33.31 125 PHE A CA 16
ATOM 23462 C C . PHE A 1 99 ? -7.427 13.421 3.437 1.00 11.12 125 PHE A C 16
ATOM 23463 O O . PHE A 1 99 ? -8.235 14.344 3.356 1.00 0.13 125 PHE A O 16
ATOM 23480 N N . ILE A 1 100 ? -6.297 13.517 4.122 1.00 33.23 126 ILE A N 16
ATOM 23481 C CA . ILE A 1 100 ? -5.941 14.753 4.797 1.00 34.13 126 ILE A CA 16
ATOM 23482 C C . ILE A 1 100 ? -4.739 15.386 4.115 1.00 72.41 126 ILE A C 16
ATOM 23483 O O . ILE A 1 100 ? -3.742 14.721 3.828 1.00 60.21 126 ILE A O 16
ATOM 23499 N N . GLN A 1 101 ? -4.851 16.670 3.835 1.00 63.05 127 GLN A N 16
ATOM 23500 C CA . GLN A 1 101 ? -3.814 17.382 3.115 1.00 61.32 127 GLN A CA 16
ATOM 23501 C C . GLN A 1 101 ? -3.212 18.495 3.952 1.00 45.44 127 GLN A C 16
ATOM 23502 O O . GLN A 1 101 ? -3.786 19.574 4.093 1.00 53.25 127 GLN A O 16
ATOM 23516 N N . PHE A 1 102 ? -2.062 18.206 4.518 1.00 40.14 128 PHE A N 16
ATOM 23517 C CA . PHE A 1 102 ? -1.279 19.192 5.237 1.00 34.14 128 PHE A CA 16
ATOM 23518 C C . PHE A 1 102 ? -0.079 19.575 4.383 1.00 75.34 128 PHE A C 16
ATOM 23519 O O . PHE A 1 102 ? 0.049 19.099 3.256 1.00 4.24 128 PHE A O 16
ATOM 23536 N N . LYS A 1 103 ? 0.800 20.419 4.895 1.00 24.04 129 LYS A N 16
ATOM 23537 C CA . LYS A 1 103 ? 1.948 20.828 4.112 1.00 22.14 129 LYS A CA 16
ATOM 23538 C C . LYS A 1 103 ? 3.128 19.903 4.383 1.00 33.10 129 LYS A C 16
ATOM 23539 O O . LYS A 1 103 ? 3.999 20.193 5.208 1.00 64.21 129 LYS A O 16
ATOM 23558 N N . ASP A 1 104 ? 3.126 18.769 3.701 1.00 45.40 130 ASP A N 16
ATOM 23559 C CA . ASP A 1 104 ? 4.194 17.790 3.823 1.00 53.21 130 ASP A CA 16
ATOM 23560 C C . ASP A 1 104 ? 5.436 18.296 3.113 1.00 53.43 130 ASP A C 16
ATOM 23561 O O . ASP A 1 104 ? 6.558 18.078 3.573 1.00 63.11 130 ASP A O 16
ATOM 23570 N N . GLY A 1 105 ? 5.219 18.972 1.989 1.00 30.22 131 GLY A N 16
ATOM 23571 C CA . GLY A 1 105 ? 6.308 19.582 1.252 1.00 2.41 131 GLY A CA 16
ATOM 23572 C C . GLY A 1 105 ? 7.308 18.564 0.746 1.00 12.31 131 GLY A C 16
ATOM 23573 O O . GLY A 1 105 ? 8.487 18.879 0.567 1.00 2.14 131 GLY A O 16
ATOM 23577 N N . ALA A 1 106 ? 6.841 17.343 0.520 1.00 24.13 132 ALA A N 16
ATOM 23578 C CA . ALA A 1 106 ? 7.702 16.273 0.049 1.00 13.24 132 ALA A CA 16
ATOM 23579 C C . ALA A 1 106 ? 7.845 16.325 -1.461 1.00 61.34 132 ALA A C 16
ATOM 23580 O O . ALA A 1 106 ? 7.036 16.950 -2.154 1.00 42.22 132 ALA A O 16
ATOM 23587 N N . VAL A 1 107 ? 8.882 15.684 -1.964 1.00 55.11 133 VAL A N 16
ATOM 23588 C CA . VAL A 1 107 ? 9.105 15.603 -3.392 1.00 55.13 133 VAL A CA 16
ATOM 23589 C C . VAL A 1 107 ? 8.253 14.494 -3.983 1.00 41.35 133 VAL A C 16
ATOM 23590 O O . VAL A 1 107 ? 8.461 13.317 -3.681 1.00 31.20 133 VAL A O 16
ATOM 23603 N N . LEU A 1 108 ? 7.274 14.872 -4.794 1.00 62.11 134 LEU A N 16
ATOM 23604 C CA . LEU A 1 108 ? 6.446 13.897 -5.480 1.00 54.10 134 LEU A CA 16
ATOM 23605 C C . LEU A 1 108 ? 7.318 13.084 -6.428 1.00 23.34 134 LEU A C 16
ATOM 23606 O O . LEU A 1 108 ? 7.699 13.561 -7.498 1.00 72.50 134 LEU A O 16
ATOM 23622 N N . SER A 1 109 ? 7.657 11.876 -6.006 1.00 62.35 135 SER A N 16
ATOM 23623 C CA . SER A 1 109 ? 8.550 11.013 -6.759 1.00 14.44 135 SER A CA 16
ATOM 23624 C C . SER A 1 109 ? 8.033 10.776 -8.176 1.00 12.33 135 SER A C 16
ATOM 23625 O O . SER A 1 109 ? 6.835 10.568 -8.387 1.00 14.24 135 SER A O 16
ATOM 23633 N N . PRO A 1 110 ? 8.945 10.811 -9.165 1.00 4.41 136 PRO A N 16
ATOM 23634 C CA . PRO A 1 110 ? 8.613 10.651 -10.587 1.00 63.21 136 PRO A CA 16
ATOM 23635 C C . PRO A 1 110 ? 8.220 9.217 -10.950 1.00 75.14 136 PRO A C 16
ATOM 23636 O O . PRO A 1 110 ? 8.681 8.665 -11.955 1.00 53.13 136 PRO A O 16
ATOM 23647 N N . LEU A 1 111 ? 7.365 8.623 -10.137 1.00 52.53 137 LEU A N 16
ATOM 23648 C CA . LEU A 1 111 ? 6.830 7.301 -10.411 1.00 62.12 137 LEU A CA 16
ATOM 23649 C C . LEU A 1 111 ? 5.441 7.426 -11.023 1.00 23.12 137 LEU A C 16
ATOM 23650 O O . LEU A 1 111 ? 4.802 8.477 -10.921 1.00 55.30 137 LEU A O 16
ATOM 23666 N N . LYS A 1 112 ? 4.979 6.372 -11.665 1.00 64.10 138 LYS A N 16
ATOM 23667 C CA . LYS A 1 112 ? 3.682 6.399 -12.311 1.00 53.44 138 LYS A CA 16
ATOM 23668 C C . LYS A 1 112 ? 2.888 5.153 -11.938 1.00 61.34 138 LYS A C 16
ATOM 23669 O O . LYS A 1 112 ? 3.471 4.119 -11.603 1.00 2.13 138 LYS A O 16
ATOM 23688 N N . PRO A 1 113 ? 1.553 5.231 -11.980 1.00 21.42 139 PRO A N 16
ATOM 23689 C CA . PRO A 1 113 ? 0.692 4.082 -11.719 1.00 44.02 139 PRO A CA 16
ATOM 23690 C C . PRO A 1 113 ? 0.710 3.102 -12.883 1.00 44.41 139 PRO A C 16
ATOM 23691 O O . PRO A 1 113 ? 1.436 3.299 -13.861 1.00 74.41 139 PRO A O 16
ATOM 23702 N N . ALA A 1 114 ? -0.093 2.057 -12.788 1.00 2.41 140 ALA A N 16
ATOM 23703 C CA . ALA A 1 114 ? -0.164 1.064 -13.841 1.00 0.24 140 ALA A CA 16
ATOM 23704 C C . ALA A 1 114 ? -1.585 0.956 -14.368 1.00 33.31 140 ALA A C 16
ATOM 23705 O O . ALA A 1 114 ? -1.886 1.605 -15.389 1.00 38.14 140 ALA A O 16
ATOM 23713 N N . SER A 1 22 ? 10.879 -16.357 -12.446 1.00 63.33 48 SER A N 17
ATOM 23714 C CA . SER A 1 22 ? 12.207 -15.786 -12.756 1.00 63.11 48 SER A CA 17
ATOM 23715 C C . SER A 1 22 ? 12.834 -15.226 -11.487 1.00 13.10 48 SER A C 17
ATOM 23716 O O . SER A 1 22 ? 13.672 -14.325 -11.535 1.00 41.45 48 SER A O 17
ATOM 23724 N N . ASP A 1 23 ? 12.449 -15.798 -10.356 1.00 32.54 49 ASP A N 17
ATOM 23725 C CA . ASP A 1 23 ? 12.711 -15.190 -9.064 1.00 41.44 49 ASP A CA 17
ATOM 23726 C C . ASP A 1 23 ? 12.573 -16.211 -7.940 1.00 71.31 49 ASP A C 17
ATOM 23727 O O . ASP A 1 23 ? 11.742 -17.119 -8.011 1.00 11.24 49 ASP A O 17
ATOM 23736 N N . PRO A 1 24 ? 13.416 -16.102 -6.906 1.00 23.31 50 PRO A N 17
ATOM 23737 C CA . PRO A 1 24 ? 13.285 -16.906 -5.692 1.00 1.11 50 PRO A CA 17
ATOM 23738 C C . PRO A 1 24 ? 12.048 -16.499 -4.900 1.00 71.25 50 PRO A C 17
ATOM 23739 O O . PRO A 1 24 ? 11.933 -15.355 -4.452 1.00 1.02 50 PRO A O 17
ATOM 23750 N N . LYS A 1 25 ? 11.124 -17.436 -4.744 1.00 55.35 51 LYS A N 17
ATOM 23751 C CA . LYS A 1 25 ? 9.851 -17.172 -4.084 1.00 72.24 51 LYS A CA 17
ATOM 23752 C C . LYS A 1 25 ? 10.087 -16.772 -2.627 1.00 11.21 51 LYS A C 17
ATOM 23753 O O . LYS A 1 25 ? 10.572 -17.571 -1.823 1.00 10.10 51 LYS A O 17
ATOM 23772 N N . LYS A 1 26 ? 9.764 -15.527 -2.302 1.00 34.10 52 LYS A N 17
ATOM 23773 C CA . LYS A 1 26 ? 9.946 -15.014 -0.950 1.00 40.42 52 LYS A CA 17
ATOM 23774 C C . LYS A 1 26 ? 8.820 -15.536 -0.061 1.00 11.14 52 LYS A C 17
ATOM 23775 O O . LYS A 1 26 ? 7.784 -15.963 -0.570 1.00 60.15 52 LYS A O 17
ATOM 23794 N N . LYS A 1 27 ? 9.012 -15.509 1.254 1.00 44.32 53 LYS A N 17
ATOM 23795 C CA . LYS A 1 27 ? 8.007 -16.041 2.170 1.00 32.52 53 LYS A CA 17
ATOM 23796 C C . LYS A 1 27 ? 6.663 -15.344 1.975 1.00 63.41 53 LYS A C 17
ATOM 23797 O O . LYS A 1 27 ? 6.597 -14.134 1.737 1.00 62.21 53 LYS A O 17
ATOM 23816 N N . MET A 1 28 ? 5.602 -16.132 2.056 1.00 21.44 54 MET A N 17
ATOM 23817 C CA . MET A 1 28 ? 4.254 -15.659 1.782 1.00 71.25 54 MET A CA 17
ATOM 23818 C C . MET A 1 28 ? 3.805 -14.591 2.774 1.00 20.30 54 MET A C 17
ATOM 23819 O O . MET A 1 28 ? 3.392 -13.498 2.374 1.00 64.52 54 MET A O 17
ATOM 23833 N N . CYS A 1 29 ? 3.891 -14.902 4.060 1.00 4.24 55 CYS A N 17
ATOM 23834 C CA . CYS A 1 29 ? 3.293 -14.055 5.079 1.00 40.11 55 CYS A CA 17
ATOM 23835 C C . CYS A 1 29 ? 4.250 -12.973 5.559 1.00 13.14 55 CYS A C 17
ATOM 23836 O O . CYS A 1 29 ? 5.351 -13.256 6.032 1.00 25.34 55 CYS A O 17
ATOM 23844 N N . LYS A 1 30 ? 3.816 -11.733 5.414 1.00 23.34 56 LYS A N 17
ATOM 23845 C CA . LYS A 1 30 ? 4.502 -10.596 6.000 1.00 70.21 56 LYS A CA 17
ATOM 23846 C C . LYS A 1 30 ? 3.624 -10.012 7.096 1.00 53.42 56 LYS A C 17
ATOM 23847 O O . LYS A 1 30 ? 2.396 -10.059 7.001 1.00 12.30 56 LYS A O 17
ATOM 23866 N N . GLU A 1 31 ? 4.242 -9.471 8.133 1.00 11.10 57 GLU A N 17
ATOM 23867 C CA . GLU A 1 31 ? 3.498 -8.984 9.287 1.00 52.43 57 GLU A CA 17
ATOM 23868 C C . GLU A 1 31 ? 2.724 -7.711 8.957 1.00 43.00 57 GLU A C 17
ATOM 23869 O O . GLU A 1 31 ? 3.112 -6.941 8.076 1.00 51.51 57 GLU A O 17
ATOM 23881 N N . ARG A 1 32 ? 1.618 -7.513 9.658 1.00 64.00 58 ARG A N 17
ATOM 23882 C CA . ARG A 1 32 ? 0.807 -6.318 9.494 1.00 32.44 58 ARG A CA 17
ATOM 23883 C C . ARG A 1 32 ? 1.220 -5.266 10.513 1.00 33.02 58 ARG A C 17
ATOM 23884 O O . ARG A 1 32 ? 1.584 -4.148 10.147 1.00 51.12 58 ARG A O 17
ATOM 23905 N N . ILE A 1 33 ? 1.171 -5.654 11.788 1.00 23.41 59 ILE A N 17
ATOM 23906 C CA . ILE A 1 33 ? 1.536 -4.779 12.900 1.00 44.31 59 ILE A CA 17
ATOM 23907 C C . ILE A 1 33 ? 0.581 -3.585 13.007 1.00 33.22 59 ILE A C 17
ATOM 23908 O O . ILE A 1 33 ? 0.668 -2.620 12.245 1.00 63.54 59 ILE A O 17
ATOM 23924 N N . PRO A 1 34 ? -0.362 -3.650 13.958 1.00 63.44 60 PRO A N 17
ATOM 23925 C CA . PRO A 1 34 ? -1.366 -2.608 14.171 1.00 71.25 60 PRO A CA 17
ATOM 23926 C C . PRO A 1 34 ? -0.835 -1.442 15.005 1.00 40.22 60 PRO A C 17
ATOM 23927 O O . PRO A 1 34 ? -1.508 -0.960 15.917 1.00 45.44 60 PRO A O 17
ATOM 23938 N N . GLN A 1 35 ? 0.367 -0.986 14.684 1.00 31.23 61 GLN A N 17
ATOM 23939 C CA . GLN A 1 35 ? 0.958 0.148 15.379 1.00 11.44 61 GLN A CA 17
ATOM 23940 C C . GLN A 1 35 ? 0.719 1.431 14.594 1.00 31.42 61 GLN A C 17
ATOM 23941 O O . GLN A 1 35 ? 0.712 1.418 13.364 1.00 41.15 61 GLN A O 17
ATOM 23955 N N . PRO A 1 36 ? 0.531 2.562 15.295 1.00 32.21 62 PRO A N 17
ATOM 23956 C CA . PRO A 1 36 ? 0.289 3.866 14.658 1.00 73.14 62 PRO A CA 17
ATOM 23957 C C . PRO A 1 36 ? 1.514 4.395 13.910 1.00 61.41 62 PRO A C 17
ATOM 23958 O O . PRO A 1 36 ? 1.479 5.479 13.324 1.00 12.31 62 PRO A O 17
ATOM 23969 N N . LYS A 1 37 ? 2.597 3.629 13.940 1.00 40.02 63 LYS A N 17
ATOM 23970 C CA . LYS A 1 37 ? 3.808 3.988 13.220 1.00 10.22 63 LYS A CA 17
ATOM 23971 C C . LYS A 1 37 ? 3.624 3.763 11.722 1.00 53.34 63 LYS A C 17
ATOM 23972 O O . LYS A 1 37 ? 4.125 4.534 10.903 1.00 71.30 63 LYS A O 17
ATOM 23991 N N . ASN A 1 38 ? 2.901 2.710 11.372 1.00 3.40 64 ASN A N 17
ATOM 23992 C CA . ASN A 1 38 ? 2.696 2.358 9.977 1.00 34.41 64 ASN A CA 17
ATOM 23993 C C . ASN A 1 38 ? 1.304 2.756 9.499 1.00 51.53 64 ASN A C 17
ATOM 23994 O O . ASN A 1 38 ? 0.294 2.610 10.202 1.00 65.15 64 ASN A O 17
ATOM 24005 N N . THR A 1 39 ? 1.283 3.268 8.282 1.00 44.12 65 THR A N 17
ATOM 24006 C CA . THR A 1 39 ? 0.118 3.901 7.692 1.00 50.31 65 THR A CA 17
ATOM 24007 C C . THR A 1 39 ? -1.073 2.954 7.542 1.00 64.45 65 THR A C 17
ATOM 24008 O O . THR A 1 39 ? -2.213 3.404 7.460 1.00 53.01 65 THR A O 17
ATOM 24019 N N . VAL A 1 40 ? -0.816 1.650 7.514 1.00 61.24 66 VAL A N 17
ATOM 24020 C CA . VAL A 1 40 ? -1.888 0.679 7.302 1.00 45.31 66 VAL A CA 17
ATOM 24021 C C . VAL A 1 40 ? -2.843 0.672 8.497 1.00 53.42 66 VAL A C 17
ATOM 24022 O O . VAL A 1 40 ? -4.043 0.454 8.347 1.00 74.02 66 VAL A O 17
ATOM 24035 N N . ALA A 1 41 ? -2.306 0.947 9.680 1.00 73.43 67 ALA A N 17
ATOM 24036 C CA . ALA A 1 41 ? -3.128 1.063 10.871 1.00 31.03 67 ALA A CA 17
ATOM 24037 C C . ALA A 1 41 ? -3.866 2.390 10.837 1.00 43.43 67 ALA A C 17
ATOM 24038 O O . ALA A 1 41 ? -5.049 2.472 11.170 1.00 44.54 67 ALA A O 17
ATOM 24045 N N . MET A 1 42 ? -3.149 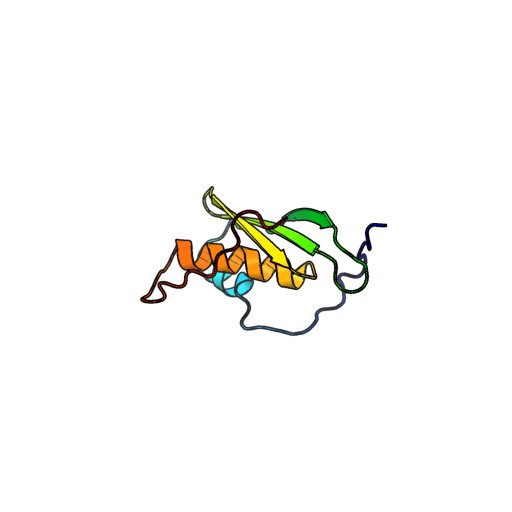3.420 10.397 1.00 43.40 68 MET A N 17
ATOM 24046 C CA . MET A 1 42 ? -3.720 4.754 10.229 1.00 33.21 68 MET A CA 17
ATOM 24047 C C . MET A 1 42 ? -4.929 4.715 9.294 1.00 11.31 68 MET A C 17
ATOM 24048 O O . MET A 1 42 ? -5.967 5.313 9.577 1.00 22.52 68 MET A O 17
ATOM 24062 N N . LEU A 1 43 ? -4.783 4.007 8.176 1.00 4.41 69 LEU A N 17
ATOM 24063 C CA . LEU A 1 43 ? -5.855 3.877 7.196 1.00 25.14 69 LEU A CA 17
ATOM 24064 C C . LEU A 1 43 ? -7.083 3.200 7.794 1.00 32.51 69 LEU A C 17
ATOM 24065 O O . LEU A 1 43 ? -8.215 3.572 7.480 1.00 40.40 69 LEU A O 17
ATOM 24081 N N . ASN A 1 44 ? -6.857 2.226 8.672 1.00 31.53 70 ASN A N 17
ATOM 24082 C CA . ASN A 1 44 ? -7.956 1.479 9.287 1.00 52.54 70 ASN A CA 17
ATOM 24083 C C . ASN A 1 44 ? -8.781 2.387 10.184 1.00 53.35 70 ASN A C 17
ATOM 24084 O O . ASN A 1 44 ? -9.965 2.142 10.415 1.00 14.31 70 ASN A O 17
ATOM 24095 N N . GLU A 1 45 ? -8.144 3.438 10.675 1.00 21.24 71 GLU A N 17
ATOM 24096 C CA . GLU A 1 45 ? -8.799 4.415 11.529 1.00 74.52 71 GLU A CA 17
ATOM 24097 C C . GLU A 1 45 ? -9.583 5.429 10.699 1.00 71.32 71 GLU A C 17
ATOM 24098 O O . GLU A 1 45 ? -10.561 6.009 11.172 1.00 2.12 71 GLU A O 17
ATOM 24110 N N . LEU A 1 46 ? -9.153 5.636 9.463 1.00 61.00 72 LEU A N 17
ATOM 24111 C CA . LEU A 1 46 ? -9.772 6.636 8.603 1.00 12.13 72 LEU A CA 17
ATOM 24112 C C . LEU A 1 46 ? -10.928 6.060 7.794 1.00 54.24 72 LEU A C 17
ATOM 24113 O O . LEU A 1 46 ? -12.056 6.545 7.881 1.00 71.51 72 LEU A O 17
ATOM 24129 N N . ARG A 1 47 ? -10.650 5.036 7.001 1.00 1.22 73 ARG A N 17
ATOM 24130 C CA . ARG A 1 47 ? -11.651 4.493 6.088 1.00 12.13 73 ARG A CA 17
ATOM 24131 C C . ARG A 1 47 ? -11.674 2.974 6.119 1.00 30.31 73 ARG A C 17
ATOM 24132 O O . ARG A 1 47 ? -10.779 2.336 6.670 1.00 45.20 73 ARG A O 17
ATOM 24153 N N . HIS A 1 48 ? -12.707 2.408 5.522 1.00 62.35 74 HIS A N 17
ATOM 24154 C CA . HIS A 1 48 ? -12.841 0.965 5.423 1.00 24.15 74 HIS A CA 17
ATOM 24155 C C . HIS A 1 48 ? -12.789 0.534 3.964 1.00 75.55 74 HIS A C 17
ATOM 24156 O O . HIS A 1 48 ? -12.855 1.370 3.061 1.00 61.14 74 HIS A O 17
ATOM 24170 N N . GLY A 1 49 ? -12.684 -0.763 3.737 1.00 75.42 75 GLY A N 17
ATOM 24171 C CA . GLY A 1 49 ? -12.559 -1.265 2.387 1.00 20.24 75 GLY A CA 17
ATOM 24172 C C . GLY A 1 49 ? -11.179 -1.019 1.818 1.00 30.42 75 GLY A C 17
ATOM 24173 O O . GLY A 1 49 ? -10.997 -0.997 0.605 1.00 2.42 75 GLY A O 17
ATOM 24177 N N . LEU A 1 50 ? -10.206 -0.828 2.705 1.00 22.02 76 LEU A N 17
ATOM 24178 C CA . LEU A 1 50 ? -8.824 -0.608 2.299 1.00 32.54 76 LEU A CA 17
ATOM 24179 C C . LEU A 1 50 ? -8.185 -1.926 1.884 1.00 72.41 76 LEU A C 17
ATOM 24180 O O . LEU A 1 50 ? -7.467 -2.566 2.654 1.00 32.30 76 LEU A O 17
ATOM 24196 N N . ILE A 1 51 ? -8.483 -2.341 0.667 1.00 44.53 77 ILE A N 17
ATOM 24197 C CA . ILE A 1 51 ? -8.017 -3.614 0.158 1.00 62.23 77 ILE A CA 17
ATOM 24198 C C . ILE A 1 51 ? -6.596 -3.498 -0.367 1.00 23.13 77 ILE A C 17
ATOM 24199 O O . ILE A 1 51 ? -6.363 -2.898 -1.418 1.00 64.43 77 ILE A O 17
ATOM 24215 N N . TYR A 1 52 ? -5.649 -4.045 0.378 1.00 11.24 78 TYR A N 17
ATOM 24216 C CA . TYR A 1 52 ? -4.274 -4.105 -0.080 1.00 5.53 78 TYR A CA 17
ATOM 24217 C C . TYR A 1 52 ? -4.084 -5.330 -0.951 1.00 45.42 78 TYR A C 17
ATOM 24218 O O . TYR A 1 52 ? -4.119 -6.461 -0.469 1.00 54.23 78 TYR A O 17
ATOM 24236 N N . LYS A 1 53 ? -3.900 -5.097 -2.232 1.00 4.12 79 LYS A N 17
ATOM 24237 C CA . LYS A 1 53 ? -3.769 -6.177 -3.189 1.00 61.12 79 LYS A CA 17
ATOM 24238 C C . LYS A 1 53 ? -2.426 -6.077 -3.904 1.00 4.34 79 LYS A C 17
ATOM 24239 O O . LYS A 1 53 ? -2.080 -5.034 -4.464 1.00 62.40 79 LYS A O 17
ATOM 24258 N N . LEU A 1 54 ? -1.653 -7.149 -3.845 1.00 54.52 80 LEU A N 17
ATOM 24259 C CA . LEU A 1 54 ? -0.370 -7.199 -4.525 1.00 60.30 80 LEU A CA 17
ATOM 24260 C C . LEU A 1 54 ? -0.614 -7.349 -6.014 1.00 34.50 80 LEU A C 17
ATOM 24261 O O . LEU A 1 54 ? -1.118 -8.382 -6.463 1.00 24.33 80 LEU A O 17
ATOM 24277 N N . GLU A 1 55 ? -0.295 -6.319 -6.781 1.00 41.41 81 GLU A N 17
ATOM 24278 C CA . GLU A 1 55 ? -0.579 -6.354 -8.204 1.00 5.42 81 GLU A CA 17
ATOM 24279 C C . GLU A 1 55 ? 0.612 -6.864 -9.003 1.00 62.45 81 GLU A C 17
ATOM 24280 O O . GLU A 1 55 ? 0.442 -7.461 -10.069 1.00 1.00 81 GLU A O 17
ATOM 24292 N N . SER A 1 56 ? 1.813 -6.631 -8.491 1.00 11.11 82 SER A N 17
ATOM 24293 C CA . SER A 1 56 ? 3.033 -7.080 -9.153 1.00 0.41 82 SER A CA 17
ATOM 24294 C C . SER A 1 56 ? 4.173 -7.209 -8.146 1.00 34.00 82 SER A C 17
ATOM 24295 O O . SER A 1 56 ? 4.188 -6.521 -7.122 1.00 64.41 82 SER A O 17
ATOM 24303 N N . GLN A 1 57 ? 5.109 -8.100 -8.432 1.00 74.22 83 GLN A N 17
ATOM 24304 C CA . GLN A 1 57 ? 6.278 -8.281 -7.590 1.00 23.22 83 GLN A CA 17
ATOM 24305 C C . GLN A 1 57 ? 7.450 -8.779 -8.430 1.00 11.43 83 GLN A C 17
ATOM 24306 O O . GLN A 1 57 ? 7.389 -9.864 -9.010 1.00 54.34 83 GLN A O 17
ATOM 24320 N N . THR A 1 58 ? 8.503 -7.974 -8.500 1.00 72.31 84 THR A N 17
ATOM 24321 C CA . THR A 1 58 ? 9.702 -8.315 -9.256 1.00 40.20 84 THR A CA 17
ATOM 24322 C C . THR A 1 58 ? 10.919 -7.615 -8.660 1.00 20.40 84 THR A C 17
ATOM 24323 O O . THR A 1 58 ? 10.780 -6.693 -7.860 1.00 33.54 84 THR A O 17
ATOM 24334 N N . GLY A 1 59 ? 12.107 -8.061 -9.031 1.00 41.42 85 GLY A N 17
ATOM 24335 C CA . GLY A 1 59 ? 13.319 -7.429 -8.553 1.00 41.32 85 GLY A CA 17
ATOM 24336 C C . GLY A 1 59 ? 14.374 -8.440 -8.159 1.00 61.55 85 GLY A C 17
ATOM 24337 O O . GLY A 1 59 ? 14.189 -9.640 -8.374 1.00 31.22 85 GLY A O 17
ATOM 24341 N N . PRO A 1 60 ? 15.499 -7.984 -7.583 1.00 71.34 86 PRO A N 17
ATOM 24342 C CA . PRO A 1 60 ? 16.570 -8.866 -7.111 1.00 43.51 86 PRO A CA 17
ATOM 24343 C C . PRO A 1 60 ? 16.156 -9.621 -5.851 1.00 44.10 86 PRO A C 17
ATOM 24344 O O . PRO A 1 60 ? 15.091 -9.370 -5.296 1.00 43.52 86 PRO A O 17
ATOM 24355 N N . VAL A 1 61 ? 16.986 -10.544 -5.395 1.00 12.52 87 VAL A N 17
ATOM 24356 C CA . VAL A 1 61 ? 16.658 -11.307 -4.203 1.00 15.35 87 VAL A CA 17
ATOM 24357 C C . VAL A 1 61 ? 17.132 -10.575 -2.949 1.00 71.10 87 VAL A C 17
ATOM 24358 O O . VAL A 1 61 ? 16.545 -10.722 -1.877 1.00 73.11 87 VAL A O 17
ATOM 24371 N N . HIS A 1 62 ? 18.176 -9.760 -3.089 1.00 41.22 88 HIS A N 17
ATOM 24372 C CA . HIS A 1 62 ? 18.701 -9.006 -1.954 1.00 22.42 88 HIS A CA 17
ATOM 24373 C C . HIS A 1 62 ? 17.748 -7.873 -1.581 1.00 24.51 88 HIS A C 17
ATOM 24374 O O . HIS A 1 62 ? 17.695 -7.446 -0.429 1.00 64.12 88 HIS A O 17
ATOM 24388 N N . ALA A 1 63 ? 16.993 -7.395 -2.566 1.00 10.11 89 ALA A N 17
ATOM 24389 C CA . ALA A 1 63 ? 16.029 -6.327 -2.341 1.00 64.23 89 ALA A CA 17
ATOM 24390 C C . ALA A 1 63 ? 14.935 -6.355 -3.401 1.00 41.30 89 ALA A C 17
ATOM 24391 O O . ALA A 1 63 ? 14.914 -5.524 -4.311 1.00 74.24 89 ALA A O 17
ATOM 24398 N N . PRO A 1 64 ? 14.028 -7.336 -3.314 1.00 3.02 90 PRO A N 17
ATOM 24399 C CA . PRO A 1 64 ? 12.924 -7.464 -4.262 1.00 74.42 90 PRO A CA 17
ATOM 24400 C C . PRO A 1 64 ? 11.891 -6.363 -4.080 1.00 74.44 90 PRO A C 17
ATOM 24401 O O . PRO A 1 64 ? 11.653 -5.900 -2.963 1.00 3.43 90 PRO A O 17
ATOM 24412 N N . LEU A 1 65 ? 11.286 -5.935 -5.172 1.00 44.31 91 LEU A N 17
ATOM 24413 C CA . LEU A 1 65 ? 10.283 -4.897 -5.103 1.00 1.52 91 LEU A CA 17
ATOM 24414 C C . LEU A 1 65 ? 8.893 -5.503 -5.123 1.00 54.42 91 LEU A C 17
ATOM 24415 O O . LEU A 1 65 ? 8.585 -6.378 -5.933 1.00 54.01 91 LEU A O 17
ATOM 24431 N N . PHE A 1 66 ? 8.068 -5.031 -4.218 1.00 31.22 92 PHE A N 17
ATOM 24432 C CA . PHE A 1 66 ? 6.691 -5.467 -4.121 1.00 1.51 92 PHE A CA 17
ATOM 24433 C C . PHE A 1 66 ? 5.787 -4.299 -4.442 1.00 61.35 92 PHE A C 17
ATOM 24434 O O . PHE A 1 66 ? 5.994 -3.201 -3.935 1.00 10.21 92 PHE A O 17
ATOM 24451 N N . THR A 1 67 ? 4.799 -4.520 -5.284 1.00 34.31 93 THR A N 17
ATOM 24452 C CA . THR A 1 67 ? 3.909 -3.450 -5.684 1.00 35.21 93 THR A CA 17
ATOM 24453 C C . THR A 1 67 ? 2.505 -3.707 -5.153 1.00 64.52 93 THR A C 17
ATOM 24454 O O . THR A 1 67 ? 1.743 -4.498 -5.716 1.00 32.12 93 THR A O 17
ATOM 24465 N N . ILE A 1 68 ? 2.192 -3.061 -4.047 1.00 4.15 94 ILE A N 17
ATOM 24466 C CA . ILE A 1 68 ? 0.900 -3.207 -3.406 1.00 74.42 94 ILE A CA 17
ATOM 24467 C C . ILE A 1 68 ? -0.013 -2.073 -3.816 1.00 4.32 94 ILE A C 17
ATOM 24468 O O . ILE A 1 68 ? 0.354 -0.900 -3.744 1.00 2.44 94 ILE A O 17
ATOM 24484 N N . SER A 1 69 ? -1.190 -2.430 -4.261 1.00 52.45 95 SER A N 17
ATOM 24485 C CA . SER A 1 69 ? -2.192 -1.457 -4.599 1.00 65.52 95 SER A CA 17
ATOM 24486 C C . SER A 1 69 ? -3.306 -1.495 -3.572 1.00 35.43 95 SER A C 17
ATOM 24487 O O . SER A 1 69 ? -3.927 -2.534 -3.361 1.00 63.11 95 SER A O 17
ATOM 24495 N N . VAL A 1 70 ? -3.537 -0.383 -2.903 1.00 61.42 96 VAL A N 17
ATOM 24496 C CA . VAL A 1 70 ? -4.645 -0.309 -1.977 1.00 3.33 96 VAL A CA 17
ATOM 24497 C C . VAL A 1 70 ? -5.776 0.470 -2.610 1.00 63.34 96 VAL A C 17
ATOM 24498 O O . VAL A 1 70 ? -5.587 1.579 -3.111 1.00 63.12 96 VAL A O 17
ATOM 24511 N N . GLU A 1 71 ? -6.942 -0.126 -2.631 1.00 61.32 97 GLU A N 17
ATOM 24512 C CA . GLU A 1 71 ? -8.081 0.516 -3.226 1.00 15.05 97 GLU A CA 17
ATOM 24513 C C . GLU A 1 71 ? -9.028 0.974 -2.136 1.00 30.25 97 GLU A C 17
ATOM 24514 O O . GLU A 1 71 ? -9.683 0.161 -1.491 1.00 62.44 97 GLU A O 17
ATOM 24526 N N . VAL A 1 72 ? -9.075 2.272 -1.925 1.00 13.34 98 VAL A N 17
ATOM 24527 C CA . VAL A 1 72 ? -9.847 2.848 -0.833 1.00 0.13 98 VAL A CA 17
ATOM 24528 C C . VAL A 1 72 ? -10.875 3.824 -1.375 1.00 55.20 98 VAL A C 17
ATOM 24529 O O . VAL A 1 72 ? -10.532 4.754 -2.104 1.00 25.21 98 VAL A O 17
ATOM 24542 N N . ASP A 1 73 ? -12.133 3.593 -1.020 1.00 21.11 99 ASP A N 17
ATOM 24543 C CA . ASP A 1 73 ? -13.259 4.400 -1.493 1.00 52.42 99 ASP A CA 17
ATOM 24544 C C . ASP A 1 73 ? -13.318 4.416 -3.024 1.00 10.41 99 ASP A C 17
ATOM 24545 O O . ASP A 1 73 ? -13.930 5.293 -3.627 1.00 13.44 99 ASP A O 17
ATOM 24554 N N . GLY A 1 74 ? -12.690 3.423 -3.648 1.00 42.05 100 GLY A N 17
ATOM 24555 C CA . GLY A 1 74 ? -12.666 3.353 -5.098 1.00 64.43 100 GLY A CA 17
ATOM 24556 C C . GLY A 1 74 ? -11.384 3.914 -5.683 1.00 41.01 100 GLY A C 17
ATOM 24557 O O . GLY A 1 74 ? -11.127 3.772 -6.878 1.00 33.11 100 GLY A O 17
ATOM 24561 N N . GLN A 1 75 ? -10.580 4.552 -4.847 1.00 43.01 101 GLN A N 17
ATOM 24562 C CA . GLN A 1 75 ? -9.326 5.133 -5.297 1.00 42.40 101 GLN A CA 17
ATOM 24563 C C . GLN A 1 75 ? -8.179 4.178 -5.063 1.00 43.20 101 GLN A C 17
ATOM 24564 O O . GLN A 1 75 ? -8.016 3.642 -3.973 1.00 52.41 101 GLN A O 17
ATOM 24578 N N . LYS A 1 76 ? -7.391 3.962 -6.095 1.00 71.30 102 LYS A N 17
ATOM 24579 C CA . LYS A 1 76 ? -6.298 3.019 -6.018 1.00 71.23 102 LYS A CA 17
ATOM 24580 C C . LYS A 1 76 ? -4.985 3.755 -5.785 1.00 74.12 102 LYS A C 17
ATOM 24581 O O . LYS A 1 76 ? -4.557 4.568 -6.603 1.00 2.01 102 LYS A O 17
ATOM 24600 N N . TYR A 1 77 ? -4.370 3.476 -4.650 1.00 55.21 103 TYR A N 17
ATOM 24601 C CA . TYR A 1 77 ? -3.097 4.072 -4.288 1.00 73.12 103 TYR A CA 17
ATOM 24602 C C . TYR A 1 77 ? -2.011 3.010 -4.384 1.00 73.20 103 TYR A C 17
ATOM 24603 O O . TYR A 1 77 ? -2.205 1.883 -3.923 1.00 23.55 103 TYR A O 17
ATOM 24621 N N . LEU A 1 78 ? -0.885 3.350 -4.987 1.00 62.34 104 LEU A N 17
ATOM 24622 C CA . LEU A 1 78 ? 0.145 2.357 -5.245 1.00 31.13 104 LEU A CA 17
ATOM 24623 C C . LEU A 1 78 ? 1.346 2.539 -4.327 1.00 40.32 104 LEU A C 17
ATOM 24624 O O . LEU A 1 78 ? 1.781 3.662 -4.064 1.00 53.30 104 LEU A O 17
ATOM 24640 N N . GLY A 1 79 ? 1.874 1.421 -3.852 1.00 32.14 105 GLY A N 17
ATOM 24641 C CA . GLY A 1 79 ? 3.071 1.437 -3.043 1.00 61.10 105 GLY A CA 17
ATOM 24642 C C . GLY A 1 79 ? 4.038 0.364 -3.486 1.00 74.43 105 GLY A C 17
ATOM 24643 O O . GLY A 1 79 ? 3.622 -0.743 -3.824 1.00 63.50 105 GLY A O 17
ATOM 24647 N N . GLN A 1 80 ? 5.321 0.679 -3.490 1.00 21.43 106 GLN A N 17
ATOM 24648 C CA . GLN A 1 80 ? 6.326 -0.243 -3.997 1.00 20.45 106 GLN A CA 17
ATOM 24649 C C . GLN A 1 80 ? 7.469 -0.383 -3.014 1.00 72.24 106 GLN A C 17
ATOM 24650 O O . GLN A 1 80 ? 8.373 0.448 -2.972 1.00 65.50 106 GLN A O 17
ATOM 24664 N N . GLY A 1 81 ? 7.450 -1.459 -2.266 1.00 33.01 107 GLY A N 17
ATOM 24665 C CA . GLY A 1 81 ? 8.370 -1.606 -1.165 1.00 61.41 107 GLY A CA 17
ATOM 24666 C C . GLY A 1 81 ? 9.303 -2.772 -1.356 1.00 12.44 107 GLY A C 17
ATOM 24667 O O . GLY A 1 81 ? 9.240 -3.461 -2.367 1.00 64.24 107 GLY A O 17
ATOM 24671 N N . ARG A 1 82 ? 10.164 -3.002 -0.377 1.00 64.43 108 ARG A N 17
ATOM 24672 C CA . ARG A 1 82 ? 11.123 -4.099 -0.449 1.00 23.34 108 ARG A CA 17
ATOM 24673 C C . ARG A 1 82 ? 10.485 -5.376 0.092 1.00 44.34 108 ARG A C 17
ATOM 24674 O O . ARG A 1 82 ? 11.120 -6.425 0.177 1.00 61.23 108 ARG A O 17
ATOM 24695 N N . SER A 1 83 ? 9.215 -5.264 0.459 1.00 12.42 109 SER A N 17
ATOM 24696 C CA . SER A 1 83 ? 8.455 -6.367 1.022 1.00 62.15 109 SER A CA 17
ATOM 24697 C C . SER A 1 83 ? 6.971 -6.047 0.929 1.00 33.04 109 SER A C 17
ATOM 24698 O O . SER A 1 83 ? 6.602 -4.887 0.732 1.00 11.30 109 SER A O 17
ATOM 24706 N N . LYS A 1 84 ? 6.130 -7.068 1.065 1.00 72.23 110 LYS A N 17
ATOM 24707 C CA . LYS A 1 84 ? 4.682 -6.883 1.011 1.00 54.43 110 LYS A CA 17
ATOM 24708 C C . LYS A 1 84 ? 4.229 -5.862 2.050 1.00 34.51 110 LYS A C 17
ATOM 24709 O O . LYS A 1 84 ? 3.367 -5.030 1.777 1.00 43.23 110 LYS A O 17
ATOM 24728 N N . LYS A 1 85 ? 4.830 -5.922 3.236 1.00 71.10 111 LYS A N 17
ATOM 24729 C CA . LYS A 1 85 ? 4.495 -5.009 4.315 1.00 5.14 111 LYS A CA 17
ATOM 24730 C C . LYS A 1 85 ? 4.854 -3.569 3.950 1.00 32.12 111 LYS A C 17
ATOM 24731 O O . LYS A 1 85 ? 4.028 -2.666 4.072 1.00 71.12 111 LYS A O 17
ATOM 24750 N N . VAL A 1 86 ? 6.090 -3.365 3.505 1.00 5.52 112 VAL A N 17
ATOM 24751 C CA . VAL A 1 86 ? 6.558 -2.037 3.120 1.00 44.34 112 VAL A CA 17
ATOM 24752 C C . VAL A 1 86 ? 5.690 -1.456 2.007 1.00 41.04 112 VAL A C 17
ATOM 24753 O O . VAL A 1 86 ? 5.267 -0.307 2.083 1.00 72.20 112 VAL A O 17
ATOM 24766 N N . ALA A 1 87 ? 5.413 -2.266 0.993 1.00 12.33 113 ALA A N 17
ATOM 24767 C CA . ALA A 1 87 ? 4.578 -1.840 -0.123 1.00 31.33 113 ALA A CA 17
ATOM 24768 C C . ALA A 1 87 ? 3.175 -1.487 0.358 1.00 31.12 113 ALA A C 17
ATOM 24769 O O . ALA A 1 87 ? 2.560 -0.534 -0.122 1.00 72.31 113 ALA A O 17
ATOM 24776 N N . ARG A 1 88 ? 2.691 -2.261 1.321 1.00 70.44 114 ARG A N 17
ATOM 24777 C CA . ARG A 1 88 ? 1.398 -2.014 1.939 1.00 34.31 114 ARG A CA 17
ATOM 24778 C C . ARG A 1 88 ? 1.405 -0.654 2.651 1.00 42.41 114 ARG A C 17
ATOM 24779 O O . ARG A 1 88 ? 0.430 0.097 2.591 1.00 14.24 114 ARG A O 17
ATOM 24800 N N . ILE A 1 89 ? 2.519 -0.346 3.312 1.00 12.44 115 ILE A N 17
ATOM 24801 C CA . ILE A 1 89 ? 2.699 0.936 3.993 1.00 63.53 115 ILE A CA 17
ATOM 24802 C C . ILE A 1 89 ? 2.765 2.092 2.992 1.00 44.14 115 ILE A C 17
ATOM 24803 O O . ILE A 1 89 ? 2.109 3.117 3.175 1.00 52.22 115 ILE A O 17
ATOM 24819 N N . GLU A 1 90 ? 3.546 1.922 1.929 1.00 5.44 116 GLU A N 17
ATOM 24820 C CA . GLU A 1 90 ? 3.666 2.956 0.903 1.00 43.20 116 GLU A CA 17
ATOM 24821 C C . GLU A 1 90 ? 2.303 3.272 0.298 1.00 71.43 116 GLU A C 17
ATOM 24822 O O . GLU A 1 90 ? 1.955 4.438 0.083 1.00 13.13 116 GLU A O 17
ATOM 24834 N N . ALA A 1 91 ? 1.535 2.224 0.029 1.00 14.52 117 ALA A N 17
ATOM 24835 C CA . ALA A 1 91 ? 0.201 2.376 -0.529 1.00 62.20 117 ALA A CA 17
ATOM 24836 C C . ALA A 1 91 ? -0.698 3.147 0.430 1.00 43.31 117 ALA A C 17
ATOM 24837 O O . ALA A 1 91 ? -1.367 4.107 0.040 1.00 21.14 117 ALA A O 17
ATOM 24844 N N . ALA A 1 92 ? -0.681 2.742 1.694 1.00 53.24 118 ALA A N 17
ATOM 24845 C CA . ALA A 1 92 ? -1.504 3.373 2.714 1.00 63.33 118 ALA A CA 17
ATOM 24846 C C . ALA A 1 92 ? -1.094 4.826 2.942 1.00 20.42 118 ALA A C 17
ATOM 24847 O O . ALA A 1 92 ? -1.940 5.683 3.188 1.00 72.00 118 ALA A O 17
ATOM 24854 N N . ALA A 1 93 ? 0.204 5.099 2.843 1.00 11.33 119 ALA A N 17
ATOM 24855 C CA . ALA A 1 93 ? 0.723 6.454 3.010 1.00 53.22 119 ALA A CA 17
ATOM 24856 C C . ALA A 1 93 ? 0.136 7.389 1.961 1.00 43.13 119 ALA A C 17
ATOM 24857 O O . ALA A 1 93 ? -0.126 8.564 2.229 1.00 51.45 119 ALA A O 17
ATOM 24864 N N . THR A 1 94 ? -0.085 6.852 0.772 1.00 0.32 120 THR A N 17
ATOM 24865 C CA . THR A 1 94 ? -0.661 7.623 -0.313 1.00 34.51 120 THR A CA 17
ATOM 24866 C C . THR A 1 94 ? -2.157 7.839 -0.076 1.00 21.13 120 THR A C 17
ATOM 24867 O O . THR A 1 94 ? -2.699 8.908 -0.362 1.00 3.34 120 THR A O 17
ATOM 24878 N N . ALA A 1 95 ? -2.815 6.827 0.473 1.00 3.15 121 ALA A N 17
ATOM 24879 C CA . ALA A 1 95 ? -4.225 6.938 0.815 1.00 61.03 121 ALA A CA 17
ATOM 24880 C C . ALA A 1 95 ? -4.430 8.014 1.875 1.00 74.01 121 ALA A C 17
ATOM 24881 O O . ALA A 1 95 ? -5.321 8.851 1.755 1.00 22.45 121 ALA A O 17
ATOM 24888 N N . LEU A 1 96 ? -3.577 8.000 2.900 1.00 22.23 122 LEU A N 17
ATOM 24889 C CA . LEU A 1 96 ? -3.661 8.973 3.986 1.00 53.23 122 LEU A CA 17
ATOM 24890 C C . LEU A 1 96 ? -3.568 10.399 3.459 1.00 42.42 122 LEU A C 17
ATOM 24891 O O . LEU A 1 96 ? -4.405 11.241 3.779 1.00 1.11 122 LEU A O 17
ATOM 24907 N N . ARG A 1 97 ? -2.557 10.653 2.632 1.00 0.45 123 ARG A N 17
ATOM 24908 C CA . ARG A 1 97 ? -2.302 11.995 2.105 1.00 12.00 123 ARG A CA 17
ATOM 24909 C C . ARG A 1 97 ? -3.427 12.441 1.171 1.00 41.43 123 ARG A C 17
ATOM 24910 O O . ARG A 1 97 ? -3.528 13.616 0.819 1.00 15.11 123 ARG A O 17
ATOM 24931 N N . SER A 1 98 ? -4.257 11.493 0.755 1.00 2.21 124 SER A N 17
ATOM 24932 C CA . SER A 1 98 ? -5.418 11.802 -0.061 1.00 40.24 124 SER A CA 17
ATOM 24933 C C . SER A 1 98 ? -6.573 12.283 0.818 1.00 25.14 124 SER A C 17
ATOM 24934 O O . SER A 1 98 ? -7.414 13.072 0.379 1.00 22.14 124 SER A O 17
ATOM 24942 N N . PHE A 1 99 ? -6.606 11.806 2.059 1.00 64.13 125 PHE A N 17
ATOM 24943 C CA . PHE A 1 99 ? -7.664 12.180 2.992 1.00 73.45 125 PHE A CA 17
ATOM 24944 C C . PHE A 1 99 ? -7.301 13.467 3.710 1.00 75.53 125 PHE A C 17
ATOM 24945 O O . PHE A 1 99 ? -8.029 14.459 3.642 1.00 4.24 125 PHE A O 17
ATOM 24962 N N . ILE A 1 100 ? -6.174 13.448 4.400 1.00 20.11 126 ILE A N 17
ATOM 24963 C CA . ILE A 1 100 ? -5.697 14.629 5.087 1.00 24.52 126 ILE A CA 17
ATOM 24964 C C . ILE A 1 100 ? -4.413 15.112 4.437 1.00 33.20 126 ILE A C 17
ATOM 24965 O O . ILE A 1 100 ? -3.493 14.334 4.179 1.00 62.24 126 ILE A O 17
ATOM 24981 N N . GLN A 1 101 ? -4.370 16.390 4.146 1.00 64.40 127 GLN A N 17
ATOM 24982 C CA . GLN A 1 101 ? -3.226 16.975 3.482 1.00 31.24 127 GLN A CA 17
ATOM 24983 C C . GLN A 1 101 ? -2.730 18.182 4.257 1.00 54.12 127 GLN A C 17
ATOM 24984 O O . GLN A 1 101 ? -3.441 18.716 5.110 1.00 51.40 127 GLN A O 17
ATOM 24998 N N . PHE A 1 102 ? -1.507 18.595 3.973 1.00 54.41 128 PHE A N 17
ATOM 24999 C CA . PHE A 1 102 ? -0.920 19.744 4.631 1.00 52.20 128 PHE A CA 17
ATOM 25000 C C . PHE A 1 102 ? -0.263 20.657 3.610 1.00 1.01 128 PHE A C 17
ATOM 25001 O O . PHE A 1 102 ? 0.488 20.204 2.746 1.00 22.13 128 PHE A O 17
ATOM 25018 N N . LYS A 1 103 ? -0.578 21.938 3.696 1.00 21.44 129 LYS A N 17
ATOM 25019 C CA . LYS A 1 103 ? 0.001 22.932 2.806 1.00 24.12 129 LYS A CA 17
ATOM 25020 C C . LYS A 1 103 ? 0.785 23.949 3.610 1.00 63.02 129 LYS A C 17
ATOM 25021 O O . LYS A 1 103 ? 1.484 24.794 3.051 1.00 52.55 129 LYS A O 17
ATOM 25040 N N . ASP A 1 104 ? 0.679 23.843 4.927 1.00 13.14 130 ASP A N 17
ATOM 25041 C CA . ASP A 1 104 ? 1.394 24.730 5.828 1.00 4.43 130 ASP A CA 17
ATOM 25042 C C . ASP A 1 104 ? 2.866 24.354 5.886 1.00 43.45 130 ASP A C 17
ATOM 25043 O O . ASP A 1 104 ? 3.283 23.538 6.713 1.00 60.42 130 ASP A O 17
ATOM 25052 N N . GLY A 1 105 ? 3.634 24.918 4.962 1.00 65.34 131 GLY A N 17
ATOM 25053 C CA . GLY A 1 105 ? 5.060 24.663 4.907 1.00 63.02 131 GLY A CA 17
ATOM 25054 C C . GLY A 1 105 ? 5.367 23.225 4.554 1.00 22.42 131 GLY A C 17
ATOM 25055 O O . GLY A 1 105 ? 6.417 22.697 4.914 1.00 1.01 131 GLY A O 17
ATOM 25059 N N . ALA A 1 106 ? 4.444 22.587 3.852 1.00 73.12 132 ALA A N 17
ATOM 25060 C CA . ALA A 1 106 ? 4.583 21.184 3.507 1.00 34.33 132 ALA A CA 17
ATOM 25061 C C . ALA A 1 106 ? 4.463 20.988 2.006 1.00 2.54 132 ALA A C 17
ATOM 25062 O O . ALA A 1 106 ? 3.724 21.709 1.333 1.00 60.13 132 ALA A O 17
ATOM 25069 N N . VAL A 1 107 ? 5.205 20.025 1.482 1.00 61.23 133 VAL A N 17
ATOM 25070 C CA . VAL A 1 107 ? 5.174 19.729 0.062 1.00 3.10 133 VAL A CA 17
ATOM 25071 C C . VAL A 1 107 ? 4.610 18.337 -0.186 1.00 34.34 133 VAL A C 17
ATOM 25072 O O . VAL A 1 107 ? 4.734 17.442 0.652 1.00 34.12 133 VAL A O 17
ATOM 25085 N N . LEU A 1 108 ? 3.989 18.165 -1.336 1.00 32.11 134 LEU A N 17
ATOM 25086 C CA . LEU A 1 108 ? 3.366 16.903 -1.695 1.00 42.50 134 LEU A CA 17
ATOM 25087 C C . LEU A 1 108 ? 4.232 16.159 -2.700 1.00 43.21 134 LEU A C 17
ATOM 25088 O O . LEU A 1 108 ? 3.730 15.498 -3.611 1.00 10.01 134 LEU A O 17
ATOM 25104 N N . SER A 1 109 ? 5.534 16.270 -2.521 1.00 65.35 135 SER A N 17
ATOM 25105 C CA . SER A 1 109 ? 6.489 15.581 -3.368 1.00 42.00 135 SER A CA 17
ATOM 25106 C C . SER A 1 109 ? 6.419 14.072 -3.143 1.00 74.35 135 SER A C 17
ATOM 25107 O O . SER A 1 109 ? 6.318 13.617 -2.003 1.00 4.34 135 SER A O 17
ATOM 25115 N N . PRO A 1 110 ? 6.441 13.278 -4.228 1.00 75.31 136 PRO A N 17
ATOM 25116 C CA . PRO A 1 110 ? 6.469 11.818 -4.138 1.00 1.53 136 PRO A CA 17
ATOM 25117 C C . PRO A 1 110 ? 7.801 11.314 -3.588 1.00 5.42 136 PRO A C 17
ATOM 25118 O O . PRO A 1 110 ? 8.687 10.901 -4.343 1.00 54.24 136 PRO A O 17
ATOM 25129 N N . LEU A 1 111 ? 7.950 11.391 -2.275 1.00 61.12 137 LEU A N 17
ATOM 25130 C CA . LEU A 1 111 ? 9.160 10.949 -1.605 1.00 14.34 137 LEU A CA 17
ATOM 25131 C C . LEU A 1 111 ? 8.813 9.936 -0.528 1.00 22.41 137 LEU A C 17
ATOM 25132 O O . LEU A 1 111 ? 7.952 10.180 0.319 1.00 40.15 137 LEU A O 17
ATOM 25148 N N . LYS A 1 112 ? 9.483 8.800 -0.569 1.00 50.22 138 LYS A N 17
ATOM 25149 C CA . LYS A 1 112 ? 9.156 7.693 0.309 1.00 4.13 138 LYS A CA 17
ATOM 25150 C C . LYS A 1 112 ? 10.190 7.555 1.421 1.00 1.43 138 LYS A C 17
ATOM 25151 O O . LYS A 1 112 ? 11.329 8.006 1.278 1.00 54.12 138 LYS A O 17
ATOM 25170 N N . PRO A 1 113 ? 9.802 6.941 2.552 1.00 31.23 139 PRO A N 17
ATOM 25171 C CA . PRO A 1 113 ? 10.677 6.764 3.711 1.00 1.21 139 PRO A CA 17
ATOM 25172 C C . PRO A 1 113 ? 11.640 5.595 3.528 1.00 21.11 139 PRO A C 17
ATOM 25173 O O . PRO A 1 113 ? 11.741 4.723 4.390 1.00 41.05 139 PRO A O 17
ATOM 25184 N N . ALA A 1 114 ? 12.354 5.597 2.411 1.00 44.10 140 ALA A N 17
ATOM 25185 C CA . ALA A 1 114 ? 13.293 4.530 2.099 1.00 42.14 140 ALA A CA 17
ATOM 25186 C C . ALA A 1 114 ? 14.458 4.534 3.078 1.00 32.34 140 ALA A C 17
ATOM 25187 O O . ALA A 1 114 ? 14.476 3.683 3.989 1.00 39.43 140 ALA A O 17
ATOM 25195 N N . SER A 1 22 ? -3.505 -25.590 -8.944 1.00 11.23 48 SER A N 18
ATOM 25196 C CA . SER A 1 22 ? -2.509 -24.510 -8.791 1.00 13.43 48 SER A CA 18
ATOM 25197 C C . SER A 1 22 ? -3.202 -23.154 -8.675 1.00 43.41 48 SER A C 18
ATOM 25198 O O . SER A 1 22 ? -3.964 -22.753 -9.555 1.00 5.14 48 SER A O 18
ATOM 25206 N N . ASP A 1 23 ? -2.937 -22.459 -7.578 1.00 43.30 49 ASP A N 18
ATOM 25207 C CA . ASP A 1 23 ? -3.528 -21.154 -7.310 1.00 33.14 49 ASP A CA 18
ATOM 25208 C C . ASP A 1 23 ? -2.725 -20.459 -6.215 1.00 43.11 49 ASP A C 18
ATOM 25209 O O . ASP A 1 23 ? -2.994 -20.630 -5.024 1.00 52.13 49 ASP A O 18
ATOM 25218 N N . PRO A 1 24 ? -1.692 -19.702 -6.611 1.00 1.44 50 PRO A N 18
ATOM 25219 C CA . PRO A 1 24 ? -0.728 -19.113 -5.680 1.00 72.33 50 PRO A CA 18
ATOM 25220 C C . PRO A 1 24 ? -1.306 -17.963 -4.860 1.00 71.41 50 PRO A C 18
ATOM 25221 O O . PRO A 1 24 ? -1.648 -16.907 -5.398 1.00 42.22 50 PRO A O 18
ATOM 25232 N N . LYS A 1 25 ? -1.408 -18.170 -3.558 1.00 75.34 51 LYS A N 18
ATOM 25233 C CA . LYS A 1 25 ? -1.866 -17.124 -2.658 1.00 73.25 51 LYS A CA 18
ATOM 25234 C C . LYS A 1 25 ? -0.695 -16.285 -2.172 1.00 33.01 51 LYS A C 18
ATOM 25235 O O . LYS A 1 25 ? 0.145 -16.766 -1.409 1.00 73.34 51 LYS A O 18
ATOM 25254 N N . LYS A 1 26 ? -0.631 -15.035 -2.621 1.00 60.42 52 LYS A N 18
ATOM 25255 C CA . LYS A 1 26 ? 0.350 -14.096 -2.087 1.00 71.34 52 LYS A CA 18
ATOM 25256 C C . LYS A 1 26 ? 0.018 -13.778 -0.634 1.00 2.43 52 LYS A C 18
ATOM 25257 O O . LYS A 1 26 ? 0.894 -13.426 0.160 1.00 51.13 52 LYS A O 18
ATOM 25276 N N . LYS A 1 27 ? -1.261 -13.904 -0.302 1.00 33.11 53 LYS A N 18
ATOM 25277 C CA . LYS A 1 27 ? -1.711 -13.837 1.075 1.00 2.01 53 LYS A CA 18
ATOM 25278 C C . LYS A 1 27 ? -1.890 -15.255 1.603 1.00 1.25 53 LYS A C 18
ATOM 25279 O O . LYS A 1 27 ? -2.916 -15.890 1.364 1.00 14.33 53 LYS A O 18
ATOM 25298 N N . MET A 1 28 ? -0.878 -15.758 2.290 1.00 34.32 54 MET A N 18
ATOM 25299 C CA . MET A 1 28 ? -0.890 -17.140 2.756 1.00 52.35 54 MET A CA 18
ATOM 25300 C C . MET A 1 28 ? -1.669 -17.288 4.058 1.00 13.12 54 MET A C 18
ATOM 25301 O O . MET A 1 28 ? -1.940 -18.410 4.492 1.00 3.12 54 MET A O 18
ATOM 25315 N N . CYS A 1 29 ? -1.992 -16.153 4.685 1.00 52.42 55 CYS A N 18
ATOM 25316 C CA . CYS A 1 29 ? -2.781 -16.108 5.925 1.00 52.45 55 CYS A CA 18
ATOM 25317 C C . CYS A 1 29 ? -1.956 -16.556 7.136 1.00 15.32 55 CYS A C 18
ATOM 25318 O O . CYS A 1 29 ? -2.106 -16.014 8.230 1.00 12.33 55 CYS A O 18
ATOM 25326 N N . LYS A 1 30 ? -1.079 -17.532 6.930 1.00 44.22 56 LYS A N 18
ATOM 25327 C CA . LYS A 1 30 ? -0.219 -18.044 7.994 1.00 32.03 56 LYS A CA 18
ATOM 25328 C C . LYS A 1 30 ? 0.971 -17.118 8.245 1.00 32.20 56 LYS A C 18
ATOM 25329 O O . LYS A 1 30 ? 1.827 -17.403 9.084 1.00 65.55 56 LYS A O 18
ATOM 25348 N N . GLU A 1 31 ? 1.019 -16.013 7.517 1.00 25.12 57 GLU A N 18
ATOM 25349 C CA . GLU A 1 31 ? 2.047 -15.007 7.727 1.00 61.43 57 GLU A CA 18
ATOM 25350 C C . GLU A 1 31 ? 1.437 -13.775 8.379 1.00 44.22 57 GLU A C 18
ATOM 25351 O O . GLU A 1 31 ? 0.887 -12.908 7.698 1.00 54.13 57 GLU A O 18
ATOM 25363 N N . ARG A 1 32 ? 1.494 -13.732 9.700 1.00 41.43 58 ARG A N 18
ATOM 25364 C CA . ARG A 1 32 ? 0.990 -12.592 10.448 1.00 22.23 58 ARG A CA 18
ATOM 25365 C C . ARG A 1 32 ? 2.143 -11.652 10.773 1.00 63.10 58 ARG A C 18
ATOM 25366 O O . ARG A 1 32 ? 2.939 -11.916 11.677 1.00 73.42 58 ARG A O 18
ATOM 25387 N N . ILE A 1 33 ? 2.245 -10.579 10.007 1.00 34.11 59 ILE A N 18
ATOM 25388 C CA . ILE A 1 33 ? 3.344 -9.634 10.145 1.00 34.40 59 ILE A CA 18
ATOM 25389 C C . ILE A 1 33 ? 3.010 -8.569 11.189 1.00 12.10 59 ILE A C 18
ATOM 25390 O O . ILE A 1 33 ? 1.981 -7.898 11.084 1.00 44.32 59 ILE A O 18
ATOM 25406 N N . PRO A 1 34 ? 3.869 -8.410 12.211 1.00 22.23 60 PRO A N 18
ATOM 25407 C CA . PRO A 1 34 ? 3.682 -7.403 13.264 1.00 41.51 60 PRO A CA 18
ATOM 25408 C C . PRO A 1 34 ? 3.660 -5.982 12.701 1.00 11.13 60 PRO A C 18
ATOM 25409 O O . PRO A 1 34 ? 4.458 -5.633 11.824 1.00 2.31 60 PRO A O 18
ATOM 25420 N N . GLN A 1 35 ? 2.743 -5.167 13.204 1.00 73.32 61 GLN A N 18
ATOM 25421 C CA . GLN A 1 35 ? 2.583 -3.805 12.720 1.00 42.24 61 GLN A CA 18
ATOM 25422 C C . GLN A 1 35 ? 2.609 -2.818 13.886 1.00 41.21 61 GLN A C 18
ATOM 25423 O O . GLN A 1 35 ? 1.569 -2.495 14.460 1.00 14.03 61 GLN A O 18
ATOM 25437 N N . PRO A 1 36 ? 3.809 -2.350 14.272 1.00 2.41 62 PRO A N 18
ATOM 25438 C CA . PRO A 1 36 ? 3.973 -1.407 15.382 1.00 22.05 62 PRO A CA 18
ATOM 25439 C C . PRO A 1 36 ? 3.473 -0.010 15.026 1.00 44.15 62 PRO A C 18
ATOM 25440 O O . PRO A 1 36 ? 2.524 0.496 15.627 1.00 12.34 62 PRO A O 18
ATOM 25451 N N . LYS A 1 37 ? 4.118 0.602 14.043 1.00 2.34 63 LYS A N 18
ATOM 25452 C CA . LYS A 1 37 ? 3.744 1.926 13.570 1.00 54.24 63 LYS A CA 18
ATOM 25453 C C . LYS A 1 37 ? 3.656 1.908 12.051 1.00 42.13 63 LYS A C 18
ATOM 25454 O O . LYS A 1 37 ? 4.676 1.831 11.364 1.00 30.54 63 LYS A O 18
ATOM 25473 N N . ASN A 1 38 ? 2.441 1.957 11.529 1.00 42.32 64 ASN A N 18
ATOM 25474 C CA . ASN A 1 38 ? 2.236 1.810 10.100 1.00 55.02 64 ASN A CA 18
ATOM 25475 C C . ASN A 1 38 ? 1.029 2.593 9.610 1.00 22.54 64 ASN A C 18
ATOM 25476 O O . ASN A 1 38 ? 0.041 2.792 10.326 1.00 12.40 64 ASN A O 18
ATOM 25487 N N . THR A 1 39 ? 1.120 3.016 8.365 1.00 31.12 65 THR A N 18
ATOM 25488 C CA . THR A 1 39 ? 0.110 3.838 7.739 1.00 33.21 65 THR A CA 18
ATOM 25489 C C . THR A 1 39 ? -1.173 3.056 7.464 1.00 21.01 65 THR A C 18
ATOM 25490 O O . THR A 1 39 ? -2.250 3.642 7.362 1.00 31.43 65 THR A O 18
ATOM 25501 N N . VAL A 1 40 ? -1.059 1.734 7.345 1.00 31.43 66 VAL A N 18
ATOM 25502 C CA . VAL A 1 40 ? -2.221 0.905 7.032 1.00 45.11 66 VAL A CA 18
ATOM 25503 C C . VAL A 1 40 ? -3.199 0.907 8.205 1.00 43.14 66 VAL A C 18
ATOM 25504 O O . VAL A 1 40 ? -4.411 0.814 8.018 1.00 24.14 66 VAL A O 18
ATOM 25517 N N . ALA A 1 41 ? -2.667 1.046 9.416 1.00 43.41 67 ALA A N 18
ATOM 25518 C CA . ALA A 1 41 ? -3.504 1.168 10.596 1.00 4.34 67 ALA A CA 18
ATOM 25519 C C . ALA A 1 41 ? -4.174 2.531 10.591 1.00 43.12 67 ALA A C 18
ATOM 25520 O O . ALA A 1 41 ? -5.367 2.655 10.864 1.00 52.24 67 ALA A O 18
ATOM 25527 N N . MET A 1 42 ? -3.389 3.546 10.242 1.00 35.45 68 MET A N 18
ATOM 25528 C CA . MET A 1 42 ? -3.893 4.909 10.099 1.00 63.05 68 MET A CA 18
ATOM 25529 C C . MET A 1 42 ? -5.072 4.942 9.128 1.00 61.24 68 MET A C 18
ATOM 25530 O O . MET A 1 42 ? -6.072 5.624 9.364 1.00 43.03 68 MET A O 18
ATOM 25544 N N . LEU A 1 43 ? -4.945 4.191 8.040 1.00 21.04 69 LEU A N 18
ATOM 25545 C CA . LEU A 1 43 ? -5.973 4.134 7.009 1.00 52.42 69 LEU A CA 18
ATOM 25546 C C . LEU A 1 43 ? -7.271 3.536 7.538 1.00 2.21 69 LEU A C 18
ATOM 25547 O O . LEU A 1 43 ? -8.354 3.977 7.160 1.00 62.52 69 LEU A O 18
ATOM 25563 N N . ASN A 1 44 ? -7.164 2.558 8.431 1.00 4.20 70 ASN A N 18
ATOM 25564 C CA . ASN A 1 44 ? -8.349 1.885 8.968 1.00 22.20 70 ASN A CA 18
ATOM 25565 C C . ASN A 1 44 ? -9.140 2.840 9.840 1.00 11.40 70 ASN A C 18
ATOM 25566 O O . ASN A 1 44 ? -10.347 2.686 10.031 1.00 22.12 70 ASN A O 18
ATOM 25577 N N . GLU A 1 45 ? -8.441 3.831 10.370 1.00 61.24 71 GLU A N 18
ATOM 25578 C CA . GLU A 1 45 ? -9.051 4.850 11.200 1.00 20.41 71 GLU A CA 18
ATOM 25579 C C . GLU A 1 45 ? -9.745 5.895 10.339 1.00 13.13 71 GLU A C 18
ATOM 25580 O O . GLU A 1 45 ? -10.694 6.547 10.774 1.00 34.44 71 GLU A O 18
ATOM 25592 N N . LEU A 1 46 ? -9.265 6.045 9.115 1.00 61.44 72 LEU A N 18
ATOM 25593 C CA . LEU A 1 46 ? -9.825 7.014 8.189 1.00 64.14 72 LEU A CA 18
ATOM 25594 C C . LEU A 1 46 ? -10.973 6.414 7.386 1.00 34.00 72 LEU A C 18
ATOM 25595 O O . LEU A 1 46 ? -12.107 6.889 7.460 1.00 74.30 72 LEU A O 18
ATOM 25611 N N . ARG A 1 47 ? -10.680 5.366 6.633 1.00 1.03 73 ARG A N 18
ATOM 25612 C CA . ARG A 1 47 ? -11.638 4.814 5.705 1.00 41.20 73 ARG A CA 18
ATOM 25613 C C . ARG A 1 47 ? -11.494 3.297 5.631 1.00 22.25 73 ARG A C 18
ATOM 25614 O O . ARG A 1 47 ? -10.414 2.789 5.336 1.00 30.20 73 ARG A O 18
ATOM 25635 N N . HIS A 1 48 ? -12.575 2.580 5.907 1.00 73.23 74 HIS A N 18
ATOM 25636 C CA . HIS A 1 48 ? -12.565 1.126 5.792 1.00 34.13 74 HIS A CA 18
ATOM 25637 C C . HIS A 1 48 ? -12.855 0.713 4.352 1.00 2.31 74 HIS A C 18
ATOM 25638 O O . HIS A 1 48 ? -13.185 1.554 3.514 1.00 22.14 74 HIS A O 18
ATOM 25652 N N . GLY A 1 49 ? -12.742 -0.574 4.066 1.00 12.21 75 GLY A N 18
ATOM 25653 C CA . GLY A 1 49 ? -12.880 -1.032 2.703 1.00 3.34 75 GLY A CA 18
ATOM 25654 C C . GLY A 1 49 ? -11.591 -0.846 1.942 1.00 23.20 75 GLY A C 18
ATOM 25655 O O . GLY A 1 49 ? -11.596 -0.619 0.738 1.00 42.13 75 GLY A O 18
ATOM 25659 N N . LEU A 1 50 ? -10.485 -0.922 2.671 1.00 42.32 76 LEU A N 18
ATOM 25660 C CA . LEU A 1 50 ? -9.162 -0.740 2.101 1.00 31.22 76 LEU A CA 18
ATOM 25661 C C . LEU A 1 50 ? -8.526 -2.094 1.804 1.00 73.30 76 LEU A C 18
ATOM 25662 O O . LEU A 1 50 ? -7.889 -2.708 2.663 1.00 13.42 76 LEU A O 18
ATOM 25678 N N . ILE A 1 51 ? -8.720 -2.573 0.589 1.00 24.21 77 ILE A N 18
ATOM 25679 C CA . ILE A 1 51 ? -8.210 -3.879 0.208 1.00 55.23 77 ILE A CA 18
ATOM 25680 C C . ILE A 1 51 ? -6.797 -3.764 -0.351 1.00 74.54 77 ILE A C 18
ATOM 25681 O O . ILE A 1 51 ? -6.584 -3.149 -1.396 1.00 3.40 77 ILE A O 18
ATOM 25697 N N . TYR A 1 52 ? -5.839 -4.341 0.364 1.00 40.31 78 TYR A N 18
ATOM 25698 C CA . TYR A 1 52 ? -4.459 -4.392 -0.098 1.00 23.05 78 TYR A CA 18
ATOM 25699 C C . TYR A 1 52 ? -4.222 -5.671 -0.880 1.00 21.33 78 TYR A C 18
ATOM 25700 O O . TYR A 1 52 ? -4.446 -6.769 -0.367 1.00 65.25 78 TYR A O 18
ATOM 25718 N N . LYS A 1 53 ? -3.771 -5.532 -2.110 1.00 71.44 79 LYS A N 18
ATOM 25719 C CA . LYS A 1 53 ? -3.496 -6.686 -2.945 1.00 4.12 79 LYS A CA 18
ATOM 25720 C C . LYS A 1 53 ? -2.141 -6.539 -3.627 1.00 42.30 79 LYS A C 18
ATOM 25721 O O . LYS A 1 53 ? -1.767 -5.450 -4.062 1.00 4.32 79 LYS A O 18
ATOM 25740 N N . LEU A 1 54 ? -1.390 -7.626 -3.684 1.00 33.01 80 LEU A N 18
ATOM 25741 C CA . LEU A 1 54 ? -0.118 -7.624 -4.384 1.00 44.24 80 LEU A CA 18
ATOM 25742 C C . LEU A 1 54 ? -0.369 -7.756 -5.877 1.00 20.21 80 LEU A C 18
ATOM 25743 O O . LEU A 1 54 ? -0.712 -8.834 -6.365 1.00 74.44 80 LEU A O 18
ATOM 25759 N N . GLU A 1 55 ? -0.233 -6.655 -6.602 1.00 11.24 81 GLU A N 18
ATOM 25760 C CA . GLU A 1 55 ? -0.538 -6.665 -8.024 1.00 5.11 81 GLU A CA 18
ATOM 25761 C C . GLU A 1 55 ? 0.700 -6.969 -8.858 1.00 2.42 81 GLU A C 18
ATOM 25762 O O . GLU A 1 55 ? 0.598 -7.515 -9.957 1.00 2.40 81 GLU A O 18
ATOM 25774 N N . SER A 1 56 ? 1.867 -6.614 -8.345 1.00 21.40 82 SER A N 18
ATOM 25775 C CA . SER A 1 56 ? 3.110 -6.834 -9.068 1.00 31.41 82 SER A CA 18
ATOM 25776 C C . SER A 1 56 ? 4.276 -7.009 -8.104 1.00 74.31 82 SER A C 18
ATOM 25777 O O . SER A 1 56 ? 4.210 -6.580 -6.951 1.00 75.22 82 SER A O 18
ATOM 25785 N N . GLN A 1 57 ? 5.332 -7.646 -8.581 1.00 21.23 83 GLN A N 18
ATOM 25786 C CA . GLN A 1 57 ? 6.519 -7.876 -7.780 1.00 74.40 83 GLN A CA 18
ATOM 25787 C C . GLN A 1 57 ? 7.735 -7.933 -8.697 1.00 55.34 83 GLN A C 18
ATOM 25788 O O . GLN A 1 57 ? 7.866 -8.846 -9.510 1.00 21.54 83 GLN A O 18
ATOM 25802 N N . THR A 1 58 ? 8.608 -6.945 -8.578 1.00 72.21 84 THR A N 18
ATOM 25803 C CA . THR A 1 58 ? 9.756 -6.825 -9.464 1.00 13.12 84 THR A CA 18
ATOM 25804 C C . THR A 1 58 ? 10.982 -6.347 -8.695 1.00 33.50 84 THR A C 18
ATOM 25805 O O . THR A 1 58 ? 10.855 -5.659 -7.694 1.00 44.53 84 THR A O 18
ATOM 25816 N N . GLY A 1 59 ? 12.168 -6.719 -9.147 1.00 53.15 85 GLY A N 18
ATOM 25817 C CA . GLY A 1 59 ? 13.374 -6.183 -8.549 1.00 35.32 85 GLY A CA 18
ATOM 25818 C C . GLY A 1 59 ? 14.457 -7.223 -8.373 1.00 15.10 85 GLY A C 18
ATOM 25819 O O . GLY A 1 59 ? 14.328 -8.345 -8.864 1.00 75.33 85 GLY A O 18
ATOM 25823 N N . PRO A 1 60 ? 15.540 -6.869 -7.666 1.00 23.21 86 PRO A N 18
ATOM 25824 C CA . PRO A 1 60 ? 16.655 -7.781 -7.400 1.00 1.10 86 PRO A CA 18
ATOM 25825 C C . PRO A 1 60 ? 16.298 -8.834 -6.359 1.00 52.43 86 PRO A C 18
ATOM 25826 O O . PRO A 1 60 ? 15.270 -8.737 -5.695 1.00 14.43 86 PRO A O 18
ATOM 25837 N N . VAL A 1 61 ? 17.153 -9.833 -6.209 1.00 44.14 87 VAL A N 18
ATOM 25838 C CA . VAL A 1 61 ? 16.903 -10.902 -5.258 1.00 21.52 87 VAL A CA 18
ATOM 25839 C C . VAL A 1 61 ? 17.305 -10.477 -3.844 1.00 70.12 87 VAL A C 18
ATOM 25840 O O . VAL A 1 61 ? 16.765 -10.982 -2.861 1.00 40.41 87 VAL A O 18
ATOM 25853 N N . HIS A 1 62 ? 18.235 -9.528 -3.741 1.00 65.40 88 HIS A N 18
ATOM 25854 C CA . HIS A 1 62 ? 18.694 -9.064 -2.433 1.00 40.01 88 HIS A CA 18
ATOM 25855 C C . HIS A 1 62 ? 17.665 -8.131 -1.798 1.00 14.01 88 HIS A C 18
ATOM 25856 O O . HIS A 1 62 ? 17.468 -8.143 -0.580 1.00 23.14 88 HIS A O 18
ATOM 25870 N N . ALA A 1 63 ? 17.000 -7.339 -2.627 1.00 52.00 89 ALA A N 18
ATOM 25871 C CA . ALA A 1 63 ? 16.004 -6.396 -2.144 1.00 74.14 89 ALA A CA 18
ATOM 25872 C C . ALA A 1 63 ? 14.891 -6.219 -3.167 1.00 51.42 89 ALA A C 18
ATOM 25873 O O . ALA A 1 63 ? 14.795 -5.177 -3.818 1.00 73.13 89 ALA A O 18
ATOM 25880 N N . PRO A 1 64 ? 14.054 -7.244 -3.341 1.00 62.24 90 PRO A N 18
ATOM 25881 C CA . PRO A 1 64 ? 12.981 -7.215 -4.328 1.00 4.52 90 PRO A CA 18
ATOM 25882 C C . PRO A 1 64 ? 11.910 -6.198 -3.975 1.00 41.32 90 PRO A C 18
ATOM 25883 O O . PRO A 1 64 ? 11.628 -5.954 -2.802 1.00 4.14 90 PRO A O 18
ATOM 25894 N N . LEU A 1 65 ? 11.328 -5.597 -4.991 1.00 2.33 91 LEU A N 18
ATOM 25895 C CA . LEU A 1 65 ? 10.308 -4.594 -4.792 1.00 4.41 91 LEU A CA 18
ATOM 25896 C C . LEU A 1 65 ? 8.925 -5.214 -4.947 1.00 31.34 91 LEU A C 18
ATOM 25897 O O . LEU A 1 65 ? 8.666 -5.975 -5.880 1.00 24.22 91 LEU A O 18
ATOM 25913 N N . PHE A 1 66 ? 8.054 -4.890 -4.021 1.00 24.43 92 PHE A N 18
ATOM 25914 C CA . PHE A 1 66 ? 6.702 -5.415 -4.014 1.00 35.32 92 PHE A CA 18
ATOM 25915 C C . PHE A 1 66 ? 5.731 -4.284 -4.284 1.00 74.23 92 PHE A C 18
ATOM 25916 O O . PHE A 1 66 ? 5.921 -3.172 -3.794 1.00 32.13 92 PHE A O 18
ATOM 25933 N N . THR A 1 67 ? 4.708 -4.555 -5.074 1.00 21.25 93 THR A N 18
ATOM 25934 C CA . THR A 1 67 ? 3.777 -3.527 -5.475 1.00 10.21 93 THR A CA 18
ATOM 25935 C C . THR A 1 67 ? 2.377 -3.860 -4.984 1.00 33.10 93 THR A C 18
ATOM 25936 O O . THR A 1 67 ? 1.670 -4.682 -5.575 1.00 72.15 93 THR A O 18
ATOM 25947 N N . ILE A 1 68 ? 2.007 -3.243 -3.878 1.00 3.11 94 ILE A N 18
ATOM 25948 C CA . ILE A 1 68 ? 0.708 -3.450 -3.272 1.00 14.42 94 ILE A CA 18
ATOM 25949 C C . ILE A 1 68 ? -0.243 -2.342 -3.694 1.00 75.12 94 ILE A C 18
ATOM 25950 O O . ILE A 1 68 ? 0.070 -1.157 -3.564 1.00 5.34 94 ILE A O 18
ATOM 25966 N N . SER A 1 69 ? -1.377 -2.731 -4.229 1.00 31.54 95 SER A N 18
ATOM 25967 C CA . SER A 1 69 ? -2.416 -1.789 -4.569 1.00 21.00 95 SER A CA 18
ATOM 25968 C C . SER A 1 69 ? -3.498 -1.812 -3.509 1.00 15.11 95 SER A C 18
ATOM 25969 O O . SER A 1 69 ? -4.001 -2.875 -3.139 1.00 33.53 95 SER A O 18
ATOM 25977 N N . VAL A 1 70 ? -3.835 -0.647 -2.998 1.00 72.23 96 VAL A N 18
ATOM 25978 C CA . VAL A 1 70 ? -4.889 -0.546 -2.018 1.00 60.31 96 VAL A CA 18
ATOM 25979 C C . VAL A 1 70 ? -6.005 0.332 -2.547 1.00 30.23 96 VAL A C 18
ATOM 25980 O O . VAL A 1 70 ? -5.783 1.470 -2.963 1.00 32.42 96 VAL A O 18
ATOM 25993 N N . GLU A 1 71 ? -7.198 -0.212 -2.558 1.00 74.30 97 GLU A N 18
ATOM 25994 C CA . GLU A 1 71 ? -8.350 0.536 -2.996 1.00 74.42 97 GLU A CA 18
ATOM 25995 C C . GLU A 1 71 ? -9.078 1.091 -1.787 1.00 31.12 97 GLU A C 18
ATOM 25996 O O . GLU A 1 71 ? -9.526 0.340 -0.925 1.00 61.34 97 GLU A O 18
ATOM 26008 N N . VAL A 1 72 ? -9.164 2.407 -1.719 1.00 51.22 98 VAL A N 18
ATOM 26009 C CA . VAL A 1 72 ? -9.782 3.075 -0.589 1.00 71.24 98 VAL A CA 18
ATOM 26010 C C . VAL A 1 72 ? -10.941 3.939 -1.063 1.00 30.02 98 VAL A C 18
ATOM 26011 O O . VAL A 1 72 ? -10.754 4.884 -1.830 1.00 5.40 98 VAL A O 18
ATOM 26024 N N . ASP A 1 73 ? -12.136 3.573 -0.616 1.00 72.21 99 ASP A N 18
ATOM 26025 C CA . ASP A 1 73 ? -13.393 4.225 -1.007 1.00 51.40 99 ASP A CA 18
ATOM 26026 C C . ASP A 1 73 ? -13.648 4.138 -2.518 1.00 74.40 99 ASP A C 18
ATOM 26027 O O . ASP A 1 73 ? -14.633 4.676 -3.026 1.00 11.21 99 ASP A O 18
ATOM 26036 N N . GLY A 1 74 ? -12.781 3.433 -3.226 1.00 44.41 100 GLY A N 18
ATOM 26037 C CA . GLY A 1 74 ? -12.899 3.339 -4.665 1.00 31.43 100 GLY A CA 18
ATOM 26038 C C . GLY A 1 74 ? -11.650 3.826 -5.371 1.00 71.21 100 GLY A C 18
ATOM 26039 O O . GLY A 1 74 ? -11.394 3.459 -6.518 1.00 71.34 100 GLY A O 18
ATOM 26043 N N . GLN A 1 75 ? -10.866 4.654 -4.689 1.00 35.30 101 GLN A N 18
ATOM 26044 C CA . GLN A 1 75 ? -9.619 5.154 -5.251 1.00 3.34 101 GLN A CA 18
ATOM 26045 C C . GLN A 1 75 ? -8.536 4.098 -5.085 1.00 14.31 101 GLN A C 18
ATOM 26046 O O . GLN A 1 75 ? -8.362 3.557 -3.997 1.00 30.21 101 GLN A O 18
ATOM 26060 N N . LYS A 1 76 ? -7.812 3.798 -6.148 1.00 35.13 102 LYS A N 18
ATOM 26061 C CA . LYS A 1 76 ? -6.788 2.771 -6.077 1.00 34.42 102 LYS A CA 18
ATOM 26062 C C . LYS A 1 76 ? -5.412 3.411 -5.934 1.00 43.01 102 LYS A C 18
ATOM 26063 O O . LYS A 1 76 ? -4.927 4.084 -6.843 1.00 1.02 102 LYS A O 18
ATOM 26082 N N . TYR A 1 77 ? -4.808 3.218 -4.772 1.00 34.11 103 TYR A N 18
ATOM 26083 C CA . TYR A 1 77 ? -3.490 3.757 -4.482 1.00 73.22 103 TYR A CA 18
ATOM 26084 C C . TYR A 1 77 ? -2.444 2.662 -4.631 1.00 13.44 103 TYR A C 18
ATOM 26085 O O . TYR A 1 77 ? -2.770 1.477 -4.557 1.00 23.41 103 TYR A O 18
ATOM 26103 N N . LEU A 1 78 ? -1.197 3.053 -4.839 1.00 11.10 104 LEU A N 18
ATOM 26104 C CA . LEU A 1 78 ? -0.131 2.090 -5.035 1.00 61.55 104 LEU A CA 18
ATOM 26105 C C . LEU A 1 78 ? 0.979 2.297 -4.014 1.00 51.13 104 LEU A C 18
ATOM 26106 O O . LEU A 1 78 ? 1.234 3.421 -3.575 1.00 2.20 104 LEU A O 18
ATOM 26122 N N . GLY A 1 79 ? 1.621 1.209 -3.629 1.00 54.34 105 GLY A N 18
ATOM 26123 C CA . GLY A 1 79 ? 2.747 1.287 -2.726 1.00 35.25 105 GLY A CA 18
ATOM 26124 C C . GLY A 1 79 ? 3.798 0.256 -3.053 1.00 1.30 105 GLY A C 18
ATOM 26125 O O . GLY A 1 79 ? 3.479 -0.914 -3.274 1.00 61.40 105 GLY A O 18
ATOM 26129 N N . GLN A 1 80 ? 5.049 0.683 -3.101 1.00 43.24 106 GLN A N 18
ATOM 26130 C CA . GLN A 1 80 ? 6.131 -0.206 -3.482 1.00 61.32 106 GLN A CA 18
ATOM 26131 C C . GLN A 1 80 ? 7.193 -0.269 -2.393 1.00 2.21 106 GLN A C 18
ATOM 26132 O O . GLN A 1 80 ? 7.818 0.737 -2.058 1.00 61.21 106 GLN A O 18
ATOM 26146 N N . GLY A 1 81 ? 7.390 -1.456 -1.843 1.00 54.11 107 GLY A N 18
ATOM 26147 C CA . GLY A 1 81 ? 8.359 -1.638 -0.779 1.00 63.15 107 GLY A CA 18
ATOM 26148 C C . GLY A 1 81 ? 9.243 -2.840 -1.028 1.00 45.11 107 GLY A C 18
ATOM 26149 O O . GLY A 1 81 ? 9.134 -3.474 -2.068 1.00 62.30 107 GLY A O 18
ATOM 26153 N N . ARG A 1 82 ? 10.102 -3.169 -0.073 1.00 23.23 108 ARG A N 18
ATOM 26154 C CA . ARG A 1 82 ? 11.047 -4.275 -0.244 1.00 32.32 108 ARG A CA 18
ATOM 26155 C C . ARG A 1 82 ? 10.445 -5.597 0.224 1.00 64.03 108 ARG A C 18
ATOM 26156 O O . ARG A 1 82 ? 11.121 -6.626 0.259 1.00 32.44 108 ARG A O 18
ATOM 26177 N N . SER A 1 83 ? 9.169 -5.555 0.575 1.00 73.30 109 SER A N 18
ATOM 26178 C CA . SER A 1 83 ? 8.431 -6.723 1.035 1.00 34.14 109 SER A CA 18
ATOM 26179 C C . SER A 1 83 ? 6.943 -6.412 0.986 1.00 21.23 109 SER A C 18
ATOM 26180 O O . SER A 1 83 ? 6.563 -5.253 0.794 1.00 15.01 109 SER A O 18
ATOM 26188 N N . LYS A 1 84 ? 6.110 -7.435 1.162 1.00 30.25 110 LYS A N 18
ATOM 26189 C CA . LYS A 1 84 ? 4.660 -7.259 1.160 1.00 64.31 110 LYS A CA 18
ATOM 26190 C C . LYS A 1 84 ? 4.254 -6.301 2.276 1.00 64.15 110 LYS A C 18
ATOM 26191 O O . LYS A 1 84 ? 3.369 -5.462 2.110 1.00 12.43 110 LYS A O 18
ATOM 26210 N N . LYS A 1 85 ? 4.937 -6.435 3.408 1.00 72.34 111 LYS A N 18
ATOM 26211 C CA . LYS A 1 85 ? 4.724 -5.576 4.568 1.00 4.42 111 LYS A CA 18
ATOM 26212 C C . LYS A 1 85 ? 4.986 -4.111 4.225 1.00 3.45 111 LYS A C 18
ATOM 26213 O O . LYS A 1 85 ? 4.130 -3.250 4.431 1.00 13.10 111 LYS A O 18
ATOM 26232 N N . VAL A 1 86 ? 6.174 -3.845 3.693 1.00 31.02 112 VAL A N 18
ATOM 26233 C CA . VAL A 1 86 ? 6.598 -2.485 3.389 1.00 73.43 112 VAL A CA 18
ATOM 26234 C C . VAL A 1 86 ? 5.736 -1.881 2.287 1.00 55.30 112 VAL A C 18
ATOM 26235 O O . VAL A 1 86 ? 5.320 -0.730 2.376 1.00 1.30 112 VAL A O 18
ATOM 26248 N N . ALA A 1 87 ? 5.458 -2.674 1.257 1.00 44.45 113 ALA A N 18
ATOM 26249 C CA . ALA A 1 87 ? 4.663 -2.215 0.128 1.00 35.53 113 ALA A CA 18
ATOM 26250 C C . ALA A 1 87 ? 3.255 -1.836 0.568 1.00 3.23 113 ALA A C 18
ATOM 26251 O O . ALA A 1 87 ? 2.691 -0.847 0.100 1.00 12.21 113 ALA A O 18
ATOM 26258 N N . ARG A 1 88 ? 2.702 -2.628 1.480 1.00 1.31 114 ARG A N 18
ATOM 26259 C CA . ARG A 1 88 ? 1.375 -2.374 2.029 1.00 53.20 114 ARG A CA 18
ATOM 26260 C C . ARG A 1 88 ? 1.355 -1.025 2.751 1.00 14.31 114 ARG A C 18
ATOM 26261 O O . ARG A 1 88 ? 0.403 -0.252 2.628 1.00 22.22 114 ARG A O 18
ATOM 26282 N N . ILE A 1 89 ? 2.423 -0.752 3.490 1.00 70.43 115 ILE A N 18
ATOM 26283 C CA . ILE A 1 89 ? 2.586 0.517 4.194 1.00 23.44 115 ILE A CA 18
ATOM 26284 C C . ILE A 1 89 ? 2.755 1.677 3.209 1.00 35.04 115 ILE A C 18
ATOM 26285 O O . ILE A 1 89 ? 2.071 2.696 3.317 1.00 45.42 115 ILE A O 18
ATOM 26301 N N . GLU A 1 90 ? 3.654 1.516 2.245 1.00 12.33 116 GLU A N 18
ATOM 26302 C CA . GLU A 1 90 ? 3.882 2.540 1.229 1.00 21.21 116 GLU A CA 18
ATOM 26303 C C . GLU A 1 90 ? 2.593 2.866 0.473 1.00 24.31 116 GLU A C 18
ATOM 26304 O O . GLU A 1 90 ? 2.355 4.015 0.100 1.00 61.02 116 GLU A O 18
ATOM 26316 N N . ALA A 1 91 ? 1.763 1.850 0.265 1.00 14.03 117 ALA A N 18
ATOM 26317 C CA . ALA A 1 91 ? 0.477 2.030 -0.401 1.00 1.13 117 ALA A CA 18
ATOM 26318 C C . ALA A 1 91 ? -0.446 2.904 0.435 1.00 30.01 117 ALA A C 18
ATOM 26319 O O . ALA A 1 91 ? -1.071 3.839 -0.072 1.00 2.21 117 ALA A O 18
ATOM 26326 N N . ALA A 1 92 ? -0.514 2.603 1.723 1.00 24.40 118 ALA A N 18
ATOM 26327 C CA . ALA A 1 92 ? -1.361 3.347 2.639 1.00 4.01 118 ALA A CA 18
ATOM 26328 C C . ALA A 1 92 ? -0.850 4.771 2.833 1.00 13.34 118 ALA A C 18
ATOM 26329 O O . ALA A 1 92 ? -1.630 5.690 3.077 1.00 42.31 118 ALA A O 18
ATOM 26336 N N . ALA A 1 93 ? 0.461 4.946 2.714 1.00 73.42 119 ALA A N 18
ATOM 26337 C CA . ALA A 1 93 ? 1.073 6.263 2.836 1.00 14.20 119 ALA A CA 18
ATOM 26338 C C . ALA A 1 93 ? 0.533 7.201 1.762 1.00 42.24 119 ALA A C 18
ATOM 26339 O O . ALA A 1 93 ? 0.229 8.367 2.028 1.00 20.03 119 ALA A O 18
ATOM 26346 N N . THR A 1 94 ? 0.406 6.673 0.551 1.00 44.23 120 THR A N 18
ATOM 26347 C CA . THR A 1 94 ? -0.146 7.427 -0.564 1.00 73.51 120 THR A CA 18
ATOM 26348 C C . THR A 1 94 ? -1.605 7.793 -0.285 1.00 42.20 120 THR A C 18
ATOM 26349 O O . THR A 1 94 ? -2.039 8.923 -0.531 1.00 61.22 120 THR A O 18
ATOM 26360 N N . ALA A 1 95 ? -2.348 6.832 0.252 1.00 13.34 121 ALA A N 18
ATOM 26361 C CA . ALA A 1 95 ? -3.753 7.035 0.574 1.00 54.52 121 ALA A CA 18
ATOM 26362 C C . ALA A 1 95 ? -3.923 8.137 1.612 1.00 12.25 121 ALA A C 18
ATOM 26363 O O . ALA A 1 95 ? -4.720 9.052 1.423 1.00 5.13 121 ALA A O 18
ATOM 26370 N N . LEU A 1 96 ? -3.149 8.057 2.694 1.00 15.44 122 LEU A N 18
ATOM 26371 C CA . LEU A 1 96 ? -3.246 9.024 3.786 1.00 2.11 122 LEU A CA 18
ATOM 26372 C C . LEU A 1 96 ? -3.087 10.450 3.279 1.00 13.11 122 LEU A C 18
ATOM 26373 O O . LEU A 1 96 ? -3.901 11.318 3.588 1.00 1.23 122 LEU A O 18
ATOM 26389 N N . ARG A 1 97 ? -2.050 10.677 2.477 1.00 41.14 123 ARG A N 18
ATOM 26390 C CA . ARG A 1 97 ? -1.733 12.017 1.997 1.00 22.25 123 ARG A CA 18
ATOM 26391 C C . ARG A 1 97 ? -2.768 12.497 0.982 1.00 4.02 123 ARG A C 18
ATOM 26392 O O . ARG A 1 97 ? -2.830 13.682 0.652 1.00 64.31 123 ARG A O 18
ATOM 26413 N N . SER A 1 98 ? -3.574 11.570 0.482 1.00 40.23 124 SER A N 18
ATOM 26414 C CA . SER A 1 98 ? -4.657 11.912 -0.424 1.00 3.04 124 SER A CA 18
ATOM 26415 C C . SER A 1 98 ? -5.870 12.409 0.363 1.00 62.23 124 SER A C 18
ATOM 26416 O O . SER A 1 98 ? -6.675 13.194 -0.145 1.00 3.05 124 SER A O 18
ATOM 26424 N N . PHE A 1 99 ? -5.990 11.967 1.612 1.00 42.21 125 PHE A N 18
ATOM 26425 C CA . PHE A 1 99 ? -7.080 12.408 2.476 1.00 4.13 125 PHE A CA 18
ATOM 26426 C C . PHE A 1 99 ? -6.694 13.691 3.203 1.00 4.22 125 PHE A C 18
ATOM 26427 O O . PHE A 1 99 ? -7.390 14.703 3.107 1.00 71.32 125 PHE A O 18
ATOM 26444 N N . ILE A 1 100 ? -5.572 13.647 3.913 1.00 63.45 126 ILE A N 18
ATOM 26445 C CA . ILE A 1 100 ? -5.087 14.798 4.668 1.00 50.15 126 ILE A CA 18
ATOM 26446 C C . ILE A 1 100 ? -3.634 15.087 4.309 1.00 0.45 126 ILE A C 18
ATOM 26447 O O . ILE A 1 100 ? -2.998 14.303 3.610 1.00 74.32 126 ILE A O 18
ATOM 26463 N N . GLN A 1 101 ? -3.106 16.202 4.792 1.00 10.24 127 GLN A N 18
ATOM 26464 C CA . GLN A 1 101 ? -1.759 16.616 4.427 1.00 72.23 127 GLN A CA 18
ATOM 26465 C C . GLN A 1 101 ? -0.966 17.027 5.666 1.00 13.31 127 GLN A C 18
ATOM 26466 O O . GLN A 1 101 ? -1.373 17.919 6.412 1.00 71.33 127 GLN A O 18
ATOM 26480 N N . PHE A 1 102 ? 0.159 16.366 5.888 1.00 14.24 128 PHE A N 18
ATOM 26481 C CA . PHE A 1 102 ? 1.024 16.693 7.008 1.00 5.43 128 PHE A CA 18
ATOM 26482 C C . PHE A 1 102 ? 2.421 17.055 6.531 1.00 3.44 128 PHE A C 18
ATOM 26483 O O . PHE A 1 102 ? 3.173 16.196 6.072 1.00 53.31 128 PHE A O 18
ATOM 26500 N N . LYS A 1 103 ? 2.761 18.332 6.626 1.00 50.13 129 LYS A N 18
ATOM 26501 C CA . LYS A 1 103 ? 4.108 18.784 6.304 1.00 63.23 129 LYS A CA 18
ATOM 26502 C C . LYS A 1 103 ? 4.934 18.937 7.568 1.00 74.32 129 LYS A C 18
ATOM 26503 O O . LYS A 1 103 ? 4.889 19.972 8.233 1.00 1.32 129 LYS A O 18
ATOM 26522 N N . ASP A 1 104 ? 5.652 17.884 7.915 1.00 30.32 130 ASP A N 18
ATOM 26523 C CA . ASP A 1 104 ? 6.562 17.920 9.047 1.00 75.25 130 ASP A CA 18
ATOM 26524 C C . ASP A 1 104 ? 7.944 18.369 8.587 1.00 42.24 130 ASP A C 18
ATOM 26525 O O . ASP A 1 104 ? 8.564 19.235 9.206 1.00 41.12 130 ASP A O 18
ATOM 26534 N N . GLY A 1 105 ? 8.406 17.792 7.479 1.00 71.22 131 GLY A N 18
ATOM 26535 C CA . GLY A 1 105 ? 9.700 18.148 6.926 1.00 21.02 131 GLY A CA 18
ATOM 26536 C C . GLY A 1 105 ? 10.853 17.708 7.806 1.00 12.11 131 GLY A C 18
ATOM 26537 O O . GLY A 1 105 ? 11.955 18.259 7.719 1.00 11.41 131 GLY A O 18
ATOM 26541 N N . ALA A 1 106 ? 10.609 16.711 8.643 1.00 65.33 132 ALA A N 18
ATOM 26542 C CA . ALA A 1 106 ? 11.618 16.229 9.571 1.00 12.32 132 ALA A CA 18
ATOM 26543 C C . ALA A 1 106 ? 12.335 15.010 9.009 1.00 4.20 132 ALA A C 18
ATOM 26544 O O . ALA A 1 106 ? 11.696 14.062 8.551 1.00 54.41 132 ALA A O 18
ATOM 26551 N N . VAL A 1 107 ? 13.667 15.053 9.036 1.00 13.24 133 VAL A N 18
ATOM 26552 C CA . VAL A 1 107 ? 14.500 13.955 8.542 1.00 73.51 133 VAL A CA 18
ATOM 26553 C C . VAL A 1 107 ? 14.220 13.714 7.053 1.00 44.01 133 VAL A C 18
ATOM 26554 O O . VAL A 1 107 ? 14.366 12.608 6.534 1.00 73.03 133 VAL A O 18
ATOM 26567 N N . LEU A 1 108 ? 13.841 14.780 6.359 1.00 20.22 134 LEU A N 18
ATOM 26568 C CA . LEU A 1 108 ? 13.549 14.694 4.935 1.00 21.03 134 LEU A CA 18
ATOM 26569 C C . LEU A 1 108 ? 14.797 15.031 4.132 1.00 64.03 134 LEU A C 18
ATOM 26570 O O . LEU A 1 108 ? 14.786 15.096 2.902 1.00 33.22 134 LEU A O 18
ATOM 26586 N N . SER A 1 109 ? 15.877 15.217 4.858 1.00 12.52 135 SER A N 18
ATOM 26587 C CA . SER A 1 109 ? 17.170 15.508 4.269 1.00 10.41 135 SER A CA 18
ATOM 26588 C C . SER A 1 109 ? 18.198 14.509 4.785 1.00 42.53 135 SER A C 18
ATOM 26589 O O . SER A 1 109 ? 18.220 14.207 5.979 1.00 51.53 135 SER A O 18
ATOM 26597 N N . PRO A 1 110 ? 19.047 13.971 3.899 1.00 24.24 136 PRO A N 18
ATOM 26598 C CA . PRO A 1 110 ? 20.052 12.976 4.272 1.00 73.32 136 PRO A CA 18
ATOM 26599 C C . PRO A 1 110 ? 21.194 13.575 5.087 1.00 51.33 136 PRO A C 18
ATOM 26600 O O . PRO A 1 110 ? 22.269 13.858 4.558 1.00 71.42 136 PRO A O 18
ATOM 26611 N N . LEU A 1 111 ? 20.938 13.811 6.366 1.00 51.15 137 LEU A N 18
ATOM 26612 C CA . LEU A 1 111 ? 21.979 14.235 7.289 1.00 73.54 137 LEU A CA 18
ATOM 26613 C C . LEU A 1 111 ? 22.636 12.997 7.872 1.00 1.44 137 LEU A C 18
ATOM 26614 O O . LEU A 1 111 ? 23.844 12.792 7.751 1.00 41.23 137 LEU A O 18
ATOM 26630 N N . LYS A 1 112 ? 21.811 12.171 8.492 1.00 50.14 138 LYS A N 18
ATOM 26631 C CA . LYS A 1 112 ? 22.220 10.856 8.942 1.00 4.52 138 LYS A CA 18
ATOM 26632 C C . LYS A 1 112 ? 21.103 9.871 8.609 1.00 30.54 138 LYS A C 18
ATOM 26633 O O . LYS A 1 112 ? 20.131 9.734 9.356 1.00 42.04 138 LYS A O 18
ATOM 26652 N N . PRO A 1 113 ? 21.203 9.218 7.444 1.00 20.12 139 PRO A N 18
ATOM 26653 C CA . PRO A 1 113 ? 20.180 8.304 6.951 1.00 32.42 139 PRO A CA 18
ATOM 26654 C C . PRO A 1 113 ? 20.325 6.904 7.532 1.00 14.21 139 PRO A C 18
ATOM 26655 O O . PRO A 1 113 ? 21.244 6.633 8.306 1.00 14.32 139 PRO A O 18
ATOM 26666 N N . ALA A 1 114 ? 19.412 6.023 7.158 1.00 50.21 140 ALA A N 18
ATOM 26667 C CA . ALA A 1 114 ? 19.457 4.639 7.599 1.00 21.32 140 ALA A CA 18
ATOM 26668 C C . ALA A 1 114 ? 19.806 3.733 6.428 1.00 51.21 140 ALA A C 18
ATOM 26669 O O . ALA A 1 114 ? 20.995 3.376 6.286 1.00 36.43 140 ALA A O 18
ATOM 26677 N N . SER A 1 22 ? -22.675 -20.141 7.997 1.00 44.42 48 SER A N 19
ATOM 26678 C CA . SER A 1 22 ? -21.213 -20.299 8.146 1.00 33.14 48 SER A CA 19
ATOM 26679 C C . SER A 1 22 ? -20.486 -19.228 7.345 1.00 34.14 48 SER A C 19
ATOM 26680 O O . SER A 1 22 ? -20.945 -18.816 6.278 1.00 42.13 48 SER A O 19
ATOM 26688 N N . ASP A 1 23 ? -19.356 -18.771 7.863 1.00 52.22 49 ASP A N 19
ATOM 26689 C CA . ASP A 1 23 ? -18.606 -17.700 7.225 1.00 53.12 49 ASP A CA 19
ATOM 26690 C C . ASP A 1 23 ? -17.157 -18.113 7.005 1.00 60.13 49 A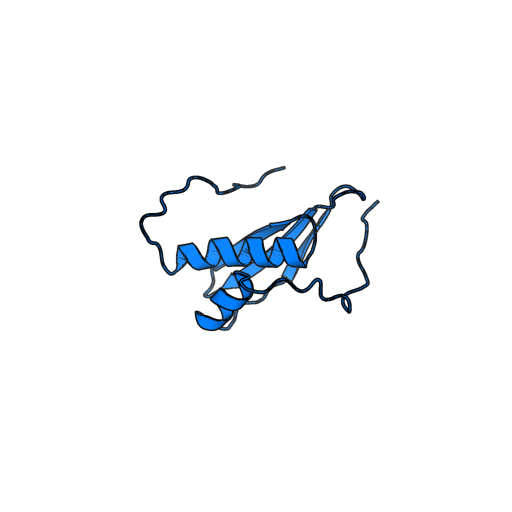SP A C 19
ATOM 26691 O O . ASP A 1 23 ? -16.394 -18.262 7.963 1.00 32.33 49 ASP A O 19
ATOM 26700 N N . PRO A 1 24 ? -16.767 -18.323 5.741 1.00 61.45 50 PRO A N 19
ATOM 26701 C CA . PRO A 1 24 ? -15.398 -18.674 5.374 1.00 40.11 50 PRO A CA 19
ATOM 26702 C C . PRO A 1 24 ? -14.479 -17.458 5.404 1.00 4.13 50 PRO A C 19
ATOM 26703 O O . PRO A 1 24 ? -14.562 -16.577 4.543 1.00 52.44 50 PRO A O 19
ATOM 26714 N N . LYS A 1 25 ? -13.614 -17.402 6.402 1.00 14.44 51 LYS A N 19
ATOM 26715 C CA . LYS A 1 25 ? -12.711 -16.274 6.565 1.00 71.22 51 LYS A CA 19
ATOM 26716 C C . LYS A 1 25 ? -11.270 -16.744 6.677 1.00 30.13 51 LYS A C 19
ATOM 26717 O O . LYS A 1 25 ? -11.005 -17.925 6.917 1.00 0.45 51 LYS A O 19
ATOM 26736 N N . LYS A 1 26 ? -10.346 -15.813 6.496 1.00 72.44 52 LYS A N 19
ATOM 26737 C CA . LYS A 1 26 ? -8.928 -16.107 6.616 1.00 51.21 52 LYS A CA 19
ATOM 26738 C C . LYS A 1 26 ? -8.532 -16.079 8.087 1.00 24.23 52 LYS A C 19
ATOM 26739 O O . LYS A 1 26 ? -9.084 -15.300 8.865 1.00 2.24 52 LYS A O 19
ATOM 26758 N N . LYS A 1 27 ? -7.597 -16.930 8.473 1.00 72.43 53 LYS A N 19
ATOM 26759 C CA . LYS A 1 27 ? -7.111 -16.940 9.842 1.00 10.32 53 LYS A CA 19
ATOM 26760 C C . LYS A 1 27 ? -6.046 -15.874 10.020 1.00 2.45 53 LYS A C 19
ATOM 26761 O O . LYS A 1 27 ? -5.028 -15.877 9.324 1.00 51.23 53 LYS A O 19
ATOM 26780 N N . MET A 1 28 ? -6.285 -14.961 10.948 1.00 54.31 54 MET A N 19
ATOM 26781 C CA . MET A 1 28 ? -5.366 -13.861 11.182 1.00 55.24 54 MET A CA 19
ATOM 26782 C C . MET A 1 28 ? -4.080 -14.363 11.822 1.00 51.21 54 MET A C 19
ATOM 26783 O O . MET A 1 28 ? -4.077 -14.816 12.969 1.00 63.12 54 MET A O 19
ATOM 26797 N N . CYS A 1 29 ? -2.997 -14.296 11.068 1.00 13.24 55 CYS A N 19
ATOM 26798 C CA . CYS A 1 29 ? -1.692 -14.679 11.572 1.00 1.15 55 CYS A CA 19
ATOM 26799 C C . CYS A 1 29 ? -1.022 -13.474 12.219 1.00 71.12 55 CYS A C 19
ATOM 26800 O O . CYS A 1 29 ? -0.788 -12.455 11.563 1.00 72.14 55 CYS A O 19
ATOM 26808 N N . LYS A 1 30 ? -0.743 -13.579 13.510 1.00 73.04 56 LYS A N 19
ATOM 26809 C CA . LYS A 1 30 ? -0.125 -12.485 14.244 1.00 65.22 56 LYS A CA 19
ATOM 26810 C C . LYS A 1 30 ? 1.372 -12.451 13.978 1.00 64.41 56 LYS A C 19
ATOM 26811 O O . LYS A 1 30 ? 2.144 -13.200 14.580 1.00 13.11 56 LYS A O 19
ATOM 26830 N N . GLU A 1 31 ? 1.773 -11.596 13.056 1.00 4.13 57 GLU A N 19
ATOM 26831 C CA . GLU A 1 31 ? 3.174 -11.455 12.710 1.00 15.03 57 GLU A CA 19
ATOM 26832 C C . GLU A 1 31 ? 3.871 -10.576 13.739 1.00 72.04 57 GLU A C 19
ATOM 26833 O O . GLU A 1 31 ? 3.241 -9.711 14.356 1.00 22.32 57 GLU A O 19
ATOM 26845 N N . ARG A 1 32 ? 5.158 -10.811 13.940 1.00 74.52 58 ARG A N 19
ATOM 26846 C CA . ARG A 1 32 ? 5.935 -10.022 14.882 1.00 71.23 58 ARG A CA 19
ATOM 26847 C C . ARG A 1 32 ? 6.103 -8.602 14.357 1.00 25.13 58 ARG A C 19
ATOM 26848 O O . ARG A 1 32 ? 6.456 -8.395 13.193 1.00 31.41 58 ARG A O 19
ATOM 26869 N N . ILE A 1 33 ? 5.831 -7.620 15.201 1.00 43.14 59 ILE A N 19
ATOM 26870 C CA . ILE A 1 33 ? 5.942 -6.231 14.793 1.00 43.24 59 ILE A CA 19
ATOM 26871 C C . ILE A 1 33 ? 6.951 -5.482 15.659 1.00 4.33 59 ILE A C 19
ATOM 26872 O O . ILE A 1 33 ? 6.593 -4.903 16.685 1.00 64.34 59 ILE A O 19
ATOM 26888 N N . PRO A 1 34 ? 8.239 -5.535 15.286 1.00 11.33 60 PRO A N 19
ATOM 26889 C CA . PRO A 1 34 ? 9.283 -4.721 15.904 1.00 4.24 60 PRO A CA 19
ATOM 26890 C C . PRO A 1 34 ? 9.288 -3.318 15.308 1.00 71.12 60 PRO A C 19
ATOM 26891 O O . PRO A 1 34 ? 9.749 -2.356 15.925 1.00 34.05 60 PRO A O 19
ATOM 26902 N N . GLN A 1 35 ? 8.760 -3.229 14.096 1.00 61.04 61 GLN A N 19
ATOM 26903 C CA . GLN A 1 35 ? 8.642 -1.975 13.373 1.00 3.34 61 GLN A CA 19
ATOM 26904 C C . GLN A 1 35 ? 7.171 -1.588 13.274 1.00 1.53 61 GLN A C 19
ATOM 26905 O O . GLN A 1 35 ? 6.466 -2.030 12.361 1.00 3.44 61 GLN A O 19
ATOM 26919 N N . PRO A 1 36 ? 6.681 -0.800 14.241 1.00 44.21 62 PRO A N 19
ATOM 26920 C CA . PRO A 1 36 ? 5.286 -0.411 14.321 1.00 72.44 62 PRO A CA 19
ATOM 26921 C C . PRO A 1 36 ? 5.019 0.948 13.678 1.00 43.31 62 PRO A C 19
ATOM 26922 O O . PRO A 1 36 ? 5.811 1.424 12.859 1.00 20.44 62 PRO A O 19
ATOM 26933 N N . LYS A 1 37 ? 3.898 1.557 14.064 1.00 31.24 63 LYS A N 19
ATOM 26934 C CA . LYS A 1 37 ? 3.484 2.853 13.545 1.00 34.54 63 LYS A CA 19
ATOM 26935 C C . LYS A 1 37 ? 3.334 2.784 12.028 1.00 60.50 63 LYS A C 19
ATOM 26936 O O . LYS A 1 37 ? 4.056 3.445 11.277 1.00 51.15 63 LYS A O 19
ATOM 26955 N N . ASN A 1 38 ? 2.406 1.953 11.587 1.00 24.41 64 ASN A N 19
ATOM 26956 C CA . ASN A 1 38 ? 2.171 1.756 10.166 1.00 51.34 64 ASN A CA 19
ATOM 26957 C C . ASN A 1 38 ? 0.941 2.514 9.700 1.00 62.13 64 ASN A C 19
ATOM 26958 O O . ASN A 1 38 ? -0.042 2.670 10.429 1.00 41.52 64 ASN A O 19
ATOM 26969 N N . THR A 1 39 ? 1.018 2.977 8.472 1.00 23.24 65 THR A N 19
ATOM 26970 C CA . THR A 1 39 ? -0.041 3.746 7.854 1.00 10.14 65 THR A CA 19
ATOM 26971 C C . THR A 1 39 ? -1.261 2.871 7.587 1.00 42.50 65 THR A C 19
ATOM 26972 O O . THR A 1 39 ? -2.379 3.364 7.440 1.00 21.24 65 THR A O 19
ATOM 26983 N N . VAL A 1 40 ? -1.022 1.564 7.533 1.00 73.03 66 VAL A N 19
ATOM 26984 C CA . VAL A 1 40 ? -2.080 0.581 7.344 1.00 2.20 66 VAL A CA 19
ATOM 26985 C C . VAL A 1 40 ? -3.098 0.675 8.477 1.00 72.31 66 VAL A C 19
ATOM 26986 O O . VAL A 1 40 ? -4.309 0.657 8.249 1.00 22.21 66 VAL A O 19
ATOM 26999 N N . ALA A 1 41 ? -2.598 0.794 9.702 1.00 24.14 67 ALA A N 19
ATOM 27000 C CA . ALA A 1 41 ? -3.459 0.975 10.859 1.00 3.41 67 ALA A CA 19
ATOM 27001 C C . ALA A 1 41 ? -4.171 2.319 10.778 1.00 63.10 67 ALA A C 19
ATOM 27002 O O . ALA A 1 41 ? -5.357 2.422 11.081 1.00 14.33 67 ALA A O 19
ATOM 27009 N N . MET A 1 42 ? -3.433 3.337 10.341 1.00 21.53 68 MET A N 19
ATOM 27010 C CA . MET A 1 42 ? -3.971 4.687 10.176 1.00 25.14 68 MET A CA 19
ATOM 27011 C C . MET A 1 42 ? -5.161 4.699 9.219 1.00 32.21 68 MET A C 19
ATOM 27012 O O . MET A 1 42 ? -6.161 5.371 9.465 1.00 54.11 68 MET A O 19
ATOM 27026 N N . LEU A 1 43 ? -5.044 3.954 8.126 1.00 10.43 69 LEU A N 19
ATOM 27027 C CA . LEU A 1 43 ? -6.105 3.882 7.131 1.00 11.33 69 LEU A CA 19
ATOM 27028 C C . LEU A 1 43 ? -7.377 3.297 7.731 1.00 44.34 69 LEU A C 19
ATOM 27029 O O . LEU A 1 43 ? -8.480 3.731 7.405 1.00 54.02 69 LEU A O 19
ATOM 27045 N N . ASN A 1 44 ? -7.213 2.338 8.636 1.00 2.34 70 ASN A N 19
ATOM 27046 C CA . ASN A 1 44 ? -8.351 1.711 9.306 1.00 32.40 70 ASN A CA 19
ATOM 27047 C C . ASN A 1 44 ? -9.049 2.711 10.218 1.00 32.20 70 ASN A C 19
ATOM 27048 O O . ASN A 1 44 ? -10.236 2.575 10.523 1.00 72.43 70 ASN A O 19
ATOM 27059 N N . GLU A 1 45 ? -8.301 3.720 10.644 1.00 25.33 71 GLU A N 19
ATOM 27060 C CA . GLU A 1 45 ? -8.835 4.769 11.501 1.00 32.24 71 GLU A CA 19
ATOM 27061 C C . GLU A 1 45 ? -9.609 5.793 10.674 1.00 44.31 71 GLU A C 19
ATOM 27062 O O . GLU A 1 45 ? -10.464 6.515 11.192 1.00 41.44 71 GLU A O 19
ATOM 27074 N N . LEU A 1 46 ? -9.295 5.856 9.387 1.00 70.03 72 LEU A N 19
ATOM 27075 C CA . LEU A 1 46 ? -9.899 6.843 8.499 1.00 32.42 72 LEU A CA 19
ATOM 27076 C C . LEU A 1 46 ? -11.042 6.253 7.679 1.00 40.24 72 LEU A C 19
ATOM 27077 O O . LEU A 1 46 ? -12.203 6.611 7.878 1.00 53.25 72 LEU A O 19
ATOM 27093 N N . ARG A 1 47 ? -10.714 5.339 6.775 1.00 22.25 73 ARG A N 19
ATOM 27094 C CA . ARG A 1 47 ? -11.673 4.859 5.794 1.00 34.41 73 ARG A CA 19
ATOM 27095 C C . ARG A 1 47 ? -11.660 3.336 5.717 1.00 75.23 73 ARG A C 19
ATOM 27096 O O . ARG A 1 47 ? -10.613 2.731 5.508 1.00 73.11 73 ARG A O 19
ATOM 27117 N N . HIS A 1 48 ? -12.828 2.728 5.889 1.00 31.43 74 HIS A N 19
ATOM 27118 C CA . HIS A 1 48 ? -12.976 1.285 5.730 1.00 34.31 74 HIS A CA 19
ATOM 27119 C C . HIS A 1 48 ? -13.033 0.922 4.248 1.00 23.11 74 HIS A C 19
ATOM 27120 O O . HIS A 1 48 ? -13.198 1.796 3.395 1.00 54.31 74 HIS A O 19
ATOM 27134 N N . GLY A 1 49 ? -12.906 -0.365 3.944 1.00 23.13 75 GLY A N 19
ATOM 27135 C CA . GLY A 1 49 ? -12.907 -0.790 2.563 1.00 70.43 75 GLY A CA 19
ATOM 27136 C C . GLY A 1 49 ? -11.538 -0.635 1.949 1.00 42.20 75 GLY A C 19
ATOM 27137 O O . GLY A 1 49 ? -11.409 -0.276 0.784 1.00 61.55 75 GLY A O 19
ATOM 27141 N N . LEU A 1 50 ? -10.513 -0.886 2.752 1.00 74.10 76 LEU A N 19
ATOM 27142 C CA . LEU A 1 50 ? -9.140 -0.798 2.293 1.00 32.44 76 LEU A CA 19
ATOM 27143 C C . LEU A 1 50 ? -8.597 -2.192 1.996 1.00 33.02 76 LEU A C 19
ATOM 27144 O O . LEU A 1 50 ? -8.238 -2.948 2.904 1.00 64.40 76 LEU A O 19
ATOM 27160 N N . ILE A 1 51 ? -8.570 -2.541 0.722 1.00 20.11 77 ILE A N 19
ATOM 27161 C CA . ILE A 1 51 ? -8.101 -3.850 0.303 1.00 44.15 77 ILE A CA 19
ATOM 27162 C C . ILE A 1 51 ? -6.690 -3.756 -0.266 1.00 51.22 77 ILE A C 19
ATOM 27163 O O . ILE A 1 51 ? -6.472 -3.109 -1.291 1.00 13.14 77 ILE A O 19
ATOM 27179 N N . TYR A 1 52 ? -5.739 -4.391 0.411 1.00 30.14 78 TYR A N 19
ATOM 27180 C CA . TYR A 1 52 ? -4.356 -4.427 -0.055 1.00 10.34 78 TYR A CA 19
ATOM 27181 C C . TYR A 1 52 ? -4.108 -5.694 -0.858 1.00 60.42 78 TYR A C 19
ATOM 27182 O O . TYR A 1 52 ? -4.336 -6.803 -0.369 1.00 50.01 78 TYR A O 19
ATOM 27200 N N . LYS A 1 53 ? -3.641 -5.529 -2.080 1.00 72.05 79 LYS A N 19
ATOM 27201 C CA . LYS A 1 53 ? -3.345 -6.664 -2.935 1.00 53.54 79 LYS A CA 19
ATOM 27202 C C . LYS A 1 53 ? -2.006 -6.470 -3.641 1.00 21.31 79 LYS A C 19
ATOM 27203 O O . LYS A 1 53 ? -1.639 -5.353 -4.006 1.00 54.44 79 LYS A O 19
ATOM 27222 N N . LEU A 1 54 ? -1.267 -7.551 -3.807 1.00 44.30 80 LEU A N 19
ATOM 27223 C CA . LEU A 1 54 ? 0.004 -7.496 -4.510 1.00 62.31 80 LEU A CA 19
ATOM 27224 C C . LEU A 1 54 ? -0.246 -7.605 -6.006 1.00 65.52 80 LEU A C 19
ATOM 27225 O O . LEU A 1 54 ? -0.579 -8.679 -6.508 1.00 14.25 80 LEU A O 19
ATOM 27241 N N . GLU A 1 55 ? -0.110 -6.495 -6.716 1.00 15.21 81 GLU A N 19
ATOM 27242 C CA . GLU A 1 55 ? -0.418 -6.491 -8.139 1.00 24.34 81 GLU A CA 19
ATOM 27243 C C . GLU A 1 55 ? 0.800 -6.861 -8.980 1.00 75.31 81 GLU A C 19
ATOM 27244 O O . GLU A 1 55 ? 0.659 -7.430 -10.058 1.00 74.31 81 GLU A O 19
ATOM 27256 N N . SER A 1 56 ? 1.990 -6.545 -8.490 1.00 13.22 82 SER A N 19
ATOM 27257 C CA . SER A 1 56 ? 3.215 -6.881 -9.206 1.00 35.40 82 SER A CA 19
ATOM 27258 C C . SER A 1 56 ? 4.387 -7.032 -8.242 1.00 2.41 82 SER A C 19
ATOM 27259 O O . SER A 1 56 ? 4.450 -6.358 -7.212 1.00 51.33 82 SER A O 19
ATOM 27267 N N . GLN A 1 57 ? 5.299 -7.933 -8.572 1.00 53.11 83 GLN A N 19
ATOM 27268 C CA . GLN A 1 57 ? 6.498 -8.136 -7.781 1.00 2.22 83 GLN A CA 19
ATOM 27269 C C . GLN A 1 57 ? 7.665 -8.448 -8.708 1.00 41.11 83 GLN A C 19
ATOM 27270 O O . GLN A 1 57 ? 7.657 -9.461 -9.409 1.00 63.12 83 GLN A O 19
ATOM 27284 N N . THR A 1 58 ? 8.660 -7.575 -8.716 1.00 55.04 84 THR A N 19
ATOM 27285 C CA . THR A 1 58 ? 9.807 -7.723 -9.597 1.00 31.21 84 THR A CA 19
ATOM 27286 C C . THR A 1 58 ? 11.088 -7.292 -8.896 1.00 54.05 84 THR A C 19
ATOM 27287 O O . THR A 1 58 ? 11.070 -6.370 -8.083 1.00 32.43 84 THR A O 19
ATOM 27298 N N . GLY A 1 59 ? 12.189 -7.965 -9.185 1.00 44.34 85 GLY A N 19
ATOM 27299 C CA . GLY A 1 59 ? 13.467 -7.521 -8.668 1.00 55.52 85 GLY A CA 19
ATOM 27300 C C . GLY A 1 59 ? 14.316 -8.646 -8.118 1.00 61.54 85 GLY A C 19
ATOM 27301 O O . GLY A 1 59 ? 13.903 -9.810 -8.132 1.00 45.14 85 GLY A O 19
ATOM 27305 N N . PRO A 1 60 ? 15.517 -8.312 -7.621 1.00 53.12 86 PRO A N 19
ATOM 27306 C CA . PRO A 1 60 ? 16.463 -9.285 -7.062 1.00 54.30 86 PRO A CA 19
ATOM 27307 C C . PRO A 1 60 ? 16.005 -9.836 -5.717 1.00 14.42 86 PRO A C 19
ATOM 27308 O O . PRO A 1 60 ? 14.926 -9.501 -5.237 1.00 22.30 86 PRO A O 19
ATOM 27319 N N . VAL A 1 61 ? 16.828 -10.678 -5.103 1.00 54.12 87 VAL A N 19
ATOM 27320 C CA . VAL A 1 61 ? 16.482 -11.257 -3.813 1.00 73.34 87 VAL A CA 19
ATOM 27321 C C . VAL A 1 61 ? 17.057 -10.428 -2.670 1.00 53.34 87 VAL A C 19
ATOM 27322 O O . VAL A 1 61 ? 16.578 -10.499 -1.537 1.00 61.52 87 VAL A O 19
ATOM 27335 N N . HIS A 1 62 ? 18.080 -9.631 -2.974 1.00 42.14 88 HIS A N 19
ATOM 27336 C CA . HIS A 1 62 ? 18.694 -8.773 -1.968 1.00 13.13 88 HIS A CA 19
ATOM 27337 C C . HIS A 1 62 ? 17.878 -7.496 -1.794 1.00 21.25 88 HIS A C 19
ATOM 27338 O O . HIS A 1 62 ? 17.943 -6.843 -0.753 1.00 55.44 88 HIS A O 19
ATOM 27352 N N . ALA A 1 63 ? 17.109 -7.148 -2.820 1.00 62.42 89 ALA A N 19
ATOM 27353 C CA . ALA A 1 63 ? 16.260 -5.965 -2.772 1.00 74.44 89 ALA A CA 19
ATOM 27354 C C . ALA A 1 63 ? 15.136 -6.065 -3.795 1.00 31.41 89 ALA A C 19
ATOM 27355 O O . ALA A 1 63 ? 15.193 -5.447 -4.858 1.00 34.52 89 ALA A O 19
ATOM 27362 N N . PRO A 1 64 ? 14.110 -6.869 -3.500 1.00 22.43 90 PRO A N 19
ATOM 27363 C CA . PRO A 1 64 ? 12.973 -7.048 -4.395 1.00 2.54 90 PRO A CA 19
ATOM 27364 C C . PRO A 1 64 ? 12.037 -5.849 -4.358 1.00 14.10 90 PRO A C 19
ATOM 27365 O O . PRO A 1 64 ? 11.996 -5.113 -3.374 1.00 10.33 90 PRO A O 19
ATOM 27376 N N . LEU A 1 65 ? 11.293 -5.643 -5.428 1.00 13.12 91 LEU A N 19
ATOM 27377 C CA . LEU A 1 65 ? 10.314 -4.578 -5.458 1.00 64.45 91 LEU A CA 19
ATOM 27378 C C . LEU A 1 65 ? 8.913 -5.168 -5.431 1.00 51.12 91 LEU A C 19
ATOM 27379 O O . LEU A 1 65 ? 8.504 -5.897 -6.338 1.00 4.21 91 LEU A O 19
ATOM 27395 N N . PHE A 1 66 ? 8.198 -4.860 -4.368 1.00 42.14 92 PHE A N 19
ATOM 27396 C CA . PHE A 1 66 ? 6.827 -5.294 -4.202 1.00 31.12 92 PHE A CA 19
ATOM 27397 C C . PHE A 1 66 ? 5.894 -4.133 -4.494 1.00 10.14 92 PHE A C 19
ATOM 27398 O O . PHE A 1 66 ? 6.133 -3.012 -4.045 1.00 64.23 92 PHE A O 19
ATOM 27415 N N . THR A 1 67 ? 4.854 -4.392 -5.261 1.00 34.15 93 THR A N 19
ATOM 27416 C CA . THR A 1 67 ? 3.906 -3.359 -5.619 1.00 64.35 93 THR A CA 19
ATOM 27417 C C . THR A 1 67 ? 2.525 -3.711 -5.085 1.00 22.14 93 THR A C 19
ATOM 27418 O O . THR A 1 67 ? 1.825 -4.564 -5.642 1.00 74.23 93 THR A O 19
ATOM 27429 N N . ILE A 1 68 ? 2.158 -3.078 -3.988 1.00 21.44 94 ILE A N 19
ATOM 27430 C CA . ILE A 1 68 ? 0.875 -3.315 -3.355 1.00 24.22 94 ILE A CA 19
ATOM 27431 C C . ILE A 1 68 ? -0.101 -2.224 -3.749 1.00 33.20 94 ILE A C 19
ATOM 27432 O O . ILE A 1 68 ? 0.214 -1.036 -3.667 1.00 33.53 94 ILE A O 19
ATOM 27448 N N . SER A 1 69 ? -1.264 -2.626 -4.204 1.00 42.40 95 SER A N 19
ATOM 27449 C CA . SER A 1 69 ? -2.307 -1.688 -4.530 1.00 23.32 95 SER A CA 19
ATOM 27450 C C . SER A 1 69 ? -3.416 -1.762 -3.500 1.00 32.34 95 SER A C 19
ATOM 27451 O O . SER A 1 69 ? -3.870 -2.849 -3.135 1.00 74.44 95 SER A O 19
ATOM 27459 N N . VAL A 1 70 ? -3.827 -0.613 -3.009 1.00 0.51 96 VAL A N 19
ATOM 27460 C CA . VAL A 1 70 ? -4.933 -0.554 -2.082 1.00 44.10 96 VAL A CA 19
ATOM 27461 C C . VAL A 1 70 ? -6.004 0.371 -2.622 1.00 24.52 96 VAL A C 19
ATOM 27462 O O . VAL A 1 70 ? -5.742 1.530 -2.952 1.00 24.33 96 VAL A O 19
ATOM 27475 N N . GLU A 1 71 ? -7.202 -0.149 -2.746 1.00 10.04 97 GLU A N 19
ATOM 27476 C CA . GLU A 1 71 ? -8.298 0.643 -3.233 1.00 64.23 97 GLU A CA 19
ATOM 27477 C C . GLU A 1 71 ? -9.107 1.153 -2.060 1.00 14.34 97 GLU A C 19
ATOM 27478 O O . GLU A 1 71 ? -9.794 0.390 -1.388 1.00 31.03 97 GLU A O 19
ATOM 27490 N N . VAL A 1 72 ? -8.994 2.437 -1.810 1.00 4.50 98 VAL A N 19
ATOM 27491 C CA . VAL A 1 72 ? -9.634 3.051 -0.663 1.00 20.43 98 VAL A CA 19
ATOM 27492 C C . VAL A 1 72 ? -10.731 3.987 -1.128 1.00 4.45 98 VAL A C 19
ATOM 27493 O O . VAL A 1 72 ? -10.483 4.869 -1.951 1.00 54.11 98 VAL A O 19
ATOM 27506 N N . ASP A 1 73 ? -11.941 3.764 -0.617 1.00 53.24 99 ASP A N 19
ATOM 27507 C CA . ASP A 1 73 ? -13.148 4.497 -1.033 1.00 35.34 99 ASP A CA 19
ATOM 27508 C C . ASP A 1 73 ? -13.565 4.130 -2.452 1.00 22.32 99 ASP A C 19
ATOM 27509 O O . ASP A 1 73 ? -14.748 4.098 -2.785 1.00 24.34 99 ASP A O 19
ATOM 27518 N N . GLY A 1 74 ? -12.589 3.810 -3.256 1.00 2.55 100 GLY A N 19
ATOM 27519 C CA . GLY A 1 74 ? -12.812 3.537 -4.651 1.00 0.31 100 GLY A CA 19
ATOM 27520 C C . GLY A 1 74 ? -11.632 3.983 -5.482 1.00 73.42 100 GLY A C 19
ATOM 27521 O O . GLY A 1 74 ? -11.521 3.642 -6.661 1.00 43.44 100 GLY A O 19
ATOM 27525 N N . GLN A 1 75 ? -10.746 4.749 -4.856 1.00 31.54 101 GLN A N 19
ATOM 27526 C CA . GLN A 1 75 ? -9.519 5.196 -5.505 1.00 64.33 101 GLN A CA 19
ATOM 27527 C C . GLN A 1 75 ? -8.436 4.147 -5.294 1.00 73.04 101 GLN A C 19
ATOM 27528 O O . GLN A 1 75 ? -8.256 3.661 -4.180 1.00 15.55 101 GLN A O 19
ATOM 27542 N N . LYS A 1 76 ? -7.721 3.791 -6.348 1.00 52.31 102 LYS A N 19
ATOM 27543 C CA . LYS A 1 76 ? -6.695 2.767 -6.236 1.00 11.15 102 LYS A CA 19
ATOM 27544 C C . LYS A 1 76 ? -5.330 3.409 -6.038 1.00 23.42 102 LYS A C 19
ATOM 27545 O O . LYS A 1 76 ? -4.785 4.038 -6.946 1.00 61.04 102 LYS A O 19
ATOM 27564 N N . TYR A 1 77 ? -4.796 3.260 -4.837 1.00 21.04 103 TYR A N 19
ATOM 27565 C CA . TYR A 1 77 ? -3.502 3.822 -4.492 1.00 31.05 103 TYR A CA 19
ATOM 27566 C C . TYR A 1 77 ? -2.429 2.756 -4.638 1.00 43.14 103 TYR A C 19
ATOM 27567 O O . TYR A 1 77 ? -2.728 1.562 -4.573 1.00 30.13 103 TYR A O 19
ATOM 27585 N N . LEU A 1 78 ? -1.191 3.176 -4.831 1.00 61.33 104 LEU A N 19
ATOM 27586 C CA . LEU A 1 78 ? -0.113 2.233 -5.061 1.00 51.15 104 LEU A CA 19
ATOM 27587 C C . LEU A 1 78 ? 1.014 2.439 -4.061 1.00 74.22 104 LEU A C 19
ATOM 27588 O O . LEU A 1 78 ? 1.328 3.571 -3.689 1.00 71.20 104 LEU A O 19
ATOM 27604 N N . GLY A 1 79 ? 1.602 1.340 -3.619 1.00 30.24 105 GLY A N 19
ATOM 27605 C CA . GLY A 1 79 ? 2.742 1.403 -2.735 1.00 45.51 105 GLY A CA 19
ATOM 27606 C C . GLY A 1 79 ? 3.820 0.435 -3.161 1.00 54.33 105 GLY A C 19
ATOM 27607 O O . GLY A 1 79 ? 3.542 -0.740 -3.414 1.00 13.13 105 GLY A O 19
ATOM 27611 N N . GLN A 1 80 ? 5.045 0.917 -3.258 1.00 53.20 106 GLN A N 19
ATOM 27612 C CA . GLN A 1 80 ? 6.144 0.091 -3.724 1.00 12.32 106 GLN A CA 19
ATOM 27613 C C . GLN A 1 80 ? 7.242 0.025 -2.672 1.00 50.43 106 GLN A C 19
ATOM 27614 O O . GLN A 1 80 ? 7.752 1.054 -2.227 1.00 30.22 106 GLN A O 19
ATOM 27628 N N . GLY A 1 81 ? 7.588 -1.186 -2.271 1.00 65.22 107 GLY A N 19
ATOM 27629 C CA . GLY A 1 81 ? 8.590 -1.372 -1.243 1.00 21.45 107 GLY A CA 19
ATOM 27630 C C . GLY A 1 81 ? 9.416 -2.616 -1.474 1.00 51.33 107 GLY A C 19
ATOM 27631 O O . GLY A 1 81 ? 9.201 -3.334 -2.445 1.00 13.20 107 GLY A O 19
ATOM 27635 N N . ARG A 1 82 ? 10.356 -2.879 -0.578 1.00 54.41 108 ARG A N 19
ATOM 27636 C CA . ARG A 1 82 ? 11.247 -4.026 -0.719 1.00 24.21 108 ARG A CA 19
ATOM 27637 C C . ARG A 1 82 ? 10.612 -5.303 -0.180 1.00 42.24 108 ARG A C 19
ATOM 27638 O O . ARG A 1 82 ? 11.189 -6.385 -0.284 1.00 71.25 108 ARG A O 19
ATOM 27659 N N . SER A 1 83 ? 9.422 -5.172 0.379 1.00 54.43 109 SER A N 19
ATOM 27660 C CA . SER A 1 83 ? 8.715 -6.299 0.969 1.00 4.34 109 SER A CA 19
ATOM 27661 C C . SER A 1 83 ? 7.216 -6.051 0.871 1.00 61.13 109 SER A C 19
ATOM 27662 O O . SER A 1 83 ? 6.795 -4.918 0.623 1.00 24.14 109 SER A O 19
ATOM 27670 N N . LYS A 1 84 ? 6.414 -7.096 1.059 1.00 70.22 110 LYS A N 19
ATOM 27671 C CA . LYS A 1 84 ? 4.961 -6.965 1.004 1.00 61.24 110 LYS A CA 19
ATOM 27672 C C . LYS A 1 84 ? 4.479 -5.977 2.056 1.00 74.23 110 LYS A C 19
ATOM 27673 O O . LYS A 1 84 ? 3.551 -5.207 1.819 1.00 24.23 110 LYS A O 19
ATOM 27692 N N . LYS A 1 85 ? 5.125 -6.003 3.217 1.00 21.51 111 LYS A N 19
ATOM 27693 C CA . LYS A 1 85 ? 4.772 -5.113 4.309 1.00 42.53 111 LYS A CA 19
ATOM 27694 C C . LYS A 1 85 ? 5.082 -3.667 3.946 1.00 24.05 111 LYS A C 19
ATOM 27695 O O . LYS A 1 85 ? 4.225 -2.792 4.074 1.00 2.32 111 LYS A O 19
ATOM 27714 N N . VAL A 1 86 ? 6.312 -3.426 3.496 1.00 4.02 112 VAL A N 19
ATOM 27715 C CA . VAL A 1 86 ? 6.740 -2.087 3.104 1.00 51.01 112 VAL A CA 19
ATOM 27716 C C . VAL A 1 86 ? 5.803 -1.521 2.046 1.00 34.31 112 VAL A C 19
ATOM 27717 O O . VAL A 1 86 ? 5.282 -0.418 2.192 1.00 21.05 112 VAL A O 19
ATOM 27730 N N . ALA A 1 87 ? 5.578 -2.302 0.997 1.00 31.44 113 ALA A N 19
ATOM 27731 C CA . ALA A 1 87 ? 4.727 -1.888 -0.109 1.00 30.21 113 ALA A CA 19
ATOM 27732 C C . ALA A 1 87 ? 3.307 -1.603 0.364 1.00 31.54 113 ALA A C 19
ATOM 27733 O O . ALA A 1 87 ? 2.668 -0.657 -0.093 1.00 41.42 113 ALA A O 19
ATOM 27740 N N . ARG A 1 88 ? 2.827 -2.422 1.290 1.00 52.21 114 ARG A N 19
ATOM 27741 C CA . ARG A 1 88 ? 1.497 -2.257 1.853 1.00 11.11 114 ARG A CA 19
ATOM 27742 C C . ARG A 1 88 ? 1.396 -0.928 2.605 1.00 41.22 114 ARG A C 19
ATOM 27743 O O . ARG A 1 88 ? 0.429 -0.180 2.449 1.00 53.51 114 ARG A O 19
ATOM 27764 N N . ILE A 1 89 ? 2.406 -0.647 3.415 1.00 34.51 115 ILE A N 19
ATOM 27765 C CA . ILE A 1 89 ? 2.491 0.609 4.152 1.00 73.13 115 ILE A CA 19
ATOM 27766 C C . ILE A 1 89 ? 2.588 1.809 3.203 1.00 12.53 115 ILE A C 19
ATOM 27767 O O . ILE A 1 89 ? 1.877 2.800 3.371 1.00 75.32 115 ILE A O 19
ATOM 27783 N N . GLU A 1 90 ? 3.450 1.714 2.202 1.00 30.53 116 GLU A N 19
ATOM 27784 C CA . GLU A 1 90 ? 3.608 2.781 1.220 1.00 54.42 116 GLU A CA 19
ATOM 27785 C C . GLU A 1 90 ? 2.300 3.062 0.487 1.00 22.12 116 GLU A C 19
ATOM 27786 O O . GLU A 1 90 ? 1.972 4.216 0.199 1.00 3.01 116 GLU A O 19
ATOM 27798 N N . ALA A 1 91 ? 1.550 2.007 0.198 1.00 32.34 117 ALA A N 19
ATOM 27799 C CA . ALA A 1 91 ? 0.248 2.146 -0.439 1.00 3.20 117 ALA A CA 19
ATOM 27800 C C . ALA A 1 91 ? -0.709 2.927 0.454 1.00 14.34 117 ALA A C 19
ATOM 27801 O O . ALA A 1 91 ? -1.377 3.862 0.006 1.00 35.13 117 ALA A O 19
ATOM 27808 N N . ALA A 1 92 ? -0.747 2.546 1.725 1.00 4.33 118 ALA A N 19
ATOM 27809 C CA . ALA A 1 92 ? -1.605 3.199 2.702 1.00 42.32 118 ALA A CA 19
ATOM 27810 C C . ALA A 1 92 ? -1.161 4.639 2.948 1.00 4.34 118 ALA A C 19
ATOM 27811 O O . ALA A 1 92 ? -1.986 5.520 3.189 1.00 22.12 118 ALA A O 19
ATOM 27818 N N . ALA A 1 93 ? 0.144 4.873 2.874 1.00 53.33 119 ALA A N 19
ATOM 27819 C CA . ALA A 1 93 ? 0.699 6.207 3.075 1.00 43.11 119 ALA A CA 19
ATOM 27820 C C . ALA A 1 93 ? 0.173 7.178 2.025 1.00 30.11 119 ALA A C 19
ATOM 27821 O O . ALA A 1 93 ? -0.180 8.317 2.337 1.00 52.52 119 ALA A O 19
ATOM 27828 N N . THR A 1 94 ? 0.109 6.716 0.782 1.00 22.21 120 THR A N 19
ATOM 27829 C CA . THR A 1 94 ? -0.412 7.527 -0.305 1.00 24.41 120 THR A CA 19
ATOM 27830 C C . THR A 1 94 ? -1.905 7.785 -0.115 1.00 24.20 120 THR A C 19
ATOM 27831 O O . THR A 1 94 ? -2.406 8.863 -0.433 1.00 4.44 120 THR A O 19
ATOM 27842 N N . ALA A 1 95 ? -2.605 6.796 0.423 1.00 74.34 121 ALA A N 19
ATOM 27843 C CA . ALA A 1 95 ? -4.019 6.945 0.725 1.00 73.51 121 ALA A CA 19
ATOM 27844 C C . ALA A 1 95 ? -4.227 8.018 1.790 1.00 21.44 121 ALA A C 19
ATOM 27845 O O . ALA A 1 95 ? -5.086 8.885 1.645 1.00 41.44 121 ALA A O 19
ATOM 27852 N N . LEU A 1 96 ? -3.418 7.966 2.847 1.00 3.42 122 LEU A N 19
ATOM 27853 C CA . LEU A 1 96 ? -3.512 8.933 3.941 1.00 23.40 122 LEU A CA 19
ATOM 27854 C C . LEU A 1 96 ? -3.325 10.358 3.436 1.00 30.32 122 LEU A C 19
ATOM 27855 O O . LEU A 1 96 ? -4.151 11.232 3.696 1.00 51.50 122 LEU A O 19
ATOM 27871 N N . ARG A 1 97 ? -2.245 10.581 2.696 1.00 71.12 123 ARG A N 19
ATOM 27872 C CA . ARG A 1 97 ? -1.913 11.918 2.214 1.00 21.03 123 ARG A CA 19
ATOM 27873 C C . ARG A 1 97 ? -2.888 12.385 1.138 1.00 63.45 123 ARG A C 19
ATOM 27874 O O . ARG A 1 97 ? -2.863 13.545 0.729 1.00 4.32 123 ARG A O 19
ATOM 27895 N N . SER A 1 98 ? -3.734 11.478 0.673 1.00 62.33 124 SER A N 19
ATOM 27896 C CA . SER A 1 98 ? -4.786 11.834 -0.260 1.00 24.04 124 SER A CA 19
ATOM 27897 C C . SER A 1 98 ? -5.969 12.405 0.511 1.00 73.30 124 SER A C 19
ATOM 27898 O O . SER A 1 98 ? -6.711 13.249 0.004 1.00 23.43 124 SER A O 19
ATOM 27906 N N . PHE A 1 99 ? -6.119 11.956 1.753 1.00 15.40 125 PHE A N 19
ATOM 27907 C CA . PHE A 1 99 ? -7.204 12.422 2.604 1.00 63.33 125 PHE A CA 19
ATOM 27908 C C . PHE A 1 99 ? -6.810 13.722 3.287 1.00 0.12 125 PHE A C 19
ATOM 27909 O O . PHE A 1 99 ? -7.504 14.734 3.167 1.00 10.33 125 PHE A O 19
ATOM 27926 N N . ILE A 1 100 ? -5.685 13.697 3.987 1.00 42.23 126 ILE A N 19
ATOM 27927 C CA . ILE A 1 100 ? -5.205 14.875 4.687 1.00 22.13 126 ILE A CA 19
ATOM 27928 C C . ILE A 1 100 ? -3.773 15.193 4.283 1.00 23.11 126 ILE A C 19
ATOM 27929 O O . ILE A 1 100 ? -2.930 14.305 4.169 1.00 74.21 126 ILE A O 19
ATOM 27945 N N . GLN A 1 101 ? -3.519 16.464 4.040 1.00 65.32 127 GLN A N 19
ATOM 27946 C CA . GLN A 1 101 ? -2.184 16.925 3.704 1.00 75.33 127 GLN A CA 19
ATOM 27947 C C . GLN A 1 101 ? -1.478 17.395 4.961 1.00 44.41 127 GLN A C 19
ATOM 27948 O O . GLN A 1 101 ? -2.118 17.628 5.990 1.00 12.01 127 GLN A O 19
ATOM 27962 N N . PHE A 1 102 ? -0.172 17.540 4.886 1.00 43.42 128 PHE A N 19
ATOM 27963 C CA . PHE A 1 102 ? 0.599 17.933 6.048 1.00 13.52 128 PHE A CA 19
ATOM 27964 C C . PHE A 1 102 ? 1.408 19.187 5.761 1.00 73.40 128 PHE A C 19
ATOM 27965 O O . PHE A 1 102 ? 1.686 19.976 6.662 1.00 62.22 128 PHE A O 19
ATOM 27982 N N . LYS A 1 103 ? 1.775 19.372 4.502 1.00 10.35 129 LYS A N 19
ATOM 27983 C CA . LYS A 1 103 ? 2.536 20.542 4.099 1.00 32.43 129 LYS A CA 19
ATOM 27984 C C . LYS A 1 103 ? 1.636 21.553 3.395 1.00 61.31 129 LYS A C 19
ATOM 27985 O O . LYS A 1 103 ? 0.437 21.323 3.233 1.00 41.42 129 LYS A O 19
ATOM 28004 N N . ASP A 1 104 ? 2.225 22.658 2.964 1.00 40.55 130 ASP A N 19
ATOM 28005 C CA . ASP A 1 104 ? 1.486 23.727 2.295 1.00 32.13 130 ASP A CA 19
ATOM 28006 C C . ASP A 1 104 ? 1.469 23.520 0.783 1.00 42.05 130 ASP A C 19
ATOM 28007 O O . ASP A 1 104 ? 1.317 24.468 0.009 1.00 24.45 130 ASP A O 19
ATOM 28016 N N . GLY A 1 105 ? 1.590 22.267 0.368 1.00 22.03 131 GLY A N 19
ATOM 28017 C CA . GLY A 1 105 ? 1.535 21.935 -1.042 1.00 63.40 131 GLY A CA 19
ATOM 28018 C C . GLY A 1 105 ? 0.107 21.875 -1.552 1.00 2.04 131 GLY A C 19
ATOM 28019 O O . GLY A 1 105 ? -0.332 20.853 -2.084 1.00 0.33 131 GLY A O 19
ATOM 28023 N N . ALA A 1 106 ? -0.614 22.974 -1.378 1.00 14.14 132 ALA A N 19
ATOM 28024 C CA . ALA A 1 106 ? -2.006 23.069 -1.790 1.00 42.32 132 ALA A CA 19
ATOM 28025 C C . ALA A 1 106 ? -2.126 23.147 -3.308 1.00 54.11 132 ALA A C 19
ATOM 28026 O O . ALA A 1 106 ? -1.120 23.083 -4.020 1.00 21.11 132 ALA A O 19
ATOM 28033 N N . VAL A 1 107 ? -3.356 23.283 -3.798 1.00 42.35 133 VAL A N 19
ATOM 28034 C CA . VAL A 1 107 ? -3.613 23.371 -5.231 1.00 43.15 133 VAL A CA 19
ATOM 28035 C C . VAL A 1 107 ? -2.794 24.488 -5.871 1.00 52.34 133 VAL A C 19
ATOM 28036 O O . VAL A 1 107 ? -2.887 25.650 -5.469 1.00 0.20 133 VAL A O 19
ATOM 28049 N N . LEU A 1 108 ? -1.967 24.114 -6.841 1.00 41.04 134 LEU A N 19
ATOM 28050 C CA . LEU A 1 108 ? -1.182 25.074 -7.602 1.00 33.11 134 LEU A CA 19
ATOM 28051 C C . LEU A 1 108 ? -2.106 25.999 -8.386 1.00 71.31 134 LEU A C 19
ATOM 28052 O O . LEU A 1 108 ? -2.654 25.621 -9.420 1.00 52.14 134 LEU A O 19
ATOM 28068 N N . SER A 1 109 ? -2.290 27.198 -7.870 1.00 42.13 135 SER A N 19
ATOM 28069 C CA . SER A 1 109 ? -3.202 28.156 -8.465 1.00 5.32 135 SER A CA 19
ATOM 28070 C C . SER A 1 109 ? -2.617 29.558 -8.314 1.00 75.22 135 SER A C 19
ATOM 28071 O O . SER A 1 109 ? -1.858 29.816 -7.378 1.00 30.24 135 SER A O 19
ATOM 28079 N N . PRO A 1 110 ? -2.929 30.484 -9.234 1.00 45.42 136 PRO A N 19
ATOM 28080 C CA . PRO A 1 110 ? -2.374 31.842 -9.202 1.00 40.51 136 PRO A CA 19
ATOM 28081 C C . PRO A 1 110 ? -3.037 32.744 -8.168 1.00 72.45 136 PRO A C 19
ATOM 28082 O O . PRO A 1 110 ? -3.002 33.972 -8.282 1.00 55.32 136 PRO A O 19
ATOM 28093 N N . LEU A 1 111 ? -3.601 32.127 -7.149 1.00 33.34 137 LEU A N 19
ATOM 28094 C CA . LEU A 1 111 ? -4.258 32.847 -6.076 1.00 13.40 137 LEU A CA 19
ATOM 28095 C C . LEU A 1 111 ? -3.210 33.420 -5.138 1.00 13.31 137 LEU A C 19
ATOM 28096 O O . LEU A 1 111 ? -2.646 32.707 -4.307 1.00 23.45 137 LEU A O 19
ATOM 28112 N N . LYS A 1 112 ? -2.927 34.700 -5.303 1.00 3.24 138 LYS A N 19
ATOM 28113 C CA . LYS A 1 112 ? -1.844 35.346 -4.581 1.00 4.44 138 LYS A CA 19
ATOM 28114 C C . LYS A 1 112 ? -2.303 36.668 -3.975 1.00 13.14 138 LYS A C 19
ATOM 28115 O O . LYS A 1 112 ? -2.769 37.561 -4.686 1.00 32.40 138 LYS A O 19
ATOM 28134 N N . PRO A 1 113 ? -2.228 36.790 -2.647 1.00 44.04 139 PRO A N 19
ATOM 28135 C CA . PRO A 1 113 ? -2.535 38.026 -1.943 1.00 2.35 139 PRO A CA 19
ATOM 28136 C C . PRO A 1 113 ? -1.316 38.940 -1.849 1.00 13.33 139 PRO A C 19
ATOM 28137 O O . PRO A 1 113 ? -0.206 38.487 -1.557 1.00 10.34 139 PRO A O 19
ATOM 28148 N N . ALA A 1 114 ? -1.523 40.224 -2.097 1.00 3.24 140 ALA A N 19
ATOM 28149 C CA . ALA A 1 114 ? -0.445 41.194 -2.038 1.00 34.10 140 ALA A CA 19
ATOM 28150 C C . ALA A 1 114 ? -0.566 42.039 -0.779 1.00 73.12 140 ALA A C 19
ATOM 28151 O O . ALA A 1 114 ? -1.422 42.949 -0.756 1.00 37.44 140 ALA A O 19
ATOM 28159 N N . SER A 1 22 ? 2.154 -19.508 -17.258 1.00 64.53 48 SER A N 20
ATOM 28160 C CA . SER A 1 22 ? 2.875 -18.274 -16.904 1.00 22.45 48 SER A CA 20
ATOM 28161 C C . SER A 1 22 ? 2.405 -17.761 -15.550 1.00 43.15 48 SER A C 20
ATOM 28162 O O . SER A 1 22 ? 1.245 -17.388 -15.383 1.00 41.02 48 SER A O 20
ATOM 28170 N N . ASP A 1 23 ? 3.304 -17.762 -14.578 1.00 75.12 49 ASP A N 20
ATOM 28171 C CA . ASP A 1 23 ? 2.975 -17.303 -13.235 1.00 71.13 49 ASP A CA 20
ATOM 28172 C C . ASP A 1 23 ? 4.127 -16.495 -12.634 1.00 54.23 49 ASP A C 20
ATOM 28173 O O . ASP A 1 23 ? 4.930 -17.003 -11.853 1.00 23.32 49 ASP A O 20
ATOM 28182 N N . PRO A 1 24 ? 4.228 -15.213 -13.013 1.00 13.42 50 PRO A N 20
ATOM 28183 C CA . PRO A 1 24 ? 5.265 -14.319 -12.500 1.00 2.54 50 PRO A CA 20
ATOM 28184 C C . PRO A 1 24 ? 4.902 -13.739 -11.136 1.00 42.54 50 PRO A C 20
ATOM 28185 O O . PRO A 1 24 ? 5.721 -13.092 -10.482 1.00 65.34 50 PRO A O 20
ATOM 28196 N N . LYS A 1 25 ? 3.671 -13.983 -10.707 1.00 44.53 51 LYS A N 20
ATOM 28197 C CA . LYS A 1 25 ? 3.184 -13.446 -9.447 1.00 35.12 51 LYS A CA 20
ATOM 28198 C C . LYS A 1 25 ? 3.547 -14.370 -8.286 1.00 13.43 51 LYS A C 20
ATOM 28199 O O . LYS A 1 25 ? 3.464 -15.594 -8.400 1.00 2.51 51 LYS A O 20
ATOM 28218 N N . LYS A 1 26 ? 3.962 -13.780 -7.178 1.00 52.41 52 LYS A N 20
ATOM 28219 C CA . LYS A 1 26 ? 4.250 -14.543 -5.977 1.00 11.25 52 LYS A CA 20
ATOM 28220 C C . LYS A 1 26 ? 3.047 -14.495 -5.043 1.00 44.14 52 LYS A C 20
ATOM 28221 O O . LYS A 1 26 ? 2.931 -13.596 -4.201 1.00 64.41 52 LYS A O 20
ATOM 28240 N N . LYS A 1 27 ? 2.143 -15.449 -5.224 1.00 61.40 53 LYS A N 20
ATOM 28241 C CA . LYS A 1 27 ? 0.890 -15.483 -4.478 1.00 4.42 53 LYS A CA 20
ATOM 28242 C C . LYS A 1 27 ? 1.137 -15.581 -2.977 1.00 53.32 53 LYS A C 20
ATOM 28243 O O . LYS A 1 27 ? 2.122 -16.173 -2.530 1.00 32.20 53 LYS A O 20
ATOM 28262 N N . MET A 1 28 ? 0.235 -14.985 -2.212 1.00 10.35 54 MET A N 20
ATOM 28263 C CA . MET A 1 28 ? 0.379 -14.905 -0.767 1.00 53.42 54 MET A CA 20
ATOM 28264 C C . MET A 1 28 ? 0.322 -16.288 -0.125 1.00 42.43 54 MET A C 20
ATOM 28265 O O . MET A 1 28 ? -0.680 -16.994 -0.237 1.00 75.12 54 MET A O 20
ATOM 28279 N N . CYS A 1 29 ? 1.407 -16.674 0.531 1.00 32.53 55 CYS A N 20
ATOM 28280 C CA . CYS A 1 29 ? 1.459 -17.937 1.252 1.00 50.13 55 CYS A CA 20
ATOM 28281 C C . CYS A 1 29 ? 1.085 -17.699 2.709 1.00 62.34 55 CYS A C 20
ATOM 28282 O O . CYS A 1 29 ? 0.177 -18.340 3.245 1.00 72.52 55 CYS A O 20
ATOM 28290 N N . LYS A 1 30 ? 1.784 -16.765 3.338 1.00 34.13 56 LYS A N 20
ATOM 28291 C CA . LYS A 1 30 ? 1.471 -16.348 4.694 1.00 11.43 56 LYS A CA 20
ATOM 28292 C C . LYS A 1 30 ? 1.980 -14.935 4.941 1.00 52.43 56 LYS A C 20
ATOM 28293 O O . LYS A 1 30 ? 2.887 -14.460 4.253 1.00 41.01 56 LYS A O 20
ATOM 28312 N N . GLU A 1 31 ? 1.383 -14.263 5.908 1.00 74.03 57 GLU A N 20
ATOM 28313 C CA . GLU A 1 31 ? 1.703 -12.875 6.192 1.00 51.12 57 GLU A CA 20
ATOM 28314 C C . GLU A 1 31 ? 2.863 -12.753 7.173 1.00 32.43 57 GLU A C 20
ATOM 28315 O O . GLU A 1 31 ? 3.187 -13.697 7.896 1.00 64.23 57 GLU A O 20
ATOM 28327 N N . ARG A 1 32 ? 3.491 -11.588 7.176 1.00 54.14 58 ARG A N 20
ATOM 28328 C CA . ARG A 1 32 ? 4.527 -11.271 8.145 1.00 32.45 58 ARG A CA 20
ATOM 28329 C C . ARG A 1 32 ? 4.038 -10.150 9.049 1.00 43.42 58 ARG A C 20
ATOM 28330 O O . ARG A 1 32 ? 3.456 -9.175 8.569 1.00 45.04 58 ARG A O 20
ATOM 28351 N N . ILE A 1 33 ? 4.257 -10.304 10.346 1.00 54.30 59 ILE A N 20
ATOM 28352 C CA . ILE A 1 33 ? 3.727 -9.376 11.338 1.00 73.54 59 ILE A CA 20
ATOM 28353 C C . ILE A 1 33 ? 4.177 -7.935 11.077 1.00 22.51 59 ILE A C 20
ATOM 28354 O O . ILE A 1 33 ? 5.375 -7.629 11.088 1.00 43.45 59 ILE A O 20
ATOM 28370 N N . PRO A 1 34 ? 3.210 -7.035 10.822 1.00 21.22 60 PRO A N 20
ATOM 28371 C CA . PRO A 1 34 ? 3.477 -5.615 10.592 1.00 72.01 60 PRO A CA 20
ATOM 28372 C C . PRO A 1 34 ? 3.899 -4.909 11.875 1.00 31.30 60 PRO A C 20
ATOM 28373 O O . PRO A 1 34 ? 3.721 -5.434 12.974 1.00 32.33 60 PRO A O 20
ATOM 28384 N N . GLN A 1 35 ? 4.462 -3.723 11.730 1.00 72.23 61 GLN A N 20
ATOM 28385 C CA . GLN A 1 35 ? 4.951 -2.968 12.871 1.00 23.02 61 GLN A CA 20
ATOM 28386 C C . GLN A 1 35 ? 4.030 -1.790 13.161 1.00 14.03 61 GLN A C 20
ATOM 28387 O O . GLN A 1 35 ? 3.357 -1.295 12.259 1.00 44.43 61 GLN A O 20
ATOM 28401 N N . PRO A 1 36 ? 3.984 -1.343 14.428 1.00 43.13 62 PRO A N 20
ATOM 28402 C CA . PRO A 1 36 ? 3.127 -0.229 14.856 1.00 61.23 62 PRO A CA 20
ATOM 28403 C C . PRO A 1 36 ? 3.489 1.091 14.175 1.00 24.34 62 PRO A C 20
ATOM 28404 O O . PRO A 1 36 ? 4.549 1.213 13.554 1.00 4.04 62 PRO A O 20
ATOM 28415 N N . LYS A 1 37 ? 2.596 2.071 14.315 1.00 22.43 63 LYS A N 20
ATOM 28416 C CA . LYS A 1 37 ? 2.744 3.388 13.692 1.00 73.04 63 LYS A CA 20
ATOM 28417 C C . LYS A 1 37 ? 2.689 3.267 12.166 1.00 22.41 63 LYS A C 20
ATOM 28418 O O . LYS A 1 37 ? 3.144 4.146 11.429 1.00 20.24 63 LYS A O 20
ATOM 28437 N N . ASN A 1 38 ? 2.094 2.181 11.699 1.00 40.41 64 ASN A N 20
ATOM 28438 C CA . ASN A 1 38 ? 1.941 1.945 10.275 1.00 65.41 64 ASN A CA 20
ATOM 28439 C C . ASN A 1 38 ? 0.745 2.706 9.731 1.00 3.11 64 ASN A C 20
ATOM 28440 O O . ASN A 1 38 ? -0.286 2.858 10.394 1.00 72.12 64 ASN A O 20
ATOM 28451 N N . THR A 1 39 ? 0.908 3.183 8.515 1.00 44.32 65 THR A N 20
ATOM 28452 C CA . THR A 1 39 ? -0.105 3.953 7.824 1.00 51.21 65 THR A CA 20
ATOM 28453 C C . THR A 1 39 ? -1.363 3.120 7.588 1.00 22.22 65 THR A C 20
ATOM 28454 O O . THR A 1 39 ? -2.456 3.656 7.393 1.00 15.44 65 THR A O 20
ATOM 28465 N N . VAL A 1 40 ? -1.186 1.805 7.612 1.00 14.54 66 VAL A N 20
ATOM 28466 C CA . VAL A 1 40 ? -2.279 0.861 7.435 1.00 41.12 66 VAL A CA 20
ATOM 28467 C C . VAL A 1 40 ? -3.318 1.016 8.545 1.00 63.11 66 VAL A C 20
ATOM 28468 O O . VAL A 1 40 ? -4.523 1.036 8.291 1.00 11.31 66 VAL A O 20
ATOM 28481 N N . ALA A 1 41 ? -2.842 1.146 9.774 1.00 51.34 67 ALA A N 20
ATOM 28482 C CA . ALA A 1 41 ? -3.723 1.353 10.913 1.00 24.41 67 ALA A CA 20
ATOM 28483 C C . ALA A 1 41 ? -4.405 2.711 10.803 1.00 35.23 67 ALA A C 20
ATOM 28484 O O . ALA A 1 41 ? -5.593 2.853 11.091 1.00 43.43 67 ALA A O 20
ATOM 28491 N N . MET A 1 42 ? -3.641 3.695 10.343 1.00 22.44 68 MET A N 20
ATOM 28492 C CA . MET A 1 42 ? -4.147 5.048 10.143 1.00 10.33 68 MET A CA 20
ATOM 28493 C C . MET A 1 42 ? -5.311 5.047 9.158 1.00 62.32 68 MET A C 20
ATOM 28494 O O . MET A 1 42 ? -6.318 5.728 9.360 1.00 25.15 68 MET A O 20
ATOM 28508 N N . LEU A 1 43 ? -5.161 4.273 8.086 1.00 52.21 69 LEU A N 20
ATOM 28509 C CA . LEU A 1 43 ? -6.197 4.157 7.067 1.00 42.31 69 LEU A CA 20
ATOM 28510 C C . LEU A 1 43 ? -7.478 3.566 7.642 1.00 53.21 69 LEU A C 20
ATOM 28511 O O . LEU A 1 43 ? -8.578 3.973 7.269 1.00 71.31 69 LEU A O 20
ATOM 28527 N N . ASN A 1 44 ? -7.329 2.616 8.559 1.00 11.21 70 ASN A N 20
ATOM 28528 C CA . ASN A 1 44 ? -8.477 1.964 9.181 1.00 41.53 70 ASN A CA 20
ATOM 28529 C C . ASN A 1 44 ? -9.251 2.941 10.058 1.00 21.23 70 ASN A C 20
ATOM 28530 O O . ASN A 1 44 ? -10.427 2.726 10.353 1.00 3.30 70 ASN A O 20
ATOM 28541 N N . GLU A 1 45 ? -8.588 4.009 10.481 1.00 62.33 71 GLU A N 20
ATOM 28542 C CA . GLU A 1 45 ? -9.250 5.040 11.267 1.00 14.43 71 GLU A CA 20
ATOM 28543 C C . GLU A 1 45 ? -10.010 6.001 10.360 1.00 54.41 71 GLU A C 20
ATOM 28544 O O . GLU A 1 45 ? -10.999 6.605 10.769 1.00 13.42 71 GLU A O 20
ATOM 28556 N N . LEU A 1 46 ? -9.545 6.132 9.126 1.00 64.10 72 LEU A N 20
ATOM 28557 C CA . LEU A 1 46 ? -10.140 7.072 8.184 1.00 21.41 72 LEU A CA 20
ATOM 28558 C C . LEU A 1 46 ? -11.309 6.443 7.432 1.00 21.20 72 LEU A C 20
ATOM 28559 O O . LEU A 1 46 ? -12.422 6.963 7.449 1.00 63.34 72 LEU A O 20
ATOM 28575 N N . ARG A 1 47 ? -11.053 5.319 6.774 1.00 61.43 73 ARG A N 20
ATOM 28576 C CA . ARG A 1 47 ? -12.062 4.676 5.942 1.00 44.34 73 ARG A CA 20
ATOM 28577 C C . ARG A 1 47 ? -12.058 3.168 6.146 1.00 13.51 73 ARG A C 20
ATOM 28578 O O . ARG A 1 47 ? -11.251 2.634 6.907 1.00 74.40 73 ARG A O 20
ATOM 28599 N N . HIS A 1 48 ? -12.977 2.494 5.474 1.00 64.30 74 HIS A N 20
ATOM 28600 C CA . HIS A 1 48 ? -13.045 1.043 5.491 1.00 52.00 74 HIS A CA 20
ATOM 28601 C C . HIS A 1 48 ? -13.052 0.518 4.062 1.00 73.10 74 HIS A C 20
ATOM 28602 O O . HIS A 1 48 ? -13.177 1.297 3.113 1.00 54.31 74 HIS A O 20
ATOM 28616 N N . GLY A 1 49 ? -12.904 -0.792 3.910 1.00 23.30 75 GLY A N 20
ATOM 28617 C CA . GLY A 1 49 ? -12.894 -1.389 2.590 1.00 75.23 75 GLY A CA 20
ATOM 28618 C C . GLY A 1 49 ? -11.550 -1.237 1.912 1.00 12.14 75 GLY A C 20
ATOM 28619 O O . GLY A 1 49 ? -11.445 -1.334 0.691 1.00 10.44 75 GLY A O 20
ATOM 28623 N N . LEU A 1 50 ? -10.521 -0.999 2.715 1.00 14.33 76 LEU A N 20
ATOM 28624 C CA . LEU A 1 50 ? -9.169 -0.813 2.206 1.00 33.22 76 LEU A CA 20
ATOM 28625 C C . LEU A 1 50 ? -8.529 -2.162 1.873 1.00 3.14 76 LEU A C 20
ATOM 28626 O O . LEU A 1 50 ? -7.993 -2.849 2.743 1.00 12.34 76 LEU A O 20
ATOM 28642 N N . ILE A 1 51 ? -8.621 -2.545 0.608 1.00 32.41 77 ILE A N 20
ATOM 28643 C CA . ILE A 1 51 ? -8.093 -3.823 0.143 1.00 71.42 77 ILE A CA 20
ATOM 28644 C C . ILE A 1 51 ? -6.631 -3.697 -0.267 1.00 41.12 77 ILE A C 20
ATOM 28645 O O . ILE A 1 51 ? -6.320 -3.031 -1.254 1.00 71.23 77 ILE A O 20
ATOM 28661 N N . TYR A 1 52 ? -5.741 -4.322 0.495 1.00 13.52 78 TYR A N 20
ATOM 28662 C CA . TYR A 1 52 ? -4.333 -4.386 0.120 1.00 32.44 78 TYR A CA 20
ATOM 28663 C C . TYR A 1 52 ? -4.070 -5.649 -0.683 1.00 22.41 78 TYR A C 20
ATOM 28664 O O . TYR A 1 52 ? -4.221 -6.760 -0.175 1.00 63.24 78 TYR A O 20
ATOM 28682 N N . LYS A 1 53 ? -3.685 -5.470 -1.931 1.00 70.31 79 LYS A N 20
ATOM 28683 C CA . LYS A 1 53 ? -3.418 -6.589 -2.820 1.00 54.44 79 LYS A CA 20
ATOM 28684 C C . LYS A 1 53 ? -2.097 -6.382 -3.547 1.00 50.13 79 LYS A C 20
ATOM 28685 O O . LYS A 1 53 ? -1.747 -5.259 -3.904 1.00 40.21 79 LYS A O 20
ATOM 28704 N N . LEU A 1 54 ? -1.355 -7.460 -3.743 1.00 35.33 80 LEU A N 20
ATOM 28705 C CA . LEU A 1 54 ? -0.095 -7.393 -4.468 1.00 1.24 80 LEU A CA 20
ATOM 28706 C C . LEU A 1 54 ? -0.367 -7.463 -5.961 1.00 61.44 80 LEU A C 20
ATOM 28707 O O . LEU A 1 54 ? -0.679 -8.529 -6.493 1.00 4.00 80 LEU A O 20
ATOM 28723 N N . GLU A 1 55 ? -0.263 -6.332 -6.636 1.00 14.15 81 GLU A N 20
ATOM 28724 C CA . GLU A 1 55 ? -0.573 -6.291 -8.052 1.00 44.12 81 GLU A CA 20
ATOM 28725 C C . GLU A 1 55 ? 0.655 -6.626 -8.895 1.00 31.31 81 GLU A C 20
ATOM 28726 O O . GLU A 1 55 ? 0.548 -7.300 -9.920 1.00 15.13 81 GLU A O 20
ATOM 28738 N N . SER A 1 56 ? 1.819 -6.176 -8.446 1.00 71.32 82 SER A N 20
ATOM 28739 C CA . SER A 1 56 ? 3.046 -6.349 -9.210 1.00 55.33 82 SER A CA 20
ATOM 28740 C C . SER A 1 56 ? 4.209 -6.719 -8.294 1.00 63.34 82 SER A C 20
ATOM 28741 O O . SER A 1 56 ? 4.220 -6.357 -7.114 1.00 14.12 82 SER A O 20
ATOM 28749 N N . GLN A 1 57 ? 5.187 -7.440 -8.837 1.00 31.44 83 GLN A N 20
ATOM 28750 C CA . GLN A 1 57 ? 6.359 -7.840 -8.070 1.00 71.33 83 GLN A CA 20
ATOM 28751 C C . GLN A 1 57 ? 7.526 -8.131 -9.010 1.00 30.02 83 GLN A C 20
ATOM 28752 O O . GLN A 1 57 ? 7.402 -8.930 -9.943 1.00 52.22 83 GLN A O 20
ATOM 28766 N N . THR A 1 58 ? 8.649 -7.471 -8.761 1.00 12.02 84 THR A N 20
ATOM 28767 C CA . THR A 1 58 ? 9.865 -7.651 -9.550 1.00 0.32 84 THR A CA 20
ATOM 28768 C C . THR A 1 58 ? 11.095 -7.403 -8.675 1.00 55.20 84 THR A C 20
ATOM 28769 O O . THR A 1 58 ? 10.997 -7.425 -7.451 1.00 53.15 84 THR A O 20
ATOM 28780 N N . GLY A 1 59 ? 12.253 -7.203 -9.293 1.00 44.11 85 GLY A N 20
ATOM 28781 C CA . GLY A 1 59 ? 13.421 -6.758 -8.552 1.00 0.12 85 GLY A CA 20
ATOM 28782 C C . GLY A 1 59 ? 14.446 -7.853 -8.330 1.00 60.25 85 GLY A C 20
ATOM 28783 O O . GLY A 1 59 ? 14.213 -9.009 -8.687 1.00 2.13 85 GLY A O 20
ATOM 28787 N N . PRO A 1 60 ? 15.606 -7.499 -7.749 1.00 74.54 86 PRO A N 20
ATOM 28788 C CA . PRO A 1 60 ? 16.677 -8.456 -7.435 1.00 14.35 86 PRO A CA 20
ATOM 28789 C C . PRO A 1 60 ? 16.299 -9.379 -6.282 1.00 22.11 86 PRO A C 20
ATOM 28790 O O . PRO A 1 60 ? 15.268 -9.192 -5.642 1.00 5.14 86 PRO A O 20
ATOM 28801 N N . VAL A 1 61 ? 17.139 -10.364 -6.002 1.00 60.33 87 VAL A N 20
ATOM 28802 C CA . VAL A 1 61 ? 16.850 -11.313 -4.933 1.00 41.42 87 VAL A CA 20
ATOM 28803 C C . VAL A 1 61 ? 17.315 -10.789 -3.577 1.00 61.34 87 VAL A C 20
ATOM 28804 O O . VAL A 1 61 ? 16.852 -11.254 -2.535 1.00 23.12 87 VAL A O 20
ATOM 28817 N N . HIS A 1 62 ? 18.229 -9.822 -3.583 1.00 44.44 88 HIS A N 20
ATOM 28818 C CA . HIS A 1 62 ? 18.701 -9.230 -2.336 1.00 43.54 88 HIS A CA 20
ATOM 28819 C C . HIS A 1 62 ? 17.708 -8.183 -1.839 1.00 2.32 88 HIS A C 20
ATOM 28820 O O . HIS A 1 62 ? 17.573 -7.969 -0.635 1.00 31.21 88 HIS A O 20
ATOM 28834 N N . ALA A 1 63 ? 16.997 -7.553 -2.769 1.00 15.24 89 ALA A N 20
ATOM 28835 C CA . ALA A 1 63 ? 16.030 -6.520 -2.422 1.00 55.13 89 ALA A CA 20
ATOM 28836 C C . ALA A 1 63 ? 14.984 -6.376 -3.516 1.00 14.53 89 ALA A C 20
ATOM 28837 O O . ALA A 1 63 ? 15.047 -5.449 -4.325 1.00 54.24 89 ALA A O 20
ATOM 28844 N N . PRO A 1 64 ? 14.011 -7.292 -3.567 1.00 63.42 90 PRO A N 20
ATOM 28845 C CA . PRO A 1 64 ? 12.984 -7.265 -4.597 1.00 35.42 90 PRO A CA 20
ATOM 28846 C C . PRO A 1 64 ? 12.018 -6.103 -4.407 1.00 2.24 90 PRO A C 20
ATOM 28847 O O . PRO A 1 64 ? 11.909 -5.539 -3.319 1.00 54.21 90 PRO A O 20
ATOM 28858 N N . LEU A 1 65 ? 11.323 -5.753 -5.470 1.00 12.04 91 LEU A N 20
ATOM 28859 C CA . LEU A 1 65 ? 10.376 -4.662 -5.433 1.00 4.02 91 LEU A CA 20
ATOM 28860 C C . LEU A 1 65 ? 8.959 -5.215 -5.438 1.00 50.33 91 LEU A C 20
ATOM 28861 O O . LEU A 1 65 ? 8.540 -5.896 -6.377 1.00 34.12 91 LEU A O 20
ATOM 28877 N N . PHE A 1 66 ? 8.236 -4.925 -4.378 1.00 63.23 92 PHE A N 20
ATOM 28878 C CA . PHE A 1 66 ? 6.861 -5.359 -4.240 1.00 33.21 92 PHE A CA 20
ATOM 28879 C C . PHE A 1 66 ? 5.933 -4.176 -4.456 1.00 23.31 92 PHE A C 20
ATOM 28880 O O . PHE A 1 66 ? 6.196 -3.074 -3.975 1.00 72.33 92 PHE A O 20
ATOM 28897 N N . THR A 1 67 ? 4.864 -4.402 -5.196 1.00 12.54 93 THR A N 20
ATOM 28898 C CA . THR A 1 67 ? 3.929 -3.345 -5.517 1.00 41.13 93 THR A CA 20
ATOM 28899 C C . THR A 1 67 ? 2.546 -3.688 -4.983 1.00 62.43 93 THR A C 20
ATOM 28900 O O . THR A 1 67 ? 1.814 -4.487 -5.572 1.00 13.42 93 THR A O 20
ATOM 28911 N N . ILE A 1 68 ? 2.217 -3.104 -3.847 1.00 50.03 94 ILE A N 20
ATOM 28912 C CA . ILE A 1 68 ? 0.931 -3.324 -3.217 1.00 3.41 94 ILE A CA 20
ATOM 28913 C C . ILE A 1 68 ? -0.025 -2.211 -3.598 1.00 72.23 94 ILE A C 20
ATOM 28914 O O . ILE A 1 68 ? 0.321 -1.029 -3.525 1.00 13.12 94 ILE A O 20
ATOM 28930 N N . SER A 1 69 ? -1.203 -2.591 -4.033 1.00 1.35 95 SER A N 20
ATOM 28931 C CA . SER A 1 69 ? -2.240 -1.642 -4.342 1.00 32.10 95 SER A CA 20
ATOM 28932 C C . SER A 1 69 ? -3.314 -1.700 -3.275 1.00 23.34 95 SER A C 20
ATOM 28933 O O . SER A 1 69 ? -3.736 -2.782 -2.865 1.00 41.52 95 SER A O 20
ATOM 28941 N N . VAL A 1 70 ? -3.733 -0.543 -2.805 1.00 22.10 96 VAL A N 20
ATOM 28942 C CA . VAL A 1 70 ? -4.782 -0.482 -1.812 1.00 71.22 96 VAL A CA 20
ATOM 28943 C C . VAL A 1 70 ? -5.949 0.318 -2.348 1.00 64.33 96 VAL A C 20
ATOM 28944 O O . VAL A 1 70 ? -5.794 1.453 -2.802 1.00 4.45 96 VAL A O 20
ATOM 28957 N N . GLU A 1 71 ? -7.110 -0.291 -2.325 1.00 33.13 97 GLU A N 20
ATOM 28958 C CA . GLU A 1 71 ? -8.298 0.347 -2.828 1.00 40.21 97 GLU A CA 20
ATOM 28959 C C . GLU A 1 71 ? -9.103 0.909 -1.670 1.00 0.35 97 GLU A C 20
ATOM 28960 O O . GLU A 1 71 ? -9.579 0.165 -0.817 1.00 1.22 97 GLU A O 20
ATOM 28972 N N . VAL A 1 72 ? -9.231 2.219 -1.637 1.00 14.13 98 VAL A N 20
ATOM 28973 C CA . VAL A 1 72 ? -9.901 2.893 -0.535 1.00 31.24 98 VAL A CA 20
ATOM 28974 C C . VAL A 1 72 ? -10.894 3.912 -1.065 1.00 30.41 98 VAL A C 20
ATOM 28975 O O . VAL A 1 72 ? -10.517 4.815 -1.812 1.00 62.14 98 VAL A O 20
ATOM 28988 N N . ASP A 1 73 ? -12.162 3.745 -0.691 1.00 41.12 99 ASP A N 20
ATOM 28989 C CA . ASP A 1 73 ? -13.240 4.653 -1.106 1.00 63.44 99 ASP A CA 20
ATOM 28990 C C . ASP A 1 73 ? -13.403 4.653 -2.630 1.00 11.31 99 ASP A C 20
ATOM 28991 O O . ASP A 1 73 ? -14.077 5.505 -3.204 1.00 53.21 99 ASP A O 20
ATOM 29000 N N . GLY A 1 74 ? -12.801 3.667 -3.279 1.00 24.24 100 GLY A N 20
ATOM 29001 C CA . GLY A 1 74 ? -12.862 3.586 -4.724 1.00 25.01 100 GLY A CA 20
ATOM 29002 C C . GLY A 1 74 ? -11.568 4.029 -5.376 1.00 50.42 100 GLY A C 20
ATOM 29003 O O . GLY A 1 74 ? -11.356 3.813 -6.569 1.00 62.32 100 GLY A O 20
ATOM 29007 N N . GLN A 1 75 ? -10.701 4.652 -4.594 1.00 61.50 101 GLN A N 20
ATOM 29008 C CA . GLN A 1 75 ? -9.414 5.104 -5.093 1.00 43.23 101 GLN A CA 20
ATOM 29009 C C . GLN A 1 75 ? -8.363 4.030 -4.903 1.00 21.15 101 GLN A C 20
ATOM 29010 O O . GLN A 1 75 ? -8.235 3.455 -3.823 1.00 52.11 101 GLN A O 20
ATOM 29024 N N . LYS A 1 76 ? -7.623 3.757 -5.958 1.00 20.45 102 LYS A N 20
ATOM 29025 C CA . LYS A 1 76 ? -6.610 2.723 -5.922 1.00 43.15 102 LYS A CA 20
ATOM 29026 C C . LYS A 1 76 ? -5.231 3.346 -5.758 1.00 55.34 102 LYS A C 20
ATOM 29027 O O . LYS A 1 76 ? -4.677 3.929 -6.694 1.00 71.12 102 LYS A O 20
ATOM 29046 N N . TYR A 1 77 ? -4.694 3.233 -4.557 1.00 21.21 103 TYR A N 20
ATOM 29047 C CA . TYR A 1 77 ? -3.397 3.802 -4.233 1.00 71.23 103 TYR A CA 20
ATOM 29048 C C . TYR A 1 77 ? -2.313 2.747 -4.387 1.00 2.02 103 TYR A C 20
ATOM 29049 O O . TYR A 1 77 ? -2.595 1.550 -4.316 1.00 50.25 103 TYR A O 20
ATOM 29067 N N . LEU A 1 78 ? -1.080 3.182 -4.593 1.00 24.50 104 LEU A N 20
ATOM 29068 C CA . LEU A 1 78 ? 0.010 2.255 -4.840 1.00 32.04 104 LEU A CA 20
ATOM 29069 C C . LEU A 1 78 ? 1.151 2.460 -3.850 1.00 73.44 104 LEU A C 20
ATOM 29070 O O . LEU A 1 78 ? 1.461 3.590 -3.461 1.00 33.35 104 LEU A O 20
ATOM 29086 N N . GLY A 1 79 ? 1.764 1.361 -3.441 1.00 31.34 105 GLY A N 20
ATOM 29087 C CA . GLY A 1 79 ? 2.919 1.424 -2.572 1.00 10.13 105 GLY A CA 20
ATOM 29088 C C . GLY A 1 79 ? 3.985 0.437 -2.989 1.00 44.05 105 GLY A C 20
ATOM 29089 O O . GLY A 1 79 ? 3.696 -0.735 -3.222 1.00 22.23 105 GLY A O 20
ATOM 29093 N N . GLN A 1 80 ? 5.217 0.909 -3.098 1.00 41.03 106 GLN A N 20
ATOM 29094 C CA . GLN A 1 80 ? 6.321 0.066 -3.525 1.00 74.22 106 GLN A CA 20
ATOM 29095 C C . GLN A 1 80 ? 7.345 -0.089 -2.416 1.00 32.03 106 GLN A C 20
ATOM 29096 O O . GLN A 1 80 ? 7.772 0.894 -1.810 1.00 22.12 106 GLN A O 20
ATOM 29110 N N . GLY A 1 81 ? 7.727 -1.324 -2.154 1.00 72.15 107 GLY A N 20
ATOM 29111 C CA . GLY A 1 81 ? 8.671 -1.604 -1.091 1.00 51.22 107 GLY A CA 20
ATOM 29112 C C . GLY A 1 81 ? 9.494 -2.839 -1.376 1.00 72.41 107 GLY A C 20
ATOM 29113 O O . GLY A 1 81 ? 9.269 -3.513 -2.375 1.00 45.12 107 GLY A O 20
ATOM 29117 N N . ARG A 1 82 ? 10.432 -3.150 -0.493 1.00 52.52 108 ARG A N 20
ATOM 29118 C CA . ARG A 1 82 ? 11.323 -4.293 -0.696 1.00 14.04 108 ARG A CA 20
ATOM 29119 C C . ARG A 1 82 ? 10.726 -5.576 -0.124 1.00 53.33 108 ARG A C 20
ATOM 29120 O O . ARG A 1 82 ? 11.377 -6.618 -0.095 1.00 42.53 108 ARG A O 20
ATOM 29141 N N . SER A 1 83 ? 9.484 -5.487 0.327 1.00 20.13 109 SER A N 20
ATOM 29142 C CA . SER A 1 83 ? 8.755 -6.632 0.861 1.00 64.44 109 SER A CA 20
ATOM 29143 C C . SER A 1 83 ? 7.265 -6.323 0.823 1.00 32.23 109 SER A C 20
ATOM 29144 O O . SER A 1 83 ? 6.883 -5.160 0.668 1.00 71.53 109 SER A O 20
ATOM 29152 N N . LYS A 1 84 ? 6.426 -7.347 0.969 1.00 52.31 110 LYS A N 20
ATOM 29153 C CA . LYS A 1 84 ? 4.978 -7.146 0.986 1.00 32.14 110 LYS A CA 20
ATOM 29154 C C . LYS A 1 84 ? 4.592 -6.264 2.169 1.00 64.02 110 LYS A C 20
ATOM 29155 O O . LYS A 1 84 ? 3.632 -5.495 2.107 1.00 64.42 110 LYS A O 20
ATOM 29174 N N . LYS A 1 85 ? 5.375 -6.376 3.238 1.00 12.51 111 LYS A N 20
ATOM 29175 C CA . LYS A 1 85 ? 5.199 -5.562 4.435 1.00 31.11 111 LYS A CA 20
ATOM 29176 C C . LYS A 1 85 ? 5.361 -4.079 4.113 1.00 14.22 111 LYS A C 20
ATOM 29177 O O . LYS A 1 85 ? 4.468 -3.273 4.382 1.00 23.40 111 LYS A O 20
ATOM 29196 N N . VAL A 1 86 ? 6.507 -3.732 3.532 1.00 53.43 112 VAL A N 20
ATOM 29197 C CA . VAL A 1 86 ? 6.819 -2.345 3.214 1.00 61.52 112 VAL A CA 20
ATOM 29198 C C . VAL A 1 86 ? 5.807 -1.785 2.227 1.00 12.33 112 VAL A C 20
ATOM 29199 O O . VAL A 1 86 ? 5.237 -0.719 2.449 1.00 34.03 112 VAL A O 20
ATOM 29212 N N . ALA A 1 87 ? 5.571 -2.534 1.158 1.00 53.14 113 ALA A N 20
ATOM 29213 C CA . ALA A 1 87 ? 4.695 -2.095 0.083 1.00 11.22 113 ALA A CA 20
ATOM 29214 C C . ALA A 1 87 ? 3.283 -1.805 0.584 1.00 44.05 113 ALA A C 20
ATOM 29215 O O . ALA A 1 87 ? 2.637 -0.867 0.120 1.00 65.11 113 ALA A O 20
ATOM 29222 N N . ARG A 1 88 ? 2.812 -2.603 1.540 1.00 63.30 114 ARG A N 20
ATOM 29223 C CA . ARG A 1 88 ? 1.488 -2.398 2.116 1.00 72.21 114 ARG A CA 20
ATOM 29224 C C . ARG A 1 88 ? 1.422 -1.049 2.833 1.00 12.10 114 ARG A C 20
ATOM 29225 O O . ARG A 1 88 ? 0.465 -0.290 2.672 1.00 22.22 114 ARG A O 20
ATOM 29246 N N . ILE A 1 89 ? 2.453 -0.755 3.619 1.00 53.43 115 ILE A N 20
ATOM 29247 C CA . ILE A 1 89 ? 2.549 0.511 4.337 1.00 72.53 115 ILE A CA 20
ATOM 29248 C C . ILE A 1 89 ? 2.699 1.684 3.363 1.00 10.23 115 ILE A C 20
ATOM 29249 O O . ILE A 1 89 ? 2.014 2.701 3.489 1.00 14.13 115 ILE A O 20
ATOM 29265 N N . GLU A 1 90 ? 3.574 1.528 2.380 1.00 10.31 116 GLU A N 20
ATOM 29266 C CA . GLU A 1 90 ? 3.786 2.552 1.368 1.00 75.32 116 GLU A CA 20
ATOM 29267 C C . GLU A 1 90 ? 2.500 2.868 0.611 1.00 63.00 116 GLU A C 20
ATOM 29268 O O . GLU A 1 90 ? 2.243 4.021 0.260 1.00 62.54 116 GLU A O 20
ATOM 29280 N N . ALA A 1 91 ? 1.694 1.842 0.365 1.00 22.30 117 ALA A N 20
ATOM 29281 C CA . ALA A 1 91 ? 0.417 2.022 -0.310 1.00 24.24 117 ALA A CA 20
ATOM 29282 C C . ALA A 1 91 ? -0.518 2.884 0.526 1.00 72.32 117 ALA A C 20
ATOM 29283 O O . ALA A 1 91 ? -1.131 3.829 0.023 1.00 13.13 117 ALA A O 20
ATOM 29290 N N . ALA A 1 92 ? -0.602 2.565 1.810 1.00 45.32 118 ALA A N 20
ATOM 29291 C CA . ALA A 1 92 ? -1.459 3.300 2.727 1.00 24.53 118 ALA A CA 20
ATOM 29292 C C . ALA A 1 92 ? -0.965 4.730 2.913 1.00 2.40 118 ALA A C 20
ATOM 29293 O O . ALA A 1 92 ? -1.757 5.641 3.149 1.00 10.22 118 ALA A O 20
ATOM 29300 N N . ALA A 1 93 ? 0.346 4.920 2.797 1.00 41.15 119 ALA A N 20
ATOM 29301 C CA . ALA A 1 93 ? 0.941 6.252 2.881 1.00 51.43 119 ALA A CA 20
ATOM 29302 C C . ALA A 1 93 ? 0.382 7.165 1.792 1.00 4.41 119 ALA A C 20
ATOM 29303 O O . ALA A 1 93 ? 0.002 8.309 2.056 1.00 14.32 119 ALA A O 20
ATOM 29310 N N . THR A 1 94 ? 0.327 6.648 0.567 1.00 11.41 120 THR A N 20
ATOM 29311 C CA . THR A 1 94 ? -0.246 7.383 -0.556 1.00 42.32 120 THR A CA 20
ATOM 29312 C C . THR A 1 94 ? -1.720 7.695 -0.297 1.00 43.11 120 THR A C 20
ATOM 29313 O O . THR A 1 94 ? -2.210 8.782 -0.613 1.00 2.22 120 THR A O 20
ATOM 29324 N N . ALA A 1 95 ? -2.415 6.739 0.299 1.00 73.10 121 ALA A N 20
ATOM 29325 C CA . ALA A 1 95 ? -3.821 6.906 0.622 1.00 24.44 121 ALA A CA 20
ATOM 29326 C C . ALA A 1 95 ? -4.020 8.048 1.610 1.00 10.22 121 ALA A C 20
ATOM 29327 O O . ALA A 1 95 ? -4.813 8.952 1.364 1.00 13.23 121 ALA A O 20
ATOM 29334 N N . LEU A 1 96 ? -3.270 8.014 2.710 1.00 1.44 122 LEU A N 20
ATOM 29335 C CA . LEU A 1 96 ? -3.396 9.016 3.765 1.00 2.42 122 LEU A CA 20
ATOM 29336 C C . LEU A 1 96 ? -3.258 10.431 3.215 1.00 64.15 122 LEU A C 20
ATOM 29337 O O . LEU A 1 96 ? -4.080 11.298 3.509 1.00 73.53 122 LEU A O 20
ATOM 29353 N N . ARG A 1 97 ? -2.235 10.655 2.399 1.00 62.13 123 ARG A N 20
ATOM 29354 C CA . ARG A 1 97 ? -1.953 11.990 1.882 1.00 64.51 123 ARG A CA 20
ATOM 29355 C C . ARG A 1 97 ? -3.035 12.450 0.906 1.00 22.15 123 ARG A C 20
ATOM 29356 O O . ARG A 1 97 ? -3.178 13.645 0.641 1.00 10.12 123 ARG A O 20
ATOM 29377 N N . SER A 1 98 ? -3.791 11.504 0.365 1.00 41.04 124 SER A N 20
ATOM 29378 C CA . SER A 1 98 ? -4.898 11.837 -0.517 1.00 43.11 124 SER A CA 20
ATOM 29379 C C . SER A 1 98 ? -6.109 12.290 0.297 1.00 71.52 124 SER A C 20
ATOM 29380 O O . SER A 1 98 ? -6.968 13.015 -0.206 1.00 21.13 124 SER A O 20
ATOM 29388 N N . PHE A 1 99 ? -6.177 11.858 1.553 1.00 1.03 125 PHE A N 20
ATOM 29389 C CA . PHE A 1 99 ? -7.241 12.293 2.449 1.00 23.02 125 PHE A CA 20
ATOM 29390 C C . PHE A 1 99 ? -6.851 13.605 3.115 1.00 43.42 125 PHE A C 20
ATOM 29391 O O . PHE A 1 99 ? -7.566 14.603 3.012 1.00 31.05 125 PHE A O 20
ATOM 29408 N N . ILE A 1 100 ? -5.704 13.607 3.779 1.00 13.23 126 ILE A N 20
ATOM 29409 C CA . ILE A 1 100 ? -5.207 14.810 4.432 1.00 54.03 126 ILE A CA 20
ATOM 29410 C C . ILE A 1 100 ? -3.738 15.036 4.095 1.00 12.15 126 ILE A C 20
ATOM 29411 O O . ILE A 1 100 ? -2.965 14.092 3.957 1.00 44.11 126 ILE A O 20
ATOM 29427 N N . GLN A 1 101 ? -3.368 16.294 3.945 1.00 13.24 127 GLN A N 20
ATOM 29428 C CA . GLN A 1 101 ? -1.979 16.661 3.722 1.00 41.02 127 GLN A CA 20
ATOM 29429 C C . GLN A 1 101 ? -1.538 17.639 4.799 1.00 54.14 127 GLN A C 20
ATOM 29430 O O . GLN A 1 101 ? -2.352 18.065 5.617 1.00 23.34 127 GLN A O 20
ATOM 29444 N N . PHE A 1 102 ? -0.265 17.994 4.819 1.00 51.11 128 PHE A N 20
ATOM 29445 C CA . PHE A 1 102 ? 0.241 18.863 5.873 1.00 15.20 128 PHE A CA 20
ATOM 29446 C C . PHE A 1 102 ? 0.939 20.088 5.299 1.00 23.33 128 PHE A C 20
ATOM 29447 O O . PHE A 1 102 ? 1.539 20.865 6.043 1.00 54.04 128 PHE A O 20
ATOM 29464 N N . LYS A 1 103 ? 0.832 20.269 3.980 1.00 64.11 129 LYS A N 20
ATOM 29465 C CA . LYS A 1 103 ? 1.541 21.348 3.291 1.00 21.24 129 LYS A CA 20
ATOM 29466 C C . LYS A 1 103 ? 3.036 21.244 3.578 1.00 14.22 129 LYS A C 20
ATOM 29467 O O . LYS A 1 103 ? 3.715 22.243 3.822 1.00 34.44 129 LYS A O 20
ATOM 29486 N N . ASP A 1 104 ? 3.525 20.010 3.527 1.00 14.31 130 ASP A N 20
ATOM 29487 C CA . ASP A 1 104 ? 4.901 19.676 3.882 1.00 50.34 130 ASP A CA 20
ATOM 29488 C C . ASP A 1 104 ? 5.907 20.521 3.110 1.00 53.31 130 ASP A C 20
ATOM 29489 O O . ASP A 1 104 ? 6.827 21.095 3.694 1.00 52.12 130 ASP A O 20
ATOM 29498 N N . GLY A 1 105 ? 5.731 20.591 1.798 1.00 21.43 131 GLY A N 20
ATOM 29499 C CA . GLY A 1 105 ? 6.659 21.329 0.965 1.00 60.13 131 GLY A CA 20
ATOM 29500 C C . GLY A 1 105 ? 8.017 20.662 0.898 1.00 40.01 131 GLY A C 20
ATOM 29501 O O . GLY A 1 105 ? 9.051 21.332 0.899 1.00 52.43 131 GLY A O 20
ATOM 29505 N N . ALA A 1 106 ? 8.012 19.337 0.863 1.00 42.34 132 ALA A N 20
ATOM 29506 C CA . ALA A 1 106 ? 9.244 18.565 0.787 1.00 21.53 132 ALA A CA 20
ATOM 29507 C C . ALA A 1 106 ? 9.412 17.980 -0.607 1.00 52.03 132 ALA A C 20
ATOM 29508 O O . ALA A 1 106 ? 8.456 17.941 -1.385 1.00 34.23 132 ALA A O 20
ATOM 29515 N N . VAL A 1 107 ? 10.615 17.525 -0.922 1.00 25.22 133 VAL A N 20
ATOM 29516 C CA . VAL A 1 107 ? 10.892 16.956 -2.232 1.00 65.12 133 VAL A CA 20
ATOM 29517 C C . VAL A 1 107 ? 11.231 15.478 -2.116 1.00 4.01 133 VAL A C 20
ATOM 29518 O O . VAL A 1 107 ? 11.950 15.056 -1.208 1.00 52.54 133 VAL A O 20
ATOM 29531 N N . LEU A 1 108 ? 10.695 14.687 -3.031 1.00 3.12 134 LEU A N 20
ATOM 29532 C CA . LEU A 1 108 ? 10.963 13.261 -3.048 1.00 65.00 134 LEU A CA 20
ATOM 29533 C C . LEU A 1 108 ? 12.303 12.992 -3.722 1.00 42.24 134 LEU A C 20
ATOM 29534 O O . LEU A 1 108 ? 12.367 12.721 -4.920 1.00 52.21 134 LEU A O 20
ATOM 29550 N N . SER A 1 109 ? 13.368 13.118 -2.945 1.00 71.41 135 SER A N 20
ATOM 29551 C CA . SER A 1 109 ? 14.716 12.880 -3.437 1.00 5.23 135 SER A CA 20
ATOM 29552 C C . SER A 1 109 ? 14.933 11.410 -3.831 1.00 13.33 135 SER A C 20
ATOM 29553 O O . SER A 1 109 ? 15.491 11.137 -4.893 1.00 74.54 135 SER A O 20
ATOM 29561 N N . PRO A 1 110 ? 14.526 10.434 -2.990 1.00 33.42 136 PRO A N 20
ATOM 29562 C CA . PRO A 1 110 ? 14.579 9.022 -3.353 1.00 34.12 136 PRO A CA 20
ATOM 29563 C C . PRO A 1 110 ? 13.365 8.615 -4.180 1.00 43.02 136 PRO A C 20
ATOM 29564 O O . PRO A 1 110 ? 12.601 7.729 -3.795 1.00 30.23 136 PRO A O 20
ATOM 29575 N N . LEU A 1 111 ? 13.190 9.285 -5.312 1.00 42.01 137 LEU A N 20
ATOM 29576 C CA . LEU A 1 111 ? 12.073 9.009 -6.202 1.00 64.44 137 LEU A CA 20
ATOM 29577 C C . LEU A 1 111 ? 12.149 7.585 -6.740 1.00 33.31 137 LEU A C 20
ATOM 29578 O O . LEU A 1 111 ? 13.235 7.033 -6.937 1.00 10.21 137 LEU A O 20
ATOM 29594 N N . LYS A 1 112 ? 10.991 6.993 -6.970 1.00 0.25 138 LYS A N 20
ATOM 29595 C CA . LYS A 1 112 ? 10.922 5.627 -7.445 1.00 32.32 138 LYS A CA 20
ATOM 29596 C C . LYS A 1 112 ? 10.196 5.560 -8.784 1.00 71.23 138 LYS A C 20
ATOM 29597 O O . LYS A 1 112 ? 9.006 5.861 -8.870 1.00 34.42 138 LYS A O 20
ATOM 29616 N N . PRO A 1 113 ? 10.920 5.198 -9.851 1.00 61.40 139 PRO A N 20
ATOM 29617 C CA . PRO A 1 113 ? 10.315 4.960 -11.162 1.00 13.53 139 PRO A CA 20
ATOM 29618 C C . PRO A 1 113 ? 9.394 3.745 -11.127 1.00 21.22 139 PRO A C 20
ATOM 29619 O O . PRO A 1 113 ? 9.699 2.746 -10.468 1.00 3.23 139 PRO A O 20
ATOM 29630 N N . ALA A 1 114 ? 8.269 3.840 -11.817 1.00 73.12 140 ALA A N 20
ATOM 29631 C CA . ALA A 1 114 ? 7.279 2.777 -11.806 1.00 54.32 140 ALA A CA 20
ATOM 29632 C C . ALA A 1 114 ? 7.559 1.772 -12.916 1.00 54.23 140 ALA A C 20
ATOM 29633 O O . ALA A 1 114 ? 8.357 0.843 -12.690 1.00 38.02 140 ALA A O 20
#

B-factor: mean 38.26, std 20.96, range [0.01, 75.42]

InterPro domains:
  IPR002466 Adenosine deaminase/editase [PF02137] (348-666)
  IPR002466 Adenosine deaminase/editase [PS50141] (348-672)
  IPR002466 Adenosine deaminase/editase [SM00552] (301-673)
  IPR014720 Double-stranded RNA-binding domain [PF00035] (74-123)
  IPR014720 Double-stranded RNA-binding domain [PF00035] (220-270)
  IPR014720 Double-stranded RNA-binding domain [PS50137] (61-127)
  IPR014720 Double-stranded RNA-binding domain [PS50137] (215-272)
  IPR014720 Double-stranded RNA-binding domain [SM00358] (62-126)
  IPR014720 Double-stranded RNA-binding domain [SM00358] (210-271)

GO terms:
  GO:0005730 nucleolus (C, IDA)
  GO:0003726 double-stranded RNA adenosine deaminase activity (F, IDA)
  GO:0042752 regulation of circadian rhythm (P, IDA)
  GO:0009451 RNA modification (P, IDA)
  GO:0016556 mRNA modification (P, IDA)
  GO:0006382 adenosine to inosine editing (P, IDA)
  GO:0007283 spermatogenesis (P, IEP)
  GO:0001666 response to hypoxia (P, IMP)
  GO:0005634 nucleus (C, HDA)
  GO:0003726 double-stranded RNA adenosine deaminase activity (F, IMP)
  GO:0042391 regulation of membrane potential (P, IMP)
  GO:0045475 locomotor rhythm (P, IMP)
  GO:0009408 response to heat (P, IMP)
  GO:0010608 post-transcriptional regulation of gene expression (P, IMP)
  GO:0016556 mRNA modification (P, IMP)
  GO:0030514 negative regulation of BMP signaling pathway (P, IMP)
  GO:0030534 adult behavior (P, IMP)
  GO:0006382 adenosine to inosine editing (P, IMP)
  GO:0007626 locomotory behavior (P, IMP)
  GO:0008049 male courtship behavior (P, IMP)

Secondary structure (DSSP, 8-state):
---------------S-HHHHHHHH-S--EEEEEEEE--SSS-EEEEEEEETTEEEEEEESSHHHHHHHHHHHHHHHH---TT------SS--

Organism: Drosophila melanogaster (NCBI:txid7227)